Protein AF-0000000077529339 (afdb_homodimer)

Structure (mmCIF, N/CA/C/O backbone):
data_AF-0000000077529339-model_v1
#
loop_
_entity.id
_entity.type
_entity.pdbx_description
1 polymer 'Uncharacterized protein'
#
loop_
_atom_site.group_PDB
_atom_site.id
_atom_site.type_symbol
_atom_site.label_atom_id
_atom_site.label_alt_id
_atom_site.label_comp_id
_atom_site.label_asym_id
_atom_site.label_entity_id
_atom_site.label_seq_id
_atom_site.pdbx_PDB_ins_code
_atom_site.Cartn_x
_atom_site.Cartn_y
_atom_site.Cartn_z
_atom_site.occupancy
_atom_site.B_iso_or_equiv
_atom_site.auth_seq_id
_atom_site.auth_comp_id
_atom_site.auth_asym_id
_atom_site.auth_atom_id
_atom_site.pdbx_PDB_model_num
ATOM 1 N N . MET A 1 1 ? 17.469 31.031 22.109 1 44.06 1 MET A N 1
ATOM 2 C CA . MET A 1 1 ? 16.641 32.188 21.75 1 44.06 1 MET A CA 1
ATOM 3 C C . MET A 1 1 ? 15.188 31.953 22.172 1 44.06 1 MET A C 1
ATOM 5 O O . MET A 1 1 ? 14.648 30.859 21.984 1 44.06 1 MET A O 1
ATOM 9 N N . VAL A 1 2 ? 14.852 32.656 23.125 1 50.84 2 VAL A N 1
ATOM 10 C CA . VAL A 1 2 ? 13.539 32.562 23.75 1 50.84 2 VAL A CA 1
ATOM 11 C C . VAL A 1 2 ? 12.453 32.562 22.688 1 50.84 2 VAL A C 1
ATOM 13 O O . VAL A 1 2 ? 12.445 33.438 21.797 1 50.84 2 VAL A O 1
ATOM 16 N N . ASP A 1 3 ? 11.883 31.562 22.391 1 62.44 3 ASP A N 1
ATOM 17 C CA . ASP A 1 3 ? 10.781 31.438 21.453 1 62.44 3 ASP A CA 1
ATOM 18 C C . ASP A 1 3 ? 9.617 32.344 21.844 1 62.44 3 ASP A C 1
ATOM 20 O O . ASP A 1 3 ? 8.969 32.125 22.859 1 62.44 3 ASP A O 1
ATOM 24 N N . LEU A 1 4 ? 9.766 33.562 21.312 1 71.69 4 LEU A N 1
ATOM 25 C CA . LEU A 1 4 ? 8.664 34.5 21.578 1 71.69 4 LEU A CA 1
ATOM 26 C C . LEU A 1 4 ? 7.43 34.125 20.781 1 71.69 4 LEU A C 1
ATOM 28 O O . LEU A 1 4 ? 7.543 33.656 19.625 1 71.69 4 LEU A O 1
ATOM 32 N N . THR A 1 5 ? 6.344 34.031 21.391 1 71.81 5 THR A N 1
ATOM 33 C CA . THR A 1 5 ? 5.066 33.781 20.734 1 71.81 5 THR A CA 1
ATOM 34 C C . THR A 1 5 ? 4.477 35.094 20.188 1 71.81 5 THR A C 1
ATOM 36 O O . THR A 1 5 ? 4.941 36.188 20.531 1 71.81 5 THR A O 1
ATOM 39 N N . THR A 1 6 ? 3.604 35 19.297 1 73.38 6 THR A N 1
ATOM 40 C CA . THR A 1 6 ? 2.918 36.156 18.75 1 73.38 6 THR A CA 1
ATOM 41 C C . THR A 1 6 ? 2.209 36.938 19.844 1 73.38 6 THR A C 1
ATOM 43 O O . THR A 1 6 ? 2.158 38.156 19.812 1 73.38 6 THR A O 1
ATOM 46 N N . GLY A 1 7 ? 1.685 36.219 20.766 1 72.38 7 GLY A N 1
ATOM 47 C CA . GLY A 1 7 ? 1.039 36.875 21.891 1 72.38 7 GLY A CA 1
ATOM 48 C C . GLY A 1 7 ? 1.997 37.688 22.734 1 72.38 7 GLY A C 1
ATOM 49 O O . GLY A 1 7 ? 1.66 38.812 23.156 1 72.38 7 GLY A O 1
ATOM 50 N N . GLN A 1 8 ? 3.072 37.281 22.828 1 76.62 8 GLN A N 1
ATOM 51 C CA . GLN A 1 8 ? 4.066 38 23.625 1 76.62 8 GLN A CA 1
ATOM 52 C C . GLN A 1 8 ? 4.559 39.219 22.875 1 76.62 8 GLN A C 1
ATOM 54 O O . GLN A 1 8 ? 4.797 40.281 23.5 1 76.62 8 GLN A O 1
ATOM 59 N N . VAL A 1 9 ? 4.664 39.031 21.656 1 78.81 9 VAL A N 1
ATOM 60 C CA . VAL A 1 9 ? 5.086 40.188 20.891 1 78.81 9 VAL A CA 1
ATOM 61 C C . VAL A 1 9 ? 3.977 41.25 20.875 1 78.81 9 VAL A C 1
ATOM 63 O O . VAL A 1 9 ? 4.246 42.438 20.953 1 78.81 9 VAL A O 1
ATOM 66 N N . ALA A 1 10 ? 2.871 40.75 20.844 1 77.56 10 ALA A N 1
ATOM 67 C CA . ALA A 1 10 ? 1.748 41.688 20.938 1 77.56 10 ALA A CA 1
ATOM 68 C C . ALA A 1 10 ? 1.728 42.375 22.281 1 77.56 10 ALA A C 1
ATOM 70 O O . ALA A 1 10 ? 1.393 43.562 22.359 1 77.56 10 ALA A O 1
ATOM 71 N N . ALA A 1 11 ? 2.066 41.688 23.25 1 77 11 ALA A N 1
ATOM 72 C CA . ALA A 1 11 ? 2.143 42.281 24.578 1 77 11 ALA A CA 1
ATOM 73 C C . ALA A 1 11 ? 3.248 43.344 24.641 1 77 11 ALA A C 1
ATOM 75 O O . ALA A 1 11 ? 3.102 44.375 25.312 1 77 11 ALA A O 1
ATOM 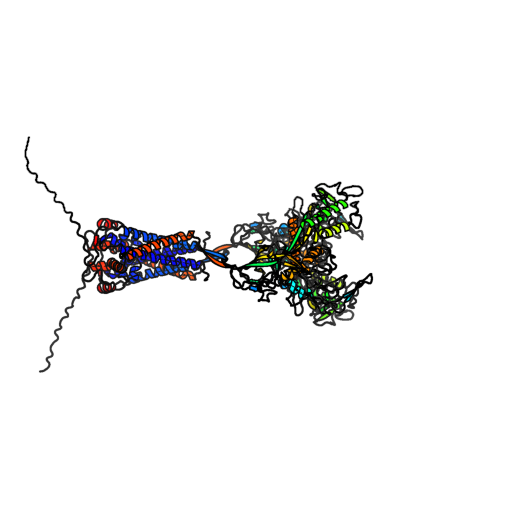76 N N . ILE A 1 12 ? 4.242 43.094 23.969 1 81.56 12 ILE A N 1
ATOM 77 C CA . ILE A 1 12 ? 5.344 44.062 23.953 1 81.56 12 ILE A CA 1
ATOM 78 C C . ILE A 1 12 ? 4.926 45.312 23.203 1 81.56 12 ILE A C 1
ATOM 80 O O . ILE A 1 12 ? 5.262 46.438 23.609 1 81.56 12 ILE A O 1
ATOM 84 N N . ILE A 1 13 ? 4.215 45.094 22.172 1 82.12 13 ILE A N 1
ATOM 85 C CA . ILE A 1 13 ? 3.713 46.25 21.438 1 82.12 13 ILE A CA 1
ATOM 86 C C . ILE A 1 13 ? 2.742 47.031 22.312 1 82.12 13 ILE A C 1
ATOM 88 O O . ILE A 1 13 ? 2.803 48.281 22.359 1 82.12 13 ILE A O 1
ATOM 92 N N . ALA A 1 14 ? 1.919 46.344 22.984 1 81.88 14 ALA A N 1
ATOM 93 C CA . ALA A 1 14 ? 0.965 47 23.875 1 81.88 14 ALA A CA 1
ATOM 94 C C . ALA A 1 14 ? 1.685 47.781 24.969 1 81.88 14 ALA A C 1
ATOM 96 O O . ALA A 1 14 ? 1.257 48.875 25.359 1 81.88 14 ALA A O 1
ATOM 97 N N . PHE A 1 15 ? 2.734 47.344 25.453 1 83.81 15 PHE A N 1
ATOM 98 C CA . PHE A 1 15 ? 3.535 48.031 26.453 1 83.81 15 PHE A CA 1
ATOM 99 C C . PHE A 1 15 ? 4.168 49.281 25.875 1 83.81 15 PHE A C 1
ATOM 101 O O . PHE A 1 15 ? 4.227 50.312 26.531 1 83.81 15 PHE A O 1
ATOM 108 N N . GLY A 1 16 ? 4.633 49.062 24.625 1 85.62 16 GLY A N 1
ATOM 109 C CA . GLY A 1 16 ? 5.164 50.25 23.969 1 85.62 16 GLY A CA 1
ATOM 110 C C . GLY A 1 16 ? 4.145 51.344 23.828 1 85.62 16 GLY A C 1
ATOM 111 O O . GLY A 1 16 ? 4.473 52.531 23.984 1 85.62 16 GLY A O 1
ATOM 112 N N . ILE A 1 17 ? 2.957 50.938 23.641 1 85.5 17 ILE A N 1
ATOM 113 C CA . ILE A 1 17 ? 1.895 51.906 23.469 1 85.5 17 ILE A CA 1
ATOM 114 C C . ILE A 1 17 ? 1.592 52.562 24.828 1 85.5 17 ILE A C 1
ATOM 116 O O . ILE A 1 17 ? 1.324 53.781 24.891 1 85.5 17 ILE A O 1
ATOM 120 N N . VAL A 1 18 ? 1.653 51.875 25.891 1 83.88 18 VAL A N 1
ATOM 121 C CA . VAL A 1 18 ? 1.438 52.438 27.219 1 83.88 18 VAL A CA 1
ATOM 122 C C . VAL A 1 18 ? 2.539 53.438 27.547 1 83.88 18 VAL A C 1
ATOM 124 O O . VAL A 1 18 ? 2.27 54.5 28.109 1 83.88 18 VAL A O 1
ATOM 127 N N . VAL A 1 19 ? 3.676 53.188 27.156 1 85.75 19 VAL A N 1
ATOM 128 C CA . VAL A 1 19 ? 4.797 54.094 27.422 1 85.75 19 VAL A CA 1
ATOM 129 C C . VAL A 1 19 ? 4.633 55.344 26.578 1 85.75 19 VAL A C 1
ATOM 131 O O . VAL A 1 19 ? 4.898 56.469 27.062 1 85.75 19 VAL A O 1
ATOM 134 N N . ALA A 1 20 ? 4.184 55.125 25.391 1 88.75 20 ALA A N 1
ATOM 135 C CA . ALA A 1 20 ? 3.961 56.312 24.547 1 88.75 20 ALA A CA 1
ATOM 136 C C . ALA A 1 20 ? 2.867 57.188 25.109 1 88.75 20 ALA A C 1
ATOM 138 O O . ALA A 1 20 ? 2.953 58.438 25.016 1 88.75 20 ALA A O 1
ATOM 139 N N . ARG A 1 21 ? 1.95 56.656 25.75 1 85.25 21 ARG A N 1
ATOM 140 C CA . ARG A 1 21 ? 0.821 57.406 26.297 1 85.25 21 ARG A CA 1
ATOM 141 C C . ARG A 1 21 ? 1.251 58.25 27.5 1 85.25 21 ARG A C 1
ATOM 143 O O . ARG A 1 21 ? 0.684 59.312 27.75 1 85.25 21 ARG A O 1
ATOM 150 N N . VAL A 1 22 ? 2.262 57.812 28.172 1 83.88 22 VAL A N 1
ATOM 151 C CA . VAL A 1 22 ? 2.756 58.562 29.328 1 83.88 22 VAL A CA 1
ATOM 152 C C . VAL A 1 22 ? 3.832 59.562 28.891 1 83.88 22 VAL A C 1
ATOM 154 O O . VAL A 1 22 ? 3.863 60.688 29.375 1 83.88 22 VAL A O 1
ATOM 157 N N . TRP A 1 23 ? 4.562 59.156 27.953 1 88.31 23 TRP A N 1
ATOM 158 C CA . TRP A 1 23 ? 5.73 59.938 27.547 1 88.31 23 TRP A CA 1
ATOM 159 C C . TRP A 1 23 ? 5.32 61.156 26.734 1 88.31 23 TRP A C 1
ATOM 161 O O . TRP A 1 23 ? 5.852 62.25 26.938 1 88.31 23 TRP A O 1
ATOM 171 N N . CYS A 1 24 ? 4.352 61.125 25.891 1 87.25 24 CYS A N 1
ATOM 172 C CA . CYS A 1 24 ? 4.031 62.188 24.953 1 87.25 24 CYS A CA 1
ATOM 173 C C . CYS A 1 24 ? 3.486 63.406 25.688 1 87.25 24 CYS A C 1
ATOM 175 O O . CYS A 1 24 ? 4 64.5 25.531 1 87.25 24 CYS A O 1
ATOM 177 N N . PRO A 1 25 ? 2.479 63.219 26.594 1 84.56 25 PRO A N 1
ATOM 178 C CA . PRO A 1 25 ? 1.985 64.438 27.281 1 84.56 25 PRO A CA 1
ATOM 179 C C . PRO A 1 25 ? 2.998 65 28.281 1 84.56 25 PRO A C 1
ATOM 181 O O . PRO A 1 25 ? 3.061 66.188 28.484 1 84.56 25 PRO A O 1
ATOM 184 N N . THR A 1 26 ? 3.859 64.25 28.797 1 87.44 26 THR A N 1
ATOM 185 C CA . THR A 1 26 ? 4.832 64.688 29.781 1 87.44 26 THR A CA 1
ATOM 186 C C . THR A 1 26 ? 5.918 65.5 29.109 1 87.44 26 THR A C 1
ATOM 188 O O . THR A 1 26 ? 6.281 66.625 29.594 1 87.44 26 THR A O 1
ATOM 191 N N . VAL A 1 27 ? 6.336 65.125 27.984 1 89.5 27 VAL A N 1
ATOM 192 C CA . VAL A 1 27 ? 7.383 65.875 27.297 1 89.5 27 VAL A CA 1
ATOM 193 C C . VAL A 1 27 ? 6.777 67.062 26.578 1 89.5 27 VAL A C 1
ATOM 195 O O . VAL A 1 27 ? 7.406 68.125 26.5 1 89.5 27 VAL A O 1
ATOM 198 N N . GLY A 1 28 ? 5.543 66.875 26.141 1 86.75 28 GLY A N 1
ATOM 199 C CA . GLY A 1 28 ? 4.871 68 25.531 1 86.75 28 GLY A CA 1
ATOM 200 C C . GLY A 1 28 ? 4.699 69.188 26.469 1 86.75 28 GLY A C 1
ATOM 201 O O . GLY A 1 28 ? 4.895 70.312 26.078 1 86.75 28 GLY A O 1
ATOM 202 N N . THR A 1 29 ? 4.395 68.938 27.734 1 89.44 29 THR A N 1
ATOM 203 C CA . THR A 1 29 ? 4.199 70 28.719 1 89.44 29 THR A CA 1
ATOM 204 C C . THR A 1 29 ? 5.539 70.562 29.156 1 89.44 29 THR A C 1
ATOM 206 O O . THR A 1 29 ? 5.602 71.75 29.578 1 89.44 29 THR A O 1
ATOM 209 N N . PHE A 1 30 ? 6.543 69.875 29.062 1 90.5 30 PHE A N 1
ATOM 210 C CA . PHE A 1 30 ? 7.875 70.375 29.328 1 90.5 30 PHE A CA 1
ATOM 211 C C . PHE A 1 30 ? 8.234 71.438 28.297 1 90.5 30 PHE A C 1
ATOM 213 O O . PHE A 1 30 ? 8.836 72.5 28.641 1 90.5 30 PHE A O 1
ATOM 220 N N . ILE A 1 31 ? 7.832 71.25 27.094 1 90.44 31 ILE A N 1
ATOM 221 C CA . ILE A 1 31 ? 8.062 72.188 26.031 1 90.44 31 ILE A CA 1
ATOM 222 C C . ILE A 1 31 ? 7.215 73.438 26.266 1 90.44 31 ILE A C 1
ATOM 224 O O . ILE A 1 31 ? 7.676 74.562 26.062 1 90.44 31 ILE A O 1
ATOM 228 N N . LEU A 1 32 ? 6.051 73.25 26.734 1 89.94 32 LEU A N 1
ATOM 229 C CA . LEU A 1 32 ? 5.133 74.375 27.031 1 89.94 32 LEU A CA 1
ATOM 230 C C . LEU A 1 32 ? 5.719 75.25 28.078 1 89.94 32 LEU A C 1
ATOM 232 O O . LEU A 1 32 ? 5.57 76.5 27.984 1 89.94 32 LEU A O 1
ATOM 236 N N . THR A 1 33 ? 6.391 74.75 29.094 1 89.75 33 THR A N 1
ATOM 237 C CA . THR A 1 33 ? 6.977 75.562 30.156 1 89.75 33 THR A CA 1
ATOM 238 C C . THR A 1 33 ? 8.109 76.438 29.625 1 89.75 33 THR A C 1
ATOM 240 O O . THR A 1 33 ? 8.359 77.5 30.141 1 89.75 33 THR A O 1
ATOM 243 N N . GLY A 1 34 ? 8.727 76 28.641 1 87.69 34 GLY A N 1
ATOM 244 C CA . GLY A 1 34 ? 9.812 76.75 28.062 1 87.69 34 GLY A CA 1
ATOM 245 C C . GLY A 1 34 ? 9.328 77.938 27.234 1 87.69 34 GLY A C 1
ATOM 246 O O . GLY A 1 34 ? 10.031 78.938 27.125 1 87.69 34 GLY A O 1
ATOM 247 N N . VAL A 1 35 ? 8.148 77.812 26.75 1 88.94 35 VAL A N 1
ATOM 248 C CA . VAL A 1 35 ? 7.625 78.875 25.875 1 88.94 35 VAL A CA 1
ATOM 249 C C . VAL A 1 35 ? 6.84 79.875 26.688 1 88.94 35 VAL A C 1
ATOM 251 O O . VAL A 1 35 ? 6.68 81.062 26.281 1 88.94 35 VAL A O 1
ATOM 254 N N . LEU A 1 36 ? 6.402 79.562 27.891 1 89.69 36 LEU A N 1
ATOM 255 C CA . LEU A 1 36 ? 5.602 80.438 28.734 1 89.69 36 LEU A CA 1
ATOM 256 C C . LEU A 1 36 ? 6.461 81.5 29.359 1 89.69 36 LEU A C 1
ATOM 258 O O . LEU A 1 36 ? 7.617 81.312 29.719 1 89.69 36 LEU A O 1
ATOM 262 N N . GLN A 1 37 ? 5.902 82.75 29.406 1 88 37 GLN A N 1
ATOM 263 C CA . GLN A 1 37 ? 6.562 83.875 30.016 1 88 37 GLN A CA 1
ATOM 264 C C . GLN A 1 37 ? 5.832 84.375 31.281 1 88 37 GLN A C 1
ATOM 266 O O . GLN A 1 37 ? 4.754 83.875 31.594 1 88 37 GLN A O 1
ATOM 271 N N . ASP A 1 38 ? 6.438 85.25 32.062 1 86.62 38 ASP A N 1
ATOM 272 C CA . ASP A 1 38 ? 5.844 85.75 33.312 1 86.62 38 ASP A CA 1
ATOM 273 C C . ASP A 1 38 ? 4.652 86.625 33.031 1 86.62 38 ASP A C 1
ATOM 275 O O . ASP A 1 38 ? 3.707 86.688 33.812 1 86.62 38 ASP A O 1
ATOM 279 N N . ARG A 1 39 ? 4.781 87.312 31.906 1 89.06 39 ARG A N 1
ATOM 280 C CA . ARG A 1 39 ? 3.66 88.188 31.5 1 89.06 39 ARG A CA 1
ATOM 281 C C . ARG A 1 39 ? 2.912 87.562 30.328 1 89.06 39 ARG A C 1
ATOM 283 O O . ARG A 1 39 ? 3.465 87.438 29.234 1 89.06 39 ARG A O 1
ATOM 290 N N . GLU A 1 40 ? 1.804 87.062 30.641 1 92.31 40 GLU A N 1
ATOM 291 C CA . GLU A 1 40 ? 0.979 86.438 29.594 1 92.31 40 GLU A CA 1
ATOM 292 C C . GLU A 1 40 ? -0.472 86.875 29.703 1 92.31 40 GLU A C 1
ATOM 294 O O . GLU A 1 40 ? -0.877 87.438 30.719 1 92.31 40 GLU A O 1
ATOM 299 N N . THR A 1 41 ? -1.232 86.625 28.594 1 91.5 41 THR A N 1
ATOM 300 C CA . THR A 1 41 ? -2.65 87 28.625 1 91.5 41 THR A CA 1
ATOM 301 C C . THR A 1 41 ? -3.414 86.062 29.547 1 91.5 41 THR A C 1
ATOM 303 O O . THR A 1 41 ? -2.939 84.938 29.859 1 91.5 41 THR A O 1
ATOM 306 N N . ALA A 1 42 ? -4.547 86.5 30.094 1 90.69 42 ALA A N 1
ATOM 307 C CA . ALA A 1 42 ? -5.367 85.688 30.969 1 90.69 42 ALA A CA 1
ATOM 308 C C . ALA A 1 42 ? -5.758 84.375 30.281 1 90.69 42 ALA A C 1
ATOM 310 O O . ALA A 1 42 ? -5.793 83.312 30.906 1 90.69 42 ALA A O 1
ATOM 311 N N . ALA A 1 43 ? -6.004 84.5 28.984 1 91.12 43 ALA A N 1
ATOM 312 C CA . ALA A 1 43 ? -6.363 83.312 28.219 1 91.12 43 ALA A CA 1
ATOM 313 C C . ALA A 1 43 ? -5.184 82.312 28.109 1 91.12 43 ALA A C 1
ATOM 315 O O . ALA A 1 43 ? -5.352 81.125 28.203 1 91.12 43 ALA A O 1
ATOM 316 N N . THR A 1 44 ? -4.023 82.75 27.922 1 92 44 THR A N 1
ATOM 317 C CA . THR A 1 44 ? -2.824 81.938 27.828 1 92 44 THR A CA 1
ATOM 318 C C . THR A 1 44 ? -2.543 81.25 29.141 1 92 44 THR A C 1
ATOM 320 O O . THR A 1 44 ? -2.16 80.062 29.156 1 92 44 THR A O 1
ATOM 323 N N . TRP A 1 45 ? -2.766 81.938 30.219 1 90.38 45 TRP A N 1
ATOM 324 C CA . TRP A 1 45 ? -2.572 81.312 31.531 1 90.38 45 TRP A CA 1
ATOM 325 C C . TRP A 1 45 ? -3.576 80.188 31.766 1 90.38 45 TRP A C 1
ATOM 327 O O . TRP A 1 45 ? -3.244 79.188 32.375 1 90.38 45 TRP A O 1
ATOM 337 N N . THR A 1 46 ? -4.727 80.312 31.266 1 89.75 46 THR A N 1
ATOM 338 C CA . THR A 1 46 ? -5.762 79.312 31.438 1 89.75 46 THR A CA 1
ATOM 339 C C . THR A 1 46 ? -5.418 78.062 30.656 1 89.75 46 THR A C 1
ATOM 341 O O . THR A 1 46 ? -5.512 76.938 31.188 1 89.75 46 THR A O 1
ATOM 344 N N . VAL A 1 47 ? -5.043 78.188 29.453 1 89.06 47 VAL A N 1
ATOM 345 C CA . VAL A 1 47 ? -4.715 77.062 28.609 1 89.06 47 VAL A CA 1
ATOM 346 C C . VAL A 1 47 ? -3.439 76.375 29.109 1 89.06 47 VAL A C 1
ATOM 348 O O . VAL A 1 47 ? -3.348 75.188 29.156 1 89.06 47 VAL A O 1
ATOM 351 N N . ALA A 1 48 ? -2.459 77.125 29.516 1 89.25 48 ALA A N 1
ATOM 352 C CA . ALA A 1 48 ? -1.201 76.625 30.016 1 89.25 48 ALA A CA 1
ATOM 353 C C . ALA A 1 48 ? -1.42 75.812 31.328 1 89.25 48 ALA A C 1
ATOM 355 O O . ALA A 1 48 ? -0.827 74.812 31.547 1 89.25 48 ALA A O 1
ATOM 356 N N . ALA A 1 49 ? -2.23 76.375 32.188 1 88.69 49 ALA A N 1
ATOM 357 C CA . ALA A 1 49 ? -2.506 75.75 33.469 1 88.69 49 ALA A CA 1
ATOM 358 C C . ALA A 1 49 ? -3.188 74.375 33.281 1 88.69 49 ALA A C 1
ATOM 360 O O . ALA A 1 49 ? -2.896 73.438 34 1 88.69 49 ALA A O 1
ATOM 361 N N . LYS A 1 50 ? -4.035 74.375 32.375 1 86.88 50 LYS A N 1
ATOM 362 C CA . LYS A 1 50 ? -4.727 73.125 32.094 1 86.88 50 LYS A CA 1
ATOM 363 C C . LYS A 1 50 ? -3.736 72 31.703 1 86.88 50 LYS A C 1
ATOM 365 O O . LYS A 1 50 ? -3.777 70.938 32.25 1 86.88 50 LYS A O 1
ATOM 370 N N . HIS A 1 51 ? -2.932 72.188 30.812 1 87.5 51 HIS A N 1
ATOM 371 C CA . HIS A 1 51 ? -2.01 71.188 30.312 1 87.5 51 HIS A CA 1
ATOM 372 C C . HIS A 1 51 ? -0.913 70.875 31.328 1 87.5 51 HIS A C 1
ATOM 374 O O . HIS A 1 51 ? -0.483 69.75 31.469 1 87.5 51 HIS A O 1
ATOM 380 N N . LEU A 1 52 ? -0.437 71.938 32.062 1 87.12 52 LEU A N 1
ATOM 381 C CA . LEU A 1 52 ? 0.62 71.75 33.062 1 87.12 52 LEU A CA 1
ATOM 382 C C . LEU A 1 52 ? 0.122 70.938 34.219 1 87.12 52 LEU A C 1
ATOM 384 O O . LEU A 1 52 ? 0.82 70 34.688 1 87.12 52 LEU A O 1
ATOM 388 N N . GLN A 1 53 ? -1.043 71.188 34.625 1 84.25 53 GLN A N 1
ATOM 389 C CA . GLN A 1 53 ? -1.572 70.438 35.781 1 84.25 53 GLN A CA 1
ATOM 390 C C . GLN A 1 53 ? -2.074 69.062 35.375 1 84.25 53 GLN A C 1
ATOM 392 O O . GLN A 1 53 ? -2.166 68.188 36.219 1 84.25 53 GLN A O 1
ATOM 397 N N . SER A 1 54 ? -2.359 68.875 34.094 1 79.88 54 SER A N 1
ATOM 398 C CA . SER A 1 54 ? -2.852 67.562 33.625 1 79.88 54 SER A CA 1
ATOM 399 C C . SER A 1 54 ? -1.701 66.625 33.312 1 79.88 54 SER A C 1
ATOM 401 O O . SER A 1 54 ? -1.908 65.375 33.156 1 79.88 54 SER A O 1
ATOM 403 N N . SER A 1 55 ? -0.604 67 33.219 1 82.69 55 SER A N 1
ATOM 404 C CA . SER A 1 55 ? 0.552 66.188 32.938 1 82.69 55 SER A CA 1
ATOM 405 C C . SER A 1 55 ? 0.997 65.375 34.156 1 82.69 55 SER A C 1
ATOM 407 O O . SER A 1 55 ? 0.39 65.5 35.219 1 82.69 55 SER A O 1
ATOM 409 N N . TYR A 1 56 ? 1.997 64.625 34.031 1 83.69 56 TYR A N 1
ATOM 410 C CA . TYR A 1 56 ? 2.479 63.75 35.125 1 83.69 56 TYR A CA 1
ATOM 411 C C . TYR A 1 56 ? 3.562 64.438 35.938 1 83.69 56 TYR A C 1
ATOM 413 O O . TYR A 1 56 ? 4.043 63.906 36.938 1 83.69 56 TYR A O 1
ATOM 421 N N . TRP A 1 57 ? 3.752 65.75 35.719 1 87.25 57 TRP A N 1
ATOM 422 C CA . TRP A 1 57 ? 4.809 66.5 36.406 1 87.25 57 TRP A CA 1
ATOM 423 C C . TRP A 1 57 ? 4.41 66.812 37.844 1 87.25 57 TRP A C 1
ATOM 425 O O . TRP A 1 57 ? 5.242 66.75 38.75 1 87.25 57 TRP A O 1
ATOM 435 N N . PRO A 1 58 ? 3.166 67.188 38.062 1 86.12 58 PRO A N 1
ATOM 436 C CA . PRO A 1 58 ? 2.789 67.438 39.469 1 86.12 58 PRO A CA 1
ATOM 437 C C . PRO A 1 58 ? 3.047 66.25 40.375 1 86.12 58 PRO A C 1
ATOM 439 O O . PRO A 1 58 ? 3.42 66.438 41.531 1 86.12 58 PRO A O 1
ATOM 442 N N . LEU A 1 59 ? 2.947 65.062 39.781 1 81.38 59 LEU A N 1
ATOM 443 C CA . LEU A 1 59 ? 3.201 63.844 40.562 1 81.38 59 LEU A CA 1
ATOM 444 C C . LEU A 1 59 ? 4.699 63.625 40.75 1 81.38 59 LEU A C 1
ATOM 446 O O . LEU A 1 59 ? 5.152 63.25 41.812 1 81.38 59 LEU A O 1
ATOM 450 N N . VAL A 1 60 ? 5.492 63.906 39.75 1 83.75 60 VAL A N 1
ATOM 451 C CA . VAL A 1 60 ? 6.926 63.625 39.781 1 83.75 60 VAL A CA 1
ATOM 452 C C . VAL A 1 60 ? 7.637 64.688 40.656 1 83.75 60 VAL A C 1
ATOM 454 O O . VAL A 1 60 ? 8.562 64.312 41.375 1 83.75 60 VAL A O 1
ATOM 457 N N . LEU A 1 61 ? 7.145 65.938 40.531 1 87.19 61 LEU A N 1
ATOM 458 C CA . LEU A 1 61 ? 7.809 67 41.219 1 87.19 61 LEU A CA 1
ATOM 459 C C . LEU A 1 61 ? 7.109 67.312 42.562 1 87.19 61 LEU A C 1
ATOM 461 O O . LEU A 1 61 ? 7.516 68.25 43.281 1 87.19 61 LEU A O 1
ATOM 465 N N . GLN A 1 62 ? 6.133 66.562 43 1 85.56 62 GLN A N 1
ATOM 466 C CA . GLN A 1 62 ? 5.402 66.688 44.25 1 85.56 62 GLN A CA 1
ATOM 467 C C . GLN A 1 62 ? 4.953 68.125 44.469 1 85.56 62 GLN A C 1
ATOM 469 O O . GLN A 1 62 ? 5.281 68.75 45.5 1 85.56 62 GLN A O 1
ATOM 474 N N . SER A 1 63 ? 4.238 68.562 43.438 1 86.5 63 SER A N 1
ATOM 475 C CA . SER A 1 63 ? 3.742 69.938 43.469 1 86.5 63 SER A CA 1
ATOM 476 C C . SER A 1 63 ? 2.619 70.062 44.5 1 86.5 63 SER A C 1
ATOM 478 O O . SER A 1 63 ? 2.279 69.125 45.188 1 86.5 63 SER A O 1
ATOM 480 N N . ASP A 1 64 ? 2.049 71.312 44.656 1 85.69 64 ASP A N 1
ATOM 481 C CA . ASP A 1 64 ? 1.015 71.625 45.656 1 85.69 64 ASP A CA 1
ATOM 482 C C . ASP A 1 64 ? -0.19 70.688 45.5 1 85.69 64 ASP A C 1
ATOM 484 O O . ASP A 1 64 ? -0.854 70.375 46.5 1 85.69 64 ASP A O 1
ATOM 488 N N . ALA A 1 65 ? -0.366 70.188 44.281 1 80.94 65 ALA A N 1
ATOM 489 C CA . ALA A 1 65 ? -1.562 69.375 43.969 1 80.94 65 ALA A CA 1
ATOM 490 C C . ALA A 1 65 ? -1.44 67.938 44.5 1 80.94 65 ALA A C 1
ATOM 492 O O . ALA A 1 65 ? -2.439 67.25 44.594 1 80.94 65 ALA A O 1
ATOM 493 N N . THR A 1 66 ? -0.313 67.625 44.906 1 81.5 66 THR A N 1
ATOM 494 C CA . THR A 1 66 ? -0.126 66.25 45.344 1 81.5 66 THR A CA 1
ATOM 495 C C . THR A 1 66 ? -0.059 66.125 46.875 1 81.5 66 THR A C 1
ATOM 497 O O . THR A 1 66 ? -0.075 65.062 47.438 1 81.5 66 THR A O 1
ATOM 500 N N . LYS A 1 67 ? 0.007 67.25 47.531 1 81.38 67 LYS A N 1
ATOM 501 C CA . LYS A 1 67 ? 0.08 67.25 48.969 1 81.38 67 LYS A CA 1
ATOM 502 C C . LYS A 1 67 ? -1.308 67.125 49.594 1 81.38 67 LYS A C 1
ATOM 504 O O . LYS A 1 67 ? -2.277 67.688 49.094 1 81.38 67 LYS A O 1
ATOM 509 N N . ASP A 1 68 ? -1.461 66.312 50.562 1 79.94 68 ASP A N 1
ATOM 510 C CA . ASP A 1 68 ? -2.768 65.938 51.094 1 79.94 68 ASP A CA 1
ATOM 511 C C . ASP A 1 68 ? -3.109 66.75 52.344 1 79.94 68 ASP A C 1
ATOM 513 O O . ASP A 1 68 ? -4.234 66.688 52.844 1 79.94 68 ASP A O 1
ATOM 517 N N . ARG A 1 69 ? -2.268 67.625 52.688 1 85.06 69 ARG A N 1
ATOM 518 C CA . ARG A 1 69 ? -2.566 68.375 53.906 1 85.06 69 ARG A CA 1
ATOM 519 C C . ARG A 1 69 ? -3.623 69.438 53.625 1 85.06 69 ARG A C 1
ATOM 521 O O . ARG A 1 69 ? -3.502 70.188 52.688 1 85.06 69 ARG A O 1
ATOM 528 N N . GLY A 1 70 ? -4.656 69.375 54.375 1 86.44 70 GLY A N 1
ATOM 529 C CA . GLY A 1 70 ? -5.691 70.375 54.281 1 86.44 70 GLY A CA 1
ATOM 530 C C . GLY A 1 70 ? -6.746 70.062 53.25 1 86.44 70 GLY A C 1
ATOM 531 O O . GLY A 1 70 ? -7.66 70.875 53 1 86.44 70 GLY A O 1
ATOM 532 N N . VAL A 1 71 ? -6.516 68.875 52.5 1 90.94 71 VAL A N 1
ATOM 533 C CA . VAL A 1 71 ? -7.484 68.562 51.469 1 90.94 71 VAL A CA 1
ATOM 534 C C . VAL A 1 71 ? -8.602 67.688 52.094 1 90.94 71 VAL A C 1
ATOM 536 O O . VAL A 1 71 ? -8.344 66.812 52.938 1 90.94 71 VAL A O 1
ATOM 539 N N . ARG A 1 72 ? -9.82 67.938 51.656 1 91.25 72 ARG A N 1
ATOM 540 C CA . ARG A 1 72 ? -10.961 67.188 52.188 1 91.25 72 ARG A CA 1
ATOM 541 C C . ARG A 1 72 ? -10.852 65.688 51.812 1 91.25 72 ARG A C 1
ATOM 543 O O . ARG A 1 72 ? -10.422 65.312 50.719 1 91.25 72 ARG A O 1
ATOM 550 N N . LYS A 1 73 ? -11.25 64.812 52.625 1 88.94 73 LYS A N 1
ATOM 551 C CA . LYS A 1 73 ? -11.039 63.406 52.531 1 88.94 73 LYS A CA 1
ATOM 552 C C . LYS A 1 73 ? -11.656 62.844 51.281 1 88.94 73 LYS A C 1
ATOM 554 O O . LYS A 1 73 ? -11.023 62.031 50.562 1 88.94 73 LYS A O 1
ATOM 559 N N . PRO A 1 74 ? -12.898 63.156 50.906 1 87.62 74 PRO A N 1
ATOM 560 C CA . PRO A 1 74 ? -13.461 62.562 49.688 1 87.62 74 PRO A CA 1
ATOM 561 C C . PRO A 1 74 ? -12.68 62.969 48.406 1 87.62 74 PRO A C 1
ATOM 563 O O . PRO A 1 74 ? -12.578 62.156 47.469 1 87.62 74 PRO A O 1
ATOM 566 N N . ILE A 1 75 ? -12.18 64.125 48.438 1 87.94 75 ILE A N 1
ATOM 567 C CA . ILE A 1 75 ? -11.406 64.562 47.312 1 87.94 75 ILE A CA 1
ATOM 568 C C . ILE A 1 75 ? -10.062 63.844 47.25 1 87.94 75 ILE A C 1
ATOM 570 O O . ILE A 1 75 ? -9.555 63.531 46.188 1 87.94 75 ILE A O 1
ATOM 574 N N . VAL A 1 76 ? -9.539 63.531 48.406 1 87.88 76 VAL A N 1
ATOM 575 C CA . VAL A 1 76 ? -8.297 62.75 48.438 1 87.88 76 VAL A CA 1
ATOM 576 C C . VAL A 1 76 ? -8.531 61.344 47.875 1 87.88 76 VAL A C 1
ATOM 578 O O . VAL A 1 76 ? -7.703 60.844 47.125 1 87.88 76 VAL A O 1
ATOM 581 N N . VAL A 1 77 ? -9.586 60.781 48.156 1 87.12 77 VAL A N 1
ATOM 582 C CA . VAL A 1 77 ? -9.891 59.406 47.719 1 87.12 77 VAL A CA 1
ATOM 583 C C . VAL A 1 77 ? -10.062 59.375 46.219 1 87.12 77 VAL A C 1
ATOM 585 O O . VAL A 1 77 ? -9.547 58.5 45.531 1 87.12 77 VAL A O 1
ATOM 588 N N . ILE A 1 78 ? -10.688 60.344 45.625 1 84.94 78 ILE A N 1
ATOM 589 C CA . ILE A 1 78 ? -10.898 60.375 44.188 1 84.94 78 ILE A CA 1
ATOM 590 C C . ILE A 1 78 ? -9.57 60.625 43.469 1 84.94 78 ILE A C 1
ATOM 592 O O . ILE A 1 78 ? -9.32 60.062 42.406 1 84.94 78 ILE A O 1
ATOM 596 N N . SER A 1 79 ? -8.773 61.5 44.094 1 82.31 79 SER A N 1
ATOM 597 C CA . SER A 1 79 ? -7.477 61.812 43.531 1 82.31 79 SER A CA 1
ATOM 598 C C . SER A 1 79 ? -6.559 60.594 43.5 1 82.31 79 SER A C 1
ATOM 600 O O . SER A 1 79 ? -5.695 60.469 42.625 1 82.31 79 SER A O 1
ATOM 602 N N . LEU A 1 80 ? -6.691 59.719 44.375 1 84.69 80 LEU A N 1
ATOM 603 C CA . LEU A 1 80 ? -5.883 58.5 44.438 1 84.69 80 LEU A CA 1
ATOM 604 C C . LEU A 1 80 ? -6.484 57.406 43.531 1 84.69 80 LEU A C 1
ATOM 606 O O . LEU A 1 80 ? -5.754 56.562 43 1 84.69 80 LEU A O 1
ATOM 610 N N . LEU A 1 81 ? -7.707 57.344 43.312 1 85.56 81 LEU A N 1
ATOM 611 C CA . LEU A 1 81 ? -8.398 56.281 42.562 1 85.56 81 LEU A CA 1
ATOM 612 C C . LEU A 1 81 ? -8.172 56.469 41.062 1 85.56 81 LEU A C 1
ATOM 614 O O . LEU A 1 81 ? -8.086 55.469 40.344 1 85.56 81 LEU A O 1
ATOM 618 N N . LEU A 1 82 ? -7.977 57.594 40.656 1 83.25 82 LEU A N 1
ATOM 619 C CA . LEU A 1 82 ? -7.863 57.844 39.219 1 83.25 82 LEU A CA 1
ATOM 620 C C . LEU A 1 82 ? -6.551 57.281 38.656 1 83.25 82 LEU A C 1
ATOM 622 O O . LEU A 1 82 ? -6.539 56.562 37.688 1 83.25 82 LEU A O 1
ATOM 626 N N . PRO A 1 83 ? -5.414 57.562 39.312 1 81.56 83 PRO A N 1
ATOM 627 C CA . PRO A 1 83 ? -4.176 56.938 38.812 1 81.56 83 PRO A CA 1
ATOM 628 C C . PRO A 1 83 ? -4.168 55.406 39 1 81.56 83 PRO A C 1
ATOM 630 O O . PRO A 1 83 ? -3.582 54.688 38.188 1 81.56 83 PRO A O 1
ATOM 633 N N . LEU A 1 84 ? -4.742 54.969 40 1 86.88 84 LEU A N 1
ATOM 634 C CA . LEU A 1 84 ? -4.82 53.531 40.188 1 86.88 84 LEU A CA 1
ATOM 635 C C . LEU A 1 84 ? -5.652 52.875 39.094 1 86.88 84 LEU A C 1
ATOM 637 O O . LEU A 1 84 ? -5.328 51.781 38.625 1 86.88 84 LEU A O 1
ATOM 641 N N . LEU A 1 85 ? -6.707 53.5 38.75 1 88.5 85 LEU A N 1
ATOM 642 C CA . LEU A 1 85 ? -7.535 53 37.656 1 88.5 85 LEU A CA 1
ATOM 643 C C . LEU A 1 85 ? -6.777 53.031 36.344 1 88.5 85 LEU A C 1
ATOM 645 O O . LEU A 1 85 ? -6.941 52.156 35.5 1 88.5 85 LEU A O 1
ATOM 649 N N . SER A 1 86 ? -5.977 54.031 36.125 1 85.19 86 SER A N 1
ATOM 650 C CA . SER A 1 86 ? -5.16 54.125 34.938 1 85.19 86 SER A CA 1
ATOM 651 C C . SER A 1 86 ? -4.152 52.969 34.875 1 85.19 86 SER A C 1
ATOM 653 O O . SER A 1 86 ? -3.867 52.469 33.781 1 85.19 86 SER A O 1
ATOM 655 N N . LEU A 1 87 ? -3.645 52.688 35.969 1 87.19 87 LEU A N 1
ATOM 656 C CA . LEU A 1 87 ? -2.729 51.531 36.031 1 87.19 87 LEU A CA 1
ATOM 657 C C . LEU A 1 87 ? -3.457 50.25 35.719 1 87.19 87 LEU A C 1
ATOM 659 O O . LEU A 1 87 ? -2.932 49.375 35 1 87.19 87 LEU A O 1
ATOM 663 N N . LEU A 1 88 ? -4.594 50.031 36.281 1 90.81 88 LEU A N 1
ATOM 664 C CA . LEU A 1 88 ? -5.395 48.844 36 1 90.81 88 LEU A CA 1
ATOM 665 C C . LEU A 1 88 ? -5.766 48.75 34.531 1 90.81 88 LEU A C 1
ATOM 667 O O . LEU A 1 88 ? -5.797 47.656 33.969 1 90.81 88 LEU A O 1
ATOM 671 N N . ILE A 1 89 ? -6.02 49.812 33.875 1 88.81 89 ILE A N 1
ATOM 672 C CA . ILE A 1 89 ? -6.355 49.844 32.469 1 88.81 89 ILE A CA 1
ATOM 673 C C . ILE A 1 89 ? -5.141 49.438 31.641 1 88.81 89 ILE A C 1
ATOM 675 O O . ILE A 1 89 ? -5.273 48.688 30.672 1 88.81 89 ILE A O 1
ATOM 679 N N . ALA A 1 90 ? -4.008 49.906 32.031 1 85.88 90 ALA A N 1
ATOM 680 C CA . ALA A 1 90 ? -2.781 49.531 31.312 1 85.88 90 ALA A CA 1
ATOM 681 C C . ALA A 1 90 ? -2.498 48.031 31.422 1 85.88 90 ALA A C 1
ATOM 683 O O . ALA A 1 90 ? -2.156 47.406 30.438 1 85.88 90 ALA A O 1
ATOM 684 N N . VAL A 1 91 ? -2.676 47.531 32.562 1 87.5 91 VAL A N 1
ATOM 685 C CA . VAL A 1 91 ? -2.418 46.125 32.75 1 87.5 91 VAL A CA 1
ATOM 686 C C . VAL A 1 91 ? -3.449 45.281 32 1 87.5 91 VAL A C 1
ATOM 688 O O . VAL A 1 91 ? -3.104 44.281 31.375 1 87.5 91 VAL A O 1
ATOM 691 N N . ALA A 1 92 ? -4.703 45.656 32.094 1 88.88 92 ALA A N 1
ATOM 692 C CA . ALA A 1 92 ? -5.766 44.938 31.391 1 88.88 92 ALA A CA 1
ATOM 693 C C . ALA A 1 92 ? -5.535 44.969 29.891 1 88.88 92 ALA A C 1
ATOM 695 O O . ALA A 1 92 ? -5.832 43.969 29.188 1 88.88 92 ALA A O 1
ATOM 696 N N . GLY A 1 93 ? -5.02 45.969 29.359 1 83.44 93 GLY A N 1
ATOM 697 C CA . GLY A 1 93 ? -4.766 46.094 27.938 1 83.44 93 GLY A CA 1
ATOM 698 C C . GLY A 1 93 ? -3.656 45.188 27.453 1 83.44 93 GLY A C 1
ATOM 699 O O . GLY A 1 93 ? -3.684 44.719 26.312 1 83.44 93 GLY A O 1
ATOM 700 N N . VAL A 1 94 ? -2.783 44.938 28.281 1 82.5 94 VAL A N 1
ATOM 701 C CA . VAL A 1 94 ? -1.637 44.125 27.891 1 82.5 94 VAL A CA 1
ATOM 702 C C . VAL A 1 94 ? -1.946 42.625 28.141 1 82.5 94 VAL A C 1
ATOM 704 O O . VAL A 1 94 ? -1.604 41.781 27.312 1 82.5 94 VAL A O 1
ATOM 707 N N . VAL A 1 95 ? -2.717 42.219 29.109 1 85.31 95 VAL A N 1
ATOM 708 C CA . VAL A 1 95 ? -2.855 40.844 29.547 1 85.31 95 VAL A CA 1
ATOM 709 C C . VAL A 1 95 ? -4.102 40.219 28.922 1 85.31 95 VAL A C 1
ATOM 711 O O . VAL A 1 95 ? -4.129 39.031 28.641 1 85.31 95 VAL A O 1
ATOM 714 N N . THR A 1 96 ? -5.16 40.844 28.672 1 83.75 96 THR A N 1
ATOM 715 C CA . THR A 1 96 ? -6.449 40.312 28.25 1 83.75 96 THR A CA 1
ATOM 716 C C . THR A 1 96 ? -6.332 39.625 26.891 1 83.75 96 THR A C 1
ATOM 718 O O . THR A 1 96 ? -6.895 38.562 26.688 1 83.75 96 THR A O 1
ATOM 721 N N . PRO A 1 97 ? -5.672 40.188 25.984 1 79.5 97 PRO A N 1
ATOM 722 C CA . PRO A 1 97 ? -5.625 39.5 24.688 1 79.5 97 PRO A CA 1
ATOM 723 C C . PRO A 1 97 ? -4.82 38.219 24.703 1 79.5 97 PRO A C 1
ATOM 725 O O . PRO A 1 97 ? -4.926 37.406 23.797 1 79.5 97 PRO A O 1
ATOM 728 N N . LEU A 1 98 ? -4.094 37.938 25.672 1 81.81 98 LEU A N 1
ATOM 729 C CA . LEU A 1 98 ? -3.275 36.719 25.781 1 81.81 98 LEU A CA 1
ATOM 730 C C . LEU A 1 98 ? -4.148 35.5 25.984 1 81.81 98 LEU A C 1
ATOM 732 O O . LEU A 1 98 ? -3.703 34.375 25.734 1 81.81 98 LEU A O 1
ATOM 736 N N . GLY A 1 99 ? -5.355 35.625 26.328 1 79.56 99 GLY A N 1
ATOM 737 C CA . GLY A 1 99 ? -6.215 34.5 26.625 1 79.56 99 GLY A CA 1
ATOM 738 C C . GLY A 1 99 ? -6.988 34 25.422 1 79.56 99 GLY A C 1
ATOM 739 O O . GLY A 1 99 ? -7.656 32.969 25.469 1 79.56 99 GLY A O 1
ATOM 740 N N . LEU A 1 100 ? -6.957 34.594 24.391 1 78.75 100 LEU A N 1
ATOM 741 C CA . LEU A 1 100 ? -7.75 34.25 23.219 1 78.75 100 LEU A CA 1
ATOM 742 C C . LEU A 1 100 ? -7.133 33.062 22.484 1 78.75 100 LEU A C 1
ATOM 744 O O . LEU A 1 100 ? -5.914 33 22.328 1 78.75 100 LEU A O 1
ATOM 748 N N . TYR A 1 101 ? -7.984 31.984 22.188 1 80.44 101 TYR A N 1
ATOM 749 C CA . TYR A 1 101 ? -7.531 30.875 21.375 1 80.44 101 TYR A CA 1
ATOM 750 C C . TYR A 1 101 ? -8.648 30.375 20.453 1 80.44 101 TYR A C 1
ATOM 752 O O . TYR A 1 101 ? -9.828 30.672 20.688 1 80.44 101 TYR A O 1
ATOM 760 N N . GLU A 1 102 ? -8.305 29.844 19.344 1 76.38 102 GLU A N 1
ATOM 761 C CA . GLU A 1 102 ? -9.242 29.328 18.359 1 76.38 102 GLU A CA 1
ATOM 762 C C . GLU A 1 102 ? -9.438 27.828 18.5 1 76.38 102 GLU A C 1
ATOM 764 O O . GLU A 1 102 ? -8.5 27.109 18.859 1 76.38 102 GLU A O 1
ATOM 769 N N . SER A 1 103 ? -10.766 27.422 18.438 1 81.31 103 SER A N 1
ATOM 770 C CA . SER A 1 103 ? -11.047 25.984 18.438 1 81.31 103 SER A CA 1
ATOM 771 C C . SER A 1 103 ? -12.172 25.641 17.469 1 81.31 103 SER A C 1
ATOM 773 O O . SER A 1 103 ? -13.07 26.453 17.234 1 81.31 103 SER A O 1
ATOM 775 N N . ASN A 1 104 ? -12.117 24.5 16.828 1 82.94 104 ASN A N 1
ATOM 776 C CA . ASN A 1 104 ? -13.188 23.953 15.992 1 82.94 104 ASN A CA 1
ATOM 777 C C . ASN A 1 104 ? -14.039 22.953 16.766 1 82.94 104 ASN A C 1
ATOM 779 O O . ASN A 1 104 ? -13.547 21.906 17.203 1 82.94 104 ASN A O 1
ATOM 783 N N . GLU A 1 105 ? -15.336 23.391 17.031 1 85.31 105 GLU A N 1
ATOM 784 C CA . GLU A 1 105 ? -16.219 22.531 17.812 1 85.31 105 GLU A CA 1
ATOM 785 C C . GLU A 1 105 ? -17.469 22.156 17 1 85.31 105 GLU A C 1
ATOM 787 O O . GLU A 1 105 ? -17.906 22.906 16.141 1 85.31 105 GLU A O 1
ATOM 792 N N . PRO A 1 106 ? -18.047 20.906 17.328 1 89.19 106 PRO A N 1
ATOM 793 C CA . PRO A 1 106 ? -19.281 20.5 16.641 1 89.19 106 PRO A CA 1
ATOM 794 C C . PRO A 1 106 ? -20.484 21.328 17.062 1 89.19 106 PRO A C 1
ATOM 796 O O . PRO A 1 106 ? -20.609 21.703 18.234 1 89.19 106 PRO A O 1
ATOM 799 N N . LYS A 1 107 ? -21.328 21.594 16.109 1 85.94 107 LYS A N 1
ATOM 800 C CA . LYS A 1 107 ? -22.578 22.281 16.406 1 85.94 107 LYS A CA 1
ATOM 801 C C . LYS A 1 107 ? -23.469 21.438 17.328 1 85.94 107 LYS A C 1
ATOM 803 O O . LYS A 1 107 ? -23.375 20.219 17.328 1 85.94 107 LYS A O 1
ATOM 808 N N . SER A 1 108 ? -24.297 22.078 18.062 1 82.56 108 SER A N 1
ATOM 809 C CA . SER A 1 108 ? -25.125 21.391 19.031 1 82.56 108 SER A CA 1
ATOM 810 C C . SER A 1 108 ? -26.312 20.688 18.359 1 82.56 108 SER A C 1
ATOM 812 O O . SER A 1 108 ? -26.797 19.672 18.844 1 82.56 108 SER A O 1
ATOM 814 N N . LYS A 1 109 ? -26.766 21.312 17.281 1 86.88 109 LYS A N 1
ATOM 815 C CA . LYS A 1 109 ? -27.938 20.719 16.641 1 86.88 109 LYS A CA 1
ATOM 816 C C . LYS A 1 109 ? -27.578 20.172 15.258 1 86.88 109 LYS A C 1
ATOM 818 O O . LYS A 1 109 ? -26.812 20.781 14.523 1 86.88 109 LYS A O 1
ATOM 823 N N . ALA A 1 110 ? -28.297 19.047 14.961 1 91.19 110 ALA A N 1
ATOM 824 C CA . ALA A 1 110 ? -28.125 18.453 13.641 1 91.19 110 ALA A CA 1
ATOM 825 C C . ALA A 1 110 ? -28.938 19.203 12.594 1 91.19 110 ALA A C 1
ATOM 827 O O . ALA A 1 110 ? -30.031 19.688 12.883 1 91.19 110 ALA A O 1
ATOM 828 N N . VAL A 1 111 ? -28.391 19.391 11.469 1 91 111 VAL A N 1
ATOM 829 C CA . VAL A 1 111 ? -29.062 20.094 10.383 1 91 111 VAL A CA 1
ATOM 830 C C . VAL A 1 111 ? -29.188 19.172 9.172 1 91 111 VAL A C 1
ATOM 832 O O . VAL A 1 111 ? -28.359 18.281 8.977 1 91 111 VAL A O 1
ATOM 835 N N . ARG A 1 112 ? -30.281 19.453 8.445 1 89.62 112 ARG A N 1
ATOM 836 C CA . ARG A 1 112 ? -30.469 18.703 7.203 1 89.62 112 ARG A CA 1
ATOM 837 C C . ARG A 1 112 ? -29.484 19.188 6.137 1 89.62 112 ARG A C 1
ATOM 839 O O . ARG A 1 112 ? -29.25 20.391 6.004 1 89.62 112 ARG A O 1
ATOM 846 N N . ALA A 1 113 ? -28.859 18.25 5.473 1 89.56 113 ALA A N 1
ATOM 847 C CA . ALA A 1 113 ? -27.859 18.625 4.477 1 89.56 113 ALA A CA 1
ATOM 848 C C . ALA A 1 113 ? -28.172 18 3.123 1 89.56 113 ALA A C 1
ATOM 850 O O . ALA A 1 113 ? -28.859 16.984 3.047 1 89.56 113 ALA A O 1
ATOM 851 N N . ASP A 1 114 ? -27.656 18.703 2.082 1 88.88 114 ASP A N 1
ATOM 852 C CA . ASP A 1 114 ? -27.703 18.141 0.731 1 88.88 114 ASP A CA 1
ATOM 853 C C . ASP A 1 114 ? -26.438 17.344 0.421 1 88.88 114 ASP A C 1
ATOM 855 O O . ASP A 1 114 ? -25.328 17.75 0.795 1 88.88 114 ASP A O 1
ATOM 859 N N . PHE A 1 115 ? -26.766 16.203 -0.217 1 92.12 115 PHE A N 1
ATOM 860 C CA . PHE A 1 115 ? -25.641 15.312 -0.489 1 92.12 115 PHE A CA 1
ATOM 861 C C . PHE A 1 115 ? -25.312 15.297 -1.978 1 92.12 115 PHE A C 1
ATOM 863 O O . PHE A 1 115 ? -26.188 15.547 -2.812 1 92.12 115 PHE A O 1
ATOM 870 N N . GLU A 1 116 ? -24.047 15.086 -2.32 1 91.12 116 GLU A N 1
ATOM 871 C CA . GLU A 1 116 ? -23.578 14.898 -3.688 1 91.12 116 GLU A CA 1
ATOM 872 C C . GLU A 1 116 ? -22.688 13.656 -3.795 1 91.12 116 GLU A C 1
ATOM 874 O O . GLU A 1 116 ? -22.078 13.234 -2.811 1 91.12 116 GLU A O 1
ATOM 879 N N . TYR A 1 117 ? -22.734 13.062 -5.023 1 92.69 117 TYR A N 1
ATOM 880 C CA . TYR A 1 117 ? -21.922 11.867 -5.27 1 92.69 117 TYR A CA 1
ATOM 881 C C . TYR A 1 117 ? -20.438 12.172 -5.125 1 92.69 117 TYR A C 1
ATOM 883 O O . TYR A 1 117 ? -19.969 13.211 -5.602 1 92.69 117 TYR A O 1
ATOM 891 N N . ALA A 1 118 ? -19.719 11.328 -4.375 1 93.44 118 ALA A N 1
ATOM 892 C CA . ALA A 1 118 ? -18.281 11.43 -4.188 1 93.44 118 ALA A CA 1
ATOM 893 C C . ALA A 1 118 ? -17.547 10.336 -4.953 1 93.44 118 ALA A C 1
ATOM 895 O O . ALA A 1 118 ? -17.5 9.18 -4.52 1 93.44 118 ALA A O 1
ATOM 896 N N . ARG A 1 119 ? -16.844 10.695 -5.969 1 91.75 119 ARG A N 1
ATOM 897 C CA . ARG A 1 119 ? -16.125 9.734 -6.805 1 91.75 119 ARG A CA 1
ATOM 898 C C . ARG A 1 119 ? -14.859 9.242 -6.113 1 91.75 119 ARG A C 1
ATOM 900 O O . ARG A 1 119 ? -14.172 10.008 -5.438 1 91.75 119 ARG A O 1
ATOM 907 N N . ASP A 1 120 ? -14.617 7.941 -6.371 1 93.19 120 ASP A N 1
ATOM 908 C CA . ASP A 1 120 ? -13.414 7.328 -5.816 1 93.19 120 ASP A CA 1
ATOM 909 C C . ASP A 1 120 ? -12.203 7.562 -6.723 1 93.19 120 ASP A C 1
ATOM 911 O O . ASP A 1 120 ? -12.344 7.617 -7.945 1 93.19 120 ASP A O 1
ATOM 915 N N . SER A 1 121 ? -11.023 7.777 -6.109 1 87.94 121 SER A N 1
ATOM 916 C CA . SER A 1 121 ? -9.812 7.988 -6.898 1 87.94 121 SER A CA 1
ATOM 917 C C . SER A 1 121 ? -8.953 6.73 -6.941 1 87.94 121 SER A C 1
ATOM 919 O O . SER A 1 121 ? -7.906 6.711 -7.59 1 87.94 121 SER A O 1
ATOM 921 N N . SER A 1 122 ? -9.414 5.703 -6.414 1 88.12 122 SER A N 1
ATOM 922 C CA . SER A 1 122 ? -8.625 4.48 -6.336 1 88.12 122 SER A CA 1
ATOM 923 C C . SER A 1 122 ? -8.93 3.547 -7.504 1 88.12 122 SER A C 1
ATOM 925 O O . SER A 1 122 ? -9.688 3.904 -8.406 1 88.12 122 SER A O 1
ATOM 927 N N . THR A 1 123 ? -8.32 2.357 -7.496 1 88.69 123 THR A N 1
ATOM 928 C CA . THR A 1 123 ? -8.5 1.353 -8.539 1 88.69 123 THR A CA 1
ATOM 929 C C . THR A 1 123 ? -9.914 0.786 -8.508 1 88.69 123 THR A C 1
ATOM 931 O O . THR A 1 123 ? -10.391 0.241 -9.5 1 88.69 123 THR A O 1
ATOM 934 N N . PHE A 1 124 ? -10.547 0.98 -7.453 1 93.62 124 PHE A N 1
ATOM 935 C CA . PHE A 1 124 ? -11.906 0.464 -7.34 1 93.62 124 PHE A CA 1
ATOM 936 C C . PHE A 1 124 ? -12.836 1.184 -8.312 1 93.62 124 PHE A C 1
ATOM 938 O O . PHE A 1 124 ? -13.734 0.568 -8.883 1 93.62 124 PHE A O 1
ATOM 945 N N . TYR A 1 125 ? -12.625 2.42 -8.492 1 92.88 125 TYR A N 1
ATOM 946 C CA . TYR A 1 125 ? -13.453 3.162 -9.438 1 92.88 125 TYR A CA 1
ATOM 947 C C . TYR A 1 125 ? -13.039 2.873 -10.875 1 92.88 125 TYR A C 1
ATOM 949 O O . TYR A 1 125 ? -13.883 2.609 -11.734 1 92.88 125 TYR A O 1
ATOM 957 N N . SER A 1 126 ? -11.758 2.885 -11.102 1 87.94 126 SER A N 1
ATOM 958 C CA . SER A 1 126 ? -11.258 2.73 -12.469 1 87.94 126 SER A CA 1
ATOM 959 C C . SER A 1 126 ? -11.602 1.354 -13.031 1 87.94 126 SER A C 1
ATOM 961 O O . SER A 1 126 ? -11.68 1.179 -14.242 1 87.94 126 SER A O 1
ATOM 963 N N . SER A 1 127 ? -11.844 0.429 -12.117 1 89.44 127 SER A N 1
ATOM 964 C CA . SER A 1 127 ? -12.141 -0.932 -12.555 1 89.44 127 SER A CA 1
ATOM 965 C C . SER A 1 127 ? -13.641 -1.203 -12.555 1 89.44 127 SER A C 1
ATOM 967 O O . SER A 1 127 ? -14.078 -2.324 -12.82 1 89.44 127 SER A O 1
ATOM 969 N N . THR A 1 128 ? -14.375 -0.307 -12.188 1 90.75 128 THR A N 1
ATOM 970 C CA . THR A 1 128 ? -15.82 -0.485 -12.141 1 90.75 128 THR A CA 1
ATOM 971 C C . THR A 1 128 ? -16.453 -0.141 -13.484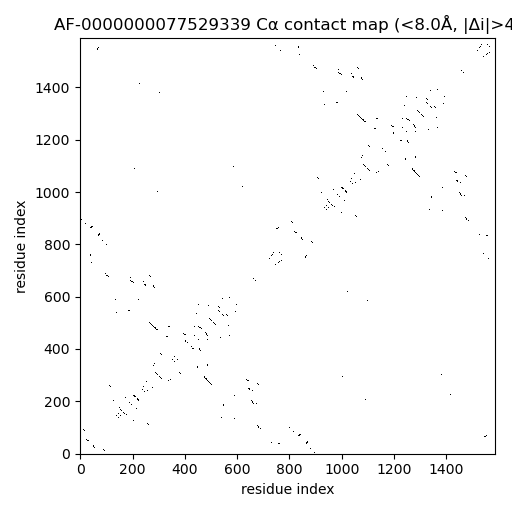 1 90.75 128 THR A C 1
ATOM 973 O O . THR A 1 128 ? -16.188 0.921 -14.047 1 90.75 128 THR A O 1
ATOM 976 N N . SER A 1 129 ? -17.281 -1.026 -13.984 1 89.69 129 SER A N 1
ATOM 977 C CA . SER A 1 129 ? -18 -0.8 -15.234 1 89.69 129 SER A CA 1
ATOM 978 C C . SER A 1 129 ? -19.062 0.293 -15.078 1 89.69 129 SER A C 1
ATOM 980 O O . SER A 1 129 ? -19.562 0.52 -13.977 1 89.69 129 SER A O 1
ATOM 982 N N . THR A 1 130 ? -19.281 0.881 -16.219 1 85.25 130 THR A N 1
ATOM 983 C CA . THR A 1 130 ? -20.375 1.84 -16.203 1 85.25 130 THR A CA 1
ATOM 984 C C . THR A 1 130 ? -21.703 1.133 -15.977 1 85.25 130 THR A C 1
ATOM 986 O O . THR A 1 130 ? -21.938 0.051 -16.516 1 85.25 130 THR A O 1
ATOM 989 N N . ARG A 1 131 ? -22.375 1.741 -15.086 1 82.56 131 ARG A N 1
ATOM 990 C CA . ARG A 1 131 ? -23.625 1.089 -14.719 1 82.56 131 ARG A CA 1
ATOM 991 C C . ARG A 1 131 ? -24.688 1.276 -15.805 1 82.56 131 ARG A C 1
ATOM 993 O O . ARG A 1 131 ? -24.859 2.383 -16.312 1 82.56 131 ARG A O 1
ATOM 1000 N N . ASP A 1 132 ? -24.984 0.087 -16.406 1 74.19 132 ASP A N 1
ATOM 1001 C CA . ASP A 1 132 ? -26.062 0.075 -17.406 1 74.19 132 ASP A CA 1
ATOM 1002 C C . ASP A 1 132 ? -27.281 -0.692 -16.891 1 74.19 132 ASP A C 1
ATOM 1004 O O . ASP A 1 132 ? -27.234 -1.269 -15.797 1 74.19 132 ASP A O 1
ATOM 1008 N N . ASP A 1 133 ? -28.359 -0.493 -17.453 1 76.06 133 ASP A N 1
ATOM 1009 C CA . ASP A 1 133 ? -29.625 -1.081 -17.031 1 76.06 133 ASP A CA 1
ATOM 1010 C C . ASP A 1 133 ? -29.719 -2.543 -17.453 1 76.06 133 ASP A C 1
ATOM 1012 O O . ASP A 1 133 ? -30.781 -3.002 -17.875 1 76.06 133 ASP A O 1
ATOM 1016 N N . LYS A 1 134 ? -28.609 -3.234 -17.156 1 82.69 134 LYS A N 1
ATOM 1017 C CA . LYS A 1 134 ? -28.688 -4.66 -17.453 1 82.69 134 LYS A CA 1
ATOM 1018 C C . LYS A 1 134 ? -29.438 -5.418 -16.359 1 82.69 134 LYS A C 1
ATOM 1020 O O . LYS A 1 134 ? -29.25 -5.141 -15.172 1 82.69 134 LYS A O 1
ATOM 1025 N N . PRO A 1 135 ? -30.234 -6.363 -16.797 1 90.44 135 PRO A N 1
ATOM 1026 C CA . PRO A 1 135 ? -31.031 -7.074 -15.797 1 90.44 135 PRO A CA 1
ATOM 1027 C C . PRO A 1 135 ? -30.234 -8.141 -15.055 1 90.44 135 PRO A C 1
ATOM 1029 O O . PRO A 1 135 ? -29.188 -8.578 -15.539 1 90.44 135 PRO A O 1
ATOM 1032 N N . PHE A 1 136 ? -30.734 -8.477 -13.891 1 95.38 136 PHE A N 1
ATOM 1033 C CA . PHE A 1 136 ? -30.188 -9.617 -13.164 1 95.38 136 PHE A CA 1
ATOM 1034 C C . PHE A 1 136 ? -30.578 -10.93 -13.844 1 95.38 136 PHE A C 1
ATOM 1036 O O . PHE A 1 136 ? -31.688 -11.055 -14.359 1 95.38 136 PHE A O 1
ATOM 1043 N N . THR A 1 137 ? -29.641 -11.828 -13.922 1 94.12 137 THR A N 1
ATOM 1044 C CA . THR A 1 137 ? -29.891 -13.086 -14.609 1 94.12 137 THR A CA 1
ATOM 1045 C C . THR A 1 137 ? -29.562 -14.273 -13.703 1 94.12 137 THR A C 1
ATOM 1047 O O . THR A 1 137 ? -28.719 -14.156 -12.805 1 94.12 137 THR A O 1
ATOM 1050 N N . ARG A 1 138 ? -30.297 -15.352 -13.906 1 91.88 138 ARG A N 1
ATOM 1051 C CA . ARG A 1 138 ? -30.062 -16.609 -13.188 1 91.88 138 ARG A CA 1
ATOM 1052 C C . ARG A 1 138 ? -30.438 -17.797 -14.055 1 91.88 138 ARG A C 1
ATOM 1054 O O . ARG A 1 138 ? -31.328 -17.703 -14.906 1 91.88 138 ARG A O 1
ATOM 1061 N N . VAL A 1 139 ? -29.719 -18.859 -13.852 1 89.44 139 VAL A N 1
ATOM 1062 C CA . VAL A 1 139 ? -30.031 -20.109 -14.539 1 89.44 139 VAL A CA 1
ATOM 1063 C C . VAL A 1 139 ? -30.078 -21.266 -13.531 1 89.44 139 VAL A C 1
ATOM 1065 O O . VAL A 1 139 ? -29.344 -21.234 -12.531 1 89.44 139 VAL A O 1
ATOM 1068 N N . CYS A 1 140 ? -30.938 -22.109 -13.766 1 89.81 140 CYS A N 1
ATOM 1069 C CA . CYS A 1 140 ? -31.062 -23.312 -12.961 1 89.81 140 CYS A CA 1
ATOM 1070 C C . CYS A 1 140 ? -30.656 -24.547 -13.773 1 89.81 140 CYS A C 1
ATOM 1072 O O . CYS A 1 140 ? -30.938 -24.625 -14.969 1 89.81 140 CYS A O 1
ATOM 1074 N N . THR A 1 141 ? -29.875 -25.391 -13.156 1 87.62 141 THR A N 1
ATOM 1075 C CA . THR A 1 141 ? -29.406 -26.547 -13.891 1 87.62 141 THR A CA 1
ATOM 1076 C C . THR A 1 141 ? -29.562 -27.828 -13.055 1 87.62 141 THR A C 1
ATOM 1078 O O . THR A 1 141 ? -29.375 -27.797 -11.844 1 87.62 141 THR A O 1
ATOM 1081 N N . ILE A 1 142 ? -29.984 -28.875 -13.641 1 83.5 142 ILE A N 1
ATOM 1082 C CA . ILE A 1 142 ? -29.984 -30.234 -13.094 1 83.5 142 ILE A CA 1
ATOM 1083 C C . ILE A 1 142 ? -29.203 -31.156 -14.016 1 83.5 142 ILE A C 1
ATOM 1085 O O . ILE A 1 142 ? -29.531 -31.297 -15.195 1 83.5 142 ILE A O 1
ATOM 1089 N N . ASN A 1 143 ? -28.25 -31.812 -13.547 1 77.06 143 ASN A N 1
ATOM 1090 C CA . ASN A 1 143 ? -27.406 -32.719 -14.336 1 77.06 143 ASN A CA 1
ATOM 1091 C C . ASN A 1 143 ? -26.922 -32.031 -15.617 1 77.06 143 ASN A C 1
ATOM 1093 O O . ASN A 1 143 ? -27.062 -32.562 -16.703 1 77.06 143 ASN A O 1
ATOM 1097 N N . LEU A 1 144 ? -26.594 -30.766 -15.602 1 75.5 144 LEU A N 1
ATOM 1098 C CA . LEU A 1 144 ? -25.984 -29.969 -16.656 1 75.5 144 LEU A CA 1
ATOM 1099 C C . LEU A 1 144 ? -27.031 -29.531 -17.672 1 75.5 144 LEU A C 1
ATOM 1101 O O . LEU A 1 144 ? -26.688 -28.969 -18.719 1 75.5 144 LEU A O 1
ATOM 1105 N N . CYS A 1 145 ? -28.266 -29.859 -17.344 1 82.81 145 CYS A N 1
ATOM 1106 C CA . CYS A 1 145 ? -29.375 -29.391 -18.172 1 82.81 145 CYS A CA 1
ATOM 1107 C C . CYS A 1 145 ? -30.016 -28.141 -17.578 1 82.81 145 CYS A C 1
ATOM 1109 O O . CYS A 1 145 ? -30.219 -28.062 -16.375 1 82.81 145 CYS A O 1
ATOM 1111 N N . TYR A 1 146 ? -30.297 -27.219 -18.469 1 88 146 TYR A N 1
ATOM 1112 C CA . TYR A 1 146 ? -31.047 -26.047 -18.016 1 88 146 TYR A CA 1
ATOM 1113 C C . TYR A 1 146 ? -32.5 -26.422 -17.672 1 88 146 TYR A C 1
ATOM 1115 O O . TYR A 1 146 ? -33.156 -27.125 -18.453 1 88 146 TYR A O 1
ATOM 1123 N N . VAL A 1 147 ? -32.938 -26.047 -16.516 1 88.94 147 VAL A N 1
ATOM 1124 C CA . VAL A 1 147 ? -34.312 -26.25 -16.094 1 88.94 147 VAL A CA 1
ATOM 1125 C C . VAL A 1 147 ? -34.938 -24.922 -15.672 1 88.94 147 VAL A C 1
ATOM 1127 O O . VAL A 1 147 ? -34.219 -23.953 -15.422 1 88.94 147 VAL A O 1
ATOM 1130 N N . PRO A 1 148 ? -36.25 -24.859 -15.688 1 89.5 148 PRO A N 1
ATOM 1131 C CA . PRO A 1 148 ? -36.875 -23.609 -15.25 1 89.5 148 PRO A CA 1
ATOM 1132 C C . PRO A 1 148 ? -36.594 -23.281 -13.789 1 89.5 148 PRO A C 1
ATOM 1134 O O . PRO A 1 148 ? -36.688 -24.156 -12.922 1 89.5 148 PRO A O 1
ATOM 1137 N N . CYS A 1 149 ? -36.25 -22.078 -13.578 1 91.5 149 CYS A N 1
ATOM 1138 C CA . CYS A 1 149 ? -36.031 -21.594 -12.219 1 91.5 149 CYS A CA 1
ATOM 1139 C C . CYS A 1 149 ? -37.375 -21.312 -11.547 1 91.5 149 CYS A C 1
ATOM 1141 O O . CYS A 1 149 ? -38.406 -21.188 -12.219 1 91.5 149 CYS A O 1
ATOM 1143 N N . PRO A 1 150 ? -37.344 -21.219 -10.234 1 88.62 150 PRO A N 1
ATOM 1144 C CA . PRO A 1 150 ? -38.594 -20.859 -9.539 1 88.62 150 PRO A CA 1
ATOM 1145 C C . PRO A 1 150 ? -39.188 -19.562 -10.055 1 88.62 150 PRO A C 1
ATOM 1147 O O . PRO A 1 150 ? -38.469 -18.594 -10.312 1 88.62 150 PRO A O 1
ATOM 1150 N N . TYR A 1 151 ? -40.562 -19.5 -10.281 1 88.81 151 TYR A N 1
ATOM 1151 C CA . TYR A 1 151 ? -41.344 -18.344 -10.695 1 88.81 151 TYR A CA 1
ATOM 1152 C C . TYR A 1 151 ? -41.25 -18.125 -12.195 1 88.81 151 TYR A C 1
ATOM 1154 O O . TYR A 1 151 ? -41.5 -17.031 -12.695 1 88.81 151 TYR A O 1
ATOM 1162 N N . THR A 1 152 ? -40.656 -19.078 -12.852 1 88.38 152 THR A N 1
ATOM 1163 C CA . THR A 1 152 ? -40.688 -19.031 -14.312 1 88.38 152 THR A CA 1
ATOM 1164 C C . THR A 1 152 ? -41.562 -20.141 -14.867 1 88.38 152 THR A C 1
ATOM 1166 O O . THR A 1 152 ? -41.875 -21.109 -14.164 1 88.38 152 THR A O 1
ATOM 1169 N N . SER A 1 153 ? -42.062 -20.016 -16.172 1 82.12 153 SER A N 1
ATOM 1170 C CA . SER A 1 153 ? -43 -20.969 -16.734 1 82.12 153 SER A CA 1
ATOM 1171 C C . SER A 1 153 ? -42.375 -21.766 -17.875 1 82.12 153 SER A C 1
ATOM 1173 O O . SER A 1 153 ? -43.062 -22.422 -18.656 1 82.12 153 SER A O 1
ATOM 1175 N N . ASP A 1 154 ? -41.156 -21.719 -17.922 1 84.62 154 ASP A N 1
ATOM 1176 C CA . ASP A 1 154 ? -40.469 -22.453 -18.984 1 84.62 154 ASP A CA 1
ATOM 1177 C C . ASP A 1 154 ? -40.594 -23.969 -18.766 1 84.62 154 ASP A C 1
ATOM 1179 O O . ASP A 1 154 ? -41.062 -24.406 -17.719 1 84.62 154 ASP A O 1
ATOM 1183 N N . VAL A 1 155 ? -40.406 -24.734 -19.906 1 79.5 155 VAL A N 1
ATOM 1184 C CA . VAL A 1 155 ? -40.531 -26.188 -19.797 1 79.5 155 VAL A CA 1
ATOM 1185 C C . VAL A 1 155 ? -39.312 -26.875 -20.406 1 79.5 155 VAL A C 1
ATOM 1187 O O . VAL A 1 155 ? -38.875 -26.531 -21.5 1 79.5 155 VAL A O 1
ATOM 1190 N N . THR A 1 156 ? -38.719 -27.641 -19.594 1 83.56 156 THR A N 1
ATOM 1191 C CA . THR A 1 156 ? -37.625 -28.484 -20.078 1 83.56 156 THR A CA 1
ATOM 1192 C C . THR A 1 156 ? -37.969 -29.969 -19.891 1 83.56 156 THR A C 1
ATOM 1194 O O . THR A 1 156 ? -38.5 -30.359 -18.844 1 83.56 156 THR A O 1
ATOM 1197 N N . VAL A 1 157 ? -37.781 -30.734 -20.984 1 77.81 157 VAL A N 1
ATOM 1198 C CA . VAL A 1 157 ? -38 -32.156 -20.922 1 77.81 157 VAL A CA 1
ATOM 1199 C C . VAL A 1 157 ? -36.656 -32.906 -20.812 1 77.81 157 VAL A C 1
ATOM 1201 O O . VAL A 1 157 ? -35.781 -32.719 -21.641 1 77.81 157 VAL A O 1
ATOM 1204 N N . ILE A 1 158 ? -36.5 -33.594 -19.656 1 79.06 158 ILE A N 1
ATOM 1205 C CA . ILE A 1 158 ? -35.281 -34.344 -19.438 1 79.06 158 ILE A CA 1
ATOM 1206 C C . ILE A 1 158 ? -35.531 -35.844 -19.688 1 79.06 158 ILE A C 1
ATOM 1208 O O . ILE A 1 158 ? -36.406 -36.438 -19.031 1 79.06 158 ILE A O 1
ATOM 1212 N N . GLU A 1 159 ? -34.969 -36.375 -20.75 1 76.44 159 GLU A N 1
ATOM 1213 C CA . GLU A 1 159 ? -35.062 -37.812 -21.031 1 76.44 159 GLU A CA 1
ATOM 1214 C C . GLU A 1 159 ? -33.781 -38.531 -20.656 1 76.44 159 GLU A C 1
ATOM 1216 O O . GLU A 1 159 ? -32.688 -38.094 -20.969 1 76.44 159 GLU A O 1
ATOM 1221 N N . THR A 1 160 ? -33.875 -39.375 -19.641 1 72.75 160 THR A N 1
ATOM 1222 C CA . THR A 1 160 ? -32.688 -40.094 -19.203 1 72.75 160 THR A CA 1
ATOM 1223 C C . THR A 1 160 ? -32.594 -41.438 -19.906 1 72.75 160 THR A C 1
ATOM 1225 O O . THR A 1 160 ? -33.562 -42.219 -19.938 1 72.75 160 THR A O 1
ATOM 1228 N N . ASP A 1 161 ? -31.656 -41.625 -20.812 1 67.44 161 ASP A N 1
ATOM 1229 C CA . ASP A 1 161 ? -31.453 -42.969 -21.391 1 67.44 161 ASP A CA 1
ATOM 1230 C C . ASP A 1 161 ? -30.453 -43.781 -20.562 1 67.44 161 ASP A C 1
ATOM 1232 O O . ASP A 1 161 ? -29.781 -44.656 -21.094 1 67.44 161 ASP A O 1
ATOM 1236 N N . GLY A 1 162 ? -30.516 -43.688 -19.266 1 57.72 162 GLY A N 1
ATOM 1237 C CA . GLY A 1 162 ? -29.656 -44.469 -18.375 1 57.72 162 GLY A CA 1
ATOM 1238 C C . GLY A 1 162 ? -28.281 -43.844 -18.188 1 57.72 162 GLY A C 1
ATOM 1239 O O . GLY A 1 162 ? -27.812 -43.688 -17.062 1 57.72 162 GLY A O 1
ATOM 1240 N N . ALA A 1 163 ? -27.469 -43.688 -19.25 1 62.66 163 ALA A N 1
ATOM 1241 C CA . ALA A 1 163 ? -26.062 -43.281 -19.188 1 62.66 163 ALA A CA 1
ATOM 1242 C C . ALA A 1 163 ? -25.906 -41.781 -19.297 1 62.66 163 ALA A C 1
ATOM 1244 O O . ALA A 1 163 ? -24.984 -41.188 -18.734 1 62.66 163 ALA A O 1
ATOM 1245 N N . SER A 1 164 ? -26.734 -41.125 -20.156 1 66 164 SER A N 1
ATOM 1246 C CA . SER A 1 164 ? -26.609 -39.688 -20.375 1 66 164 SER A CA 1
ATOM 1247 C C . SER A 1 164 ? -27.969 -39 -20.281 1 66 164 SER A C 1
ATOM 1249 O O . SER A 1 164 ? -29.016 -39.625 -20.484 1 66 164 SER A O 1
ATOM 1251 N N . ASN A 1 165 ? -28.062 -37.844 -19.609 1 73.12 165 ASN A N 1
ATOM 1252 C CA . ASN A 1 165 ? -29.266 -37.031 -19.594 1 73.12 165 ASN A CA 1
ATOM 1253 C C . ASN A 1 165 ? -29.359 -36.156 -20.844 1 73.12 165 ASN A C 1
ATOM 1255 O O . ASN A 1 165 ? -28.422 -35.438 -21.172 1 73.12 165 ASN A O 1
ATOM 1259 N N . ASN A 1 166 ? -30.297 -36.562 -21.734 1 76.38 166 ASN A N 1
ATOM 1260 C CA . ASN A 1 166 ? -30.578 -35.688 -22.875 1 76.38 166 ASN A CA 1
ATOM 1261 C C . ASN A 1 166 ? -31.641 -34.656 -22.531 1 76.38 166 ASN A C 1
ATOM 1263 O O . ASN A 1 166 ? -32.75 -35 -22.109 1 76.38 166 ASN A O 1
ATOM 1267 N N . CYS A 1 167 ? -31.219 -33.375 -22.531 1 81.06 167 CYS A N 1
ATOM 1268 C CA . CYS A 1 167 ? -32.125 -32.281 -22.156 1 81.06 167 CYS A CA 1
ATOM 1269 C C . CYS A 1 167 ? -32.594 -31.516 -23.391 1 81.06 167 CYS A C 1
ATOM 1271 O O . CYS A 1 167 ? -31.797 -31.156 -24.25 1 81.06 167 CYS A O 1
ATOM 1273 N N . THR A 1 168 ? -33.938 -31.562 -23.656 1 80.81 168 THR A N 1
ATOM 1274 C CA . THR A 1 168 ? -34.5 -30.766 -24.719 1 80.81 168 THR A CA 1
ATOM 1275 C C . THR A 1 168 ? -35.312 -29.594 -24.156 1 80.81 168 THR A C 1
ATOM 1277 O O . THR A 1 168 ? -36.25 -29.797 -23.391 1 80.81 168 THR A O 1
ATOM 1280 N N . VAL A 1 169 ? -34.844 -28.391 -24.438 1 79.5 169 VAL A N 1
ATOM 1281 C CA . VAL A 1 169 ? -35.562 -27.188 -24.016 1 79.5 169 VAL A CA 1
ATOM 1282 C C . VAL A 1 169 ? -36.625 -26.828 -25.047 1 79.5 169 VAL A C 1
ATOM 1284 O O . VAL A 1 169 ? -36.312 -26.688 -26.25 1 79.5 169 VAL A O 1
ATOM 1287 N N . LEU A 1 170 ? -37.875 -26.906 -24.609 1 79.12 170 LEU A N 1
ATOM 1288 C CA . LEU A 1 170 ? -38.938 -26.469 -25.5 1 79.12 170 LEU A CA 1
ATOM 1289 C C . LEU A 1 170 ? -38.969 -24.938 -25.594 1 79.12 170 LEU A C 1
ATOM 1291 O O . LEU A 1 170 ? -39.406 -24.266 -24.656 1 79.12 170 LEU A O 1
ATOM 1295 N N . GLY A 1 171 ? -38.406 -24.344 -26.688 1 79.75 171 GLY A N 1
ATOM 1296 C CA . GLY A 1 171 ? -38.219 -22.906 -26.844 1 79.75 171 GLY A CA 1
ATOM 1297 C C . GLY A 1 171 ? -36.906 -22.406 -26.297 1 79.75 171 GLY A C 1
ATOM 1298 O O . GLY A 1 171 ? -35.844 -22.922 -26.641 1 79.75 171 GLY A O 1
ATOM 1299 N N . SER A 1 172 ? -37.031 -21.312 -25.422 1 84.94 172 SER A N 1
ATOM 1300 C CA . SER A 1 172 ? -35.812 -20.766 -24.797 1 84.94 172 SER A CA 1
ATOM 1301 C C . SER A 1 172 ? -36.031 -20.562 -23.297 1 84.94 172 SER A C 1
ATOM 1303 O O . SER A 1 172 ? -37.188 -20.422 -22.844 1 84.94 172 SER A O 1
ATOM 1305 N N . ILE A 1 173 ? -35.062 -20.766 -22.625 1 89.75 173 ILE A N 1
ATOM 1306 C CA . ILE A 1 173 ? -35.094 -20.516 -21.188 1 89.75 173 ILE A CA 1
ATOM 1307 C C . ILE A 1 173 ? -34.906 -19.031 -20.891 1 89.75 173 ILE A C 1
ATOM 1309 O O . ILE A 1 173 ? -34 -18.406 -21.422 1 89.75 173 ILE A O 1
ATOM 1313 N N . ASP A 1 174 ? -35.812 -18.516 -20.203 1 89.94 174 ASP A N 1
ATOM 1314 C CA . ASP A 1 174 ? -35.656 -17.141 -19.766 1 89.94 174 ASP A CA 1
ATOM 1315 C C . ASP A 1 174 ? -34.688 -17.016 -18.578 1 89.94 174 ASP A C 1
ATOM 1317 O O . ASP A 1 174 ? -35 -17.453 -17.469 1 89.94 174 ASP A O 1
ATOM 1321 N N . ALA A 1 175 ? -33.594 -16.359 -18.812 1 92.25 175 ALA A N 1
ATOM 1322 C CA . ALA A 1 175 ? -32.562 -16.266 -17.766 1 92.25 175 ALA A CA 1
ATOM 1323 C C . ALA A 1 175 ? -32.812 -15.047 -16.891 1 92.25 175 ALA A C 1
ATOM 1325 O O . ALA A 1 175 ? -32.156 -14.906 -15.836 1 92.25 175 ALA A O 1
ATOM 1326 N N . ASN A 1 176 ? -33.719 -14.172 -17.219 1 93.25 176 ASN A N 1
ATOM 1327 C CA . ASN A 1 176 ? -33.938 -12.961 -16.438 1 93.25 176 ASN A CA 1
ATOM 1328 C C . ASN A 1 176 ? -34.625 -13.273 -15.117 1 93.25 176 ASN A C 1
ATOM 1330 O O . ASN A 1 176 ? -35.531 -14.102 -15.07 1 93.25 176 ASN A O 1
ATOM 1334 N N . VAL A 1 177 ? -34.188 -12.641 -14.109 1 94.94 177 VAL A N 1
ATOM 1335 C CA . VAL A 1 177 ? -34.875 -12.789 -12.828 1 94.94 177 VAL A CA 1
ATOM 1336 C C . VAL A 1 177 ? -36.25 -12.18 -12.914 1 94.94 177 VAL A C 1
ATOM 1338 O O . VAL A 1 177 ? -36.406 -11.023 -13.312 1 94.94 177 VAL A O 1
ATOM 1341 N N . PRO A 1 178 ? -37.219 -12.906 -12.523 1 93.5 178 PRO A N 1
ATOM 1342 C CA . PRO A 1 178 ? -38.594 -12.398 -12.609 1 93.5 178 PRO A CA 1
ATOM 1343 C C . PRO A 1 178 ? -38.844 -11.172 -11.734 1 93.5 178 PRO A C 1
ATOM 1345 O O . PRO A 1 178 ? -38.25 -11.07 -10.648 1 93.5 178 PRO A O 1
ATOM 1348 N N . ASP A 1 179 ? -39.781 -10.352 -12.094 1 93.5 179 ASP A N 1
ATOM 1349 C CA . ASP A 1 179 ? -40.094 -9.102 -11.398 1 93.5 179 ASP A CA 1
ATOM 1350 C C . ASP A 1 179 ? -40.625 -9.375 -10 1 93.5 179 ASP A C 1
ATOM 1352 O O . ASP A 1 179 ? -40.406 -8.594 -9.07 1 93.5 179 ASP A O 1
ATOM 1356 N N . ILE A 1 180 ? -41.312 -10.438 -9.836 1 92.62 180 ILE A N 1
ATOM 1357 C CA . ILE A 1 180 ? -41.906 -10.75 -8.539 1 92.62 180 ILE A CA 1
ATOM 1358 C C . ILE A 1 180 ? -40.812 -10.906 -7.492 1 92.62 180 ILE A C 1
ATOM 1360 O O . ILE A 1 180 ? -40.969 -10.508 -6.34 1 92.62 180 ILE A O 1
ATOM 1364 N N . LEU A 1 181 ? -39.781 -11.562 -7.859 1 94.62 181 LEU A N 1
ATOM 1365 C CA . LEU A 1 181 ? -38.688 -11.719 -6.934 1 94.62 181 LEU A CA 1
ATOM 1366 C C . LEU A 1 181 ? -38.062 -10.367 -6.609 1 94.62 181 LEU A C 1
ATOM 1368 O O . LEU A 1 181 ? -37.656 -10.117 -5.465 1 94.62 181 LEU A O 1
ATOM 1372 N N . ARG A 1 182 ? -37.906 -9.547 -7.602 1 93.56 182 ARG A N 1
ATOM 1373 C CA . ARG A 1 182 ? -37.375 -8.211 -7.375 1 93.56 182 ARG A CA 1
ATOM 1374 C C . ARG A 1 182 ? -38.25 -7.426 -6.406 1 93.56 182 ARG A C 1
ATOM 1376 O O . ARG A 1 182 ? -37.719 -6.762 -5.5 1 93.56 182 ARG A O 1
ATOM 1383 N N . ASP A 1 183 ? -39.5 -7.523 -6.586 1 92.81 183 ASP A N 1
ATOM 1384 C CA . ASP A 1 183 ? -40.438 -6.801 -5.734 1 92.81 183 ASP A CA 1
ATOM 1385 C C . ASP A 1 183 ? -40.344 -7.297 -4.293 1 92.81 183 ASP A C 1
ATOM 1387 O O . ASP A 1 183 ? -40.344 -6.492 -3.355 1 92.81 183 ASP A O 1
ATOM 1391 N N . ILE A 1 184 ? -40.312 -8.555 -4.133 1 94.5 184 ILE A N 1
ATOM 1392 C CA . ILE A 1 184 ? -40.281 -9.148 -2.801 1 94.5 184 ILE A CA 1
ATOM 1393 C C . ILE A 1 184 ? -39 -8.75 -2.066 1 94.5 184 ILE A C 1
ATOM 1395 O O . ILE A 1 184 ? -39.062 -8.219 -0.956 1 94.5 184 ILE A O 1
ATOM 1399 N N . TYR A 1 185 ? -37.938 -8.906 -2.705 1 95.31 185 TYR A N 1
ATOM 1400 C CA . TYR A 1 185 ? -36.656 -8.805 -2.012 1 95.31 185 TYR A CA 1
ATOM 1401 C C . TYR A 1 185 ? -36.094 -7.387 -2.119 1 95.31 185 TYR A C 1
ATOM 1403 O O . TYR A 1 185 ? -34.906 -7.16 -1.835 1 95.31 185 TYR A O 1
ATOM 1411 N N . THR A 1 186 ? -36.844 -6.426 -2.574 1 92.06 186 THR A N 1
ATOM 1412 C CA . THR A 1 186 ? -36.562 -5 -2.449 1 92.06 186 THR A CA 1
ATOM 1413 C C . THR A 1 186 ? -37.594 -4.32 -1.544 1 92.06 186 THR A C 1
ATOM 1415 O O . THR A 1 186 ? -37.406 -3.158 -1.173 1 92.06 186 THR A O 1
ATOM 1418 N N . SER A 1 187 ? -38.531 -5.016 -1.12 1 92 187 SER A N 1
ATOM 1419 C CA . SER A 1 187 ? -39.688 -4.461 -0.439 1 92 187 SER A CA 1
ATOM 1420 C C . SER A 1 187 ? -39.312 -3.93 0.941 1 92 187 SER A C 1
ATOM 1422 O O . SER A 1 187 ? -39.938 -2.984 1.433 1 92 187 SER A O 1
ATOM 1424 N N . GLY A 1 188 ? -38.344 -4.496 1.542 1 91.12 188 GLY A N 1
ATOM 1425 C CA . GLY A 1 188 ? -37.969 -4.102 2.895 1 91.12 188 GLY A CA 1
ATOM 1426 C C . GLY A 1 188 ? -37.344 -2.732 2.965 1 91.12 188 GLY A C 1
ATOM 1427 O O . GLY A 1 188 ? -37.25 -2.129 4.039 1 91.12 188 GLY A O 1
ATOM 1428 N N . THR A 1 189 ? -36.812 -2.197 1.869 1 88.31 189 THR A N 1
ATOM 1429 C CA . THR A 1 189 ? -36.094 -0.932 1.887 1 88.31 189 THR A CA 1
ATOM 1430 C C . THR A 1 189 ? -36.719 0.062 0.911 1 88.31 189 THR A C 1
ATOM 1432 O O . THR A 1 189 ? -36.312 1.218 0.841 1 88.31 189 THR A O 1
ATOM 1435 N N . GLN A 1 190 ? -37.531 -0.269 0.121 1 75.75 190 GLN A N 1
ATOM 1436 C CA . GLN A 1 190 ? -38.094 0.575 -0.933 1 75.75 190 GLN A CA 1
ATOM 1437 C C . GLN A 1 190 ? -38.969 1.687 -0.348 1 75.75 190 GLN A C 1
ATOM 1439 O O . GLN A 1 190 ? -38.938 2.824 -0.822 1 75.75 190 GLN A O 1
ATOM 1444 N N . TYR A 1 191 ? -39.688 1.402 0.696 1 66.38 191 TYR A N 1
ATOM 1445 C CA . TYR A 1 191 ? -40.688 2.365 1.119 1 66.38 191 TYR A CA 1
ATOM 1446 C C . TYR A 1 191 ? -40.188 3.215 2.279 1 66.38 191 TYR A C 1
ATOM 1448 O O . TYR A 1 191 ? -40.844 4.176 2.686 1 66.38 191 TYR A O 1
ATOM 1456 N N . GLU A 1 192 ? -39.031 3.082 2.822 1 69.94 192 GLU A N 1
ATOM 1457 C CA . GLU A 1 192 ? -38.594 3.756 4.039 1 69.94 192 GLU A CA 1
ATOM 1458 C C . GLU A 1 192 ? -37.406 4.691 3.762 1 69.94 192 GLU A C 1
ATOM 1460 O O . GLU A 1 192 ? -36.906 5.363 4.668 1 69.94 192 GLU A O 1
ATOM 1465 N N . ARG A 1 193 ? -37.281 5.332 2.643 1 82.12 193 ARG A N 1
ATOM 1466 C CA . ARG A 1 193 ? -36.188 6.242 2.344 1 82.12 193 ARG A CA 1
ATOM 1467 C C . ARG A 1 193 ? -34.969 5.945 3.223 1 82.12 193 ARG A C 1
ATOM 1469 O O . ARG A 1 193 ? -34.562 6.785 4.023 1 82.12 193 ARG A O 1
ATOM 1476 N N . THR A 1 194 ? -34.406 4.809 3.195 1 89.19 194 THR A N 1
ATOM 1477 C CA . THR A 1 194 ? -33.281 4.367 4.012 1 89.19 194 THR A CA 1
ATOM 1478 C C . THR A 1 194 ? -32 4.246 3.172 1 89.19 194 THR A C 1
ATOM 1480 O O . THR A 1 194 ? -32.062 4.242 1.941 1 89.19 194 THR A O 1
ATOM 1483 N N . THR A 1 195 ? -30.906 4.305 3.832 1 92.56 195 THR A N 1
ATOM 1484 C CA . THR A 1 195 ? -29.625 4.141 3.168 1 92.56 195 THR A CA 1
ATOM 1485 C C . THR A 1 195 ? -29.188 2.674 3.172 1 92.56 195 THR A C 1
ATOM 1487 O O . THR A 1 195 ? -28.156 2.324 2.605 1 92.56 195 THR A O 1
ATOM 1490 N N . ILE A 1 196 ? -30.047 1.814 3.75 1 94.56 196 ILE A N 1
ATOM 1491 C CA . ILE A 1 196 ? -29.75 0.392 3.84 1 94.56 196 ILE A CA 1
ATOM 1492 C C . ILE A 1 196 ? -29.906 -0.259 2.469 1 94.56 196 ILE A C 1
ATOM 1494 O O . ILE A 1 196 ? -30.969 -0.168 1.849 1 94.56 196 ILE A O 1
ATOM 1498 N N . SER A 1 197 ? -28.844 -0.865 2.018 1 95.19 197 SER A N 1
ATOM 1499 C CA . SER A 1 197 ? -28.891 -1.605 0.762 1 95.19 197 SER A CA 1
ATOM 1500 C C . SER A 1 197 ? -29.609 -2.938 0.934 1 95.19 197 SER A C 1
ATOM 1502 O O . SER A 1 197 ? -29.734 -3.443 2.053 1 95.19 197 SER A O 1
ATOM 1504 N N . ASN A 1 198 ? -30.141 -3.408 -0.154 1 96 198 ASN A N 1
ATOM 1505 C CA . ASN A 1 198 ? -30.781 -4.719 -0.203 1 96 198 ASN A CA 1
ATOM 1506 C C . ASN A 1 198 ? -30.172 -5.598 -1.295 1 96 198 ASN A C 1
ATOM 1508 O O . ASN A 1 198 ? -29.156 -5.238 -1.89 1 96 198 ASN A O 1
ATOM 1512 N N . TYR A 1 199 ? -30.734 -6.762 -1.553 1 96.81 199 TYR A N 1
ATOM 1513 C CA . TYR A 1 199 ? -30.172 -7.797 -2.416 1 96.81 199 TYR A CA 1
ATOM 1514 C C . TYR A 1 199 ? -29.844 -7.234 -3.791 1 96.81 199 TYR A C 1
ATOM 1516 O O . TYR A 1 199 ? -28.734 -7.422 -4.289 1 96.81 199 TYR A O 1
ATOM 1524 N N . PHE A 1 200 ? -30.719 -6.504 -4.441 1 95.19 200 PHE A N 1
ATOM 1525 C CA . PHE A 1 200 ? -30.578 -6.109 -5.836 1 95.19 200 PHE A CA 1
ATOM 1526 C C . PHE A 1 200 ? -29.812 -4.793 -5.941 1 95.19 200 PHE A C 1
ATOM 1528 O O . PHE A 1 200 ? -29.562 -4.301 -7.047 1 95.19 200 PHE A O 1
ATOM 1535 N N . ASP A 1 201 ? -29.375 -4.215 -4.773 1 94.44 201 ASP A N 1
ATOM 1536 C CA . ASP A 1 201 ? -28.484 -3.053 -4.766 1 94.44 201 ASP A CA 1
ATOM 1537 C C . ASP A 1 201 ? -27.031 -3.477 -4.855 1 94.44 201 ASP A C 1
ATOM 1539 O O . ASP A 1 201 ? -26.141 -2.633 -4.996 1 94.44 201 ASP A O 1
ATOM 1543 N N . ILE A 1 202 ? -26.812 -4.754 -4.75 1 96.75 202 ILE A N 1
ATOM 1544 C CA . ILE A 1 202 ? -25.469 -5.309 -4.832 1 96.75 202 ILE A CA 1
ATOM 1545 C C . ILE A 1 202 ? -25.203 -5.836 -6.242 1 96.75 202 ILE A C 1
ATOM 1547 O O . ILE A 1 202 ? -25.891 -6.75 -6.703 1 96.75 202 ILE A O 1
ATOM 1551 N N . GLU A 1 203 ? -24.25 -5.273 -6.922 1 96.31 203 GLU A N 1
ATOM 1552 C CA . GLU A 1 203 ? -23.922 -5.648 -8.297 1 96.31 203 GLU A CA 1
ATOM 1553 C C . GLU A 1 203 ? -22.469 -6.059 -8.43 1 96.31 203 GLU A C 1
ATOM 1555 O O . GLU A 1 203 ? -21.656 -5.809 -7.527 1 96.31 203 GLU A O 1
ATOM 1560 N N . TRP A 1 204 ? -22.234 -6.742 -9.555 1 95.69 204 TRP A N 1
ATOM 1561 C CA . TRP A 1 204 ? -20.828 -7 -9.875 1 95.69 204 TRP A CA 1
ATOM 1562 C C . TRP A 1 204 ? -20.094 -5.703 -10.164 1 95.69 204 TRP A C 1
ATOM 1564 O O . TRP A 1 204 ? -20.641 -4.785 -10.773 1 95.69 204 TRP A O 1
ATOM 1574 N N . ARG A 1 205 ? -18.875 -5.609 -9.789 1 94.75 205 ARG A N 1
ATOM 1575 C CA . ARG A 1 205 ? -18.078 -4.438 -10.109 1 94.75 205 ARG A CA 1
ATOM 1576 C C . ARG A 1 205 ? -17.812 -4.348 -11.609 1 94.75 205 ARG A C 1
ATOM 1578 O O . ARG A 1 205 ? -17.906 -3.27 -12.203 1 94.75 205 ARG A O 1
ATOM 1585 N N . GLN A 1 206 ? -17.469 -5.473 -12.172 1 92.12 206 GLN A N 1
ATOM 1586 C CA . GLN A 1 206 ? -17.312 -5.547 -13.617 1 92.12 206 GLN A CA 1
ATOM 1587 C C . GLN A 1 206 ? -18.406 -6.395 -14.258 1 92.12 206 GLN A C 1
ATOM 1589 O O . GLN A 1 206 ? -18.719 -7.48 -13.758 1 92.12 206 GLN A O 1
ATOM 1594 N N . THR A 1 207 ? -18.953 -5.844 -15.297 1 91.56 207 THR A N 1
ATOM 1595 C CA . THR A 1 207 ? -20.047 -6.535 -15.961 1 91.56 207 THR A CA 1
ATOM 1596 C C . THR A 1 207 ? -19.703 -6.801 -17.422 1 91.56 207 THR A C 1
ATOM 1598 O O . THR A 1 207 ? -18.891 -6.098 -18.016 1 91.56 207 THR A O 1
ATOM 1601 N N . THR A 1 208 ? -20.266 -7.859 -17.922 1 89.81 208 THR A N 1
ATOM 1602 C CA . THR A 1 208 ? -20.141 -8.242 -19.328 1 89.81 208 THR A CA 1
ATOM 1603 C C . THR A 1 208 ? -21.391 -8.953 -19.812 1 89.81 208 THR A C 1
ATOM 1605 O O . THR A 1 208 ? -22.453 -8.859 -19.188 1 89.81 208 THR A O 1
ATOM 1608 N N . THR A 1 209 ? -21.359 -9.422 -21.016 1 88.94 209 THR A N 1
ATOM 1609 C CA . THR A 1 209 ? -22.438 -10.227 -21.562 1 88.94 209 THR A CA 1
ATOM 1610 C C . THR A 1 209 ? -21.938 -11.602 -21.984 1 88.94 209 THR A C 1
ATOM 1612 O O . THR A 1 209 ? -20.734 -11.773 -22.25 1 88.94 209 THR A O 1
ATOM 1615 N N . GLN A 1 210 ? -22.812 -12.523 -21.859 1 87 210 GLN A N 1
ATOM 1616 C CA . GLN A 1 210 ? -22.5 -13.891 -22.281 1 87 210 GLN A CA 1
ATOM 1617 C C . GLN A 1 210 ? -23.531 -14.398 -23.297 1 87 210 GLN A C 1
ATOM 1619 O O . GLN A 1 210 ? -24.734 -14.203 -23.125 1 87 210 GLN A O 1
ATOM 1624 N N . TYR A 1 211 ? -22.969 -15.008 -24.359 1 84 211 TYR A N 1
ATOM 1625 C CA . TYR A 1 211 ? -23.844 -15.57 -25.359 1 84 211 TYR A CA 1
ATOM 1626 C C . TYR A 1 211 ? -24.078 -17.062 -25.109 1 84 211 TYR A C 1
ATOM 1628 O O . TYR A 1 211 ? -23.141 -17.797 -24.812 1 84 211 TYR A O 1
ATOM 1636 N N . ASP A 1 212 ? -25.328 -17.438 -25.031 1 83 212 ASP A N 1
ATOM 1637 C CA . ASP A 1 212 ? -25.781 -18.828 -24.969 1 83 212 ASP A CA 1
ATOM 1638 C C . ASP A 1 212 ? -27.016 -19.047 -25.812 1 83 212 ASP A C 1
ATOM 1640 O O . ASP A 1 212 ? -28.062 -18.422 -25.594 1 83 212 ASP A O 1
ATOM 1644 N N . ARG A 1 213 ? -26.938 -19.938 -26.75 1 82.94 213 ARG A N 1
ATOM 1645 C CA . ARG A 1 213 ? -28 -20.156 -27.719 1 82.94 213 ARG A CA 1
ATOM 1646 C C . ARG A 1 213 ? -29.281 -20.594 -27.031 1 82.94 213 ARG A C 1
ATOM 1648 O O . ARG A 1 213 ? -30.391 -20.297 -27.5 1 82.94 213 ARG A O 1
ATOM 1655 N N . GLN A 1 214 ? -29.203 -21.219 -25.922 1 84.56 214 GLN A N 1
ATOM 1656 C CA . GLN A 1 214 ? -30.359 -21.797 -25.25 1 84.56 214 GLN A CA 1
ATOM 1657 C C . GLN A 1 214 ? -31.016 -20.766 -24.328 1 84.56 214 GLN A C 1
ATOM 1659 O O . GLN A 1 214 ? -32.125 -20.984 -23.859 1 84.56 214 GLN A O 1
ATOM 1664 N N . LEU A 1 215 ? -30.328 -19.719 -24.125 1 88.69 215 LEU A N 1
ATOM 1665 C CA . LEU A 1 215 ? -30.844 -18.734 -23.188 1 88.69 215 LEU A CA 1
ATOM 1666 C C . LEU A 1 215 ? -31.375 -17.5 -23.922 1 88.69 215 LEU A C 1
ATOM 1668 O O . LEU A 1 215 ? -30.75 -17 -24.844 1 88.69 215 LEU A O 1
ATOM 1672 N N . ASN A 1 216 ? -32.531 -17.031 -23.531 1 89.56 216 ASN A N 1
ATOM 1673 C CA . ASN A 1 216 ? -33.156 -15.82 -24.047 1 89.56 216 ASN A CA 1
ATOM 1674 C C . ASN A 1 216 ? -33.156 -15.789 -25.578 1 89.56 216 ASN A C 1
ATOM 1676 O O . ASN A 1 216 ? -32.781 -14.789 -26.172 1 89.56 216 ASN A O 1
ATOM 1680 N N . ASN A 1 217 ? -33.406 -16.875 -26.188 1 87.06 217 ASN A N 1
ATOM 1681 C CA . ASN A 1 217 ? -33.5 -17 -27.641 1 87.06 217 ASN A CA 1
ATOM 1682 C C . ASN A 1 217 ? -32.188 -16.578 -28.328 1 87.06 217 ASN A C 1
ATOM 1684 O O . ASN A 1 217 ? -32.219 -15.914 -29.359 1 87.06 217 ASN A O 1
ATOM 1688 N N . GLY A 1 218 ? -31.094 -16.797 -27.594 1 83.38 218 GLY A N 1
ATOM 1689 C CA . GLY A 1 218 ? -29.781 -16.531 -28.188 1 83.38 218 GLY A CA 1
ATOM 1690 C C . GLY A 1 218 ? -29.344 -15.086 -28.047 1 83.38 218 GLY A C 1
ATOM 1691 O O . GLY A 1 218 ? -28.391 -14.656 -28.688 1 83.38 218 GLY A O 1
ATOM 1692 N N . THR A 1 219 ? -30.078 -14.32 -27.312 1 87.81 219 THR A N 1
ATOM 1693 C CA . THR A 1 219 ? -29.641 -12.961 -27.016 1 87.81 219 THR A CA 1
ATOM 1694 C C . THR A 1 219 ? -28.625 -12.953 -25.891 1 87.81 219 THR A C 1
ATOM 1696 O O . THR A 1 219 ? -28.797 -13.656 -24.891 1 87.81 219 THR A O 1
ATOM 1699 N N . PRO A 1 220 ? -27.547 -12.195 -26.062 1 87.62 220 PRO A N 1
ATOM 1700 C CA . PRO A 1 220 ? -26.562 -12.133 -24.984 1 87.62 220 PRO A CA 1
ATOM 1701 C C . PRO A 1 220 ? -27.172 -11.688 -23.656 1 87.62 220 PRO A C 1
ATOM 1703 O O . PRO A 1 220 ? -27.984 -10.773 -23.625 1 87.62 220 PRO A O 1
ATOM 1706 N N . ILE A 1 221 ? -26.766 -12.344 -22.625 1 91.12 221 ILE A N 1
ATOM 1707 C CA . ILE A 1 221 ? -27.328 -12.055 -21.312 1 91.12 221 ILE A CA 1
ATOM 1708 C C . ILE A 1 221 ? -26.266 -11.383 -20.438 1 91.12 221 ILE A C 1
ATOM 1710 O O . ILE A 1 221 ? -25.078 -11.625 -20.594 1 91.12 221 ILE A O 1
ATOM 1714 N N . ALA A 1 222 ? -26.766 -10.617 -19.469 1 91.69 222 ALA A N 1
ATOM 1715 C CA . ALA A 1 222 ? -25.875 -9.922 -18.531 1 91.69 222 ALA A CA 1
ATOM 1716 C C . ALA A 1 222 ? -25.125 -10.906 -17.641 1 91.69 222 ALA A C 1
ATOM 1718 O O . ALA A 1 222 ? -25.703 -11.898 -17.188 1 91.69 222 ALA A O 1
ATOM 1719 N N . ALA A 1 223 ? -23.797 -10.688 -17.469 1 91 223 ALA A N 1
ATOM 1720 C CA . ALA A 1 223 ? -22.938 -11.531 -16.656 1 91 223 ALA A CA 1
ATOM 1721 C C . ALA A 1 223 ? -21.875 -10.703 -15.93 1 91 223 ALA A C 1
ATOM 1723 O O . ALA A 1 223 ? -21.719 -9.508 -16.203 1 91 223 ALA A O 1
ATOM 1724 N N . GLY A 1 224 ? -21.312 -11.305 -14.914 1 90.94 224 GLY A N 1
ATOM 1725 C CA . GLY A 1 224 ? -20.281 -10.633 -14.141 1 90.94 224 GLY A CA 1
ATOM 1726 C C . GLY A 1 224 ? -18.875 -11.117 -14.453 1 90.94 224 GLY A C 1
ATOM 1727 O O . GLY A 1 224 ? -18.688 -12.266 -14.867 1 90.94 224 GLY A O 1
ATOM 1728 N N . LEU A 1 225 ? -17.922 -10.195 -14.344 1 89.38 225 LEU A N 1
ATOM 1729 C CA . LEU A 1 225 ? -16.5 -10.516 -14.414 1 89.38 225 LEU A CA 1
ATOM 1730 C C . LEU A 1 225 ? -15.82 -10.266 -13.078 1 89.38 225 LEU A C 1
ATOM 1732 O O . LEU A 1 225 ? -16.266 -9.43 -12.289 1 89.38 225 LEU A O 1
ATOM 1736 N N . TYR A 1 226 ? -14.781 -11.062 -12.898 1 90.5 226 TYR A N 1
ATOM 1737 C CA . TYR A 1 226 ? -14.023 -10.867 -11.664 1 90.5 226 TYR A CA 1
ATOM 1738 C C . TYR A 1 226 ? -12.555 -10.594 -11.969 1 90.5 226 TYR A C 1
ATOM 1740 O O . TYR A 1 226 ? -11.969 -11.211 -12.859 1 90.5 226 TYR A O 1
ATOM 1748 N N . ARG A 1 227 ? -12.078 -9.633 -11.211 1 89.06 227 ARG A N 1
ATOM 1749 C CA . ARG A 1 227 ? -10.648 -9.344 -11.18 1 89.06 227 ARG A CA 1
ATOM 1750 C C . ARG A 1 227 ? -10.227 -8.844 -9.805 1 89.06 227 ARG A C 1
ATOM 1752 O O . ARG A 1 227 ? -10.867 -7.953 -9.242 1 89.06 227 ARG A O 1
ATOM 1759 N N . ARG A 1 228 ? -9.227 -9.453 -9.32 1 90.44 228 ARG A N 1
ATOM 1760 C CA . ARG A 1 228 ? -8.727 -9 -8.031 1 90.44 228 ARG A CA 1
ATOM 1761 C C . ARG A 1 228 ? -8.07 -7.633 -8.148 1 90.44 228 ARG A C 1
ATOM 1763 O O . ARG A 1 228 ? -7.227 -7.418 -9.016 1 90.44 228 ARG A O 1
ATOM 1770 N N . LEU A 1 229 ? -8.312 -6.676 -7.27 1 89.94 229 LEU A N 1
ATOM 1771 C CA . LEU A 1 229 ? -7.867 -5.297 -7.434 1 89.94 229 LEU A CA 1
ATOM 1772 C C . LEU A 1 229 ? -6.664 -5 -6.543 1 89.94 229 LEU A C 1
ATOM 1774 O O . LEU A 1 229 ? -5.641 -4.504 -7.016 1 89.94 229 LEU A O 1
ATOM 1778 N N . GLU A 1 230 ? -6.789 -5.168 -5.262 1 83.06 230 GLU A N 1
ATOM 1779 C CA . GLU A 1 230 ? -5.746 -4.824 -4.297 1 83.06 230 GLU A CA 1
ATOM 1780 C C . GLU A 1 230 ? -5.684 -5.844 -3.164 1 83.06 230 GLU A C 1
ATOM 1782 O O . GLU A 1 230 ? -6.641 -6.59 -2.939 1 83.06 230 GLU A O 1
ATOM 1787 N N . ASN A 1 231 ? -4.527 -5.844 -2.568 1 82.81 231 ASN A N 1
ATOM 1788 C CA . ASN A 1 231 ? -4.398 -6.594 -1.323 1 82.81 231 ASN A CA 1
ATOM 1789 C C . ASN A 1 231 ? -4.797 -5.75 -0.117 1 82.81 231 ASN A C 1
ATOM 1791 O O . ASN A 1 231 ? -3.947 -5.113 0.508 1 82.81 231 ASN A O 1
ATOM 1795 N N . ILE A 1 232 ? -5.926 -5.871 0.252 1 86.88 232 ILE A N 1
ATOM 1796 C CA . ILE A 1 232 ? -6.504 -5.027 1.291 1 86.88 232 ILE A CA 1
ATOM 1797 C C . ILE A 1 232 ? -6.035 -5.504 2.664 1 86.88 232 ILE A C 1
ATOM 1799 O O . ILE A 1 232 ? -6.039 -4.738 3.631 1 86.88 232 ILE A O 1
ATOM 1803 N N . ALA A 1 233 ? -5.59 -6.738 2.686 1 87.19 233 ALA A N 1
ATOM 1804 C CA . ALA A 1 233 ? -5.207 -7.309 3.975 1 87.19 233 ALA A CA 1
ATOM 1805 C C . ALA A 1 233 ? -4.047 -6.535 4.594 1 87.19 233 ALA A C 1
ATOM 1807 O O . ALA A 1 233 ? -3.857 -6.559 5.812 1 87.19 233 ALA A O 1
ATOM 1808 N N . LEU A 1 234 ? -3.297 -5.879 3.789 1 85.06 234 LEU A N 1
ATOM 1809 C CA . LEU A 1 234 ? -2.127 -5.168 4.293 1 85.06 234 LEU A CA 1
ATOM 1810 C C . LEU A 1 234 ? -2.504 -3.766 4.758 1 85.06 234 LEU A C 1
ATOM 1812 O O . LEU A 1 234 ? -1.71 -3.092 5.414 1 85.06 234 LEU A O 1
ATOM 1816 N N . LEU A 1 235 ? -3.809 -3.582 4.5 1 83.94 235 LEU A N 1
ATOM 1817 C CA . LEU A 1 235 ? -4.281 -2.277 4.953 1 83.94 235 LEU A CA 1
ATOM 1818 C C . LEU A 1 235 ? -4.797 -2.357 6.387 1 83.94 235 LEU A C 1
ATOM 1820 O O . LEU A 1 235 ? -5.371 -3.371 6.789 1 83.94 235 LEU A O 1
ATOM 1824 N N . ASP A 1 236 ? -4.348 -1.632 7.332 1 84 236 ASP A N 1
ATOM 1825 C CA . ASP A 1 236 ? -4.809 -1.604 8.719 1 84 236 ASP A CA 1
ATOM 1826 C C . ASP A 1 236 ? -5.695 -0.389 8.977 1 84 236 ASP A C 1
ATOM 1828 O O . ASP A 1 236 ? -5.48 0.348 9.938 1 84 236 ASP A O 1
ATOM 1832 N N . THR A 1 237 ? -6.664 -0.268 7.98 1 91.62 237 THR A N 1
ATOM 1833 C CA . THR A 1 237 ? -7.57 0.87 8.086 1 91.62 237 THR A CA 1
ATOM 1834 C C . THR A 1 237 ? -8.922 0.544 7.453 1 91.62 237 THR A C 1
ATOM 1836 O O . THR A 1 237 ? -9.078 -0.498 6.816 1 91.62 237 THR A O 1
ATOM 1839 N N . VAL A 1 238 ? -9.914 1.402 7.785 1 96.19 238 VAL A N 1
ATOM 1840 C CA . VAL A 1 238 ? -11.219 1.355 7.129 1 96.19 238 VAL A CA 1
ATOM 1841 C C . VAL A 1 238 ? -11.281 2.406 6.023 1 96.19 238 VAL A C 1
ATOM 1843 O O . VAL A 1 238 ? -10.992 3.582 6.262 1 96.19 238 VAL A O 1
ATOM 1846 N N . ARG A 1 239 ? -11.641 1.985 4.824 1 95.44 239 ARG A N 1
ATOM 1847 C CA . ARG A 1 239 ? -11.648 2.904 3.688 1 95.44 239 ARG A CA 1
ATOM 1848 C C . ARG A 1 239 ? -13.008 2.922 3.004 1 95.44 239 ARG A C 1
ATOM 1850 O O . ARG A 1 239 ? -13.68 1.891 2.912 1 95.44 239 ARG A O 1
ATOM 1857 N N . ALA A 1 240 ? -13.289 4.078 2.561 1 96.62 240 ALA A N 1
ATOM 1858 C CA . ALA A 1 240 ? -14.438 4.227 1.667 1 96.62 240 ALA A CA 1
ATOM 1859 C C . ALA A 1 240 ? -14 4.164 0.205 1 96.62 240 ALA A C 1
ATOM 1861 O O . ALA A 1 240 ? -13.367 5.094 -0.299 1 96.62 240 ALA A O 1
ATOM 1862 N N . VAL A 1 241 ? -14.328 3.109 -0.429 1 95.88 241 VAL A N 1
ATOM 1863 C CA . VAL A 1 241 ? -13.992 2.941 -1.839 1 95.88 241 VAL A CA 1
ATOM 1864 C C . VAL A 1 241 ? -15.266 2.951 -2.68 1 95.88 241 VAL A C 1
ATOM 1866 O O . VAL A 1 241 ? -16.375 3.01 -2.139 1 95.88 241 VAL A O 1
ATOM 1869 N N . GLU A 1 242 ? -15.094 2.881 -3.938 1 95.94 242 GLU A N 1
ATOM 1870 C CA . GLU A 1 242 ? -16.25 3.004 -4.828 1 95.94 242 GLU A CA 1
ATOM 1871 C C . GLU A 1 242 ? -17.312 1.966 -4.5 1 95.94 242 GLU A C 1
ATOM 1873 O O . GLU A 1 242 ? -17.141 0.779 -4.785 1 95.94 242 GLU A O 1
ATOM 1878 N N . GLY A 1 243 ? -18.328 2.379 -3.863 1 96.62 243 GLY A N 1
ATOM 1879 C CA . GLY A 1 243 ? -19.5 1.553 -3.617 1 96.62 243 GLY A CA 1
ATOM 1880 C C . GLY A 1 243 ? -19.391 0.728 -2.348 1 96.62 243 GLY A C 1
ATOM 1881 O O . GLY A 1 243 ? -20.297 -0.046 -2.025 1 96.62 243 GLY A O 1
ATOM 1882 N N . LEU A 1 244 ? -18.266 0.838 -1.644 1 97.81 244 LEU A N 1
ATOM 1883 C CA . LEU A 1 244 ? -18.094 -0.044 -0.494 1 97.81 244 LEU A CA 1
ATOM 1884 C C . LEU A 1 244 ? -17.375 0.677 0.644 1 97.81 244 LEU A C 1
ATOM 1886 O O . LEU A 1 244 ? -16.625 1.624 0.408 1 97.81 244 LEU A O 1
ATOM 1890 N N . ILE A 1 245 ? -17.734 0.328 1.801 1 97.88 245 ILE A N 1
ATOM 1891 C CA . ILE A 1 245 ? -16.891 0.527 2.973 1 97.88 245 ILE A CA 1
ATOM 1892 C C . ILE A 1 245 ? -16.078 -0.743 3.252 1 97.88 245 ILE A C 1
ATOM 1894 O O . ILE A 1 245 ? -16.656 -1.781 3.596 1 97.88 245 ILE A O 1
ATOM 1898 N N . VAL A 1 246 ? -14.844 -0.666 3.066 1 97.25 246 VAL A N 1
ATOM 1899 C CA . VAL A 1 246 ? -13.992 -1.838 3.256 1 97.25 246 VAL A CA 1
ATOM 1900 C C . VAL A 1 246 ? -13.25 -1.728 4.586 1 97.25 246 VAL A C 1
ATOM 1902 O O . VAL A 1 246 ? -12.414 -0.843 4.766 1 97.25 246 VAL A O 1
ATOM 1905 N N . ASP A 1 247 ? -13.57 -2.564 5.492 1 97.12 247 ASP A N 1
ATOM 1906 C CA . ASP A 1 247 ? -12.906 -2.623 6.793 1 97.12 247 ASP A CA 1
ATOM 1907 C C . ASP A 1 247 ? -11.773 -3.646 6.785 1 97.12 247 ASP A C 1
ATOM 1909 O O . ASP A 1 247 ? -12.008 -4.836 7.016 1 97.12 247 ASP A O 1
ATOM 1913 N N . ALA A 1 248 ? -10.602 -3.188 6.641 1 94.19 248 ALA A N 1
ATOM 1914 C CA . ALA A 1 248 ? -9.438 -4.062 6.555 1 94.19 248 ALA A CA 1
ATOM 1915 C C . ALA A 1 248 ? -8.859 -4.352 7.938 1 94.19 248 ALA A C 1
ATOM 1917 O O . ALA A 1 248 ? -7.797 -4.965 8.062 1 94.19 248 ALA A O 1
ATOM 1918 N N . LYS A 1 249 ? -9.453 -3.932 8.969 1 92.88 249 LYS A N 1
ATOM 1919 C CA . LYS A 1 249 ? -9.008 -4.207 10.328 1 92.88 249 LYS A CA 1
ATOM 1920 C C . LYS A 1 249 ? -9.602 -5.512 10.852 1 92.88 249 LYS A C 1
ATOM 1922 O O . LYS A 1 249 ? -8.875 -6.398 11.305 1 92.88 249 LYS A O 1
ATOM 1927 N N . VAL A 1 250 ? -10.898 -5.602 10.703 1 92.88 250 VAL A N 1
ATOM 1928 C CA . VAL A 1 250 ? -11.594 -6.762 11.25 1 92.88 250 VAL A CA 1
ATOM 1929 C C . VAL A 1 250 ? -11.984 -7.711 10.117 1 92.88 250 VAL A C 1
ATOM 1931 O O . VAL A 1 250 ? -12.109 -8.922 10.328 1 92.88 250 VAL A O 1
ATOM 1934 N N . GLY A 1 251 ? -12.156 -7.188 8.969 1 95.44 251 GLY A N 1
ATOM 1935 C CA . GLY A 1 251 ? -12.57 -7.984 7.82 1 95.44 251 GLY A CA 1
ATOM 1936 C C . GLY A 1 251 ? -14.07 -7.98 7.594 1 95.44 251 GLY A C 1
ATOM 1937 O O . GLY A 1 251 ? -14.781 -8.844 8.109 1 95.44 251 GLY A O 1
ATOM 1938 N N . GLN A 1 252 ? -14.586 -7.07 6.926 1 97.69 252 GLN A N 1
ATOM 1939 C CA . GLN A 1 252 ? -15.992 -6.938 6.566 1 97.69 252 GLN A CA 1
ATOM 1940 C C .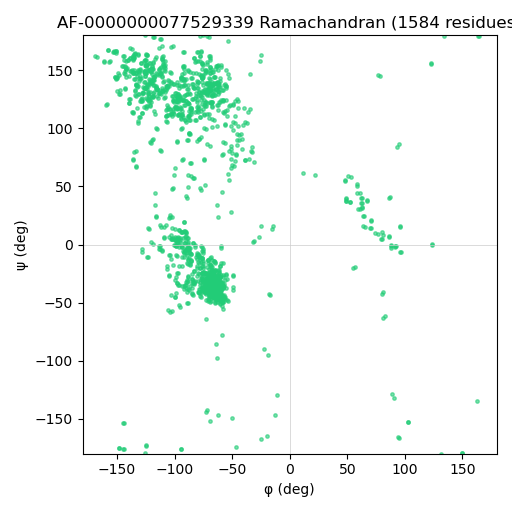 GLN A 1 252 ? -16.188 -5.848 5.52 1 97.69 252 GLN A C 1
ATOM 1942 O O . GLN A 1 252 ? -15.289 -5.047 5.266 1 97.69 252 GLN A O 1
ATOM 1947 N N . ILE A 1 253 ? -17.359 -5.891 4.863 1 98.31 253 ILE A N 1
ATOM 1948 C CA . ILE A 1 253 ? -17.609 -4.879 3.846 1 98.31 253 ILE A CA 1
ATOM 1949 C C . ILE A 1 253 ? -19.016 -4.312 4.031 1 98.31 253 ILE A C 1
ATOM 1951 O O . ILE A 1 253 ? -19.953 -5.043 4.383 1 98.31 253 ILE A O 1
ATOM 1955 N N . GLY A 1 254 ? -19.094 -3.01 3.9 1 98.62 254 GLY A N 1
ATOM 1956 C CA . GLY A 1 254 ? -20.375 -2.312 3.889 1 98.62 254 GLY A CA 1
ATOM 1957 C C . GLY A 1 254 ? -20.734 -1.754 2.525 1 98.62 254 GLY A C 1
ATOM 1958 O O . GLY A 1 254 ? -19.859 -1.255 1.805 1 98.62 254 GLY A O 1
ATOM 1959 N N . PHE A 1 255 ? -22 -1.867 2.207 1 98.19 255 PHE A N 1
ATOM 1960 C CA . PHE A 1 255 ? -22.453 -1.424 0.894 1 98.19 255 PHE A CA 1
ATOM 1961 C C . PHE A 1 255 ? -22.984 0.005 0.956 1 98.19 255 PHE A C 1
ATOM 1963 O O . PHE A 1 255 ? -24 0.271 1.604 1 98.19 255 PHE A O 1
ATOM 1970 N N . ARG A 1 256 ? -22.266 0.829 0.23 1 96.75 256 ARG A N 1
ATOM 1971 C CA . ARG A 1 256 ? -22.672 2.232 0.219 1 96.75 256 ARG A CA 1
ATOM 1972 C C . ARG A 1 256 ? -22.125 2.949 -1.009 1 96.75 256 ARG A C 1
ATOM 1974 O O . ARG A 1 256 ? -20.906 2.986 -1.22 1 96.75 256 ARG A O 1
ATOM 1981 N N . ASN A 1 257 ? -22.984 3.479 -1.79 1 95.06 257 ASN A N 1
ATOM 1982 C CA . ASN A 1 257 ? -22.547 4.406 -2.83 1 95.06 257 ASN A CA 1
ATOM 1983 C C . ASN A 1 257 ? -22.25 5.789 -2.26 1 95.06 257 ASN A C 1
ATOM 1985 O O . ASN A 1 257 ? -23.172 6.539 -1.934 1 95.06 257 ASN A O 1
ATOM 1989 N N . HIS A 1 258 ? -21.078 6.191 -2.203 1 95.06 258 HIS A N 1
ATOM 1990 C CA . HIS A 1 258 ? -20.609 7.277 -1.354 1 95.06 258 HIS A CA 1
ATOM 1991 C C . HIS A 1 258 ? -21.094 8.633 -1.863 1 95.06 258 HIS A C 1
ATOM 1993 O O . HIS A 1 258 ? -21 8.922 -3.057 1 95.06 258 HIS A O 1
ATOM 1999 N N . THR A 1 259 ? -21.562 9.367 -0.897 1 93.69 259 THR A N 1
ATOM 2000 C CA . THR A 1 259 ? -21.984 10.758 -1.084 1 93.69 259 THR A CA 1
ATOM 2001 C C . THR A 1 259 ? -21.484 11.633 0.061 1 93.69 259 THR A C 1
ATOM 2003 O O . THR A 1 259 ? -21.219 11.133 1.156 1 93.69 259 THR A O 1
ATOM 2006 N N . ILE A 1 260 ? -21.25 12.82 -0.201 1 93.44 260 ILE A N 1
ATOM 2007 C CA . ILE A 1 260 ? -20.781 13.75 0.817 1 93.44 260 ILE A CA 1
ATOM 2008 C C . ILE A 1 260 ? -21.703 14.961 0.882 1 93.44 260 ILE A C 1
ATOM 2010 O O . ILE A 1 260 ? -22.281 15.359 -0.127 1 93.44 260 ILE A O 1
ATOM 2014 N N . PRO A 1 261 ? -21.812 15.477 2.109 1 92.44 261 PRO A N 1
ATOM 2015 C CA . PRO A 1 261 ? -22.578 16.719 2.219 1 92.44 261 PRO A CA 1
ATOM 2016 C C . PRO A 1 261 ? -21.859 17.922 1.602 1 92.44 261 PRO A C 1
ATOM 2018 O O . PRO A 1 261 ? -20.656 18.078 1.804 1 92.44 261 PRO A O 1
ATOM 2021 N N . SER A 1 262 ? -22.594 18.688 0.962 1 88.88 262 SER A N 1
ATOM 2022 C CA . SER A 1 262 ? -22.016 19.828 0.273 1 88.88 262 SER A CA 1
ATOM 2023 C C . SER A 1 262 ? -22.078 21.094 1.136 1 88.88 262 SER A C 1
ATOM 2025 O O . SER A 1 262 ? -23.047 21.297 1.875 1 88.88 262 SER A O 1
ATOM 2027 N N . GLY A 1 263 ? -20.969 21.938 1.059 1 86.06 263 GLY A N 1
ATOM 2028 C CA . GLY A 1 263 ? -21.031 23.266 1.643 1 86.06 263 GLY A CA 1
ATOM 2029 C C . GLY A 1 263 ? -20.453 23.328 3.045 1 86.06 263 GLY A C 1
ATOM 2030 O O . GLY A 1 263 ? -20.812 24.219 3.83 1 86.06 263 GLY A O 1
ATOM 2031 N N . TYR A 1 264 ? -19.75 22.359 3.373 1 89.31 264 TYR A N 1
ATOM 2032 C CA . TYR A 1 264 ? -19.172 22.359 4.715 1 89.31 264 TYR A CA 1
ATOM 2033 C C . TYR A 1 264 ? -17.641 22.328 4.66 1 89.31 264 TYR A C 1
ATOM 2035 O O . TYR A 1 264 ? -17.031 21.266 4.773 1 89.31 264 TYR A O 1
ATOM 2043 N N . PRO A 1 265 ? -16.984 23.391 4.625 1 86.19 265 PRO A N 1
ATOM 2044 C CA . PRO A 1 265 ? -15.539 23.453 4.438 1 86.19 265 PRO A CA 1
ATOM 2045 C C . PRO A 1 265 ? -14.758 23.078 5.695 1 86.19 265 PRO A C 1
ATOM 2047 O O . PRO A 1 265 ? -13.594 22.688 5.609 1 86.19 265 PRO A O 1
ATOM 2050 N N . LEU A 1 266 ? -15.344 23.219 6.895 1 86.5 266 LEU A N 1
ATOM 2051 C CA . LEU A 1 266 ? -14.609 22.938 8.125 1 86.5 266 LEU A CA 1
ATOM 2052 C C . LEU A 1 266 ? -14.758 21.469 8.516 1 86.5 266 LEU A C 1
ATOM 2054 O O . LEU A 1 266 ? -14.047 20.984 9.391 1 86.5 266 LEU A O 1
ATOM 2058 N N . GLY A 1 267 ? -15.656 20.875 7.953 1 91.56 267 GLY A N 1
ATOM 2059 C CA . GLY A 1 267 ? -15.875 19.469 8.258 1 91.56 267 GLY A CA 1
ATOM 2060 C C . GLY A 1 267 ? -17.281 19.172 8.766 1 91.56 267 GLY A C 1
ATOM 2061 O O . GLY A 1 267 ? -17.953 20.078 9.266 1 91.56 267 GLY A O 1
ATOM 2062 N N . VAL A 1 268 ? -17.672 18 8.602 1 94 268 VAL A N 1
ATOM 2063 C CA . VAL A 1 268 ? -19.031 17.578 9 1 94 268 VAL A CA 1
ATOM 2064 C C . VAL A 1 268 ? -19.016 16.109 9.383 1 94 268 VAL A C 1
ATOM 2066 O O . VAL A 1 268 ? -18.25 15.312 8.836 1 94 268 VAL A O 1
ATOM 2069 N N . THR A 1 269 ? -19.844 15.773 10.406 1 95.19 269 THR A N 1
ATOM 2070 C CA . THR A 1 269 ? -20.031 14.391 10.844 1 95.19 269 THR A CA 1
ATOM 2071 C C . THR A 1 269 ? -21.484 13.953 10.68 1 95.19 269 THR A C 1
ATOM 2073 O O . THR A 1 269 ? -22.406 14.75 10.875 1 95.19 269 THR A O 1
ATOM 2076 N N . TRP A 1 270 ? -21.734 12.742 10.281 1 95.31 270 TRP A N 1
ATOM 2077 C CA . TRP A 1 270 ? -23.078 12.203 10.195 1 95.31 270 TRP A CA 1
ATOM 2078 C C . TRP A 1 270 ? -23.078 10.688 10.398 1 95.31 270 TRP A C 1
ATOM 2080 O O . TRP A 1 270 ? -22.016 10.062 10.445 1 95.31 270 TRP A O 1
ATOM 2090 N N . THR A 1 271 ? -24.25 10.109 10.625 1 94.81 271 THR A N 1
ATOM 2091 C CA . THR A 1 271 ? -24.406 8.68 10.883 1 94.81 271 THR A CA 1
ATOM 2092 C C . THR A 1 271 ? -25.422 8.07 9.922 1 94.81 271 THR A C 1
ATOM 2094 O O . THR A 1 271 ? -26.391 8.719 9.539 1 94.81 271 THR A O 1
ATOM 2097 N N . GLU A 1 272 ? -25.109 6.91 9.469 1 95.69 272 GLU A N 1
ATOM 2098 C CA . GLU A 1 272 ? -25.984 6.156 8.578 1 95.69 272 GLU A CA 1
ATOM 2099 C C . GLU A 1 272 ? -26.062 4.688 8.992 1 95.69 272 GLU A C 1
ATOM 2101 O O . GLU A 1 272 ? -25.109 4.148 9.555 1 95.69 272 GLU A O 1
ATOM 2106 N N . ASP A 1 273 ? -27.266 4.086 8.734 1 95.38 273 ASP A N 1
ATOM 2107 C CA . ASP A 1 273 ? -27.391 2.635 8.82 1 95.38 273 ASP A CA 1
ATOM 2108 C C . ASP A 1 273 ? -27.062 1.976 7.484 1 95.38 273 ASP A C 1
ATOM 2110 O O . ASP A 1 273 ? -27.609 2.363 6.445 1 95.38 273 ASP A O 1
ATOM 2114 N N . ILE A 1 274 ? -26.203 0.992 7.512 1 97.19 274 ILE A N 1
ATOM 2115 C CA . ILE A 1 274 ? -25.672 0.408 6.285 1 97.19 274 ILE A CA 1
ATOM 2116 C C . ILE A 1 274 ? -25.703 -1.115 6.387 1 97.19 274 ILE A C 1
ATOM 2118 O O . ILE A 1 274 ? -25.453 -1.676 7.457 1 97.19 274 ILE A O 1
ATOM 2122 N N . LEU A 1 275 ? -26 -1.747 5.293 1 98.19 275 LEU A N 1
ATOM 2123 C CA . LEU A 1 275 ? -25.922 -3.201 5.219 1 98.19 275 LEU A CA 1
ATOM 2124 C C . LEU A 1 275 ? -24.469 -3.658 5.113 1 98.19 275 LEU A C 1
ATOM 2126 O O . LEU A 1 275 ? -23.703 -3.135 4.297 1 98.19 275 LEU A O 1
ATOM 2130 N N . PHE A 1 276 ? -24.109 -4.645 5.953 1 98.56 276 PHE A N 1
ATOM 2131 C CA . PHE A 1 276 ? -22.766 -5.207 5.941 1 98.56 276 PHE A CA 1
ATOM 2132 C C . PHE A 1 276 ? -22.812 -6.707 5.668 1 98.56 276 PHE A C 1
ATOM 2134 O O . PHE A 1 276 ? -23.734 -7.398 6.105 1 98.56 276 PHE A O 1
ATOM 2141 N N . TRP A 1 277 ? -21.875 -7.176 4.863 1 98.69 277 TRP A N 1
ATOM 2142 C CA . TRP A 1 277 ? -21.484 -8.586 4.902 1 98.69 277 TRP A CA 1
ATOM 2143 C C . TRP A 1 277 ? -20.328 -8.797 5.867 1 98.69 277 TRP A C 1
ATOM 2145 O O . TRP A 1 277 ? -19.312 -8.094 5.801 1 98.69 277 TRP A O 1
ATOM 2155 N N . GLU A 1 278 ? -20.5 -9.711 6.727 1 97.69 278 GLU A N 1
ATOM 2156 C CA . GLU A 1 278 ? -19.484 -10.023 7.727 1 97.69 278 GLU A CA 1
ATOM 2157 C C . GLU A 1 278 ? -19.156 -11.516 7.746 1 97.69 278 GLU A C 1
ATOM 2159 O O . GLU A 1 278 ? -20.016 -12.336 8.094 1 97.69 278 GLU A O 1
ATOM 2164 N N . PRO A 1 279 ? -17.953 -11.859 7.352 1 98 279 PRO A N 1
ATOM 2165 C CA . PRO A 1 279 ? -17.562 -13.258 7.57 1 98 279 PRO A CA 1
ATOM 2166 C C . PRO A 1 279 ? -17.406 -13.602 9.055 1 98 279 PRO A C 1
ATOM 2168 O O . PRO A 1 279 ? -16.828 -12.836 9.812 1 98 279 PRO A O 1
ATOM 2171 N N . ASP A 1 280 ? -18.031 -14.602 9.422 1 97.31 280 ASP A N 1
ATOM 2172 C CA . ASP A 1 280 ? -17.938 -15.141 10.773 1 97.31 280 ASP A CA 1
ATOM 2173 C C . ASP A 1 280 ? -17.109 -16.422 10.789 1 97.31 280 ASP A C 1
ATOM 2175 O O . ASP A 1 280 ? -17.516 -17.438 10.203 1 97.31 280 ASP A O 1
ATOM 2179 N N . VAL A 1 281 ? -15.961 -16.359 11.375 1 98.06 281 VAL A N 1
ATOM 2180 C CA . VAL A 1 281 ? -15.023 -17.484 11.359 1 98.06 281 VAL A CA 1
ATOM 2181 C C . VAL A 1 281 ? -14.586 -17.812 12.781 1 98.06 281 VAL A C 1
ATOM 2183 O O . VAL A 1 281 ? -14.289 -16.922 13.578 1 98.06 281 VAL A O 1
ATOM 2186 N N . GLU A 1 282 ? -14.656 -19.062 13.133 1 97.44 282 GLU A N 1
ATOM 2187 C CA . GLU A 1 282 ? -14.141 -19.562 14.398 1 97.44 282 GLU A CA 1
ATOM 2188 C C . GLU A 1 282 ? -13.117 -20.672 14.172 1 97.44 282 GLU A C 1
ATOM 2190 O O . GLU A 1 282 ? -13.328 -21.547 13.344 1 97.44 282 GLU A O 1
ATOM 2195 N N . CYS A 1 283 ? -12.008 -20.516 14.82 1 98.38 283 CYS A N 1
ATOM 2196 C CA . CYS A 1 283 ? -10.945 -21.516 14.711 1 98.38 283 CYS A CA 1
ATOM 2197 C C . CYS A 1 283 ? -10.648 -22.141 16.062 1 98.38 283 CYS A C 1
ATOM 2199 O O . CYS A 1 283 ? -10.742 -21.469 17.094 1 98.38 283 CYS A O 1
ATOM 2201 N N . VAL A 1 284 ? -10.336 -23.406 16.031 1 97.5 284 VAL A N 1
ATOM 2202 C CA . VAL A 1 284 ? -9.984 -24.141 17.234 1 97.5 284 VAL A CA 1
ATOM 2203 C C . VAL A 1 284 ? -8.617 -24.797 17.062 1 97.5 284 VAL A C 1
ATOM 2205 O O . VAL A 1 284 ? -8.305 -25.312 15.984 1 97.5 284 VAL A O 1
ATOM 2208 N N . ASP A 1 285 ? -7.82 -24.688 18.062 1 98.12 285 ASP A N 1
ATOM 2209 C CA . ASP A 1 285 ? -6.488 -25.281 18.047 1 98.12 285 ASP A CA 1
ATOM 2210 C C . ASP A 1 285 ? -6.562 -26.797 18.203 1 98.12 285 ASP A C 1
ATOM 2212 O O . ASP A 1 285 ? -7.238 -27.312 19.094 1 98.12 285 ASP A O 1
ATOM 2216 N N . THR A 1 286 ? -5.879 -27.547 17.344 1 97.88 286 THR A N 1
ATOM 2217 C CA . THR A 1 286 ? -5.84 -29 17.453 1 97.88 286 THR A CA 1
ATOM 2218 C C . THR A 1 286 ? -4.871 -29.422 18.562 1 97.88 286 THR A C 1
ATOM 2220 O O . THR A 1 286 ? -4.82 -30.594 18.922 1 97.88 286 THR A O 1
ATOM 2223 N N . ASN A 1 287 ? -4.078 -28.484 19.031 1 97.81 287 ASN A N 1
ATOM 2224 C CA . ASN A 1 287 ? -3.053 -28.719 20.047 1 97.81 287 ASN A CA 1
ATOM 2225 C C . ASN A 1 287 ? -1.982 -29.688 19.547 1 97.81 287 ASN A C 1
ATOM 2227 O O . ASN A 1 287 ? -1.523 -30.547 20.281 1 97.81 287 ASN A O 1
ATOM 2231 N N . THR A 1 288 ? -1.736 -29.656 18.328 1 97.56 288 THR A N 1
ATOM 2232 C CA . THR A 1 288 ? -0.597 -30.281 17.656 1 97.56 288 THR A CA 1
ATOM 2233 C C . THR A 1 288 ? 0.198 -29.234 16.875 1 97.56 288 THR A C 1
ATOM 2235 O O . THR A 1 288 ? -0.339 -28.203 16.484 1 97.56 288 THR A O 1
ATOM 2238 N N . THR A 1 289 ? 1.468 -29.5 16.766 1 96.75 289 THR A N 1
ATOM 2239 C CA . THR A 1 289 ? 2.309 -28.578 16.016 1 96.75 289 THR A CA 1
ATOM 2240 C C . THR A 1 289 ? 3.201 -29.328 15.023 1 96.75 289 THR A C 1
ATOM 2242 O O . THR A 1 289 ? 3.5 -30.5 15.234 1 96.75 289 THR A O 1
ATOM 2245 N N . PHE A 1 290 ? 3.516 -28.672 13.953 1 94.75 290 PHE A N 1
ATOM 2246 C CA . PHE A 1 290 ? 4.555 -29.141 13.039 1 94.75 290 PHE A CA 1
ATOM 2247 C C . PHE A 1 290 ? 5.906 -28.547 13.414 1 94.75 290 PHE A C 1
ATOM 2249 O O . PHE A 1 290 ? 6.074 -27.328 13.43 1 94.75 290 PHE A O 1
ATOM 2256 N N . ASP A 1 291 ? 6.816 -29.391 13.711 1 94.62 291 ASP A N 1
ATOM 2257 C CA . ASP A 1 291 ? 8.156 -28.953 14.086 1 94.62 291 ASP A CA 1
ATOM 2258 C C . ASP A 1 291 ? 9.195 -29.438 13.078 1 94.62 291 ASP A C 1
ATOM 2260 O O . ASP A 1 291 ? 9.125 -30.562 12.586 1 94.62 291 ASP A O 1
ATOM 2264 N N . PHE A 1 292 ? 10.094 -28.516 12.719 1 91.12 292 PHE A N 1
ATOM 2265 C CA . PHE A 1 292 ? 11.109 -28.875 11.742 1 91.12 292 PHE A CA 1
ATOM 2266 C C . PHE A 1 292 ? 12.367 -28.016 11.938 1 91.12 292 PHE A C 1
ATOM 2268 O O . PHE A 1 292 ? 12.367 -27.078 12.734 1 91.12 292 PHE A O 1
ATOM 2275 N N . GLU A 1 293 ? 13.406 -28.453 11.328 1 89.94 293 GLU A N 1
ATOM 2276 C CA . GLU A 1 293 ? 14.68 -27.75 11.312 1 89.94 293 GLU A CA 1
ATOM 2277 C C . GLU A 1 293 ? 15.102 -27.391 9.891 1 89.94 293 GLU A C 1
ATOM 2279 O O . GLU A 1 293 ? 14.867 -28.156 8.961 1 89.94 293 GLU A O 1
ATOM 2284 N N . MET A 1 294 ? 15.641 -26.156 9.781 1 87.75 294 MET A N 1
ATOM 2285 C CA . MET A 1 294 ? 16.109 -25.719 8.469 1 87.75 294 MET A CA 1
ATOM 2286 C C . MET A 1 294 ? 17.531 -26.234 8.211 1 87.75 294 MET A C 1
ATOM 2288 O O . MET A 1 294 ? 18.359 -26.234 9.125 1 87.75 294 MET A O 1
ATOM 2292 N N . THR A 1 295 ? 17.75 -26.734 7.02 1 83 295 THR A N 1
ATOM 2293 C CA . THR A 1 295 ? 19.078 -27.172 6.641 1 83 295 THR A CA 1
ATOM 2294 C C . THR A 1 295 ? 19.469 -26.609 5.273 1 83 295 THR A C 1
ATOM 2296 O O . THR A 1 295 ? 18.625 -26.5 4.379 1 83 295 THR A O 1
ATOM 2299 N N . THR A 1 296 ? 20.625 -26.016 5.238 1 77.19 296 THR A N 1
ATOM 2300 C CA . THR A 1 296 ? 21.141 -25.516 3.967 1 77.19 296 THR A CA 1
ATOM 2301 C C . THR A 1 296 ? 22.188 -26.484 3.391 1 77.19 296 THR A C 1
ATOM 2303 O O . THR A 1 296 ? 23.203 -26.75 4.023 1 77.19 296 THR A O 1
ATOM 2306 N N . SER A 1 297 ? 21.828 -27.828 3.096 1 61.84 297 SER A N 1
ATOM 2307 C CA . SER A 1 297 ? 22.781 -28.859 2.727 1 61.84 297 SER A CA 1
ATOM 2308 C C . SER A 1 297 ? 23.625 -28.438 1.521 1 61.84 297 SER A C 1
ATOM 2310 O O . SER A 1 297 ? 23.234 -27.531 0.78 1 61.84 297 SER A O 1
ATOM 2312 N N . SER A 1 298 ? 24.906 -29 1.529 1 53.91 298 SER A N 1
ATOM 2313 C CA . SER A 1 298 ? 26.078 -28.891 0.662 1 53.91 298 SER A CA 1
ATOM 2314 C C . SER A 1 298 ? 25.703 -29.078 -0.803 1 53.91 298 SER A C 1
ATOM 2316 O O . SER A 1 298 ? 26.453 -28.719 -1.7 1 53.91 298 SER A O 1
ATOM 2318 N N . GLN A 1 299 ? 24.75 -30.062 -0.972 1 46.41 299 GLN A N 1
ATOM 2319 C CA . GLN A 1 299 ? 24.719 -30.406 -2.391 1 46.41 299 GLN A CA 1
ATOM 2320 C C . GLN A 1 299 ? 24.109 -29.266 -3.213 1 46.41 299 GLN A C 1
ATOM 2322 O O . GLN A 1 299 ? 23.141 -28.641 -2.781 1 46.41 299 GLN A O 1
ATOM 2327 N N . THR A 1 300 ? 25 -28.703 -3.992 1 44.66 300 THR A N 1
ATOM 2328 C CA . THR A 1 300 ? 24.828 -27.609 -4.938 1 44.66 300 THR A CA 1
ATOM 2329 C C . THR A 1 300 ? 23.344 -27.406 -5.262 1 44.66 300 THR A C 1
ATOM 2331 O O . THR A 1 300 ? 22.891 -26.266 -5.406 1 44.66 300 THR A O 1
ATOM 2334 N N . ASN A 1 301 ? 22.672 -28.562 -5.469 1 44.59 301 ASN A N 1
ATOM 2335 C CA . ASN A 1 301 ? 21.359 -28.453 -6.105 1 44.59 301 ASN A CA 1
ATOM 2336 C C . ASN A 1 301 ? 20.234 -28.375 -5.07 1 44.59 301 ASN A C 1
ATOM 2338 O O . ASN A 1 301 ? 19.062 -28.328 -5.43 1 44.59 301 ASN A O 1
ATOM 2342 N N . THR A 1 302 ? 20.672 -28.469 -3.746 1 53.59 302 THR A N 1
ATOM 2343 C CA . THR A 1 302 ? 19.5 -28.578 -2.885 1 53.59 302 THR A CA 1
ATOM 2344 C C . THR A 1 302 ? 19.359 -27.328 -2.016 1 53.59 302 THR A C 1
ATOM 2346 O O . THR A 1 302 ? 20.297 -26.938 -1.317 1 53.59 302 THR A O 1
ATOM 2349 N N . GLY A 1 303 ? 18.844 -26.266 -2.443 1 62.75 303 GLY A N 1
ATOM 2350 C CA . GLY A 1 303 ? 18.406 -25 -1.851 1 62.75 303 GLY A CA 1
ATOM 2351 C C . GLY A 1 303 ? 18.047 -25.141 -0.383 1 62.75 303 GLY A C 1
ATOM 2352 O O . GLY A 1 303 ? 18.672 -25.906 0.351 1 62.75 303 GLY A O 1
ATOM 2353 N N . VAL A 1 304 ? 17.453 -24.281 0.234 1 72.81 304 VAL A N 1
ATOM 2354 C CA . VAL A 1 304 ? 16.875 -24.25 1.575 1 72.81 304 VAL A CA 1
ATOM 2355 C C . VAL A 1 304 ? 15.836 -25.359 1.715 1 72.81 304 VAL A C 1
ATOM 2357 O O . VAL A 1 304 ? 14.938 -25.484 0.88 1 72.81 304 VAL A O 1
ATOM 2360 N N . SER A 1 305 ? 16.156 -26.375 2.639 1 78.62 305 SER A N 1
ATOM 2361 C CA . SER A 1 305 ? 15.234 -27.484 2.793 1 78.62 305 SER A CA 1
ATOM 2362 C C . SER A 1 305 ? 14.828 -27.672 4.25 1 78.62 305 SER A C 1
ATOM 2364 O O . SER A 1 305 ? 15.523 -27.203 5.156 1 78.62 305 SER A O 1
ATOM 2366 N N . VAL A 1 306 ? 13.727 -28.312 4.418 1 81.75 306 VAL A N 1
ATOM 2367 C CA . VAL A 1 306 ? 13.188 -28.641 5.734 1 81.75 306 VAL A CA 1
ATOM 2368 C C . VAL A 1 306 ? 13.633 -30.047 6.141 1 81.75 306 VAL A C 1
ATOM 2370 O O . VAL A 1 306 ? 13.531 -30.984 5.348 1 81.75 306 VAL A O 1
ATOM 2373 N N . SER A 1 307 ? 14.273 -30.125 7.316 1 82.81 307 SER A N 1
ATOM 2374 C CA . SER A 1 307 ? 14.695 -31.406 7.855 1 82.81 307 SER A CA 1
ATOM 2375 C C . SER A 1 307 ? 14.023 -31.688 9.195 1 82.81 307 SER A C 1
ATOM 2377 O O . SER A 1 307 ? 13.523 -30.781 9.852 1 82.81 307 SER A O 1
ATOM 2379 N N . LYS A 1 308 ? 13.914 -33.031 9.586 1 86 308 LYS A N 1
ATOM 2380 C CA . LYS A 1 308 ? 13.344 -33.469 10.852 1 86 308 LYS A CA 1
ATOM 2381 C C . LYS A 1 308 ? 11.906 -33 11.008 1 86 308 LYS A C 1
ATOM 2383 O O . LYS A 1 308 ? 11.562 -32.375 12.023 1 86 308 LYS A O 1
ATOM 2388 N N . PHE A 1 309 ? 11.18 -33.25 10.062 1 88.88 309 PHE A N 1
ATOM 2389 C CA . PHE A 1 309 ? 9.781 -32.844 10.023 1 88.88 309 PHE A CA 1
ATOM 2390 C C . PHE A 1 309 ? 8.906 -33.781 10.828 1 88.88 309 PHE A C 1
ATOM 2392 O O . PHE A 1 309 ? 8.828 -34.969 10.523 1 88.88 309 PHE A O 1
ATOM 2399 N N . HIS A 1 310 ? 8.32 -33.25 11.938 1 91.88 310 HIS A N 1
ATOM 2400 C CA . HIS A 1 310 ? 7.543 -34.094 12.844 1 91.88 310 HIS A CA 1
ATOM 2401 C C . HIS A 1 310 ? 6.246 -33.375 13.25 1 91.88 310 HIS A C 1
ATOM 2403 O O . HIS A 1 310 ? 6.188 -32.156 13.305 1 91.88 310 HIS A O 1
ATOM 2409 N N . LEU A 1 311 ? 5.254 -34.188 13.469 1 94.62 311 LEU A N 1
ATOM 2410 C CA . LEU A 1 311 ? 4.059 -33.75 14.18 1 94.62 311 LEU A CA 1
ATOM 2411 C C . LEU A 1 311 ? 4.219 -33.938 15.688 1 94.62 311 LEU A C 1
ATOM 2413 O O . LEU A 1 311 ? 4.484 -35.062 16.156 1 94.62 311 LEU A O 1
ATOM 2417 N N . THR A 1 312 ? 4.105 -32.906 16.422 1 97.25 312 THR A N 1
ATOM 2418 C CA . THR A 1 312 ? 4.344 -32.938 17.859 1 97.25 312 THR A CA 1
ATOM 2419 C C . THR A 1 312 ? 3.035 -32.812 18.641 1 97.25 312 THR A C 1
ATOM 2421 O O . THR A 1 312 ? 2.23 -31.922 18.344 1 97.25 312 THR A O 1
ATOM 2424 N N . ASP A 1 313 ? 2.838 -33.688 19.594 1 98.12 313 ASP A N 1
ATOM 2425 C CA . ASP A 1 313 ? 1.651 -33.625 20.438 1 98.12 313 ASP A CA 1
ATOM 2426 C C . ASP A 1 313 ? 1.806 -32.562 21.531 1 98.12 313 ASP A C 1
ATOM 2428 O O . ASP A 1 313 ? 2.701 -32.656 22.375 1 98.12 313 ASP A O 1
ATOM 2432 N N . ARG A 1 314 ? 1.013 -31.562 21.531 1 97.62 314 ARG A N 1
ATOM 2433 C CA . ARG A 1 314 ? 0.983 -30.516 22.562 1 97.62 314 ARG A CA 1
ATOM 2434 C C . ARG A 1 314 ? -0.259 -30.641 23.438 1 97.62 314 ARG A C 1
ATOM 2436 O O . ARG A 1 314 ? -0.717 -29.656 24.016 1 97.62 314 ARG A O 1
ATOM 2443 N N . GLY A 1 315 ? -0.85 -31.766 23.359 1 97.06 315 GLY A N 1
ATOM 2444 C CA . GLY A 1 315 ? -2.053 -32.031 24.125 1 97.06 315 GLY A CA 1
ATOM 2445 C C . GLY A 1 315 ? -3.232 -32.438 23.266 1 97.06 315 GLY A C 1
ATOM 2446 O O . GLY A 1 315 ? -4.324 -32.688 23.781 1 97.06 315 GLY A O 1
ATOM 2447 N N . GLY A 1 316 ? -3.08 -32.5 22.047 1 97.38 316 GLY A N 1
ATOM 2448 C CA . GLY A 1 316 ? -4.145 -32.875 21.125 1 97.38 316 GLY A CA 1
ATOM 2449 C C . GLY A 1 316 ? -4.477 -34.375 21.172 1 97.38 316 GLY A C 1
ATOM 2450 O O . GLY A 1 316 ? -5.637 -34.75 21.016 1 97.38 316 GLY A O 1
ATOM 2451 N N . PHE A 1 317 ? -3.469 -35.188 21.375 1 97 317 PHE A N 1
ATOM 2452 C CA . PHE A 1 317 ? -3.646 -36.625 21.406 1 97 317 PHE A CA 1
ATOM 2453 C C . PHE A 1 317 ? -3.801 -37.125 22.844 1 97 317 PHE A C 1
ATOM 2455 O O . PHE A 1 317 ? -4.812 -37.719 23.203 1 97 317 PHE A O 1
ATOM 2462 N N . VAL A 1 318 ? -2.85 -36.719 23.656 1 96.38 318 VAL A N 1
ATOM 2463 C CA . VAL A 1 318 ? -2.783 -37.25 25.016 1 96.38 318 VAL A CA 1
ATOM 2464 C C . VAL A 1 318 ? -4.027 -36.812 25.797 1 96.38 318 VAL A C 1
ATOM 2466 O O . VAL A 1 318 ? -4.535 -37.562 26.625 1 96.38 318 VAL A O 1
ATOM 2469 N N . ASN A 1 319 ? -4.477 -35.625 25.562 1 94.75 319 ASN A N 1
ATOM 2470 C CA . ASN A 1 319 ? -5.613 -35.094 26.312 1 94.75 319 ASN A CA 1
ATOM 2471 C C . ASN A 1 319 ? -6.891 -35.125 25.469 1 94.75 319 ASN A C 1
ATOM 2473 O O . ASN A 1 319 ? -7.789 -34.312 25.688 1 94.75 319 ASN A O 1
ATOM 2477 N N . ILE A 1 320 ? -6.953 -35.969 24.5 1 95.19 320 ILE A N 1
ATOM 2478 C CA . ILE A 1 320 ? -8.109 -36 23.609 1 95.19 320 ILE A CA 1
ATOM 2479 C C . ILE A 1 320 ? -9.375 -36.312 24.422 1 95.19 320 ILE A C 1
ATOM 2481 O O . ILE A 1 320 ? -9.336 -37.062 25.375 1 95.19 320 ILE A O 1
ATOM 2485 N N . ASN A 1 321 ? -10.398 -35.594 24.141 1 91.5 321 ASN A N 1
ATOM 2486 C CA . ASN A 1 321 ? -11.711 -35.938 24.688 1 91.5 321 ASN A CA 1
ATOM 2487 C C . ASN A 1 321 ? -12.18 -37.312 24.172 1 91.5 321 ASN A C 1
ATOM 2489 O O . ASN A 1 321 ? -12.406 -37.469 22.969 1 91.5 321 ASN A O 1
ATOM 2493 N N . LYS A 1 322 ? -12.414 -38.25 24.969 1 88.88 322 LYS A N 1
ATOM 2494 C CA . LYS A 1 322 ? -12.688 -39.625 24.578 1 88.88 322 LYS A CA 1
ATOM 2495 C C . LYS A 1 322 ? -14.141 -39.781 24.141 1 88.88 322 LYS A C 1
ATOM 2497 O O . LYS A 1 322 ? -14.516 -40.812 23.578 1 88.88 322 LYS A O 1
ATOM 2502 N N . THR A 1 323 ? -14.914 -38.719 24.375 1 83.06 323 THR A N 1
ATOM 2503 C CA . THR A 1 323 ? -16.312 -38.75 23.938 1 83.06 323 THR A CA 1
ATOM 2504 C C . THR A 1 323 ? -16.5 -37.938 22.672 1 83.06 323 THR A C 1
ATOM 2506 O O . THR A 1 323 ? -16 -36.812 22.594 1 83.06 323 THR A O 1
ATOM 2509 N N . ASP A 1 324 ? -17.109 -38.625 21.734 1 77.5 324 ASP A N 1
ATOM 2510 C CA . ASP A 1 324 ? -17.391 -37.906 20.484 1 77.5 324 ASP A CA 1
ATOM 2511 C C . ASP A 1 324 ? -18.219 -36.656 20.75 1 77.5 324 ASP A C 1
ATOM 2513 O O . ASP A 1 324 ? -19.312 -36.719 21.297 1 77.5 324 ASP A O 1
ATOM 2517 N N . PRO A 1 325 ? -17.531 -35.5 20.5 1 76.56 325 PRO A N 1
ATOM 2518 C CA . PRO A 1 325 ? -18.266 -34.281 20.766 1 76.56 325 PRO A CA 1
ATOM 2519 C C . PRO A 1 325 ? -19.5 -34.094 19.891 1 76.56 325 PRO A C 1
ATOM 2521 O O . PRO A 1 325 ? -20.109 -33.031 19.891 1 76.56 325 PRO A O 1
ATOM 2524 N N . LEU A 1 326 ? -20.219 -35.125 19.5 1 60.78 326 LEU A N 1
ATOM 2525 C CA . LEU A 1 326 ? -21.344 -34.969 18.594 1 60.78 326 LEU A CA 1
ATOM 2526 C C . LEU A 1 326 ? -22.391 -34.031 19.156 1 60.78 326 LEU A C 1
ATOM 2528 O O . LEU A 1 326 ? -22.812 -34.188 20.312 1 60.78 326 LEU A O 1
ATOM 2532 N N . ASP A 1 327 ? -22.109 -32.812 19.078 1 55.28 327 ASP A N 1
ATOM 2533 C CA . ASP A 1 327 ? -23.219 -31.891 19.344 1 55.28 327 ASP A CA 1
ATOM 2534 C C . ASP A 1 327 ? -24.328 -32.094 18.312 1 55.28 327 ASP A C 1
ATOM 2536 O O . ASP A 1 327 ? -24.078 -32.531 17.203 1 55.28 327 ASP A O 1
ATOM 2540 N N . ASP A 1 328 ? -25.5 -32.25 18.75 1 50.59 328 ASP A N 1
ATOM 2541 C CA . ASP A 1 328 ? -26.703 -32.094 17.938 1 50.59 328 ASP A CA 1
ATOM 2542 C C . ASP A 1 328 ? -26.531 -30.984 16.906 1 50.59 328 ASP A C 1
ATOM 2544 O O . ASP A 1 328 ? -26.312 -29.828 17.266 1 50.59 328 ASP A O 1
ATOM 2548 N N . GLN A 1 329 ? -25.828 -31.094 15.898 1 52.69 329 GLN A N 1
ATOM 2549 C CA . GLN A 1 329 ? -25.891 -30.141 14.797 1 52.69 329 GLN A CA 1
ATOM 2550 C C . GLN A 1 329 ? -27.141 -29.281 14.898 1 52.69 329 GLN A C 1
ATOM 2552 O O . GLN A 1 329 ? -28.031 -29.375 14.047 1 52.69 329 GLN A O 1
ATOM 2557 N N . ARG A 1 330 ? -27.922 -29.203 15.992 1 50.47 330 ARG A N 1
ATOM 2558 C CA . ARG A 1 330 ? -29.203 -28.5 16.047 1 50.47 330 ARG A CA 1
ATOM 2559 C C . ARG A 1 330 ? -29.062 -27.062 15.57 1 50.47 330 ARG A C 1
ATOM 2561 O O . ARG A 1 330 ? -28.562 -26.219 16.297 1 50.47 330 ARG A O 1
ATOM 2568 N N . ASN A 1 331 ? -28.688 -27.062 14.453 1 55.44 331 ASN A N 1
ATOM 2569 C CA . ASN A 1 331 ? -28.734 -25.812 13.711 1 55.44 331 ASN A CA 1
ATOM 2570 C C . ASN A 1 331 ? -29.891 -24.922 14.172 1 55.44 331 ASN A C 1
ATOM 2572 O O . ASN A 1 331 ? -31.047 -25.359 14.148 1 55.44 331 ASN A O 1
ATOM 2576 N N . GLY A 1 332 ? -29.781 -24.406 15.305 1 64.94 332 GLY A N 1
ATOM 2577 C CA . GLY A 1 332 ? -30.797 -23.375 15.445 1 64.94 332 GLY A CA 1
ATOM 2578 C C . GLY A 1 332 ? -31.234 -22.797 14.117 1 64.94 332 GLY A C 1
ATOM 2579 O O . GLY A 1 332 ? -30.688 -23.125 13.07 1 64.94 332 GLY A O 1
ATOM 2580 N N . VAL A 1 333 ? -32.375 -22.25 14.164 1 86.38 333 VAL A N 1
ATOM 2581 C CA . VAL A 1 333 ? -32.875 -21.641 12.938 1 86.38 333 VAL A CA 1
ATOM 2582 C C . VAL A 1 333 ? -31.969 -20.484 12.531 1 86.38 333 VAL A C 1
ATOM 2584 O O . VAL A 1 333 ? -31.969 -19.438 13.188 1 86.38 333 VAL A O 1
ATOM 2587 N N . ASN A 1 334 ? -31.125 -20.719 11.57 1 93.06 334 ASN A N 1
ATOM 2588 C CA . ASN A 1 334 ? -30.203 -19.75 10.977 1 93.06 334 ASN A CA 1
ATOM 2589 C C . ASN A 1 334 ? -29.219 -19.234 12 1 93.06 334 ASN A C 1
ATOM 2591 O O . ASN A 1 334 ? -28.922 -18.031 12.039 1 93.06 334 ASN A O 1
ATOM 2595 N N . GLN A 1 335 ? -28.75 -20 12.945 1 89.56 335 GLN A N 1
ATOM 2596 C CA . GLN A 1 335 ? -27.75 -19.656 13.953 1 89.56 335 GLN A CA 1
ATOM 2597 C C . GLN A 1 335 ? -26.734 -20.781 14.125 1 89.56 335 GLN A C 1
ATOM 2599 O O . GLN A 1 335 ? -26.688 -21.422 15.172 1 89.56 335 GLN A O 1
ATOM 2604 N N . PRO A 1 336 ? -25.922 -20.891 13.188 1 91.06 336 PRO A N 1
ATOM 2605 C CA . PRO A 1 336 ? -24.922 -21.953 13.297 1 91.06 336 PRO A CA 1
ATOM 2606 C C . PRO A 1 336 ? -23.906 -21.703 14.422 1 91.06 336 PRO A C 1
ATOM 2608 O O . PRO A 1 336 ? -23.5 -20.562 14.641 1 91.06 336 PRO A O 1
ATOM 2611 N N . ASP A 1 337 ? -23.578 -22.688 15.156 1 91.06 337 ASP A N 1
ATOM 2612 C CA . ASP A 1 337 ? -22.531 -22.609 16.172 1 91.06 337 ASP A CA 1
ATOM 2613 C C . ASP A 1 337 ? -21.172 -22.969 15.562 1 91.06 337 ASP A C 1
ATOM 2615 O O . ASP A 1 337 ? -20.719 -24.109 15.656 1 91.06 337 ASP A O 1
ATOM 2619 N N . LEU A 1 338 ? -20.547 -22.016 15.102 1 94.19 338 LEU A N 1
ATOM 2620 C CA . LEU A 1 338 ? -19.312 -22.219 14.344 1 94.19 338 LEU A CA 1
ATOM 2621 C C . LEU A 1 338 ? -18.203 -22.719 15.25 1 94.19 338 LEU A C 1
ATOM 2623 O O . LEU A 1 338 ? -17.344 -23.484 14.82 1 94.19 338 LEU A O 1
ATOM 2627 N N . LYS A 1 339 ? -18.172 -22.344 16.5 1 93.25 339 LYS A N 1
ATOM 2628 C CA . LYS A 1 339 ? -17.125 -22.797 17.422 1 93.25 339 LYS A CA 1
ATOM 2629 C C . LYS A 1 339 ? -17.203 -24.297 17.656 1 93.25 339 LYS A C 1
ATOM 2631 O O . LYS A 1 339 ? -16.188 -25 17.641 1 93.25 339 LYS A O 1
ATOM 2636 N N . MET A 1 340 ? -18.391 -24.719 17.859 1 92.06 340 MET A N 1
ATOM 2637 C CA . MET A 1 340 ? -18.594 -26.156 18.078 1 92.06 340 MET A CA 1
ATOM 2638 C C . MET A 1 340 ? -18.266 -26.953 16.828 1 92.06 340 MET A C 1
ATOM 2640 O O . MET A 1 340 ? -17.688 -28.047 16.906 1 92.06 340 MET A O 1
ATOM 2644 N N . ARG A 1 341 ? -18.656 -26.469 15.703 1 92.75 341 ARG A N 1
ATOM 2645 C CA . ARG A 1 341 ? -18.344 -27.141 14.445 1 92.75 341 ARG A CA 1
ATOM 2646 C C . ARG A 1 341 ? -16.828 -27.234 14.227 1 92.75 341 ARG A C 1
ATOM 2648 O O . ARG A 1 341 ? -16.312 -28.266 13.805 1 92.75 341 ARG A O 1
ATOM 2655 N N . ALA A 1 342 ? -16.141 -26.156 14.461 1 95.12 342 ALA A N 1
ATOM 2656 C CA . ALA A 1 342 ? -14.688 -26.156 14.359 1 95.12 342 ALA A CA 1
ATOM 2657 C C . ALA A 1 342 ? -14.062 -27.141 15.344 1 95.12 342 ALA A C 1
ATOM 2659 O O . ALA A 1 342 ? -13.086 -27.812 15.023 1 95.12 342 ALA A O 1
ATOM 2660 N N . TYR A 1 343 ? -14.641 -27.203 16.547 1 94.81 343 TYR A N 1
ATOM 2661 C CA . TYR A 1 343 ? -14.148 -28.125 17.562 1 94.81 343 TYR A CA 1
ATOM 2662 C C . TYR A 1 343 ? -14.328 -29.562 17.109 1 94.81 343 TYR A C 1
ATOM 2664 O O . TYR A 1 343 ? -13.438 -30.406 17.312 1 94.81 343 TYR A O 1
ATOM 2672 N N . GLN A 1 344 ? -15.438 -29.844 16.578 1 93.38 344 GLN A N 1
ATOM 2673 C CA . GLN A 1 344 ? -15.688 -31.203 16.078 1 93.38 344 GLN A CA 1
ATOM 2674 C C . GLN A 1 344 ? -14.695 -31.578 15 1 93.38 344 GLN A C 1
ATOM 2676 O O . GLN A 1 344 ? -14.219 -32.719 14.953 1 93.38 344 GLN A O 1
ATOM 2681 N N . ALA A 1 345 ? -14.453 -30.656 14.148 1 94.88 345 ALA A N 1
ATOM 2682 C CA . ALA A 1 345 ? -13.477 -30.922 13.086 1 94.88 345 ALA A CA 1
ATOM 2683 C C . ALA A 1 345 ? -12.086 -31.156 13.672 1 94.88 345 ALA A C 1
ATOM 2685 O O . ALA A 1 345 ? -11.367 -32.062 13.219 1 94.88 345 ALA A O 1
ATOM 2686 N N . ALA A 1 346 ? -11.688 -30.359 14.609 1 96.5 346 ALA A N 1
ATOM 2687 C CA . ALA A 1 346 ? -10.391 -30.516 15.266 1 96.5 346 ALA A CA 1
ATOM 2688 C C . ALA A 1 346 ? -10.297 -31.875 15.961 1 96.5 346 ALA A C 1
ATOM 2690 O O . ALA A 1 346 ? -9.289 -32.562 15.828 1 96.5 346 ALA A O 1
ATOM 2691 N N . TRP A 1 347 ? -11.32 -32.188 16.703 1 95.81 347 TRP A N 1
ATOM 2692 C CA . TRP A 1 347 ? -11.375 -33.469 17.422 1 95.81 347 TRP A CA 1
ATOM 2693 C C . TRP A 1 347 ? -11.258 -34.656 16.453 1 95.81 347 TRP A C 1
ATOM 2695 O O . TRP A 1 347 ? -10.484 -35.562 16.688 1 95.81 347 TRP A O 1
ATOM 2705 N N . ALA A 1 348 ? -12.078 -34.625 15.367 1 94.69 348 ALA A N 1
ATOM 2706 C CA . ALA A 1 348 ? -12.07 -35.719 14.398 1 94.69 348 ALA A CA 1
ATOM 2707 C C . ALA A 1 348 ? -10.719 -35.844 13.703 1 94.69 348 ALA A C 1
ATOM 2709 O O . ALA A 1 348 ? -10.258 -36.938 13.406 1 94.69 348 ALA A O 1
ATOM 2710 N N . THR A 1 349 ? -10.102 -34.719 13.406 1 95.5 349 THR A N 1
ATOM 2711 C CA . THR A 1 349 ? -8.773 -34.719 12.805 1 95.5 349 THR A CA 1
ATOM 2712 C C . THR A 1 349 ? -7.773 -35.438 13.703 1 95.5 349 THR A C 1
ATOM 2714 O O . THR A 1 349 ? -7 -36.25 13.234 1 95.5 349 THR A O 1
ATOM 2717 N N . ASN A 1 350 ? -7.781 -35.062 14.977 1 96.38 350 ASN A N 1
ATOM 2718 C CA . ASN A 1 350 ? -6.902 -35.719 15.938 1 96.38 350 ASN A CA 1
ATOM 2719 C C . ASN A 1 350 ? -7.223 -37.188 16.062 1 96.38 350 ASN A C 1
ATOM 2721 O O . ASN A 1 350 ? -6.316 -38.031 16.062 1 96.38 350 ASN A O 1
ATOM 2725 N N . ALA A 1 351 ? -8.477 -37.531 16.141 1 95.06 351 ALA A N 1
ATOM 2726 C CA . ALA A 1 351 ? -8.906 -38.906 16.328 1 95.06 351 ALA A CA 1
ATOM 2727 C C . ALA A 1 351 ? -8.43 -39.781 15.164 1 95.06 351 ALA A C 1
ATOM 2729 O O . ALA A 1 351 ? -7.824 -40.844 15.383 1 95.06 351 ALA A O 1
ATOM 2730 N N . PHE A 1 352 ? -8.688 -39.375 13.992 1 93.62 352 PHE A N 1
ATOM 2731 C CA . PHE A 1 352 ? -8.32 -40.156 12.828 1 93.62 352 PHE A CA 1
ATOM 2732 C C . PHE A 1 352 ? -6.805 -40.188 12.656 1 93.62 352 PHE A C 1
ATOM 2734 O O . PHE A 1 352 ? -6.25 -41.219 12.203 1 93.62 352 PHE A O 1
ATOM 2741 N N . SER A 1 353 ? -6.133 -39.125 13.031 1 93.62 353 SER A N 1
ATOM 2742 C CA . SER A 1 353 ? -4.672 -39.125 12.992 1 93.62 353 SER A CA 1
ATOM 2743 C C . SER A 1 353 ? -4.098 -40.156 13.953 1 93.62 353 SER A C 1
ATOM 2745 O O . SER A 1 353 ? -3.154 -40.875 13.609 1 93.62 353 SER A O 1
ATOM 2747 N N . MET A 1 354 ? -4.66 -40.188 15.117 1 95.25 354 MET A N 1
ATOM 2748 C CA . MET A 1 354 ? -4.211 -41.156 16.125 1 95.25 354 MET A CA 1
ATOM 2749 C C . MET A 1 354 ? -4.418 -42.594 15.641 1 95.25 354 MET A C 1
ATOM 2751 O O . MET A 1 354 ? -3.551 -43.438 15.828 1 95.25 354 MET A O 1
ATOM 2755 N N . LEU A 1 355 ? -5.531 -42.812 15.023 1 93.5 355 LEU A N 1
ATOM 2756 C CA . LEU A 1 355 ? -5.832 -44.156 14.523 1 93.5 355 LEU A CA 1
ATOM 2757 C C . LEU A 1 355 ? -4.918 -44.5 13.359 1 93.5 355 LEU A C 1
ATOM 2759 O O . LEU A 1 355 ? -4.43 -45.625 13.273 1 93.5 355 LEU A O 1
ATOM 2763 N N . PHE A 1 356 ? -4.668 -43.594 12.562 1 90.12 356 PHE A N 1
ATOM 2764 C CA . PHE A 1 356 ? -3.811 -43.812 11.398 1 90.12 356 PHE A CA 1
ATOM 2765 C C . PHE A 1 356 ? -2.389 -44.125 11.836 1 90.12 356 PHE A C 1
ATOM 2767 O O . PHE A 1 356 ? -1.766 -45.062 11.281 1 90.12 356 PHE A O 1
ATOM 2774 N N . MET A 1 357 ? -1.944 -43.406 12.852 1 91.19 357 MET A N 1
ATOM 2775 C CA . MET A 1 357 ? -0.56 -43.562 13.289 1 91.19 357 MET A CA 1
ATOM 2776 C C . MET A 1 357 ? -0.447 -44.656 14.375 1 91.19 357 MET A C 1
ATOM 2778 O O . MET A 1 357 ? 0.621 -44.812 14.961 1 91.19 357 MET A O 1
ATOM 2782 N N . ASN A 1 358 ? -1.419 -45.25 14.664 1 91.94 358 ASN A N 1
ATOM 2783 C CA . ASN A 1 358 ? -1.47 -46.344 15.648 1 91.94 358 ASN A CA 1
ATOM 2784 C C . ASN A 1 358 ? -1.089 -45.844 17.031 1 91.94 358 ASN A C 1
ATOM 2786 O O . ASN A 1 358 ? -0.329 -46.5 17.75 1 91.94 358 ASN A O 1
ATOM 2790 N N . ILE A 1 359 ? -1.575 -44.688 17.281 1 95 359 ILE A N 1
ATOM 2791 C CA . ILE A 1 359 ? -1.349 -44.094 18.594 1 95 359 ILE A CA 1
ATOM 2792 C C . ILE A 1 359 ? -2.385 -44.625 19.578 1 95 359 ILE A C 1
ATOM 2794 O O . ILE A 1 359 ? -2.117 -44.719 20.781 1 95 359 ILE A O 1
ATOM 2798 N N . SER A 1 360 ? -3.562 -44.875 19.016 1 94.25 360 SER A N 1
ATOM 2799 C CA . SER A 1 360 ? -4.648 -45.406 19.828 1 94.25 360 SER A CA 1
ATOM 2800 C C . SER A 1 360 ? -5.512 -46.375 19.031 1 94.25 360 SER A C 1
ATOM 2802 O O . SER A 1 360 ? -5.16 -46.75 17.906 1 94.25 360 SER A O 1
ATOM 2804 N N . ASN A 1 361 ? -6.621 -46.875 19.688 1 91.75 361 ASN A N 1
ATOM 2805 C CA . ASN A 1 361 ? -7.5 -47.844 19.031 1 91.75 361 ASN A CA 1
ATOM 2806 C C . ASN A 1 361 ? -8.875 -47.25 18.75 1 91.75 361 ASN A C 1
ATOM 2808 O O . ASN A 1 361 ? -9.297 -46.312 19.422 1 91.75 361 ASN A O 1
ATOM 2812 N N . ALA A 1 362 ? -9.68 -47.656 17.703 1 88.44 362 ALA A N 1
ATOM 2813 C CA . ALA A 1 362 ? -10.992 -47.156 17.297 1 88.44 362 ALA A CA 1
ATOM 2814 C C . ALA A 1 362 ? -12.094 -47.75 18.172 1 88.44 362 ALA A C 1
ATOM 2816 O O . ALA A 1 362 ? -13.195 -47.188 18.25 1 88.44 362 ALA A O 1
ATOM 2817 N N . GLY A 1 363 ? -11.922 -48.562 18.922 1 78.94 363 GLY A N 1
ATOM 2818 C CA . GLY A 1 363 ? -12.961 -49.219 19.672 1 78.94 363 GLY A CA 1
ATOM 2819 C C . GLY A 1 363 ? -13.711 -50.281 18.859 1 78.94 363 GLY A C 1
ATOM 2820 O O . GLY A 1 363 ? -13.68 -50.25 17.641 1 78.94 363 GLY A O 1
ATOM 2821 N N . SER A 1 364 ? -14.148 -51.375 19.453 1 78.75 364 SER A N 1
ATOM 2822 C CA . SER A 1 364 ? -14.945 -52.438 18.859 1 78.75 364 SER A CA 1
ATOM 2823 C C . SER A 1 364 ? -16.141 -52.781 19.734 1 78.75 364 SER A C 1
ATOM 2825 O O . SER A 1 364 ? -15.969 -53.219 20.891 1 78.75 364 SER A O 1
ATOM 2827 N N . ALA A 1 365 ? -17.266 -52.406 19.203 1 76.56 365 ALA A N 1
ATOM 2828 C CA . ALA A 1 365 ? -18.453 -52.781 19.969 1 76.56 365 ALA A CA 1
ATOM 2829 C C . ALA A 1 365 ? -18.5 -54.281 20.188 1 76.56 365 ALA A C 1
ATOM 2831 O O . ALA A 1 365 ? -18.938 -54.75 21.25 1 76.56 365 ALA A O 1
ATOM 2832 N N . LYS A 1 366 ? -18.094 -55 19.297 1 81.19 366 LYS A N 1
ATOM 2833 C CA . LYS A 1 366 ? -18.141 -56.469 19.328 1 81.19 366 LYS A CA 1
ATOM 2834 C C . LYS A 1 366 ? -17.25 -57.031 20.453 1 81.19 366 LYS A C 1
ATOM 2836 O O . LYS A 1 366 ? -17.641 -57.938 21.156 1 81.19 366 LYS A O 1
ATOM 2841 N N . ASP A 1 367 ? -16.125 -56.469 20.5 1 80 367 ASP A N 1
ATOM 2842 C CA . ASP A 1 367 ? -15.148 -57 21.453 1 80 367 ASP A CA 1
ATOM 2843 C C . ASP A 1 367 ? -15.172 -56.188 22.75 1 80 367 ASP A C 1
ATOM 2845 O O . ASP A 1 367 ? -14.312 -56.375 23.609 1 80 367 ASP A O 1
ATOM 2849 N N . ASP A 1 368 ? -16.203 -55.344 22.906 1 82.81 368 ASP A N 1
ATOM 2850 C CA . ASP A 1 368 ? -16.391 -54.5 24.094 1 82.81 368 ASP A CA 1
ATOM 2851 C C . ASP A 1 368 ? -15.141 -53.688 24.391 1 82.81 368 ASP A C 1
ATOM 2853 O O . ASP A 1 368 ? -14.664 -53.656 25.531 1 82.81 368 ASP A O 1
ATOM 2857 N N . ILE A 1 369 ? -14.484 -53.25 23.344 1 84.75 369 ILE A N 1
ATOM 2858 C CA . ILE A 1 369 ? -13.312 -52.406 23.5 1 84.75 369 ILE A CA 1
ATOM 2859 C C . ILE A 1 369 ? -13.711 -50.938 23.234 1 84.75 369 ILE A C 1
ATOM 2861 O O . ILE A 1 369 ? -14.297 -50.625 22.188 1 84.75 369 ILE A O 1
ATOM 2865 N N . GLU A 1 370 ? -13.445 -50.125 24.234 1 87.06 370 GLU A N 1
ATOM 2866 C CA . GLU A 1 370 ? -13.766 -48.719 24.109 1 87.06 370 GLU A CA 1
ATOM 2867 C C . GLU A 1 370 ? -12.766 -48 23.203 1 87.06 370 GLU A C 1
ATOM 2869 O O . GLU A 1 370 ? -11.586 -48.344 23.172 1 87.06 370 GLU A O 1
ATOM 2874 N N . PRO A 1 371 ? -13.312 -47.031 22.453 1 89.94 371 PRO A N 1
ATOM 2875 C CA . PRO A 1 371 ? -12.367 -46.25 21.672 1 89.94 371 PRO A CA 1
ATOM 2876 C C . PRO A 1 371 ? -11.375 -45.469 22.531 1 89.94 371 PRO A C 1
ATOM 2878 O O . PRO A 1 371 ? -11.742 -45 23.609 1 89.94 371 PRO A O 1
ATOM 2881 N N . PHE A 1 372 ? -10.125 -45.375 22.203 1 93.12 372 PHE A N 1
ATOM 2882 C CA . PHE A 1 372 ? -9.055 -44.656 22.859 1 93.12 372 PHE A CA 1
ATOM 2883 C C . PHE A 1 372 ? -8.711 -45.25 24.219 1 93.12 372 PHE A C 1
ATOM 2885 O O . PHE A 1 372 ? -8.477 -44.531 25.188 1 93.12 372 PHE A O 1
ATOM 2892 N N . GLU A 1 373 ? -8.734 -46.469 24.297 1 89.94 373 GLU A N 1
ATOM 2893 C CA . GLU A 1 373 ? -8.406 -47.188 25.516 1 89.94 373 GLU A CA 1
ATOM 2894 C C . GLU A 1 373 ? -6.949 -46.969 25.906 1 89.94 373 GLU A C 1
ATOM 2896 O O . GLU A 1 373 ? -6.625 -46.844 27.094 1 89.94 373 GLU A O 1
ATOM 2901 N N . TYR A 1 374 ? -6.102 -47 24.984 1 91.69 374 TYR A N 1
ATOM 2902 C CA . TYR A 1 374 ? -4.711 -46.656 25.219 1 91.69 374 TYR A CA 1
ATOM 2903 C C . TYR A 1 374 ? -4.305 -45.469 24.359 1 91.69 374 TYR A C 1
ATOM 2905 O O . TYR A 1 374 ? -4.848 -45.25 23.281 1 91.69 374 TYR A O 1
ATOM 2913 N N . ILE A 1 375 ? -3.482 -44.688 24.828 1 95.69 375 ILE A N 1
ATOM 2914 C CA . ILE A 1 375 ? -2.922 -43.531 24.109 1 95.69 375 ILE A CA 1
ATOM 2915 C C . ILE A 1 375 ? -1.402 -43.531 24.266 1 95.69 375 ILE A C 1
ATOM 2917 O O . ILE A 1 375 ? -0.88 -43.25 25.344 1 95.69 375 ILE A O 1
ATOM 2921 N N . ASN A 1 376 ? -0.736 -43.906 23.25 1 95.06 376 ASN A N 1
ATOM 2922 C CA . ASN A 1 376 ? 0.723 -43.906 23.25 1 95.06 376 ASN A CA 1
ATOM 2923 C C . ASN A 1 376 ? 1.296 -42.562 22.859 1 95.06 376 ASN A C 1
ATOM 2925 O O . ASN A 1 376 ? 1.976 -42.438 21.844 1 95.06 376 ASN A O 1
ATOM 2929 N N . SER A 1 377 ? 0.968 -41.594 23.594 1 96.75 377 SER A N 1
ATOM 2930 C CA . SER A 1 377 ? 1.464 -40.219 23.359 1 96.75 377 SER A CA 1
ATOM 2931 C C . SER A 1 377 ? 1.673 -39.5 24.688 1 96.75 377 SER A C 1
ATOM 2933 O O . SER A 1 377 ? 1.2 -39.938 25.734 1 96.75 377 SER A O 1
ATOM 2935 N N . LYS A 1 378 ? 2.559 -38.531 24.719 1 96.69 378 LYS A N 1
ATOM 2936 C CA . LYS A 1 378 ? 2.803 -37.562 25.797 1 96.69 378 LYS A CA 1
ATOM 2937 C C . LYS A 1 378 ? 3.057 -36.156 25.266 1 96.69 378 LYS A C 1
ATOM 2939 O O . LYS A 1 378 ? 3.326 -36 24.062 1 96.69 378 LYS A O 1
ATOM 2944 N N . ILE A 1 379 ? 2.889 -35.281 26.109 1 97.25 379 ILE A N 1
ATOM 2945 C CA . ILE A 1 379 ? 3.143 -33.906 25.688 1 97.25 379 ILE A CA 1
ATOM 2946 C C . ILE A 1 379 ? 4.578 -33.781 25.188 1 97.25 379 ILE A C 1
ATOM 2948 O O . ILE A 1 379 ? 5.523 -34.156 25.875 1 97.25 379 ILE A O 1
ATOM 2952 N N . GLY A 1 380 ? 4.723 -33.312 23.984 1 96.56 380 GLY A N 1
ATOM 2953 C CA . GLY A 1 380 ? 6.047 -33.125 23.406 1 96.56 380 GLY A CA 1
ATOM 2954 C C . GLY A 1 380 ? 6.516 -34.281 22.547 1 96.56 380 GLY A C 1
ATOM 2955 O O . GLY A 1 380 ? 7.559 -34.188 21.906 1 96.56 380 GLY A O 1
ATOM 2956 N N . LYS A 1 381 ? 5.746 -35.375 22.531 1 97.44 381 LYS A N 1
ATOM 2957 C CA . LYS A 1 381 ? 6.141 -36.531 21.688 1 97.44 381 LYS A CA 1
ATOM 2958 C C . LYS A 1 381 ? 6.066 -36.156 20.203 1 97.44 381 LYS A C 1
ATOM 2960 O O . LYS A 1 381 ? 5.129 -35.5 19.766 1 97.44 381 LYS A O 1
ATOM 2965 N N . GLU A 1 382 ? 7.078 -36.625 19.469 1 95.44 382 GLU A N 1
ATOM 2966 C CA . GLU A 1 382 ? 7.184 -36.312 18.062 1 95.44 382 GLU A CA 1
ATOM 2967 C C . GLU A 1 382 ? 6.871 -37.531 17.188 1 95.44 382 GLU A C 1
ATOM 2969 O O . GLU A 1 382 ? 7.277 -38.656 17.516 1 95.44 382 GLU A O 1
ATOM 2974 N N . PHE A 1 383 ? 6.113 -37.312 16.25 1 93.31 383 PHE A N 1
ATOM 2975 C CA . PHE A 1 383 ? 5.773 -38.344 15.281 1 93.31 383 PHE A CA 1
ATOM 2976 C C . PHE A 1 383 ? 6.301 -37.969 13.898 1 93.31 383 PHE A C 1
ATOM 2978 O O . PHE A 1 383 ? 5.992 -36.906 13.375 1 93.31 383 PHE A O 1
ATOM 2985 N N . LYS A 1 384 ? 7.008 -38.812 13.289 1 88.75 384 LYS A N 1
ATOM 2986 C CA . LYS A 1 384 ? 7.648 -38.562 12 1 88.75 384 LYS A CA 1
ATOM 2987 C C . LYS A 1 384 ? 6.621 -38.469 10.883 1 88.75 384 LYS A C 1
ATOM 2989 O O . LYS A 1 384 ? 5.668 -39.25 10.844 1 88.75 384 LYS A O 1
ATOM 2994 N N . LEU A 1 385 ? 6.785 -37.5 10.086 1 85.56 385 LEU A N 1
ATOM 2995 C CA . LEU A 1 385 ? 5.953 -37.344 8.898 1 85.56 385 LEU A CA 1
ATOM 2996 C C . LEU A 1 385 ? 6.773 -37.594 7.633 1 85.56 385 LEU A C 1
ATOM 2998 O O . LEU A 1 385 ? 7.988 -37.375 7.625 1 85.56 385 LEU A O 1
ATOM 3002 N N . PRO A 1 386 ? 6.113 -38.219 6.621 1 69.31 386 PRO A N 1
ATOM 3003 C CA . PRO A 1 386 ? 6.875 -38.469 5.398 1 69.31 386 PRO A CA 1
ATOM 3004 C C . PRO A 1 386 ? 7.492 -37.219 4.805 1 69.31 386 PRO A C 1
ATOM 3006 O O . PRO A 1 386 ? 6.91 -36.125 4.906 1 69.31 386 PRO A O 1
ATOM 3009 N N . SER A 1 387 ? 8.852 -37.375 4.664 1 58.66 387 SER A N 1
ATOM 3010 C CA . SER A 1 387 ? 9.688 -36.281 4.191 1 58.66 387 SER A CA 1
ATOM 3011 C C . SER A 1 387 ? 9.117 -35.656 2.92 1 58.66 387 SER A C 1
ATOM 3013 O O . SER A 1 387 ? 8.82 -36.375 1.956 1 58.66 387 SER A O 1
ATOM 3015 N N . LEU A 1 388 ? 8.477 -34.625 3.135 1 55.25 388 LEU A N 1
ATOM 3016 C CA . LEU A 1 388 ? 8.062 -33.938 1.918 1 55.25 388 LEU A CA 1
ATOM 3017 C C . LEU A 1 388 ? 9.227 -33.188 1.299 1 55.25 388 LEU A C 1
ATOM 3019 O O . LEU A 1 388 ? 10 -32.531 2.01 1 55.25 388 LEU A O 1
ATOM 3023 N N . ASP A 1 389 ? 9.961 -33.812 0.372 1 50.69 389 ASP A N 1
ATOM 3024 C CA . ASP A 1 389 ? 11.047 -33.062 -0.243 1 50.69 389 ASP A CA 1
ATOM 3025 C C . ASP A 1 389 ? 10.938 -31.578 0.073 1 50.69 389 ASP A C 1
ATOM 3027 O O . ASP A 1 389 ? 10.023 -31.156 0.786 1 50.69 389 ASP A O 1
ATOM 3031 N N . PHE A 1 390 ? 11.32 -30.578 -0.797 1 49.66 390 PHE A N 1
ATOM 3032 C CA . PHE A 1 390 ? 11.586 -29.141 -0.817 1 49.66 390 PHE A CA 1
ATOM 3033 C C . PHE A 1 390 ? 10.281 -28.359 -0.724 1 49.66 390 PHE A C 1
ATOM 3035 O O . PHE A 1 390 ? 9.93 -27.625 -1.646 1 49.66 390 PHE A O 1
ATOM 3042 N N . ASP A 1 391 ? 9.359 -28.656 0.297 1 60.22 391 ASP A N 1
ATOM 3043 C CA . ASP A 1 391 ? 8.148 -27.938 -0.117 1 60.22 391 ASP A CA 1
ATOM 3044 C C . ASP A 1 391 ? 8.023 -26.609 0.602 1 60.22 391 ASP A C 1
ATOM 3046 O O . ASP A 1 391 ? 7.859 -26.562 1.822 1 60.22 391 ASP A O 1
ATOM 3050 N N . ALA A 1 392 ? 8.625 -25.5 0.009 1 65.12 392 ALA A N 1
ATOM 3051 C CA . ALA A 1 392 ? 8.477 -24.094 0.366 1 65.12 392 ALA A CA 1
ATOM 3052 C C . ALA A 1 392 ? 7.086 -23.812 0.921 1 65.12 392 ALA A C 1
ATOM 3054 O O . ALA A 1 392 ? 6.863 -22.781 1.561 1 65.12 392 ALA A O 1
ATOM 3055 N N . ASN A 1 393 ? 6.316 -24.906 1.019 1 76 393 ASN A N 1
ATOM 3056 C CA . ASN A 1 393 ? 4.941 -24.703 1.453 1 76 393 ASN A CA 1
ATOM 3057 C C . ASN A 1 393 ? 4.836 -24.609 2.973 1 76 393 ASN A C 1
ATOM 3059 O O . ASN A 1 393 ? 3.932 -23.969 3.504 1 76 393 ASN A O 1
ATOM 3063 N N . TYR A 1 394 ? 5.859 -25.188 3.68 1 86.19 394 TYR A N 1
ATOM 3064 C CA . TYR A 1 394 ? 5.77 -25.219 5.137 1 86.19 394 TYR A CA 1
ATOM 3065 C C . TYR A 1 394 ? 6.359 -23.953 5.746 1 86.19 394 TYR A C 1
ATOM 3067 O O . TYR A 1 394 ? 6.238 -23.719 6.953 1 86.19 394 TYR A O 1
ATOM 3075 N N . LEU A 1 395 ? 6.91 -23.156 4.871 1 88.75 395 LEU A N 1
ATOM 3076 C CA . LEU A 1 395 ? 7.516 -21.922 5.355 1 88.75 395 LEU A CA 1
ATOM 3077 C C . LEU A 1 395 ? 6.504 -20.781 5.348 1 88.75 395 LEU A C 1
ATOM 3079 O O . LEU A 1 395 ? 6.793 -19.672 5.832 1 88.75 395 LEU A O 1
ATOM 3083 N N . THR A 1 396 ? 5.406 -21.078 4.848 1 91.75 396 THR A N 1
ATOM 3084 C CA . THR A 1 396 ? 4.355 -20.078 4.742 1 91.75 396 THR A CA 1
ATOM 3085 C C . THR A 1 396 ? 3.068 -20.562 5.402 1 91.75 396 THR A C 1
ATOM 3087 O O . THR A 1 396 ? 3.053 -21.625 6.027 1 91.75 396 THR A O 1
ATOM 3090 N N . LEU A 1 397 ? 2.059 -19.719 5.34 1 95.12 397 LEU A N 1
ATOM 3091 C CA . LEU A 1 397 ? 0.745 -20.109 5.84 1 95.12 397 LEU A CA 1
ATOM 3092 C C . LEU A 1 397 ? 0.202 -21.297 5.051 1 95.12 397 LEU A C 1
ATOM 3094 O O . LEU A 1 397 ? 0.406 -21.391 3.84 1 95.12 397 LEU A O 1
ATOM 3098 N N . GLY A 1 398 ? -0.397 -22.25 5.816 1 93.75 398 GLY A N 1
ATOM 3099 C CA . GLY A 1 398 ? -1.059 -23.359 5.16 1 93.75 398 GLY A CA 1
ATOM 3100 C C . GLY A 1 398 ? -2.572 -23.297 5.258 1 93.75 398 GLY A C 1
ATOM 3101 O O . GLY A 1 398 ? -3.123 -23.156 6.352 1 93.75 398 GLY A O 1
ATOM 3102 N N . LEU A 1 399 ? -3.229 -23.375 4.121 1 95.19 399 LEU A N 1
ATOM 3103 C CA . LEU A 1 399 ? -4.688 -23.406 4.055 1 95.19 399 LEU A CA 1
ATOM 3104 C C . LEU A 1 399 ? -5.16 -24.578 3.188 1 95.19 399 LEU A C 1
ATOM 3106 O O . LEU A 1 399 ? -4.727 -24.719 2.041 1 95.19 399 LEU A O 1
ATOM 3110 N N . THR A 1 400 ? -6.031 -25.406 3.781 1 92.94 400 THR A N 1
ATOM 3111 C CA . THR A 1 400 ? -6.559 -26.516 3 1 92.94 400 THR A CA 1
ATOM 3112 C C . THR A 1 400 ? -7.945 -26.906 3.49 1 92.94 400 THR A C 1
ATOM 3114 O O . THR A 1 400 ? -8.242 -26.812 4.684 1 92.94 400 THR A O 1
ATOM 3117 N N . ASN A 1 401 ? -8.766 -27.297 2.531 1 90.75 401 ASN A N 1
ATOM 3118 C CA . ASN A 1 401 ? -10.078 -27.812 2.904 1 90.75 401 ASN A CA 1
ATOM 3119 C C . ASN A 1 401 ? -10.102 -29.344 2.885 1 90.75 401 ASN A C 1
ATOM 3121 O O . ASN A 1 401 ? -11.148 -29.953 3.078 1 90.75 401 ASN A O 1
ATOM 3125 N N . SER A 1 402 ? -8.938 -29.922 2.625 1 90.44 402 SER A N 1
ATOM 3126 C CA . SER A 1 402 ? -8.766 -31.359 2.748 1 90.44 402 SER A CA 1
ATOM 3127 C C . SER A 1 402 ? -8.094 -31.734 4.066 1 90.44 402 SER A C 1
ATOM 3129 O O . SER A 1 402 ? -6.883 -31.547 4.227 1 90.44 402 SER A O 1
ATOM 3131 N N . PHE A 1 403 ? -8.797 -32.469 4.844 1 92.38 403 PHE A N 1
ATOM 3132 C CA . PHE A 1 403 ? -8.344 -32.719 6.211 1 92.38 403 PHE A CA 1
ATOM 3133 C C . PHE A 1 403 ? -7.266 -33.781 6.234 1 92.38 403 PHE A C 1
ATOM 3135 O O . PHE A 1 403 ? -6.586 -33.969 7.25 1 92.38 403 PHE A O 1
ATOM 3142 N N . SER A 1 404 ? -7.055 -34.406 5.113 1 89.44 404 SER A N 1
ATOM 3143 C CA . SER A 1 404 ? -6.012 -35.406 5.051 1 89.44 404 SER A CA 1
ATOM 3144 C C . SER A 1 404 ? -4.652 -34.812 4.742 1 89.44 404 SER A C 1
ATOM 3146 O O . SER A 1 404 ? -3.613 -35.438 4.961 1 89.44 404 SER A O 1
ATOM 3148 N N . ASP A 1 405 ? -4.617 -33.562 4.281 1 85.19 405 ASP A N 1
ATOM 3149 C CA . ASP A 1 405 ? -3.418 -32.906 3.752 1 85.19 405 ASP A CA 1
ATOM 3150 C C . ASP A 1 405 ? -2.393 -32.688 4.859 1 85.19 405 ASP A C 1
ATOM 3152 O O . ASP A 1 405 ? -1.189 -32.625 4.594 1 85.19 405 ASP A O 1
ATOM 3156 N N . HIS A 1 406 ? -2.801 -32.562 6.074 1 87.06 406 HIS A N 1
ATOM 3157 C CA . HIS A 1 406 ? -1.85 -32.219 7.125 1 87.06 406 HIS A CA 1
ATOM 3158 C C . HIS A 1 406 ? -0.896 -33.375 7.41 1 87.06 406 HIS A C 1
ATOM 3160 O O . HIS A 1 406 ? 0.196 -33.156 7.941 1 87.06 406 HIS A O 1
ATOM 3166 N N . LEU A 1 407 ? -1.19 -34.5 7.148 1 84.44 407 LEU A N 1
ATOM 3167 C CA . LEU A 1 407 ? -0.308 -35.625 7.328 1 84.44 407 LEU A CA 1
ATOM 3168 C C . LEU A 1 407 ? 0.488 -35.906 6.055 1 84.44 407 LEU A C 1
ATOM 3170 O O . LEU A 1 407 ? 1.375 -36.781 6.047 1 84.44 407 LEU A O 1
ATOM 3174 N N . GLY A 1 408 ? 0.594 -34.812 5.07 1 64.31 408 GLY A N 1
ATOM 3175 C CA . GLY A 1 408 ? 1.346 -34.938 3.832 1 64.31 408 GLY A CA 1
ATOM 3176 C C . GLY A 1 408 ? 0.922 -36.125 3.002 1 64.31 408 GLY A C 1
ATOM 3177 O O . GLY A 1 408 ? 1.688 -36.625 2.164 1 64.31 408 GLY A O 1
ATOM 3178 N N . VAL A 1 409 ? 0.328 -37.031 3.557 1 52.84 409 VAL A N 1
ATOM 3179 C CA . VAL A 1 409 ? 0.01 -38.344 2.957 1 52.84 409 VAL A CA 1
ATOM 3180 C C . VAL A 1 409 ? -0.663 -38.125 1.604 1 52.84 409 VAL A C 1
ATOM 3182 O O . VAL A 1 409 ? -1.698 -37.469 1.513 1 52.84 409 VAL A O 1
ATOM 3185 N N . ARG A 1 410 ? -0.054 -37.719 0.451 1 51.84 410 ARG A N 1
ATOM 3186 C CA . ARG A 1 410 ? -0.812 -38.5 -0.534 1 51.84 410 ARG A CA 1
ATOM 3187 C C . ARG A 1 410 ? -1.404 -39.75 0.088 1 51.84 410 ARG A C 1
ATOM 3189 O O . ARG A 1 410 ? -0.78 -40.812 0.064 1 51.84 410 ARG A O 1
ATOM 3196 N N . ALA A 1 411 ? -1.378 -39.656 1.244 1 44.19 411 ALA A N 1
ATOM 3197 C CA . ALA A 1 411 ? -1.575 -40.75 2.189 1 44.19 411 ALA A CA 1
ATOM 3198 C C . ALA A 1 411 ? -2.275 -41.938 1.523 1 44.19 411 ALA A C 1
ATOM 3200 O O . ALA A 1 411 ? -1.849 -43.094 1.671 1 44.19 411 ALA A O 1
ATOM 3201 N N . THR A 1 412 ? -3.74 -41.938 1.718 1 44.03 412 THR A N 1
ATOM 3202 C CA . THR A 1 412 ? -4.617 -43.094 1.855 1 44.03 412 THR A CA 1
ATOM 3203 C C . THR A 1 412 ? -4.539 -44 0.618 1 44.03 412 THR A C 1
ATOM 3205 O O . THR A 1 412 ? -5.188 -45.031 0.555 1 44.03 412 THR A O 1
ATOM 3208 N N . SER A 1 413 ? -4.227 -43.375 -0.34 1 46.47 413 SER A N 1
ATOM 3209 C CA . SER A 1 413 ? -4.457 -44.5 -1.254 1 46.47 413 SER A CA 1
ATOM 3210 C C . SER A 1 413 ? -3.42 -45.594 -1.06 1 46.47 413 SER A C 1
ATOM 3212 O O . SER A 1 413 ? -3.697 -46.75 -1.314 1 46.47 413 SER A O 1
ATOM 3214 N N . GLY A 1 414 ? -1.979 -45.281 -0.848 1 47.31 414 GLY A N 1
ATOM 3215 C CA . GLY A 1 414 ? -1.087 -46.438 -0.751 1 47.31 414 GLY A CA 1
ATOM 3216 C C . GLY A 1 414 ? -0.425 -46.562 0.608 1 47.31 414 GLY A C 1
ATOM 3217 O O . GLY A 1 414 ? -0.423 -45.594 1.395 1 47.31 414 GLY A O 1
ATOM 3218 N N . PRO A 1 415 ? -0.376 -47.719 1.225 1 45.34 415 PRO A N 1
ATOM 3219 C CA . PRO A 1 415 ? 0.272 -48.031 2.498 1 45.34 415 PRO A CA 1
ATOM 3220 C C . PRO A 1 415 ? 1.533 -47.219 2.744 1 45.34 415 PRO A C 1
ATOM 3222 O O . PRO A 1 415 ? 2.475 -47.281 1.949 1 45.34 415 PRO A O 1
ATOM 3225 N N . SER A 1 416 ? 1.489 -46.062 3.166 1 53.53 416 SER A N 1
ATOM 3226 C CA . SER A 1 416 ? 2.748 -45.406 3.531 1 53.53 416 SER A CA 1
ATOM 3227 C C . SER A 1 416 ? 3.584 -46.312 4.434 1 53.53 416 SER A C 1
ATOM 3229 O O . SER A 1 416 ? 3.051 -46.969 5.328 1 53.53 416 SER A O 1
ATOM 3231 N N . ASP A 1 417 ? 4.781 -46.656 4.043 1 63.19 417 ASP A N 1
ATOM 3232 C CA . ASP A 1 417 ? 5.703 -47.562 4.73 1 63.19 417 ASP A CA 1
ATOM 3233 C C . ASP A 1 417 ? 6.043 -47.031 6.125 1 63.19 417 ASP A C 1
ATOM 3235 O O . ASP A 1 417 ? 6.672 -47.719 6.922 1 63.19 417 ASP A O 1
ATOM 3239 N N . LEU A 1 418 ? 5.488 -45.781 6.555 1 75.94 418 LEU A N 1
ATOM 3240 C CA . LEU A 1 418 ? 5.961 -45.281 7.844 1 75.94 418 LEU A CA 1
ATOM 3241 C C . LEU A 1 418 ? 5.094 -45.812 8.977 1 75.94 418 LEU A C 1
ATOM 3243 O O . LEU A 1 418 ? 5.605 -46.156 10.047 1 75.94 418 LEU A O 1
ATOM 3247 N N . TYR A 1 419 ? 3.744 -45.844 8.727 1 83.31 419 TYR A N 1
ATOM 3248 C CA . TYR A 1 419 ? 2.854 -46.344 9.773 1 83.31 419 TYR A CA 1
ATOM 3249 C C . TYR A 1 419 ? 2.055 -47.562 9.297 1 83.31 419 TYR A C 1
ATOM 3251 O O . TYR A 1 419 ? 1.678 -47.625 8.125 1 83.31 419 TYR A O 1
ATOM 3259 N N . LYS A 1 420 ? 1.646 -48.5 10.148 1 81.31 420 LYS A N 1
ATOM 3260 C CA . LYS A 1 420 ? 0.952 -49.75 9.828 1 81.31 420 LYS A CA 1
ATOM 3261 C C . LYS A 1 420 ? -0.522 -49.5 9.523 1 81.31 420 LYS A C 1
ATOM 3263 O O . LYS A 1 420 ? -1.141 -50.219 8.758 1 81.31 420 LYS A O 1
ATOM 3268 N N . ASN A 1 421 ? -1.13 -48.406 10.148 1 87.56 421 ASN A N 1
ATOM 3269 C CA . ASN A 1 421 ? -2.535 -48.031 9.977 1 87.56 421 ASN A CA 1
ATOM 3270 C C . ASN A 1 421 ? -3.447 -49.25 10.219 1 87.56 421 ASN A C 1
ATOM 3272 O O . ASN A 1 421 ? -4.219 -49.625 9.336 1 87.56 421 ASN A O 1
ATOM 3276 N N . PRO A 1 422 ? -3.416 -49.844 11.328 1 86.88 422 PRO A N 1
ATOM 3277 C CA . PRO A 1 422 ? -4.137 -51.094 11.609 1 86.88 422 PRO A CA 1
ATOM 3278 C C . PRO A 1 422 ? -5.648 -50.938 11.453 1 86.88 422 PRO A C 1
ATOM 3280 O O . PRO A 1 422 ? -6.355 -51.938 11.281 1 86.88 422 PRO A O 1
ATOM 3283 N N . TRP A 1 423 ? -6.148 -49.75 11.461 1 89.44 423 TRP A N 1
ATOM 3284 C CA . TRP A 1 423 ? -7.59 -49.531 11.453 1 89.44 423 TRP A CA 1
ATOM 3285 C C . TRP A 1 423 ? -8.062 -49.125 10.062 1 89.44 423 TRP A C 1
ATOM 3287 O O . TRP A 1 423 ? -9.195 -48.625 9.906 1 89.44 423 TRP A O 1
ATOM 3297 N N . ASN A 1 424 ? -7.309 -49.094 9.086 1 87.06 424 ASN A N 1
ATOM 3298 C CA . ASN A 1 424 ? -7.617 -48.844 7.688 1 87.06 424 ASN A CA 1
ATOM 3299 C C . ASN A 1 424 ? -8.227 -47.438 7.5 1 87.06 424 ASN A C 1
ATOM 3301 O O . ASN A 1 424 ? -9.297 -47.312 6.895 1 87.06 424 ASN A O 1
ATOM 3305 N N . ILE A 1 425 ? -7.641 -46.531 8.141 1 90 425 ILE A N 1
ATOM 3306 C CA . ILE A 1 425 ? -8.055 -45.125 7.977 1 90 425 ILE A CA 1
ATOM 3307 C C . ILE A 1 425 ? -7.676 -44.656 6.578 1 90 425 ILE A C 1
ATOM 3309 O O . ILE A 1 425 ? -6.516 -44.75 6.172 1 90 425 ILE A O 1
ATOM 3313 N N . THR A 1 426 ? -8.688 -44.188 5.801 1 87 426 THR A N 1
ATOM 3314 C CA . THR A 1 426 ? -8.477 -43.719 4.438 1 87 426 THR A CA 1
ATOM 3315 C C . THR A 1 426 ? -8.859 -42.25 4.301 1 87 426 THR A C 1
ATOM 3317 O O . THR A 1 426 ? -9.281 -41.625 5.273 1 87 426 THR A O 1
ATOM 3320 N N . THR A 1 427 ? -8.672 -41.719 3.111 1 87.38 427 THR A N 1
ATOM 3321 C CA . THR A 1 427 ? -9.008 -40.344 2.814 1 87.38 427 THR A CA 1
ATOM 3322 C C . THR A 1 427 ? -10.508 -40.094 3.006 1 87.38 427 THR A C 1
ATOM 3324 O O . THR A 1 427 ? -10.914 -38.969 3.361 1 87.38 427 THR A O 1
ATOM 3327 N N . GLU A 1 428 ? -11.273 -41.062 2.865 1 88.38 428 GLU A N 1
ATOM 3328 C CA . GLU A 1 428 ? -12.719 -40.938 3.021 1 88.38 428 GLU A CA 1
ATOM 3329 C C . GLU A 1 428 ? -13.086 -40.562 4.449 1 88.38 428 GLU A C 1
ATOM 3331 O O . GLU A 1 428 ? -14.039 -39.812 4.668 1 88.38 428 GLU A O 1
ATOM 3336 N N . HIS A 1 429 ? -12.344 -41.156 5.375 1 90.25 429 HIS A N 1
ATOM 3337 C CA . HIS A 1 429 ? -12.586 -40.781 6.77 1 90.25 429 HIS A CA 1
ATOM 3338 C C . HIS A 1 429 ? -12.32 -39.312 7.023 1 90.25 429 HIS A C 1
ATOM 3340 O O . HIS A 1 429 ? -13.078 -38.656 7.746 1 90.25 429 HIS A O 1
ATOM 3346 N N . PHE A 1 430 ? -11.312 -38.875 6.387 1 92.06 430 PHE A N 1
ATOM 3347 C CA . PHE A 1 430 ? -10.961 -37.469 6.574 1 92.06 430 PHE A CA 1
ATOM 3348 C C . PHE A 1 430 ? -11.938 -36.562 5.824 1 92.06 430 PHE A C 1
ATOM 3350 O O . PHE A 1 430 ? -12.242 -35.438 6.285 1 92.06 430 PHE A O 1
ATOM 3357 N N . THR A 1 431 ? -12.359 -36.969 4.688 1 89.69 431 THR A N 1
ATOM 3358 C CA . THR A 1 431 ? -13.344 -36.188 3.93 1 89.69 431 THR A CA 1
ATOM 3359 C C . THR A 1 431 ? -14.648 -36.062 4.719 1 89.69 431 THR A C 1
ATOM 3361 O O . THR A 1 431 ? -15.328 -35.031 4.637 1 89.69 431 THR A O 1
ATOM 3364 N N . ALA A 1 432 ? -14.93 -37.062 5.453 1 89.94 432 ALA A N 1
ATOM 3365 C CA . ALA A 1 432 ? -16.141 -37.062 6.258 1 89.94 432 ALA A CA 1
ATOM 3366 C C . ALA A 1 432 ? -16.109 -35.969 7.328 1 89.94 432 ALA A C 1
ATOM 3368 O O . ALA A 1 432 ? -17.156 -35.5 7.781 1 89.94 432 ALA A O 1
ATOM 3369 N N . ILE A 1 433 ? -14.953 -35.594 7.754 1 92 433 ILE A N 1
ATOM 3370 C CA . ILE A 1 433 ? -14.82 -34.531 8.727 1 92 433 ILE A CA 1
ATOM 3371 C C . ILE A 1 433 ? -15.406 -33.25 8.156 1 92 433 ILE A C 1
ATOM 3373 O O . ILE A 1 433 ? -16.141 -32.531 8.852 1 92 433 ILE A O 1
ATOM 3377 N N . GLY A 1 434 ? -15.07 -32.938 6.902 1 89.44 434 GLY A N 1
ATOM 3378 C CA . GLY A 1 434 ? -15.602 -31.766 6.242 1 89.44 434 GLY A CA 1
ATOM 3379 C C . GLY A 1 434 ? -17.125 -31.766 6.141 1 89.44 434 GLY A C 1
ATOM 3380 O O . GLY A 1 434 ? -17.766 -30.75 6.402 1 89.44 434 GLY A O 1
ATOM 3381 N N . ASP A 1 435 ? -17.594 -32.906 5.879 1 86.62 435 ASP A N 1
ATOM 3382 C CA . ASP A 1 435 ? -19.047 -33.062 5.738 1 86.62 435 ASP A CA 1
ATOM 3383 C C . ASP A 1 435 ? -19.75 -32.812 7.074 1 86.62 435 ASP A C 1
ATOM 3385 O O . ASP A 1 435 ? -20.797 -32.156 7.125 1 86.62 435 ASP A O 1
ATOM 3389 N N . LEU A 1 436 ? -19.188 -33.375 8.008 1 85.69 436 LEU A N 1
ATOM 3390 C CA . LEU A 1 436 ? -19.781 -33.219 9.344 1 85.69 436 LEU A CA 1
ATOM 3391 C C . LEU A 1 436 ? -19.703 -31.781 9.812 1 85.69 436 LEU A C 1
ATOM 3393 O O . LEU A 1 436 ? -20.688 -31.266 10.359 1 85.69 436 LEU A O 1
ATOM 3397 N N . CYS A 1 437 ? -18.656 -31.219 9.602 1 90.81 437 CYS A N 1
ATOM 3398 C CA . CYS A 1 437 ? -18.422 -29.844 10.039 1 90.81 437 CYS A CA 1
ATOM 3399 C C . CYS A 1 437 ? -19.297 -28.859 9.25 1 90.81 437 CYS A C 1
ATOM 3401 O O . CYS A 1 437 ? -19.859 -27.922 9.82 1 90.81 437 CYS A O 1
ATOM 3403 N N . GLU A 1 438 ? -19.422 -29.016 8.008 1 91 438 GLU A N 1
ATOM 3404 C CA . GLU A 1 438 ? -20.203 -28.125 7.156 1 91 438 GLU A CA 1
ATOM 3405 C C . GLU A 1 438 ? -21.703 -28.281 7.43 1 91 438 GLU A C 1
ATOM 3407 O O . GLU A 1 438 ? -22.422 -27.281 7.504 1 91 438 GLU A O 1
ATOM 3412 N N . GLY A 1 439 ? -22.141 -29.5 7.562 1 86.62 439 GLY A N 1
ATOM 3413 C CA . GLY A 1 439 ? -23.516 -29.797 7.934 1 86.62 439 GLY A CA 1
ATOM 3414 C C . GLY A 1 439 ? -24.469 -29.703 6.762 1 86.62 439 GLY A C 1
ATOM 3415 O O . GLY A 1 439 ? -25.438 -30.484 6.684 1 86.62 439 GLY A O 1
ATOM 3416 N N . THR A 1 440 ? -24.344 -28.672 5.887 1 89.5 440 THR A N 1
ATOM 3417 C CA . THR A 1 440 ? -25.234 -28.469 4.754 1 89.5 440 THR A CA 1
ATOM 3418 C C . THR A 1 440 ? -24.641 -29.062 3.479 1 89.5 440 THR A C 1
ATOM 3420 O O . THR A 1 440 ? -23.562 -28.672 3.053 1 89.5 440 THR A O 1
ATOM 3423 N N . LYS A 1 441 ? -25.438 -29.953 2.867 1 89 441 LYS A N 1
ATOM 3424 C CA . LYS A 1 441 ? -25 -30.594 1.631 1 89 441 LYS A CA 1
ATOM 3425 C C . LYS A 1 441 ? -25.688 -29.984 0.418 1 89 441 LYS A C 1
ATOM 3427 O O . LYS A 1 441 ? -26.625 -29.203 0.564 1 89 441 LYS A O 1
ATOM 3432 N N . LEU A 1 442 ? -25.25 -30.328 -0.737 1 89.19 442 LEU A N 1
ATOM 3433 C CA . LEU A 1 442 ? -25.734 -29.75 -1.984 1 89.19 442 LEU A CA 1
ATOM 3434 C C . LEU A 1 442 ? -27.141 -30.25 -2.307 1 89.19 442 LEU A C 1
ATOM 3436 O O . LEU A 1 442 ? -27.906 -29.562 -2.982 1 89.19 442 LEU A O 1
ATOM 3440 N N . ASP A 1 443 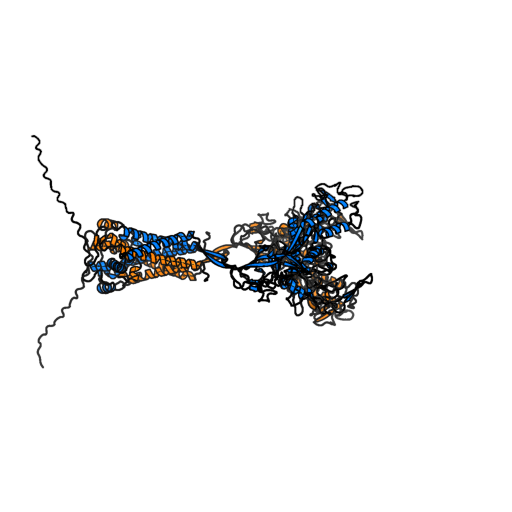? -27.5 -31.438 -1.776 1 89.06 443 ASP A N 1
ATOM 3441 C CA . ASP A 1 443 ? -28.797 -32.031 -2.102 1 89.06 443 ASP A CA 1
ATOM 3442 C C . ASP A 1 443 ? -29.875 -31.594 -1.122 1 89.06 443 ASP A C 1
ATOM 3444 O O . ASP A 1 443 ? -31.016 -32.062 -1.188 1 89.06 443 ASP A O 1
ATOM 3448 N N . MET A 1 444 ? -29.547 -30.672 -0.352 1 90.94 444 MET A N 1
ATOM 3449 C CA . MET A 1 444 ? -30.516 -30.141 0.599 1 90.94 444 MET A CA 1
ATOM 3450 C C . MET A 1 444 ? -31.266 -28.953 0.015 1 90.94 444 MET A C 1
ATOM 3452 O O . MET A 1 444 ? -30.828 -28.375 -0.993 1 90.94 444 MET A O 1
ATOM 3456 N N . PHE A 1 445 ? -32.375 -28.594 0.689 1 92.12 445 PHE A N 1
ATOM 3457 C CA . PHE A 1 445 ? -33.219 -27.5 0.213 1 92.12 445 PHE A CA 1
ATOM 3458 C C . PHE A 1 445 ? -32.812 -26.188 0.843 1 92.12 445 PHE A C 1
ATOM 3460 O O . PHE A 1 445 ? -32.188 -26.156 1.904 1 92.12 445 PHE A O 1
ATOM 3467 N N . PRO A 1 446 ? -33.094 -25.094 0.072 1 93.12 446 PRO A N 1
ATOM 3468 C CA . PRO A 1 446 ? -32.781 -23.781 0.651 1 93.12 446 PRO A CA 1
ATOM 3469 C C . PRO A 1 446 ? -33.75 -23.406 1.787 1 93.12 446 PRO A C 1
ATOM 3471 O O . PRO A 1 446 ? -34.719 -22.656 1.57 1 93.12 446 PRO A O 1
ATOM 3474 N N . LYS A 1 447 ? -33.406 -23.844 2.949 1 91.81 447 LYS A N 1
ATOM 3475 C CA . LYS A 1 447 ? -34.125 -23.531 4.18 1 91.81 447 LYS A CA 1
ATOM 3476 C C . LYS A 1 447 ? -33.25 -22.75 5.148 1 91.81 447 LYS A C 1
ATOM 3478 O O . LYS A 1 447 ? -32 -22.797 5.047 1 91.81 447 LYS A O 1
ATOM 3483 N N . LEU A 1 448 ? -33.875 -22.094 6.055 1 92.56 448 LEU A N 1
ATOM 3484 C CA . LEU A 1 448 ? -33.156 -21.203 6.973 1 92.56 448 LEU A CA 1
ATOM 3485 C C . LEU A 1 448 ? -32.156 -21.984 7.805 1 92.56 448 LEU A C 1
ATOM 3487 O O . LEU A 1 448 ? -31.156 -21.422 8.273 1 92.56 448 LEU A O 1
ATOM 3491 N N . ASN A 1 449 ? -32.344 -23.25 7.938 1 89.38 449 ASN A N 1
ATOM 3492 C CA . ASN A 1 449 ? -31.438 -24.062 8.742 1 89.38 449 ASN A CA 1
ATOM 3493 C C . ASN A 1 449 ? -30.234 -24.547 7.934 1 89.38 449 ASN A C 1
ATOM 3495 O O . ASN A 1 449 ? -29.25 -25.016 8.5 1 89.38 449 ASN A O 1
ATOM 3499 N N . ASN A 1 450 ? -30.281 -24.516 6.656 1 91.75 450 ASN A N 1
ATOM 3500 C CA . ASN A 1 450 ? -29.203 -24.969 5.785 1 91.75 450 ASN A CA 1
ATOM 3501 C C . ASN A 1 450 ? -28.281 -23.812 5.402 1 91.75 450 ASN A C 1
ATOM 3503 O O . ASN A 1 450 ? -28.203 -23.422 4.234 1 91.75 450 ASN A O 1
ATOM 3507 N N . THR A 1 451 ? -27.516 -23.438 6.461 1 92.88 451 THR A N 1
ATOM 3508 C CA . THR A 1 451 ? -26.609 -22.297 6.32 1 92.88 451 THR A CA 1
ATOM 3509 C C . THR A 1 451 ? -25.281 -22.719 5.699 1 92.88 451 THR A C 1
ATOM 3511 O O . THR A 1 451 ? -24.875 -23.875 5.848 1 92.88 451 THR A O 1
ATOM 3514 N N . PHE A 1 452 ? -24.734 -21.812 4.961 1 94.5 452 PHE A N 1
ATOM 3515 C CA . PHE A 1 452 ? -23.422 -22.031 4.391 1 94.5 452 PHE A CA 1
ATOM 3516 C C . PHE A 1 452 ? -22.344 -22.062 5.48 1 94.5 452 PHE A C 1
ATOM 3518 O O . PHE A 1 452 ? -22.203 -21.094 6.234 1 94.5 452 PHE A O 1
ATOM 3525 N N . VAL A 1 453 ? -21.594 -23.141 5.578 1 94.69 453 VAL A N 1
ATOM 3526 C CA . VAL A 1 453 ? -20.438 -23.281 6.449 1 94.69 453 VAL A CA 1
ATOM 3527 C C . VAL A 1 453 ? -19.328 -24.016 5.715 1 94.69 453 VAL A C 1
ATOM 3529 O O . VAL A 1 453 ? -19.562 -25.078 5.125 1 94.69 453 VAL A O 1
ATOM 3532 N N . MET A 1 454 ? -18.219 -23.406 5.684 1 94.69 454 MET A N 1
ATOM 3533 C CA . MET A 1 454 ? -17.047 -24.062 5.109 1 94.69 454 MET A CA 1
ATOM 3534 C C . MET A 1 454 ? -16 -24.359 6.188 1 94.69 454 MET A C 1
ATOM 3536 O O . MET A 1 454 ? -15.711 -23.516 7.027 1 94.69 454 MET A O 1
ATOM 3540 N N . CYS A 1 455 ? -15.555 -25.562 6.191 1 95.62 455 CYS A N 1
ATOM 3541 C CA . CYS A 1 455 ? -14.57 -25.953 7.195 1 95.62 455 CYS A CA 1
ATOM 3542 C C . CYS A 1 455 ? -13.219 -26.25 6.547 1 95.62 455 CYS A C 1
ATOM 3544 O O . CYS A 1 455 ? -13.156 -26.672 5.395 1 95.62 455 CYS A O 1
ATOM 3546 N N . ASN A 1 456 ? -12.172 -25.969 7.289 1 96.56 456 ASN A N 1
ATOM 3547 C CA . ASN A 1 456 ? -10.828 -26.125 6.75 1 96.56 456 ASN A CA 1
ATOM 3548 C C . ASN A 1 456 ? -9.797 -26.281 7.863 1 96.56 456 ASN A C 1
ATOM 3550 O O . ASN A 1 456 ? -10.117 -26.141 9.039 1 96.56 456 ASN A O 1
ATOM 3554 N N . LEU A 1 457 ? -8.602 -26.688 7.449 1 96.69 457 LEU A N 1
ATOM 3555 C CA . LEU A 1 457 ? -7.426 -26.672 8.312 1 96.69 457 LEU A CA 1
ATOM 3556 C C . LEU A 1 457 ? -6.52 -25.484 7.965 1 96.69 457 LEU A C 1
ATOM 3558 O O . LEU A 1 457 ? -6.352 -25.156 6.785 1 96.69 457 LEU A O 1
ATOM 3562 N N . MET A 1 458 ? -6.012 -24.891 9 1 97.5 458 MET A N 1
ATOM 3563 C CA . MET A 1 458 ? -5.051 -23.812 8.836 1 97.5 458 MET A CA 1
ATOM 3564 C C . MET A 1 458 ? -3.773 -24.078 9.625 1 97.5 458 MET A C 1
ATOM 3566 O O . MET A 1 458 ? -3.816 -24.266 10.844 1 97.5 458 MET A O 1
ATOM 3570 N N . ARG A 1 459 ? -2.711 -24.172 8.922 1 96.5 459 ARG A N 1
ATOM 3571 C CA . ARG A 1 459 ? -1.401 -24.234 9.562 1 96.5 459 ARG A CA 1
ATOM 3572 C C . ARG A 1 459 ? -0.788 -22.844 9.688 1 96.5 459 ARG A C 1
ATOM 3574 O O . ARG A 1 459 ? -0.628 -22.125 8.695 1 96.5 459 ARG A O 1
ATOM 3581 N N . GLY A 1 460 ? -0.462 -22.5 10.883 1 97 460 GLY A N 1
ATOM 3582 C CA . GLY A 1 460 ? 0.101 -21.188 11.109 1 97 460 GLY A CA 1
ATOM 3583 C C . GLY A 1 460 ? 1.493 -21.016 10.531 1 97 460 GLY A C 1
ATOM 3584 O O . GLY A 1 460 ? 2.152 -22 10.195 1 97 460 GLY A O 1
ATOM 3585 N N . ILE A 1 461 ? 1.898 -19.766 10.391 1 96.56 461 ILE A N 1
ATOM 3586 C CA . ILE A 1 461 ? 3.273 -19.469 9.992 1 96.56 461 ILE A CA 1
ATOM 3587 C C . ILE A 1 461 ? 4.234 -19.969 11.07 1 96.56 461 ILE A C 1
ATOM 3589 O O . ILE A 1 461 ? 3.973 -19.812 12.266 1 96.56 461 ILE A O 1
ATOM 3593 N N . PRO A 1 462 ? 5.273 -20.531 10.656 1 95.25 462 PRO A N 1
ATOM 3594 C CA . PRO A 1 462 ? 6.211 -21.078 11.641 1 95.25 462 PRO A CA 1
ATOM 3595 C C . PRO A 1 462 ? 6.789 -20 12.562 1 95.25 462 PRO A C 1
ATOM 3597 O O . PRO A 1 462 ? 7.094 -18.891 12.109 1 95.25 462 PRO A O 1
ATOM 3600 N N . GLN A 1 463 ? 6.863 -20.375 13.805 1 95.69 463 GLN A N 1
ATOM 3601 C CA . GLN A 1 463 ? 7.496 -19.547 14.82 1 95.69 463 GLN A CA 1
ATOM 3602 C C . GLN A 1 463 ? 8.867 -20.094 15.211 1 95.69 463 GLN A C 1
ATOM 3604 O O . GLN A 1 463 ? 9.039 -21.297 15.344 1 95.69 463 GLN A O 1
ATOM 3609 N N . ARG A 1 464 ? 9.781 -19.188 15.312 1 94 464 ARG A N 1
ATOM 3610 C CA . ARG A 1 464 ? 11.133 -19.594 15.68 1 94 464 ARG A CA 1
ATOM 3611 C C . ARG A 1 464 ? 11.172 -20.141 17.109 1 94 464 ARG A C 1
ATOM 3613 O O . ARG A 1 464 ? 10.57 -19.562 18.016 1 94 464 ARG A O 1
ATOM 3620 N N . VAL A 1 465 ? 11.789 -21.375 17.125 1 93.75 465 VAL A N 1
ATOM 3621 C CA . VAL A 1 465 ? 12.008 -21.969 18.453 1 93.75 465 VAL A CA 1
ATOM 3622 C C . VAL A 1 465 ? 13.445 -21.703 18.891 1 93.75 465 VAL A C 1
ATOM 3624 O O . VAL A 1 465 ? 14.391 -22.047 18.188 1 93.75 465 VAL A O 1
ATOM 3627 N N . GLY A 1 466 ? 13.633 -21.016 19.984 1 86.94 466 GLY A N 1
ATOM 3628 C CA . GLY A 1 466 ? 14.977 -20.766 20.484 1 86.94 466 GLY A CA 1
ATOM 3629 C C . GLY A 1 466 ? 15.469 -19.359 20.188 1 86.94 466 GLY A C 1
ATOM 3630 O O . GLY A 1 466 ? 14.664 -18.438 20.031 1 86.94 466 GLY A O 1
ATOM 3631 N N . ASP A 1 467 ? 16.844 -19.266 20.094 1 84.81 467 ASP A N 1
ATOM 3632 C CA . ASP A 1 467 ? 17.469 -17.953 19.922 1 84.81 467 ASP A CA 1
ATOM 3633 C C . ASP A 1 467 ? 17.688 -17.641 18.453 1 84.81 467 ASP A C 1
ATOM 3635 O O . ASP A 1 467 ? 17.719 -18.531 17.609 1 84.81 467 ASP A O 1
ATOM 3639 N N . GLY A 1 468 ? 17.594 -16.422 18.047 1 80.75 468 GLY A N 1
ATOM 3640 C CA . GLY A 1 468 ? 17.859 -15.992 16.688 1 80.75 468 GLY A CA 1
ATOM 3641 C C . GLY A 1 468 ? 16.797 -15.055 16.141 1 80.75 468 GLY A C 1
ATOM 3642 O O . GLY A 1 468 ? 15.82 -14.75 16.812 1 80.75 468 GLY A O 1
ATOM 3643 N N . PRO A 1 469 ? 17.125 -14.711 14.922 1 84.56 469 PRO A N 1
ATOM 3644 C CA . PRO A 1 469 ? 16.156 -13.805 14.312 1 84.56 469 PRO A CA 1
ATOM 3645 C C . PRO A 1 469 ? 14.82 -14.484 14.008 1 84.56 469 PRO A C 1
ATOM 3647 O O . PRO A 1 469 ? 14.797 -15.586 13.445 1 84.56 469 PRO A O 1
ATOM 3650 N N . GLU A 1 470 ? 13.766 -13.836 14.289 1 88 470 GLU A N 1
ATOM 3651 C CA . GLU A 1 470 ? 12.43 -14.43 14.227 1 88 470 GLU A CA 1
ATOM 3652 C C . GLU A 1 470 ? 11.945 -14.547 12.789 1 88 470 GLU A C 1
ATOM 3654 O O . GLU A 1 470 ? 11.016 -15.312 12.5 1 88 470 GLU A O 1
ATOM 3659 N N . ASN A 1 471 ? 12.586 -13.867 11.906 1 87.94 471 ASN A N 1
ATOM 3660 C CA . ASN A 1 471 ? 12.008 -13.797 10.57 1 87.94 471 ASN A CA 1
ATOM 3661 C C . ASN A 1 471 ? 12.969 -14.328 9.508 1 87.94 471 ASN A C 1
ATOM 3663 O O . ASN A 1 471 ? 12.75 -14.141 8.312 1 87.94 471 ASN A O 1
ATOM 3667 N N . VAL A 1 472 ? 14 -14.984 9.922 1 87 472 VAL A N 1
ATOM 3668 C CA . VAL A 1 472 ? 15.008 -15.484 8.992 1 87 472 VAL A CA 1
ATOM 3669 C C . VAL A 1 472 ? 15.18 -16.984 9.172 1 87 472 VAL A C 1
ATOM 3671 O O . VAL A 1 472 ? 15.445 -17.453 10.281 1 87 472 VAL A O 1
ATOM 3674 N N . PHE A 1 473 ? 15.031 -17.75 8.102 1 86.75 473 PHE A N 1
ATOM 3675 C CA . PHE A 1 473 ? 15.195 -19.188 8.133 1 86.75 473 PHE A CA 1
ATOM 3676 C C . PHE A 1 473 ? 16.656 -19.578 7.93 1 86.75 473 PHE A C 1
ATOM 3678 O O . PHE A 1 473 ? 17.016 -20.203 6.926 1 86.75 473 PHE A O 1
ATOM 3685 N N . ASP A 1 474 ? 17.438 -19.297 8.891 1 84.94 474 ASP A N 1
ATOM 3686 C CA . ASP A 1 474 ? 18.875 -19.562 8.797 1 84.94 474 ASP A CA 1
ATOM 3687 C C . ASP A 1 474 ? 19.172 -21.031 9.07 1 84.94 474 ASP A C 1
ATOM 3689 O O . ASP A 1 474 ? 18.328 -21.766 9.562 1 84.94 474 ASP A O 1
ATOM 3693 N N . ASP A 1 475 ? 20.344 -21.438 8.734 1 85.94 475 ASP A N 1
ATOM 3694 C CA . ASP A 1 475 ? 20.766 -22.828 8.844 1 85.94 475 ASP A CA 1
ATOM 3695 C C . ASP A 1 475 ? 20.641 -23.328 10.273 1 85.94 475 ASP A C 1
ATOM 3697 O O . ASP A 1 475 ? 20.984 -22.625 11.219 1 85.94 475 ASP A O 1
ATOM 3701 N N . ARG A 1 476 ? 20.047 -24.562 10.539 1 88.12 476 ARG A N 1
ATOM 3702 C CA . ARG A 1 476 ? 19.922 -25.297 11.789 1 88.12 476 ARG A CA 1
ATOM 3703 C C . ARG A 1 476 ? 18.953 -24.609 12.742 1 88.12 476 ARG A C 1
ATOM 3705 O O . ARG A 1 476 ? 18.969 -24.859 13.945 1 88.12 476 ARG A O 1
ATOM 3712 N N . SER A 1 477 ? 18.219 -23.688 12.117 1 89.88 477 SER A N 1
ATOM 3713 C CA . SER A 1 477 ? 17.188 -23.062 12.945 1 89.88 477 SER A CA 1
ATOM 3714 C C . SER A 1 477 ? 15.984 -23.984 13.109 1 89.88 477 SER A C 1
ATOM 3716 O O . SER A 1 477 ? 15.641 -24.734 12.188 1 89.88 477 SER A O 1
ATOM 3718 N N . GLN A 1 478 ? 15.383 -23.922 14.273 1 94.06 478 GLN A N 1
ATOM 3719 C CA . GLN A 1 478 ? 14.211 -24.734 14.578 1 94.06 478 GLN A CA 1
ATOM 3720 C C . GLN A 1 478 ? 12.938 -23.906 14.555 1 94.06 478 GLN A C 1
ATOM 3722 O O . GLN A 1 478 ? 12.922 -22.766 15.016 1 94.06 478 GLN A O 1
ATOM 3727 N N . TRP A 1 479 ? 11.93 -24.547 14.023 1 94.44 479 TRP A N 1
ATOM 3728 C CA . TRP A 1 479 ? 10.68 -23.828 13.82 1 94.44 479 TRP A CA 1
ATOM 3729 C C . TRP A 1 479 ? 9.484 -24.688 14.195 1 94.44 479 TRP A C 1
ATOM 3731 O O . TRP A 1 479 ? 9.562 -25.922 14.156 1 94.44 479 TRP A O 1
ATOM 3741 N N . SER A 1 480 ? 8.422 -24.047 14.648 1 96.31 480 SER A N 1
ATOM 3742 C CA . SER A 1 480 ? 7.191 -24.719 15.047 1 96.31 480 SER A CA 1
ATOM 3743 C C . SER A 1 480 ? 5.961 -24.016 14.484 1 96.31 480 SER A C 1
ATOM 3745 O O . SER A 1 480 ? 5.879 -22.781 14.516 1 96.31 480 SER A O 1
ATOM 3747 N N . SER A 1 481 ? 5.047 -24.781 13.883 1 95.81 481 SER A N 1
ATOM 3748 C CA . SER A 1 481 ? 3.805 -24.25 13.336 1 95.81 481 SER A CA 1
ATOM 3749 C C . SER A 1 481 ? 2.586 -24.906 13.969 1 95.81 481 SER A C 1
ATOM 3751 O O . SER A 1 481 ? 2.508 -26.141 14.039 1 95.81 481 SER A O 1
ATOM 3753 N N . SER A 1 482 ? 1.642 -24.109 14.406 1 97.44 482 SER A N 1
ATOM 3754 C CA . SER A 1 482 ? 0.412 -24.641 14.992 1 97.44 482 SER A CA 1
ATOM 3755 C C . SER A 1 482 ? -0.585 -25.031 13.906 1 97.44 482 SER A C 1
ATOM 3757 O O . SER A 1 482 ? -0.513 -24.547 12.781 1 97.44 482 SER A O 1
ATOM 3759 N N . LEU A 1 483 ? -1.489 -25.922 14.266 1 97.62 483 LEU A N 1
ATOM 3760 C CA . LEU A 1 483 ? -2.547 -26.375 13.367 1 97.62 483 LEU A CA 1
ATOM 3761 C C . LEU A 1 483 ? -3.922 -26.047 13.938 1 97.62 483 LEU A C 1
ATOM 3763 O O . LEU A 1 483 ? -4.219 -26.375 15.086 1 97.62 483 LEU A O 1
ATOM 3767 N N . TYR A 1 484 ? -4.715 -25.406 13.148 1 98.44 484 TYR A N 1
ATOM 3768 C CA . TYR A 1 484 ? -6.051 -24.984 13.57 1 98.44 484 TYR A CA 1
ATOM 3769 C C . TYR A 1 484 ? -7.113 -25.578 12.648 1 98.44 484 TYR A C 1
ATOM 3771 O O . TYR A 1 484 ? -6.887 -25.75 11.445 1 98.44 484 TYR A O 1
ATOM 3779 N N . ALA A 1 485 ? -8.234 -25.969 13.172 1 97.88 485 ALA A N 1
ATOM 3780 C CA . ALA A 1 485 ? -9.445 -26.25 12.414 1 97.88 485 ALA A CA 1
ATOM 3781 C C . ALA A 1 485 ? -10.414 -25.078 12.469 1 97.88 485 ALA A C 1
ATOM 3783 O O . ALA A 1 485 ? -10.68 -24.516 13.539 1 97.88 485 ALA A O 1
ATOM 3784 N N . CYS A 1 486 ? -10.867 -24.688 11.352 1 98 486 CYS A N 1
ATOM 3785 C CA . CYS A 1 486 ? -11.695 -23.484 11.305 1 98 486 CYS A CA 1
ATOM 3786 C C . CYS A 1 486 ? -13.031 -23.781 10.625 1 98 486 CYS A C 1
ATOM 3788 O O . CYS A 1 486 ? -13.133 -24.672 9.789 1 98 486 CYS A O 1
ATOM 3790 N N . ALA A 1 487 ? -14.055 -23.094 11.023 1 96.69 487 ALA A N 1
ATOM 3791 C CA . ALA A 1 487 ? -15.383 -23.047 10.406 1 96.69 487 ALA A CA 1
ATOM 3792 C C . ALA A 1 487 ? -15.766 -21.625 10.023 1 96.69 487 ALA A C 1
ATOM 3794 O O . ALA A 1 487 ? -15.664 -20.703 10.844 1 96.69 487 ALA A O 1
ATOM 3795 N N . SER A 1 488 ? -16.156 -21.469 8.773 1 97.31 488 SER A N 1
ATOM 3796 C CA . SER A 1 488 ? -16.422 -20.125 8.258 1 97.31 488 SER A CA 1
ATOM 3797 C C . SER A 1 488 ? -17.828 -20.016 7.703 1 97.31 488 SER A C 1
ATOM 3799 O O . SER A 1 488 ? -18.328 -20.922 7.047 1 97.31 488 SER A O 1
ATOM 3801 N N . ALA A 1 489 ? -18.5 -18.953 7.977 1 97 489 ALA A N 1
ATOM 3802 C CA . ALA A 1 489 ? -19.797 -18.578 7.457 1 97 489 ALA A CA 1
ATOM 3803 C C . ALA A 1 489 ? -19.844 -17.094 7.121 1 97 489 ALA A C 1
ATOM 3805 O O . ALA A 1 489 ? -18.875 -16.359 7.352 1 97 489 ALA A O 1
ATOM 3806 N N . VAL A 1 490 ? -20.891 -16.656 6.434 1 97.75 490 VAL A N 1
ATOM 3807 C CA . VAL A 1 490 ? -21.062 -15.242 6.121 1 97.75 490 VAL A CA 1
ATOM 3808 C C . VAL A 1 490 ? -22.453 -14.781 6.57 1 97.75 490 VAL A C 1
ATOM 3810 O O . VAL A 1 490 ? -23.438 -15.5 6.387 1 97.75 490 VAL A O 1
ATOM 3813 N N . LYS A 1 491 ? -22.531 -13.695 7.172 1 97.56 491 LYS A N 1
ATOM 3814 C CA . LYS A 1 491 ? -23.828 -13.18 7.566 1 97.56 491 LYS A CA 1
ATOM 3815 C C . LYS A 1 491 ? -24.047 -11.758 7.047 1 97.56 491 LYS A C 1
ATOM 3817 O O . LYS A 1 491 ? -23.078 -11.016 6.855 1 97.56 491 LYS A O 1
ATOM 3822 N N . ALA A 1 492 ? -25.219 -11.406 6.746 1 98.19 492 ALA A N 1
ATOM 3823 C CA . ALA A 1 492 ? -25.656 -10.047 6.422 1 98.19 492 ALA A CA 1
ATOM 3824 C C . ALA A 1 492 ? -26.234 -9.352 7.652 1 98.19 492 ALA A C 1
ATOM 3826 O O . ALA A 1 492 ? -27.031 -9.938 8.383 1 98.19 492 ALA A O 1
ATOM 3827 N N . THR A 1 493 ? -25.734 -8.172 7.93 1 97.75 493 THR A N 1
ATOM 3828 C CA . THR A 1 493 ? -26.156 -7.449 9.125 1 97.75 493 THR A CA 1
ATOM 3829 C C . THR A 1 493 ? -26.234 -5.949 8.844 1 97.75 493 THR A C 1
ATOM 3831 O O . THR A 1 493 ? -25.578 -5.453 7.922 1 97.75 493 THR A O 1
ATOM 3834 N N . VAL A 1 494 ? -27.062 -5.293 9.586 1 97.19 494 VAL A N 1
ATOM 3835 C CA . VAL A 1 494 ? -27.156 -3.84 9.484 1 97.19 494 VAL A CA 1
ATOM 3836 C C . VAL A 1 494 ? -26.328 -3.189 10.586 1 97.19 494 VAL A C 1
ATOM 3838 O O . VAL A 1 494 ? -26.453 -3.539 11.766 1 97.19 494 VAL A O 1
ATOM 3841 N N . LYS A 1 495 ? -25.484 -2.32 10.203 1 97.56 495 LYS A N 1
ATOM 3842 C CA . LYS A 1 495 ? -24.641 -1.618 11.156 1 97.56 495 LYS A CA 1
ATOM 3843 C C . LYS A 1 495 ? -24.797 -0.106 11.023 1 97.56 495 LYS A C 1
ATOM 3845 O O . LYS A 1 495 ? -25.141 0.394 9.953 1 97.56 495 LYS A O 1
ATOM 3850 N N . THR A 1 496 ? -24.516 0.579 12.148 1 97.38 496 THR A N 1
ATOM 3851 C CA . THR A 1 496 ? -24.516 2.037 12.156 1 97.38 496 THR A CA 1
ATOM 3852 C C . THR A 1 496 ? -23.094 2.58 12.016 1 97.38 496 THR A C 1
ATOM 3854 O O . THR A 1 496 ? -22.219 2.252 12.82 1 97.38 496 THR A O 1
ATOM 3857 N N . VAL A 1 497 ? -22.922 3.391 11 1 97.75 497 VAL A N 1
ATOM 3858 C CA . VAL A 1 497 ? -21.594 3.91 10.711 1 97.75 497 VAL A CA 1
ATOM 3859 C C . VAL A 1 497 ? -21.578 5.426 10.883 1 97.75 497 VAL A C 1
ATOM 3861 O O . VAL A 1 497 ? -22.484 6.121 10.422 1 97.75 497 VAL A O 1
ATOM 3864 N N . THR A 1 498 ? -20.516 5.918 11.578 1 97.31 498 THR A N 1
ATOM 3865 C CA . THR A 1 498 ? -20.297 7.355 11.727 1 97.31 498 THR A CA 1
ATOM 3866 C C . THR A 1 498 ? -19.219 7.84 10.766 1 97.31 498 THR A C 1
ATOM 3868 O O . THR A 1 498 ? -18.094 7.328 10.781 1 97.31 498 THR A O 1
ATOM 3871 N N . PHE A 1 499 ? -19.594 8.836 9.961 1 96.94 499 PHE A N 1
ATOM 3872 C CA . PHE A 1 499 ? -18.688 9.375 8.953 1 96.94 499 PHE A CA 1
ATOM 3873 C C . PHE A 1 499 ? -18.219 10.773 9.344 1 96.94 499 PHE A C 1
ATOM 3875 O O . PHE A 1 499 ? -18.906 11.477 10.094 1 96.94 499 PHE A O 1
ATOM 3882 N N . PHE A 1 500 ? -17 11.133 8.859 1 95.88 500 PHE A N 1
ATOM 3883 C CA . PHE A 1 500 ? -16.469 12.484 8.984 1 95.88 500 PHE A CA 1
ATOM 3884 C C . PHE A 1 500 ? -15.867 12.945 7.66 1 95.88 500 PHE A C 1
ATOM 3886 O O . PHE A 1 500 ? -15.125 12.211 7.02 1 95.88 500 PHE A O 1
ATOM 3893 N N . TYR A 1 501 ? -16.25 14.023 7.246 1 94.06 501 TYR A N 1
ATOM 3894 C CA . TYR A 1 501 ? -15.719 14.664 6.051 1 94.06 501 TYR A CA 1
ATOM 3895 C C . TYR A 1 501 ? -15.086 16.016 6.395 1 94.06 501 TYR A C 1
ATOM 3897 O O . TYR A 1 501 ? -15.734 16.875 6.996 1 94.06 501 TYR A O 1
ATOM 3905 N N . ASN A 1 502 ? -13.773 16.219 5.965 1 87.81 502 ASN A N 1
ATOM 3906 C CA . ASN A 1 502 ? -13.016 17.391 6.387 1 87.81 502 ASN A CA 1
ATOM 3907 C C . ASN A 1 502 ? -13.234 18.578 5.449 1 87.81 502 ASN A C 1
ATOM 3909 O O . ASN A 1 502 ? -12.656 19.656 5.645 1 87.81 502 ASN A O 1
ATOM 3913 N N . GLY A 1 503 ? -13.961 18.469 4.434 1 84.62 503 GLY A N 1
ATOM 3914 C CA . GLY A 1 503 ? -14.289 19.609 3.582 1 84.62 503 GLY A CA 1
ATOM 3915 C C . GLY A 1 503 ? -13.312 19.797 2.434 1 84.62 503 GLY A C 1
ATOM 3916 O O . GLY A 1 503 ? -13.461 20.719 1.636 1 84.62 503 GLY A O 1
ATOM 3917 N N . THR A 1 504 ? -12.391 19 2.391 1 82.44 504 THR A N 1
ATOM 3918 C CA . THR A 1 504 ? -11.414 19.109 1.31 1 82.44 504 THR A CA 1
ATOM 3919 C C . THR A 1 504 ? -12.023 18.656 -0.015 1 82.44 504 THR A C 1
ATOM 3921 O O . THR A 1 504 ? -13.227 18.828 -0.242 1 82.44 504 THR A O 1
ATOM 3924 N N . GLU A 1 505 ? -11.289 18.016 -0.877 1 82.81 505 GLU A N 1
ATOM 3925 C CA . GLU A 1 505 ? -11.773 17.578 -2.18 1 82.81 505 GLU A CA 1
ATOM 3926 C C . GLU A 1 505 ? -12.898 16.547 -2.027 1 82.81 505 GLU A C 1
ATOM 3928 O O . GLU A 1 505 ? -12.859 15.703 -1.13 1 82.81 505 GLU A O 1
ATOM 3933 N N . ALA A 1 506 ? -13.875 16.719 -2.875 1 86 506 ALA A N 1
ATOM 3934 C CA . ALA A 1 506 ? -15.039 15.836 -2.84 1 86 506 ALA A CA 1
ATOM 3935 C C . ALA A 1 506 ? -14.703 14.461 -3.41 1 86 506 ALA A C 1
ATOM 3937 O O . ALA A 1 506 ? -15.219 14.078 -4.465 1 86 506 ALA A O 1
ATOM 3938 N N . ARG A 1 507 ? -14.008 13.75 -2.686 1 91 507 ARG A N 1
ATOM 3939 C CA . ARG A 1 507 ? -13.609 12.391 -3.049 1 91 507 ARG A CA 1
ATOM 3940 C C . ARG A 1 507 ? -13.875 11.414 -1.903 1 91 507 ARG A C 1
ATOM 3942 O O . ARG A 1 507 ? -13.812 11.797 -0.733 1 91 507 ARG A O 1
ATOM 3949 N N . SER A 1 508 ? -14.188 10.156 -2.318 1 91.38 508 SER A N 1
ATOM 3950 C CA . SER A 1 508 ? -14.523 9.164 -1.301 1 91.38 508 SER A CA 1
ATOM 3951 C C . SER A 1 508 ? -13.352 8.906 -0.364 1 91.38 508 SER A C 1
ATOM 3953 O O . SER A 1 508 ? -13.547 8.562 0.804 1 91.38 508 SER A O 1
ATOM 3955 N N . GLY A 1 509 ? -12.195 9.117 -0.877 1 88.44 509 GLY A N 1
ATOM 3956 C CA . GLY A 1 509 ? -11.008 8.938 -0.059 1 88.44 509 GLY A CA 1
ATOM 3957 C C . GLY A 1 509 ? -10.914 9.922 1.086 1 88.44 509 GLY A C 1
ATOM 3958 O O . GLY A 1 509 ? -10.18 9.695 2.051 1 88.44 509 GLY A O 1
ATOM 3959 N N . ASN A 1 510 ? -11.656 10.938 1.038 1 89.88 510 ASN A N 1
ATOM 3960 C CA . ASN A 1 510 ? -11.609 11.969 2.074 1 89.88 510 ASN A CA 1
ATOM 3961 C C . ASN A 1 510 ? -12.703 11.766 3.117 1 89.88 510 ASN A C 1
ATOM 3963 O O . ASN A 1 510 ? -12.828 12.555 4.055 1 89.88 510 ASN A O 1
ATOM 3967 N N . ILE A 1 511 ? -13.438 10.719 2.893 1 94.88 511 ILE A N 1
ATOM 3968 C CA . ILE A 1 511 ? -14.414 10.328 3.902 1 94.88 511 ILE A CA 1
ATOM 3969 C C . ILE A 1 511 ? -13.742 9.438 4.949 1 94.88 511 ILE A C 1
ATOM 3971 O O . ILE A 1 511 ? -13.219 8.367 4.621 1 94.88 511 ILE A O 1
ATOM 3975 N N . GLU A 1 512 ? -13.742 9.938 6.109 1 94.75 512 GLU A N 1
ATOM 3976 C CA . GLU A 1 512 ? -13.195 9.133 7.203 1 94.75 512 GLU A CA 1
ATOM 3977 C C . GLU A 1 512 ? -14.297 8.398 7.953 1 94.75 512 GLU A C 1
ATOM 3979 O O . GLU A 1 512 ? -15.289 9 8.367 1 94.75 512 GLU A O 1
ATOM 3984 N N . VAL A 1 513 ? -14.125 7.059 8.07 1 96.5 513 VAL A N 1
ATOM 3985 C CA . VAL A 1 513 ? -15.039 6.258 8.875 1 96.5 513 VAL A CA 1
ATOM 3986 C C . VAL A 1 513 ? -14.57 6.23 10.328 1 96.5 513 VAL A C 1
ATOM 3988 O O . VAL A 1 513 ? -13.578 5.574 10.656 1 96.5 513 VAL A O 1
ATOM 3991 N N . LYS A 1 514 ? -15.297 6.84 11.164 1 94.56 514 LYS A N 1
ATOM 3992 C CA . LYS A 1 514 ? -14.867 7.004 12.547 1 94.56 514 LYS A CA 1
ATOM 3993 C C . LYS A 1 514 ? -15.227 5.777 13.383 1 94.56 514 LYS A C 1
ATOM 3995 O O . LYS A 1 514 ? -14.469 5.383 14.273 1 94.56 514 LYS A O 1
ATOM 4000 N N . GLU A 1 515 ? -16.469 5.348 13.086 1 95.88 515 GLU A N 1
ATOM 4001 C CA . GLU A 1 515 ? -16.922 4.23 13.914 1 95.88 515 GLU A CA 1
ATOM 4002 C C . GLU A 1 515 ? -17.922 3.348 13.156 1 95.88 515 GLU A C 1
ATOM 4004 O O . GLU A 1 515 ? -18.75 3.85 12.391 1 95.88 515 GLU A O 1
ATOM 4009 N N . ILE A 1 516 ? -17.812 2.062 13.383 1 97.25 516 ILE A N 1
ATOM 4010 C CA . ILE A 1 516 ? -18.75 1.057 12.891 1 97.25 516 ILE A CA 1
ATOM 4011 C C . ILE A 1 516 ? -19.297 0.239 14.055 1 97.25 516 ILE A C 1
ATOM 4013 O O . ILE A 1 516 ? -18.531 -0.427 14.766 1 97.25 516 ILE A O 1
ATOM 4017 N N . LYS A 1 517 ? -20.609 0.271 14.266 1 96.12 517 LYS A N 1
ATOM 4018 C CA . LYS A 1 517 ? -21.234 -0.462 15.367 1 96.12 517 LYS A CA 1
ATOM 4019 C C . LYS A 1 517 ? -22.469 -1.229 14.883 1 96.12 517 LYS A C 1
ATOM 4021 O O . LYS A 1 517 ? -23.156 -0.786 13.969 1 96.12 517 LYS A O 1
ATOM 4026 N N . ASP A 1 518 ? -22.656 -2.342 15.539 1 95.69 518 ASP A N 1
ATOM 4027 C CA . ASP A 1 518 ? -23.891 -3.057 15.266 1 95.69 518 ASP A CA 1
ATOM 4028 C C . ASP A 1 518 ? -25.109 -2.221 15.656 1 95.69 518 ASP A C 1
ATOM 4030 O O . ASP A 1 518 ? -25.094 -1.543 16.688 1 95.69 518 ASP A O 1
ATOM 4034 N N . LYS A 1 519 ? -26.047 -2.258 14.812 1 95.31 519 LYS A N 1
ATOM 4035 C CA . LYS A 1 519 ? -27.266 -1.514 15.125 1 95.31 519 LYS A CA 1
ATOM 4036 C C . LYS A 1 519 ? -27.953 -2.088 16.359 1 95.31 519 LYS A C 1
ATOM 4038 O O . LYS A 1 519 ? -28.125 -3.303 16.469 1 95.31 519 LYS A O 1
ATOM 4043 N N . GLU A 1 520 ? -28.359 -1.25 17.25 1 93.62 520 GLU A N 1
ATOM 4044 C CA . GLU A 1 520 ? -29.078 -1.652 18.453 1 93.62 520 GLU A CA 1
ATOM 4045 C C . GLU A 1 520 ? -30.594 -1.461 18.281 1 93.62 520 GLU A C 1
ATOM 4047 O O . GLU A 1 520 ? -31.047 -0.387 17.875 1 93.62 520 GLU A O 1
ATOM 4052 N N . TYR A 1 521 ? -31.188 -2.555 18.484 1 94.19 521 TYR A N 1
ATOM 4053 C CA . TYR A 1 521 ? -32.625 -2.514 18.359 1 94.19 521 TYR A CA 1
ATOM 4054 C C . TYR A 1 521 ? -33.312 -2.459 19.734 1 94.19 521 TYR A C 1
ATOM 4056 O O . TYR A 1 521 ? -32.906 -3.174 20.656 1 94.19 521 TYR A O 1
ATOM 4064 N N . ALA A 1 522 ? -34.344 -1.663 19.953 1 90.31 522 ALA A N 1
ATOM 4065 C CA . ALA A 1 522 ? -35.031 -1.486 21.234 1 90.31 522 ALA A CA 1
ATOM 4066 C C . ALA A 1 522 ? -35.875 -2.709 21.562 1 90.31 522 ALA A C 1
ATOM 4068 O O . ALA A 1 522 ? -36 -3.086 22.734 1 90.31 522 ALA A O 1
ATOM 4069 N N . ALA A 1 523 ? -36.531 -3.223 20.531 1 90.88 523 ALA A N 1
ATOM 4070 C CA . ALA A 1 523 ? -37.406 -4.383 20.719 1 90.88 523 ALA A CA 1
ATOM 4071 C C . ALA A 1 523 ? -37.188 -5.41 19.609 1 90.88 523 ALA A C 1
ATOM 4073 O O . ALA A 1 523 ? -36.594 -5.102 18.562 1 90.88 523 ALA A O 1
ATOM 4074 N N . GLU A 1 524 ? -37.594 -6.586 19.875 1 89.44 524 GLU A N 1
ATOM 4075 C CA . GLU A 1 524 ? -37.469 -7.668 18.891 1 89.44 524 GLU A CA 1
ATOM 4076 C C . GLU A 1 524 ? -38.281 -7.359 17.625 1 89.44 524 GLU A C 1
ATOM 4078 O O . GLU A 1 524 ? -37.875 -7.762 16.531 1 89.44 524 GLU A O 1
ATOM 4083 N N . ASP A 1 525 ? -39.281 -6.641 17.844 1 88.62 525 ASP A N 1
ATOM 4084 C CA . ASP A 1 525 ? -40.156 -6.316 16.719 1 88.62 525 ASP A CA 1
ATOM 4085 C C . ASP A 1 525 ? -39.531 -5.25 15.828 1 88.62 525 ASP A C 1
ATOM 4087 O O . ASP A 1 525 ? -39.938 -5.07 14.68 1 88.62 525 ASP A O 1
ATOM 4091 N N . ASP A 1 526 ? -38.469 -4.664 16.344 1 90.62 526 ASP A N 1
ATOM 4092 C CA . ASP A 1 526 ? -37.812 -3.615 15.586 1 90.62 526 ASP A CA 1
ATOM 4093 C C . ASP A 1 526 ? -36.688 -4.195 14.727 1 90.62 526 ASP A C 1
ATOM 4095 O O . ASP A 1 526 ? -36.156 -3.51 13.852 1 90.62 526 ASP A O 1
ATOM 4099 N N . MET A 1 527 ? -36.5 -5.426 14.938 1 94.44 527 MET A N 1
ATOM 4100 C CA . MET A 1 527 ? -35.469 -6.074 14.141 1 94.44 527 MET A CA 1
ATOM 4101 C C . MET A 1 527 ? -35.938 -6.25 12.695 1 94.44 527 MET A C 1
ATOM 4103 O O . MET A 1 527 ? -37.125 -6.348 12.43 1 94.44 527 MET A O 1
ATOM 4107 N N . PRO A 1 528 ? -34.969 -6.219 11.836 1 94 528 PRO A N 1
ATOM 4108 C CA . PRO A 1 528 ? -35.375 -6.383 10.438 1 94 528 PRO A CA 1
ATOM 4109 C C . PRO A 1 528 ? -35.906 -7.773 10.141 1 94 528 PRO A C 1
ATOM 4111 O O . PRO A 1 528 ? -35.531 -8.75 10.789 1 94 528 PRO A O 1
ATOM 4114 N N . LEU A 1 529 ? -36.844 -7.824 9.195 1 96.25 529 LEU A N 1
ATOM 4115 C CA . LEU A 1 529 ? -37.375 -9.086 8.703 1 96.25 529 LEU A CA 1
ATOM 4116 C C . LEU A 1 529 ? -36.625 -9.562 7.473 1 96.25 529 LEU A C 1
ATOM 4118 O O . LEU A 1 529 ? -36.719 -8.953 6.406 1 96.25 529 LEU A O 1
ATOM 4122 N N . TRP A 1 530 ? -35.906 -10.68 7.672 1 97.19 530 TRP A N 1
ATOM 4123 C CA . TRP A 1 530 ? -35.156 -11.266 6.574 1 97.19 530 TRP A CA 1
ATOM 4124 C C . TRP A 1 530 ? -35.969 -12.328 5.848 1 97.19 530 TRP A C 1
ATOM 4126 O O . TRP A 1 530 ? -36.688 -13.102 6.48 1 97.19 530 TRP A O 1
ATOM 4136 N N . GLY A 1 531 ? -35.906 -12.297 4.551 1 96.88 531 GLY A N 1
ATOM 4137 C CA . GLY A 1 531 ? -36.531 -13.32 3.727 1 96.88 531 GLY A CA 1
ATOM 4138 C C . GLY A 1 531 ? -35.562 -14.07 2.855 1 96.88 531 GLY A C 1
ATOM 4139 O O . GLY A 1 531 ? -34.594 -13.484 2.348 1 96.88 531 GLY A O 1
ATOM 4140 N N . VAL A 1 532 ? -35.781 -15.43 2.707 1 96.38 532 VAL A N 1
ATOM 4141 C CA . VAL A 1 532 ? -35 -16.266 1.816 1 96.38 532 VAL A CA 1
ATOM 4142 C C . VAL A 1 532 ? -35.906 -17.078 0.914 1 96.38 532 VAL A C 1
ATOM 4144 O O . VAL A 1 532 ? -37 -17.484 1.329 1 96.38 532 VAL A O 1
ATOM 4147 N N . GLU A 1 533 ? -35.406 -17.203 -0.298 1 94.94 533 GLU A N 1
ATOM 4148 C CA . GLU A 1 533 ? -36.156 -18.016 -1.239 1 94.94 533 GLU A CA 1
ATOM 4149 C C . GLU A 1 533 ? -36.281 -19.453 -0.763 1 94.94 533 GLU A C 1
ATOM 4151 O O . GLU A 1 533 ? -35.281 -20.078 -0.41 1 94.94 533 GLU A O 1
ATOM 4156 N N . ASP A 1 534 ? -37.5 -19.828 -0.664 1 91.12 534 ASP A N 1
ATOM 4157 C CA . ASP A 1 534 ? -37.844 -21.203 -0.291 1 91.12 534 ASP A CA 1
ATOM 4158 C C . ASP A 1 534 ? -38.344 -21.984 -1.496 1 91.12 534 ASP A C 1
ATOM 4160 O O . ASP A 1 534 ? -39.312 -21.594 -2.133 1 91.12 534 ASP A O 1
ATOM 4164 N N . SER A 1 535 ? -37.625 -23.094 -1.901 1 89.56 535 SER A N 1
ATOM 4165 C CA . SER A 1 535 ? -37.969 -23.859 -3.096 1 89.56 535 SER A CA 1
ATOM 4166 C C . SER A 1 535 ? -37.75 -25.359 -2.865 1 89.56 535 SER A C 1
ATOM 4168 O O . SER A 1 535 ? -36.969 -25.75 -2.018 1 89.56 535 SER A O 1
ATOM 4170 N N . PRO A 1 536 ? -38.531 -26.094 -3.561 1 88.69 536 PRO A N 1
ATOM 4171 C CA . PRO A 1 536 ? -38.312 -27.531 -3.498 1 88.69 536 PRO A CA 1
ATOM 4172 C C . PRO A 1 536 ? -37.094 -27.984 -4.32 1 88.69 536 PRO A C 1
ATOM 4174 O O . PRO A 1 536 ? -36.719 -29.141 -4.254 1 88.69 536 PRO A O 1
ATOM 4177 N N . LEU A 1 537 ? -36.562 -27.062 -4.992 1 90.5 537 LEU A N 1
ATOM 4178 C CA . LEU A 1 537 ? -35.312 -27.359 -5.699 1 90.5 537 LEU A CA 1
ATOM 4179 C C . LEU A 1 537 ? -34.125 -27.328 -4.75 1 90.5 537 LEU A C 1
ATOM 4181 O O . LEU A 1 537 ? -34.062 -26.484 -3.85 1 90.5 537 LEU A O 1
ATOM 4185 N N . GLU A 1 538 ? -33.188 -28.141 -5.02 1 90.94 538 GLU A N 1
ATOM 4186 C CA . GLU A 1 538 ? -32.031 -28.297 -4.152 1 90.94 538 GLU A CA 1
ATOM 4187 C C . GLU A 1 538 ? -31.047 -27.141 -4.332 1 90.94 538 GLU A C 1
ATOM 4189 O O . GLU A 1 538 ? -31.109 -26.422 -5.32 1 90.94 538 GLU A O 1
ATOM 4194 N N . LEU A 1 539 ? -30.125 -27.047 -3.393 1 89.75 539 LEU A N 1
ATOM 4195 C CA . LEU A 1 539 ? -29.141 -25.969 -3.373 1 89.75 539 LEU A CA 1
ATOM 4196 C C . LEU A 1 539 ? -28.188 -26.094 -4.551 1 89.75 539 LEU A C 1
ATOM 4198 O O . LEU A 1 539 ? -27.578 -25.109 -4.973 1 89.75 539 LEU A O 1
ATOM 4202 N N . ASP A 1 540 ? -28.062 -27.25 -5.078 1 88.81 540 ASP A N 1
ATOM 4203 C CA . ASP A 1 540 ? -27.156 -27.484 -6.191 1 88.81 540 ASP A CA 1
ATOM 4204 C C . ASP A 1 540 ? -27.734 -26.953 -7.5 1 88.81 540 ASP A C 1
ATOM 4206 O O . ASP A 1 540 ? -27.016 -26.781 -8.484 1 88.81 540 ASP A O 1
ATOM 4210 N N . VAL A 1 541 ? -28.969 -26.609 -7.516 1 88.31 541 VAL A N 1
ATOM 4211 C CA . VAL A 1 541 ? -29.672 -26.281 -8.75 1 88.31 541 VAL A CA 1
ATOM 4212 C C . VAL A 1 541 ? -29.578 -24.781 -9.016 1 88.31 541 VAL A C 1
ATOM 4214 O O . VAL A 1 541 ? -29.516 -24.359 -10.172 1 88.31 541 VAL A O 1
ATOM 4217 N N . PHE A 1 542 ? -29.609 -24 -8.016 1 87.31 542 PHE A N 1
ATOM 4218 C CA . PHE A 1 542 ? -29.578 -22.547 -8.188 1 87.31 542 PHE A CA 1
ATOM 4219 C C . PHE A 1 542 ? -29.156 -21.859 -6.891 1 87.31 542 PHE A C 1
ATOM 4221 O O . PHE A 1 542 ? -29.344 -22.406 -5.805 1 87.31 542 PHE A O 1
ATOM 4228 N N . PRO A 1 543 ? -28.672 -20.672 -6.949 1 89.06 543 PRO A N 1
ATOM 4229 C CA . PRO A 1 543 ? -28.391 -19.875 -5.75 1 89.06 543 PRO A CA 1
ATOM 4230 C C . PRO A 1 543 ? -29.625 -19.141 -5.234 1 89.06 543 PRO A C 1
ATOM 4232 O O . PRO A 1 543 ? -30.219 -18.344 -5.961 1 89.06 543 PRO A O 1
ATOM 4235 N N . PRO A 1 544 ? -29.938 -19.344 -4.039 1 93.06 544 PRO A N 1
ATOM 4236 C CA . PRO A 1 544 ? -31.156 -18.703 -3.518 1 93.06 544 PRO A CA 1
ATOM 4237 C C . PRO A 1 544 ? -30.984 -17.203 -3.316 1 93.06 544 PRO A C 1
ATOM 4239 O O . PRO A 1 544 ? -29.891 -16.734 -2.973 1 93.06 544 PRO A O 1
ATOM 4242 N N . ILE A 1 545 ? -32.062 -16.453 -3.492 1 96.31 545 ILE A N 1
ATOM 4243 C CA . ILE A 1 545 ? -32.094 -15.016 -3.277 1 96.31 545 ILE A CA 1
ATOM 4244 C C . ILE A 1 545 ? -32.531 -14.719 -1.842 1 96.31 545 ILE A C 1
ATOM 4246 O O . ILE A 1 545 ? -33.344 -15.438 -1.271 1 96.31 545 ILE A O 1
ATOM 4250 N N . TRP A 1 546 ? -31.953 -13.734 -1.255 1 97.31 546 TRP A N 1
ATOM 4251 C CA . TRP A 1 546 ? -32.219 -13.328 0.121 1 97.31 546 TRP A CA 1
ATOM 4252 C C . TRP A 1 546 ? -32.375 -11.812 0.227 1 97.31 546 TRP A C 1
ATOM 4254 O O . TRP A 1 546 ? -32.031 -11.086 -0.717 1 97.31 546 TRP A O 1
ATOM 4264 N N . GLY A 1 547 ? -32.938 -11.297 1.338 1 96.94 547 GLY A N 1
ATOM 4265 C CA . GLY A 1 547 ? -32.969 -9.852 1.537 1 96.94 547 GLY A CA 1
ATOM 4266 C C . GLY A 1 547 ? -33.938 -9.43 2.621 1 96.94 547 GLY A C 1
ATOM 4267 O O . GLY A 1 547 ? -34.5 -10.273 3.332 1 96.94 547 GLY A O 1
ATOM 4268 N N . LEU A 1 548 ? -33.969 -8.18 2.803 1 96.5 548 LEU A N 1
ATOM 4269 C CA . LEU A 1 548 ? -34.969 -7.578 3.701 1 96.5 548 LEU A CA 1
ATOM 4270 C C . LEU A 1 548 ? -36.312 -7.48 3.027 1 96.5 548 LEU A C 1
ATOM 4272 O O . LEU A 1 548 ? -36.438 -7.012 1.892 1 96.5 548 LEU A O 1
ATOM 4276 N N . VAL A 1 549 ? -37.375 -7.945 3.752 1 96.06 549 VAL A N 1
ATOM 4277 C CA . VAL A 1 549 ? -38.688 -7.977 3.139 1 96.06 549 VAL A CA 1
ATOM 4278 C C . VAL A 1 549 ? -39.688 -7.211 4.012 1 96.06 549 VAL A C 1
ATOM 4280 O O . VAL A 1 549 ? -39.469 -7.047 5.215 1 96.06 549 VAL A O 1
ATOM 4283 N N . ASP A 1 550 ? -40.688 -6.746 3.334 1 93.75 550 ASP A N 1
ATOM 4284 C CA . ASP A 1 550 ? -41.781 -6.098 4.031 1 93.75 550 ASP A CA 1
ATOM 4285 C C . ASP A 1 550 ? -42.594 -7.105 4.859 1 93.75 550 ASP A C 1
ATOM 4287 O O . ASP A 1 550 ? -42.75 -8.258 4.457 1 93.75 550 ASP A O 1
ATOM 4291 N N . PRO A 1 551 ? -43.125 -6.676 5.969 1 91.94 551 PRO A N 1
ATOM 4292 C CA . PRO A 1 551 ? -43.906 -7.582 6.82 1 91.94 551 PRO A CA 1
ATOM 4293 C C . PRO A 1 551 ? -45.094 -8.195 6.09 1 91.94 551 PRO A C 1
ATOM 4295 O O . PRO A 1 551 ? -45.594 -9.25 6.492 1 91.94 551 PRO A O 1
ATOM 4298 N N . ALA A 1 552 ? -45.469 -7.656 4.992 1 90.94 552 ALA A N 1
ATOM 4299 C CA . ALA A 1 552 ? -46.562 -8.18 4.199 1 90.94 552 ALA A CA 1
ATOM 4300 C C . ALA A 1 552 ? -46.219 -9.531 3.584 1 90.94 552 ALA A C 1
ATOM 4302 O O . ALA A 1 552 ? -47.094 -10.328 3.266 1 90.94 552 ALA A O 1
ATOM 4303 N N . TYR A 1 553 ? -44.938 -9.805 3.525 1 92.56 553 TYR A N 1
ATOM 4304 C CA . TYR A 1 553 ? -44.5 -11.031 2.869 1 92.56 553 TYR A CA 1
ATOM 4305 C C . TYR A 1 553 ? -44.125 -12.094 3.895 1 92.56 553 TYR A C 1
ATOM 4307 O O . TYR A 1 553 ? -43.562 -13.125 3.545 1 92.56 553 TYR A O 1
ATOM 4315 N N . GLU A 1 554 ? -44.344 -11.953 5.109 1 91.25 554 GLU A N 1
ATOM 4316 C CA . GLU A 1 554 ? -43.938 -12.867 6.18 1 91.25 554 GLU A CA 1
ATOM 4317 C C . GLU A 1 554 ? -44.531 -14.25 5.969 1 91.25 554 GLU A C 1
ATOM 4319 O O . GLU A 1 554 ? -43.906 -15.266 6.246 1 91.25 554 GLU A O 1
ATOM 4324 N N . LYS A 1 555 ? -45.75 -14.352 5.453 1 86.69 555 LYS A N 1
ATOM 4325 C CA . LYS A 1 555 ? -46.406 -15.641 5.27 1 86.69 555 LYS A CA 1
ATOM 4326 C C . LYS A 1 555 ? -46.656 -15.922 3.789 1 86.69 555 LYS A C 1
ATOM 4328 O O . LYS A 1 555 ? -47.562 -16.688 3.443 1 86.69 555 LYS A O 1
ATOM 4333 N N . PHE A 1 556 ? -45.844 -15.273 3.051 1 89.31 556 PHE A N 1
ATOM 4334 C CA . PHE A 1 556 ? -45.969 -15.453 1.612 1 89.31 556 PHE A CA 1
ATOM 4335 C C . PHE A 1 556 ? -45.438 -16.812 1.18 1 89.31 556 PHE A C 1
ATOM 4337 O O . PHE A 1 556 ? -44.531 -17.359 1.806 1 89.31 556 PHE A O 1
ATOM 4344 N N . GLN A 1 557 ? -45.969 -17.406 0.121 1 86.75 557 GLN A N 1
ATOM 4345 C CA . GLN A 1 557 ? -45.594 -18.719 -0.361 1 86.75 557 GLN A CA 1
ATOM 4346 C C . GLN A 1 557 ? -44.156 -18.719 -0.91 1 86.75 557 GLN A C 1
ATOM 4348 O O . GLN A 1 557 ? -43.75 -17.766 -1.585 1 86.75 557 GLN A O 1
ATOM 4353 N N . ASN A 1 558 ? -43.344 -19.75 -0.635 1 88.88 558 ASN A N 1
ATOM 4354 C CA . ASN A 1 558 ? -42.031 -20.016 -1.167 1 88.88 558 ASN A CA 1
ATOM 4355 C C . ASN A 1 558 ? -41 -19.016 -0.62 1 88.88 558 ASN A C 1
ATOM 4357 O O . ASN A 1 558 ? -40.031 -18.688 -1.297 1 88.88 558 ASN A O 1
ATOM 4361 N N . ILE A 1 559 ? -41.312 -18.375 0.527 1 94.06 559 ILE A N 1
ATOM 4362 C CA . ILE A 1 559 ? -40.406 -17.484 1.225 1 94.06 559 ILE A CA 1
ATOM 4363 C C . ILE A 1 559 ? -40.312 -17.891 2.697 1 94.06 559 ILE A C 1
ATOM 4365 O O . ILE A 1 559 ? -41.344 -18.109 3.344 1 94.06 559 ILE A O 1
ATOM 4369 N N . SER A 1 560 ? -39.188 -18.156 3.217 1 94.5 560 SER A N 1
ATOM 4370 C CA . SER A 1 560 ? -38.969 -18.312 4.648 1 94.5 560 SER A CA 1
ATOM 4371 C C . SER A 1 560 ? -38.438 -17.031 5.27 1 94.5 560 SER A C 1
ATOM 4373 O O . SER A 1 560 ? -37.562 -16.375 4.715 1 94.5 560 SER A O 1
ATOM 4375 N N . THR A 1 561 ? -39.062 -16.609 6.332 1 95.31 561 THR A N 1
ATOM 4376 C CA . THR A 1 561 ? -38.688 -15.344 6.934 1 95.31 561 THR A CA 1
ATOM 4377 C C . THR A 1 561 ? -38.219 -15.547 8.375 1 95.31 561 THR A C 1
ATOM 4379 O O . THR A 1 561 ? -38.594 -16.531 9.016 1 95.31 561 THR A O 1
ATOM 4382 N N . ILE A 1 562 ? -37.406 -14.711 8.875 1 94.31 562 ILE A N 1
ATOM 4383 C CA . ILE A 1 562 ? -36.938 -14.703 10.258 1 94.31 562 ILE A CA 1
ATOM 4384 C C . ILE A 1 562 ? -36.625 -13.266 10.695 1 94.31 562 ILE A C 1
ATOM 4386 O O . ILE A 1 562 ? -36.094 -12.469 9.922 1 94.31 562 ILE A O 1
ATOM 4390 N N . ARG A 1 563 ? -37.125 -12.906 11.867 1 94.56 563 ARG A N 1
ATOM 4391 C CA . ARG A 1 563 ? -36.781 -11.633 12.477 1 94.56 563 ARG A CA 1
ATOM 4392 C C . ARG A 1 563 ? -35.531 -11.766 13.336 1 94.56 563 ARG A C 1
ATOM 4394 O O . ARG A 1 563 ? -35.562 -12.422 14.375 1 94.56 563 ARG A O 1
ATOM 4401 N N . ALA A 1 564 ? -34.469 -11.195 12.898 1 94.75 564 ALA A N 1
ATOM 4402 C CA . ALA A 1 564 ? -33.188 -11.297 13.562 1 94.75 564 ALA A CA 1
ATOM 4403 C C . ALA A 1 564 ? -32.281 -10.117 13.203 1 94.75 564 ALA A C 1
ATOM 4405 O O . ALA A 1 564 ? -32.531 -9.422 12.203 1 94.75 564 ALA A O 1
ATOM 4406 N N . PRO A 1 565 ? -31.312 -9.844 14.047 1 95.06 565 PRO A N 1
ATOM 4407 C CA . PRO A 1 565 ? -30.391 -8.75 13.719 1 95.06 565 PRO A CA 1
ATOM 4408 C C . PRO A 1 565 ? -29.531 -9.055 12.5 1 95.06 565 PRO A C 1
ATOM 4410 O O . PRO A 1 565 ? -29.062 -8.133 11.828 1 95.06 565 PRO A O 1
ATOM 4413 N N . SER A 1 566 ? -29.312 -10.367 12.312 1 96.12 566 SER A N 1
ATOM 4414 C CA . SER A 1 566 ? -28.469 -10.766 11.18 1 96.12 566 SER A CA 1
ATOM 4415 C C . SER A 1 566 ? -29.016 -12.023 10.508 1 96.12 566 SER A C 1
ATOM 4417 O O . SER A 1 566 ? -29.812 -12.758 11.094 1 96.12 566 SER A O 1
ATOM 4419 N N . LEU A 1 567 ? -28.625 -12.203 9.273 1 97.44 567 LEU A N 1
ATOM 4420 C CA . LEU A 1 567 ? -28.969 -13.391 8.516 1 97.44 567 LEU A CA 1
ATOM 4421 C C . LEU A 1 567 ? -27.719 -14.125 8.039 1 97.44 567 LEU A C 1
ATOM 4423 O O . LEU A 1 567 ? -26.906 -13.555 7.305 1 97.44 567 LEU A O 1
ATOM 4427 N N . TYR A 1 568 ? -27.609 -15.375 8.492 1 96.75 568 TYR A N 1
ATOM 4428 C CA . TYR A 1 568 ? -26.562 -16.219 7.914 1 96.75 568 TYR A CA 1
ATOM 4429 C C . TYR A 1 568 ? -26.953 -16.719 6.531 1 96.75 568 TYR A C 1
ATOM 4431 O O . TYR A 1 568 ? -28.062 -17.25 6.352 1 96.75 568 TYR A O 1
ATOM 4439 N N . LEU A 1 569 ? -26.094 -16.5 5.578 1 96.56 569 LEU A N 1
ATOM 4440 C CA . LEU A 1 569 ? -26.422 -16.859 4.195 1 96.56 569 LEU A CA 1
ATOM 4441 C C . LEU A 1 569 ? -26.5 -18.375 4.027 1 96.56 569 LEU A C 1
ATOM 4443 O O . LEU A 1 569 ? -25.828 -19.125 4.742 1 96.56 569 LEU A O 1
ATOM 4447 N N . LEU A 1 570 ? -27.312 -18.719 3.092 1 94.38 570 LEU A N 1
ATOM 4448 C CA . LEU A 1 570 ? -27.531 -20.141 2.846 1 94.38 570 LEU A CA 1
ATOM 4449 C C . LEU A 1 570 ? -26.578 -20.672 1.774 1 94.38 570 LEU A C 1
ATOM 4451 O O . LEU A 1 570 ? -26.062 -19.891 0.964 1 94.38 570 LEU A O 1
ATOM 4455 N N . GLY A 1 571 ? -26.312 -22 1.868 1 91.31 571 GLY A N 1
ATOM 4456 C CA . GLY A 1 571 ? -25.469 -22.641 0.87 1 91.31 571 GLY A CA 1
ATOM 4457 C C . GLY A 1 571 ? -24.672 -23.812 1.418 1 91.31 571 GLY A C 1
ATOM 4458 O O . GLY A 1 571 ? -24.797 -24.156 2.594 1 91.31 571 GLY A O 1
ATOM 4459 N N . SER A 1 572 ? -23.938 -24.359 0.545 1 90.81 572 SER A N 1
ATOM 4460 C CA . SER A 1 572 ? -23.109 -25.5 0.915 1 90.81 572 SER A CA 1
ATOM 4461 C C . SER A 1 572 ? -21.625 -25.203 0.732 1 90.81 572 SER A C 1
ATOM 4463 O O . SER A 1 572 ? -21.25 -24.469 -0.188 1 90.81 572 SER A O 1
ATOM 4465 N N . GLY A 1 573 ? -20.922 -25.766 1.633 1 86.56 573 GLY A N 1
ATOM 4466 C CA . GLY A 1 573 ? -19.484 -25.641 1.512 1 86.56 573 GLY A CA 1
ATOM 4467 C C . GLY A 1 573 ? -18.875 -26.672 0.578 1 86.56 573 GLY A C 1
ATOM 4468 O O . GLY A 1 573 ? -17.672 -26.625 0.302 1 86.56 573 GLY A O 1
ATOM 4469 N N . SER A 1 574 ? -19.719 -27.453 0.044 1 81.19 574 SER A N 1
ATOM 4470 C CA . SER A 1 574 ? -19.234 -28.516 -0.836 1 81.19 574 SER A CA 1
ATOM 4471 C C . SER A 1 574 ? -19.125 -28.031 -2.277 1 81.19 574 SER A C 1
ATOM 4473 O O . SER A 1 574 ? -19.828 -27.109 -2.682 1 81.19 574 SER A O 1
ATOM 4475 N N . MET A 1 575 ? -18.188 -28.656 -2.889 1 64.06 575 MET A N 1
ATOM 4476 C CA . MET A 1 575 ? -17.906 -28.25 -4.262 1 64.06 575 MET A CA 1
ATOM 4477 C C . MET A 1 575 ? -19.062 -28.609 -5.184 1 64.06 575 MET A C 1
ATOM 4479 O O . MET A 1 575 ? -19.578 -29.734 -5.133 1 64.06 575 MET A O 1
ATOM 4483 N N . SER A 1 576 ? -19.578 -27.625 -5.73 1 62.91 576 SER A N 1
ATOM 4484 C CA . SER A 1 576 ? -20.641 -27.781 -6.715 1 62.91 576 SER A CA 1
ATOM 4485 C C . SER A 1 576 ? -20.078 -27.797 -8.133 1 62.91 576 SER A C 1
ATOM 4487 O O . SER A 1 576 ? -18.984 -27.266 -8.383 1 62.91 576 SER A O 1
ATOM 4489 N N . PRO A 1 577 ? -20.672 -28.609 -8.961 1 50.81 577 PRO A N 1
ATOM 4490 C CA . PRO A 1 577 ? -20.312 -28.469 -10.375 1 50.81 577 PRO A CA 1
ATOM 4491 C C . PRO A 1 577 ? -20.375 -27.031 -10.859 1 50.81 577 PRO A C 1
ATOM 4493 O O . PRO A 1 577 ? -19.703 -26.672 -11.844 1 50.81 577 PRO A O 1
ATOM 4496 N N . LEU A 1 578 ? -21.203 -26.328 -10.164 1 56.97 578 LEU A N 1
ATOM 4497 C CA . LEU A 1 578 ? -21.25 -24.906 -10.469 1 56.97 578 LEU A CA 1
ATOM 4498 C C . LEU A 1 578 ? -20.031 -24.188 -9.898 1 56.97 578 LEU A C 1
ATOM 4500 O O . LEU A 1 578 ? -19.688 -24.359 -8.727 1 56.97 578 LEU A O 1
ATOM 4504 N N . ARG A 1 579 ? -19.281 -23.672 -10.781 1 62.75 579 ARG A N 1
ATOM 4505 C CA . ARG A 1 579 ? -18.062 -22.969 -10.375 1 62.75 579 ARG A CA 1
ATOM 4506 C C . ARG A 1 579 ? -18.406 -21.703 -9.586 1 62.75 579 ARG A C 1
ATOM 4508 O O . ARG A 1 579 ? -18.984 -20.766 -10.133 1 62.75 579 ARG A O 1
ATOM 4515 N N . TRP A 1 580 ? -18.188 -21.75 -8.328 1 74.25 580 TRP A N 1
ATOM 4516 C CA . TRP A 1 580 ? -18.484 -20.641 -7.43 1 74.25 580 TRP A CA 1
ATOM 4517 C C . TRP A 1 580 ? -17.266 -19.734 -7.258 1 74.25 580 TRP A C 1
ATOM 4519 O O . TRP A 1 580 ? -17.375 -18.594 -6.801 1 74.25 580 TRP A O 1
ATOM 4529 N N . GLU A 1 581 ? -16.172 -20.203 -7.734 1 83.44 581 GLU A N 1
ATOM 4530 C CA . GLU A 1 581 ? -14.922 -19.484 -7.496 1 83.44 581 GLU A CA 1
ATOM 4531 C C . GLU A 1 581 ? -14.883 -18.188 -8.297 1 83.44 581 GLU A C 1
ATOM 4533 O O . GLU A 1 581 ? -15.344 -18.125 -9.438 1 83.44 581 GLU A O 1
ATOM 4538 N N . LEU A 1 582 ? -14.398 -17.234 -7.566 1 89.38 582 LEU A N 1
ATOM 4539 C CA . LEU A 1 582 ? -14.18 -15.953 -8.234 1 89.38 582 LEU A CA 1
ATOM 4540 C C . LEU A 1 582 ? -12.898 -15.984 -9.07 1 89.38 582 LEU A C 1
ATOM 4542 O O . LEU A 1 582 ? -11.805 -15.766 -8.539 1 89.38 582 LEU A O 1
ATOM 4546 N N . ASP A 1 583 ? -13.078 -16.359 -10.281 1 81.25 583 ASP A N 1
ATOM 4547 C CA . ASP A 1 583 ? -11.953 -16.531 -11.195 1 81.25 583 ASP A CA 1
ATOM 4548 C C . ASP A 1 583 ? -12.023 -15.531 -12.352 1 81.25 583 ASP A C 1
ATOM 4550 O O . ASP A 1 583 ? -13.086 -15.336 -12.945 1 81.25 583 ASP A O 1
ATOM 4554 N N . SER A 1 584 ? -10.953 -14.938 -12.633 1 77.12 584 SER A N 1
ATOM 4555 C CA . SER A 1 584 ? -10.914 -13.93 -13.695 1 77.12 584 SER A CA 1
ATOM 4556 C C . SER A 1 584 ? -11.047 -14.578 -15.07 1 77.12 584 SER A C 1
ATOM 4558 O O . SER A 1 584 ? -11.352 -13.898 -16.062 1 77.12 584 SER A O 1
ATOM 4560 N N . GLY A 1 585 ? -10.922 -15.812 -15.18 1 74.75 585 GLY A N 1
ATOM 4561 C CA . GLY A 1 585 ? -10.984 -16.5 -16.453 1 74.75 585 GLY A CA 1
ATOM 4562 C C . GLY A 1 585 ? -12.391 -16.922 -16.828 1 74.75 585 GLY A C 1
ATOM 4563 O O . GLY A 1 585 ? -12.625 -17.375 -17.953 1 74.75 585 GLY A O 1
ATOM 4564 N N . TYR A 1 586 ? -13.352 -16.656 -15.875 1 79.81 586 TYR A N 1
ATOM 4565 C CA . TYR A 1 586 ? -14.711 -17.125 -16.125 1 79.81 586 TYR A CA 1
ATOM 4566 C C . TYR A 1 586 ? -15.727 -16 -15.938 1 79.81 586 TYR A C 1
ATOM 4568 O O . TYR A 1 586 ? -15.43 -15 -15.273 1 79.81 586 TYR A O 1
ATOM 4576 N N . VAL A 1 587 ? -16.828 -16.266 -16.641 1 85.06 587 VAL A N 1
ATOM 4577 C CA . VAL A 1 587 ? -17.953 -15.359 -16.484 1 85.06 587 VAL A CA 1
ATOM 4578 C C . VAL A 1 587 ? -18.906 -15.891 -15.414 1 85.06 587 VAL A C 1
ATOM 4580 O O . VAL A 1 587 ? -19.109 -17.094 -15.305 1 85.06 587 VAL A O 1
ATOM 4583 N N . HIS A 1 588 ? -19.469 -14.961 -14.648 1 88.38 588 HIS A N 1
ATOM 4584 C CA . HIS A 1 588 ? -20.406 -15.32 -13.594 1 88.38 588 HIS A CA 1
ATOM 4585 C C . HIS A 1 588 ? -21.812 -14.828 -13.93 1 88.38 588 HIS A C 1
ATOM 4587 O O . HIS A 1 588 ? -21.984 -13.773 -14.539 1 88.38 588 HIS A O 1
ATOM 4593 N N . ARG A 1 589 ? -22.734 -15.633 -13.477 1 90.19 589 ARG A N 1
ATOM 4594 C CA . ARG A 1 589 ? -24.109 -15.172 -13.617 1 90.19 589 ARG A CA 1
ATOM 4595 C C . ARG A 1 589 ? -24.312 -13.852 -12.883 1 90.19 589 ARG A C 1
ATOM 4597 O O . ARG A 1 589 ? -23.625 -13.555 -11.914 1 90.19 589 ARG A O 1
ATOM 4604 N N . ASN A 1 590 ? -25.266 -13.109 -13.344 1 93.56 590 ASN A N 1
ATOM 4605 C CA . ASN A 1 590 ? -25.438 -11.766 -12.805 1 93.56 590 ASN A CA 1
ATOM 4606 C C . ASN A 1 590 ? -26.266 -11.781 -11.523 1 93.56 590 ASN A C 1
ATOM 4608 O O . ASN A 1 590 ? -27.281 -11.094 -11.422 1 93.56 590 ASN A O 1
ATOM 4612 N N . LEU A 1 591 ? -25.812 -12.523 -10.531 1 95.12 591 LEU A N 1
ATOM 4613 C CA . LEU A 1 591 ? -26.344 -12.594 -9.172 1 95.12 591 LEU A CA 1
ATOM 4614 C C . LEU A 1 591 ? -25.219 -12.516 -8.148 1 95.12 591 LEU A C 1
ATOM 4616 O O . LEU A 1 591 ? -25 -13.453 -7.375 1 95.12 591 LEU A O 1
ATOM 4620 N N . PRO A 1 592 ? -24.625 -11.375 -8.117 1 96.12 592 PRO A N 1
ATOM 4621 C CA . PRO A 1 592 ? -23.422 -11.266 -7.281 1 96.12 592 PRO A CA 1
ATOM 4622 C C . PRO A 1 592 ? -23.719 -11.461 -5.797 1 96.12 592 PRO A C 1
ATOM 4624 O O . PRO A 1 592 ? -22.906 -12.031 -5.07 1 96.12 592 PRO A O 1
ATOM 4627 N N . ALA A 1 593 ? -24.859 -11.062 -5.277 1 97.38 593 ALA A N 1
ATOM 4628 C CA . ALA A 1 593 ? -25.172 -11.109 -3.852 1 97.38 593 ALA A CA 1
ATOM 4629 C C . ALA A 1 593 ? -25.297 -12.555 -3.367 1 97.38 593 ALA A C 1
ATOM 4631 O O . ALA A 1 593 ? -25.172 -12.82 -2.172 1 97.38 593 ALA A O 1
ATOM 4632 N N . SER A 1 594 ? -25.547 -13.461 -4.27 1 95.25 594 SER A N 1
ATOM 4633 C CA . SER A 1 594 ? -25.641 -14.875 -3.906 1 95.25 594 SER A CA 1
ATOM 4634 C C . SER A 1 594 ? -24.328 -15.602 -4.184 1 95.25 594 SER A C 1
ATOM 4636 O O . SER A 1 594 ? -24.016 -16.594 -3.525 1 95.25 594 SER A O 1
ATOM 4638 N N . ILE A 1 595 ? -23.562 -15.117 -5.07 1 94.25 595 ILE A N 1
ATOM 4639 C CA . ILE A 1 595 ? -22.422 -15.867 -5.566 1 94.25 595 ILE A CA 1
ATOM 4640 C C . ILE A 1 595 ? -21.141 -15.383 -4.871 1 94.25 595 ILE A C 1
ATOM 4642 O O . ILE A 1 595 ? -20.375 -16.188 -4.348 1 94.25 595 ILE A O 1
ATOM 4646 N N . ALA A 1 596 ? -20.938 -14.117 -4.75 1 96.5 596 ALA A N 1
ATOM 4647 C CA . ALA A 1 596 ? -19.656 -13.516 -4.352 1 96.5 596 ALA A CA 1
ATOM 4648 C C . ALA A 1 596 ? -19.297 -13.898 -2.918 1 96.5 596 ALA A C 1
ATOM 4650 O O . ALA A 1 596 ? -18.156 -14.281 -2.641 1 96.5 596 ALA A O 1
ATOM 4651 N N . PRO A 1 597 ? -20.25 -13.812 -1.955 1 96.56 597 PRO A N 1
ATOM 4652 C CA . PRO A 1 597 ? -19.859 -14.102 -0.575 1 96.56 597 PRO A CA 1
ATOM 4653 C C . PRO A 1 597 ? -19.422 -15.555 -0.379 1 96.56 597 PRO A C 1
ATOM 4655 O O . PRO A 1 597 ? -18.484 -15.82 0.375 1 96.56 597 PRO A O 1
ATOM 4658 N N . ILE A 1 598 ? -20.062 -16.453 -1.016 1 93.62 598 ILE A N 1
ATOM 4659 C CA . ILE A 1 598 ? -19.734 -17.859 -0.915 1 93.62 598 ILE A CA 1
ATOM 4660 C C . ILE A 1 598 ? -18.516 -18.172 -1.795 1 93.62 598 ILE A C 1
ATOM 4662 O O . ILE A 1 598 ? -17.609 -18.906 -1.38 1 93.62 598 ILE A O 1
ATOM 4666 N N . GLY A 1 599 ? -18.5 -17.594 -2.949 1 93.94 599 GLY A N 1
ATOM 4667 C CA . GLY A 1 599 ? -17.422 -17.812 -3.908 1 93.94 599 GLY A CA 1
ATOM 4668 C C . GLY A 1 599 ? -16.078 -17.375 -3.4 1 93.94 599 GLY A C 1
ATOM 4669 O O . GLY A 1 599 ? -15.047 -17.953 -3.764 1 93.94 599 GLY A O 1
ATOM 4670 N N . ALA A 1 600 ? -16.078 -16.438 -2.553 1 95.75 600 ALA A N 1
ATOM 4671 C CA . ALA A 1 600 ? -14.828 -15.914 -2.016 1 95.75 600 ALA A CA 1
ATOM 4672 C C . ALA A 1 600 ? -14.102 -16.969 -1.193 1 95.75 600 ALA A C 1
ATOM 4674 O O . ALA A 1 600 ? -12.883 -17.125 -1.31 1 95.75 600 ALA A O 1
ATOM 4675 N N . PHE A 1 601 ? -14.797 -17.734 -0.419 1 95.31 601 PHE A N 1
ATOM 4676 C CA . PHE A 1 601 ? -14.156 -18.766 0.375 1 95.31 601 PHE A CA 1
ATOM 4677 C C . PHE A 1 601 ? -13.641 -19.891 -0.52 1 95.31 601 PHE A C 1
ATOM 4679 O O . PHE A 1 601 ? -12.547 -20.406 -0.298 1 95.31 601 PHE A O 1
ATOM 4686 N N . PHE A 1 602 ? -14.414 -20.234 -1.5 1 93.5 602 PHE A N 1
ATOM 4687 C CA . PHE A 1 602 ? -13.938 -21.234 -2.439 1 93.5 602 PHE A CA 1
ATOM 4688 C C . PHE A 1 602 ? -12.664 -20.766 -3.131 1 93.5 602 PHE A C 1
ATOM 4690 O O . PHE A 1 602 ? -11.75 -21.562 -3.361 1 93.5 602 PHE A O 1
ATOM 4697 N N . THR A 1 603 ? -12.648 -19.516 -3.391 1 93.38 603 THR A N 1
ATOM 4698 C CA . THR A 1 603 ? -11.492 -18.953 -4.078 1 93.38 603 THR A CA 1
ATOM 4699 C C . THR A 1 603 ? -10.25 -19.016 -3.191 1 93.38 603 THR A C 1
ATOM 4701 O O . THR A 1 603 ? -9.148 -19.266 -3.678 1 93.38 603 THR A O 1
ATOM 4704 N N . ILE A 1 604 ? -10.359 -18.781 -1.917 1 94.12 604 ILE A N 1
ATOM 4705 C CA . ILE A 1 604 ? -9.234 -18.812 -0.984 1 94.12 604 ILE A CA 1
ATOM 4706 C C . ILE A 1 604 ? -8.562 -20.188 -1.043 1 94.12 604 ILE A C 1
ATOM 4708 O O . ILE A 1 604 ? -7.344 -20.266 -1.213 1 94.12 604 ILE A O 1
ATOM 4712 N N . PHE A 1 605 ? -9.297 -21.188 -1.031 1 91.56 605 PHE A N 1
ATOM 4713 C CA . PHE A 1 605 ? -8.727 -22.531 -0.943 1 91.56 605 PHE A CA 1
ATOM 4714 C C . PHE A 1 605 ? -8.305 -23.016 -2.32 1 91.56 605 PHE A C 1
ATOM 4716 O O . PHE A 1 605 ? -7.312 -23.75 -2.445 1 91.56 605 PHE A O 1
ATOM 4723 N N . SER A 1 606 ? -9.039 -22.578 -3.312 1 88.38 606 SER A N 1
ATOM 4724 C CA . SER A 1 606 ? -8.617 -22.938 -4.66 1 88.38 606 SER A CA 1
ATOM 4725 C C . SER A 1 606 ? -7.305 -22.266 -5.035 1 88.38 606 SER A C 1
ATOM 4727 O O . SER A 1 606 ? -6.527 -22.797 -5.828 1 88.38 606 SER A O 1
ATOM 4729 N N . SER A 1 607 ? -7.059 -21.156 -4.508 1 87.19 607 SER A N 1
ATOM 4730 C CA . SER A 1 607 ? -5.828 -20.422 -4.785 1 87.19 607 SER A CA 1
ATOM 4731 C C . SER A 1 607 ? -4.605 -21.156 -4.258 1 87.19 607 SER A C 1
ATOM 4733 O O . SER A 1 607 ? -3.5 -20.984 -4.773 1 87.19 607 SER A O 1
ATOM 4735 N N . THR A 1 608 ? -4.773 -21.953 -3.318 1 85.94 608 THR A N 1
ATOM 4736 C CA . THR A 1 608 ? -3.656 -22.703 -2.744 1 85.94 608 THR A CA 1
ATOM 4737 C C . THR A 1 608 ? -3.445 -24.016 -3.484 1 85.94 608 THR A C 1
ATOM 4739 O O . THR A 1 608 ? -2.324 -24.531 -3.545 1 85.94 608 THR A O 1
ATOM 4742 N N . THR A 1 609 ? -4.492 -24.531 -4.035 1 79.81 609 THR A N 1
ATOM 4743 C CA . THR A 1 609 ? -4.395 -25.828 -4.695 1 79.81 609 THR A CA 1
ATOM 4744 C C . THR A 1 609 ? -4 -25.672 -6.16 1 79.81 609 THR A C 1
ATOM 4746 O O . THR A 1 609 ? -3.363 -26.547 -6.742 1 79.81 609 THR A O 1
ATOM 4749 N N . ASN A 1 610 ? -4.445 -24.562 -6.66 1 76.12 610 ASN A N 1
ATOM 4750 C CA . ASN A 1 610 ? -4.105 -24.25 -8.047 1 76.12 610 ASN A CA 1
ATOM 4751 C C . ASN A 1 610 ? -2.764 -23.531 -8.148 1 76.12 610 ASN A C 1
ATOM 4753 O O . ASN A 1 610 ? -2.674 -22.344 -7.859 1 76.12 610 ASN A O 1
ATOM 4757 N N . SER A 1 611 ? -1.781 -24.25 -8.633 1 66.88 611 SER A N 1
ATOM 4758 C CA . SER A 1 611 ? -0.43 -23.703 -8.711 1 66.88 611 SER A CA 1
ATOM 4759 C C . SER A 1 611 ? -0.354 -22.562 -9.727 1 66.88 611 SER A C 1
ATOM 4761 O O . SER A 1 611 ? 0.591 -21.766 -9.703 1 66.88 611 SER A O 1
ATOM 4763 N N . LEU A 1 612 ? -1.394 -22.438 -10.555 1 66.25 612 LEU A N 1
ATOM 4764 C CA . LEU A 1 612 ? -1.383 -21.406 -11.586 1 66.25 612 LEU A CA 1
ATOM 4765 C C . LEU A 1 612 ? -2.076 -20.141 -11.094 1 66.25 612 LEU A C 1
ATOM 4767 O O . LEU A 1 612 ? -2.07 -19.109 -11.789 1 66.25 612 LEU A O 1
ATOM 4771 N N . SER A 1 613 ? -2.572 -20.234 -9.898 1 76.12 613 SER A N 1
ATOM 4772 C CA . SER A 1 613 ? -3.25 -19.047 -9.367 1 76.12 613 SER A CA 1
ATOM 4773 C C . SER A 1 613 ? -2.258 -17.938 -9.078 1 76.12 613 SER A C 1
ATOM 4775 O O . SER A 1 613 ? -1.223 -18.156 -8.445 1 76.12 613 SER A O 1
ATOM 4777 N N . PRO A 1 614 ? -2.613 -16.781 -9.547 1 74.44 614 PRO A N 1
ATOM 4778 C CA . PRO A 1 614 ? -1.704 -15.664 -9.297 1 74.44 614 PRO A CA 1
ATOM 4779 C C . PRO A 1 614 ? -1.894 -15.047 -7.914 1 74.44 614 PRO A C 1
ATOM 4781 O O . PRO A 1 614 ? -1.16 -14.133 -7.535 1 74.44 614 PRO A O 1
ATOM 4784 N N . ASN A 1 615 ? -2.834 -15.57 -7.145 1 83.81 615 ASN A N 1
ATOM 4785 C CA . ASN A 1 615 ? -3.152 -14.977 -5.855 1 83.81 615 ASN A CA 1
ATOM 4786 C C . ASN A 1 615 ? -2.254 -15.523 -4.746 1 83.81 615 ASN A C 1
ATOM 4788 O O . ASN A 1 615 ? -2.229 -16.734 -4.504 1 83.81 615 ASN A O 1
ATOM 4792 N N . ASP A 1 616 ? -1.501 -14.68 -4.172 1 85.25 616 ASP A N 1
ATOM 4793 C CA . ASP A 1 616 ? -0.73 -15.07 -2.996 1 85.25 616 ASP A CA 1
ATOM 4794 C C . ASP A 1 616 ? -1.541 -14.875 -1.717 1 85.25 616 ASP A C 1
ATOM 4796 O O . ASP A 1 616 ? -1.556 -13.781 -1.148 1 85.25 616 ASP A O 1
ATOM 4800 N N . VAL A 1 617 ? -2.133 -15.938 -1.311 1 90.94 617 VAL A N 1
ATOM 4801 C CA . VAL A 1 617 ? -2.979 -15.836 -0.126 1 90.94 617 VAL A CA 1
ATOM 4802 C C . VAL A 1 617 ? -2.205 -16.312 1.102 1 90.94 617 VAL A C 1
ATOM 4804 O O . VAL A 1 617 ? -2.639 -16.094 2.236 1 90.94 617 VAL A O 1
ATOM 4807 N N . VAL A 1 618 ? -1.039 -16.891 0.903 1 91.75 618 VAL A N 1
ATOM 4808 C CA . VAL A 1 618 ? -0.358 -17.531 2.027 1 91.75 618 VAL A CA 1
ATOM 4809 C C . VAL A 1 618 ? 0.895 -16.734 2.387 1 91.75 618 VAL A C 1
ATOM 4811 O O . VAL A 1 618 ? 1.593 -17.062 3.35 1 91.75 618 VAL A O 1
ATOM 4814 N N . GLY A 1 619 ? 1.227 -15.75 1.654 1 87.12 619 GLY A N 1
ATOM 4815 C CA . GLY A 1 619 ? 2.365 -14.898 1.965 1 87.12 619 GLY A CA 1
ATOM 4816 C C . GLY A 1 619 ? 3.674 -15.43 1.407 1 87.12 619 GLY A C 1
ATOM 4817 O O . GLY A 1 619 ? 4.719 -15.328 2.057 1 87.12 619 GLY A O 1
ATOM 4818 N N . LYS A 1 620 ? 3.646 -15.93 0.232 1 81.94 620 LYS A N 1
ATOM 4819 C CA . LYS A 1 620 ? 4.84 -16.484 -0.396 1 81.94 620 LYS A CA 1
ATOM 4820 C C . LYS A 1 620 ? 5.727 -15.391 -0.969 1 81.94 620 LYS A C 1
ATOM 4822 O O . LYS A 1 620 ? 6.953 -15.469 -0.882 1 81.94 620 LYS A O 1
ATOM 4827 N N . SER A 1 621 ? 5.094 -14.383 -1.587 1 79.44 621 SER A N 1
ATOM 4828 C CA . SER A 1 621 ? 5.859 -13.375 -2.316 1 79.44 621 SER A CA 1
ATOM 4829 C C . SER A 1 621 ? 5.836 -12.031 -1.599 1 79.44 621 SER A C 1
ATOM 4831 O O . SER A 1 621 ? 6.266 -11.016 -2.152 1 79.44 621 SER A O 1
ATOM 4833 N N . SER A 1 622 ? 5.289 -12.031 -0.446 1 82.62 622 SER A N 1
ATOM 4834 C CA . SER A 1 622 ? 5.195 -10.773 0.293 1 82.62 622 SER A CA 1
ATOM 4835 C C . SER A 1 622 ? 5.543 -10.969 1.765 1 82.62 622 SER A C 1
ATOM 4837 O O . SER A 1 622 ? 4.781 -11.594 2.51 1 82.62 622 SER A O 1
ATOM 4839 N N . MET A 1 623 ? 6.598 -10.391 2.172 1 87.62 623 MET A N 1
ATOM 4840 C CA . MET A 1 623 ? 7.016 -10.5 3.568 1 87.62 623 MET A CA 1
ATOM 4841 C C . MET A 1 623 ? 6.043 -9.758 4.484 1 87.62 623 MET A C 1
ATOM 4843 O O . MET A 1 623 ? 5.828 -10.172 5.625 1 87.62 623 MET A O 1
ATOM 4847 N N . SER A 1 624 ? 5.504 -8.641 3.893 1 85.56 624 SER A N 1
ATOM 4848 C CA . SER A 1 624 ? 4.535 -7.91 4.703 1 85.56 624 SER A CA 1
ATOM 4849 C C . SER A 1 624 ? 3.328 -8.773 5.043 1 85.56 624 SER A C 1
ATOM 4851 O O . SER A 1 624 ? 2.84 -8.758 6.172 1 85.56 624 SER A O 1
ATOM 4853 N N . LEU A 1 625 ? 2.887 -9.453 4.039 1 91 625 LEU A N 1
ATOM 4854 C CA . LEU A 1 625 ? 1.771 -10.359 4.273 1 91 625 LEU A CA 1
ATOM 4855 C C . LEU A 1 625 ? 2.189 -11.508 5.188 1 91 625 LEU A C 1
ATOM 4857 O O . LEU A 1 625 ? 1.437 -11.906 6.082 1 91 625 LEU A O 1
ATOM 4861 N N . TRP A 1 626 ? 3.385 -12.078 5.039 1 92.5 626 TRP A N 1
ATOM 4862 C CA . TRP A 1 626 ? 3.939 -13.156 5.855 1 92.5 626 TRP A CA 1
ATOM 4863 C C . TRP A 1 626 ? 4.004 -12.75 7.324 1 92.5 626 TRP A C 1
ATOM 4865 O O . TRP A 1 626 ? 3.615 -13.516 8.203 1 92.5 626 TRP A O 1
ATOM 4875 N N . LEU A 1 627 ? 4.449 -11.562 7.539 1 92.75 627 LEU A N 1
ATOM 4876 C CA . LEU A 1 627 ? 4.582 -11.07 8.906 1 92.75 627 LEU A CA 1
ATOM 4877 C C . LEU A 1 627 ? 3.215 -10.867 9.547 1 92.75 627 LEU A C 1
ATOM 4879 O O . LEU A 1 627 ? 3.025 -11.172 10.727 1 92.75 627 LEU A O 1
ATOM 4883 N N . LYS A 1 628 ? 2.365 -10.352 8.789 1 93 628 LYS A N 1
ATOM 4884 C CA . LYS A 1 628 ? 1.019 -10.164 9.312 1 93 628 LYS A CA 1
ATOM 4885 C C . LYS A 1 628 ? 0.378 -11.5 9.688 1 93 628 LYS A C 1
ATOM 4887 O O . LYS A 1 628 ? -0.219 -11.633 10.758 1 93 628 LYS A O 1
ATOM 4892 N N . TRP A 1 629 ? 0.483 -12.461 8.773 1 96.38 629 TRP A N 1
ATOM 4893 C CA . TRP A 1 629 ? -0.059 -13.781 9.07 1 96.38 629 TRP A CA 1
ATOM 4894 C C . TRP A 1 629 ? 0.649 -14.414 10.266 1 96.38 629 TRP A C 1
ATOM 4896 O O . TRP A 1 629 ? 0.028 -15.117 11.062 1 96.38 629 TRP A O 1
ATOM 4906 N N . ARG A 1 630 ? 1.917 -14.188 10.367 1 95.56 630 ARG A N 1
ATOM 4907 C CA . ARG A 1 630 ? 2.676 -14.734 11.484 1 95.56 630 ARG A CA 1
ATOM 4908 C C . ARG A 1 630 ? 2.121 -14.234 12.812 1 95.56 630 ARG A C 1
ATOM 4910 O O . ARG A 1 630 ? 1.927 -15.023 13.75 1 95.56 630 ARG A O 1
ATOM 4917 N N . GLU A 1 631 ? 1.833 -13 12.875 1 94.56 631 GLU A N 1
ATOM 4918 C CA . GLU A 1 631 ? 1.3 -12.414 14.102 1 94.56 631 GLU A CA 1
ATOM 4919 C C . GLU A 1 631 ? -0.109 -12.922 14.391 1 94.56 631 GLU A C 1
ATOM 4921 O O . GLU A 1 631 ? -0.442 -13.227 15.539 1 94.56 631 GLU A O 1
ATOM 4926 N N . LEU A 1 632 ? -0.85 -13.07 13.359 1 96.44 632 LEU A N 1
ATOM 4927 C CA . LEU A 1 632 ? -2.248 -13.445 13.539 1 96.44 632 LEU A CA 1
ATOM 4928 C C . LEU A 1 632 ? -2.379 -14.945 13.789 1 96.44 632 LEU A C 1
ATOM 4930 O O . LEU A 1 632 ? -3.354 -15.391 14.398 1 96.44 632 LEU A O 1
ATOM 4934 N N . SER A 1 633 ? -1.459 -15.75 13.359 1 97.38 633 SER A N 1
ATOM 4935 C CA . SER A 1 633 ? -1.593 -17.203 13.484 1 97.38 633 SER A CA 1
ATOM 4936 C C . SER A 1 633 ? -0.969 -17.703 14.789 1 97.38 633 SER A C 1
ATOM 4938 O O . SER A 1 633 ? -0.771 -18.906 14.969 1 97.38 633 SER A O 1
ATOM 4940 N N . LYS A 1 634 ? -0.646 -16.859 15.664 1 95.25 634 LYS A N 1
ATOM 4941 C CA . LYS A 1 634 ? -0.06 -17.25 16.938 1 95.25 634 LYS A CA 1
ATOM 4942 C C . LYS A 1 634 ? -1.097 -17.922 17.844 1 95.25 634 LYS A C 1
ATOM 4944 O O . LYS A 1 634 ? -0.749 -18.734 18.703 1 95.25 634 LYS A O 1
ATOM 4949 N N . SER A 1 635 ? -2.318 -17.484 17.609 1 96 635 SER A N 1
ATOM 4950 C CA . SER A 1 635 ? -3.41 -18.062 18.391 1 96 635 SER A CA 1
ATOM 4951 C C . SER A 1 635 ? -4.617 -18.375 17.516 1 96 635 SER A C 1
ATOM 4953 O O . SER A 1 635 ? -4.762 -17.812 16.422 1 96 635 SER A O 1
ATOM 4955 N N . ALA A 1 636 ? -5.406 -19.25 18.078 1 95.25 636 ALA A N 1
ATOM 4956 C CA . ALA A 1 636 ? -6.59 -19.656 17.328 1 95.25 636 ALA A CA 1
ATOM 4957 C C . ALA A 1 636 ? -7.535 -18.469 17.125 1 95.25 636 ALA A C 1
ATOM 4959 O O . ALA A 1 636 ? -8.141 -18.328 16.062 1 95.25 636 ALA A O 1
ATOM 4960 N N . ASN A 1 637 ? -7.703 -17.688 18.141 1 93.19 637 ASN A N 1
ATOM 4961 C CA . ASN A 1 637 ? -8.617 -16.562 18.047 1 93.19 637 ASN A CA 1
ATOM 4962 C C . ASN A 1 637 ? -8.164 -15.547 17 1 93.19 637 ASN A C 1
ATOM 4964 O O . ASN A 1 637 ? -8.969 -15.07 16.203 1 93.19 637 ASN A O 1
ATOM 4968 N N . SER A 1 638 ? -6.961 -15.219 17.016 1 96 638 SER A N 1
ATOM 4969 C CA . SER A 1 638 ? -6.453 -14.258 16.047 1 96 638 SER A CA 1
ATOM 4970 C C . SER A 1 638 ? -6.34 -14.891 14.664 1 96 638 SER A C 1
ATOM 4972 O O . SER A 1 638 ? -6.402 -14.188 13.648 1 96 638 SER A O 1
ATOM 4974 N N . ALA A 1 639 ? -6.219 -16.156 14.625 1 97.56 639 ALA A N 1
ATOM 4975 C CA . ALA A 1 639 ? -6.09 -16.859 13.352 1 97.56 639 ALA A CA 1
ATOM 4976 C C . ALA A 1 639 ? -7.363 -16.719 12.516 1 97.56 639 ALA A C 1
ATOM 4978 O O . ALA A 1 639 ? -7.312 -16.703 11.289 1 97.56 639 ALA A O 1
ATOM 4979 N N . SER A 1 640 ? -8.5 -16.625 13.164 1 97.69 640 SER A N 1
ATOM 4980 C CA . SER A 1 640 ? -9.766 -16.484 12.453 1 97.69 640 SER A CA 1
ATOM 4981 C C . SER A 1 640 ? -9.789 -15.211 11.609 1 97.69 640 SER A C 1
ATOM 4983 O O . SER A 1 640 ? -10.453 -15.156 10.578 1 97.69 640 SER A O 1
ATOM 4985 N N . THR A 1 641 ? -9.031 -14.203 12.039 1 97.06 641 THR A N 1
ATOM 4986 C CA . THR A 1 641 ? -9 -12.922 11.352 1 97.06 641 THR A CA 1
ATOM 4987 C C . THR A 1 641 ? -8.336 -13.062 9.984 1 97.06 641 THR A C 1
ATOM 4989 O O . THR A 1 641 ? -8.648 -12.305 9.055 1 97.06 641 THR A O 1
ATOM 4992 N N . ILE A 1 642 ? -7.473 -14.047 9.781 1 97.25 642 ILE A N 1
ATOM 4993 C CA . ILE A 1 642 ? -6.793 -14.258 8.516 1 97.25 642 ILE A CA 1
ATOM 4994 C C . ILE A 1 642 ? -7.816 -14.57 7.426 1 97.25 642 ILE A C 1
ATOM 4996 O O . ILE A 1 642 ? -7.82 -13.938 6.367 1 97.25 642 ILE A O 1
ATOM 5000 N N . LEU A 1 643 ? -8.734 -15.461 7.738 1 97.81 643 LEU A N 1
ATOM 5001 C CA . LEU A 1 643 ? -9.75 -15.852 6.762 1 97.81 643 LEU A CA 1
ATOM 5002 C C . LEU A 1 643 ? -10.734 -14.711 6.516 1 97.81 643 LEU A C 1
ATOM 5004 O O . LEU A 1 643 ? -11.211 -14.531 5.391 1 97.81 643 LEU A O 1
ATOM 5008 N N . LYS A 1 644 ? -10.992 -13.969 7.559 1 97.69 644 LYS A N 1
ATOM 5009 C CA . LYS A 1 644 ? -11.883 -12.828 7.395 1 97.69 644 LYS A CA 1
ATOM 5010 C C . LYS A 1 644 ? -11.273 -11.789 6.457 1 97.69 644 LYS A C 1
ATOM 5012 O O . LYS A 1 644 ? -11.961 -11.25 5.586 1 97.69 644 LYS A O 1
ATOM 5017 N N . LEU A 1 645 ? -10.039 -11.555 6.613 1 97.06 645 LEU A N 1
ATOM 5018 C CA . LEU A 1 645 ? -9.352 -10.562 5.797 1 97.06 645 LEU A CA 1
ATOM 5019 C C . LEU A 1 645 ? -9.227 -11.039 4.352 1 97.06 645 LEU A C 1
ATOM 5021 O O . LEU A 1 645 ? -9.414 -10.258 3.418 1 97.06 645 LEU A O 1
ATOM 5025 N N . LEU A 1 646 ? -8.875 -12.273 4.188 1 96.38 646 LEU A N 1
ATOM 5026 C CA . LEU A 1 646 ? -8.773 -12.82 2.838 1 96.38 646 LEU A CA 1
ATOM 5027 C C . LEU A 1 646 ? -10.125 -12.766 2.127 1 96.38 646 LEU A C 1
ATOM 5029 O O . LEU A 1 646 ? -10.195 -12.383 0.958 1 96.38 646 LEU A O 1
ATOM 5033 N N . TRP A 1 647 ? -11.125 -13.156 2.873 1 97.19 647 TRP A N 1
ATOM 5034 C CA . TRP A 1 647 ? -12.477 -13.078 2.332 1 97.19 647 TRP A CA 1
ATOM 5035 C C . TRP A 1 647 ? -12.812 -11.656 1.896 1 97.19 647 TRP A C 1
ATOM 5037 O O . TRP A 1 647 ? -13.344 -11.445 0.803 1 97.19 647 TRP A O 1
ATOM 5047 N N . THR A 1 648 ? -12.516 -10.727 2.711 1 97.25 648 THR A N 1
ATOM 5048 C CA . THR A 1 648 ? -12.805 -9.32 2.447 1 97.25 648 THR A CA 1
ATOM 5049 C C . THR A 1 648 ? -12.07 -8.844 1.197 1 97.25 648 THR A C 1
ATOM 5051 O O . THR A 1 648 ? -12.617 -8.07 0.406 1 97.25 648 THR A O 1
ATOM 5054 N N . ASP A 1 649 ? -10.914 -9.289 1.026 1 94.56 649 ASP A N 1
ATOM 5055 C CA . ASP A 1 649 ? -10.117 -8.938 -0.142 1 94.56 649 ASP A CA 1
ATOM 5056 C C . ASP A 1 649 ? -10.812 -9.359 -1.434 1 94.56 649 ASP A C 1
ATOM 5058 O O . ASP A 1 649 ? -10.938 -8.562 -2.367 1 94.56 649 ASP A O 1
ATOM 5062 N N . PHE A 1 650 ? -11.242 -10.508 -1.476 1 95.69 650 PHE A N 1
ATOM 5063 C CA . PHE A 1 650 ? -11.836 -11.062 -2.689 1 95.69 650 PHE A CA 1
ATOM 5064 C C . PHE A 1 650 ? -13.211 -10.453 -2.945 1 95.69 650 PHE A C 1
ATOM 5066 O O . PHE A 1 650 ? -13.531 -10.086 -4.078 1 95.69 650 PHE A O 1
ATOM 5073 N N . VAL A 1 651 ? -13.977 -10.305 -1.954 1 97.31 651 VAL A N 1
ATOM 5074 C CA . VAL A 1 651 ? -15.344 -9.82 -2.137 1 97.31 651 VAL A CA 1
ATOM 5075 C C . VAL A 1 651 ? -15.32 -8.336 -2.48 1 97.31 651 VAL A C 1
ATOM 5077 O O . VAL A 1 651 ? -16.125 -7.863 -3.281 1 97.31 651 VAL A O 1
ATOM 5080 N N . ALA A 1 652 ? -14.43 -7.617 -1.856 1 96.62 652 ALA A N 1
ATOM 5081 C CA . ALA A 1 652 ? -14.336 -6.188 -2.146 1 96.62 652 ALA A CA 1
ATOM 5082 C C . ALA A 1 652 ? -14.031 -5.945 -3.621 1 96.62 652 ALA A C 1
ATOM 5084 O O . ALA A 1 652 ? -14.508 -4.965 -4.207 1 96.62 652 ALA A O 1
ATOM 5085 N N . SER A 1 653 ? -13.312 -6.801 -4.184 1 95.19 653 SER A N 1
ATOM 5086 C CA . SER A 1 653 ? -12.945 -6.664 -5.59 1 95.19 653 SER A CA 1
ATOM 5087 C C . SER A 1 653 ? -14.086 -7.117 -6.5 1 95.19 653 SER A C 1
ATOM 5089 O O . SER A 1 653 ? -14.102 -6.793 -7.691 1 95.19 653 SER A O 1
ATOM 5091 N N . ALA A 1 654 ? -15.031 -7.793 -5.984 1 96.56 654 ALA A N 1
ATOM 5092 C CA . ALA A 1 654 ? -16.031 -8.453 -6.82 1 96.56 654 ALA A CA 1
ATOM 5093 C C . ALA A 1 654 ? -17.297 -7.598 -6.934 1 96.56 654 ALA A C 1
ATOM 5095 O O . ALA A 1 654 ? -17.922 -7.547 -7.992 1 9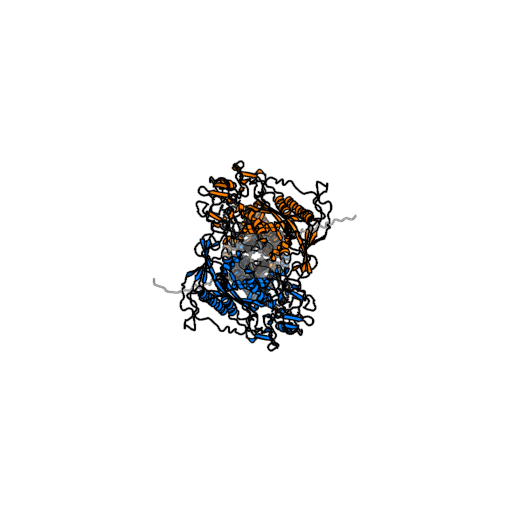6.56 654 ALA A O 1
ATOM 5096 N N . VAL A 1 655 ? -17.594 -6.91 -5.852 1 97.62 655 VAL A N 1
ATOM 5097 C CA . VAL A 1 655 ? -18.953 -6.363 -5.816 1 97.62 655 VAL A CA 1
ATOM 5098 C C . VAL A 1 655 ? -18.891 -4.855 -5.586 1 97.62 655 VAL A C 1
ATOM 5100 O O . VAL A 1 655 ? -17.844 -4.32 -5.211 1 97.62 655 VAL A O 1
ATOM 5103 N N . VAL A 1 656 ? -20.031 -4.207 -5.867 1 96.5 656 VAL A N 1
ATOM 5104 C CA . VAL A 1 656 ? -20.203 -2.773 -5.66 1 96.5 656 VAL A CA 1
ATOM 5105 C C . VAL A 1 656 ? -21.625 -2.49 -5.18 1 96.5 656 VAL A C 1
ATOM 5107 O O . VAL A 1 656 ? -22.578 -3.145 -5.613 1 96.5 656 VAL A O 1
ATOM 5110 N N . GLY A 1 657 ? -21.703 -1.635 -4.148 1 96.38 657 GLY A N 1
ATOM 5111 C CA . GLY A 1 657 ? -23 -1.149 -3.721 1 96.38 657 GLY A CA 1
ATOM 5112 C C . GLY A 1 657 ? -23.484 0.048 -4.516 1 96.38 657 GLY A C 1
ATOM 5113 O O . GLY A 1 657 ? -22.719 0.981 -4.77 1 96.38 657 GLY A O 1
ATOM 5114 N N . THR A 1 658 ? -24.781 0.081 -4.879 1 93.69 658 THR A N 1
ATOM 5115 C CA . THR A 1 658 ? -25.266 1.127 -5.773 1 93.69 658 THR A CA 1
ATOM 5116 C C . THR A 1 658 ? -26.219 2.061 -5.039 1 93.69 658 THR A C 1
ATOM 5118 O O . THR A 1 658 ? -26.688 3.053 -5.605 1 93.69 658 THR A O 1
ATOM 5121 N N . LYS A 1 659 ? -26.422 1.734 -3.838 1 92.44 659 LYS A N 1
ATOM 5122 C CA . LYS A 1 659 ? -27.375 2.551 -3.082 1 92.44 659 LYS A CA 1
ATOM 5123 C C . LYS A 1 659 ? -26.656 3.438 -2.072 1 92.44 659 LYS A C 1
ATOM 5125 O O . LYS A 1 659 ? -25.656 3.02 -1.468 1 92.44 659 LYS A O 1
ATOM 5130 N N . GLY A 1 660 ? -27.062 4.723 -1.961 1 90.5 660 GLY A N 1
ATOM 5131 C CA . GLY A 1 660 ? -26.562 5.684 -0.988 1 90.5 660 GLY A CA 1
ATOM 5132 C C . GLY A 1 660 ? -27.641 6.633 -0.487 1 90.5 660 GLY A C 1
ATOM 5133 O O . GLY A 1 660 ? -28.812 6.277 -0.443 1 90.5 660 GLY A O 1
ATOM 5134 N N . VAL A 1 661 ? -27.188 7.738 -0.1 1 90.5 661 VAL A N 1
ATOM 5135 C CA . VAL A 1 661 ? -28.109 8.727 0.441 1 90.5 661 VAL A CA 1
ATOM 5136 C C . VAL A 1 661 ? -29.047 9.219 -0.663 1 90.5 661 VAL A C 1
ATOM 5138 O O . VAL A 1 661 ? -30.203 9.531 -0.407 1 90.5 661 VAL A O 1
ATOM 5141 N N . LEU A 1 662 ? -28.578 9.188 -1.881 1 88 662 LEU A N 1
ATOM 5142 C CA . LEU A 1 662 ? -29.344 9.703 -3.012 1 88 662 LEU A CA 1
ATOM 5143 C C . LEU A 1 662 ? -30.203 8.594 -3.631 1 88 662 LEU A C 1
ATOM 5145 O O . LEU A 1 662 ? -30.781 8.789 -4.699 1 88 662 LEU A O 1
ATOM 5149 N N . GLY A 1 663 ? -30.203 7.5 -2.977 1 82.38 663 GLY A N 1
ATOM 5150 C CA . GLY A 1 663 ? -30.984 6.387 -3.477 1 82.38 663 GLY A CA 1
ATOM 5151 C C . GLY A 1 663 ? -30.188 5.43 -4.344 1 82.38 663 GLY A C 1
ATOM 5152 O O . GLY A 1 663 ? -28.953 5.434 -4.305 1 82.38 663 GLY A O 1
ATOM 5153 N N . ALA A 1 664 ? -30.984 4.555 -5.074 1 78.06 664 ALA A N 1
ATOM 5154 C CA . ALA A 1 664 ? -30.344 3.529 -5.895 1 78.06 664 ALA A CA 1
ATOM 5155 C C . ALA A 1 664 ? -29.609 4.156 -7.078 1 78.06 664 ALA A C 1
ATOM 5157 O O . ALA A 1 664 ? -30.188 4.945 -7.828 1 78.06 664 ALA A O 1
ATOM 5158 N N . ARG A 1 665 ? -28.344 3.971 -7.238 1 79.19 665 ARG A N 1
ATOM 5159 C CA . ARG A 1 665 ? -27.469 4.426 -8.312 1 79.19 665 ARG A CA 1
ATOM 5160 C C . ARG A 1 665 ? -27.359 5.945 -8.336 1 79.19 665 ARG A C 1
ATOM 5162 O O . ARG A 1 665 ? -27.047 6.539 -9.367 1 79.19 665 ARG A O 1
ATOM 5169 N N . ASN A 1 666 ? -27.797 6.547 -7.238 1 75.56 666 ASN A N 1
ATOM 5170 C CA . ASN A 1 666 ? -27.75 8 -7.078 1 75.56 666 ASN A CA 1
ATOM 5171 C C . ASN A 1 666 ? -28.656 8.703 -8.094 1 75.56 666 ASN A C 1
ATOM 5173 O O . ASN A 1 666 ? -28.344 9.797 -8.555 1 75.56 666 ASN A O 1
ATOM 5177 N N . ALA A 1 667 ? -29.594 8.078 -8.555 1 69.69 667 ALA A N 1
ATOM 5178 C CA . ALA A 1 667 ? -30.391 8.609 -9.656 1 69.69 667 ALA A CA 1
ATOM 5179 C C . ALA A 1 667 ? -31.859 8.742 -9.242 1 69.69 667 ALA A C 1
ATOM 5181 O O . ALA A 1 667 ? -32.719 9.148 -10.047 1 69.69 667 ALA A O 1
ATOM 5182 N N . GLN A 1 668 ? -32.125 8.422 -8.023 1 73.31 668 GLN A N 1
ATOM 5183 C CA . GLN A 1 668 ? -33.531 8.5 -7.602 1 73.31 668 GLN A CA 1
ATOM 5184 C C . GLN A 1 668 ? -33.688 9.453 -6.422 1 73.31 668 GLN A C 1
ATOM 5186 O O . GLN A 1 668 ? -33.781 9.023 -5.273 1 73.31 668 GLN A O 1
ATOM 5191 N N . PRO A 1 669 ? -33.875 10.703 -6.762 1 67.88 669 PRO A N 1
ATOM 5192 C CA . PRO A 1 669 ? -33.969 11.703 -5.691 1 67.88 669 PRO A CA 1
ATOM 5193 C C . PRO A 1 669 ? -35.156 11.492 -4.789 1 67.88 669 PRO A C 1
ATOM 5195 O O . PRO A 1 669 ? -35.156 11.867 -3.613 1 67.88 669 PRO A O 1
ATOM 5198 N N . GLU A 1 670 ? -36.188 10.859 -5.371 1 68.56 670 GLU A N 1
ATOM 5199 C CA . GLU A 1 670 ? -37.375 10.633 -4.586 1 68.56 670 GLU A CA 1
ATOM 5200 C C . GLU A 1 670 ? -37.125 9.664 -3.439 1 68.56 670 GLU A C 1
ATOM 5202 O O . GLU A 1 670 ? -37.812 9.688 -2.424 1 68.56 670 GLU A O 1
ATOM 5207 N N . ASP A 1 671 ? -36.156 8.891 -3.637 1 72.88 671 ASP A N 1
ATOM 5208 C CA . ASP A 1 671 ? -35.812 7.871 -2.641 1 72.88 671 ASP A CA 1
ATOM 5209 C C . ASP A 1 671 ? -34.656 8.312 -1.761 1 72.88 671 ASP A C 1
ATOM 5211 O O . ASP A 1 671 ? -34.094 7.504 -1.006 1 72.88 671 ASP A O 1
ATOM 5215 N N . ALA A 1 672 ? -34.375 9.523 -1.85 1 80.69 672 ALA A N 1
ATOM 5216 C CA . ALA A 1 672 ? -33.219 10.008 -1.086 1 80.69 672 ALA A CA 1
ATOM 5217 C C . ALA A 1 672 ? -33.531 9.984 0.412 1 80.69 672 ALA A C 1
ATOM 5219 O O . ALA A 1 672 ? -34.625 10.32 0.839 1 80.69 672 ALA A O 1
ATOM 5220 N N . ALA A 1 673 ? -32.562 9.445 1.129 1 86.19 673 ALA A N 1
ATOM 5221 C CA . ALA A 1 673 ? -32.688 9.375 2.582 1 86.19 673 ALA A CA 1
ATOM 5222 C C . ALA A 1 673 ? -32.438 10.734 3.223 1 86.19 673 ALA A C 1
ATOM 5224 O O . ALA A 1 673 ? -31.672 11.547 2.695 1 86.19 673 ALA A O 1
ATOM 5225 N N . GLU A 1 674 ? -33.156 11.008 4.289 1 84.62 674 GLU A N 1
ATOM 5226 C CA . GLU A 1 674 ? -32.938 12.234 5.051 1 84.62 674 GLU A CA 1
ATOM 5227 C C . GLU A 1 674 ? -31.906 12.008 6.156 1 84.62 674 GLU A C 1
ATOM 5229 O O . GLU A 1 674 ? -32.188 11.32 7.141 1 84.62 674 GLU A O 1
ATOM 5234 N N . VAL A 1 675 ? -30.781 12.539 5.879 1 91 675 VAL A N 1
ATOM 5235 C CA . VAL A 1 675 ? -29.703 12.367 6.84 1 91 675 VAL A CA 1
ATOM 5236 C C . VAL A 1 675 ? -29.344 13.719 7.465 1 91 675 VAL A C 1
ATOM 5238 O O . VAL A 1 675 ? -29.219 14.719 6.762 1 91 675 VAL A O 1
ATOM 5241 N N . SER A 1 676 ? -29.281 13.719 8.781 1 92.38 676 SER A 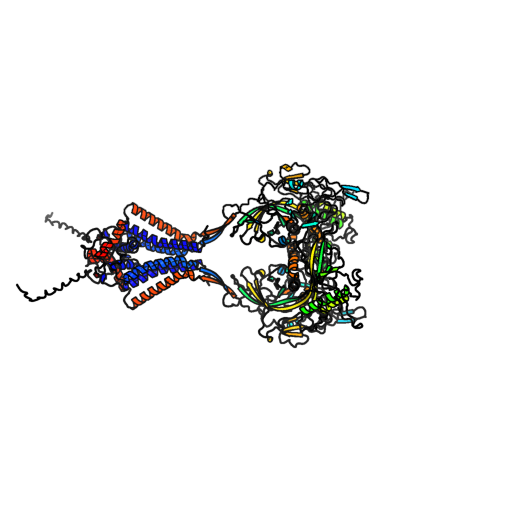N 1
ATOM 5242 C CA . SER A 1 676 ? -28.859 14.922 9.508 1 92.38 676 SER A CA 1
ATOM 5243 C C . SER A 1 676 ? -27.359 14.906 9.773 1 92.38 676 SER A C 1
ATOM 5245 O O . SER A 1 676 ? -26.781 13.852 10.008 1 92.38 676 SER A O 1
ATOM 5247 N N . VAL A 1 677 ? -26.859 16.062 9.664 1 95.06 677 VAL A N 1
ATOM 5248 C CA . VAL A 1 677 ? -25.406 16.172 9.836 1 95.06 677 VAL A CA 1
ATOM 5249 C C . VAL A 1 677 ? -25.094 17.141 10.961 1 95.06 677 VAL A C 1
ATOM 5251 O O . VAL A 1 677 ? -25.922 17.984 11.32 1 95.06 677 VAL A O 1
ATOM 5254 N N . ILE A 1 678 ? -23.906 17.016 11.578 1 94.81 678 ILE A N 1
ATOM 5255 C CA . ILE A 1 678 ? -23.391 17.922 12.602 1 94.81 678 ILE A CA 1
ATOM 5256 C C . ILE A 1 678 ? -22.125 18.625 12.086 1 94.81 678 ILE A C 1
ATOM 5258 O O . ILE A 1 678 ? -21.047 18.062 12.102 1 94.81 678 ILE A O 1
ATOM 5262 N N . PRO A 1 679 ? -22.25 19.812 11.648 1 93.12 679 PRO A N 1
ATOM 5263 C CA . PRO A 1 679 ? -21.094 20.547 11.125 1 93.12 679 PRO A CA 1
ATOM 5264 C C . PRO A 1 679 ? -20.172 21.062 12.234 1 93.12 679 PRO A C 1
ATOM 5266 O O . PRO A 1 679 ? -20.609 21.25 13.375 1 93.12 679 PRO A O 1
ATOM 5269 N N . LEU A 1 680 ? -18.891 21.281 11.859 1 89.94 680 LEU A N 1
ATOM 5270 C CA . LEU A 1 680 ? -17.938 21.938 12.758 1 89.94 680 LEU A CA 1
ATOM 5271 C C . LEU A 1 680 ? -17.984 23.453 12.578 1 89.94 680 LEU A C 1
ATOM 5273 O O . LEU A 1 680 ? -18.109 23.953 11.453 1 89.94 680 LEU A O 1
ATOM 5277 N N . GLU A 1 681 ? -18.031 24.078 13.695 1 85.75 681 GLU A N 1
ATOM 5278 C CA . GLU A 1 681 ? -18.031 25.547 13.672 1 85.75 681 GLU A CA 1
ATOM 5279 C C . GLU A 1 681 ? -16.797 26.109 14.383 1 85.75 681 GLU A C 1
ATOM 5281 O O . GLU A 1 681 ? -16.344 25.547 15.391 1 85.75 681 GLU A O 1
ATOM 5286 N N . HIS A 1 682 ? -16.297 27.109 13.695 1 85.06 682 HIS A N 1
ATOM 5287 C CA . HIS A 1 682 ? -15.18 27.828 14.289 1 85.06 682 HIS A CA 1
ATOM 5288 C C . HIS A 1 682 ? -15.648 28.703 15.445 1 85.06 682 HIS A C 1
ATOM 5290 O O . HIS A 1 682 ? -16.531 29.547 15.273 1 85.06 682 HIS A O 1
ATOM 5296 N N . ARG A 1 683 ? -15.078 28.359 16.625 1 80.25 683 ARG A N 1
ATOM 5297 C CA . ARG A 1 683 ? -15.422 29.172 17.781 1 80.25 683 ARG A CA 1
ATOM 5298 C C . ARG A 1 683 ? -14.172 29.719 18.453 1 80.25 683 ARG A C 1
ATOM 5300 O O . ARG A 1 683 ? -13.148 29.031 18.531 1 80.25 683 ARG A O 1
ATOM 5307 N N . ILE A 1 684 ? -14.188 30.984 18.781 1 78.5 684 ILE A N 1
ATOM 5308 C CA . ILE A 1 684 ? -13.125 31.609 19.562 1 78.5 684 ILE A CA 1
ATOM 5309 C C . ILE A 1 684 ? -13.43 31.469 21.047 1 78.5 684 ILE A C 1
ATOM 5311 O O . ILE A 1 684 ? -14.508 31.844 21.516 1 78.5 684 ILE A O 1
ATOM 5315 N N . ARG A 1 685 ? -12.453 30.828 21.719 1 79.69 685 ARG A N 1
ATOM 5316 C CA . ARG A 1 685 ? -12.594 30.641 23.156 1 79.69 685 ARG A CA 1
ATOM 5317 C C . ARG A 1 685 ? -11.625 31.516 23.922 1 79.69 685 ARG A C 1
ATOM 5319 O O . ARG A 1 685 ? -10.758 32.156 23.328 1 79.69 685 ARG A O 1
ATOM 5326 N N . TYR A 1 686 ? -12.016 31.859 25.203 1 82.44 686 TYR A N 1
ATOM 5327 C CA . TYR A 1 686 ? -11.234 32.75 26.078 1 82.44 686 TYR A CA 1
ATOM 5328 C C . TYR A 1 686 ? -10.875 32.031 27.375 1 82.44 686 TYR A C 1
ATOM 5330 O O . TYR A 1 686 ? -11.734 31.406 28.016 1 82.44 686 TYR A O 1
ATOM 5338 N N . ARG A 1 687 ? -9.539 31.984 27.594 1 85.12 687 ARG A N 1
ATOM 5339 C CA . ARG A 1 687 ? -9.117 31.547 28.922 1 85.12 687 ARG A CA 1
ATOM 5340 C C . ARG A 1 687 ? -9.422 32.625 29.969 1 85.12 687 ARG A C 1
ATOM 5342 O O . ARG A 1 687 ? -8.773 33.656 30.016 1 85.12 687 ARG A O 1
ATOM 5349 N N . TRP A 1 688 ? -10.164 32.344 30.953 1 87.38 688 TRP A N 1
ATOM 5350 C CA . TRP A 1 688 ? -10.758 33.312 31.875 1 87.38 688 TRP A CA 1
ATOM 5351 C C . TRP A 1 688 ? -9.711 33.844 32.844 1 87.38 688 TRP A C 1
ATOM 5353 O O . TRP A 1 688 ? -9.867 34.938 33.375 1 87.38 688 TRP A O 1
ATOM 5363 N N . VAL A 1 689 ? -8.602 33.031 32.906 1 87.56 689 VAL A N 1
ATOM 5364 C CA . VAL A 1 689 ? -7.586 33.5 33.875 1 87.56 689 VAL A CA 1
ATOM 5365 C C . VAL A 1 689 ? -6.977 34.812 33.375 1 87.56 689 VAL A C 1
ATOM 5367 O O . VAL A 1 689 ? -6.684 35.688 34.188 1 87.56 689 VAL A O 1
ATOM 5370 N N . TYR A 1 690 ? -6.906 35.062 32.125 1 86.5 690 TYR A N 1
ATOM 5371 C CA . TYR A 1 690 ? -6.289 36.25 31.578 1 86.5 690 TYR A CA 1
ATOM 5372 C C . TYR A 1 690 ? -7.293 37.406 31.516 1 86.5 690 TYR A C 1
ATOM 5374 O O . TYR A 1 690 ? -6.918 38.562 31.281 1 86.5 690 TYR A O 1
ATOM 5382 N N . GLY A 1 691 ? -8.539 37.125 31.812 1 86.25 691 GLY A N 1
ATOM 5383 C CA . GLY A 1 691 ? -9.578 38.156 31.781 1 86.25 691 GLY A CA 1
ATOM 5384 C C . GLY A 1 691 ? -9.844 38.781 33.156 1 86.25 691 GLY A C 1
ATOM 5385 O O . GLY A 1 691 ? -10.586 39.75 33.25 1 86.25 691 GLY A O 1
ATOM 5386 N N . ILE A 1 692 ? -9.117 38.406 34.125 1 89.69 692 ILE A N 1
ATOM 5387 C CA . ILE A 1 692 ? -9.375 38.875 35.469 1 89.69 692 ILE A CA 1
ATOM 5388 C C . ILE A 1 692 ? -9.172 40.406 35.562 1 89.69 692 ILE A C 1
ATOM 5390 O O . ILE A 1 692 ? -10.031 41.125 36.062 1 89.69 692 ILE A O 1
ATOM 5394 N N . PRO A 1 693 ? -8.055 40.906 35.031 1 90.12 693 PRO A N 1
ATOM 5395 C CA . PRO A 1 693 ? -7.887 42.375 35.094 1 90.12 693 PRO A CA 1
ATOM 5396 C C . PRO A 1 693 ? -8.984 43.125 34.375 1 90.12 693 PRO A C 1
ATOM 5398 O O . PRO A 1 693 ? -9.422 44.188 34.812 1 90.12 693 PRO A O 1
ATOM 5401 N N . ALA A 1 694 ? -9.484 42.562 33.375 1 89.38 694 ALA A N 1
ATOM 5402 C CA . ALA A 1 694 ? -10.547 43.25 32.594 1 89.38 694 ALA A CA 1
ATOM 5403 C C . ALA A 1 694 ? -11.875 43.188 33.375 1 89.38 694 ALA A C 1
ATOM 5405 O O . ALA A 1 694 ? -12.633 44.156 33.344 1 89.38 694 ALA A O 1
ATOM 5406 N N . PHE A 1 695 ? -12.102 42.188 34.094 1 91.81 695 PHE A N 1
ATOM 5407 C CA . PHE A 1 695 ? -13.328 42.094 34.875 1 91.81 695 PHE A CA 1
ATOM 5408 C C . PHE A 1 695 ? -13.289 43 36.094 1 91.81 695 PHE A C 1
ATOM 5410 O O . PHE A 1 695 ? -14.305 43.594 36.438 1 91.81 695 PHE A O 1
ATOM 5417 N N . LEU A 1 696 ? -12.117 43.062 36.594 1 91.94 696 LEU A N 1
ATOM 5418 C CA . LEU A 1 696 ? -11.953 44 37.688 1 91.94 696 LEU A CA 1
ATOM 5419 C C . LEU A 1 696 ? -12.164 45.438 37.219 1 91.94 696 LEU A C 1
ATOM 5421 O O . LEU A 1 696 ? -12.781 46.25 37.906 1 91.94 696 LEU A O 1
ATOM 5425 N N . LEU A 1 697 ? -11.672 45.688 36.094 1 92.19 697 LEU A N 1
ATOM 5426 C CA . LEU A 1 697 ? -11.852 47.031 35.531 1 92.19 697 LEU A CA 1
ATOM 5427 C C . LEU A 1 697 ? -13.328 47.281 35.25 1 92.19 697 LEU A C 1
ATOM 5429 O O . LEU A 1 697 ? -13.828 48.375 35.531 1 92.19 697 LEU A O 1
ATOM 5433 N N . LEU A 1 698 ? -14.016 46.375 34.719 1 92.06 698 LEU A N 1
ATOM 5434 C CA . LEU A 1 698 ? -15.438 46.531 34.438 1 92.06 698 LEU A CA 1
ATOM 5435 C C . LEU A 1 698 ? -16.234 46.719 35.719 1 92.06 698 LEU A C 1
ATOM 5437 O O . LEU A 1 698 ? -17.203 47.5 35.75 1 92.06 698 LEU A O 1
ATOM 5441 N N . ALA A 1 699 ? -15.82 46.062 36.781 1 92.88 699 ALA A N 1
ATOM 5442 C CA . ALA A 1 699 ? -16.469 46.219 38.062 1 92.88 699 ALA A CA 1
ATOM 5443 C C . ALA A 1 699 ? -16.25 47.625 38.625 1 92.88 699 ALA A C 1
ATOM 5445 O O . ALA A 1 699 ? -17.188 48.25 39.125 1 92.88 699 ALA A O 1
ATOM 5446 N N . CYS A 1 700 ? -14.992 48.094 38.469 1 91.5 700 CYS A N 1
ATOM 5447 C CA . CYS A 1 700 ? -14.688 49.438 38.906 1 91.5 700 CYS A CA 1
ATOM 5448 C C . CYS A 1 700 ? -15.453 50.469 38.094 1 91.5 700 CYS A C 1
ATOM 5450 O O . CYS A 1 700 ? -15.984 51.438 38.656 1 91.5 700 CYS A O 1
ATOM 5452 N N . MET A 1 701 ? -15.555 50.219 36.875 1 91.75 701 MET A N 1
ATOM 5453 C CA . MET A 1 701 ? -16.281 51.125 36.031 1 91.75 701 MET A CA 1
ATOM 5454 C C . MET A 1 701 ? -17.766 51.156 36.344 1 91.75 701 MET A C 1
ATOM 5456 O O . MET A 1 701 ? -18.406 52.188 36.375 1 91.75 701 MET A O 1
ATOM 5460 N N . ALA A 1 702 ? -18.312 50.062 36.719 1 92.75 702 ALA A N 1
ATOM 5461 C CA . ALA A 1 702 ? -19.719 49.969 37.062 1 92.75 702 ALA A CA 1
ATOM 5462 C C . ALA A 1 702 ? -19.984 50.656 38.406 1 92.75 702 ALA A C 1
ATOM 5464 O O . ALA A 1 702 ? -21 51.344 38.562 1 92.75 702 ALA A O 1
ATOM 5465 N N . LEU A 1 703 ? -19.047 50.531 39.312 1 91.62 703 LEU A N 1
ATOM 5466 C CA . LEU A 1 703 ? -19.188 51.188 40.594 1 91.62 703 LEU A CA 1
ATOM 5467 C C . LEU A 1 703 ? -19.125 52.688 40.438 1 91.62 703 LEU A C 1
ATOM 5469 O O . LEU A 1 703 ? -19.906 53.406 41.062 1 91.62 703 LEU A O 1
ATOM 5473 N N . ILE A 1 704 ? -18.25 53.156 39.562 1 90.56 704 ILE A N 1
ATOM 5474 C CA . ILE A 1 704 ? -18.094 54.594 39.344 1 90.56 704 ILE A CA 1
ATOM 5475 C C . ILE A 1 704 ? -19.328 55.125 38.594 1 90.56 704 ILE A C 1
ATOM 5477 O O . ILE A 1 704 ? -19.828 56.188 38.938 1 90.56 704 ILE A O 1
ATOM 5481 N N . ALA A 1 705 ? -19.797 54.375 37.688 1 92.19 705 ALA A N 1
ATOM 5482 C CA . ALA A 1 705 ? -21 54.781 36.938 1 92.19 705 ALA A CA 1
ATOM 5483 C C . ALA A 1 705 ? -22.219 54.781 37.875 1 92.19 705 ALA A C 1
ATOM 5485 O O . ALA A 1 705 ? -23.031 55.719 37.812 1 92.19 705 ALA A O 1
ATOM 5486 N N . GLY A 1 706 ? -22.344 53.875 38.781 1 91.81 706 GLY A N 1
ATOM 5487 C CA . GLY A 1 706 ? -23.422 53.844 39.75 1 91.81 706 GLY A CA 1
ATOM 5488 C C . GLY A 1 706 ? -23.406 55 40.688 1 91.81 706 GLY A C 1
ATOM 5489 O O . GLY A 1 706 ? -24.438 55.594 40.969 1 91.81 706 GLY A O 1
ATOM 5490 N N . LEU A 1 707 ? -22.234 55.312 41.156 1 91.31 707 LEU A N 1
ATOM 5491 C CA . LEU A 1 707 ? -22.078 56.469 42.062 1 91.31 707 LEU A CA 1
ATOM 5492 C C . LEU A 1 707 ? -22.406 57.781 41.344 1 91.31 707 LEU A C 1
ATOM 5494 O O . LEU A 1 707 ? -23 58.656 41.938 1 91.31 707 LEU A O 1
ATOM 5498 N N . ALA A 1 708 ? -22.047 57.844 40.094 1 91.12 708 ALA A N 1
ATOM 5499 C CA . ALA A 1 708 ? -22.328 59.031 39.312 1 91.12 708 ALA A CA 1
ATOM 5500 C C . ALA A 1 708 ? -23.828 59.219 39.094 1 91.12 708 ALA A C 1
ATOM 5502 O O . ALA A 1 708 ? -24.359 60.312 39.219 1 91.12 708 ALA A O 1
ATOM 5503 N N . VAL A 1 709 ? -24.438 58.156 38.844 1 92.12 709 VAL A N 1
ATOM 5504 C CA . VAL A 1 709 ? -25.891 58.219 38.625 1 92.12 709 VAL A CA 1
ATOM 5505 C C . VAL A 1 709 ? -26.578 58.562 39.938 1 92.12 709 VAL A C 1
ATOM 5507 O O . VAL A 1 709 ? -27.531 59.344 39.969 1 92.12 709 VAL A O 1
ATOM 5510 N N . PHE A 1 710 ? -26.078 58.062 41.031 1 91.56 710 PHE A N 1
ATOM 5511 C CA . PHE A 1 710 ? -26.641 58.344 42.344 1 91.56 710 PHE A CA 1
ATOM 5512 C C . PHE A 1 710 ? -26.5 59.844 42.688 1 91.56 710 PHE A C 1
ATOM 5514 O O . PHE A 1 710 ? -27.438 60.469 43.188 1 91.56 710 PHE A O 1
ATOM 5521 N N . LEU A 1 711 ? -25.422 60.406 42.375 1 91.31 711 LEU A N 1
ATOM 5522 C CA . LEU A 1 711 ? -25.172 61.812 42.688 1 91.31 711 LEU A CA 1
ATOM 5523 C C . LEU A 1 711 ? -26 62.719 41.781 1 91.31 711 LEU A C 1
ATOM 5525 O O . LEU A 1 711 ? -26.422 63.812 42.188 1 91.31 711 LEU A O 1
ATOM 5529 N N . ARG A 1 712 ? -26.188 62.25 40.594 1 90.62 712 ARG A N 1
ATOM 5530 C CA . ARG A 1 712 ? -27.031 63.031 39.719 1 90.62 712 ARG A CA 1
ATOM 5531 C C . ARG A 1 712 ? -28.484 63 40.156 1 90.62 712 ARG A C 1
ATOM 5533 O O . ARG A 1 712 ? -29.156 64.062 40.156 1 90.62 712 ARG A O 1
ATOM 5540 N N . LEU A 1 713 ? -28.906 61.906 40.656 1 90.81 713 LEU A N 1
ATOM 5541 C CA . LEU A 1 713 ? -30.281 61.812 41.125 1 90.81 713 LEU A CA 1
ATOM 5542 C C . LEU A 1 713 ? -30.469 62.531 42.438 1 90.81 713 LEU A C 1
ATOM 5544 O O . LEU A 1 713 ? -31.547 63.062 42.719 1 90.81 713 LEU A O 1
ATOM 5548 N N . ALA A 1 714 ? -29.453 62.562 43.219 1 89.94 714 ALA A N 1
ATOM 5549 C CA . ALA A 1 714 ? -29.5 63.25 44.5 1 89.94 714 ALA A CA 1
ATOM 5550 C C . ALA A 1 714 ? -29.391 64.75 44.281 1 89.94 714 ALA A C 1
ATOM 5552 O O . ALA A 1 714 ? -29.594 65.562 45.219 1 89.94 714 ALA A O 1
ATOM 5553 N N . GLY A 1 715 ? -29.234 65.25 42.969 1 82.19 715 GLY A N 1
ATOM 5554 C CA . GLY A 1 715 ? -29.156 66.688 42.625 1 82.19 715 GLY A CA 1
ATOM 5555 C C . GLY A 1 715 ? -27.844 67.312 43 1 82.19 715 GLY A C 1
ATOM 5556 O O . GLY A 1 715 ? -27.703 68.562 42.969 1 82.19 715 GLY A O 1
ATOM 5557 N N . ARG A 1 716 ? -26.875 66.562 43.375 1 82.94 716 ARG A N 1
ATOM 5558 C CA . ARG A 1 716 ? -25.609 67.125 43.812 1 82.94 716 ARG A CA 1
ATOM 5559 C C . ARG A 1 716 ? -24.672 67.375 42.625 1 82.94 716 ARG A C 1
ATOM 5561 O O . ARG A 1 716 ? -23.812 68.25 42.688 1 82.94 716 ARG A O 1
ATOM 5568 N N . SER A 1 717 ? -24.734 66.5 41.656 1 83.69 717 SER A N 1
ATOM 5569 C CA . SER A 1 717 ? -23.875 66.688 40.469 1 83.69 717 SER A CA 1
ATOM 5570 C C . SER A 1 717 ? -24.703 66.875 39.219 1 83.69 717 SER A C 1
ATOM 5572 O O . SER A 1 717 ? -25.578 66.062 38.906 1 83.69 717 SER A O 1
ATOM 5574 N N . ASN A 1 718 ? -24.641 68.062 38.594 1 87.56 718 ASN A N 1
ATOM 5575 C CA . ASN A 1 718 ? -25.328 68.375 37.344 1 87.56 718 ASN A CA 1
ATOM 5576 C C . ASN A 1 718 ? -24.422 69.125 36.375 1 87.56 718 ASN A C 1
ATOM 5578 O O . ASN A 1 718 ? -23.328 69.562 36.75 1 87.56 718 ASN A O 1
ATOM 5582 N N . LEU A 1 719 ? -24.828 69.125 35.062 1 87.94 719 LEU A N 1
ATOM 5583 C CA . LEU A 1 719 ? -24.047 69.812 34.031 1 87.94 719 LEU A CA 1
ATOM 5584 C C . LEU A 1 719 ? -23.906 71.312 34.312 1 87.94 719 LEU A C 1
ATOM 5586 O O . LEU A 1 719 ? -22.875 71.875 34 1 87.94 719 LEU A O 1
ATOM 5590 N N . GLY A 1 720 ? -24.938 71.812 34.906 1 85.69 720 GLY A N 1
ATOM 5591 C CA . GLY A 1 720 ? -24.859 73.188 35.281 1 85.69 720 GLY A CA 1
ATOM 5592 C C . GLY A 1 720 ? -23.812 73.5 36.344 1 85.69 720 GLY A C 1
ATOM 5593 O O . GLY A 1 720 ? -23.062 74.438 36.25 1 85.69 720 GLY A O 1
ATOM 5594 N N . LYS A 1 721 ? -23.766 72.562 37.312 1 88.06 721 LYS A N 1
ATOM 5595 C CA . LYS A 1 721 ? -22.766 72.75 38.344 1 88.06 721 LYS A CA 1
ATOM 5596 C C . LYS A 1 721 ? -21.359 72.5 37.812 1 88.06 721 LYS A C 1
ATOM 5598 O O . LYS A 1 721 ? -20.391 73.062 38.281 1 88.06 721 LYS A O 1
ATOM 5603 N N . MET A 1 722 ? -21.312 71.562 36.844 1 89.5 722 MET A N 1
ATOM 5604 C CA . MET A 1 722 ? -20.016 71.312 36.219 1 89.5 722 MET A CA 1
ATOM 5605 C C . MET A 1 722 ? -19.531 72.562 35.469 1 89.5 722 MET A C 1
ATOM 5607 O O . MET A 1 722 ? -18.344 72.875 35.594 1 89.5 722 MET A O 1
ATOM 5611 N N . HIS A 1 723 ? -20.406 73.25 34.75 1 88.88 723 HIS A N 1
ATOM 5612 C CA . HIS A 1 723 ? -20.062 74.5 34.094 1 88.88 723 HIS A CA 1
ATOM 5613 C C . HIS A 1 723 ? -19.594 75.562 35.094 1 88.88 723 HIS A C 1
ATOM 5615 O O . HIS A 1 723 ? -18.594 76.25 34.875 1 88.88 723 HIS A O 1
ATOM 5621 N N . TYR A 1 724 ? -20.297 75.5 36.094 1 88.31 724 TYR A N 1
ATOM 5622 C CA . TYR A 1 724 ? -20 76.5 37.125 1 88.31 724 TYR A CA 1
ATOM 5623 C C . TYR A 1 724 ? -18.656 76.188 37.781 1 88.31 724 TYR A C 1
ATOM 5625 O O . TYR A 1 724 ? -17.844 77.125 38 1 88.31 724 TYR A O 1
ATOM 5633 N N . ARG A 1 725 ? -18.391 75 38.125 1 89.94 725 ARG A N 1
ATOM 5634 C CA . ARG A 1 725 ? -17.141 74.625 38.75 1 89.94 725 ARG A CA 1
ATOM 5635 C C . ARG A 1 725 ? -15.969 74.75 37.812 1 89.94 725 ARG A C 1
ATOM 5637 O O . ARG A 1 725 ? -14.859 75.125 38.25 1 89.94 725 ARG A O 1
ATOM 5644 N N . LEU A 1 726 ? -16.141 74.5 36.531 1 89.75 726 LEU A N 1
ATOM 5645 C CA . LEU A 1 726 ? -15.07 74.688 35.562 1 89.75 726 LEU A CA 1
ATOM 5646 C C . LEU A 1 726 ? -14.711 76.188 35.438 1 89.75 726 LEU A C 1
ATOM 5648 O O . LEU A 1 726 ? -13.547 76.562 35.25 1 89.75 726 LEU A O 1
ATOM 5652 N N . ARG A 1 727 ? -15.641 77.062 35.562 1 87.94 727 ARG A N 1
ATOM 5653 C CA . ARG A 1 727 ? -15.398 78.5 35.5 1 87.94 727 ARG A CA 1
ATOM 5654 C C . ARG A 1 727 ? -14.688 78.938 36.781 1 87.94 727 ARG A C 1
ATOM 5656 O O . ARG A 1 727 ? -13.805 79.812 36.719 1 87.94 727 ARG A O 1
ATOM 5663 N N . GLN A 1 728 ? -15.062 78.312 37.844 1 87.06 728 GLN A N 1
ATOM 5664 C CA . GLN A 1 728 ? -14.461 78.688 39.094 1 87.06 728 GLN A CA 1
ATOM 5665 C C . GLN A 1 728 ? -13 78.25 39.188 1 87.06 728 GLN A C 1
ATOM 5667 O O . GLN A 1 728 ? -12.203 78.812 39.906 1 87.06 728 GLN A O 1
ATOM 5672 N N . THR A 1 729 ? -12.703 77.125 38.438 1 88 729 THR A N 1
ATOM 5673 C CA . THR A 1 729 ? -11.367 76.562 38.531 1 88 729 THR A CA 1
ATOM 5674 C C . THR A 1 729 ? -10.5 77 37.375 1 88 729 THR A C 1
ATOM 5676 O O . THR A 1 729 ? -9.375 76.562 37.188 1 88 729 THR A O 1
ATOM 5679 N N . SER A 1 730 ? -11.016 77.875 36.562 1 89.69 730 SER A N 1
ATOM 5680 C CA . SER A 1 730 ? -10.227 78.438 35.469 1 89.69 730 SER A CA 1
ATOM 5681 C C . SER A 1 730 ? -9.289 79.562 35.969 1 89.69 730 SER A C 1
ATOM 5683 O O . SER A 1 730 ? -9.734 80.5 36.562 1 89.69 730 SER A O 1
ATOM 5685 N N . LEU A 1 731 ? -8.047 79.312 35.781 1 88.56 731 LEU A N 1
ATOM 5686 C CA . LEU A 1 731 ? -7.043 80.188 36.344 1 88.56 731 LEU A CA 1
ATOM 5687 C C . LEU A 1 731 ? -7.203 81.625 35.812 1 88.56 731 LEU A C 1
ATOM 5689 O O . LEU A 1 731 ? -7.168 82.625 36.562 1 88.56 731 LEU A O 1
ATOM 5693 N N . GLY A 1 732 ? -7.395 81.875 34.5 1 87.38 732 GLY A N 1
ATOM 5694 C CA . GLY A 1 732 ? -7.543 83.188 33.938 1 87.38 732 GLY A CA 1
ATOM 5695 C C . GLY A 1 732 ? -8.75 83.938 34.438 1 87.38 732 GLY A C 1
ATOM 5696 O O . GLY A 1 732 ? -8.664 85.125 34.719 1 87.38 732 GLY A O 1
ATOM 5697 N N . ARG A 1 733 ? -9.766 83.25 34.625 1 88.31 733 ARG A N 1
ATOM 5698 C CA . ARG A 1 733 ? -10.984 83.875 35.125 1 88.31 733 ARG A CA 1
ATOM 5699 C C . ARG A 1 733 ? -10.812 84.25 36.594 1 88.31 733 ARG A C 1
ATOM 5701 O O . ARG A 1 733 ? -11.305 85.312 37 1 88.31 733 ARG A O 1
ATOM 5708 N N . VAL A 1 734 ? -10.188 83.438 37.375 1 87.75 734 VAL A N 1
ATOM 5709 C CA . VAL A 1 734 ? -9.945 83.688 38.781 1 87.75 734 VAL A CA 1
ATOM 5710 C C . VAL A 1 734 ? -9.039 84.938 38.875 1 87.75 734 VAL A C 1
ATOM 5712 O O . VAL A 1 734 ? -9.289 85.812 39.719 1 87.75 734 VAL A O 1
ATOM 5715 N N . LEU A 1 735 ? -8.102 85.062 38.031 1 88.19 735 LEU A N 1
ATOM 5716 C CA . LEU A 1 735 ? -7.164 86.188 38.062 1 88.19 735 LEU A CA 1
ATOM 5717 C C . LEU A 1 735 ? -7.855 87.438 37.625 1 88.19 735 LEU A C 1
ATOM 5719 O O . LEU A 1 735 ? -7.676 88.5 38.281 1 88.19 735 LEU A O 1
ATOM 5723 N N . THR A 1 736 ? -8.664 87.375 36.656 1 88.75 736 THR A N 1
ATOM 5724 C CA . THR A 1 736 ? -9.312 88.562 36.156 1 88.75 736 THR A CA 1
ATOM 5725 C C . THR A 1 736 ? -10.422 89 37.094 1 88.75 736 THR A C 1
ATOM 5727 O O . THR A 1 736 ? -10.695 90.25 37.25 1 88.75 736 THR A O 1
ATOM 5730 N N . THR A 1 737 ? -11.039 88.125 37.719 1 87.19 737 THR A N 1
ATOM 5731 C CA . THR A 1 737 ? -12.102 88.438 38.656 1 87.19 737 THR A CA 1
ATOM 5732 C C . THR A 1 737 ? -11.523 89.062 39.938 1 87.19 737 THR A C 1
ATOM 5734 O O . THR A 1 737 ? -12.164 89.938 40.562 1 87.19 737 THR A O 1
ATOM 5737 N N . LEU A 1 738 ? -10.367 88.75 40.344 1 83.75 738 LEU A N 1
ATOM 5738 C CA . LEU A 1 738 ? -9.75 89.25 41.562 1 83.75 738 LEU A CA 1
ATOM 5739 C C . LEU A 1 738 ? -9.086 90.625 41.281 1 83.75 738 LEU A C 1
ATOM 5741 O O . LEU A 1 738 ? -9.055 91.5 42.125 1 83.75 738 LEU A O 1
ATOM 5745 N N . VAL A 1 739 ? -8.578 90.812 40.094 1 80.94 739 VAL A N 1
ATOM 5746 C CA . VAL A 1 739 ? -7.871 92.062 39.75 1 80.94 739 VAL A CA 1
ATOM 5747 C C . VAL A 1 739 ? -8.867 93.062 39.25 1 80.94 739 VAL A C 1
ATOM 5749 O O . VAL A 1 739 ? -8.727 94.25 39.562 1 80.94 739 VAL A O 1
ATOM 5752 N N . ASP A 1 740 ? -9.875 92.625 38.469 1 80.88 740 ASP A N 1
ATOM 5753 C CA . ASP A 1 740 ? -10.883 93.562 37.938 1 80.88 740 ASP A CA 1
ATOM 5754 C C . ASP A 1 740 ? -12.289 93 38.094 1 80.88 740 ASP A C 1
ATOM 5756 O O . ASP A 1 740 ? -12.859 92.438 37.156 1 80.88 740 ASP A O 1
ATOM 5760 N N . PRO A 1 741 ? -12.859 93.125 39.344 1 80.38 741 PRO A N 1
ATOM 5761 C CA . PRO A 1 741 ? -14.141 92.5 39.625 1 80.38 741 PRO A CA 1
ATOM 5762 C C . PRO A 1 741 ? -15.305 93.062 38.844 1 80.38 741 PRO A C 1
ATOM 5764 O O . PRO A 1 741 ? -16.344 92.438 38.719 1 80.38 741 PRO A O 1
ATOM 5767 N N . GLN A 1 742 ? -15.102 94.188 38.25 1 77.81 742 GLN A N 1
ATOM 5768 C CA . GLN A 1 742 ? -16.188 94.875 37.531 1 77.81 742 GLN A CA 1
ATOM 5769 C C . GLN A 1 742 ? -16.375 94.25 36.125 1 77.81 742 GLN A C 1
ATOM 5771 O O . GLN A 1 742 ? -17.484 94.25 35.594 1 77.81 742 GLN A O 1
ATOM 5776 N N . SER A 1 743 ? -15.344 93.688 35.594 1 81.56 743 SER A N 1
ATOM 5777 C CA . SER A 1 743 ? -15.422 93.25 34.219 1 81.56 743 SER A CA 1
ATOM 5778 C C . SER A 1 743 ? -15.516 91.75 34.156 1 81.56 743 SER A C 1
ATOM 5780 O O . SER A 1 743 ? -15.945 91.188 33.125 1 81.56 743 SER A O 1
ATOM 5782 N N . SER A 1 744 ? -15.102 91.062 35.188 1 85.75 744 SER A N 1
ATOM 5783 C CA . SER A 1 744 ? -15.062 89.625 35.156 1 85.75 744 SER A CA 1
ATOM 5784 C C . SER A 1 744 ? -15.789 89 36.344 1 85.75 744 SER A C 1
ATOM 5786 O O . SER A 1 744 ? -15.711 89.5 37.469 1 85.75 744 SER A O 1
ATOM 5788 N N . ASN A 1 745 ? -16.688 88 36.094 1 82.94 745 ASN A N 1
ATOM 5789 C CA . ASN A 1 745 ? -17.391 87.25 37.125 1 82.94 745 ASN A CA 1
ATOM 5790 C C . ASN A 1 745 ? -17.406 85.75 36.844 1 82.94 745 ASN A C 1
ATOM 5792 O O . ASN A 1 745 ? -17.094 85.312 35.75 1 82.94 745 ASN A O 1
ATOM 5796 N N . PHE A 1 746 ? -17.672 85.062 37.906 1 86.94 746 PHE A N 1
ATOM 5797 C CA . PHE A 1 746 ? -17.641 83.562 37.781 1 86.94 746 PHE A CA 1
ATOM 5798 C C . PHE A 1 746 ? -18.875 83.062 37.062 1 86.94 746 PHE A C 1
ATOM 5800 O O . PHE A 1 746 ? -18.906 81.938 36.625 1 86.94 746 PHE A O 1
ATOM 5807 N N . VAL A 1 747 ? -19.875 83.875 36.719 1 83.25 747 VAL A N 1
ATOM 5808 C CA . VAL A 1 747 ? -21.141 83.438 36.125 1 83.25 747 VAL A CA 1
ATOM 5809 C C . VAL A 1 747 ? -21.125 83.75 34.625 1 83.25 747 VAL A C 1
ATOM 5811 O O . VAL A 1 747 ? -21.891 83.125 33.875 1 83.25 747 VAL A O 1
ATOM 5814 N N . MET A 1 748 ? -20.234 84.5 34.188 1 86.81 748 MET A N 1
ATOM 5815 C CA . MET A 1 748 ? -20.141 84.938 32.812 1 86.81 748 MET A CA 1
ATOM 5816 C C . MET A 1 748 ? -19.844 83.75 31.891 1 86.81 748 MET A C 1
ATOM 5818 O O . MET A 1 748 ? -19.062 82.875 32.25 1 86.81 748 MET A O 1
ATOM 5822 N N . SER A 1 749 ? -20.531 83.75 30.766 1 88.12 749 SER A N 1
ATOM 5823 C CA . SER A 1 749 ? -20.297 82.688 29.812 1 88.12 749 SER A CA 1
ATOM 5824 C C . SER A 1 749 ? -18.859 82.688 29.281 1 88.12 749 SER A C 1
ATOM 5826 O O . SER A 1 749 ? -18.219 83.75 29.281 1 88.12 749 SER A O 1
ATOM 5828 N N . ALA A 1 750 ? -18.406 81.5 28.938 1 88.69 750 ALA A N 1
ATOM 5829 C CA . ALA A 1 750 ? -17.031 81.375 28.469 1 88.69 750 ALA A CA 1
ATOM 5830 C C . ALA A 1 750 ? -16.797 82.25 27.234 1 88.69 750 ALA A C 1
ATOM 5832 O O . ALA A 1 750 ? -15.719 82.812 27.062 1 88.69 750 ALA A O 1
ATOM 5833 N N . GLY A 1 751 ? -17.75 82.375 26.344 1 87.06 751 GLY A N 1
ATOM 5834 C CA . GLY A 1 751 ? -17.641 83.25 25.172 1 87.06 751 GLY A CA 1
ATOM 5835 C C . GLY A 1 751 ? -17.547 84.688 25.516 1 87.06 751 GLY A C 1
ATOM 5836 O O . GLY A 1 751 ? -16.719 85.438 24.953 1 87.06 751 GLY A O 1
ATOM 5837 N N . ASP A 1 752 ? -18.344 85.125 26.438 1 87.62 752 ASP A N 1
ATOM 5838 C CA . ASP A 1 752 ? -18.359 86.5 26.859 1 87.62 752 ASP A CA 1
ATOM 5839 C C . ASP A 1 752 ? -17.094 86.875 27.625 1 87.62 752 ASP A C 1
ATOM 5841 O O . ASP A 1 752 ? -16.562 88 27.453 1 87.62 752 ASP A O 1
ATOM 5845 N N . TRP A 1 753 ? -16.703 85.938 28.391 1 90.88 753 TRP A N 1
ATOM 5846 C CA . TRP A 1 753 ? -15.461 86.188 29.125 1 90.88 753 TRP A CA 1
ATOM 5847 C C . TRP A 1 753 ? -14.281 86.312 28.172 1 90.88 753 TRP A C 1
ATOM 5849 O O . TRP A 1 753 ? -13.422 87.188 28.359 1 90.88 753 TRP A O 1
ATOM 5859 N N . SER A 1 754 ? -14.266 85.438 27.172 1 89.38 754 SER A N 1
ATOM 5860 C CA . SER A 1 754 ? -13.164 85.438 26.219 1 89.38 754 SER A CA 1
ATOM 5861 C C . SER A 1 754 ? -13.141 86.75 25.438 1 89.38 754 SER A C 1
ATOM 5863 O O . SER A 1 754 ? -12.07 87.312 25.141 1 89.38 754 SER A O 1
ATOM 5865 N N . LYS A 1 755 ? -14.211 87.375 25.203 1 88.12 755 LYS A N 1
ATOM 5866 C CA . LYS A 1 755 ? -14.297 88.625 24.453 1 88.12 755 LYS A CA 1
ATOM 5867 C C . LYS A 1 755 ? -13.867 89.812 25.312 1 88.12 755 LYS A C 1
ATOM 5869 O O . LYS A 1 755 ? -13.172 90.688 24.844 1 88.12 755 LYS A O 1
ATOM 5874 N N . SER A 1 756 ? -14.164 89.75 26.578 1 88.12 756 SER A N 1
ATOM 5875 C CA . SER A 1 756 ? -13.969 90.938 27.422 1 88.12 756 SER A CA 1
ATOM 5876 C C . SER A 1 756 ? -12.664 90.812 28.188 1 88.12 756 SER A C 1
ATOM 5878 O O . SER A 1 756 ? -12.016 91.875 28.438 1 88.12 756 SER A O 1
ATOM 5880 N N . ASN A 1 757 ? -12.273 89.625 28.5 1 89.69 757 ASN A N 1
ATOM 5881 C CA . ASN A 1 757 ? -11.211 89.562 29.484 1 89.69 757 ASN A CA 1
ATOM 5882 C C . ASN A 1 757 ? -10.047 88.688 29 1 89.69 757 ASN A C 1
ATOM 5884 O O . ASN A 1 757 ? -8.984 88.688 29.625 1 89.69 757 ASN A O 1
ATOM 5888 N N . ALA A 1 758 ? -10.133 88.062 27.891 1 89.25 758 ALA A N 1
ATOM 5889 C CA . ALA A 1 758 ? -9.141 87.062 27.438 1 89.25 758 ALA A CA 1
ATOM 5890 C C . ALA A 1 758 ? -7.828 87.75 27.078 1 89.25 758 ALA A C 1
ATOM 5892 O O . ALA A 1 758 ? -6.75 87.25 27.312 1 89.25 758 ALA A O 1
ATOM 5893 N N . ASN A 1 759 ? -7.832 89 26.688 1 87.38 759 ASN A N 1
ATOM 5894 C CA . ASN A 1 759 ? -6.656 89.688 26.156 1 87.38 759 ASN A CA 1
ATOM 5895 C C . ASN A 1 759 ? -5.98 90.562 27.219 1 87.38 759 ASN A C 1
ATOM 5897 O O . ASN A 1 759 ? -4.988 91.25 26.938 1 87.38 759 ASN A O 1
ATOM 5901 N N . LYS A 1 760 ? -6.484 90.438 28.438 1 88.94 760 LYS A N 1
ATOM 5902 C CA . LYS A 1 760 ? -5.875 91.25 29.5 1 88.94 760 LYS A CA 1
ATOM 5903 C C . LYS A 1 760 ? -4.543 90.625 29.938 1 88.94 760 LYS A C 1
ATOM 5905 O O . LYS A 1 760 ? -4.445 89.438 30.141 1 88.94 760 LYS A O 1
ATOM 5910 N N . ASP A 1 761 ? -3.508 91.438 29.984 1 87.38 761 ASP A N 1
ATOM 5911 C CA . ASP A 1 761 ? -2.17 91 30.344 1 87.38 761 ASP A CA 1
ATOM 5912 C C . ASP A 1 761 ? -2.008 90.875 31.875 1 87.38 761 ASP A C 1
ATOM 5914 O O . ASP A 1 761 ? -2.297 91.875 32.594 1 87.38 761 ASP A O 1
ATOM 5918 N N . ILE A 1 762 ? -1.641 89.688 32.375 1 88.12 762 ILE A N 1
ATOM 5919 C CA . ILE A 1 762 ? -1.457 89.5 33.812 1 88.12 762 ILE A CA 1
ATOM 5920 C C . ILE A 1 762 ? -0.018 89.062 34.094 1 88.12 762 ILE A C 1
ATOM 5922 O O . ILE A 1 762 ? 0.481 88.125 33.5 1 88.12 762 ILE A O 1
ATOM 5926 N N . ASP A 1 763 ? 0.629 89.875 34.938 1 83.88 763 ASP A N 1
ATOM 5927 C CA . ASP A 1 763 ? 2.006 89.562 35.312 1 83.88 763 ASP A CA 1
ATOM 5928 C C . ASP A 1 763 ? 2.057 88.75 36.625 1 83.88 763 ASP A C 1
ATOM 5930 O O . ASP A 1 763 ? 1.649 89.25 37.656 1 83.88 763 ASP A O 1
ATOM 5934 N N . LEU A 1 764 ? 2.449 87.5 36.562 1 80.75 764 LEU A N 1
ATOM 5935 C CA . LEU A 1 764 ? 2.527 86.625 37.75 1 80.75 764 LEU A CA 1
ATOM 5936 C C . LEU A 1 764 ? 3.975 86.5 38.188 1 80.75 764 LEU A C 1
ATOM 5938 O O . LEU A 1 764 ? 4.309 85.5 38.875 1 80.75 764 LEU A O 1
ATOM 5942 N N . GLY A 1 765 ? 4.855 87.375 37.906 1 69.31 765 GLY A N 1
ATOM 5943 C CA . GLY A 1 765 ? 6.246 87.312 38.312 1 69.31 765 GLY A CA 1
ATOM 5944 C C . GLY A 1 765 ? 6.418 87.5 39.812 1 69.31 765 GLY A C 1
ATOM 5945 O O . GLY A 1 765 ? 5.441 87.5 40.562 1 69.31 765 GLY A O 1
ATOM 5946 N N . VAL A 1 766 ? 7.477 88 40.5 1 62.66 766 VAL A N 1
ATOM 5947 C CA . VAL A 1 766 ? 7.934 87.875 41.875 1 62.66 766 VAL A CA 1
ATOM 5948 C C . VAL A 1 766 ? 6.871 88.375 42.844 1 62.66 766 VAL A C 1
ATOM 5950 O O . VAL A 1 766 ? 6.516 87.75 43.812 1 62.66 766 VAL A O 1
ATOM 5953 N N . ASN A 1 767 ? 6.562 89.75 43.156 1 57.25 767 ASN A N 1
ATOM 5954 C CA . ASN A 1 767 ? 5.918 90.125 44.406 1 57.25 767 ASN A CA 1
ATOM 5955 C C . ASN A 1 767 ? 4.43 90.438 44.219 1 57.25 767 ASN A C 1
ATOM 5957 O O . ASN A 1 767 ? 3.668 90.438 45.188 1 57.25 767 ASN A O 1
ATOM 5961 N N . ARG A 1 768 ? 3.707 91.188 43.219 1 57.19 768 ARG A N 1
ATOM 5962 C CA . ARG A 1 768 ? 2.322 91.688 43.219 1 57.19 768 ARG A CA 1
ATOM 5963 C C . ARG A 1 768 ? 1.652 91.438 41.875 1 57.19 768 ARG A C 1
ATOM 5965 O O . ARG A 1 768 ? 2.264 91.625 40.812 1 57.19 768 ARG A O 1
ATOM 5972 N N . ALA A 1 769 ? 0.513 90.5 41.719 1 57.47 769 ALA A N 1
ATOM 5973 C CA . ALA A 1 769 ? -0.323 90.438 40.531 1 57.47 769 ALA A CA 1
ATOM 5974 C C . ALA A 1 769 ? -0.831 91.812 40.125 1 57.47 769 ALA A C 1
ATOM 5976 O O . ALA A 1 769 ? -1.672 92.438 40.781 1 57.47 769 ALA A O 1
ATOM 5977 N N . VAL A 1 770 ? -0.046 92.812 39.406 1 57.91 770 VAL A N 1
ATOM 5978 C CA . VAL A 1 770 ? -0.491 94.188 39.094 1 57.91 770 VAL A CA 1
ATOM 5979 C C . VAL A 1 770 ? -1.079 94.188 37.688 1 57.91 770 VAL A C 1
ATOM 5981 O O . VAL A 1 770 ? -0.479 93.688 36.719 1 57.91 770 VAL A O 1
ATOM 5984 N N . PRO A 1 771 ? -2.314 94.5 37.5 1 56.69 771 PRO A N 1
ATOM 5985 C CA . PRO A 1 771 ? -2.848 94.75 36.156 1 56.69 771 PRO A CA 1
ATOM 5986 C C . PRO A 1 771 ? -2.086 95.812 35.375 1 56.69 771 PRO A C 1
ATOM 5988 O O . PRO A 1 771 ? -1.589 96.75 35.969 1 56.69 771 PRO A O 1
ATOM 5991 N N . SER A 1 772 ? -1.453 95.625 34.344 1 51.78 772 SER A N 1
ATOM 5992 C CA . SER A 1 772 ? -0.844 96.75 33.625 1 51.78 772 SER A CA 1
ATOM 5993 C C . SER A 1 772 ? -1.859 97.812 33.344 1 51.78 772 SER A C 1
ATOM 5995 O O . SER A 1 772 ? -2.977 97.562 32.906 1 51.78 772 SER A O 1
ATOM 5997 N N . PRO A 1 773 ? -1.696 99.125 33.875 1 45.69 773 PRO A N 1
ATOM 5998 C CA . PRO A 1 773 ? -2.615 100.25 33.594 1 45.69 773 PRO A CA 1
ATOM 5999 C C . PRO A 1 773 ? -2.975 100.375 32.094 1 45.69 773 PRO A C 1
ATOM 6001 O O . PRO A 1 773 ? -2.17 100 31.234 1 45.69 773 PRO A O 1
ATOM 6004 N N . GLU A 1 774 ? -4.168 100.375 31.812 1 43.22 774 GLU A N 1
ATOM 6005 C CA . GLU A 1 774 ? -4.598 100.688 30.453 1 43.22 774 GLU A CA 1
ATOM 6006 C C . GLU A 1 774 ? -3.783 101.812 29.859 1 43.22 774 GLU A C 1
ATOM 6008 O O . GLU A 1 774 ? -3.5 102.812 30.547 1 43.22 774 GLU A O 1
ATOM 6013 N N . PRO A 1 775 ? -3.064 101.688 28.859 1 37.84 775 PRO A N 1
ATOM 6014 C CA . PRO A 1 775 ? -2.467 102.938 28.312 1 37.84 775 PRO A CA 1
ATOM 6015 C C . PRO A 1 775 ? -3.473 104.062 28.203 1 37.84 775 PRO A C 1
ATOM 6017 O O . PRO A 1 775 ? -4.586 103.875 27.703 1 37.84 775 PRO A O 1
ATOM 6020 N N . GLN A 1 776 ? -3.578 104.938 29.141 1 33.53 776 GLN A N 1
ATOM 6021 C CA . GLN A 1 776 ? -4.363 106.188 28.938 1 33.53 776 GLN A CA 1
ATOM 6022 C C . GLN A 1 776 ? -4.172 106.75 27.531 1 33.53 776 GLN A C 1
ATOM 6024 O O . GLN A 1 776 ? -3.041 106.938 27.078 1 33.53 776 GLN A O 1
ATOM 6029 N N . ALA A 1 777 ? -5.176 106.562 26.75 1 38.09 777 ALA A N 1
ATOM 6030 C CA . ALA A 1 777 ? -5.223 107.25 25.453 1 38.09 777 ALA A CA 1
ATOM 6031 C C . ALA A 1 777 ? -4.809 108.75 25.609 1 38.09 777 ALA A C 1
ATOM 6033 O O . ALA A 1 777 ? -5.422 109.5 26.375 1 38.09 777 ALA A O 1
ATOM 6034 N N . GLN A 1 778 ? -3.555 109.062 25.484 1 31.09 778 GLN A N 1
ATOM 6035 C CA . GLN A 1 778 ? -3.137 110.438 25.359 1 31.09 778 GLN A CA 1
ATOM 6036 C C . GLN A 1 778 ? -3.99 111.188 24.344 1 31.09 778 GLN A C 1
ATOM 6038 O O . GLN A 1 778 ? -3.988 110.812 23.156 1 31.09 778 GLN A O 1
ATOM 6043 N N . VAL A 1 779 ? -5.188 111.562 24.797 1 29.69 779 VAL A N 1
ATOM 6044 C CA . VAL A 1 779 ? -5.949 112.5 24 1 29.69 779 VAL A CA 1
ATOM 6045 C C . VAL A 1 779 ? -5.043 113.625 23.562 1 29.69 779 VAL A C 1
ATOM 6047 O O . VAL A 1 779 ? -4.492 114.375 24.406 1 29.69 779 VAL A O 1
ATOM 6050 N N . THR A 1 780 ? -4.379 113.438 22.516 1 27.81 780 THR A N 1
ATOM 6051 C CA . THR A 1 780 ? -3.711 114.562 21.859 1 27.81 780 THR A CA 1
ATOM 6052 C C . THR A 1 780 ? -4.652 115.75 21.75 1 27.81 780 THR A C 1
ATOM 6054 O O . THR A 1 780 ? -5.742 115.625 21.188 1 27.81 780 THR A O 1
ATOM 6057 N N . GLN A 1 781 ? -4.559 116.562 22.828 1 24.81 781 GLN A N 1
ATOM 6058 C CA . GLN A 1 781 ? -5.172 117.938 22.781 1 24.81 781 GLN A CA 1
ATOM 6059 C C . GLN A 1 781 ? -4.895 118.562 21.438 1 24.81 781 GLN A C 1
ATOM 6061 O O . GLN A 1 781 ? -3.736 118.812 21.078 1 24.81 781 GLN A O 1
ATOM 6066 N N . GLU A 1 782 ? -5.621 118.25 20.531 1 23.08 782 GLU A N 1
ATOM 6067 C CA . GLU A 1 782 ? -5.605 119 19.266 1 23.08 782 GLU A CA 1
ATOM 6068 C C . GLU A 1 782 ? -5.59 120.5 19.516 1 23.08 782 GLU A C 1
ATOM 6070 O O . GLU A 1 782 ? -6.258 121 20.422 1 23.08 782 GLU A O 1
ATOM 6075 N N . LYS A 1 783 ? -4.473 121 19.031 1 28.36 783 LYS A N 1
ATOM 6076 C CA . LYS A 1 783 ? -4.141 122.375 18.828 1 28.36 783 LYS A CA 1
ATOM 6077 C C . LYS A 1 783 ? -5.352 123.188 18.312 1 28.36 783 LYS A C 1
ATOM 6079 O O . LYS A 1 783 ? -5.816 122.938 17.188 1 28.36 783 LYS A O 1
ATOM 6084 N N . PHE A 1 784 ? -6.352 123.438 19.266 1 23.09 784 PHE A N 1
ATOM 6085 C CA . PHE A 1 784 ? -7.309 124.438 18.812 1 23.09 784 PHE A CA 1
ATOM 6086 C C . PHE A 1 784 ? -6.59 125.688 18.297 1 23.09 784 PHE A C 1
ATOM 6088 O O . PHE A 1 784 ? -5.902 126.375 19.062 1 23.09 784 PHE A O 1
ATOM 6095 N N . GLY A 1 785 ? -5.898 125.562 17.172 1 21.97 785 GLY A N 1
ATOM 6096 C CA . GLY A 1 785 ? -5.387 126.75 16.5 1 21.97 785 GLY A CA 1
ATOM 6097 C C . GLY A 1 785 ? -6.312 127.938 16.625 1 21.97 785 GLY A C 1
ATOM 6098 O O . GLY A 1 785 ? -7.52 127.75 16.812 1 21.97 785 GLY A O 1
ATOM 6099 N N . SER A 1 786 ? -5.762 129 17.312 1 21.95 786 SER A N 1
ATOM 6100 C CA . SER A 1 786 ? -6.164 130.375 17.375 1 21.95 786 SER A CA 1
ATOM 6101 C C . SER A 1 786 ? -6.688 130.875 16.031 1 21.95 786 SER A C 1
ATOM 6103 O O . SER A 1 786 ? -6.074 130.625 14.992 1 21.95 786 SER A O 1
ATOM 6105 N N . SER A 1 787 ? -7.922 131 15.93 1 21.52 787 SER A N 1
ATOM 6106 C CA . SER A 1 787 ? -8.648 131.625 14.852 1 21.52 787 SER A CA 1
ATOM 6107 C C . SER A 1 787 ? -8.195 133.125 14.688 1 21.52 787 SER A C 1
ATOM 6109 O O . SER A 1 787 ? -8.57 134 15.484 1 21.52 787 SER A O 1
ATOM 6111 N N . ALA A 1 788 ? -6.75 133.375 14.727 1 18.72 788 ALA A N 1
ATOM 6112 C CA . ALA A 1 788 ? -6.465 134.75 14.328 1 18.72 788 ALA A CA 1
ATOM 6113 C C . ALA A 1 788 ? -7.445 135.25 13.258 1 18.72 788 ALA A C 1
ATOM 6115 O O . ALA A 1 788 ? -7.953 134.375 12.477 1 18.72 788 ALA A O 1
ATOM 6116 N N . SER A 1 789 ? -7.75 136.625 13.352 1 20.92 789 SER A N 1
ATOM 6117 C CA . SER A 1 789 ? -8.586 137.625 12.852 1 20.92 789 SER A CA 1
ATOM 6118 C C . SER A 1 789 ? -8.461 137.75 11.344 1 20.92 789 SER A C 1
ATOM 6120 O O . SER A 1 789 ? -9.172 138.625 10.727 1 20.92 789 SER A O 1
ATOM 6122 N N . GLU A 1 790 ? -7.219 137.375 10.812 1 20.22 790 GLU A N 1
ATOM 6123 C CA . GLU A 1 790 ? -6.906 138.375 9.781 1 20.22 790 GLU A CA 1
ATOM 6124 C C . GLU A 1 790 ? -8.07 138.5 8.805 1 20.22 790 GLU A C 1
ATOM 6126 O O . GLU A 1 790 ? -8.734 137.625 8.453 1 20.22 790 GLU A O 1
ATOM 6131 N N . THR A 1 791 ? -8.344 139.875 8.289 1 19.69 791 THR A N 1
ATOM 6132 C CA . THR A 1 791 ? -9.062 141 7.562 1 19.69 791 THR A CA 1
ATOM 6133 C C . THR A 1 791 ? -9.062 140.625 6.066 1 19.69 791 THR A C 1
ATOM 6135 O O . THR A 1 791 ? -10.086 140.875 5.398 1 19.69 791 THR A O 1
ATOM 6138 N N . ARG A 1 792 ? -7.969 141.25 5.152 1 17.89 792 ARG A N 1
ATOM 6139 C CA . ARG A 1 792 ? -8.609 141.875 4.004 1 17.89 792 ARG A CA 1
ATOM 6140 C C . ARG A 1 792 ? -9.68 140.875 3.412 1 17.89 792 ARG A C 1
ATOM 6142 O O . ARG A 1 792 ? -9.656 139.75 3.631 1 17.89 792 ARG A O 1
ATOM 6149 N N . GLU A 1 793 ? -10.18 141.375 2.293 1 18.53 793 GLU A N 1
ATOM 6150 C CA . GLU A 1 793 ? -10.547 142.375 1.312 1 18.53 793 GLU A CA 1
ATOM 6151 C C . GLU A 1 793 ? -10.828 141.75 -0.051 1 18.53 793 GLU A C 1
ATOM 6153 O O . GLU A 1 793 ? -11.891 142 -0.639 1 18.53 793 GLU A O 1
ATOM 6158 N N . GLY A 1 794 ? -10.281 142.375 -0.982 1 16.81 794 GLY A N 1
ATOM 6159 C CA . GLY A 1 794 ? -9.289 143 -1.85 1 16.81 794 GLY A CA 1
ATOM 6160 C C . GLY A 1 794 ? -8.219 142 -2.299 1 16.81 794 GLY A C 1
ATOM 6161 O O . GLY A 1 794 ? -7.98 141 -1.642 1 16.81 794 GLY A O 1
ATOM 6162 N N . MET B 1 1 ? -22.156 33.844 9.914 1 44.59 1 MET B N 1
ATOM 6163 C CA . MET B 1 1 ? -21.469 34.375 11.086 1 44.59 1 MET B CA 1
ATOM 6164 C C . MET B 1 1 ? -20.031 34.781 10.75 1 44.59 1 MET B C 1
ATOM 6166 O O . MET B 1 1 ? -19.344 34.062 10.031 1 44.59 1 MET B O 1
ATOM 6170 N N . VAL B 1 2 ? -19.875 36 10.758 1 51.03 2 VAL B N 1
ATOM 6171 C CA . VAL B 1 2 ? -18.609 36.625 10.375 1 51.03 2 VAL B CA 1
ATOM 6172 C C . VAL B 1 2 ? -17.453 35.938 11.109 1 51.03 2 VAL B C 1
ATOM 6174 O O . VAL B 1 2 ? -17.5 35.75 12.328 1 51.03 2 VAL B O 1
ATOM 6177 N N . ASP B 1 3 ? -16.734 35.188 10.5 1 62.53 3 ASP B N 1
ATOM 6178 C CA . ASP B 1 3 ? -15.562 34.5 11.047 1 62.53 3 ASP B CA 1
ATOM 6179 C C . ASP B 1 3 ? -14.555 35.531 11.602 1 62.53 3 ASP B C 1
ATOM 6181 O O . ASP B 1 3 ? -13.969 36.281 10.844 1 62.53 3 ASP B O 1
ATOM 6185 N N . LEU B 1 4 ? -14.82 35.812 12.875 1 71.81 4 LEU B N 1
ATOM 6186 C CA . LEU B 1 4 ? -13.875 36.719 13.516 1 71.81 4 LEU B CA 1
ATOM 6187 C C . LEU B 1 4 ? -12.547 36 13.789 1 71.81 4 LEU B C 1
ATOM 6189 O O . LEU B 1 4 ? -12.531 34.844 14.156 1 71.81 4 LEU B O 1
ATOM 6193 N N . THR B 1 5 ? -11.5 36.594 13.422 1 71.81 5 THR B N 1
ATOM 6194 C CA . THR B 1 5 ? -10.164 36.094 13.711 1 71.81 5 THR B CA 1
ATOM 6195 C C . THR B 1 5 ? -9.711 36.5 15.102 1 71.81 5 THR B C 1
ATOM 6197 O O . THR B 1 5 ? -10.328 37.375 15.727 1 71.81 5 THR B O 1
ATOM 6200 N N . THR B 1 6 ? -8.773 35.844 15.617 1 73.62 6 THR B N 1
ATOM 6201 C CA . THR B 1 6 ? -8.203 36.188 16.922 1 73.62 6 THR B CA 1
ATOM 6202 C C . THR B 1 6 ? -7.676 37.625 16.922 1 73.62 6 THR B C 1
ATOM 6204 O O . THR B 1 6 ? -7.781 38.344 17.922 1 73.62 6 THR B O 1
ATOM 6207 N N . GLY B 1 7 ? -7.117 38 15.805 1 72.56 7 GLY B N 1
ATOM 6208 C CA . GLY B 1 7 ? -6.637 39.375 15.688 1 72.56 7 GLY B CA 1
ATOM 6209 C C . GLY B 1 7 ? -7.746 40.406 15.773 1 72.56 7 GLY B C 1
ATOM 6210 O O . GLY B 1 7 ? -7.586 41.438 16.406 1 72.56 7 GLY B O 1
ATOM 6211 N N . GLN B 1 8 ? -8.773 40.094 15.305 1 76.44 8 GLN B N 1
ATOM 6212 C CA . GLN B 1 8 ? -9.898 41 15.336 1 76.44 8 GLN B CA 1
ATOM 6213 C C . GLN B 1 8 ? -10.5 41.094 16.734 1 76.44 8 GLN B C 1
ATOM 6215 O O . GLN B 1 8 ? -10.906 42.188 17.172 1 76.44 8 GLN B O 1
ATOM 6220 N N . VAL B 1 9 ? -10.492 40 17.312 1 78.75 9 VAL B N 1
ATOM 6221 C CA . VAL B 1 9 ? -11.016 40 18.672 1 78.75 9 VAL B CA 1
ATOM 6222 C C . VAL B 1 9 ? -10.047 40.781 19.578 1 78.75 9 VAL B C 1
ATOM 6224 O O . VAL B 1 9 ? -10.477 41.5 20.469 1 78.75 9 VAL B O 1
ATOM 6227 N N . ALA B 1 10 ? -8.883 40.594 19.281 1 77.81 10 ALA B N 1
ATOM 6228 C CA . ALA B 1 10 ? -7.902 41.344 20.031 1 77.81 10 ALA B CA 1
ATOM 6229 C C . ALA B 1 10 ? -8.062 42.844 19.797 1 77.81 10 ALA B C 1
ATOM 6231 O O . ALA B 1 10 ? -7.887 43.656 20.703 1 77.81 10 ALA B O 1
ATOM 6232 N N . ALA B 1 11 ? -8.367 43.156 18.625 1 77 11 ALA B N 1
ATOM 6233 C CA . ALA B 1 11 ? -8.609 44.562 18.281 1 77 11 ALA B CA 1
ATOM 6234 C C . ALA B 1 11 ? -9.844 45.094 19.016 1 77 11 ALA B C 1
ATOM 6236 O O . ALA B 1 11 ? -9.867 46.25 19.438 1 77 11 ALA B O 1
ATOM 6237 N N . ILE B 1 12 ? -10.75 44.312 19.156 1 81.81 12 ILE B N 1
ATOM 6238 C CA . ILE B 1 12 ? -11.961 44.719 19.859 1 81.81 12 ILE B CA 1
ATOM 6239 C C . ILE B 1 12 ? -11.664 44.938 21.344 1 81.81 12 ILE B C 1
ATOM 6241 O O . ILE B 1 12 ? -12.164 45.875 21.953 1 81.81 12 ILE B O 1
ATOM 6245 N N . ILE B 1 13 ? -10.867 44.062 21.844 1 82.38 13 ILE B N 1
ATOM 6246 C CA . ILE B 1 13 ? -10.469 44.25 23.234 1 82.38 13 ILE B CA 1
ATOM 6247 C C . ILE B 1 13 ? -9.664 45.531 23.391 1 82.38 13 ILE B C 1
ATOM 6249 O O . ILE B 1 13 ? -9.883 46.281 24.328 1 82.38 13 ILE B O 1
ATOM 6253 N N . ALA B 1 14 ? -8.812 45.75 22.484 1 82 14 ALA B N 1
ATOM 6254 C CA . ALA B 1 14 ? -8.008 46.969 22.531 1 82 14 ALA B CA 1
ATOM 6255 C C . ALA B 1 14 ? -8.883 48.219 22.422 1 82 14 ALA B C 1
ATOM 6257 O O . ALA B 1 14 ? -8.625 49.219 23.094 1 82 14 ALA B O 1
ATOM 6258 N N . PHE B 1 15 ? -9.875 48.125 21.672 1 83.69 15 PHE B N 1
ATOM 6259 C CA . PHE B 1 15 ? -10.812 49.25 21.562 1 83.69 15 PHE B CA 1
ATOM 6260 C C . PHE B 1 15 ? -11.562 49.469 22.875 1 83.69 15 PHE B C 1
ATOM 6262 O O . PHE B 1 15 ? -11.797 50.594 23.281 1 83.69 15 PHE B O 1
ATOM 6269 N N . GLY B 1 16 ? -11.922 48.344 23.469 1 85.5 16 GLY B N 1
ATOM 6270 C CA . GLY B 1 16 ? -12.555 48.438 24.766 1 85.5 16 GLY B CA 1
ATOM 6271 C C . GLY B 1 16 ? -11.68 49.125 25.797 1 85.5 16 GLY B C 1
ATOM 6272 O O . GLY B 1 16 ? -12.164 49.906 26.609 1 85.5 16 GLY B O 1
ATOM 6273 N N . ILE B 1 17 ? -10.43 48.875 25.656 1 85.69 17 ILE B N 1
ATOM 6274 C CA . ILE B 1 17 ? -9.484 49.469 26.609 1 85.69 17 ILE B CA 1
ATOM 6275 C C . ILE B 1 17 ? -9.352 50.969 26.328 1 85.69 17 ILE B C 1
ATOM 6277 O O . ILE B 1 17 ? -9.242 51.781 27.25 1 85.69 17 ILE B O 1
ATOM 6281 N N . VAL B 1 18 ? -9.414 51.406 25.125 1 83.88 18 VAL B N 1
ATOM 6282 C CA . VAL B 1 18 ? -9.352 52.812 24.766 1 83.88 18 VAL B CA 1
ATOM 6283 C C . VAL B 1 18 ? -10.578 53.531 25.297 1 83.88 18 VAL B C 1
ATOM 6285 O O . VAL B 1 18 ? -10.477 54.656 25.812 1 83.88 18 VAL B O 1
ATOM 6288 N N . VAL B 1 19 ? -11.648 52.938 25.25 1 85.94 19 VAL B N 1
ATOM 6289 C CA . VAL B 1 19 ? -12.883 53.531 25.75 1 85.94 19 VAL B CA 1
ATOM 6290 C C . VAL B 1 19 ? -12.828 53.656 27.266 1 85.94 19 VAL B C 1
ATOM 6292 O O . VAL B 1 19 ? -13.258 54.688 27.828 1 85.94 19 VAL B O 1
ATOM 6295 N N . ALA B 1 20 ? -12.289 52.625 27.844 1 88.69 20 ALA B N 1
ATOM 6296 C CA . ALA B 1 20 ? -12.164 52.688 29.297 1 88.69 20 ALA B CA 1
ATOM 6297 C C . ALA B 1 20 ? -11.227 53.812 29.734 1 88.69 20 ALA B C 1
ATOM 6299 O O . ALA B 1 20 ? -11.461 54.438 30.766 1 88.69 20 ALA B O 1
ATOM 6300 N N . ARG B 1 21 ? -10.289 54.094 28.969 1 85.25 21 ARG B N 1
ATOM 6301 C CA . ARG B 1 21 ? -9.297 55.125 29.297 1 85.25 21 ARG B CA 1
ATOM 6302 C C . ARG B 1 21 ? -9.898 56.531 29.219 1 85.25 21 ARG B C 1
ATOM 6304 O O . ARG B 1 21 ? -9.484 57.406 29.953 1 85.25 21 ARG B O 1
ATOM 6311 N N . VAL B 1 22 ? -10.891 56.688 28.406 1 83.88 22 VAL B N 1
ATOM 6312 C CA . VAL B 1 22 ? -11.547 58 28.266 1 83.88 22 VAL B CA 1
ATOM 6313 C C . VAL B 1 22 ? -12.703 58.094 29.25 1 83.88 22 VAL B C 1
ATOM 6315 O O . VAL B 1 22 ? -12.914 59.156 29.859 1 83.88 22 VAL B O 1
ATOM 6318 N N . TRP B 1 23 ? -13.32 57.031 29.469 1 88.25 23 TRP B N 1
ATOM 6319 C CA . TRP B 1 23 ? -14.555 57 30.25 1 88.25 23 TRP B CA 1
ATOM 6320 C C . TRP B 1 23 ? -14.25 57.156 31.75 1 88.25 23 TRP B C 1
ATOM 6322 O O . TRP B 1 23 ? -14.93 57.906 32.469 1 88.25 23 TRP B O 1
ATOM 6332 N N . CYS B 1 24 ? -13.227 56.562 32.281 1 87.25 24 CYS B N 1
ATOM 6333 C CA . CYS B 1 24 ? -12.992 56.5 33.719 1 87.25 24 CYS B CA 1
ATOM 6334 C C . CYS B 1 24 ? -12.648 57.875 34.281 1 87.25 24 CYS B C 1
ATOM 6336 O O . CYS B 1 24 ? -13.297 58.312 35.219 1 87.25 24 CYS B O 1
ATOM 6338 N N . PRO B 1 25 ? -11.688 58.594 33.625 1 84.69 25 PRO B N 1
ATOM 6339 C CA . PRO B 1 25 ? -11.398 59.938 34.188 1 84.69 25 PRO B CA 1
ATOM 6340 C C . PRO B 1 25 ? -12.531 60.906 33.969 1 84.69 25 PRO B C 1
ATOM 6342 O O . PRO B 1 25 ? -12.758 61.781 34.812 1 84.69 25 PRO B O 1
ATOM 6345 N N . THR B 1 26 ? -13.32 60.781 33 1 87.44 26 THR B N 1
ATOM 6346 C CA . THR B 1 26 ? -14.406 61.719 32.719 1 87.44 26 THR B CA 1
ATOM 6347 C C . THR B 1 26 ? -15.547 61.531 33.719 1 87.44 26 THR B C 1
ATOM 6349 O O . THR B 1 26 ? -16.062 62.5 34.281 1 87.44 26 THR B O 1
ATOM 6352 N N . VAL B 1 27 ? -15.836 60.344 34.031 1 89.62 27 VAL B N 1
ATOM 6353 C CA . VAL B 1 27 ? -16.922 60.094 35 1 89.62 27 VAL B CA 1
ATOM 6354 C C . VAL B 1 27 ? -16.422 60.312 36.406 1 89.62 27 VAL B C 1
ATOM 6356 O O . VAL B 1 27 ? -17.172 60.781 37.25 1 89.62 27 VAL B O 1
ATOM 6359 N N . GLY B 1 28 ? -15.148 60.031 36.625 1 87 28 GLY B N 1
ATOM 6360 C CA . GLY B 1 28 ? -14.594 60.281 37.938 1 87 28 GLY B CA 1
ATOM 6361 C C . GLY B 1 28 ? -14.625 61.75 38.312 1 87 28 GLY B C 1
ATOM 6362 O O . GLY B 1 28 ? -14.938 62.094 39.438 1 87 28 GLY B O 1
ATOM 6363 N N . THR B 1 29 ? -14.367 62.656 37.344 1 89.38 29 THR B N 1
ATOM 6364 C CA . THR B 1 29 ? -14.375 64.062 37.594 1 89.38 29 THR B CA 1
ATOM 6365 C C . THR B 1 29 ? -15.797 64.625 37.719 1 89.38 29 THR B C 1
ATOM 6367 O O . THR B 1 29 ? -16.031 65.625 38.375 1 89.38 29 THR B O 1
ATOM 6370 N N . PHE B 1 30 ? -16.703 64 37.188 1 90.25 30 PHE B N 1
ATOM 6371 C CA . PHE B 1 30 ? -18.109 64.312 37.375 1 90.25 30 PHE B CA 1
ATOM 6372 C C . PHE B 1 30 ? -18.531 64.125 38.812 1 90.25 30 PHE B C 1
ATOM 6374 O O . PHE B 1 30 ? -19.281 64.875 39.375 1 90.25 30 PHE B O 1
ATOM 6381 N N . ILE B 1 31 ? -18.031 63.062 39.375 1 90.31 31 ILE B N 1
ATOM 6382 C CA . ILE B 1 31 ? -18.312 62.75 40.781 1 90.31 31 ILE B CA 1
ATOM 6383 C C . ILE B 1 31 ? -17.641 63.812 41.688 1 90.31 31 ILE B C 1
ATOM 6385 O O . ILE B 1 31 ? -18.234 64.25 42.656 1 90.31 31 ILE B O 1
ATOM 6389 N N . LEU B 1 32 ? -16.5 64.188 41.312 1 89.94 32 LEU B N 1
ATOM 6390 C CA . LEU B 1 32 ? -15.75 65.188 42.062 1 89.94 32 LEU B CA 1
ATOM 6391 C C . LEU B 1 32 ? -16.516 66.562 42.125 1 89.94 32 LEU B C 1
ATOM 6393 O O . LEU B 1 32 ? -16.516 67.188 43.156 1 89.94 32 LEU B O 1
ATOM 6397 N N . THR B 1 33 ? -17.172 66.938 41.062 1 89.81 33 THR B N 1
ATOM 6398 C CA . THR B 1 33 ? -17.922 68.188 41 1 89.81 33 THR B CA 1
ATOM 6399 C C . THR B 1 33 ? -19.125 68.125 41.969 1 89.81 33 THR B C 1
ATOM 6401 O O . THR B 1 33 ? -19.547 69.188 42.5 1 89.81 33 THR B O 1
ATOM 6404 N N . GLY B 1 34 ? -19.625 67 42.125 1 87.81 34 GLY B N 1
ATOM 6405 C CA . GLY B 1 34 ? -20.766 66.875 43.031 1 87.81 34 GLY B CA 1
ATOM 6406 C C . GLY B 1 34 ? -20.375 66.938 44.5 1 87.81 34 GLY B C 1
ATOM 6407 O O . GLY B 1 34 ? -21.188 67.375 45.312 1 87.81 34 GLY B O 1
ATOM 6408 N N . VAL B 1 35 ? -19.156 66.688 44.812 1 89 35 VAL B N 1
ATOM 6409 C CA . VAL B 1 35 ? -18.719 66.688 46.188 1 89 35 VAL B CA 1
ATOM 6410 C C . VAL B 1 35 ? -18.125 68 46.562 1 89 35 VAL B C 1
ATOM 6412 O O . VAL B 1 35 ? -18.078 68.375 47.719 1 89 35 VAL B O 1
ATOM 6415 N N . LEU B 1 36 ? -17.734 68.812 45.594 1 89.81 36 LEU B N 1
ATOM 6416 C CA . LEU B 1 36 ? -17.094 70.125 45.812 1 89.81 36 LEU B CA 1
ATOM 6417 C C . LEU B 1 36 ? -18.125 71.188 46.25 1 89.81 36 LEU B C 1
ATOM 6419 O O . LEU B 1 36 ? -19.266 71.125 45.781 1 89.81 36 LEU B O 1
ATOM 6423 N N . GLN B 1 37 ? -17.734 72 47.25 1 88.12 37 GLN B N 1
ATOM 6424 C CA . GLN B 1 37 ? -18.578 73.062 47.75 1 88.12 37 GLN B CA 1
ATOM 6425 C C . GLN B 1 37 ? -17.984 74.438 47.375 1 88.12 37 GLN B C 1
ATOM 6427 O O . GLN B 1 37 ? -16.875 74.5 46.875 1 88.12 37 GLN B O 1
ATOM 6432 N N . ASP B 1 38 ? -18.734 75.5 47.594 1 86.5 38 ASP B N 1
ATOM 6433 C CA . ASP B 1 38 ? -18.297 76.875 47.25 1 86.5 38 ASP B CA 1
ATOM 6434 C C . ASP B 1 38 ? -17.219 77.375 48.219 1 86.5 38 ASP B C 1
ATOM 6436 O O . ASP B 1 38 ? -16.344 78.125 47.844 1 86.5 38 ASP B O 1
ATOM 6440 N N . ARG B 1 39 ? -17.359 76.875 49.438 1 88.94 39 ARG B N 1
ATOM 6441 C CA . ARG B 1 39 ? -16.328 77.188 50.406 1 88.94 39 ARG B CA 1
ATOM 6442 C C . ARG B 1 39 ? -15.438 75.938 50.688 1 88.94 39 ARG B C 1
ATOM 6444 O O . ARG B 1 39 ? -15.906 74.938 51.219 1 88.94 39 ARG B O 1
ATOM 6451 N N . GLU B 1 40 ? -14.273 76 50.156 1 92.31 40 GLU B N 1
ATOM 6452 C CA . GLU B 1 40 ? -13.312 74.938 50.344 1 92.31 40 GLU B CA 1
ATOM 6453 C C . GLU B 1 40 ? -11.945 75.5 50.75 1 92.31 40 GLU B C 1
ATOM 6455 O O . GLU B 1 40 ? -11.68 76.688 50.594 1 92.31 40 GLU B O 1
ATOM 6460 N N . THR B 1 41 ? -11.102 74.562 51.281 1 91.56 41 THR B N 1
ATOM 6461 C CA . THR B 1 41 ? -9.742 75 51.625 1 91.56 41 THR B CA 1
ATOM 6462 C C . THR B 1 41 ? -8.93 75.25 50.344 1 91.56 41 THR B C 1
ATOM 6464 O O . THR B 1 41 ? -9.281 74.75 49.25 1 91.56 41 THR B O 1
ATOM 6467 N N . ALA B 1 42 ? -7.902 76.062 50.469 1 90.81 42 ALA B N 1
ATOM 6468 C CA . ALA B 1 42 ? -7.039 76.375 49.312 1 90.81 42 ALA B CA 1
ATOM 6469 C C . ALA B 1 42 ? -6.445 75.125 48.719 1 90.81 42 ALA B C 1
ATOM 6471 O O . ALA B 1 42 ? -6.312 75 47.5 1 90.81 42 ALA B O 1
ATOM 6472 N N . ALA B 1 43 ? -6.137 74.188 49.594 1 91.12 43 ALA B N 1
ATOM 6473 C CA . ALA B 1 43 ? -5.582 72.938 49.125 1 91.12 43 ALA B CA 1
ATOM 6474 C C . ALA B 1 43 ? -6.625 72.125 48.375 1 91.12 43 ALA B C 1
ATOM 6476 O O . ALA B 1 43 ? -6.309 71.5 47.344 1 91.12 43 ALA B O 1
ATOM 6477 N N . THR B 1 44 ? -7.824 72.062 48.781 1 92.06 44 THR B N 1
ATOM 6478 C CA . THR B 1 44 ? -8.898 71.375 48.125 1 92.06 44 THR B CA 1
ATOM 6479 C C . THR B 1 44 ? -9.172 71.938 46.719 1 92.06 44 THR B C 1
ATOM 6481 O O . THR B 1 44 ? -9.406 71.188 45.781 1 92.06 44 THR B O 1
ATOM 6484 N N . TRP B 1 45 ? -9.102 73.25 46.625 1 90.38 45 TRP B N 1
ATOM 6485 C CA . TRP B 1 45 ? -9.297 73.875 45.344 1 90.38 45 TRP B CA 1
ATOM 6486 C C . TRP B 1 45 ? -8.18 73.562 44.375 1 90.38 45 TRP B C 1
ATOM 6488 O O . TRP B 1 45 ? -8.414 73.375 43.188 1 90.38 45 TRP B O 1
ATOM 6498 N N . THR B 1 46 ? -7.023 73.375 44.875 1 89.81 46 THR B N 1
ATOM 6499 C CA . THR B 1 46 ? -5.879 73.062 44.031 1 89.81 46 THR B CA 1
ATOM 6500 C C . THR B 1 46 ? -6.008 71.625 43.469 1 89.81 46 THR B C 1
ATOM 6502 O O . THR B 1 46 ? -5.809 71.375 42.281 1 89.81 46 THR B O 1
ATOM 6505 N N . VAL B 1 47 ? -6.332 70.688 44.281 1 89.06 47 VAL B N 1
ATOM 6506 C CA . VAL B 1 47 ? -6.457 69.312 43.875 1 89.06 47 VAL B CA 1
ATOM 6507 C C . VAL B 1 47 ? -7.668 69.125 42.938 1 89.06 47 VAL B C 1
ATOM 6509 O O . VAL B 1 47 ? -7.605 68.438 41.938 1 89.06 47 VAL B O 1
ATOM 6512 N N . ALA B 1 48 ? -8.75 69.812 43.219 1 89.44 48 ALA B N 1
ATOM 6513 C CA . ALA B 1 48 ? -9.969 69.688 42.406 1 89.44 48 ALA B CA 1
ATOM 6514 C C . ALA B 1 48 ? -9.742 70.312 41.031 1 89.44 48 ALA B C 1
ATOM 6516 O O . ALA B 1 48 ? -10.211 69.812 40.031 1 89.44 48 ALA B O 1
ATOM 6517 N N . ALA B 1 49 ? -9.062 71.438 41 1 88.69 49 ALA B N 1
ATOM 6518 C CA . ALA B 1 49 ? -8.797 72.125 39.719 1 88.69 49 ALA B CA 1
ATOM 6519 C C . ALA B 1 49 ? -7.938 71.25 38.812 1 88.69 49 ALA B C 1
ATOM 6521 O O . ALA B 1 49 ? -8.148 71.188 37.594 1 88.69 49 ALA B O 1
ATOM 6522 N N . LYS B 1 50 ? -7.035 70.625 39.406 1 86.81 50 LYS B N 1
ATOM 6523 C CA . LYS B 1 50 ? -6.176 69.75 38.625 1 86.81 50 LYS B CA 1
ATOM 6524 C C . LYS B 1 50 ? -6.992 68.688 37.906 1 86.81 50 LYS B C 1
ATOM 6526 O O . LYS B 1 50 ? -6.848 68.438 36.688 1 86.81 50 LYS B O 1
ATOM 6531 N N . HIS B 1 51 ? -7.754 67.938 38.531 1 87.5 51 HIS B N 1
ATOM 6532 C CA . HIS B 1 51 ? -8.508 66.812 38 1 87.5 51 HIS B CA 1
ATOM 6533 C C . HIS B 1 51 ? -9.617 67.312 37.062 1 87.5 51 HIS B C 1
ATOM 6535 O O . HIS B 1 51 ? -9.914 66.688 36.062 1 87.5 51 HIS B O 1
ATOM 6541 N N . LEU B 1 52 ? -10.266 68.5 37.438 1 87.31 52 LEU B N 1
ATOM 6542 C CA . LEU B 1 52 ? -11.352 69.062 36.625 1 87.31 52 LEU B CA 1
ATOM 6543 C C . LEU B 1 52 ? -10.82 69.5 35.281 1 87.31 52 LEU B C 1
ATOM 6545 O O . LEU B 1 52 ? -11.43 69.25 34.25 1 87.31 52 LEU B O 1
ATOM 6549 N N . GLN B 1 53 ? -9.719 70.125 35.312 1 84 53 GLN B N 1
ATOM 6550 C CA . GLN B 1 53 ? -9.172 70.688 34.062 1 84 53 GLN B CA 1
ATOM 6551 C C . GLN B 1 53 ? -8.477 69.625 33.25 1 84 53 GLN B C 1
ATOM 6553 O O . GLN B 1 53 ? -8.32 69.75 32.031 1 84 53 GLN B O 1
ATOM 6558 N N . SER B 1 54 ? -8.109 68.5 33.844 1 79.75 54 SER B N 1
ATOM 6559 C CA . SER B 1 54 ? -7.434 67.438 33.156 1 79.75 54 SER B CA 1
ATOM 6560 C C . SER B 1 54 ? -8.438 66.438 32.5 1 79.75 54 SER B C 1
ATOM 6562 O O . SER B 1 54 ? -8.07 65.625 31.656 1 79.75 54 SER B O 1
ATOM 6564 N N . SER B 1 55 ? -9.562 66.5 32.812 1 82.44 55 SER B N 1
ATOM 6565 C CA . SER B 1 55 ? -10.586 65.625 32.25 1 82.44 55 SER B CA 1
ATOM 6566 C C . SER B 1 55 ? -11 66.062 30.859 1 82.44 55 SER B C 1
ATOM 6568 O O . SER B 1 55 ? -10.492 67.062 30.344 1 82.44 55 SER B O 1
ATOM 6570 N N . TYR B 1 56 ? -11.891 65.375 30.219 1 83.62 56 TYR B N 1
ATOM 6571 C CA . TYR B 1 56 ? -12.336 65.688 28.859 1 83.62 56 TYR B CA 1
ATOM 6572 C C . TYR B 1 56 ? -13.547 66.625 28.875 1 83.62 56 TYR B C 1
ATOM 6574 O O . TYR B 1 56 ? -14.023 67.062 27.828 1 83.62 56 TYR B O 1
ATOM 6582 N N . TRP B 1 57 ? -13.875 67.188 30.016 1 87.19 57 TRP B N 1
ATOM 6583 C CA . TRP B 1 57 ? -15.055 68 30.141 1 87.19 57 TRP B CA 1
ATOM 6584 C C . TRP B 1 57 ? -14.797 69.438 29.547 1 87.19 57 TRP B C 1
ATOM 6586 O O . TRP B 1 57 ? -15.664 70 28.891 1 87.19 57 TRP B O 1
ATOM 6596 N N . PRO B 1 58 ? -13.625 70 29.812 1 86.06 58 PRO B N 1
ATOM 6597 C CA . PRO B 1 58 ? -13.375 71.312 29.188 1 86.06 58 PRO B CA 1
ATOM 6598 C C . PRO B 1 58 ? -13.539 71.312 27.672 1 86.06 58 PRO B C 1
ATOM 6600 O O . PRO B 1 58 ? -14 72.25 27.094 1 86.06 58 PRO B O 1
ATOM 6603 N N . LEU B 1 59 ? -13.25 70.125 27.078 1 81.44 59 LEU B N 1
ATOM 6604 C CA . LEU B 1 59 ? -13.398 70 25.641 1 81.44 59 LEU B CA 1
ATOM 6605 C C . LEU B 1 59 ? -14.867 69.812 25.25 1 81.44 59 LEU B C 1
ATOM 6607 O O . LEU B 1 59 ? -15.336 70.375 24.281 1 81.44 59 LEU B O 1
ATOM 6611 N N . VAL B 1 60 ? -15.625 69.062 26.016 1 83.94 60 VAL B N 1
ATOM 6612 C CA . VAL B 1 60 ? -17.016 68.75 25.703 1 83.94 60 VAL B CA 1
ATOM 6613 C C . VAL B 1 60 ? -17.891 69.938 25.969 1 83.94 60 VAL B C 1
ATOM 6615 O O . VAL B 1 60 ? -18.828 70.25 25.203 1 83.94 60 VAL B O 1
ATOM 6618 N N . LEU B 1 61 ? -17.562 70.688 27.078 1 87.19 61 LEU B N 1
ATOM 6619 C CA . LEU B 1 61 ? -18.406 71.812 27.469 1 87.19 61 LEU B CA 1
ATOM 6620 C C . LEU B 1 61 ? -17.828 73.125 26.938 1 87.19 61 LEU B C 1
ATOM 6622 O O . LEU B 1 61 ? -18.391 74.188 27.188 1 87.19 61 LEU B O 1
ATOM 6626 N N . GLN B 1 62 ? -16.781 73.125 26.141 1 85.31 62 GLN B N 1
ATOM 6627 C CA . GLN B 1 62 ? -16.156 74.312 25.547 1 85.31 62 GLN B CA 1
ATOM 6628 C C . GLN B 1 62 ? -15.906 75.438 26.594 1 85.31 62 GLN B C 1
ATOM 6630 O O . GLN B 1 62 ? -16.375 76.562 26.453 1 85.31 62 GLN B O 1
ATOM 6635 N N . SER B 1 63 ? -15.195 74.938 27.594 1 86.56 63 SER B N 1
ATOM 6636 C CA . SER B 1 63 ? -14.867 75.812 28.688 1 86.56 63 SER B CA 1
ATOM 6637 C C . SER B 1 63 ? -13.844 76.875 28.266 1 86.56 63 SER B C 1
ATOM 6639 O O . SER B 1 63 ? -13.43 76.938 27.109 1 86.56 63 SER B O 1
ATOM 6641 N N . ASP B 1 64 ? -13.438 77.812 29.172 1 85.5 64 ASP B N 1
ATOM 6642 C CA . ASP B 1 64 ? -12.516 78.938 28.906 1 85.5 64 ASP B CA 1
ATOM 6643 C C . ASP B 1 64 ? -11.203 78.438 28.328 1 85.5 64 ASP B C 1
ATOM 6645 O O . ASP B 1 64 ? -10.57 79.125 27.516 1 85.5 64 ASP B O 1
ATOM 6649 N N . ALA B 1 65 ? -10.883 77.125 28.656 1 81.12 65 ALA B N 1
ATOM 6650 C CA . ALA B 1 65 ? -9.578 76.562 28.297 1 81.12 65 ALA B CA 1
ATOM 6651 C C . ALA B 1 65 ? -9.555 76.125 26.828 1 81.12 65 ALA B C 1
ATOM 6653 O O . ALA B 1 65 ? -8.484 75.938 26.266 1 81.12 65 ALA B O 1
ATOM 6654 N N . THR B 1 66 ? -10.648 76.062 26.203 1 81.5 66 THR B N 1
ATOM 6655 C CA . THR B 1 66 ? -10.688 75.562 24.828 1 81.5 66 THR B CA 1
ATOM 6656 C C . THR B 1 66 ? -10.844 76.75 23.859 1 81.5 66 THR B C 1
ATOM 6658 O O . THR B 1 66 ? -10.734 76.562 22.641 1 81.5 66 THR B O 1
ATOM 6661 N N . LYS B 1 67 ? -11.102 77.938 24.344 1 81.31 67 LYS B N 1
ATOM 6662 C CA . LYS B 1 67 ? -11.266 79.125 23.484 1 81.31 67 LYS B CA 1
ATOM 6663 C C . LYS B 1 67 ? -9.914 79.688 23.094 1 81.31 67 LYS B C 1
ATOM 6665 O O . LYS B 1 67 ? -9 79.75 23.906 1 81.31 67 LYS B O 1
ATOM 6670 N N . ASP B 1 68 ? -9.703 79.938 21.828 1 80 68 ASP B N 1
ATOM 6671 C CA . ASP B 1 68 ? -8.391 80.312 21.297 1 80 68 ASP B CA 1
ATOM 6672 C C . ASP B 1 68 ? -8.242 81.812 21.203 1 80 68 ASP B C 1
ATOM 6674 O O . ASP B 1 68 ? -7.152 82.312 20.922 1 80 68 ASP B O 1
ATOM 6678 N N . ARG B 1 69 ? -9.219 82.562 21.625 1 85.12 69 ARG B N 1
ATOM 6679 C CA . ARG B 1 69 ? -9.094 84 21.516 1 85.12 69 ARG B CA 1
ATOM 6680 C C . ARG B 1 69 ? -8.164 84.562 22.594 1 85.12 69 ARG B C 1
ATOM 6682 O O . ARG B 1 69 ? -8.32 84.25 23.781 1 85.12 69 ARG B O 1
ATOM 6689 N N . GLY B 1 70 ? -7.168 85.188 22.172 1 86.38 70 GLY B N 1
ATOM 6690 C CA . GLY B 1 70 ? -6.262 85.875 23.094 1 86.38 70 GLY B CA 1
ATOM 6691 C C . GLY B 1 70 ? -5.113 85 23.547 1 86.38 70 GLY B C 1
ATOM 6692 O O . GLY B 1 70 ? -4.293 85.375 24.359 1 86.38 70 GLY B O 1
ATOM 6693 N N . VAL B 1 71 ? -5.137 83.688 23.047 1 91 71 VAL B N 1
ATOM 6694 C CA . VAL B 1 71 ? -4.066 82.75 23.438 1 91 71 VAL B CA 1
ATOM 6695 C C . VAL B 1 71 ? -2.893 82.875 22.469 1 91 71 VAL B C 1
ATOM 6697 O O . VAL B 1 71 ? -3.092 83 21.266 1 91 71 VAL B O 1
ATOM 6700 N N . ARG B 1 72 ? -1.696 82.875 22.984 1 91.31 72 ARG B N 1
ATOM 6701 C CA . ARG B 1 72 ? -0.504 82.938 22.141 1 91.31 72 ARG B CA 1
ATOM 6702 C C . ARG B 1 72 ? -0.399 81.75 21.188 1 91.31 72 ARG B C 1
ATOM 6704 O O . ARG B 1 72 ? -0.714 80.625 21.562 1 91.31 72 ARG B O 1
ATOM 6711 N N . LYS B 1 73 ? 0.047 81.938 20.062 1 89.12 73 LYS B N 1
ATOM 6712 C CA . LYS B 1 73 ? 0.026 81 18.953 1 89.12 73 LYS B CA 1
ATOM 6713 C C . LYS B 1 73 ? 0.79 79.75 19.312 1 89.12 73 LYS B C 1
ATOM 6715 O O . LYS B 1 73 ? 0.31 78.625 19.078 1 89.12 73 LYS B O 1
ATOM 6720 N N . PRO B 1 74 ? 1.998 79.75 19.875 1 87.5 74 PRO B N 1
ATOM 6721 C CA . PRO B 1 74 ? 2.711 78.562 20.188 1 87.5 74 PRO B CA 1
ATOM 6722 C C . PRO B 1 74 ? 1.964 77.688 21.203 1 87.5 74 PRO B C 1
ATOM 6724 O O . PRO B 1 74 ? 2.025 76.438 21.125 1 87.5 74 PRO B O 1
ATOM 6727 N N . ILE B 1 75 ? 1.33 78.312 22.062 1 88 75 ILE B N 1
ATOM 6728 C CA . ILE B 1 75 ? 0.573 77.562 23.062 1 88 75 ILE B CA 1
ATOM 6729 C C . ILE B 1 75 ? -0.661 76.938 22.438 1 88 75 ILE B C 1
ATOM 6731 O O . ILE B 1 75 ? -1.066 75.812 22.812 1 88 75 ILE B O 1
ATOM 6735 N N . VAL B 1 76 ? -1.212 77.562 21.469 1 88.31 76 VAL B N 1
ATOM 6736 C CA . VAL B 1 76 ? -2.346 77 20.734 1 88.31 76 VAL B CA 1
ATOM 6737 C C . VAL B 1 76 ? -1.906 75.75 19.969 1 88.31 76 VAL B C 1
ATOM 6739 O O . VAL B 1 76 ? -2.617 74.75 19.953 1 88.31 76 VAL B O 1
ATOM 6742 N N . VAL B 1 77 ? -0.804 75.75 19.406 1 87.19 77 VAL B N 1
ATOM 6743 C CA . VAL B 1 77 ? -0.303 74.625 18.609 1 87.19 77 VAL B CA 1
ATOM 6744 C C . VAL B 1 77 ? -0.036 73.438 19.531 1 87.19 77 VAL B C 1
ATOM 6746 O O . VAL B 1 77 ? -0.393 72.312 19.188 1 87.19 77 VAL B O 1
ATOM 6749 N N . ILE B 1 78 ? 0.512 73.625 20.641 1 85.06 78 ILE B N 1
ATOM 6750 C CA . ILE B 1 78 ? 0.81 72.562 21.578 1 85.06 78 ILE B CA 1
ATOM 6751 C C . ILE B 1 78 ? -0.491 72 22.125 1 85.06 78 ILE B C 1
ATOM 6753 O O . ILE B 1 78 ? -0.605 70.75 22.297 1 85.06 78 ILE B O 1
ATOM 6757 N N . SER B 1 79 ? -1.429 72.875 22.359 1 82.5 79 SER B N 1
ATOM 6758 C CA . SER B 1 79 ? -2.719 72.438 22.891 1 82.5 79 SER B CA 1
ATOM 6759 C C . SER B 1 79 ? -3.473 71.562 21.875 1 82.5 79 SER B C 1
ATOM 6761 O O . SER B 1 79 ? -4.258 70.688 22.25 1 82.5 79 SER B O 1
ATOM 6763 N N . LEU B 1 80 ? -3.293 71.75 20.656 1 84.81 80 LEU B N 1
ATOM 6764 C CA . LEU B 1 80 ? -3.945 71 19.609 1 84.81 80 LEU B CA 1
ATOM 6765 C C . LEU B 1 80 ? -3.16 69.688 19.312 1 84.81 80 LEU B C 1
ATOM 6767 O O . LEU B 1 80 ? -3.74 68.688 18.938 1 84.81 80 LEU B O 1
ATOM 6771 N N . LEU B 1 81 ? -1.927 69.625 19.484 1 85.69 81 LEU B N 1
ATOM 6772 C CA . LEU B 1 81 ? -1.067 68.5 19.141 1 85.69 81 LEU B CA 1
ATOM 6773 C C . LEU B 1 81 ? -1.223 67.375 20.156 1 85.69 81 LEU B C 1
ATOM 6775 O O . LEU B 1 81 ? -1.132 66.25 19.812 1 85.69 81 LEU B O 1
ATOM 6779 N N . LEU B 1 82 ? -1.543 67.688 21.312 1 83.12 82 LEU B N 1
ATOM 6780 C CA . LEU B 1 82 ? -1.598 66.688 22.359 1 83.12 82 LEU B CA 1
ATOM 6781 C C . LEU B 1 82 ? -2.793 65.812 22.156 1 83.12 82 LEU B C 1
ATOM 6783 O O . LEU B 1 82 ? -2.646 64.562 22.172 1 83.12 82 LEU B O 1
ATOM 6787 N N . PRO B 1 83 ? -3.982 66.312 21.906 1 81.62 83 PRO B N 1
ATOM 6788 C CA . PRO B 1 83 ? -5.098 65.375 21.625 1 81.62 83 PRO B CA 1
ATOM 6789 C C . PRO B 1 83 ? -4.922 64.625 20.312 1 81.62 83 PRO B C 1
ATOM 6791 O O . PRO B 1 83 ? -5.359 63.469 20.203 1 81.62 83 PRO B O 1
ATOM 6794 N N . LEU B 1 84 ? -4.344 65.188 19.391 1 86.94 84 LEU B N 1
ATOM 6795 C CA . LEU B 1 84 ? -4.098 64.5 18.141 1 86.94 84 LEU B CA 1
ATOM 6796 C C . LEU B 1 84 ? -3.121 63.344 18.344 1 86.94 84 LEU B C 1
ATOM 6798 O O . LEU B 1 84 ? -3.273 62.281 17.734 1 86.94 84 LEU B O 1
ATOM 6802 N N . LEU B 1 85 ? -2.141 63.594 19.109 1 88.56 85 LEU B N 1
ATOM 6803 C CA . LEU B 1 85 ? -1.188 62.531 19.438 1 88.56 85 LEU B CA 1
ATOM 6804 C C . LEU B 1 85 ? -1.86 61.406 20.219 1 88.56 85 LEU B C 1
ATOM 6806 O O . LEU B 1 85 ? -1.531 60.219 20.047 1 88.56 85 LEU B O 1
ATOM 6810 N N . SER B 1 86 ? -2.777 61.75 21.062 1 85 86 SER B N 1
ATOM 6811 C CA . SER B 1 86 ? -3.52 60.75 21.812 1 85 86 SER B CA 1
ATOM 6812 C C . SER B 1 86 ? -4.367 59.875 20.891 1 85 86 SER B C 1
ATOM 6814 O O . SER B 1 86 ? -4.516 58.688 21.109 1 85 86 SER B O 1
ATOM 6816 N N . LEU B 1 87 ? -4.895 60.5 19.938 1 87.06 87 LEU B N 1
ATOM 6817 C CA . LEU B 1 87 ? -5.66 59.75 18.953 1 87.06 87 LEU B CA 1
ATOM 6818 C C . LEU B 1 87 ? -4.758 58.812 18.156 1 87.06 87 LEU B C 1
ATOM 6820 O O . LEU B 1 87 ? -5.125 57.688 17.875 1 87.06 87 LEU B O 1
ATOM 6824 N N . LEU B 1 88 ? -3.637 59.312 17.734 1 90.75 88 LEU B N 1
ATOM 6825 C CA . LEU B 1 88 ? -2.678 58.5 17 1 90.75 88 LEU B CA 1
ATOM 6826 C C . LEU B 1 88 ? -2.209 57.312 17.844 1 90.75 88 LEU B C 1
ATOM 6828 O O . LEU B 1 88 ? -2.008 56.219 17.312 1 90.75 88 LEU B O 1
ATOM 6832 N N . ILE B 1 89 ? -2.051 57.469 19.094 1 88.81 89 ILE B N 1
ATOM 6833 C CA . ILE B 1 89 ? -1.633 56.406 20 1 88.81 89 ILE B CA 1
ATOM 6834 C C . ILE B 1 89 ? -2.73 55.344 20.094 1 88.81 89 ILE B C 1
ATOM 6836 O O . ILE B 1 89 ? -2.443 54.125 20.109 1 88.81 89 ILE B O 1
ATOM 6840 N N . ALA B 1 90 ? -3.926 55.781 20.156 1 85.5 90 ALA B N 1
ATOM 6841 C CA . ALA B 1 90 ? -5.047 54.844 20.219 1 85.5 90 ALA B CA 1
ATOM 6842 C C . ALA B 1 90 ? -5.148 54 18.953 1 85.5 90 ALA B C 1
ATOM 6844 O O . ALA B 1 90 ? -5.34 52.781 19.016 1 85.5 90 ALA B O 1
ATOM 6845 N N . VAL B 1 91 ? -4.984 54.625 17.891 1 87.38 91 VAL B N 1
ATOM 6846 C CA . VAL B 1 91 ? -5.07 53.938 16.625 1 87.38 91 VAL B CA 1
ATOM 6847 C C . VAL B 1 91 ? -3.896 52.969 16.484 1 87.38 91 VAL B C 1
ATOM 6849 O O . VAL B 1 91 ? -4.07 51.812 16.047 1 87.38 91 VAL B O 1
ATOM 6852 N N . ALA B 1 92 ? -2.693 53.375 16.781 1 88.69 92 ALA B N 1
ATOM 6853 C CA . ALA B 1 92 ? -1.508 52.531 16.719 1 88.69 92 ALA B CA 1
ATOM 6854 C C . ALA B 1 92 ? -1.646 51.312 17.625 1 88.69 92 ALA B C 1
ATOM 6856 O O . ALA B 1 92 ? -1.188 50.219 17.297 1 88.69 92 ALA B O 1
ATOM 6857 N N . GLY B 1 93 ? -2.264 51.438 18.719 1 83.38 93 GLY B N 1
ATOM 6858 C CA . GLY B 1 93 ? -2.441 50.344 19.656 1 83.38 93 GLY B CA 1
ATOM 6859 C C . GLY B 1 93 ? -3.389 49.281 19.156 1 83.38 93 GLY B C 1
ATOM 6860 O O . GLY B 1 93 ? -3.227 48.094 19.484 1 83.38 93 GLY B O 1
ATOM 6861 N N . VAL B 1 94 ? -4.273 49.688 18.391 1 82.81 94 VAL B N 1
ATOM 6862 C CA . VAL B 1 94 ? -5.281 48.75 17.906 1 82.81 94 VAL B CA 1
ATOM 6863 C C . VAL B 1 94 ? -4.797 48.094 16.609 1 82.81 94 VAL B C 1
ATOM 6865 O O . VAL B 1 94 ? -4.98 46.906 16.422 1 82.81 94 VAL B O 1
ATOM 6868 N N . VAL B 1 95 ? -4.043 48.719 15.75 1 85.25 95 VAL B N 1
ATOM 6869 C CA . VAL B 1 95 ? -3.754 48.25 14.398 1 85.25 95 VAL B CA 1
ATOM 6870 C C . VAL B 1 95 ? -2.404 47.531 14.375 1 85.25 95 VAL B C 1
ATOM 6872 O O . VAL B 1 95 ? -2.205 46.594 13.594 1 85.25 95 VAL B O 1
ATOM 6875 N N . THR B 1 96 ? -1.416 47.844 15.102 1 83.5 96 THR B N 1
ATOM 6876 C CA . THR B 1 96 ? -0.045 47.375 15.008 1 83.5 96 THR B CA 1
ATOM 6877 C C . THR B 1 96 ? 0.012 45.875 15.281 1 83.5 96 THR B C 1
ATOM 6879 O O . THR B 1 96 ? 0.724 45.125 14.594 1 83.5 96 THR B O 1
ATOM 6882 N N . PRO B 1 97 ? -0.677 45.375 16.203 1 79.81 97 PRO B N 1
ATOM 6883 C CA . PRO B 1 97 ? -0.557 43.938 16.469 1 79.81 97 PRO B CA 1
ATOM 6884 C C . PRO B 1 97 ? -1.182 43.094 15.367 1 79.81 97 PRO B C 1
ATOM 6886 O O . PRO B 1 97 ? -0.912 41.875 15.281 1 79.81 97 PRO B O 1
ATOM 6889 N N . LEU B 1 98 ? -1.924 43.594 14.508 1 81.62 98 LEU B N 1
ATOM 6890 C CA . LEU B 1 98 ? -2.584 42.875 13.438 1 81.62 98 LEU B CA 1
ATOM 6891 C C . LEU B 1 98 ? -1.571 42.375 12.406 1 81.62 98 LEU B C 1
ATOM 6893 O O . LEU B 1 98 ? -1.851 41.469 11.633 1 81.62 98 LEU B O 1
ATOM 6897 N N . GLY B 1 99 ? -0.405 42.906 12.383 1 79.44 99 GLY B N 1
ATOM 6898 C CA . GLY B 1 99 ? 0.577 42.594 11.367 1 79.44 99 GLY B CA 1
ATOM 6899 C C . GLY B 1 99 ? 1.481 41.438 11.766 1 79.44 99 GLY B C 1
ATOM 6900 O O . GLY B 1 99 ? 2.273 40.938 10.953 1 79.44 99 GLY B O 1
ATOM 6901 N N . LEU B 1 100 ? 1.433 40.938 12.859 1 78.19 100 LEU B N 1
ATOM 6902 C CA . LEU B 1 100 ? 2.338 39.906 13.344 1 78.19 100 LEU B CA 1
ATOM 6903 C C . LEU B 1 100 ? 1.928 38.531 12.812 1 78.19 100 LEU B C 1
ATOM 6905 O O . LEU B 1 100 ? 0.74 38.219 12.781 1 78.19 100 LEU B O 1
ATOM 6909 N N . TYR B 1 101 ? 2.918 37.781 12.18 1 80.44 101 TYR B N 1
ATOM 6910 C CA . TYR B 1 101 ? 2.668 36.406 11.773 1 80.44 101 TYR B CA 1
ATOM 6911 C C . TYR B 1 101 ? 3.896 35.531 12.008 1 80.44 101 TYR B C 1
ATOM 6913 O O . TYR B 1 101 ? 5.004 36.031 12.18 1 80.44 101 TYR B O 1
ATOM 6921 N N . GLU B 1 102 ? 3.689 34.281 12.234 1 76.44 102 GLU B N 1
ATOM 6922 C CA . GLU B 1 102 ? 4.75 33.312 12.492 1 76.44 102 GLU B CA 1
ATOM 6923 C C . GLU B 1 102 ? 5.137 32.562 11.227 1 76.44 102 GLU B C 1
ATOM 6925 O O . GLU B 1 102 ? 4.285 32.281 10.375 1 76.44 102 GLU B O 1
ATOM 6930 N N . SER B 1 103 ? 6.512 32.406 11.055 1 81.25 103 SER B N 1
ATOM 6931 C CA . SER B 1 103 ? 6.98 31.609 9.938 1 81.25 103 SER B CA 1
ATOM 6932 C C . SER B 1 103 ? 8.203 30.781 10.328 1 81.25 103 SER B C 1
ATOM 6934 O O . SER B 1 103 ? 8.992 31.188 11.172 1 81.25 103 SER B O 1
ATOM 6936 N N . ASN B 1 104 ? 8.344 29.562 9.805 1 83.06 104 ASN B N 1
ATOM 6937 C CA . ASN B 1 104 ? 9.523 28.734 9.945 1 83.06 104 ASN B CA 1
ATOM 6938 C C . ASN B 1 104 ? 10.453 28.844 8.742 1 83.06 104 ASN B C 1
ATOM 6940 O O . ASN B 1 104 ? 10.07 28.5 7.621 1 83.06 104 ASN B O 1
ATOM 6944 N N . GLU B 1 105 ? 11.664 29.484 9.016 1 85.56 105 GLU B N 1
ATOM 6945 C CA . GLU B 1 105 ? 12.609 29.703 7.918 1 85.56 105 GLU B CA 1
ATOM 6946 C C . GLU B 1 105 ? 13.938 29 8.195 1 85.56 105 GLU B C 1
ATOM 6948 O O . GLU B 1 105 ? 14.328 28.828 9.352 1 85.56 105 GLU B O 1
ATOM 6953 N N . PRO B 1 106 ? 14.656 28.578 7.059 1 89.31 106 PRO B N 1
ATOM 6954 C CA . PRO B 1 106 ? 15.977 27.969 7.234 1 89.31 106 PRO B CA 1
ATOM 6955 C C . PRO B 1 106 ? 17.031 28.953 7.715 1 89.31 106 PRO B C 1
ATOM 6957 O O . PRO B 1 106 ? 17.031 30.109 7.305 1 89.31 106 PRO B O 1
ATOM 6960 N N . LYS B 1 107 ? 17.891 28.469 8.562 1 85.88 107 LYS B N 1
ATOM 6961 C CA . LYS B 1 107 ? 19.016 29.281 9.008 1 85.88 107 LYS B CA 1
ATOM 6962 C C . LYS B 1 107 ? 19.953 29.625 7.844 1 85.88 107 LYS B C 1
ATOM 6964 O O . LYS B 1 107 ? 20.031 28.875 6.867 1 85.88 107 LYS B O 1
ATOM 6969 N N . SER B 1 108 ? 20.641 30.703 7.957 1 82.69 108 SER B N 1
ATOM 6970 C CA . SER B 1 108 ? 21.5 31.156 6.867 1 82.69 108 SER B CA 1
ATOM 6971 C C . SER B 1 108 ? 22.797 30.359 6.805 1 82.69 108 SER B C 1
ATOM 6973 O O . SER B 1 108 ? 23.391 30.219 5.734 1 82.69 108 SER B O 1
ATOM 6975 N N . LYS B 1 109 ? 23.219 29.922 7.961 1 86.75 109 LYS B N 1
ATOM 6976 C CA . LYS B 1 109 ? 24.5 29.219 7.949 1 86.75 109 LYS B CA 1
ATOM 6977 C C . LYS B 1 109 ? 24.312 27.75 8.344 1 86.75 109 LYS B C 1
ATOM 6979 O O . LYS B 1 109 ? 23.516 27.438 9.219 1 86.75 109 LYS B O 1
ATOM 6984 N N . ALA B 1 110 ? 25.188 26.953 7.703 1 90.94 110 ALA B N 1
ATOM 6985 C CA . ALA B 1 110 ? 25.188 25.531 8.023 1 90.94 110 ALA B CA 1
ATOM 6986 C C . ALA B 1 110 ? 25.953 25.25 9.312 1 90.94 110 ALA B C 1
ATOM 6988 O O . ALA B 1 110 ? 26.969 25.922 9.594 1 90.94 110 ALA B O 1
ATOM 6989 N N . VAL B 1 111 ? 25.453 24.422 10.109 1 90.69 111 VAL B N 1
ATOM 6990 C CA . VAL B 1 111 ? 26.094 24.062 11.367 1 90.69 111 VAL B CA 1
ATOM 6991 C C . VAL B 1 111 ? 26.422 22.578 11.383 1 90.69 111 VAL B C 1
ATOM 6993 O O . VAL B 1 111 ? 25.734 21.781 10.742 1 90.69 111 VAL B O 1
ATOM 6996 N N . ARG B 1 112 ? 27.516 22.266 12.156 1 88.44 112 ARG B N 1
ATOM 6997 C CA . ARG B 1 112 ? 27.875 20.859 12.336 1 88.44 112 ARG B CA 1
ATOM 6998 C C . ARG B 1 112 ? 26.906 20.172 13.297 1 88.44 112 ARG B C 1
ATOM 7000 O O . ARG B 1 112 ? 26.531 20.75 14.328 1 88.44 112 ARG B O 1
ATOM 7007 N N . ALA B 1 113 ? 26.453 19.031 12.914 1 89.12 113 ALA B N 1
ATOM 7008 C CA . ALA B 1 113 ? 25.469 18.328 13.75 1 89.12 113 ALA B CA 1
ATOM 7009 C C . ALA B 1 113 ? 25.953 16.922 14.102 1 89.12 113 ALA B C 1
ATOM 7011 O O . ALA B 1 113 ? 26.766 16.344 13.391 1 89.12 113 ALA B O 1
ATOM 7012 N N . ASP B 1 114 ? 25.422 16.469 15.266 1 88.69 114 ASP B N 1
ATOM 7013 C CA . ASP B 1 114 ? 25.625 15.07 15.656 1 88.69 114 ASP B CA 1
ATOM 7014 C C . ASP B 1 114 ? 24.5 14.188 15.133 1 88.69 114 ASP B C 1
ATOM 7016 O O . ASP B 1 114 ? 23.344 14.578 15.148 1 88.69 114 ASP B O 1
ATOM 7020 N N . PHE B 1 115 ? 25.031 13.031 14.648 1 92 115 PHE B N 1
ATOM 7021 C CA . PHE B 1 115 ? 24.047 12.141 14.039 1 92 115 PHE B CA 1
ATOM 7022 C C . PHE B 1 115 ? 23.812 10.914 14.906 1 92 115 PHE B C 1
ATOM 7024 O O . PHE B 1 115 ? 24.703 10.516 15.672 1 92 115 PHE B O 1
ATOM 7031 N N . GLU B 1 116 ? 22.625 10.359 14.867 1 91 116 GLU B N 1
ATOM 7032 C CA . GLU B 1 116 ? 22.25 9.102 15.516 1 91 116 GLU B CA 1
ATOM 7033 C C . GLU B 1 116 ? 21.547 8.164 14.547 1 91 116 GLU B C 1
ATOM 7035 O O . GLU B 1 116 ? 20.938 8.609 13.578 1 91 116 GLU B O 1
ATOM 7040 N N . TYR B 1 117 ? 21.75 6.832 14.836 1 92.62 117 TYR B N 1
ATOM 7041 C CA . TYR B 1 117 ? 21.125 5.82 13.992 1 92.62 117 TYR B CA 1
ATOM 7042 C C . TYR B 1 117 ? 19.609 5.922 14.047 1 92.62 117 TYR B C 1
ATOM 7044 O O . TYR B 1 117 ? 19.031 6.105 15.117 1 92.62 117 TYR B O 1
ATOM 7052 N N . ALA B 1 118 ? 18.953 5.906 12.859 1 93.31 118 ALA B N 1
ATOM 7053 C CA . ALA B 1 118 ? 17.5 5.938 12.734 1 93.31 118 ALA B CA 1
ATOM 7054 C C . ALA B 1 118 ? 16.953 4.578 12.289 1 93.31 118 ALA B C 1
ATOM 7056 O O . ALA B 1 118 ? 17.031 4.238 11.109 1 93.31 118 ALA B O 1
ATOM 7057 N N . ARG B 1 119 ? 16.281 3.904 13.148 1 91.5 119 ARG B N 1
ATOM 7058 C CA . ARG B 1 119 ? 15.758 2.578 12.852 1 91.5 119 ARG B CA 1
ATOM 7059 C C . ARG B 1 119 ? 14.523 2.666 11.953 1 91.5 119 ARG B C 1
ATOM 7061 O O . ARG B 1 119 ? 13.703 3.566 12.109 1 91.5 119 ARG B O 1
ATOM 7068 N N . ASP B 1 120 ? 14.477 1.656 11.062 1 93.06 120 ASP B N 1
ATOM 7069 C CA . ASP B 1 120 ? 13.336 1.572 10.164 1 93.06 120 ASP B CA 1
ATOM 7070 C C . ASP B 1 120 ? 12.172 0.835 10.82 1 93.06 120 ASP B C 1
ATOM 7072 O O . ASP B 1 120 ? 12.375 -0.086 11.609 1 93.06 120 ASP B O 1
ATOM 7076 N N . SER B 1 121 ? 10.938 1.293 10.539 1 87.75 121 SER B N 1
ATOM 7077 C CA . SER B 1 121 ? 9.766 0.635 11.102 1 87.75 121 SER B CA 1
ATOM 7078 C C . SER B 1 121 ? 9.086 -0.26 10.078 1 87.75 121 SER B C 1
ATOM 7080 O O . SER B 1 121 ? 8.094 -0.923 10.383 1 87.75 121 SER B O 1
ATOM 7082 N N . SER B 1 122 ? 9.633 -0.392 8.977 1 88.12 122 SER B N 1
ATOM 7083 C CA . SER B 1 122 ? 9 -1.163 7.906 1 88.12 122 SER B CA 1
ATOM 7084 C C . SER B 1 122 ? 9.492 -2.605 7.902 1 88.12 122 SER B C 1
ATOM 7086 O O . SER B 1 122 ? 10.258 -3.01 8.781 1 88.12 122 SER B O 1
ATOM 7088 N N . THR B 1 123 ? 9.062 -3.396 6.922 1 88.69 123 THR B N 1
ATOM 7089 C CA . THR B 1 123 ? 9.43 -4.801 6.777 1 88.69 123 THR B CA 1
ATOM 7090 C C . THR B 1 123 ? 10.906 -4.93 6.398 1 88.69 123 THR B C 1
ATOM 7092 O O . THR B 1 123 ? 11.516 -5.984 6.605 1 88.69 123 THR B O 1
ATOM 7095 N N . PHE B 1 124 ? 11.438 -3.896 5.961 1 93.5 124 PHE B N 1
ATOM 7096 C CA . PHE B 1 124 ? 12.836 -3.941 5.57 1 93.5 124 PHE B CA 1
ATOM 7097 C C . PHE B 1 124 ? 13.727 -4.156 6.789 1 93.5 124 PHE B C 1
ATOM 7099 O O . PHE B 1 124 ? 14.734 -4.863 6.711 1 93.5 124 PHE B O 1
ATOM 7106 N N . TYR B 1 125 ? 13.367 -3.592 7.871 1 92.81 125 TYR B N 1
ATOM 7107 C CA . TYR B 1 125 ? 14.156 -3.785 9.086 1 92.81 125 TYR B CA 1
ATOM 7108 C C . TYR B 1 125 ? 13.867 -5.145 9.711 1 92.81 125 TYR B C 1
ATOM 7110 O O . TYR B 1 125 ? 14.789 -5.875 10.078 1 92.81 125 TYR B O 1
ATOM 7118 N N . SER B 1 126 ? 12.617 -5.484 9.773 1 87.81 126 SER B N 1
ATOM 7119 C CA . SER B 1 126 ? 12.227 -6.719 10.453 1 87.81 126 SER B CA 1
ATOM 7120 C C . SER B 1 126 ? 12.781 -7.941 9.727 1 87.81 126 SER B C 1
ATOM 7122 O O . SER B 1 126 ? 12.969 -9 10.336 1 87.81 126 SER B O 1
ATOM 7124 N N . SER B 1 127 ? 13.078 -7.754 8.461 1 89.44 127 SER B N 1
ATOM 7125 C CA . SER B 1 127 ? 13.57 -8.883 7.672 1 89.44 127 SER B CA 1
ATOM 7126 C C . SER B 1 127 ? 15.094 -8.852 7.555 1 89.44 127 SER B C 1
ATOM 7128 O O . SER B 1 127 ? 15.68 -9.688 6.867 1 89.44 127 SER B O 1
ATOM 7130 N N . THR B 1 128 ? 15.68 -7.926 8.086 1 90.81 128 THR B N 1
ATOM 7131 C CA . THR B 1 128 ? 17.125 -7.812 8.016 1 90.81 128 THR B CA 1
ATOM 7132 C C . THR B 1 128 ? 17.797 -8.594 9.141 1 90.81 128 THR B C 1
ATOM 7134 O O . THR B 1 128 ? 17.422 -8.438 10.312 1 90.81 128 THR B O 1
ATOM 7137 N N . SER B 1 129 ? 18.766 -9.422 8.805 1 89.75 129 SER B N 1
ATOM 7138 C CA . SER B 1 129 ? 19.531 -10.18 9.797 1 89.75 129 SER B CA 1
ATOM 7139 C C . SER B 1 129 ? 20.422 -9.266 10.633 1 89.75 129 SER B C 1
ATOM 7141 O O . SER B 1 129 ? 20.812 -8.188 10.172 1 89.75 129 SER B O 1
ATOM 7143 N N . THR B 1 130 ? 20.625 -9.789 11.797 1 85.19 130 THR B N 1
ATOM 7144 C CA . THR B 1 130 ? 21.594 -9.062 12.625 1 85.19 130 THR B CA 1
ATOM 7145 C C . THR B 1 130 ? 22.984 -9.125 12.008 1 85.19 130 THR B C 1
ATOM 7147 O O . THR B 1 130 ? 23.406 -10.164 11.492 1 85.19 130 THR B O 1
ATOM 7150 N N . ARG B 1 131 ? 23.5 -7.965 11.992 1 82.56 131 ARG B N 1
ATOM 7151 C CA . ARG B 1 131 ? 24.797 -7.891 11.328 1 82.56 131 ARG B CA 1
ATOM 7152 C C . ARG B 1 131 ? 25.891 -8.508 12.203 1 82.56 131 ARG B C 1
ATOM 7154 O O . ARG B 1 131 ? 25.969 -8.227 13.398 1 82.56 131 ARG B O 1
ATOM 7161 N N . ASP B 1 132 ? 26.375 -9.664 11.664 1 74.38 132 ASP B N 1
ATOM 7162 C CA . ASP B 1 132 ? 27.5 -10.312 12.32 1 74.38 132 ASP B CA 1
ATOM 7163 C C . ASP B 1 132 ? 28.766 -10.203 11.477 1 74.38 132 ASP B C 1
ATOM 7165 O O . ASP B 1 132 ? 28.734 -9.68 10.359 1 74.38 132 ASP B O 1
ATOM 7169 N N . ASP B 1 133 ? 29.844 -10.391 12.031 1 76.5 133 ASP B N 1
ATOM 7170 C CA . ASP B 1 133 ? 31.141 -10.242 11.383 1 76.5 133 ASP B CA 1
ATOM 7171 C C . ASP B 1 133 ? 31.469 -11.445 10.5 1 76.5 133 ASP B C 1
ATOM 7173 O O . ASP B 1 133 ? 32.594 -11.93 10.477 1 76.5 133 ASP B O 1
ATOM 7177 N N . LYS B 1 134 ? 30.422 -11.766 9.688 1 82.81 134 LYS B N 1
ATOM 7178 C CA . LYS B 1 134 ? 30.703 -12.852 8.75 1 82.81 134 LYS B CA 1
ATOM 7179 C C . LYS B 1 134 ? 31.484 -12.344 7.539 1 82.81 134 LYS B C 1
ATOM 7181 O O . LYS B 1 134 ? 31.188 -11.266 7.02 1 82.81 134 LYS B O 1
ATOM 7186 N N . PRO B 1 135 ? 32.438 -13.156 7.125 1 90.19 135 PRO B N 1
ATOM 7187 C CA . PRO B 1 135 ? 33.25 -12.695 6.004 1 90.19 135 PRO B CA 1
ATOM 7188 C C . PRO B 1 135 ? 32.562 -12.836 4.656 1 90.19 135 PRO B C 1
ATOM 7190 O O . PRO B 1 135 ? 31.609 -13.625 4.527 1 90.19 135 PRO B O 1
ATOM 7193 N N . PHE B 1 136 ? 33.031 -12.055 3.713 1 95.31 136 PHE B N 1
ATOM 7194 C CA . PHE B 1 136 ? 32.594 -12.234 2.332 1 95.31 136 PHE B CA 1
ATOM 7195 C C . PHE B 1 136 ? 33.188 -13.5 1.735 1 95.31 136 PHE B C 1
ATOM 7197 O O . PHE B 1 136 ? 34.344 -13.852 2.025 1 95.31 136 PHE B O 1
ATOM 7204 N N . THR B 1 137 ? 32.375 -14.219 1.012 1 94.12 137 THR B N 1
ATOM 7205 C CA . THR B 1 137 ? 32.844 -15.492 0.446 1 94.12 137 THR B CA 1
ATOM 7206 C C . THR B 1 137 ? 32.594 -15.516 -1.063 1 94.12 137 THR B C 1
ATOM 7208 O O . THR B 1 137 ? 31.703 -14.844 -1.574 1 94.12 137 THR B O 1
ATOM 7211 N N . ARG B 1 138 ? 33.469 -16.219 -1.738 1 91.81 138 ARG B N 1
ATOM 7212 C CA . ARG B 1 138 ? 33.375 -16.438 -3.18 1 91.81 138 ARG B CA 1
ATOM 7213 C C . ARG B 1 138 ? 33.938 -17.781 -3.58 1 91.81 138 ARG B C 1
ATOM 7215 O O . ARG B 1 138 ? 34.875 -18.281 -2.938 1 91.81 138 ARG B O 1
ATOM 7222 N N . VAL B 1 139 ? 33.344 -18.359 -4.578 1 89.31 139 VAL B N 1
ATOM 7223 C CA . VAL B 1 139 ? 33.844 -19.625 -5.121 1 89.31 139 VAL B CA 1
ATOM 7224 C C . VAL B 1 139 ? 33.969 -19.531 -6.641 1 89.31 139 VAL B C 1
ATOM 7226 O O . VAL B 1 139 ? 33.156 -18.859 -7.285 1 89.31 139 VAL B O 1
ATOM 7229 N N . CYS B 1 140 ? 34.969 -20.078 -7.109 1 89.81 140 CYS B N 1
ATOM 7230 C CA . CYS B 1 140 ? 35.188 -20.156 -8.555 1 89.81 140 CYS B CA 1
ATOM 7231 C C . CYS B 1 140 ? 34.969 -21.578 -9.055 1 89.81 140 CYS B C 1
ATOM 7233 O O . CYS B 1 140 ? 35.344 -22.547 -8.375 1 89.81 140 CYS B O 1
ATOM 7235 N N . THR B 1 141 ? 34.281 -21.703 -10.156 1 87.31 141 THR B N 1
ATOM 7236 C CA . THR B 1 141 ? 34 -23.031 -10.664 1 87.31 141 THR B CA 1
ATOM 7237 C C . THR B 1 141 ? 34.281 -23.125 -12.164 1 87.31 141 THR B C 1
ATOM 7239 O O . THR B 1 141 ? 34.031 -22.172 -12.898 1 87.31 141 THR B O 1
ATOM 7242 N N . ILE B 1 142 ? 34.875 -24.172 -12.602 1 83.38 142 ILE B N 1
ATOM 7243 C CA . ILE B 1 142 ? 35 -24.547 -14 1 83.38 142 ILE B CA 1
ATOM 7244 C C . ILE B 1 142 ? 34.406 -25.922 -14.234 1 83.38 142 ILE B C 1
ATOM 7246 O O . ILE B 1 142 ? 34.812 -26.891 -13.594 1 83.38 142 ILE B O 1
ATOM 7250 N N . ASN B 1 143 ? 33.531 -26.062 -15.109 1 77.06 143 ASN B N 1
ATOM 7251 C CA . ASN B 1 143 ? 32.875 -27.328 -15.391 1 77.06 143 ASN B CA 1
ATOM 7252 C C . ASN B 1 143 ? 32.375 -28 -14.117 1 77.06 143 ASN B C 1
ATOM 7254 O O . ASN B 1 143 ? 32.656 -29.188 -13.883 1 77.06 143 ASN B O 1
ATOM 7258 N N . LEU B 1 144 ? 31.875 -27.266 -13.148 1 75.38 144 LEU B N 1
ATOM 7259 C CA . LEU B 1 144 ? 31.234 -27.703 -11.922 1 75.38 144 LEU B CA 1
ATOM 7260 C C . LEU B 1 144 ? 32.281 -28.125 -10.883 1 75.38 144 LEU B C 1
ATOM 7262 O O . LEU B 1 144 ? 31.922 -28.672 -9.836 1 75.38 144 LEU B O 1
ATOM 7266 N N . CYS B 1 145 ? 33.531 -27.906 -11.273 1 82.75 145 CYS B N 1
ATOM 7267 C CA . CYS B 1 145 ? 34.594 -28.141 -10.312 1 82.75 145 CYS B CA 1
ATOM 7268 C C . CYS B 1 145 ? 35.031 -26.844 -9.648 1 82.75 145 CYS B C 1
ATOM 7270 O O . CYS B 1 145 ? 35.156 -25.812 -10.305 1 82.75 145 CYS B O 1
ATOM 7272 N N . TYR B 1 146 ? 35.281 -26.953 -8.352 1 87.88 146 TYR B N 1
ATOM 7273 C CA . TYR B 1 146 ? 35.844 -25.797 -7.652 1 87.88 146 TYR B CA 1
ATOM 7274 C C . TYR B 1 146 ? 37.281 -25.578 -8.047 1 87.88 146 TYR B C 1
ATOM 7276 O O . TYR B 1 146 ? 38.062 -26.516 -8.102 1 87.88 146 TYR B O 1
ATOM 7284 N N . VAL B 1 147 ? 37.625 -24.375 -8.438 1 89 147 VAL B N 1
ATOM 7285 C CA . VAL B 1 147 ? 39 -24 -8.766 1 89 147 VAL B CA 1
ATOM 7286 C C . VAL B 1 147 ? 39.406 -22.781 -7.934 1 89 147 VAL B C 1
ATOM 7288 O O . VAL B 1 147 ? 38.562 -22.094 -7.359 1 89 147 VAL B O 1
ATOM 7291 N N . PRO B 1 148 ? 40.688 -22.594 -7.789 1 89.38 148 PRO B N 1
ATOM 7292 C CA . PRO B 1 148 ? 41.156 -21.422 -7.031 1 89.38 148 PRO B CA 1
ATOM 7293 C C . PRO B 1 148 ? 40.719 -20.109 -7.68 1 89.38 148 PRO B C 1
ATOM 7295 O O . PRO B 1 148 ? 40.875 -19.938 -8.891 1 89.38 148 PRO B O 1
ATOM 7298 N N . CYS B 1 149 ? 40.188 -19.266 -6.871 1 91.56 149 CYS B N 1
ATOM 7299 C CA . CYS B 1 149 ? 39.844 -17.938 -7.332 1 91.56 149 CYS B CA 1
ATOM 7300 C C . CYS B 1 149 ? 41.094 -17.047 -7.422 1 91.56 149 CYS B C 1
ATOM 7302 O O . CYS B 1 149 ? 42.156 -17.391 -6.852 1 91.56 149 CYS B O 1
ATOM 7304 N N . PRO B 1 150 ? 40.969 -15.953 -8.156 1 88.69 150 PRO B N 1
ATOM 7305 C CA . PRO B 1 150 ? 42.125 -15.039 -8.219 1 88.69 150 PRO B CA 1
ATOM 7306 C C . PRO B 1 150 ? 42.594 -14.586 -6.832 1 88.69 150 PRO B C 1
ATOM 7308 O O . PRO B 1 150 ? 41.75 -14.312 -5.961 1 88.69 150 PRO B O 1
ATOM 7311 N N . TYR B 1 151 ? 43.938 -14.555 -6.555 1 88.81 151 TYR B N 1
ATOM 7312 C CA . TYR B 1 151 ? 44.594 -14.094 -5.336 1 88.81 151 TYR B CA 1
ATOM 7313 C C . TYR B 1 151 ? 44.531 -15.172 -4.254 1 88.81 151 TYR B C 1
ATOM 7315 O O . TYR B 1 151 ? 44.688 -14.867 -3.068 1 88.81 151 TYR B O 1
ATOM 7323 N N . THR B 1 152 ? 44.125 -16.328 -4.648 1 88.31 152 THR B N 1
ATOM 7324 C CA . THR B 1 152 ? 44.25 -17.469 -3.729 1 88.31 152 THR B CA 1
ATOM 7325 C C . THR B 1 152 ? 45.281 -18.453 -4.207 1 88.31 152 THR B C 1
ATOM 7327 O O . THR B 1 152 ? 45.688 -18.422 -5.371 1 88.31 152 THR B O 1
ATOM 7330 N N . SER B 1 153 ? 45.844 -19.344 -3.277 1 82.19 153 SER B N 1
ATOM 7331 C CA . SER B 1 153 ? 46.938 -20.234 -3.619 1 82.19 153 SER B CA 1
ATOM 7332 C C . SER B 1 153 ? 46.469 -21.703 -3.609 1 82.19 153 SER B C 1
ATOM 7334 O O . SER B 1 153 ? 47.312 -22.609 -3.646 1 82.19 153 SER B O 1
ATOM 7336 N N . ASP B 1 154 ? 45.281 -21.875 -3.619 1 84.06 154 ASP B N 1
ATOM 7337 C CA . ASP B 1 154 ? 44.781 -23.25 -3.607 1 84.06 154 ASP B CA 1
ATOM 7338 C C . ASP B 1 154 ? 45.094 -23.953 -4.93 1 84.06 154 ASP B C 1
ATOM 7340 O O . ASP B 1 154 ? 45.531 -23.312 -5.887 1 84.06 154 ASP B O 1
ATOM 7344 N N . VAL B 1 155 ? 45.062 -25.328 -4.871 1 79.12 155 VAL B N 1
ATOM 7345 C CA . VAL B 1 155 ? 45.375 -26.078 -6.086 1 79.12 155 VAL B CA 1
ATOM 7346 C C . VAL B 1 155 ? 44.281 -27.125 -6.344 1 79.12 155 VAL B C 1
ATOM 7348 O O . VAL B 1 155 ? 43.875 -27.844 -5.43 1 79.12 155 VAL B O 1
ATOM 7351 N N . THR B 1 156 ? 43.75 -27.016 -7.477 1 83.38 156 THR B N 1
ATOM 7352 C CA . THR B 1 156 ? 42.812 -28.047 -7.93 1 83.38 156 THR B CA 1
ATOM 7353 C C . THR B 1 156 ? 43.344 -28.734 -9.188 1 83.38 156 THR B C 1
ATOM 7355 O O . THR B 1 156 ? 43.844 -28.078 -10.102 1 83.38 156 THR B O 1
ATOM 7358 N N . VAL B 1 157 ? 43.312 -30.094 -9.133 1 78.12 157 VAL B N 1
ATOM 7359 C CA . VAL B 1 157 ? 43.719 -30.891 -10.289 1 78.12 157 VAL B CA 1
ATOM 7360 C C . VAL B 1 157 ? 42.5 -31.391 -11.031 1 78.12 157 VAL B C 1
ATOM 7362 O O . VAL B 1 157 ? 41.625 -32.062 -10.438 1 78.12 157 VAL B O 1
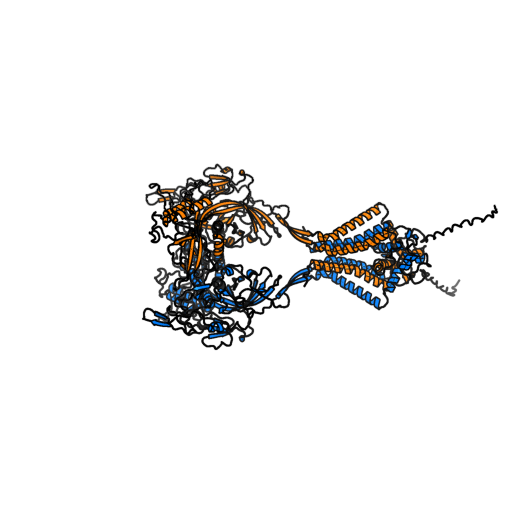ATOM 7365 N N . ILE B 1 158 ? 42.312 -30.922 -12.273 1 79.56 158 ILE B N 1
ATOM 7366 C CA . ILE B 1 158 ? 41.188 -31.359 -13.102 1 79.56 158 ILE B CA 1
ATOM 7367 C C . ILE B 1 158 ? 41.688 -32.406 -14.109 1 79.56 158 ILE B C 1
ATOM 7369 O O . ILE B 1 158 ? 42.562 -32.125 -14.93 1 79.56 158 ILE B O 1
ATOM 7373 N N . GLU B 1 159 ? 41.25 -33.656 -13.945 1 76.81 159 GLU B N 1
ATOM 7374 C CA . GLU B 1 159 ? 41.562 -34.719 -14.898 1 76.81 159 GLU B CA 1
ATOM 7375 C C . GLU B 1 159 ? 40.344 -35 -15.797 1 76.81 159 GLU B C 1
ATOM 7377 O O . GLU B 1 159 ? 39.219 -35.156 -15.312 1 76.81 159 GLU B O 1
ATOM 7382 N N . THR B 1 160 ? 40.469 -34.688 -17.062 1 72.94 160 THR B N 1
ATOM 7383 C CA . THR B 1 160 ? 39.375 -34.906 -17.984 1 72.94 160 THR B CA 1
ATOM 7384 C C . THR B 1 160 ? 39.469 -36.281 -18.625 1 72.94 160 THR B C 1
ATOM 7386 O O . THR B 1 160 ? 40.531 -36.656 -19.172 1 72.94 160 THR B O 1
ATOM 7389 N N . ASP B 1 161 ? 38.625 -37.219 -18.266 1 67.12 161 ASP B N 1
ATOM 7390 C CA . ASP B 1 161 ? 38.625 -38.5 -18.953 1 67.12 161 ASP B CA 1
ATOM 7391 C C . ASP B 1 161 ? 37.656 -38.469 -20.156 1 67.12 161 ASP B C 1
ATOM 7393 O O . ASP B 1 161 ? 37.125 -39.5 -20.547 1 67.12 161 ASP B O 1
ATOM 7397 N N . GLY B 1 162 ? 37.625 -37.406 -20.922 1 57.41 162 GLY B N 1
ATOM 7398 C CA . GLY B 1 162 ? 36.812 -37.281 -22.109 1 57.41 162 GLY B CA 1
ATOM 7399 C C . GLY B 1 162 ? 35.375 -36.906 -21.812 1 57.41 162 GLY B C 1
ATOM 7400 O O . GLY B 1 162 ? 34.844 -35.938 -22.391 1 57.41 162 GLY B O 1
ATOM 7401 N N . ALA B 1 163 ? 34.594 -37.75 -21.094 1 62.91 163 ALA B N 1
ATOM 7402 C CA . ALA B 1 163 ? 33.156 -37.625 -20.922 1 62.91 163 ALA B CA 1
ATOM 7403 C C . ALA B 1 163 ? 32.812 -36.844 -19.641 1 62.91 163 ALA B C 1
ATOM 7405 O O . ALA B 1 163 ? 31.797 -36.156 -19.578 1 62.91 163 ALA B O 1
ATOM 7406 N N . SER B 1 164 ? 33.625 -37.031 -18.562 1 65.94 164 SER B N 1
ATOM 7407 C CA . SER B 1 164 ? 33.344 -36.375 -17.281 1 65.94 164 SER B CA 1
ATOM 7408 C C . SER B 1 164 ? 34.594 -35.719 -16.719 1 65.94 164 SER B C 1
ATOM 7410 O O . SER B 1 164 ? 35.719 -36.125 -17.031 1 65.94 164 SER B O 1
ATOM 7412 N N . ASN B 1 165 ? 34.5 -34.5 -16.219 1 72.94 165 ASN B N 1
ATOM 7413 C CA . ASN B 1 165 ? 35.594 -33.844 -15.508 1 72.94 165 ASN B CA 1
ATOM 7414 C C . ASN B 1 165 ? 35.656 -34.312 -14.055 1 72.94 165 ASN B C 1
ATOM 7416 O O . ASN B 1 165 ? 34.688 -34.25 -13.328 1 72.94 165 ASN B O 1
ATOM 7420 N N . ASN B 1 166 ? 36.688 -35.125 -13.781 1 76.62 166 ASN B N 1
ATOM 7421 C CA . ASN B 1 166 ? 36.969 -35.5 -12.391 1 76.62 166 ASN B CA 1
ATOM 7422 C C . ASN B 1 166 ? 37.844 -34.469 -11.703 1 76.62 166 ASN B C 1
ATOM 7424 O O . ASN B 1 166 ? 38.969 -34.188 -12.172 1 76.62 166 ASN B O 1
ATOM 7428 N N . CYS B 1 167 ? 37.281 -33.75 -10.719 1 81 167 CYS B N 1
ATOM 7429 C CA . CYS B 1 167 ? 38 -32.688 -10.039 1 81 167 CYS B CA 1
ATOM 7430 C C . CYS B 1 167 ? 38.438 -33.156 -8.648 1 81 167 CYS B C 1
ATOM 7432 O O . CYS B 1 167 ? 37.656 -33.75 -7.902 1 81 167 CYS B O 1
ATOM 7434 N N . THR B 1 168 ? 39.781 -33.219 -8.43 1 80.75 168 THR B N 1
ATOM 7435 C CA . THR B 1 168 ? 40.312 -33.5 -7.105 1 80.75 168 THR B CA 1
ATOM 7436 C C . THR B 1 168 ? 40.906 -32.25 -6.48 1 80.75 168 THR B C 1
ATOM 7438 O O . THR B 1 168 ? 41.812 -31.641 -7.047 1 80.75 168 THR B O 1
ATOM 7441 N N . VAL B 1 169 ? 40.312 -31.812 -5.379 1 78.88 169 VAL B N 1
ATOM 7442 C CA . VAL B 1 169 ? 40.844 -30.672 -4.625 1 78.88 169 VAL B CA 1
ATOM 7443 C C . VAL B 1 169 ? 41.906 -31.141 -3.648 1 78.88 169 VAL B C 1
ATOM 7445 O O . VAL B 1 169 ? 41.656 -32.031 -2.838 1 78.88 169 VAL B O 1
ATOM 7448 N N . LEU B 1 170 ? 43.125 -30.703 -3.898 1 78.75 170 LEU B N 1
ATOM 7449 C CA . LEU B 1 170 ? 44.188 -31 -2.93 1 78.75 170 LEU B CA 1
ATOM 7450 C C . LEU B 1 170 ? 44.031 -30.156 -1.668 1 78.75 170 LEU B C 1
ATOM 7452 O O . LEU B 1 170 ? 44.312 -28.969 -1.671 1 78.75 170 LEU B O 1
ATOM 7456 N N . GLY B 1 171 ? 43.438 -30.734 -0.566 1 79 171 GLY B N 1
ATOM 7457 C CA . GLY B 1 171 ? 43.094 -30.016 0.65 1 79 171 GLY B CA 1
ATOM 7458 C C . GLY B 1 171 ? 41.688 -29.453 0.618 1 79 171 GLY B C 1
ATOM 7459 O O . GLY B 1 171 ? 40.719 -30.172 0.331 1 79 171 GLY B O 1
ATOM 7460 N N . SER B 1 172 ? 41.594 -28.109 1.004 1 84.44 172 SER B N 1
ATOM 7461 C CA . SER B 1 172 ? 40.312 -27.422 0.977 1 84.44 172 SER B CA 1
ATOM 7462 C C . SER B 1 172 ? 40.406 -26.094 0.241 1 84.44 172 SER B C 1
ATOM 7464 O O . SER B 1 172 ? 41.5 -25.5 0.157 1 84.44 172 SER B O 1
ATOM 7466 N N . ILE B 1 173 ? 39.438 -25.781 -0.396 1 89.56 173 ILE B N 1
ATOM 7467 C CA . ILE B 1 173 ? 39.375 -24.5 -1.08 1 89.56 173 ILE B CA 1
ATOM 7468 C C . ILE B 1 173 ? 38.969 -23.406 -0.092 1 89.56 173 ILE B C 1
ATOM 7470 O O . ILE B 1 173 ? 38 -23.578 0.665 1 89.56 173 ILE B O 1
ATOM 7474 N N . ASP B 1 174 ? 39.719 -22.422 -0.058 1 89.62 174 ASP B N 1
ATOM 7475 C CA . ASP B 1 174 ? 39.375 -21.281 0.767 1 89.62 174 ASP B CA 1
ATOM 7476 C C . ASP B 1 174 ? 38.344 -20.391 0.069 1 89.62 174 ASP B C 1
ATOM 7478 O O . ASP B 1 174 ? 38.625 -19.734 -0.923 1 89.62 174 ASP B O 1
ATOM 7482 N N . ALA B 1 175 ? 37.156 -20.312 0.649 1 92.19 175 ALA B N 1
ATOM 7483 C CA . ALA B 1 175 ? 36.094 -19.578 0.021 1 92.19 175 ALA B CA 1
ATOM 7484 C C . ALA B 1 175 ? 36.094 -18.109 0.461 1 92.19 175 ALA B C 1
ATOM 7486 O O . ALA B 1 175 ? 35.375 -17.281 -0.106 1 92.19 175 ALA B O 1
ATOM 7487 N N . ASN B 1 176 ? 36.906 -17.734 1.418 1 93.19 176 ASN B N 1
ATOM 7488 C CA . ASN B 1 176 ? 36.938 -16.359 1.913 1 93.19 176 ASN B CA 1
ATOM 7489 C C . ASN B 1 176 ? 37.562 -15.414 0.908 1 93.19 176 ASN B C 1
ATOM 7491 O O . ASN B 1 176 ? 38.562 -15.758 0.284 1 93.19 176 ASN B O 1
ATOM 7495 N N . VAL B 1 177 ? 37 -14.297 0.772 1 94.94 177 VAL B N 1
ATOM 7496 C CA . VAL B 1 177 ? 37.594 -13.281 -0.075 1 94.94 177 VAL B CA 1
ATOM 7497 C C . VAL B 1 177 ? 38.906 -12.805 0.553 1 94.94 177 VAL B C 1
ATOM 7499 O O . VAL B 1 177 ? 38.938 -12.414 1.722 1 94.94 177 VAL B O 1
ATOM 7502 N N . PRO B 1 178 ? 39.938 -12.82 -0.192 1 93.44 178 PRO B N 1
ATOM 7503 C CA . PRO B 1 178 ? 41.25 -12.414 0.354 1 93.44 178 PRO B CA 1
ATOM 7504 C C . PRO B 1 178 ? 41.25 -10.953 0.808 1 93.44 178 PRO B C 1
ATOM 7506 O O . PRO B 1 178 ? 40.594 -10.102 0.192 1 93.44 178 PRO B O 1
ATOM 7509 N N . ASP B 1 179 ? 42.125 -10.617 1.744 1 93.38 179 ASP B N 1
ATOM 7510 C CA . ASP B 1 179 ? 42.219 -9.289 2.334 1 93.38 179 ASP B CA 1
ATOM 7511 C C . ASP B 1 179 ? 42.688 -8.266 1.309 1 93.38 179 ASP B C 1
ATOM 7513 O O . ASP B 1 179 ? 42.312 -7.102 1.349 1 93.38 179 ASP B O 1
ATOM 7517 N N . ILE B 1 180 ? 43.5 -8.688 0.417 1 92.56 180 ILE B N 1
ATOM 7518 C CA . ILE B 1 180 ? 44.031 -7.773 -0.578 1 92.56 180 ILE B CA 1
ATOM 7519 C C . ILE B 1 180 ? 42.906 -7.176 -1.411 1 92.56 180 ILE B C 1
ATOM 7521 O O . ILE B 1 180 ? 42.969 -6 -1.785 1 92.56 180 ILE B O 1
ATOM 7525 N N . LEU B 1 181 ? 42.031 -7.988 -1.774 1 94.5 181 LEU B N 1
ATOM 7526 C CA . LEU B 1 181 ? 40.875 -7.488 -2.537 1 94.5 181 LEU B CA 1
ATOM 7527 C C . LEU B 1 181 ? 40.062 -6.508 -1.708 1 94.5 181 LEU B C 1
ATOM 7529 O O . LEU B 1 181 ? 39.562 -5.5 -2.229 1 94.5 181 LEU B O 1
ATOM 7533 N N . ARG B 1 182 ? 39.875 -6.812 -0.47 1 93.5 182 ARG B N 1
ATOM 7534 C CA . ARG B 1 182 ? 39.156 -5.902 0.417 1 93.5 182 ARG B CA 1
ATOM 7535 C C . ARG B 1 182 ? 39.844 -4.555 0.505 1 93.5 182 ARG B C 1
ATOM 7537 O O . ARG B 1 182 ? 39.219 -3.506 0.453 1 93.5 182 ARG B O 1
ATOM 7544 N N . ASP B 1 183 ? 41.125 -4.59 0.618 1 92.69 183 ASP B N 1
ATOM 7545 C CA . ASP B 1 183 ? 41.906 -3.365 0.736 1 92.69 183 ASP B CA 1
ATOM 7546 C C . ASP B 1 183 ? 41.812 -2.527 -0.537 1 92.69 183 ASP B C 1
ATOM 7548 O O . ASP B 1 183 ? 41.656 -1.307 -0.472 1 92.69 183 ASP B O 1
ATOM 7552 N N . ILE B 1 184 ? 41.906 -3.164 -1.635 1 94.38 184 ILE B N 1
ATOM 7553 C CA . ILE B 1 184 ? 41.875 -2.469 -2.918 1 94.38 184 ILE B CA 1
ATOM 7554 C C . ILE B 1 184 ? 40.531 -1.811 -3.131 1 94.38 184 ILE B C 1
ATOM 7556 O O . ILE B 1 184 ? 40.438 -0.609 -3.395 1 94.38 184 ILE B O 1
ATOM 7560 N N . TYR B 1 185 ? 39.531 -2.553 -2.943 1 95.25 185 TYR B N 1
ATOM 7561 C CA . TYR B 1 185 ? 38.219 -2.105 -3.367 1 95.25 185 TYR B CA 1
ATOM 7562 C C . TYR B 1 185 ? 37.469 -1.412 -2.227 1 95.25 185 TYR B C 1
ATOM 7564 O O . TYR B 1 185 ? 36.25 -1.194 -2.303 1 95.25 185 TYR B O 1
ATOM 7572 N N . THR B 1 186 ? 38.094 -1.102 -1.143 1 91.88 186 THR B N 1
ATOM 7573 C CA . THR B 1 186 ? 37.625 -0.182 -0.114 1 91.88 186 THR B CA 1
ATOM 7574 C C . THR B 1 186 ? 38.5 1.07 -0.064 1 91.88 186 THR B C 1
ATOM 7576 O O . THR B 1 186 ? 38.156 2.039 0.622 1 91.88 186 THR B O 1
ATOM 7579 N N . SER B 1 187 ? 39.5 1.111 -0.821 1 91.69 187 SER B N 1
ATOM 7580 C CA . SER B 1 187 ? 40.562 2.131 -0.722 1 91.69 187 SER B CA 1
ATOM 7581 C C . SER B 1 187 ? 40.031 3.494 -1.166 1 91.69 187 SER B C 1
ATOM 7583 O O . SER B 1 187 ? 40.5 4.527 -0.679 1 91.69 187 SER B O 1
ATOM 7585 N N . GLY B 1 188 ? 39.094 3.51 -2.029 1 91.06 188 GLY B N 1
ATOM 7586 C CA . GLY B 1 188 ? 38.594 4.77 -2.564 1 91.06 188 GLY B CA 1
ATOM 7587 C C . GLY B 1 188 ? 37.781 5.559 -1.567 1 91.06 188 GLY B C 1
ATOM 7588 O O . GLY B 1 188 ? 37.562 6.758 -1.746 1 91.06 188 GLY B O 1
ATOM 7589 N N . THR B 1 189 ? 37.25 4.949 -0.502 1 88.06 189 THR B N 1
ATOM 7590 C CA . THR B 1 189 ? 36.375 5.625 0.439 1 88.06 189 THR B CA 1
ATOM 7591 C C . THR B 1 189 ? 36.906 5.535 1.859 1 88.06 189 THR B C 1
ATOM 7593 O O . THR B 1 189 ? 36.375 6.133 2.785 1 88.06 189 THR B O 1
ATOM 7596 N N . GLN B 1 190 ? 37.812 4.816 2.131 1 75.56 190 GLN B N 1
ATOM 7597 C CA . GLN B 1 190 ? 38.312 4.566 3.479 1 75.56 190 GLN B CA 1
ATOM 7598 C C . GLN B 1 190 ? 39 5.805 4.051 1 75.56 190 GLN B C 1
ATOM 7600 O O . GLN B 1 190 ? 38.844 6.113 5.234 1 75.56 190 GLN B O 1
ATOM 7605 N N . TYR B 1 191 ? 39.656 6.531 3.219 1 66 191 TYR B N 1
ATOM 7606 C CA . TYR B 1 191 ? 40.5 7.578 3.781 1 66 191 TYR B CA 1
ATOM 7607 C C . TYR B 1 191 ? 39.812 8.938 3.699 1 66 191 TYR B C 1
ATOM 7609 O O . TYR B 1 191 ? 40.344 9.922 4.238 1 66 191 TYR B O 1
ATOM 7617 N N . GLU B 1 192 ? 38.656 9.102 3.184 1 70.44 192 GLU B N 1
ATOM 7618 C CA . GLU B 1 192 ? 38.031 10.398 2.947 1 70.44 192 GLU B CA 1
ATOM 7619 C C . GLU B 1 192 ? 36.75 10.555 3.762 1 70.44 192 GLU B C 1
ATOM 7621 O O . GLU B 1 192 ? 36.125 11.617 3.758 1 70.44 192 GLU B O 1
ATOM 7626 N N . ARG B 1 193 ? 36.688 10.211 4.996 1 81.81 193 ARG B N 1
ATOM 7627 C CA . ARG B 1 193 ? 35.5 10.367 5.824 1 81.81 193 ARG B CA 1
ATOM 7628 C C . ARG B 1 193 ? 34.281 10.719 4.973 1 81.81 193 ARG B C 1
ATOM 7630 O O . ARG B 1 193 ? 33.688 11.805 5.117 1 81.81 193 ARG B O 1
ATOM 7637 N N . THR B 1 194 ? 33.844 9.922 4.062 1 88.88 194 THR B N 1
ATOM 7638 C CA . THR B 1 194 ? 32.75 10.148 3.143 1 88.88 194 THR B CA 1
ATOM 7639 C C . THR B 1 194 ? 31.562 9.25 3.486 1 88.88 194 THR B C 1
ATOM 7641 O O . THR B 1 194 ? 31.703 8.289 4.246 1 88.88 194 THR B O 1
ATOM 7644 N N . THR B 1 195 ? 30.422 9.656 3.041 1 92.38 195 THR B N 1
ATOM 7645 C CA . THR B 1 195 ? 29.219 8.867 3.236 1 92.38 195 THR B CA 1
ATOM 7646 C C . THR B 1 195 ? 28.984 7.934 2.049 1 92.38 195 THR B C 1
ATOM 7648 O O . THR B 1 195 ? 28.031 7.145 2.051 1 92.38 195 THR B O 1
ATOM 7651 N N . ILE B 1 196 ? 29.906 7.988 1.078 1 94.38 196 ILE B N 1
ATOM 7652 C CA . ILE B 1 196 ? 29.766 7.164 -0.12 1 94.38 196 ILE B CA 1
ATOM 7653 C C . ILE B 1 196 ? 30.094 5.711 0.215 1 94.38 196 ILE B C 1
ATOM 7655 O O . ILE B 1 196 ? 31.172 5.414 0.736 1 94.38 196 ILE B O 1
ATOM 7659 N N . SER B 1 197 ? 29.172 4.848 -0.07 1 95.06 197 SER B N 1
ATOM 7660 C CA . SER B 1 197 ? 29.391 3.418 0.114 1 95.06 197 SER B CA 1
ATOM 7661 C C . SER B 1 197 ? 30.266 2.848 -0.996 1 95.06 197 SER B C 1
ATOM 7663 O O . SER B 1 197 ? 30.406 3.451 -2.062 1 95.06 197 SER B O 1
ATOM 7665 N N . ASN B 1 198 ? 30.922 1.761 -0.67 1 95.88 198 ASN B N 1
ATOM 7666 C CA . ASN B 1 198 ? 31.719 1.019 -1.637 1 95.88 198 ASN B CA 1
ATOM 7667 C C . ASN B 1 198 ? 31.297 -0.448 -1.703 1 95.88 198 ASN B C 1
ATOM 7669 O O . ASN B 1 198 ? 30.281 -0.836 -1.124 1 95.88 198 ASN B O 1
ATOM 7673 N N . TYR B 1 199 ? 32.031 -1.271 -2.432 1 96.75 199 TYR B N 1
ATOM 7674 C CA . TYR B 1 199 ? 31.672 -2.645 -2.76 1 96.75 199 TYR B CA 1
ATOM 7675 C C . TYR B 1 199 ? 31.359 -3.439 -1.498 1 96.75 199 TYR B C 1
ATOM 7677 O O . TYR B 1 199 ? 30.312 -4.094 -1.412 1 96.75 199 TYR B O 1
ATOM 7685 N N . PHE B 1 200 ? 32.188 -3.4 -0.473 1 95.12 200 PHE B N 1
ATOM 7686 C CA . PHE B 1 200 ? 32.062 -4.285 0.68 1 95.12 200 PHE B CA 1
ATOM 7687 C C . PHE B 1 200 ? 31.156 -3.684 1.738 1 95.12 200 PHE B C 1
ATOM 7689 O O . PHE B 1 200 ? 30.922 -4.289 2.785 1 95.12 200 PHE B O 1
ATOM 7696 N N . ASP B 1 201 ? 30.578 -2.469 1.456 1 94.31 201 ASP B N 1
ATOM 7697 C CA . ASP B 1 201 ? 29.547 -1.88 2.314 1 94.31 201 ASP B CA 1
ATOM 7698 C C . ASP B 1 201 ? 28.156 -2.393 1.943 1 94.31 201 ASP B C 1
ATOM 7700 O O . ASP B 1 201 ? 27.188 -2.111 2.641 1 94.31 201 ASP B O 1
ATOM 7704 N N . ILE B 1 202 ? 28.094 -3.1 0.859 1 96.69 202 ILE B N 1
ATOM 7705 C CA . ILE B 1 202 ? 26.844 -3.664 0.387 1 96.69 202 ILE B CA 1
ATOM 7706 C C . ILE B 1 202 ? 26.734 -5.129 0.808 1 96.69 202 ILE B C 1
ATOM 7708 O O . ILE B 1 202 ? 27.578 -5.949 0.416 1 96.69 202 ILE B O 1
ATOM 7712 N N . GLU B 1 203 ? 25.766 -5.453 1.594 1 96.31 203 GLU B N 1
ATOM 7713 C CA . GLU B 1 203 ? 25.578 -6.809 2.109 1 96.31 203 GLU B CA 1
ATOM 7714 C C . GLU B 1 203 ? 24.203 -7.348 1.771 1 96.31 203 GLU B C 1
ATOM 7716 O O . GLU B 1 203 ? 23.312 -6.59 1.362 1 96.31 203 GLU B O 1
ATOM 7721 N N . TRP B 1 204 ? 24.125 -8.68 1.904 1 95.62 204 TRP B N 1
ATOM 7722 C CA . TRP B 1 204 ? 22.797 -9.266 1.802 1 95.62 204 TRP B CA 1
ATOM 7723 C C . TRP B 1 204 ? 21.906 -8.82 2.959 1 95.62 204 TRP B C 1
ATOM 7725 O O . TRP B 1 204 ? 22.375 -8.68 4.09 1 95.62 204 TRP B O 1
ATOM 7735 N N . ARG B 1 205 ? 20.672 -8.617 2.725 1 94.75 205 ARG B N 1
ATOM 7736 C CA . ARG B 1 205 ? 19.75 -8.273 3.801 1 94.75 205 ARG B CA 1
ATOM 7737 C C . ARG B 1 205 ? 19.578 -9.445 4.766 1 94.75 205 ARG B C 1
ATOM 7739 O O . ARG B 1 205 ? 19.562 -9.258 5.984 1 94.75 205 ARG B O 1
ATOM 7746 N N . GLN B 1 206 ? 19.422 -10.602 4.195 1 92.12 206 GLN B N 1
ATOM 7747 C CA . GLN B 1 206 ? 19.359 -11.812 5.004 1 92.12 206 GLN B CA 1
ATOM 7748 C C . GLN B 1 206 ? 20.594 -12.688 4.797 1 92.12 206 GLN B C 1
ATOM 7750 O O . GLN B 1 206 ? 21.016 -12.906 3.662 1 92.12 206 GLN B O 1
ATOM 7755 N N . THR B 1 207 ? 21.125 -13.094 5.902 1 91.56 207 THR B N 1
ATOM 7756 C CA . THR B 1 207 ? 22.344 -13.891 5.836 1 91.56 207 THR B CA 1
ATOM 7757 C C . THR B 1 207 ? 22.141 -15.25 6.504 1 91.56 207 THR B C 1
ATOM 7759 O O . THR B 1 207 ? 21.281 -15.398 7.371 1 91.56 207 THR B O 1
ATOM 7762 N N . THR B 1 208 ? 22.859 -16.203 6 1 89.81 208 THR B N 1
ATOM 7763 C CA . THR B 1 208 ? 22.859 -17.547 6.547 1 89.81 208 THR B CA 1
ATOM 7764 C C . THR B 1 208 ? 24.234 -18.203 6.359 1 89.81 208 THR B C 1
ATOM 7766 O O . THR B 1 208 ? 25.219 -17.516 6.113 1 89.81 208 THR B O 1
ATOM 7769 N N . THR B 1 209 ? 24.328 -19.438 6.711 1 88.94 209 THR B N 1
ATOM 7770 C CA . THR B 1 209 ? 25.547 -20.219 6.473 1 88.94 209 THR B CA 1
ATOM 7771 C C . THR B 1 209 ? 25.234 -21.438 5.613 1 88.94 209 THR B C 1
ATOM 7773 O O . THR B 1 209 ? 24.094 -21.906 5.559 1 88.94 209 THR B O 1
ATOM 7776 N N . GLN B 1 210 ? 26.219 -21.797 4.875 1 87 210 GLN B N 1
ATOM 7777 C CA . GLN B 1 210 ? 26.125 -22.984 4.035 1 87 210 GLN B CA 1
ATOM 7778 C C . GLN B 1 210 ? 27.266 -23.953 4.309 1 87 210 GLN B C 1
ATOM 7780 O O . GLN B 1 210 ? 28.422 -23.531 4.43 1 87 210 GLN B O 1
ATOM 7785 N N . TYR B 1 211 ? 26.859 -25.219 4.426 1 84.25 211 TYR B N 1
ATOM 7786 C CA . TYR B 1 211 ? 27.875 -26.25 4.648 1 84.25 211 TYR B CA 1
ATOM 7787 C C . TYR B 1 211 ? 28.266 -26.922 3.338 1 84.25 211 TYR B C 1
ATOM 7789 O O . TYR B 1 211 ? 27.406 -27.25 2.521 1 84.25 211 TYR B O 1
ATOM 7797 N N . ASP B 1 212 ? 29.531 -26.938 3.061 1 83.19 212 ASP B N 1
ATOM 7798 C CA . ASP B 1 212 ? 30.141 -27.656 1.951 1 83.19 212 ASP B CA 1
ATOM 7799 C C . ASP B 1 212 ? 31.453 -28.312 2.377 1 83.19 212 ASP B C 1
ATOM 7801 O O . ASP B 1 212 ? 32.406 -27.609 2.795 1 83.19 212 ASP B O 1
ATOM 7805 N N . ARG B 1 213 ? 31.547 -29.578 2.24 1 83 213 ARG B N 1
ATOM 7806 C CA . ARG B 1 213 ? 32.688 -30.344 2.723 1 83 213 ARG B CA 1
ATOM 7807 C C . ARG B 1 213 ? 33.969 -29.891 2.025 1 83 213 ARG B C 1
ATOM 7809 O O . ARG B 1 213 ? 35.062 -29.953 2.611 1 83 213 ARG B O 1
ATOM 7816 N N . GLN B 1 214 ? 33.875 -29.422 0.86 1 84.44 214 GLN B N 1
ATOM 7817 C CA . GLN B 1 214 ? 35.062 -29.078 0.07 1 84.44 214 GLN B CA 1
ATOM 7818 C C . GLN B 1 214 ? 35.531 -27.656 0.351 1 84.44 214 GLN B C 1
ATOM 7820 O O . GLN B 1 214 ? 36.625 -27.266 -0.029 1 84.44 214 GLN B O 1
ATOM 7825 N N . LEU B 1 215 ? 34.688 -26.953 1.027 1 88.5 215 LEU B N 1
ATOM 7826 C CA . LEU B 1 215 ? 35.031 -25.547 1.266 1 88.5 215 LEU B CA 1
ATOM 7827 C C . LEU B 1 215 ? 35.438 -25.328 2.715 1 88.5 215 LEU B C 1
ATOM 7829 O O . LEU B 1 215 ? 34.781 -25.844 3.637 1 88.5 215 LEU B O 1
ATOM 7833 N N . ASN B 1 216 ? 36.5 -24.594 2.932 1 89.44 216 ASN B N 1
ATOM 7834 C CA . ASN B 1 216 ? 37 -24.203 4.242 1 89.44 216 ASN B CA 1
ATOM 7835 C C . ASN B 1 216 ? 37.094 -25.391 5.195 1 89.44 216 ASN B C 1
ATOM 7837 O O . ASN B 1 216 ? 36.625 -25.312 6.328 1 89.44 216 ASN B O 1
ATOM 7841 N N . ASN B 1 217 ? 37.5 -26.5 4.723 1 86.81 217 ASN B N 1
ATOM 7842 C CA . ASN B 1 217 ? 37.719 -27.719 5.508 1 86.81 217 ASN B CA 1
ATOM 7843 C C . ASN B 1 217 ? 36.406 -28.172 6.172 1 86.81 217 ASN B C 1
ATOM 7845 O O . ASN B 1 217 ? 36.406 -28.578 7.332 1 86.81 217 ASN B O 1
ATOM 7849 N N . GLY B 1 218 ? 35.281 -27.859 5.48 1 83.25 218 GLY B N 1
ATOM 7850 C CA . GLY B 1 218 ? 34 -28.328 5.969 1 83.25 218 GLY B CA 1
ATOM 7851 C C . GLY B 1 218 ? 33.375 -27.406 7 1 83.25 218 GLY B C 1
ATOM 7852 O O . GLY B 1 218 ? 32.406 -27.781 7.668 1 83.25 218 GLY B O 1
ATOM 7853 N N . THR B 1 219 ? 33.969 -26.281 7.211 1 87.88 219 THR B N 1
ATOM 7854 C CA . THR B 1 219 ? 33.344 -25.281 8.078 1 87.88 219 THR B CA 1
ATOM 7855 C C . THR B 1 219 ? 32.281 -24.516 7.332 1 87.88 219 THR B C 1
ATOM 7857 O O . THR B 1 219 ? 32.469 -24.109 6.18 1 87.88 219 THR B O 1
ATOM 7860 N N . PRO B 1 220 ? 31.125 -24.328 7.977 1 87.69 220 PRO B N 1
ATOM 7861 C CA . PRO B 1 220 ? 30.062 -23.562 7.305 1 87.69 220 PRO B CA 1
ATOM 7862 C C . PRO B 1 220 ? 30.531 -22.156 6.891 1 87.69 220 PRO B C 1
ATOM 7864 O O . PRO B 1 220 ? 31.219 -21.484 7.656 1 87.69 220 PRO B O 1
ATOM 7867 N N . ILE B 1 221 ? 30.156 -21.797 5.719 1 91.06 221 ILE B N 1
ATOM 7868 C CA . ILE B 1 221 ? 30.594 -20.516 5.191 1 91.06 221 ILE B CA 1
ATOM 7869 C C . ILE B 1 221 ? 29.406 -19.547 5.121 1 91.06 221 ILE B C 1
ATOM 7871 O O . ILE B 1 221 ? 28.266 -19.984 4.953 1 91.06 221 ILE B O 1
ATOM 7875 N N . ALA B 1 222 ? 29.719 -18.25 5.152 1 91.69 222 ALA B N 1
ATOM 7876 C CA . ALA B 1 222 ? 28.688 -17.219 5.082 1 91.69 222 ALA B CA 1
ATOM 7877 C C . ALA B 1 222 ? 28.016 -17.203 3.715 1 91.69 222 ALA B C 1
ATOM 7879 O O . ALA B 1 222 ? 28.688 -17.359 2.688 1 91.69 222 ALA B O 1
ATOM 7880 N N . ALA B 1 223 ? 26.672 -17.094 3.705 1 91 223 ALA B N 1
ATOM 7881 C CA . ALA B 1 223 ? 25.875 -17.062 2.482 1 91 223 ALA B CA 1
ATOM 7882 C C . ALA B 1 223 ? 24.672 -16.141 2.633 1 91 223 ALA B C 1
ATOM 7884 O O . ALA B 1 223 ? 24.391 -15.648 3.73 1 91 223 ALA B O 1
ATOM 7885 N N . GLY B 1 224 ? 24.125 -15.766 1.5 1 90.94 224 GLY B N 1
ATOM 7886 C CA . GLY B 1 224 ? 22.969 -14.883 1.502 1 90.94 224 GLY B CA 1
ATOM 7887 C C . GLY B 1 224 ? 21.672 -15.602 1.206 1 90.94 224 GLY B C 1
ATOM 7888 O O . GLY B 1 224 ? 21.656 -16.625 0.53 1 90.94 224 GLY B O 1
ATOM 7889 N N . LEU B 1 225 ? 20.594 -15.086 1.805 1 89.44 225 LEU B N 1
ATOM 7890 C CA . LEU B 1 225 ? 19.234 -15.516 1.508 1 89.44 225 LEU B CA 1
ATOM 7891 C C . LEU B 1 225 ? 18.438 -14.391 0.841 1 89.44 225 LEU B C 1
ATOM 7893 O O . LEU B 1 225 ? 18.734 -13.211 1.049 1 89.44 225 LEU B O 1
ATOM 7897 N N . TYR B 1 226 ? 17.531 -14.867 0.038 1 90.5 226 TYR B N 1
ATOM 7898 C CA . TYR B 1 226 ? 16.672 -13.875 -0.613 1 90.5 226 TYR B CA 1
ATOM 7899 C C . TYR B 1 226 ? 15.203 -14.133 -0.305 1 90.5 226 TYR B C 1
ATOM 7901 O O . TYR B 1 226 ? 14.758 -15.289 -0.284 1 90.5 226 TYR B O 1
ATOM 7909 N N . ARG B 1 227 ? 14.562 -13.023 -0.048 1 88.88 227 ARG B N 1
ATOM 7910 C CA . ARG B 1 227 ? 13.109 -13 0.07 1 88.88 227 ARG B CA 1
ATOM 7911 C C . ARG B 1 227 ? 12.539 -11.672 -0.399 1 88.88 227 ARG B C 1
ATOM 7913 O O . ARG B 1 227 ? 13.031 -10.609 -0.008 1 88.88 227 ARG B O 1
ATOM 7920 N N . ARG B 1 228 ? 11.586 -11.781 -1.248 1 90.25 228 ARG B N 1
ATOM 7921 C CA . ARG B 1 228 ? 10.953 -10.547 -1.706 1 90.25 228 ARG B CA 1
ATOM 7922 C C . ARG B 1 228 ? 10.133 -9.906 -0.591 1 90.25 228 ARG B C 1
ATOM 7924 O O . ARG B 1 228 ? 9.336 -10.578 0.066 1 90.25 228 ARG B O 1
ATOM 7931 N N . LEU B 1 229 ? 10.219 -8.617 -0.357 1 89.94 229 LEU B N 1
ATOM 7932 C CA . LEU B 1 229 ? 9.609 -7.98 0.807 1 89.94 229 LEU B CA 1
ATOM 7933 C C . LEU B 1 229 ? 8.32 -7.262 0.421 1 89.94 229 LEU B C 1
ATOM 7935 O O . LEU B 1 229 ? 7.281 -7.457 1.054 1 89.94 229 LEU B O 1
ATOM 7939 N N . GLU B 1 230 ? 8.375 -6.344 -0.495 1 83.06 230 GLU B N 1
ATOM 7940 C CA . GLU B 1 230 ? 7.23 -5.52 -0.877 1 83.06 230 GLU B CA 1
ATOM 7941 C C . GLU B 1 230 ? 7.234 -5.23 -2.375 1 83.06 230 GLU B C 1
ATOM 7943 O O . GLU B 1 230 ? 8.266 -5.367 -3.037 1 83.06 230 GLU B O 1
ATOM 7948 N N . ASN B 1 231 ? 6.055 -4.898 -2.809 1 82.88 231 ASN B N 1
ATOM 7949 C CA . ASN B 1 231 ? 5.949 -4.371 -4.168 1 82.88 231 ASN B CA 1
ATOM 7950 C C . ASN B 1 231 ? 6.156 -2.861 -4.199 1 82.88 231 ASN B C 1
ATOM 7952 O O . ASN B 1 231 ? 5.191 -2.096 -4.141 1 82.88 231 ASN B O 1
ATOM 7956 N N . ILE B 1 232 ? 7.27 -2.492 -4.441 1 86.5 232 ILE B N 1
ATOM 7957 C CA . ILE B 1 232 ? 7.664 -1.089 -4.363 1 86.5 232 ILE B CA 1
ATOM 7958 C C . ILE B 1 232 ? 7.176 -0.347 -5.605 1 86.5 232 ILE B C 1
ATOM 7960 O O . ILE B 1 232 ? 7.02 0.876 -5.586 1 86.5 232 ILE B O 1
ATOM 7964 N N . ALA B 1 233 ? 6.91 -1.123 -6.629 1 87.06 233 ALA B N 1
ATOM 7965 C CA . ALA B 1 233 ? 6.516 -0.497 -7.891 1 87.06 233 ALA B CA 1
ATOM 7966 C C . ALA B 1 233 ? 5.227 0.302 -7.727 1 87.06 233 ALA B C 1
ATOM 7968 O O . ALA B 1 233 ? 4.957 1.223 -8.5 1 87.06 233 ALA B O 1
ATOM 7969 N N . LEU B 1 234 ? 4.465 -0.042 -6.766 1 84.94 234 LEU B N 1
ATOM 7970 C CA . LEU B 1 234 ? 3.18 0.624 -6.582 1 84.94 234 LEU B CA 1
ATOM 7971 C C . LEU B 1 234 ? 3.336 1.88 -5.73 1 84.94 234 LEU B C 1
ATOM 7973 O O . LEU B 1 234 ? 2.414 2.695 -5.648 1 84.94 234 LEU B O 1
ATOM 7977 N N . LEU B 1 235 ? 4.629 1.948 -5.359 1 83.19 235 LEU B N 1
ATOM 7978 C CA . LEU B 1 235 ? 4.895 3.15 -4.574 1 83.19 235 LEU B CA 1
ATOM 7979 C C . LEU B 1 235 ? 5.312 4.305 -5.48 1 83.19 235 LEU B C 1
ATOM 7981 O O . LEU B 1 235 ? 5.98 4.098 -6.496 1 83.19 235 LEU B O 1
ATOM 7985 N N . ASP B 1 236 ? 4.699 5.441 -5.512 1 83.81 236 ASP B N 1
ATOM 7986 C CA . ASP B 1 236 ? 5.051 6.617 -6.301 1 83.81 236 ASP B CA 1
ATOM 7987 C C . ASP B 1 236 ? 5.758 7.664 -5.441 1 83.81 236 ASP B C 1
ATOM 7989 O O . ASP B 1 236 ? 5.387 8.844 -5.457 1 83.81 236 ASP B O 1
ATOM 7993 N N . THR B 1 237 ? 6.77 7.07 -4.695 1 91.56 237 THR B N 1
ATOM 7994 C CA . THR B 1 237 ? 7.516 7.949 -3.803 1 91.56 237 THR B CA 1
ATOM 7995 C C . THR B 1 237 ? 8.93 7.426 -3.582 1 91.56 237 THR B C 1
ATOM 7997 O O . THR B 1 237 ? 9.258 6.316 -4.008 1 91.56 237 THR B O 1
ATOM 8000 N N . VAL B 1 238 ? 9.781 8.328 -3.031 1 96.12 238 VAL B N 1
ATOM 8001 C CA . VAL B 1 238 ? 11.117 7.945 -2.586 1 96.12 238 VAL B CA 1
ATOM 8002 C C . VAL B 1 238 ? 11.117 7.707 -1.076 1 96.12 238 VAL B C 1
ATOM 8004 O O . VAL B 1 238 ? 10.664 8.562 -0.31 1 96.12 238 VAL B O 1
ATOM 8007 N N . ARG B 1 239 ? 11.609 6.555 -0.661 1 95.38 239 ARG B N 1
ATOM 8008 C CA . ARG B 1 239 ? 11.57 6.207 0.756 1 95.38 239 ARG B CA 1
ATOM 8009 C C . ARG B 1 239 ? 12.961 5.855 1.276 1 95.38 239 ARG B C 1
ATOM 8011 O O . ARG B 1 239 ? 13.766 5.258 0.56 1 95.38 239 ARG B O 1
ATOM 8018 N N . ALA B 1 240 ? 13.117 6.242 2.486 1 96.56 240 ALA B N 1
ATOM 8019 C CA . ALA B 1 240 ? 14.281 5.773 3.223 1 96.56 240 ALA B CA 1
ATOM 8020 C C . ALA B 1 240 ? 13.953 4.527 4.039 1 96.56 240 ALA B C 1
ATOM 8022 O O . ALA B 1 240 ? 13.234 4.602 5.035 1 96.56 240 ALA B O 1
ATOM 8023 N N . VAL B 1 241 ? 14.445 3.426 3.611 1 95.81 241 VAL B N 1
ATOM 8024 C CA . VAL B 1 241 ? 14.227 2.17 4.32 1 95.81 241 VAL B CA 1
ATOM 8025 C C . VAL B 1 241 ? 15.539 1.677 4.922 1 95.81 241 VAL B C 1
ATOM 8027 O O . VAL B 1 241 ? 16.594 2.287 4.719 1 95.81 241 VAL B O 1
ATOM 8030 N N . GLU B 1 242 ? 15.453 0.62 5.621 1 95.88 242 GLU B N 1
ATOM 8031 C CA . GLU B 1 242 ? 16.625 0.136 6.34 1 95.88 242 GLU B CA 1
ATOM 8032 C C . GLU B 1 242 ? 17.812 -0.084 5.387 1 95.88 242 GLU B C 1
ATOM 8034 O O . GLU B 1 242 ? 17.812 -1.035 4.605 1 95.88 242 GLU B O 1
ATOM 8039 N N . GLY B 1 243 ? 18.703 0.787 5.395 1 96.62 243 GLY B N 1
ATOM 8040 C CA . GLY B 1 243 ? 19.969 0.64 4.672 1 96.62 243 GLY B CA 1
ATOM 8041 C C . GLY B 1 243 ? 19.891 1.137 3.238 1 96.62 243 GLY B C 1
ATOM 8042 O O . GLY B 1 243 ? 20.859 1.041 2.49 1 96.62 243 GLY B O 1
ATOM 8043 N N . LEU B 1 244 ? 18.719 1.617 2.834 1 97.81 244 LEU B N 1
ATOM 8044 C CA . LEU B 1 244 ? 18.594 1.974 1.424 1 97.81 244 LEU B CA 1
ATOM 8045 C C . LEU B 1 244 ? 17.719 3.213 1.253 1 97.81 244 LEU B C 1
ATOM 8047 O O . LEU B 1 244 ? 16.875 3.504 2.102 1 97.81 244 LEU B O 1
ATOM 8051 N N . ILE B 1 245 ? 18.031 3.957 0.287 1 97.88 245 ILE B N 1
ATOM 8052 C CA . ILE B 1 245 ? 17.094 4.891 -0.325 1 97.88 245 ILE B CA 1
ATOM 8053 C C . ILE B 1 245 ? 16.453 4.25 -1.553 1 97.88 245 ILE B C 1
ATOM 8055 O O . ILE B 1 245 ? 17.141 3.973 -2.543 1 97.88 245 ILE B O 1
ATOM 8059 N N . VAL B 1 246 ? 15.227 3.99 -1.461 1 97.19 246 VAL B N 1
ATOM 8060 C CA . VAL B 1 246 ? 14.531 3.332 -2.561 1 97.19 246 VAL B CA 1
ATOM 8061 C C . VAL B 1 246 ? 13.703 4.355 -3.332 1 97.19 246 VAL B C 1
ATOM 8063 O O . VAL B 1 246 ? 12.75 4.926 -2.791 1 97.19 246 VAL B O 1
ATOM 8066 N N . ASP B 1 247 ? 14.07 4.605 -4.535 1 97.06 247 ASP B N 1
ATOM 8067 C CA . ASP B 1 247 ? 13.336 5.512 -5.418 1 97.06 247 ASP B CA 1
ATOM 8068 C C . ASP B 1 247 ? 12.344 4.75 -6.293 1 97.06 247 ASP B C 1
ATOM 8070 O O . ASP B 1 247 ? 12.711 4.238 -7.352 1 97.06 247 ASP B O 1
ATOM 8074 N N . ALA B 1 248 ? 11.133 4.762 -5.91 1 94.12 248 ALA B N 1
ATOM 8075 C CA . ALA B 1 248 ? 10.102 4.02 -6.625 1 94.12 248 ALA B CA 1
ATOM 8076 C C . ALA B 1 248 ? 9.484 4.863 -7.738 1 94.12 248 ALA B C 1
ATOM 8078 O O . ALA B 1 248 ? 8.5 4.457 -8.359 1 94.12 248 ALA B O 1
ATOM 8079 N N . LYS B 1 249 ? 9.953 6.008 -8.008 1 92.75 249 LYS B N 1
ATOM 8080 C CA . LYS B 1 249 ? 9.461 6.855 -9.086 1 92.75 249 LYS B CA 1
ATOM 8081 C C . LYS B 1 249 ? 10.195 6.562 -10.391 1 92.75 249 LYS B C 1
ATOM 8083 O O . LYS B 1 249 ? 9.57 6.297 -11.422 1 92.75 249 LYS B O 1
ATOM 8088 N N . VAL B 1 250 ? 11.492 6.555 -10.281 1 92.88 250 VAL B N 1
ATOM 8089 C CA . VAL B 1 250 ? 12.312 6.383 -11.477 1 92.88 250 VAL B CA 1
ATOM 8090 C C . VAL B 1 250 ? 12.891 4.969 -11.508 1 92.88 250 VAL B C 1
ATOM 8092 O O . VAL B 1 250 ? 13.164 4.43 -12.586 1 92.88 250 VAL B O 1
ATOM 8095 N N . GLY B 1 251 ? 13.039 4.387 -10.383 1 95.5 251 GLY B N 1
ATOM 8096 C CA . GLY B 1 251 ? 13.617 3.053 -10.289 1 95.5 251 GLY B CA 1
ATOM 8097 C C . GLY B 1 251 ? 15.109 3.062 -10.055 1 95.5 251 GLY B C 1
ATOM 8098 O O . GLY B 1 251 ? 15.898 2.998 -11.008 1 95.5 251 GLY B O 1
ATOM 8099 N N . GLN B 1 252 ? 15.555 3.178 -8.898 1 97.75 252 GLN B N 1
ATOM 8100 C CA . GLN B 1 252 ? 16.953 3.15 -8.484 1 97.75 252 GLN B CA 1
ATOM 8101 C C . GLN B 1 252 ? 17.078 3.008 -6.969 1 97.75 252 GLN B C 1
ATOM 8103 O O . GLN B 1 252 ? 16.094 3.174 -6.242 1 97.75 252 GLN B O 1
ATOM 8108 N N . ILE B 1 253 ? 18.266 2.592 -6.527 1 98.31 253 ILE B N 1
ATOM 8109 C CA . ILE B 1 253 ? 18.453 2.43 -5.09 1 98.31 253 ILE B CA 1
ATOM 8110 C C . ILE B 1 253 ? 19.766 3.098 -4.664 1 98.31 253 ILE B C 1
ATOM 8112 O O . ILE B 1 253 ? 20.766 3.055 -5.395 1 98.31 253 ILE B O 1
ATOM 8116 N N . GLY B 1 254 ? 19.688 3.787 -3.545 1 98.62 254 GLY B N 1
ATOM 8117 C CA . GLY B 1 254 ? 20.859 4.359 -2.904 1 98.62 254 GLY B CA 1
ATOM 8118 C C . GLY B 1 254 ? 21.219 3.668 -1.606 1 98.62 254 GLY B C 1
ATOM 8119 O O . GLY B 1 254 ? 20.344 3.289 -0.828 1 98.62 254 GLY B O 1
ATOM 8120 N N . PHE B 1 255 ? 22.516 3.506 -1.421 1 98.12 255 PHE B N 1
ATOM 8121 C CA . PHE B 1 255 ? 22.984 2.795 -0.238 1 98.12 255 PHE B CA 1
ATOM 8122 C C . PHE B 1 255 ? 23.312 3.771 0.884 1 98.12 255 PHE B C 1
ATOM 8124 O O . PHE B 1 255 ? 24.234 4.57 0.763 1 98.12 255 PHE B O 1
ATOM 8131 N N . ARG B 1 256 ? 22.562 3.611 1.934 1 96.69 256 ARG B N 1
ATOM 8132 C CA . ARG B 1 256 ? 22.766 4.496 3.074 1 96.69 256 ARG B CA 1
ATOM 8133 C C . ARG B 1 256 ? 22.203 3.887 4.352 1 96.69 256 ARG B C 1
ATOM 8135 O O . ARG B 1 256 ? 21.016 3.584 4.43 1 96.69 256 ARG B O 1
ATOM 8142 N N . ASN B 1 257 ? 23.047 3.691 5.301 1 94.94 257 ASN B N 1
ATOM 8143 C CA . ASN B 1 257 ? 22.562 3.365 6.637 1 94.94 257 ASN B CA 1
ATOM 8144 C C . ASN B 1 257 ? 22.047 4.602 7.367 1 94.94 257 ASN B C 1
ATOM 8146 O O . ASN B 1 257 ? 22.844 5.43 7.824 1 94.94 257 ASN B O 1
ATOM 8150 N N . HIS B 1 258 ? 20.828 4.738 7.574 1 94.94 258 HIS B N 1
ATOM 8151 C CA . HIS B 1 258 ? 20.156 5.996 7.883 1 94.94 258 HIS B CA 1
ATOM 8152 C C . HIS B 1 258 ? 20.5 6.469 9.289 1 94.94 258 HIS B C 1
ATOM 8154 O O . HIS B 1 258 ? 20.422 5.691 10.242 1 94.94 258 HIS B O 1
ATOM 8160 N N . THR B 1 259 ? 20.828 7.73 9.328 1 93.56 259 THR B N 1
ATOM 8161 C CA . THR B 1 259 ? 21.078 8.469 10.562 1 93.56 259 THR B CA 1
ATOM 8162 C C . THR B 1 259 ? 20.391 9.828 10.523 1 93.56 259 THR B C 1
ATOM 8164 O O . THR B 1 259 ? 20.125 10.367 9.445 1 93.56 259 THR B O 1
ATOM 8167 N N . ILE B 1 260 ? 20.016 10.312 11.609 1 93.38 260 ILE B N 1
ATOM 8168 C CA . ILE B 1 260 ? 19.359 11.609 11.688 1 93.38 260 ILE B CA 1
ATOM 8169 C C . ILE B 1 260 ? 20.109 12.508 12.664 1 93.38 260 ILE B C 1
ATOM 8171 O O . ILE B 1 260 ? 20.703 12.031 13.633 1 93.38 260 ILE B O 1
ATOM 8175 N N . PRO B 1 261 ? 20.062 13.805 12.32 1 92.31 261 PRO B N 1
ATOM 8176 C CA . PRO B 1 261 ? 20.656 14.742 13.281 1 92.31 261 PRO B CA 1
ATOM 8177 C C . PRO B 1 261 ? 19.844 14.883 14.555 1 92.31 261 PRO B C 1
ATOM 8179 O O . PRO B 1 261 ? 18.609 14.977 14.5 1 92.31 261 PRO B O 1
ATOM 8182 N N . SER B 1 262 ? 20.531 14.93 15.617 1 88.69 262 SER B N 1
ATOM 8183 C CA . SER B 1 262 ? 19.844 15.008 16.906 1 88.69 262 SER B CA 1
ATOM 8184 C C . SER B 1 262 ? 19.688 16.453 17.359 1 88.69 262 SER B C 1
ATOM 8186 O O . SER B 1 262 ? 20.578 17.281 17.141 1 88.69 262 SER B O 1
ATOM 8188 N N . GLY B 1 263 ? 18.484 16.75 18.016 1 85.81 263 GLY B N 1
ATOM 8189 C CA . GLY B 1 263 ? 18.344 18.016 18.719 1 85.81 263 GLY B CA 1
ATOM 8190 C C . GLY B 1 263 ? 17.672 19.094 17.875 1 85.81 263 GLY B C 1
ATOM 8191 O O . GLY B 1 263 ? 17.875 20.281 18.109 1 85.81 263 GLY B O 1
ATOM 8192 N N . TYR B 1 264 ? 17.078 18.672 16.844 1 89.06 264 TYR B N 1
ATOM 8193 C CA . TYR B 1 264 ? 16.422 19.656 16 1 89.06 264 TYR B CA 1
ATOM 8194 C C . TYR B 1 264 ? 14.922 19.391 15.914 1 89.06 264 TYR B C 1
ATOM 8196 O O . TYR B 1 264 ? 14.445 18.75 14.969 1 89.06 264 TYR B O 1
ATOM 8204 N N . PRO B 1 265 ? 14.133 19.922 16.734 1 85.88 265 PRO B N 1
ATOM 8205 C CA . PRO B 1 265 ? 12.703 19.625 16.797 1 85.88 265 PRO B CA 1
ATOM 8206 C C . PRO B 1 265 ? 11.898 20.281 15.688 1 85.88 265 PRO B C 1
ATOM 8208 O O . PRO B 1 265 ? 10.797 19.828 15.352 1 85.88 265 PRO B O 1
ATOM 8211 N N . LEU B 1 266 ? 12.367 21.391 15.102 1 86.31 266 LEU B N 1
ATOM 8212 C CA . LEU B 1 266 ? 11.602 22.094 14.078 1 86.31 266 LEU B CA 1
ATOM 8213 C C . LEU B 1 266 ? 11.914 21.531 12.695 1 86.31 266 LEU B C 1
ATOM 8215 O O . LEU B 1 266 ? 11.203 21.828 11.727 1 86.31 266 LEU B O 1
ATOM 8219 N N . GLY B 1 267 ? 12.914 20.859 12.617 1 91.38 267 GLY B N 1
ATOM 8220 C CA . GLY B 1 267 ? 13.297 20.281 11.336 1 91.38 267 GLY B CA 1
ATOM 8221 C C . GLY B 1 267 ? 14.688 20.703 10.891 1 91.38 267 GLY B C 1
ATOM 8222 O O . GLY B 1 267 ? 15.211 21.719 11.336 1 91.38 267 GLY B O 1
ATOM 8223 N N . VAL B 1 268 ? 15.25 19.906 10.094 1 94 268 VAL B N 1
ATOM 8224 C CA . VAL B 1 268 ? 16.609 20.141 9.617 1 94 268 VAL B CA 1
ATOM 8225 C C . VAL B 1 268 ? 16.781 19.562 8.219 1 94 268 VAL B C 1
ATOM 8227 O O . VAL B 1 268 ? 16.156 18.562 7.875 1 94 268 VAL B O 1
ATOM 8230 N N . THR B 1 269 ? 17.562 20.281 7.387 1 95.06 269 THR B N 1
ATOM 8231 C CA . THR B 1 269 ? 17.891 19.828 6.043 1 95.06 269 THR B CA 1
ATOM 8232 C C . THR B 1 269 ? 19.391 19.625 5.891 1 95.06 269 THR B C 1
ATOM 8234 O O . THR B 1 269 ? 20.188 20.391 6.445 1 95.06 269 THR B O 1
ATOM 8237 N N . TRP B 1 270 ? 19.828 18.609 5.188 1 95.25 270 TRP B N 1
ATOM 8238 C CA . TRP B 1 270 ? 21.234 18.391 4.902 1 95.25 270 TRP B CA 1
ATOM 8239 C C . TRP B 1 270 ? 21.422 17.656 3.582 1 95.25 270 TRP B C 1
ATOM 8241 O O . TRP B 1 270 ? 20.453 17.172 2.99 1 95.25 270 TRP B O 1
ATOM 8251 N N . THR B 1 271 ? 22.641 17.641 3.066 1 94.69 271 THR B N 1
ATOM 8252 C CA . THR B 1 271 ? 22.969 17 1.794 1 94.69 271 THR B CA 1
ATOM 8253 C C . THR B 1 271 ? 24.109 16 1.964 1 94.69 271 THR B C 1
ATOM 8255 O O . THR B 1 271 ? 25.016 16.219 2.77 1 94.69 271 THR B O 1
ATOM 8258 N N . GLU B 1 272 ? 23.984 14.906 1.303 1 95.69 272 GLU B N 1
ATOM 8259 C CA . GLU B 1 272 ? 25 13.859 1.308 1 95.69 272 GLU B CA 1
ATOM 8260 C C . GLU B 1 272 ? 25.234 13.312 -0.098 1 95.69 272 GLU B C 1
ATOM 8262 O O . GLU B 1 272 ? 24.328 13.32 -0.93 1 95.69 272 GLU B O 1
ATOM 8267 N N . ASP B 1 273 ? 26.531 12.914 -0.33 1 95.31 273 ASP B N 1
ATOM 8268 C CA . ASP B 1 273 ? 26.828 12.133 -1.524 1 95.31 273 ASP B CA 1
ATOM 8269 C C . ASP B 1 273 ? 26.688 10.633 -1.255 1 95.31 273 ASP B C 1
ATOM 8271 O O . ASP B 1 273 ? 27.234 10.117 -0.282 1 95.31 273 ASP B O 1
ATOM 8275 N N . ILE B 1 274 ? 25.953 9.961 -2.119 1 97.12 274 ILE B N 1
ATOM 8276 C CA . ILE B 1 274 ? 25.594 8.578 -1.868 1 97.12 274 ILE B CA 1
ATOM 8277 C C . ILE B 1 274 ? 25.797 7.746 -3.133 1 97.12 274 ILE B C 1
ATOM 8279 O O . ILE B 1 274 ? 25.562 8.227 -4.242 1 97.12 274 ILE B O 1
ATOM 8283 N N . LEU B 1 275 ? 26.266 6.535 -2.949 1 98.19 275 LEU B N 1
ATOM 8284 C CA . LEU B 1 275 ? 26.375 5.594 -4.059 1 98.19 275 LEU B CA 1
ATOM 8285 C C . LEU B 1 275 ? 25 5.047 -4.449 1 98.19 275 LEU B C 1
ATOM 8287 O O . LEU B 1 275 ? 24.234 4.613 -3.588 1 98.19 275 LEU B O 1
ATOM 8291 N N . PHE B 1 276 ? 24.719 5.078 -5.754 1 98.56 276 PHE B N 1
ATOM 8292 C CA . PHE B 1 276 ? 23.453 4.555 -6.273 1 98.56 276 PHE B CA 1
ATOM 8293 C C . PHE B 1 276 ? 23.719 3.445 -7.285 1 98.56 276 PHE B C 1
ATOM 8295 O O . PHE B 1 276 ? 24.688 3.494 -8.039 1 98.56 276 PHE B O 1
ATOM 8302 N N . TRP B 1 277 ? 22.906 2.406 -7.23 1 98.69 277 TRP B N 1
ATOM 8303 C CA . TRP B 1 277 ? 22.703 1.543 -8.391 1 98.69 277 TRP B CA 1
ATOM 8304 C C . TRP B 1 277 ? 21.516 2.023 -9.227 1 98.69 277 TRP B C 1
ATOM 8306 O O . TRP B 1 277 ? 20.438 2.25 -8.703 1 98.69 277 TRP B O 1
ATOM 8316 N N . GLU B 1 278 ? 21.766 2.18 -10.461 1 97.69 278 GLU B N 1
ATOM 8317 C CA . GLU B 1 278 ? 20.734 2.658 -11.375 1 97.69 278 GLU B CA 1
ATOM 8318 C C . GLU B 1 278 ? 20.609 1.74 -12.594 1 97.69 278 GLU B C 1
ATOM 8320 O O . GLU B 1 278 ? 21.547 1.639 -13.398 1 97.69 278 GLU B O 1
ATOM 8325 N N . PRO B 1 279 ? 19.484 1.062 -12.703 1 98 279 PRO B N 1
ATOM 8326 C CA . PRO B 1 279 ? 19.266 0.354 -13.961 1 98 279 PRO B CA 1
ATOM 8327 C C . PRO B 1 279 ? 19.062 1.301 -15.148 1 98 279 PRO B C 1
ATOM 8329 O O . PRO B 1 279 ? 18.328 2.289 -15.039 1 98 279 PRO B O 1
ATOM 8332 N N . ASP B 1 280 ? 19.781 1.076 -16.125 1 97.31 280 ASP B N 1
ATOM 8333 C CA . ASP B 1 280 ? 19.672 1.811 -17.375 1 97.31 280 ASP B CA 1
ATOM 8334 C C . ASP B 1 280 ? 19.016 0.948 -18.453 1 97.31 280 ASP B C 1
ATOM 8336 O O . ASP B 1 280 ? 19.578 -0.071 -18.859 1 97.31 280 ASP B O 1
ATOM 8340 N N . VAL B 1 281 ? 17.828 1.312 -18.844 1 98.06 281 VAL B N 1
ATOM 8341 C CA . VAL B 1 281 ? 17.047 0.51 -19.781 1 98.06 281 VAL B CA 1
ATOM 8342 C C . VAL B 1 281 ? 16.578 1.382 -20.938 1 98.06 281 VAL B C 1
ATOM 8344 O O . VAL B 1 281 ? 16.109 2.506 -20.734 1 98.06 281 VAL B O 1
ATOM 8347 N N . GLU B 1 282 ? 16.781 0.93 -22.125 1 97.44 282 GLU B N 1
ATOM 8348 C CA . GLU B 1 282 ? 16.25 1.566 -23.328 1 97.44 282 GLU B CA 1
ATOM 8349 C C . GLU B 1 282 ? 15.398 0.595 -24.141 1 97.44 282 GLU B C 1
ATOM 8351 O O . GLU B 1 282 ? 15.773 -0.567 -24.312 1 97.44 282 GLU B O 1
ATOM 8356 N N . CYS B 1 283 ? 14.234 1.055 -24.469 1 98.44 283 CYS B N 1
ATOM 8357 C CA . CYS B 1 283 ? 13.32 0.236 -25.266 1 98.44 283 CYS B CA 1
ATOM 8358 C C . CYS B 1 283 ? 13.023 0.896 -26.609 1 98.44 283 CYS B C 1
ATOM 8360 O O . CYS B 1 283 ? 12.961 2.123 -26.703 1 98.44 283 CYS B O 1
ATOM 8362 N N . VAL B 1 284 ? 12.867 0.075 -27.609 1 97.5 284 VAL B N 1
ATOM 8363 C CA . VAL B 1 284 ? 12.539 0.54 -28.953 1 97.5 284 VAL B CA 1
ATOM 8364 C C . VAL B 1 284 ? 11.281 -0.165 -29.453 1 97.5 284 VAL B C 1
ATOM 8366 O O . VAL B 1 284 ? 11.109 -1.366 -29.234 1 97.5 284 VAL B O 1
ATOM 8369 N N . ASP B 1 285 ? 10.414 0.591 -30.016 1 98.12 285 ASP B N 1
ATOM 8370 C CA . ASP B 1 285 ? 9.172 0.062 -30.578 1 98.12 285 ASP B CA 1
ATOM 8371 C C . ASP B 1 285 ? 9.43 -0.721 -31.859 1 98.12 285 ASP B C 1
ATOM 8373 O O . ASP B 1 285 ? 10.117 -0.235 -32.75 1 98.12 285 ASP B O 1
ATOM 8377 N N . THR B 1 286 ? 8.898 -1.937 -31.969 1 97.88 286 THR B N 1
ATOM 8378 C CA . THR B 1 286 ? 9.039 -2.713 -33.188 1 97.88 286 THR B CA 1
ATOM 8379 C C . THR B 1 286 ? 8.055 -2.223 -34.25 1 97.88 286 THR B C 1
ATOM 8381 O O . THR B 1 286 ? 8.133 -2.633 -35.406 1 97.88 286 THR B O 1
ATOM 8384 N N . ASN B 1 287 ? 7.125 -1.38 -33.844 1 97.81 287 ASN B N 1
ATOM 8385 C CA . ASN B 1 287 ? 6.074 -0.852 -34.719 1 97.81 287 ASN B CA 1
ATOM 8386 C C . ASN B 1 287 ? 5.172 -1.963 -35.25 1 97.81 287 ASN B C 1
ATOM 8388 O O . ASN B 1 287 ? 4.777 -1.948 -36.406 1 97.81 287 ASN B O 1
ATOM 8392 N N . THR B 1 288 ? 5.004 -2.951 -34.5 1 97.62 288 THR B N 1
ATOM 8393 C CA . THR B 1 288 ? 4 -3.996 -34.656 1 97.62 288 THR B CA 1
ATOM 8394 C C . THR B 1 288 ? 3.129 -4.105 -33.406 1 97.62 288 THR B C 1
ATOM 8396 O O . THR B 1 288 ? 3.549 -3.721 -32.312 1 97.62 288 THR B O 1
ATOM 8399 N N . THR B 1 289 ? 1.91 -4.504 -33.625 1 96.75 289 THR B N 1
ATOM 8400 C CA . THR B 1 289 ? 1.007 -4.652 -32.5 1 96.75 289 THR B CA 1
ATOM 8401 C C . THR B 1 289 ? 0.282 -5.996 -32.531 1 96.75 289 THR B C 1
ATOM 8403 O O . THR B 1 289 ? 0.125 -6.578 -33.625 1 96.75 289 THR B O 1
ATOM 8406 N N . PHE B 1 290 ? -0.039 -6.504 -31.406 1 94.81 290 PHE B N 1
ATOM 8407 C CA . PHE B 1 290 ? -0.946 -7.637 -31.281 1 94.81 290 PHE B CA 1
ATOM 8408 C C . PHE B 1 290 ? -2.387 -7.164 -31.125 1 94.81 290 PHE B C 1
ATOM 8410 O O . PHE B 1 290 ? -2.707 -6.438 -30.172 1 94.81 290 PHE B O 1
ATOM 8417 N N . ASP B 1 291 ? -3.191 -7.562 -32.031 1 94.62 291 ASP B N 1
ATOM 8418 C CA . ASP B 1 291 ? -4.598 -7.176 -31.984 1 94.62 291 ASP B CA 1
ATOM 8419 C C . ASP B 1 291 ? -5.5 -8.398 -31.812 1 94.62 291 ASP B C 1
ATOM 8421 O O . ASP B 1 291 ? -5.25 -9.445 -32.406 1 94.62 291 ASP B O 1
ATOM 8425 N N . PHE B 1 292 ? -6.48 -8.242 -30.922 1 91.12 292 PHE B N 1
ATOM 8426 C CA . PHE B 1 292 ? -7.383 -9.359 -30.688 1 91.12 292 PHE B CA 1
ATOM 8427 C C . PHE B 1 292 ? -8.742 -8.859 -30.219 1 91.12 292 PHE B C 1
ATOM 8429 O O . PHE B 1 292 ? -8.922 -7.672 -29.953 1 91.12 292 PHE B O 1
ATOM 8436 N N . GLU B 1 293 ? -9.68 -9.734 -30.25 1 89.81 293 GLU B N 1
ATOM 8437 C CA . GLU B 1 293 ? -11.039 -9.492 -29.766 1 89.81 293 GLU B CA 1
ATOM 8438 C C . GLU B 1 293 ? -11.406 -10.461 -28.656 1 89.81 293 GLU B C 1
ATOM 8440 O O . GLU B 1 293 ? -11.016 -11.633 -28.672 1 89.81 293 GLU B O 1
ATOM 8445 N N . MET B 1 294 ? -12.094 -9.883 -27.625 1 87.69 294 MET B N 1
ATOM 8446 C CA . MET B 1 294 ? -12.539 -10.719 -26.531 1 87.69 294 MET B CA 1
ATOM 8447 C C . MET B 1 294 ? -13.859 -11.406 -26.859 1 87.69 294 MET B C 1
ATOM 8449 O O . MET B 1 294 ? -14.742 -10.789 -27.469 1 87.69 294 MET B O 1
ATOM 8453 N N . THR B 1 295 ? -13.922 -12.672 -26.562 1 83 295 THR B N 1
ATOM 8454 C CA . THR B 1 295 ? -15.172 -13.406 -26.781 1 83 295 THR B CA 1
ATOM 8455 C C . THR B 1 295 ? -15.539 -14.211 -25.531 1 83 295 THR B C 1
ATOM 8457 O O . THR B 1 295 ? -14.664 -14.75 -24.859 1 83 295 THR B O 1
ATOM 8460 N N . THR B 1 296 ? -16.766 -14.047 -25.094 1 77 296 THR B N 1
ATOM 8461 C CA . THR B 1 296 ? -17.266 -14.836 -23.969 1 77 296 THR B CA 1
ATOM 8462 C C . THR B 1 296 ? -18.109 -16.016 -24.469 1 77 296 THR B C 1
ATOM 8464 O O . THR B 1 296 ? -19.047 -15.828 -25.25 1 77 296 THR B O 1
ATOM 8467 N N . SER B 1 297 ? -17.484 -17.047 -25.219 1 62.09 297 SER B N 1
ATOM 8468 C CA . SER B 1 297 ? -18.219 -18.109 -25.891 1 62.09 297 SER B CA 1
ATOM 8469 C C . SER B 1 297 ? -19.156 -18.828 -24.938 1 62.09 297 SER B C 1
ATOM 8471 O O . SER B 1 297 ? -18.969 -18.766 -23.719 1 62.09 297 SER B O 1
ATOM 8473 N N . SER B 1 298 ? -20.328 -19.281 -25.562 1 53.81 298 SER B N 1
ATOM 8474 C CA . SER B 1 298 ? -21.469 -20.031 -25.078 1 53.81 298 SER B CA 1
ATOM 8475 C C . SER B 1 298 ? -21.031 -21.281 -24.312 1 53.81 298 SER B C 1
ATOM 8477 O O . SER B 1 298 ? -21.828 -21.859 -23.578 1 53.81 298 SER B O 1
ATOM 8479 N N . GLN B 1 299 ? -19.922 -21.844 -24.859 1 46.91 299 GLN B N 1
ATOM 8480 C CA . GLN B 1 299 ? -19.766 -23.172 -24.25 1 46.91 299 GLN B CA 1
ATOM 8481 C C . GLN B 1 299 ? -19.312 -23.047 -22.797 1 46.91 299 GLN B C 1
ATOM 8483 O O . GLN B 1 299 ? -18.484 -22.188 -22.469 1 46.91 299 GLN B O 1
ATOM 8488 N N . THR B 1 300 ? -20.25 -23.438 -21.969 1 44.34 300 THR B N 1
ATOM 8489 C CA . THR B 1 300 ? -20.219 -23.469 -20.516 1 44.34 300 THR B CA 1
ATOM 8490 C C . THR B 1 300 ? -18.766 -23.406 -20 1 44.34 300 THR B C 1
ATOM 8492 O O . THR B 1 300 ? -18.484 -22.766 -19 1 44.34 300 THR B O 1
ATOM 8495 N N . ASN B 1 301 ? -17.891 -24.188 -20.688 1 44.72 301 ASN B N 1
ATOM 8496 C CA . ASN B 1 301 ? -16.609 -24.469 -20.047 1 44.72 301 ASN B CA 1
ATOM 8497 C C . ASN B 1 301 ? -15.523 -23.5 -20.531 1 44.72 301 ASN B C 1
ATOM 8499 O O . ASN B 1 301 ? -14.367 -23.594 -20.125 1 44.72 301 ASN B O 1
ATOM 8503 N N . THR B 1 302 ? -15.961 -22.594 -21.516 1 53.53 302 THR B N 1
ATOM 8504 C CA . THR B 1 302 ? -14.805 -21.859 -22.016 1 53.53 302 THR B CA 1
ATOM 8505 C C . THR B 1 302 ? -14.867 -20.391 -21.594 1 53.53 302 THR B C 1
ATOM 8507 O O . THR B 1 302 ? -15.875 -19.719 -21.812 1 53.53 302 THR B O 1
ATOM 8510 N N . GLY B 1 303 ? -14.516 -20 -20.422 1 62.84 303 GLY B N 1
ATOM 8511 C CA . GLY B 1 303 ? -14.273 -18.719 -19.781 1 62.84 303 GLY B CA 1
ATOM 8512 C C . GLY B 1 303 ? -14 -17.594 -20.781 1 62.84 303 GLY B C 1
ATOM 8513 O O . GLY B 1 303 ? -14.578 -17.562 -21.859 1 62.84 303 GLY B O 1
ATOM 8514 N N . VAL B 1 304 ? -13.531 -16.547 -20.469 1 72.81 304 VAL B N 1
ATOM 8515 C CA . VAL B 1 304 ? -13.062 -15.391 -21.234 1 72.81 304 VAL B CA 1
ATOM 8516 C C . VAL B 1 304 ? -11.891 -15.812 -22.125 1 72.81 304 VAL B C 1
ATOM 8518 O O . VAL B 1 304 ? -10.93 -16.422 -21.656 1 72.81 304 VAL B O 1
ATOM 8521 N N . SER B 1 305 ? -12.133 -15.727 -23.516 1 78.69 305 SER B N 1
ATOM 8522 C CA . SER B 1 305 ? -11.078 -16.156 -24.422 1 78.69 305 SER B CA 1
ATOM 8523 C C . SER B 1 305 ? -10.742 -15.062 -25.438 1 78.69 305 SER B C 1
ATOM 8525 O O . SER B 1 305 ? -11.555 -14.164 -25.672 1 78.69 305 SER B O 1
ATOM 8527 N N . VAL B 1 306 ? -9.57 -15.164 -25.969 1 81.88 306 VAL B N 1
ATOM 8528 C CA . VAL B 1 306 ? -9.07 -14.258 -27 1 81.88 306 VAL B CA 1
ATOM 8529 C C . VAL B 1 306 ? -9.359 -14.828 -28.375 1 81.88 306 VAL B C 1
ATOM 8531 O O . VAL B 1 306 ? -9.102 -16.016 -28.641 1 81.88 306 VAL B O 1
ATOM 8534 N N . SER B 1 307 ? -10.062 -14.023 -29.188 1 82.62 307 SER B N 1
ATOM 8535 C CA . SER B 1 307 ? -10.344 -14.414 -30.562 1 82.62 307 SER B CA 1
ATOM 8536 C C . SER B 1 307 ? -9.734 -13.438 -31.562 1 82.62 307 SER B C 1
ATOM 8538 O O . SER B 1 307 ? -9.406 -12.305 -31.203 1 82.62 307 SER B O 1
ATOM 8540 N N . LYS B 1 308 ? -9.477 -13.914 -32.875 1 86.31 308 LYS B N 1
ATOM 8541 C CA . LYS B 1 308 ? -8.938 -13.094 -33.938 1 86.31 308 LYS B CA 1
ATOM 8542 C C . LYS B 1 308 ? -7.586 -12.492 -33.562 1 86.31 308 LYS B C 1
ATOM 8544 O O . LYS B 1 308 ? -7.391 -11.281 -33.656 1 86.31 308 LYS B O 1
ATOM 8549 N N . PHE B 1 309 ? -6.773 -13.328 -33.156 1 89.06 309 PHE B N 1
ATOM 8550 C CA . PHE B 1 309 ? -5.445 -12.922 -32.688 1 89.06 309 PHE B CA 1
ATOM 8551 C C . PHE B 1 309 ? -4.512 -12.734 -33.875 1 89.06 309 PHE B C 1
ATOM 8553 O O . PHE B 1 309 ? -4.262 -13.68 -34.656 1 89.06 309 PHE B O 1
ATOM 8560 N N . HIS B 1 310 ? -4.082 -11.453 -34.094 1 92 310 HIS B N 1
ATOM 8561 C CA . HIS B 1 310 ? -3.266 -11.125 -35.281 1 92 310 HIS B CA 1
ATOM 8562 C C . HIS B 1 310 ? -2.098 -10.219 -34.875 1 92 310 HIS B C 1
ATOM 8564 O O . HIS B 1 310 ? -2.193 -9.453 -33.938 1 92 310 HIS B O 1
ATOM 8570 N N . LEU B 1 311 ? -1.023 -10.422 -35.594 1 94.69 311 LEU B N 1
ATOM 8571 C CA . LEU B 1 311 ? 0.056 -9.438 -35.594 1 94.69 311 LEU B CA 1
ATOM 8572 C C . LEU B 1 311 ? -0.173 -8.383 -36.656 1 94.69 311 LEU B C 1
ATOM 8574 O O . LEU B 1 311 ? -0.322 -8.711 -37.844 1 94.69 311 LEU B O 1
ATOM 8578 N N . THR B 1 312 ? -0.245 -7.148 -36.281 1 97.25 312 THR B N 1
ATOM 8579 C CA . THR B 1 312 ? -0.57 -6.074 -37.219 1 97.25 312 THR B CA 1
ATOM 8580 C C . THR B 1 312 ? 0.656 -5.203 -37.469 1 97.25 312 THR B C 1
ATOM 8582 O O . THR B 1 312 ? 1.357 -4.805 -36.562 1 97.25 312 THR B O 1
ATOM 8585 N N . ASP B 1 313 ? 0.907 -4.941 -38.75 1 98.12 313 ASP B N 1
ATOM 8586 C CA . ASP B 1 313 ? 2.02 -4.082 -39.156 1 98.12 313 ASP B CA 1
ATOM 8587 C C . ASP B 1 313 ? 1.663 -2.607 -38.969 1 98.12 313 ASP B C 1
ATOM 8589 O O . ASP B 1 313 ? 0.732 -2.111 -39.625 1 98.12 313 ASP B O 1
ATOM 8593 N N . ARG B 1 314 ? 2.322 -1.901 -38.156 1 97.62 314 ARG B N 1
ATOM 8594 C CA . ARG B 1 314 ? 2.154 -0.467 -37.938 1 97.62 314 ARG B CA 1
ATOM 8595 C C . ARG B 1 314 ? 3.346 0.31 -38.5 1 97.62 314 ARG B C 1
ATOM 8597 O O . ARG B 1 314 ? 3.641 1.414 -38.031 1 97.62 314 ARG B O 1
ATOM 8604 N N . GLY B 1 315 ? 4.07 -0.325 -39.281 1 97 315 GLY B N 1
ATOM 8605 C CA . GLY B 1 315 ? 5.246 0.277 -39.906 1 97 315 GLY B CA 1
ATOM 8606 C C . GLY B 1 315 ? 6.52 -0.503 -39.625 1 97 315 GLY B C 1
ATOM 8607 O O . GLY B 1 315 ? 7.602 -0.11 -40.094 1 97 315 GLY B O 1
ATOM 8608 N N . GLY B 1 316 ? 6.461 -1.523 -38.938 1 97.38 316 GLY B N 1
ATOM 8609 C CA . GLY B 1 316 ? 7.617 -2.338 -38.594 1 97.38 316 GLY B CA 1
ATOM 8610 C C . GLY B 1 316 ? 8.133 -3.145 -39.781 1 97.38 316 GLY B C 1
ATOM 8611 O O . GLY B 1 316 ? 9.344 -3.352 -39.906 1 97.38 316 GLY B O 1
ATOM 8612 N N . PHE B 1 317 ? 7.227 -3.615 -40.625 1 97.06 317 PHE B N 1
ATOM 8613 C CA . PHE B 1 317 ? 7.586 -4.422 -41.781 1 97.06 317 PHE B CA 1
ATOM 8614 C C . PHE B 1 317 ? 7.711 -3.551 -43.031 1 97.06 317 PHE B C 1
ATOM 8616 O O . PHE B 1 317 ? 8.766 -3.516 -43.656 1 97.06 317 PHE B O 1
ATOM 8623 N N . VAL B 1 318 ? 6.672 -2.814 -43.281 1 96.31 318 VAL B N 1
ATOM 8624 C CA . VAL B 1 318 ? 6.586 -2.055 -44.5 1 96.31 318 VAL B CA 1
ATOM 8625 C C . VAL B 1 318 ? 7.715 -1.028 -44.562 1 96.31 318 VAL B C 1
ATOM 8627 O O . VAL B 1 318 ? 8.25 -0.742 -45.656 1 96.31 318 VAL B O 1
ATOM 8630 N N . ASN B 1 319 ? 8.023 -0.431 -43.469 1 94.69 319 ASN B N 1
ATOM 8631 C CA . ASN B 1 319 ? 9.039 0.62 -43.438 1 94.69 319 ASN B CA 1
ATOM 8632 C C . ASN B 1 319 ? 10.359 0.108 -42.844 1 94.69 319 ASN B C 1
ATOM 8634 O O . ASN B 1 319 ? 11.133 0.88 -42.281 1 94.69 319 ASN B O 1
ATOM 8638 N N . ILE B 1 320 ? 10.578 -1.157 -42.938 1 95.06 320 ILE B N 1
ATOM 8639 C CA . ILE B 1 320 ? 11.789 -1.728 -42.344 1 95.06 320 ILE B CA 1
ATOM 8640 C C . ILE B 1 320 ? 13.023 -1.113 -43 1 95.06 320 ILE B C 1
ATOM 8642 O O . ILE B 1 320 ? 13.016 -0.819 -44.188 1 95.06 320 ILE B O 1
ATOM 8646 N N . ASN B 1 321 ? 13.969 -0.766 -42.188 1 91.44 321 ASN B N 1
ATOM 8647 C CA . ASN B 1 321 ? 15.281 -0.381 -42.719 1 91.44 321 ASN B CA 1
ATOM 8648 C C . ASN B 1 321 ? 15.945 -1.535 -43.469 1 91.44 321 ASN B C 1
ATOM 8650 O O . ASN B 1 321 ? 16.266 -2.562 -42.844 1 91.44 321 ASN B O 1
ATOM 8654 N N . LYS B 1 322 ? 16.25 -1.437 -44.656 1 88.88 322 LYS B N 1
ATOM 8655 C CA . LYS B 1 322 ? 16.719 -2.533 -45.5 1 88.88 322 LYS B CA 1
ATOM 8656 C C . LYS B 1 322 ? 18.203 -2.789 -45.281 1 88.88 322 LYS B C 1
ATOM 8658 O O . LYS B 1 322 ? 18.734 -3.812 -45.719 1 88.88 322 LYS B O 1
ATOM 8663 N N . THR B 1 323 ? 18.828 -1.862 -44.562 1 82.88 323 THR B N 1
ATOM 8664 C CA . THR B 1 323 ? 20.234 -2.055 -44.219 1 82.88 323 THR B CA 1
ATOM 8665 C C . THR B 1 323 ? 20.406 -2.533 -42.781 1 82.88 323 THR B C 1
ATOM 8667 O O . THR B 1 323 ? 19.766 -2.008 -41.875 1 82.88 323 THR B O 1
ATOM 8670 N N . ASP B 1 324 ? 21.156 -3.633 -42.719 1 76.88 324 ASP B N 1
ATOM 8671 C CA . ASP B 1 324 ? 21.438 -4.16 -41.406 1 76.88 324 ASP B CA 1
ATOM 8672 C C . ASP B 1 324 ? 22.062 -3.096 -40.5 1 76.88 324 ASP B C 1
ATOM 8674 O O . ASP B 1 324 ? 23.125 -2.557 -40.812 1 76.88 324 ASP B O 1
ATOM 8678 N N . PRO B 1 325 ? 21.266 -2.691 -39.5 1 76.19 325 PRO B N 1
ATOM 8679 C CA . PRO B 1 325 ? 21.797 -1.643 -38.625 1 76.19 325 PRO B CA 1
ATOM 8680 C C . PRO B 1 325 ? 23.062 -2.084 -37.875 1 76.19 325 PRO B C 1
ATOM 8682 O O . PRO B 1 325 ? 23.516 -1.38 -36.969 1 76.19 325 PRO B O 1
ATOM 8685 N N . LEU B 1 326 ? 23.859 -3.033 -38.281 1 59.84 326 LEU B N 1
ATOM 8686 C CA . LEU B 1 326 ? 24.953 -3.551 -37.469 1 59.84 326 LEU B CA 1
ATOM 8687 C C . LEU B 1 326 ? 25.922 -2.432 -37.094 1 59.84 326 LEU B C 1
ATOM 8689 O O . LEU B 1 326 ? 26.375 -1.678 -37.938 1 59.84 326 LEU B O 1
ATOM 8693 N N . ASP B 1 327 ? 25.469 -1.719 -36.156 1 55.62 327 ASP B N 1
ATOM 8694 C CA . ASP B 1 327 ? 26.469 -0.834 -35.562 1 55.62 327 ASP B CA 1
ATOM 8695 C C . ASP B 1 327 ? 27.641 -1.632 -34.969 1 55.62 327 ASP B C 1
ATOM 8697 O O . ASP B 1 327 ? 27.469 -2.787 -34.562 1 55.62 327 ASP B O 1
ATOM 8701 N N . ASP B 1 328 ? 28.797 -1.352 -35.375 1 51.44 328 ASP B N 1
ATOM 8702 C CA . ASP B 1 328 ? 30.016 -1.778 -34.688 1 51.44 328 ASP B CA 1
ATOM 8703 C C . ASP B 1 328 ? 29.812 -1.842 -33.188 1 51.44 328 ASP B C 1
ATOM 8705 O O . ASP B 1 328 ? 29.375 -0.867 -32.562 1 51.44 328 ASP B O 1
ATOM 8709 N N . GLN B 1 329 ? 29.312 -2.846 -32.625 1 52.31 329 GLN B N 1
ATOM 8710 C CA . GLN B 1 329 ? 29.375 -3.102 -31.188 1 52.31 329 GLN B CA 1
ATOM 8711 C C . GLN B 1 329 ? 30.406 -2.217 -30.5 1 52.31 329 GLN B C 1
ATOM 8713 O O . GLN B 1 329 ? 31.438 -2.709 -30.016 1 52.31 329 GLN B O 1
ATOM 8718 N N . ARG B 1 330 ? 30.938 -1.15 -31.031 1 50.84 330 ARG B N 1
ATOM 8719 C CA . ARG B 1 330 ? 32.031 -0.39 -30.469 1 50.84 330 ARG B CA 1
ATOM 8720 C C . ARG B 1 330 ? 31.75 0.006 -29.031 1 50.84 330 ARG B C 1
ATOM 8722 O O . ARG B 1 330 ? 31.047 0.984 -28.781 1 50.84 330 ARG B O 1
ATOM 8729 N N . ASN B 1 331 ? 31.5 -0.999 -28.391 1 55.47 331 ASN B N 1
ATOM 8730 C CA . ASN B 1 331 ? 31.406 -0.808 -26.938 1 55.47 331 ASN B CA 1
ATOM 8731 C C . ASN B 1 331 ? 32.469 0.176 -26.438 1 55.47 331 ASN B C 1
ATOM 8733 O O . ASN B 1 331 ? 33.656 -0.004 -26.688 1 55.47 331 ASN B O 1
ATOM 8737 N N . GLY B 1 332 ? 32.281 1.385 -26.719 1 64.81 332 GLY B N 1
ATOM 8738 C CA . GLY B 1 332 ? 33.188 2.213 -25.938 1 64.81 332 GLY B CA 1
ATOM 8739 C C . GLY B 1 332 ? 33.625 1.548 -24.656 1 64.81 332 GLY B C 1
ATOM 8740 O O . GLY B 1 332 ? 33.219 0.438 -24.344 1 64.81 332 GLY B O 1
ATOM 8741 N N . VAL B 1 333 ? 34.656 2.086 -24.141 1 86.44 333 VAL B N 1
ATOM 8742 C CA . VAL B 1 333 ? 35.156 1.533 -22.891 1 86.44 333 VAL B CA 1
ATOM 8743 C C . VAL B 1 333 ? 34.156 1.793 -21.766 1 86.44 333 VAL B C 1
ATOM 8745 O O . VAL B 1 333 ? 33.969 2.936 -21.344 1 86.44 333 VAL B O 1
ATOM 8748 N N . ASN B 1 334 ? 33.406 0.781 -21.438 1 93 334 ASN B N 1
ATOM 8749 C CA . ASN B 1 334 ? 32.406 0.768 -20.375 1 93 334 ASN B CA 1
ATOM 8750 C C . ASN B 1 334 ? 31.281 1.77 -20.641 1 93 334 ASN B C 1
ATOM 8752 O O . ASN B 1 334 ? 30.859 2.482 -19.734 1 93 334 ASN B O 1
ATOM 8756 N N . GLN B 1 335 ? 30.859 2.004 -21.844 1 89.5 335 GLN B N 1
ATOM 8757 C CA . GLN B 1 335 ? 29.766 2.883 -22.25 1 89.5 335 GLN B CA 1
ATOM 8758 C C . GLN B 1 335 ? 28.891 2.223 -23.312 1 89.5 335 GLN B C 1
ATOM 8760 O O . GLN B 1 335 ? 28.859 2.666 -24.469 1 89.5 335 GLN B O 1
ATOM 8765 N N . PRO B 1 336 ? 28.156 1.307 -22.891 1 90.94 336 PRO B N 1
ATOM 8766 C CA . PRO B 1 336 ? 27.297 0.64 -23.875 1 90.94 336 PRO B CA 1
ATOM 8767 C C . PRO B 1 336 ? 26.188 1.552 -24.406 1 90.94 336 PRO B C 1
ATOM 8769 O O . PRO B 1 336 ? 25.641 2.355 -23.656 1 90.94 336 PRO B O 1
ATOM 8772 N N . ASP B 1 337 ? 25.938 1.512 -25.641 1 91 337 ASP B N 1
ATOM 8773 C CA . ASP B 1 337 ? 24.828 2.219 -26.266 1 91 337 ASP B CA 1
ATOM 8774 C C . ASP B 1 337 ? 23.562 1.355 -26.266 1 91 337 ASP B C 1
ATOM 8776 O O . ASP B 1 337 ? 23.266 0.69 -27.266 1 91 337 ASP B O 1
ATOM 8780 N N . LEU B 1 338 ? 22.859 1.485 -25.281 1 94.12 338 LEU B N 1
ATOM 8781 C CA . LEU B 1 338 ? 21.719 0.61 -25.047 1 94.12 338 LEU B CA 1
ATOM 8782 C C . LEU B 1 338 ? 20.609 0.884 -26.078 1 94.12 338 LEU B C 1
ATOM 8784 O O . LEU B 1 338 ? 19.891 -0.031 -26.484 1 94.12 338 LEU B O 1
ATOM 8788 N N . LYS B 1 339 ? 20.453 2.082 -26.547 1 93.19 339 LYS B N 1
ATOM 8789 C CA . LYS B 1 339 ? 19.422 2.412 -27.531 1 93.19 339 LYS B CA 1
ATOM 8790 C C . LYS B 1 339 ? 19.688 1.704 -28.859 1 93.19 339 LYS B C 1
ATOM 8792 O O . LYS B 1 339 ? 18.781 1.15 -29.453 1 93.19 339 LYS B O 1
ATOM 8797 N N . MET B 1 340 ? 20.906 1.775 -29.234 1 92 340 MET B N 1
ATOM 8798 C CA . MET B 1 340 ? 21.281 1.121 -30.484 1 92 340 MET B CA 1
ATOM 8799 C C . MET B 1 340 ? 21.125 -0.392 -30.375 1 92 340 MET B C 1
ATOM 8801 O O . MET B 1 340 ? 20.703 -1.049 -31.328 1 92 340 MET B O 1
ATOM 8805 N N . ARG B 1 341 ? 21.516 -0.955 -29.281 1 92.69 341 ARG B N 1
ATOM 8806 C CA . ARG B 1 341 ? 21.375 -2.391 -29.062 1 92.69 341 ARG B CA 1
ATOM 8807 C C . ARG B 1 341 ? 19.906 -2.805 -29.109 1 92.69 341 ARG B C 1
ATOM 8809 O O . ARG B 1 341 ? 19.562 -3.822 -29.703 1 92.69 341 ARG B O 1
ATOM 8816 N N . ALA B 1 342 ? 19.078 -2.072 -28.453 1 95.06 342 ALA B N 1
ATOM 8817 C CA . ALA B 1 342 ? 17.641 -2.336 -28.484 1 95.06 342 ALA B CA 1
ATOM 8818 C C . ALA B 1 342 ? 17.094 -2.221 -29.891 1 95.06 342 ALA B C 1
ATOM 8820 O O . ALA B 1 342 ? 16.219 -3 -30.297 1 95.06 342 ALA B O 1
ATOM 8821 N N . TYR B 1 343 ? 17.594 -1.227 -30.641 1 94.81 343 TYR B N 1
ATOM 8822 C CA . TYR B 1 343 ? 17.156 -1.038 -32.031 1 94.81 343 TYR B CA 1
ATOM 8823 C C . TYR B 1 343 ? 17.562 -2.23 -32.875 1 94.81 343 TYR B C 1
ATOM 8825 O O . TYR B 1 343 ? 16.766 -2.689 -33.719 1 94.81 343 TYR B O 1
ATOM 8833 N N . GLN B 1 344 ? 18.719 -2.68 -32.719 1 93.25 344 GLN B N 1
ATOM 8834 C CA . GLN B 1 344 ? 19.172 -3.844 -33.469 1 93.25 344 GLN B CA 1
ATOM 8835 C C . GLN B 1 344 ? 18.312 -5.062 -33.188 1 93.25 344 GLN B C 1
ATOM 8837 O O . GLN B 1 344 ? 18 -5.84 -34.094 1 93.25 344 GLN B O 1
ATOM 8842 N N . ALA B 1 345 ? 18 -5.215 -31.938 1 94.81 345 ALA B N 1
ATOM 8843 C CA . ALA B 1 345 ? 17.141 -6.332 -31.562 1 94.81 345 ALA B CA 1
ATOM 8844 C C . ALA B 1 345 ? 15.758 -6.191 -32.188 1 94.81 345 ALA B C 1
ATOM 8846 O O . ALA B 1 345 ? 15.188 -7.172 -32.656 1 94.81 345 ALA B O 1
ATOM 8847 N N . ALA B 1 346 ? 15.195 -5.027 -32.156 1 96.5 346 ALA B N 1
ATOM 8848 C CA . ALA B 1 346 ? 13.891 -4.773 -32.75 1 96.5 346 ALA B CA 1
ATOM 8849 C C . ALA B 1 346 ? 13.922 -5.047 -34.25 1 96.5 346 ALA B C 1
ATOM 8851 O O . ALA B 1 346 ? 13.016 -5.688 -34.812 1 96.5 346 ALA B O 1
ATOM 8852 N N . TRP B 1 347 ? 14.93 -4.512 -34.906 1 95.81 347 TRP B N 1
ATOM 8853 C CA . TRP B 1 347 ? 15.094 -4.695 -36.344 1 95.81 347 TRP B CA 1
ATOM 8854 C C . TRP B 1 347 ? 15.195 -6.176 -36.688 1 95.81 347 TRP B C 1
ATOM 8856 O O . TRP B 1 347 ? 14.539 -6.648 -37.625 1 95.81 347 TRP B O 1
ATOM 8866 N N . ALA B 1 348 ? 16.078 -6.918 -35.969 1 94.62 348 ALA B N 1
ATOM 8867 C CA . ALA B 1 348 ? 16.266 -8.336 -36.25 1 94.62 348 ALA B CA 1
ATOM 8868 C C . ALA B 1 348 ? 14.992 -9.133 -36 1 94.62 348 ALA B C 1
ATOM 8870 O O . ALA B 1 348 ? 14.695 -10.086 -36.719 1 94.62 348 ALA B O 1
ATOM 8871 N N . THR B 1 349 ? 14.258 -8.781 -34.969 1 95.5 349 THR B N 1
ATOM 8872 C CA . THR B 1 349 ? 12.984 -9.43 -34.688 1 95.5 349 THR B CA 1
ATOM 8873 C C . THR B 1 349 ? 12.023 -9.281 -35.875 1 95.5 349 THR B C 1
ATOM 8875 O O . THR B 1 349 ? 11.398 -10.25 -36.281 1 95.5 349 THR B O 1
ATOM 8878 N N . ASN B 1 350 ? 11.898 -8.047 -36.344 1 96.38 350 ASN B N 1
ATOM 8879 C CA . ASN B 1 350 ? 11.055 -7.797 -37.5 1 96.38 350 ASN B CA 1
ATOM 8880 C C . ASN B 1 350 ? 11.555 -8.539 -38.75 1 96.38 350 ASN B C 1
ATOM 8882 O O . ASN B 1 350 ? 10.758 -9.141 -39.469 1 96.38 350 ASN B O 1
ATOM 8886 N N . ALA B 1 351 ? 12.828 -8.508 -38.969 1 95.06 351 ALA B N 1
ATOM 8887 C CA . ALA B 1 351 ? 13.422 -9.133 -40.156 1 95.06 351 ALA B CA 1
ATOM 8888 C C . ALA B 1 351 ? 13.141 -10.633 -40.188 1 95.06 351 ALA B C 1
ATOM 8890 O O . ALA B 1 351 ? 12.656 -11.164 -41.188 1 95.06 351 ALA B O 1
ATOM 8891 N N . PHE B 1 352 ? 13.414 -11.281 -39.125 1 93.56 352 PHE B N 1
ATOM 8892 C CA . PHE B 1 352 ? 13.227 -12.727 -39.062 1 93.56 352 PHE B CA 1
ATOM 8893 C C . PHE B 1 352 ? 11.742 -13.078 -39.094 1 93.56 352 PHE B C 1
ATOM 8895 O O . PHE B 1 352 ? 11.352 -14.102 -39.656 1 93.56 352 PHE B O 1
ATOM 8902 N N . SER B 1 353 ? 10.914 -12.227 -38.5 1 93.62 353 SER B N 1
ATOM 8903 C CA . SER B 1 353 ? 9.469 -12.453 -38.562 1 93.62 353 SER B CA 1
ATOM 8904 C C . SER B 1 353 ? 8.969 -12.383 -40 1 93.62 353 SER B C 1
ATOM 8906 O O . SER B 1 353 ? 8.148 -13.195 -40.406 1 93.62 353 SER B O 1
ATOM 8908 N N . MET B 1 354 ? 9.469 -11.406 -40.719 1 95.31 354 MET B N 1
ATOM 8909 C CA . MET B 1 354 ? 9.078 -11.242 -42.094 1 95.31 354 MET B CA 1
ATOM 8910 C C . MET B 1 354 ? 9.492 -12.453 -42.938 1 95.31 354 MET B C 1
ATOM 8912 O O . MET B 1 354 ? 8.727 -12.922 -43.781 1 95.31 354 MET B O 1
ATOM 8916 N N . LEU B 1 355 ? 10.664 -12.93 -42.656 1 93.38 355 LEU B N 1
ATOM 8917 C CA . LEU B 1 355 ? 11.164 -14.086 -43.375 1 93.38 355 LEU B CA 1
ATOM 8918 C C . LEU B 1 355 ? 10.375 -15.336 -43.031 1 93.38 355 LEU B C 1
ATOM 8920 O O . LEU B 1 355 ? 10.039 -16.141 -43.906 1 93.38 355 LEU B O 1
ATOM 8924 N N . PHE B 1 356 ? 10.062 -15.461 -41.844 1 90.19 356 PHE B N 1
ATOM 8925 C CA . PHE B 1 356 ? 9.32 -16.609 -41.344 1 90.19 356 PHE B CA 1
ATOM 8926 C C . PHE B 1 356 ? 7.922 -16.656 -41.969 1 90.19 356 PHE B C 1
ATOM 8928 O O . PHE B 1 356 ? 7.453 -17.703 -42.406 1 90.19 356 PHE B O 1
ATOM 8935 N N . MET B 1 357 ? 7.328 -15.469 -42.062 1 91.19 357 MET B N 1
ATOM 8936 C CA . MET B 1 357 ? 5.945 -15.391 -42.531 1 91.19 357 MET B CA 1
ATOM 8937 C C . MET B 1 357 ? 5.898 -15.18 -44.031 1 91.19 357 MET B C 1
ATOM 8939 O O . MET B 1 357 ? 4.824 -14.969 -44.594 1 91.19 357 MET B O 1
ATOM 8943 N N . ASN B 1 358 ? 6.926 -15.203 -44.625 1 92.06 358 ASN B N 1
ATOM 8944 C CA . ASN B 1 358 ? 7.047 -15.062 -46.094 1 92.06 358 ASN B CA 1
ATOM 8945 C C . ASN B 1 358 ? 6.52 -13.711 -46.562 1 92.06 358 ASN B C 1
ATOM 8947 O O . ASN B 1 358 ? 5.801 -13.633 -47.562 1 92.06 358 ASN B O 1
ATOM 8951 N N . ILE B 1 359 ? 6.84 -12.789 -45.781 1 95.06 359 ILE B N 1
ATOM 8952 C CA . ILE B 1 359 ? 6.457 -11.422 -46.094 1 95.06 359 ILE B CA 1
ATOM 8953 C C . ILE B 1 359 ? 7.488 -10.82 -47.062 1 95.06 359 ILE B C 1
ATOM 8955 O O . ILE B 1 359 ? 7.156 -9.953 -47.875 1 95.06 359 ILE B O 1
ATOM 8959 N N . SER B 1 360 ? 8.711 -11.258 -46.844 1 94.25 360 SER B N 1
ATOM 8960 C CA . SER B 1 360 ? 9.805 -10.789 -47.688 1 94.25 360 SER B CA 1
ATOM 8961 C C . SER B 1 360 ? 10.828 -11.898 -47.938 1 94.25 360 SER B C 1
ATOM 8963 O O . SER B 1 360 ? 10.602 -13.047 -47.562 1 94.25 360 SER B O 1
ATOM 8965 N N . ASN B 1 361 ? 11.945 -11.539 -48.656 1 91.75 361 ASN B N 1
ATOM 8966 C CA . ASN B 1 361 ? 12.977 -12.523 -48.969 1 91.75 361 ASN B CA 1
ATOM 8967 C C . ASN B 1 361 ? 14.281 -12.219 -48.219 1 91.75 361 ASN B C 1
ATOM 8969 O O . ASN B 1 361 ? 14.531 -11.07 -47.844 1 91.75 361 ASN B O 1
ATOM 8973 N N . ALA B 1 362 ? 15.203 -13.195 -47.875 1 88.44 362 ALA B N 1
ATOM 8974 C CA . ALA B 1 362 ? 16.469 -13.055 -47.156 1 88.44 362 ALA B CA 1
ATOM 8975 C C . ALA B 1 362 ? 17.578 -12.586 -48.062 1 88.44 362 ALA B C 1
ATOM 8977 O O . ALA B 1 362 ? 18.609 -12.078 -47.625 1 88.44 362 ALA B O 1
ATOM 8978 N N . GLY B 1 363 ? 17.484 -12.484 -49.156 1 78.62 363 GLY B N 1
ATOM 8979 C CA . GLY B 1 363 ? 18.547 -12.156 -50.094 1 78.62 363 GLY B CA 1
ATOM 8980 C C . GLY B 1 363 ? 19.469 -13.328 -50.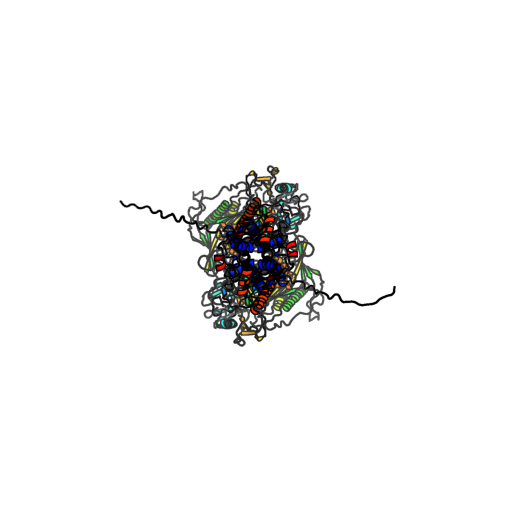375 1 78.62 363 GLY B C 1
ATOM 8981 O O . GLY B 1 363 ? 19.516 -14.289 -49.625 1 78.62 363 GLY B O 1
ATOM 8982 N N . SER B 1 364 ? 20 -13.469 -51.594 1 78.75 364 SER B N 1
ATOM 8983 C CA . SER B 1 364 ? 20.969 -14.477 -52.031 1 78.75 364 SER B CA 1
ATOM 8984 C C . SER B 1 364 ? 22.141 -13.844 -52.75 1 78.75 364 SER B C 1
ATOM 8986 O O . SER B 1 364 ? 21.953 -13.195 -53.781 1 78.75 364 SER B O 1
ATOM 8988 N N . ALA B 1 365 ? 23.25 -13.898 -52.062 1 76.44 365 ALA B N 1
ATOM 8989 C CA . ALA B 1 365 ? 24.422 -13.367 -52.75 1 76.44 365 ALA B CA 1
ATOM 8990 C C . ALA B 1 365 ? 24.656 -14.086 -54.094 1 76.44 365 ALA B C 1
ATOM 8992 O O . ALA B 1 365 ? 25.094 -13.469 -55.062 1 76.44 365 ALA B O 1
ATOM 8993 N N . LYS B 1 366 ? 24.375 -15.266 -54.156 1 81.25 366 LYS B N 1
ATOM 8994 C CA . LYS B 1 366 ? 24.609 -16.094 -55.344 1 81.25 366 LYS B CA 1
ATOM 8995 C C . LYS B 1 366 ? 23.734 -15.641 -56.5 1 81.25 366 LYS B C 1
ATOM 8997 O O . LYS B 1 366 ? 24.203 -15.578 -57.625 1 81.25 366 LYS B O 1
ATOM 9002 N N . ASP B 1 367 ? 22.547 -15.414 -56.188 1 79.75 367 ASP B N 1
ATOM 9003 C CA . ASP B 1 367 ? 21.594 -15.078 -57.25 1 79.75 367 ASP B CA 1
ATOM 9004 C C . ASP B 1 367 ? 21.438 -13.57 -57.375 1 79.75 367 ASP B C 1
ATOM 9006 O O . ASP B 1 367 ? 20.562 -13.094 -58.094 1 79.75 367 ASP B O 1
ATOM 9010 N N . ASP B 1 368 ? 22.344 -12.82 -56.719 1 82.5 368 ASP B N 1
ATOM 9011 C CA . ASP B 1 368 ? 22.359 -11.359 -56.75 1 82.5 368 ASP B CA 1
ATOM 9012 C C . ASP B 1 368 ? 21 -10.789 -56.375 1 82.5 368 ASP B C 1
ATOM 9014 O O . ASP B 1 368 ? 20.453 -9.922 -57.062 1 82.5 368 ASP B O 1
ATOM 9018 N N . ILE B 1 369 ? 20.344 -11.438 -55.438 1 84.31 369 ILE B N 1
ATOM 9019 C CA . ILE B 1 369 ? 19.078 -10.953 -54.906 1 84.31 369 ILE B CA 1
ATOM 9020 C C . ILE B 1 369 ? 19.297 -10.25 -53.562 1 84.31 369 ILE B C 1
ATOM 9022 O O . ILE B 1 369 ? 19.891 -10.812 -52.656 1 84.31 369 ILE B O 1
ATOM 9026 N N . GLU B 1 370 ? 18.875 -9.008 -53.531 1 86.94 370 GLU B N 1
ATOM 9027 C CA . GLU B 1 370 ? 19.016 -8.227 -52.312 1 86.94 370 GLU B CA 1
ATOM 9028 C C . GLU B 1 370 ? 17.984 -8.633 -51.281 1 86.94 370 GLU B C 1
ATOM 9030 O O . GLU B 1 370 ? 16.875 -9.023 -51.594 1 86.94 370 GLU B O 1
ATOM 9035 N N . PRO B 1 371 ? 18.438 -8.602 -50.031 1 89.69 371 PRO B N 1
ATOM 9036 C CA . PRO B 1 371 ? 17.438 -8.867 -48.969 1 89.69 371 PRO B CA 1
ATOM 9037 C C . PRO B 1 371 ? 16.312 -7.844 -48.969 1 89.69 371 PRO B C 1
ATOM 9039 O O . PRO B 1 371 ? 16.547 -6.656 -49.188 1 89.69 371 PRO B O 1
ATOM 9042 N N . PHE B 1 372 ? 15.078 -8.211 -48.75 1 93 372 PHE B N 1
ATOM 9043 C CA . PHE B 1 372 ? 13.883 -7.383 -48.625 1 93 372 PHE B CA 1
ATOM 9044 C C . PHE B 1 372 ? 13.547 -6.715 -49.969 1 93 372 PHE B C 1
ATOM 9046 O O . PHE B 1 372 ? 13.156 -5.547 -50 1 93 372 PHE B O 1
ATOM 9053 N N . GLU B 1 373 ? 13.734 -7.363 -50.969 1 89.81 373 GLU B N 1
ATOM 9054 C CA . GLU B 1 373 ? 13.422 -6.844 -52.312 1 89.81 373 GLU B CA 1
ATOM 9055 C C . GLU B 1 373 ? 11.922 -6.586 -52.438 1 89.81 373 GLU B C 1
ATOM 9057 O O . GLU B 1 373 ? 11.516 -5.609 -53.094 1 89.81 373 GLU B O 1
ATOM 9062 N N . TYR B 1 374 ? 11.148 -7.492 -52 1 91.69 374 TYR B N 1
ATOM 9063 C CA . TYR B 1 374 ? 9.711 -7.262 -51.938 1 91.69 374 TYR B CA 1
ATOM 9064 C C . TYR B 1 374 ? 9.203 -7.277 -50.5 1 91.69 374 TYR B C 1
ATOM 9066 O O . TYR B 1 374 ? 9.781 -7.949 -49.656 1 91.69 374 TYR B O 1
ATOM 9074 N N . ILE B 1 375 ? 8.258 -6.551 -50.219 1 95.69 375 ILE B N 1
ATOM 9075 C CA . ILE B 1 375 ? 7.605 -6.504 -48.938 1 95.69 375 ILE B CA 1
ATOM 9076 C C . ILE B 1 375 ? 6.09 -6.578 -49.125 1 95.69 375 ILE B C 1
ATOM 9078 O O . ILE B 1 375 ? 5.469 -5.625 -49.594 1 95.69 375 ILE B O 1
ATOM 9082 N N . ASN B 1 376 ? 5.543 -7.68 -48.812 1 94.88 376 ASN B N 1
ATOM 9083 C CA . ASN B 1 376 ? 4.102 -7.879 -48.938 1 94.88 376 ASN B CA 1
ATOM 9084 C C . ASN B 1 376 ? 3.383 -7.445 -47.656 1 94.88 376 ASN B C 1
ATOM 9086 O O . ASN B 1 376 ? 2.758 -8.266 -46.969 1 94.88 376 ASN B O 1
ATOM 9090 N N . SER B 1 377 ? 3.525 -6.242 -47.312 1 96.69 377 SER B N 1
ATOM 9091 C CA . SER B 1 377 ? 2.877 -5.672 -46.125 1 96.69 377 SER B CA 1
ATOM 9092 C C . SER B 1 377 ? 2.494 -4.215 -46.375 1 96.69 377 SER B C 1
ATOM 9094 O O . SER B 1 377 ? 2.967 -3.586 -47.312 1 96.69 377 SER B O 1
ATOM 9096 N N . LYS B 1 378 ? 1.476 -3.727 -45.688 1 96.56 378 LYS B N 1
ATOM 9097 C CA . LYS B 1 378 ? 1.044 -2.334 -45.594 1 96.56 378 LYS B CA 1
ATOM 9098 C C . LYS B 1 378 ? 0.651 -1.961 -44.188 1 96.56 378 LYS B C 1
ATOM 9100 O O . LYS B 1 378 ? 0.443 -2.838 -43.344 1 96.56 378 LYS B O 1
ATOM 9105 N N . ILE B 1 379 ? 0.652 -0.729 -43.969 1 97.25 379 ILE B N 1
ATOM 9106 C CA . ILE B 1 379 ? 0.255 -0.284 -42.656 1 97.25 379 ILE B CA 1
ATOM 9107 C C . ILE B 1 379 ? -1.151 -0.787 -42.344 1 97.25 379 ILE B C 1
ATOM 9109 O O . ILE B 1 379 ? -2.08 -0.586 -43.125 1 97.25 379 ILE B O 1
ATOM 9113 N N . GLY B 1 380 ? -1.266 -1.498 -41.25 1 96.5 380 GLY B N 1
ATOM 9114 C CA . GLY B 1 380 ? -2.566 -1.99 -40.812 1 96.5 380 GLY B CA 1
ATOM 9115 C C . GLY B 1 380 ? -2.83 -3.424 -41.25 1 96.5 380 GLY B C 1
ATOM 9116 O O . GLY B 1 380 ? -3.834 -4.02 -40.844 1 96.5 380 GLY B O 1
ATOM 9117 N N . LYS B 1 381 ? -1.936 -4.004 -42.062 1 97.38 381 LYS B N 1
ATOM 9118 C CA . LYS B 1 381 ? -2.127 -5.391 -42.469 1 97.38 381 LYS B CA 1
ATOM 9119 C C . LYS B 1 381 ? -2.006 -6.344 -41.312 1 97.38 381 LYS B C 1
ATOM 9121 O O . LYS B 1 381 ? -1.136 -6.172 -40.438 1 97.38 381 LYS B O 1
ATOM 9126 N N . GLU B 1 382 ? -2.902 -7.336 -41.281 1 95.5 382 GLU B N 1
ATOM 9127 C CA . GLU B 1 382 ? -2.957 -8.281 -40.188 1 95.5 382 GLU B CA 1
ATOM 9128 C C . GLU B 1 382 ? -2.436 -9.656 -40.594 1 95.5 382 GLU B C 1
ATOM 9130 O O . GLU B 1 382 ? -2.715 -10.117 -41.688 1 95.5 382 GLU B O 1
ATOM 9135 N N . PHE B 1 383 ? -1.645 -10.18 -39.812 1 93.44 383 PHE B N 1
ATOM 9136 C CA . PHE B 1 383 ? -1.115 -11.523 -40 1 93.44 383 PHE B CA 1
ATOM 9137 C C . PHE B 1 383 ? -1.595 -12.461 -38.906 1 93.44 383 PHE B C 1
ATOM 9139 O O . PHE B 1 383 ? -1.384 -12.195 -37.719 1 93.44 383 PHE B O 1
ATOM 9146 N N . LYS B 1 384 ? -2.168 -13.531 -39.25 1 88.88 384 LYS B N 1
ATOM 9147 C CA . LYS B 1 384 ? -2.754 -14.469 -38.281 1 88.88 384 LYS B CA 1
ATOM 9148 C C . LYS B 1 384 ? -1.672 -15.172 -37.469 1 88.88 384 LYS B C 1
ATOM 9150 O O . LYS B 1 384 ? -0.63 -15.555 -38 1 88.88 384 LYS B O 1
ATOM 9155 N N . LEU B 1 385 ? -1.907 -15.242 -36.25 1 85.62 385 LEU B N 1
ATOM 9156 C CA . LEU B 1 385 ? -1.025 -15.992 -35.344 1 85.62 385 LEU B CA 1
ATOM 9157 C C . LEU B 1 385 ? -1.725 -17.234 -34.812 1 85.62 385 LEU B C 1
ATOM 9159 O O . LEU B 1 385 ? -2.953 -17.266 -34.719 1 85.62 385 LEU B O 1
ATOM 9163 N N . PRO B 1 386 ? -0.928 -18.328 -34.625 1 69.25 386 PRO B N 1
ATOM 9164 C CA . PRO B 1 386 ? -1.567 -19.547 -34.156 1 69.25 386 PRO B CA 1
ATOM 9165 C C . PRO B 1 386 ? -2.289 -19.328 -32.812 1 69.25 386 PRO B C 1
ATOM 9167 O O . PRO B 1 386 ? -1.841 -18.531 -31.984 1 69.25 386 PRO B O 1
ATOM 9170 N N . SER B 1 387 ? -3.605 -19.703 -32.938 1 58.72 387 SER B N 1
ATOM 9171 C CA . SER B 1 387 ? -4.527 -19.516 -31.812 1 58.72 387 SER B CA 1
ATOM 9172 C C . SER B 1 387 ? -3.961 -20.109 -30.531 1 58.72 387 SER B C 1
ATOM 9174 O O . SER B 1 387 ? -3.52 -21.25 -30.516 1 58.72 387 SER B O 1
ATOM 9176 N N . LEU B 1 388 ? -3.484 -19.234 -29.766 1 55.5 388 LEU B N 1
ATOM 9177 C CA . LEU B 1 388 ? -3.109 -19.781 -28.469 1 55.5 388 LEU B CA 1
ATOM 9178 C C . LEU B 1 388 ? -4.332 -19.922 -27.562 1 55.5 388 LEU B C 1
ATOM 9180 O O . LEU B 1 388 ? -5.156 -19.016 -27.484 1 55.5 388 LEU B O 1
ATOM 9184 N N . ASP B 1 389 ? -5.004 -21.109 -27.641 1 50.12 389 ASP B N 1
ATOM 9185 C CA . ASP B 1 389 ? -6.188 -21.281 -26.797 1 50.12 389 ASP B CA 1
ATOM 9186 C C . ASP B 1 389 ? -6.309 -20.172 -25.766 1 50.12 389 ASP B C 1
ATOM 9188 O O . ASP B 1 389 ? -7.055 -19.219 -25.969 1 50.12 389 ASP B O 1
ATOM 9192 N N . PHE B 1 390 ? -6.496 -20.328 -24.453 1 49.88 390 PHE B N 1
ATOM 9193 C CA . PHE B 1 390 ? -6.941 -19.562 -23.297 1 49.88 390 PHE B CA 1
ATOM 9194 C C . PHE B 1 390 ? -5.77 -18.828 -22.656 1 49.88 390 PHE B C 1
ATOM 9196 O O . PHE B 1 390 ? -5.688 -18.719 -21.438 1 49.88 390 PHE B O 1
ATOM 9203 N N . ASP B 1 391 ? -4.906 -18.062 -23.453 1 60.03 391 ASP B N 1
ATOM 9204 C CA . ASP B 1 391 ? -3.771 -17.797 -22.578 1 60.03 391 ASP B CA 1
ATOM 9205 C C . ASP B 1 391 ? -3.881 -16.422 -21.938 1 60.03 391 ASP B C 1
ATOM 9207 O O . ASP B 1 391 ? -3.803 -15.398 -22.641 1 60.03 391 ASP B O 1
ATOM 9211 N N . ALA B 1 392 ? -4.586 -16.328 -20.734 1 65.31 392 ALA B N 1
ATOM 9212 C CA . ALA B 1 392 ? -4.652 -15.18 -19.828 1 65.31 392 ALA B CA 1
ATOM 9213 C C . ALA B 1 392 ? -3.35 -14.383 -19.859 1 65.31 392 ALA B C 1
ATOM 9215 O O . ALA B 1 392 ? -3.307 -13.234 -19.406 1 65.31 392 ALA B O 1
ATOM 9216 N N . ASN B 1 393 ? -2.453 -14.859 -20.734 1 76 393 ASN B N 1
ATOM 9217 C CA . ASN B 1 393 ? -1.147 -14.203 -20.75 1 76 393 ASN B CA 1
ATOM 9218 C C . ASN B 1 393 ? -1.161 -12.938 -21.594 1 76 393 ASN B C 1
ATOM 9220 O O . ASN B 1 393 ? -0.387 -12.008 -21.344 1 76 393 ASN B O 1
ATOM 9224 N N . TYR B 1 394 ? -2.135 -12.852 -22.547 1 86.19 394 TYR B N 1
ATOM 9225 C CA . TYR B 1 394 ? -2.139 -11.711 -23.453 1 86.19 394 TYR B CA 1
ATOM 9226 C C . TYR B 1 394 ? -2.924 -10.547 -22.844 1 86.19 394 TYR B C 1
ATOM 9228 O O . TYR B 1 394 ? -2.906 -9.438 -23.391 1 86.19 394 TYR B O 1
ATOM 9236 N N . LEU B 1 395 ? -3.523 -10.844 -21.734 1 88.75 395 LEU B N 1
ATOM 9237 C CA . LEU B 1 395 ? -4.309 -9.805 -21.094 1 88.75 395 LEU B CA 1
ATOM 9238 C C . LEU B 1 395 ? -3.449 -9 -20.109 1 88.75 395 LEU B C 1
ATOM 9240 O O . LEU B 1 395 ? -3.904 -7.992 -19.562 1 88.75 395 LEU B O 1
ATOM 9244 N N . THR B 1 396 ? -2.289 -9.43 -19.984 1 91.75 396 THR B N 1
ATOM 9245 C CA . THR B 1 396 ? -1.371 -8.781 -19.047 1 91.75 396 THR B CA 1
ATOM 9246 C C . THR B 1 396 ? -0.078 -8.383 -19.766 1 91.75 396 THR B C 1
ATOM 9248 O O . THR B 1 396 ? 0.034 -8.516 -20.984 1 91.75 396 THR B O 1
ATOM 9251 N N . LEU B 1 397 ? 0.819 -7.781 -18.984 1 95.06 397 LEU B N 1
ATOM 9252 C CA . LEU B 1 397 ? 2.137 -7.453 -19.531 1 95.06 397 LEU B CA 1
ATOM 9253 C C . LEU B 1 397 ? 2.879 -8.719 -19.953 1 95.06 397 LEU B C 1
ATOM 9255 O O . LEU B 1 397 ? 2.77 -9.758 -19.297 1 95.06 397 LEU B O 1
ATOM 9259 N N . GLY B 1 398 ? 3.537 -8.602 -21.125 1 93.62 398 GLY B N 1
ATOM 9260 C CA . GLY B 1 398 ? 4.375 -9.703 -21.562 1 93.62 398 GLY B CA 1
ATOM 9261 C C . GLY B 1 398 ? 5.859 -9.391 -21.484 1 93.62 398 GLY B C 1
ATOM 9262 O O . GLY B 1 398 ? 6.312 -8.367 -22 1 93.62 398 GLY B O 1
ATOM 9263 N N . LEU B 1 399 ? 6.594 -10.242 -20.812 1 95.06 399 LEU B N 1
ATOM 9264 C CA . LEU B 1 399 ? 8.047 -10.133 -20.703 1 95.06 399 LEU B CA 1
ATOM 9265 C C . LEU B 1 399 ? 8.719 -11.453 -21.078 1 95.06 399 LEU B C 1
ATOM 9267 O O . LEU B 1 399 ? 8.367 -12.5 -20.531 1 95.06 399 LEU B O 1
ATOM 9271 N N . THR B 1 400 ? 9.656 -11.367 -22.031 1 92.88 400 THR B N 1
ATOM 9272 C CA . THR B 1 400 ? 10.367 -12.586 -22.406 1 92.88 400 THR B CA 1
ATOM 9273 C C . THR B 1 400 ? 11.766 -12.25 -22.922 1 92.88 400 THR B C 1
ATOM 9275 O O . THR B 1 400 ? 11.961 -11.219 -23.562 1 92.88 400 THR B O 1
ATOM 9278 N N . ASN B 1 401 ? 12.688 -13.141 -22.594 1 90.69 401 ASN B N 1
ATOM 9279 C CA . ASN B 1 401 ? 14.031 -12.992 -23.156 1 90.69 401 ASN B CA 1
ATOM 9280 C C . ASN B 1 401 ? 14.242 -13.914 -24.344 1 90.69 401 ASN B C 1
ATOM 9282 O O . ASN B 1 401 ? 15.344 -13.984 -24.891 1 90.69 401 ASN B O 1
ATOM 9286 N N . SER B 1 402 ? 13.188 -14.609 -24.703 1 90.31 402 SER B N 1
ATOM 9287 C CA . SER B 1 402 ? 13.188 -15.398 -25.938 1 90.31 402 SER B CA 1
ATOM 9288 C C . SER B 1 402 ? 12.484 -14.664 -27.062 1 90.31 402 SER B C 1
ATOM 9290 O O . SER B 1 402 ? 11.25 -14.594 -27.094 1 90.31 402 SER B O 1
ATOM 9292 N N . PHE B 1 403 ? 13.219 -14.391 -28.078 1 92.38 403 PHE B N 1
ATOM 9293 C CA . PHE B 1 403 ? 12.719 -13.508 -29.125 1 92.38 403 PHE B CA 1
ATOM 9294 C C . PHE B 1 403 ? 11.781 -14.266 -30.062 1 92.38 403 PHE B C 1
ATOM 9296 O O . PHE B 1 403 ? 11.062 -13.656 -30.859 1 92.38 403 PHE B O 1
ATOM 9303 N N . SER B 1 404 ? 11.734 -15.555 -29.891 1 89.56 404 SER B N 1
ATOM 9304 C CA . SER B 1 404 ? 10.836 -16.344 -30.719 1 89.56 404 SER B CA 1
ATOM 9305 C C . SER B 1 404 ? 9.43 -16.406 -30.125 1 89.56 404 SER B C 1
ATOM 9307 O O . SER B 1 404 ? 8.469 -16.734 -30.828 1 89.56 404 SER B O 1
ATOM 9309 N N . ASP B 1 405 ? 9.281 -16.031 -28.875 1 85.31 405 ASP B N 1
ATOM 9310 C CA . ASP B 1 405 ? 8.047 -16.219 -28.125 1 85.31 405 ASP B CA 1
ATOM 9311 C C . ASP B 1 405 ? 6.93 -15.336 -28.672 1 85.31 405 ASP B C 1
ATOM 9313 O O . ASP B 1 405 ? 5.75 -15.672 -28.562 1 85.31 405 ASP B O 1
ATOM 9317 N N . HIS B 1 406 ? 7.227 -14.242 -29.281 1 87.19 406 HIS B N 1
ATOM 9318 C CA . HIS B 1 406 ? 6.172 -13.328 -29.719 1 87.19 406 HIS B CA 1
ATOM 9319 C C . HIS B 1 406 ? 5.359 -13.914 -30.859 1 87.19 406 HIS B C 1
ATOM 9321 O O . HIS B 1 406 ? 4.215 -13.516 -31.094 1 87.19 406 HIS B O 1
ATOM 9327 N N . LEU B 1 407 ? 5.836 -14.75 -31.578 1 84.81 407 LEU B N 1
ATOM 9328 C CA . LEU B 1 407 ? 5.102 -15.406 -32.656 1 84.81 407 LEU B CA 1
ATOM 9329 C C . LEU B 1 407 ? 4.441 -16.688 -32.156 1 84.81 407 LEU B C 1
ATOM 9331 O O . LEU B 1 407 ? 3.686 -17.328 -32.875 1 84.81 407 LEU B O 1
ATOM 9335 N N . GLY B 1 408 ? 4.262 -16.828 -30.672 1 63.97 408 GLY B N 1
ATOM 9336 C CA . GLY B 1 408 ? 3.629 -18 -30.094 1 63.97 408 GLY B CA 1
ATOM 9337 C C . GLY B 1 408 ? 4.305 -19.297 -30.469 1 63.97 408 GLY B C 1
ATOM 9338 O O . GLY B 1 408 ? 3.686 -20.359 -30.422 1 63.97 408 GLY B O 1
ATOM 9339 N N . VAL B 1 409 ? 5.023 -19.328 -31.438 1 52.69 409 VAL B N 1
ATOM 9340 C CA . VAL B 1 409 ? 5.59 -20.5 -32.094 1 52.69 409 VAL B CA 1
ATOM 9341 C C . VAL B 1 409 ? 6.227 -21.406 -31.031 1 52.69 409 VAL B C 1
ATOM 9343 O O . VAL B 1 409 ? 7.156 -21 -30.328 1 52.69 409 VAL B O 1
ATOM 9346 N N . ARG B 1 410 ? 5.602 -22.125 -30.047 1 51.72 410 ARG B N 1
ATOM 9347 C CA . ARG B 1 410 ? 6.406 -23.344 -30.062 1 51.72 410 ARG B CA 1
ATOM 9348 C C . ARG B 1 410 ? 7.031 -23.562 -31.438 1 51.72 410 ARG B C 1
ATOM 9350 O O . ARG B 1 410 ? 6.48 -24.281 -32.281 1 51.72 410 ARG B O 1
ATOM 9357 N N . ALA B 1 411 ? 6.824 -22.625 -32.125 1 44.19 411 ALA B N 1
ATOM 9358 C CA . ALA B 1 411 ? 7.016 -22.547 -33.562 1 44.19 411 ALA B CA 1
ATOM 9359 C C . ALA B 1 411 ? 8.023 -23.594 -34.062 1 44.19 411 ALA B C 1
ATOM 9361 O O . ALA B 1 411 ? 7.793 -24.266 -35.062 1 44.19 411 ALA B O 1
ATOM 9362 N N . THR B 1 412 ? 9.414 -23.125 -34.062 1 44.22 412 THR B N 1
ATOM 9363 C CA . THR B 1 412 ? 10.445 -23.547 -35 1 44.22 412 THR B CA 1
ATOM 9364 C C . THR B 1 412 ? 10.633 -25.062 -34.938 1 44.22 412 THR B C 1
ATOM 9366 O O . THR B 1 412 ? 11.445 -25.625 -35.656 1 44.22 412 THR B O 1
ATOM 9369 N N . SER B 1 413 ? 10.32 -25.5 -33.875 1 46.44 413 SER B N 1
ATOM 9370 C CA . SER B 1 413 ? 10.766 -26.859 -34.188 1 46.44 413 SER B CA 1
ATOM 9371 C C . SER B 1 413 ? 9.867 -27.516 -35.219 1 46.44 413 SER B C 1
ATOM 9373 O O . SER B 1 413 ? 10.305 -28.406 -35.938 1 46.44 413 SER B O 1
ATOM 9375 N N . GLY B 1 414 ? 8.414 -27.359 -35.188 1 47.12 414 GLY B N 1
ATOM 9376 C CA . GLY B 1 414 ? 7.664 -28.094 -36.188 1 47.12 414 GLY B CA 1
ATOM 9377 C C . GLY B 1 414 ? 6.949 -27.203 -37.188 1 47.12 414 GLY B C 1
ATOM 9378 O O . GLY B 1 414 ? 6.781 -26 -36.906 1 47.12 414 GLY B O 1
ATOM 9379 N N . PRO B 1 415 ? 7.023 -27.453 -38.469 1 45 415 PRO B N 1
ATOM 9380 C CA . PRO B 1 415 ? 6.352 -26.734 -39.562 1 45 415 PRO B CA 1
ATOM 9381 C C . PRO B 1 415 ? 4.984 -26.188 -39.125 1 45 415 PRO B C 1
ATOM 9383 O O . PRO B 1 415 ? 4.098 -26.969 -38.75 1 45 415 PRO B O 1
ATOM 9386 N N . SER B 1 416 ? 4.852 -25.172 -38.469 1 53.47 416 SER B N 1
ATOM 9387 C CA . SER B 1 416 ? 3.506 -24.641 -38.281 1 53.47 416 SER B CA 1
ATOM 9388 C C . SER B 1 416 ? 2.748 -24.547 -39.594 1 53.47 416 SER B C 1
ATOM 9390 O O . SER B 1 416 ? 3.312 -24.141 -40.625 1 53.47 416 SER B O 1
ATOM 9392 N N . ASP B 1 417 ? 1.653 -25.219 -39.719 1 63.09 417 ASP B N 1
ATOM 9393 C CA . ASP B 1 417 ? 0.831 -25.328 -40.906 1 63.09 417 ASP B CA 1
ATOM 9394 C C . ASP B 1 417 ? 0.327 -23.953 -41.375 1 63.09 417 ASP B C 1
ATOM 9396 O O . ASP B 1 417 ? -0.254 -23.812 -42.438 1 63.09 417 ASP B O 1
ATOM 9400 N N . LEU B 1 418 ? 0.68 -22.812 -40.562 1 75.94 418 LEU B N 1
ATOM 9401 C CA . LEU B 1 418 ? 0.06 -21.562 -41 1 75.94 418 LEU B CA 1
ATOM 9402 C C . LEU B 1 418 ? 0.906 -20.859 -42.062 1 75.94 418 LEU B C 1
ATOM 9404 O O . LEU B 1 418 ? 0.369 -20.297 -43 1 75.94 418 LEU B O 1
ATOM 9408 N N . TYR B 1 419 ? 2.27 -20.922 -41.844 1 83.31 419 TYR B N 1
ATOM 9409 C CA . TYR B 1 419 ? 3.145 -20.25 -42.812 1 83.31 419 TYR B CA 1
ATOM 9410 C C . TYR B 1 419 ? 4.117 -21.25 -43.438 1 83.31 419 TYR B C 1
ATOM 9412 O O . TYR B 1 419 ? 4.574 -22.188 -42.781 1 83.31 419 TYR B O 1
ATOM 9420 N N . LYS B 1 420 ? 4.578 -21.094 -44.688 1 81.31 420 LYS B N 1
ATOM 9421 C CA . LYS B 1 420 ? 5.445 -22 -45.438 1 81.31 420 LYS B CA 1
ATOM 9422 C C . LYS B 1 420 ? 6.891 -21.906 -44.938 1 81.31 420 LYS B C 1
ATOM 9424 O O . LYS B 1 420 ? 7.641 -22.875 -45.031 1 81.31 420 LYS B O 1
ATOM 9429 N N . ASN B 1 421 ? 7.305 -20.672 -44.438 1 87.56 421 ASN B N 1
ATOM 9430 C CA . ASN B 1 421 ? 8.656 -20.422 -43.938 1 87.56 421 ASN B CA 1
ATOM 9431 C C . ASN B 1 421 ? 9.703 -20.828 -45 1 87.56 421 ASN B C 1
ATOM 9433 O O . ASN B 1 421 ? 10.57 -21.656 -44.719 1 87.56 421 ASN B O 1
ATOM 9437 N N . PRO B 1 422 ? 9.695 -20.328 -46.125 1 86.81 422 PRO B N 1
ATOM 9438 C CA . PRO B 1 422 ? 10.547 -20.75 -47.25 1 86.81 422 PRO B CA 1
ATOM 9439 C C . PRO B 1 422 ? 12.039 -20.594 -46.938 1 86.81 422 PRO B C 1
ATOM 9441 O O . PRO B 1 422 ? 12.875 -21.234 -47.562 1 86.81 422 PRO B O 1
ATOM 9444 N N . TRP B 1 423 ? 12.383 -19.828 -45.969 1 89.44 423 TRP B N 1
ATOM 9445 C CA . TRP B 1 423 ? 13.781 -19.516 -45.719 1 89.44 423 TRP B CA 1
ATOM 9446 C C . TRP B 1 423 ? 14.281 -20.297 -44.5 1 89.44 423 TRP B C 1
ATOM 9448 O O . TRP B 1 423 ? 15.344 -20 -43.938 1 89.44 423 TRP B O 1
ATOM 9458 N N . ASN B 1 424 ? 13.594 -21.156 -43.938 1 86.94 424 ASN B N 1
ATOM 9459 C CA . ASN B 1 424 ? 13.945 -22.078 -42.844 1 86.94 424 ASN B CA 1
ATOM 9460 C C . ASN B 1 424 ? 14.391 -21.328 -41.594 1 86.94 424 ASN B C 1
ATOM 9462 O O . ASN B 1 424 ? 15.469 -21.594 -41.062 1 86.94 424 ASN B O 1
ATOM 9466 N N . ILE B 1 425 ? 13.656 -20.328 -41.312 1 89.94 425 ILE B N 1
ATOM 9467 C CA . ILE B 1 425 ? 13.898 -19.578 -40.062 1 89.94 425 ILE B CA 1
ATOM 9468 C C . ILE B 1 425 ? 13.555 -20.453 -38.875 1 89.94 425 ILE B C 1
ATOM 9470 O O . ILE B 1 425 ? 12.445 -20.984 -38.75 1 89.94 425 ILE B O 1
ATOM 9474 N N . THR B 1 426 ? 14.555 -20.672 -37.969 1 87.06 426 THR B N 1
ATOM 9475 C CA . THR B 1 426 ? 14.367 -21.5 -36.781 1 87.06 426 THR B CA 1
ATOM 9476 C C . THR B 1 426 ? 14.57 -20.672 -35.5 1 87.06 426 THR B C 1
ATOM 9478 O O . THR B 1 426 ? 14.844 -19.469 -35.562 1 87.06 426 THR B O 1
ATOM 9481 N N . THR B 1 427 ? 14.398 -21.312 -34.344 1 87.44 427 THR B N 1
ATOM 9482 C CA . THR B 1 427 ? 14.57 -20.672 -33.062 1 87.44 427 THR B CA 1
ATOM 9483 C C . THR B 1 427 ? 16 -20.172 -32.875 1 87.44 427 THR B C 1
ATOM 9485 O O . THR B 1 427 ? 16.25 -19.188 -32.188 1 87.44 427 THR B O 1
ATOM 9488 N N . GLU B 1 428 ? 16.906 -20.781 -33.562 1 88.44 428 GLU B N 1
ATOM 9489 C CA . GLU B 1 428 ? 18.312 -20.391 -33.438 1 88.44 428 GLU B CA 1
ATOM 9490 C C . GLU B 1 428 ? 18.531 -18.984 -34 1 88.44 428 GLU B C 1
ATOM 9492 O O . GLU B 1 428 ? 19.359 -18.234 -33.469 1 88.44 428 GLU B O 1
ATOM 9497 N N . HIS B 1 429 ? 17.812 -18.688 -35.062 1 90.44 429 HIS B N 1
ATOM 9498 C CA . HIS B 1 429 ? 17.906 -17.359 -35.625 1 90.44 429 HIS B CA 1
ATOM 9499 C C . HIS B 1 429 ? 17.438 -16.297 -34.625 1 90.44 429 HIS B C 1
ATOM 9501 O O . HIS B 1 429 ? 18.062 -15.234 -34.5 1 90.44 429 HIS B O 1
ATOM 9507 N N . PHE B 1 430 ? 16.438 -16.656 -33.938 1 92.06 430 PHE B N 1
ATOM 9508 C CA . PHE B 1 430 ? 15.906 -15.719 -32.938 1 92.06 430 PHE B CA 1
ATOM 9509 C C . PHE B 1 430 ? 16.797 -15.648 -31.719 1 92.06 430 PHE B C 1
ATOM 9511 O O . PHE B 1 430 ? 16.938 -14.586 -31.109 1 92.06 430 PHE B O 1
ATOM 9518 N N . THR B 1 431 ? 17.328 -16.75 -31.328 1 89.69 431 THR B N 1
ATOM 9519 C CA . THR B 1 431 ? 18.266 -16.766 -30.203 1 89.69 431 THR B CA 1
ATOM 9520 C C . THR B 1 431 ? 19.484 -15.906 -30.5 1 89.69 431 THR B C 1
ATOM 9522 O O . THR B 1 431 ? 20.031 -15.266 -29.594 1 89.69 431 THR B O 1
ATOM 9525 N N . ALA B 1 432 ? 19.828 -15.859 -31.703 1 89.88 432 ALA B N 1
ATOM 9526 C CA . ALA B 1 432 ? 21 -15.078 -32.125 1 89.88 432 ALA B CA 1
ATOM 9527 C C . ALA B 1 432 ? 20.75 -13.586 -31.906 1 89.88 432 ALA B C 1
ATOM 9529 O O . ALA B 1 432 ? 21.703 -12.812 -31.75 1 89.88 432 ALA B O 1
ATOM 9530 N N . ILE B 1 433 ? 19.531 -13.164 -31.938 1 92 433 ILE B N 1
ATOM 9531 C CA . ILE B 1 433 ? 19.203 -11.766 -31.688 1 92 433 ILE B CA 1
ATOM 9532 C C . ILE B 1 433 ? 19.656 -11.375 -30.281 1 92 433 ILE B C 1
ATOM 9534 O O . ILE B 1 433 ? 20.25 -10.305 -30.094 1 92 433 ILE B O 1
ATOM 9538 N N . GLY B 1 434 ? 19.375 -12.227 -29.312 1 89.38 434 GLY B N 1
ATOM 9539 C CA . GLY B 1 434 ? 19.781 -11.984 -27.938 1 89.38 434 GLY B CA 1
ATOM 9540 C C . GLY B 1 434 ? 21.281 -11.867 -27.781 1 89.38 434 GLY B C 1
ATOM 9541 O O . GLY B 1 434 ? 21.781 -10.977 -27.094 1 89.38 434 GLY B O 1
ATOM 9542 N N . ASP B 1 435 ? 21.938 -12.711 -28.5 1 86.31 435 ASP B N 1
ATOM 9543 C CA . ASP B 1 435 ? 23.391 -12.719 -28.422 1 86.31 435 ASP B CA 1
ATOM 9544 C C . ASP B 1 435 ? 23.969 -11.43 -29 1 86.31 435 ASP B C 1
ATOM 9546 O O . ASP B 1 435 ? 24.922 -10.875 -28.453 1 86.31 435 ASP B O 1
ATOM 9550 N N . LEU B 1 436 ? 23.438 -11.094 -30.062 1 85.56 436 LEU B N 1
ATOM 9551 C CA . LEU B 1 436 ? 23.906 -9.883 -30.719 1 85.56 436 LEU B CA 1
ATOM 9552 C C . LEU B 1 436 ? 23.625 -8.648 -29.859 1 85.56 436 LEU B C 1
ATOM 9554 O O . LEU B 1 436 ? 24.484 -7.777 -29.719 1 85.56 436 LEU B O 1
ATOM 9558 N N . CYS B 1 437 ? 22.516 -8.617 -29.359 1 90.69 437 CYS B N 1
ATOM 9559 C CA . CYS B 1 437 ? 22.094 -7.48 -28.547 1 90.69 437 CYS B CA 1
ATOM 9560 C C . CYS B 1 437 ? 22.875 -7.414 -27.25 1 90.69 437 CYS B C 1
ATOM 9562 O O . CYS B 1 437 ? 23.281 -6.332 -26.812 1 90.69 437 CYS B O 1
ATOM 9564 N N . GLU B 1 438 ? 23.094 -8.461 -26.594 1 91 438 GLU B N 1
ATOM 9565 C CA . GLU B 1 438 ? 23.797 -8.508 -25.328 1 91 438 GLU B CA 1
ATOM 9566 C C . GLU B 1 438 ? 25.281 -8.18 -25.5 1 91 438 GLU B C 1
ATOM 9568 O O . GLU B 1 438 ? 25.859 -7.43 -24.719 1 91 438 GLU B O 1
ATOM 9573 N N . GLY B 1 439 ? 25.875 -8.758 -26.516 1 86.69 439 GLY B N 1
ATOM 9574 C CA . GLY B 1 439 ? 27.25 -8.461 -26.891 1 86.69 439 GLY B CA 1
ATOM 9575 C C . GLY B 1 439 ? 28.266 -9.203 -26.047 1 86.69 439 GLY B C 1
ATOM 9576 O O . GLY B 1 439 ? 29.344 -9.547 -26.531 1 86.69 439 GLY B O 1
ATOM 9577 N N . THR B 1 440 ? 28.047 -9.32 -24.703 1 89.62 440 THR B N 1
ATOM 9578 C CA . THR B 1 440 ? 28.984 -9.977 -23.797 1 89.62 440 THR B CA 1
ATOM 9579 C C . THR B 1 440 ? 28.547 -11.414 -23.531 1 89.62 440 THR B C 1
ATOM 9581 O O . THR B 1 440 ? 27.453 -11.664 -23.031 1 89.62 440 THR B O 1
ATOM 9584 N N . LYS B 1 441 ? 29.484 -12.32 -23.828 1 88.88 441 LYS B N 1
ATOM 9585 C CA . LYS B 1 441 ? 29.219 -13.742 -23.609 1 88.88 441 LYS B CA 1
ATOM 9586 C C . LYS B 1 441 ? 29.891 -14.242 -22.328 1 88.88 441 LYS B C 1
ATOM 9588 O O . LYS B 1 441 ? 30.703 -13.539 -21.734 1 88.88 441 LYS B O 1
ATOM 9593 N N . LEU B 1 442 ? 29.578 -15.43 -21.938 1 89.06 442 LEU B N 1
ATOM 9594 C CA . LEU B 1 442 ? 30.062 -16 -20.688 1 89.06 442 LEU B CA 1
ATOM 9595 C C . LEU B 1 442 ? 31.531 -16.375 -20.797 1 89.06 442 LEU B C 1
ATOM 9597 O O . LEU B 1 442 ? 32.25 -16.406 -19.781 1 89.06 442 LEU B O 1
ATOM 9601 N N . ASP B 1 443 ? 32.031 -16.625 -22.016 1 88.88 443 ASP B N 1
ATOM 9602 C CA . ASP B 1 443 ? 33.406 -17.078 -22.203 1 88.88 443 ASP B CA 1
ATOM 9603 C C . ASP B 1 443 ? 34.344 -15.898 -22.375 1 88.88 443 ASP B C 1
ATOM 9605 O O . ASP B 1 443 ? 35.531 -16.094 -22.625 1 88.88 443 ASP B O 1
ATOM 9609 N N . MET B 1 444 ? 33.875 -14.773 -22.156 1 90.81 444 MET B N 1
ATOM 9610 C CA . MET B 1 444 ? 34.719 -13.586 -22.266 1 90.81 444 MET B CA 1
ATOM 9611 C C . MET B 1 444 ? 35.312 -13.242 -20.906 1 90.81 444 MET B C 1
ATOM 9613 O O . MET B 1 444 ? 34.875 -13.75 -19.875 1 90.81 444 MET B O 1
ATOM 9617 N N . PHE B 1 445 ? 36.344 -12.359 -20.969 1 92.06 445 PHE B N 1
ATOM 9618 C CA . PHE B 1 445 ? 37.062 -11.977 -19.766 1 92.06 445 PHE B CA 1
ATOM 9619 C C . PHE B 1 445 ? 36.469 -10.742 -19.125 1 92.06 445 PHE B C 1
ATOM 9621 O O . PHE B 1 445 ? 35.75 -9.969 -19.797 1 92.06 445 PHE B O 1
ATOM 9628 N N . PRO B 1 446 ? 36.625 -10.672 -17.766 1 93 446 PRO B N 1
ATOM 9629 C CA . PRO B 1 446 ? 36.125 -9.469 -17.109 1 93 446 PRO B CA 1
ATOM 9630 C C . PRO B 1 446 ? 36.938 -8.227 -17.438 1 93 446 PRO B C 1
ATOM 9632 O O . PRO B 1 446 ? 37.812 -7.828 -16.656 1 93 446 PRO B O 1
ATOM 9635 N N . LYS B 1 447 ? 36.625 -7.605 -18.516 1 91.81 447 LYS B N 1
ATOM 9636 C CA . LYS B 1 447 ? 37.219 -6.348 -18.953 1 91.81 447 LYS B CA 1
ATOM 9637 C C . LYS B 1 447 ? 36.156 -5.23 -18.984 1 91.81 447 LYS B C 1
ATOM 9639 O O . LYS B 1 447 ? 34.969 -5.492 -19.031 1 91.81 447 LYS B O 1
ATOM 9644 N N . LEU B 1 448 ? 36.625 -4.035 -18.984 1 92.56 448 LEU B N 1
ATOM 9645 C CA . LEU B 1 448 ? 35.75 -2.875 -18.891 1 92.56 448 LEU B CA 1
ATOM 9646 C C . LEU B 1 448 ? 34.812 -2.811 -20.078 1 92.56 448 LEU B C 1
ATOM 9648 O O . LEU B 1 448 ? 33.719 -2.23 -19.969 1 92.56 448 LEU B O 1
ATOM 9652 N N . ASN B 1 449 ? 35.156 -3.424 -21.141 1 89.38 449 ASN B N 1
ATOM 9653 C CA . ASN B 1 449 ? 34.312 -3.381 -22.328 1 89.38 449 ASN B CA 1
ATOM 9654 C C . ASN B 1 449 ? 33.25 -4.469 -22.297 1 89.38 449 ASN B C 1
ATOM 9656 O O . ASN B 1 449 ? 32.281 -4.434 -23.078 1 89.38 449 ASN B O 1
ATOM 9660 N N . ASN B 1 450 ? 33.375 -5.453 -21.5 1 91.75 450 ASN B N 1
ATOM 9661 C CA . ASN B 1 450 ? 32.406 -6.551 -21.391 1 91.75 450 ASN B CA 1
ATOM 9662 C C . ASN B 1 450 ? 31.375 -6.281 -20.312 1 91.75 450 ASN B C 1
ATOM 9664 O O . ASN B 1 450 ? 31.328 -6.988 -19.297 1 91.75 450 ASN B O 1
ATOM 9668 N N . THR B 1 451 ? 30.484 -5.336 -20.719 1 92.88 451 THR B N 1
ATOM 9669 C CA . THR B 1 451 ? 29.469 -4.879 -19.781 1 92.88 451 THR B CA 1
ATOM 9670 C C . THR B 1 451 ? 28.25 -5.797 -19.828 1 92.88 451 THR B C 1
ATOM 9672 O O . THR B 1 451 ? 27.969 -6.414 -20.844 1 92.88 451 THR B O 1
ATOM 9675 N N . PHE B 1 452 ? 27.625 -5.898 -18.672 1 94.56 452 PHE B N 1
ATOM 9676 C CA . PHE B 1 452 ? 26.375 -6.648 -18.594 1 94.56 452 PHE B CA 1
ATOM 9677 C C . PHE B 1 452 ? 25.266 -5.934 -19.344 1 94.56 452 PHE B C 1
ATOM 9679 O O . PHE B 1 452 ? 24.938 -4.785 -19.047 1 94.56 452 PHE B O 1
ATOM 9686 N N . VAL B 1 453 ? 24.656 -6.594 -20.312 1 94.62 453 VAL B N 1
ATOM 9687 C CA . VAL B 1 453 ? 23.469 -6.133 -21.031 1 94.62 453 VAL B CA 1
ATOM 9688 C C . VAL B 1 453 ? 22.516 -7.301 -21.25 1 94.62 453 VAL B C 1
ATOM 9690 O O . VAL B 1 453 ? 22.922 -8.367 -21.719 1 94.62 453 VAL B O 1
ATOM 9693 N N . MET B 1 454 ? 21.344 -7.113 -20.828 1 94.69 454 MET B N 1
ATOM 9694 C CA . MET B 1 454 ? 20.297 -8.109 -21.062 1 94.69 454 MET B CA 1
ATOM 9695 C C . MET B 1 454 ? 19.234 -7.566 -22.031 1 94.69 454 MET B C 1
ATOM 9697 O O . MET B 1 454 ? 18.781 -6.43 -21.891 1 94.69 454 MET B O 1
ATOM 9701 N N . CYS B 1 455 ? 18.938 -8.328 -23.016 1 95.69 455 CYS B N 1
ATOM 9702 C CA . CYS B 1 455 ? 17.953 -7.902 -24 1 95.69 455 CYS B CA 1
ATOM 9703 C C . CYS B 1 455 ? 16.688 -8.758 -23.922 1 95.69 455 CYS B C 1
ATOM 9705 O O . CYS B 1 455 ? 16.75 -9.93 -23.562 1 95.69 455 CYS B O 1
ATOM 9707 N N . ASN B 1 456 ? 15.578 -8.141 -24.219 1 96.56 456 ASN B N 1
ATOM 9708 C CA . ASN B 1 456 ? 14.305 -8.828 -24.109 1 96.56 456 ASN B CA 1
ATOM 9709 C C . ASN B 1 456 ? 13.227 -8.18 -24.969 1 96.56 456 ASN B C 1
ATOM 9711 O O . ASN B 1 456 ? 13.453 -7.109 -25.547 1 96.56 456 ASN B O 1
ATOM 9715 N N . LEU B 1 457 ? 12.125 -8.898 -25.125 1 96.69 457 LEU B N 1
ATOM 9716 C CA . LEU B 1 457 ? 10.906 -8.352 -25.703 1 96.69 457 LEU B CA 1
ATOM 9717 C C . LEU B 1 457 ? 9.883 -8.047 -24.609 1 96.69 457 LEU B C 1
ATOM 9719 O O . LEU B 1 457 ? 9.75 -8.805 -23.656 1 96.69 457 LEU B O 1
ATOM 9723 N N . MET B 1 458 ? 9.242 -6.926 -24.797 1 97.5 458 MET B N 1
ATOM 9724 C CA . MET B 1 458 ? 8.164 -6.531 -23.906 1 97.5 458 MET B CA 1
ATOM 9725 C C . MET B 1 458 ? 6.883 -6.242 -24.672 1 97.5 458 MET B C 1
ATOM 9727 O O . MET B 1 458 ? 6.871 -5.383 -25.562 1 97.5 458 MET B O 1
ATOM 9731 N N . ARG B 1 459 ? 5.887 -6.996 -24.391 1 96.56 459 ARG B N 1
ATOM 9732 C CA . ARG B 1 459 ? 4.559 -6.699 -24.906 1 96.56 459 ARG B CA 1
ATOM 9733 C C . ARG B 1 459 ? 3.762 -5.844 -23.922 1 96.56 459 ARG B C 1
ATOM 9735 O O . ARG B 1 459 ? 3.584 -6.227 -22.766 1 96.56 459 ARG B O 1
ATOM 9742 N N . GLY B 1 460 ? 3.312 -4.746 -24.406 1 97.06 460 GLY B N 1
ATOM 9743 C CA . GLY B 1 460 ? 2.566 -3.848 -23.531 1 97.06 460 GLY B CA 1
ATOM 9744 C C . GLY B 1 460 ? 1.204 -4.391 -23.141 1 97.06 460 GLY B C 1
ATOM 9745 O O . GLY B 1 460 ? 0.7 -5.324 -23.766 1 97.06 460 GLY B O 1
ATOM 9746 N N . ILE B 1 461 ? 0.66 -3.797 -22.078 1 96.56 461 ILE B N 1
ATOM 9747 C CA . ILE B 1 461 ? -0.71 -4.121 -21.703 1 96.56 461 ILE B CA 1
ATOM 9748 C C . ILE B 1 461 ? -1.67 -3.682 -22.812 1 96.56 461 ILE B C 1
ATOM 9750 O O . ILE B 1 461 ? -1.504 -2.609 -23.391 1 96.56 461 ILE B O 1
ATOM 9754 N N . PRO B 1 462 ? -2.605 -4.48 -23.078 1 95.31 462 PRO B N 1
ATOM 9755 C CA . PRO B 1 462 ? -3.525 -4.145 -24.172 1 95.31 462 PRO B CA 1
ATOM 9756 C C . PRO B 1 462 ? -4.293 -2.85 -23.906 1 95.31 462 PRO B C 1
ATOM 9758 O O . PRO B 1 462 ? -4.707 -2.588 -22.781 1 95.31 462 PRO B O 1
ATOM 9761 N N . GLN B 1 463 ? -4.402 -2.104 -24.969 1 95.75 463 GLN B N 1
ATOM 9762 C CA . GLN B 1 463 ? -5.203 -0.883 -24.953 1 95.75 463 GLN B CA 1
ATOM 9763 C C . GLN B 1 463 ? -6.512 -1.074 -25.719 1 95.75 463 GLN B C 1
ATOM 9765 O O . GLN B 1 463 ? -6.535 -1.713 -26.781 1 95.75 463 GLN B O 1
ATOM 9770 N N . ARG B 1 464 ? -7.551 -0.58 -25.109 1 94.06 464 ARG B N 1
ATOM 9771 C CA . ARG B 1 464 ? -8.859 -0.702 -25.75 1 94.06 464 ARG B CA 1
ATOM 9772 C C . ARG B 1 464 ? -8.914 0.091 -27.047 1 94.06 464 ARG B C 1
ATOM 9774 O O . ARG B 1 464 ? -8.453 1.232 -27.109 1 94.06 464 ARG B O 1
ATOM 9781 N N . VAL B 1 465 ? -9.359 -0.686 -28.078 1 93.81 465 VAL B N 1
ATOM 9782 C CA . VAL B 1 465 ? -9.586 -0.03 -29.359 1 93.81 465 VAL B CA 1
ATOM 9783 C C . VAL B 1 465 ? -11.062 0.288 -29.531 1 93.81 465 VAL B C 1
ATOM 9785 O O . VAL B 1 465 ? -11.914 -0.604 -29.438 1 93.81 465 VAL B O 1
ATOM 9788 N N . GLY B 1 466 ? -11.43 1.525 -29.641 1 86.88 466 GLY B N 1
ATOM 9789 C CA . GLY B 1 466 ? -12.82 1.902 -29.828 1 86.88 466 GLY B CA 1
ATOM 9790 C C . GLY B 1 466 ? -13.477 2.426 -28.562 1 86.88 466 GLY B C 1
ATOM 9791 O O . GLY B 1 466 ? -12.805 2.975 -27.703 1 86.88 466 GLY B O 1
ATOM 9792 N N . ASP B 1 467 ? -14.836 2.221 -28.531 1 84.75 467 ASP B N 1
ATOM 9793 C CA . ASP B 1 467 ? -15.625 2.783 -27.438 1 84.75 467 ASP B CA 1
ATOM 9794 C C . ASP B 1 467 ? -15.766 1.781 -26.281 1 84.75 467 ASP B C 1
ATOM 9796 O O . ASP B 1 467 ? -15.586 0.578 -26.484 1 84.75 467 ASP B O 1
ATOM 9800 N N . GLY B 1 468 ? -15.844 2.209 -25.094 1 80.94 468 GLY B N 1
ATOM 9801 C CA . GLY B 1 468 ? -16.078 1.361 -23.938 1 80.94 468 GLY B CA 1
ATOM 9802 C C . GLY B 1 468 ? -15.109 1.626 -22.797 1 80.94 468 GLY B C 1
ATOM 9803 O O . GLY B 1 468 ? -14.227 2.479 -22.906 1 80.94 468 GLY B O 1
ATOM 9804 N N . PRO B 1 469 ? -15.375 0.829 -21.797 1 84.62 469 PRO B N 1
ATOM 9805 C CA . PRO B 1 469 ? -14.492 1.021 -20.656 1 84.62 469 PRO B CA 1
ATOM 9806 C C . PRO B 1 469 ? -13.062 0.556 -20.922 1 84.62 469 PRO B C 1
ATOM 9808 O O . PRO B 1 469 ? -12.859 -0.541 -21.453 1 84.62 469 PRO B O 1
ATOM 9811 N N . GLU B 1 470 ? -12.117 1.322 -20.516 1 87.94 470 GLU B N 1
ATOM 9812 C CA . GLU B 1 470 ? -10.719 1.099 -20.859 1 87.94 470 GLU B CA 1
ATOM 9813 C C . GLU B 1 470 ? -10.125 -0.056 -20.062 1 87.94 470 GLU B C 1
ATOM 9815 O O . GLU B 1 470 ? -9.086 -0.614 -20.438 1 87.94 470 GLU B O 1
ATOM 9820 N N . ASN B 1 471 ? -10.789 -0.442 -19.016 1 88 471 ASN B N 1
ATOM 9821 C CA . ASN B 1 471 ? -10.125 -1.386 -18.125 1 88 471 ASN B CA 1
ATOM 9822 C C . ASN B 1 471 ? -10.945 -2.662 -17.953 1 88 471 ASN B C 1
ATOM 9824 O O . ASN B 1 471 ? -10.672 -3.465 -17.062 1 88 471 ASN B O 1
ATOM 9828 N N . VAL B 1 472 ? -11.922 -2.871 -18.797 1 87.12 472 VAL B N 1
ATOM 9829 C CA . VAL B 1 472 ? -12.781 -4.043 -18.672 1 87.12 472 VAL B CA 1
ATOM 9830 C C . VAL B 1 472 ? -12.773 -4.82 -20 1 87.12 472 VAL B C 1
ATOM 9832 O O . VAL B 1 472 ? -13.047 -4.258 -21.062 1 87.12 472 VAL B O 1
ATOM 9835 N N . PHE B 1 473 ? -12.453 -6.094 -19.922 1 86.81 473 PHE B N 1
ATOM 9836 C CA . PHE B 1 473 ? -12.438 -6.965 -21.094 1 86.81 473 PHE B CA 1
ATOM 9837 C C . PHE B 1 473 ? -13.82 -7.539 -21.359 1 86.81 473 PHE B C 1
ATOM 9839 O O . PHE B 1 473 ? -14.023 -8.75 -21.266 1 86.81 473 PHE B O 1
ATOM 9846 N N . ASP B 1 474 ? -14.688 -6.707 -21.781 1 85 474 ASP B N 1
ATOM 9847 C CA . ASP B 1 474 ? -16.062 -7.125 -22.016 1 85 474 ASP B CA 1
ATOM 9848 C C . ASP B 1 474 ? -16.203 -7.828 -23.375 1 85 474 ASP B C 1
ATOM 9850 O O . ASP B 1 474 ? -15.297 -7.766 -24.203 1 85 474 ASP B O 1
ATOM 9854 N N . ASP B 1 475 ? -17.281 -8.484 -23.562 1 86.06 475 ASP B N 1
ATOM 9855 C CA . ASP B 1 475 ? -17.531 -9.281 -24.75 1 86.06 475 ASP B CA 1
ATOM 9856 C C . ASP B 1 475 ? -17.453 -8.43 -26.016 1 86.06 475 ASP B C 1
ATOM 9858 O O . ASP B 1 475 ? -17.938 -7.297 -26.047 1 86.06 475 ASP B O 1
ATOM 9862 N N . ARG B 1 476 ? -16.719 -8.883 -27.109 1 88.12 476 ARG B N 1
ATOM 9863 C CA . ARG B 1 476 ? -16.578 -8.328 -28.453 1 88.12 476 ARG B CA 1
ATOM 9864 C C . ARG B 1 476 ? -15.766 -7.039 -28.422 1 88.12 476 ARG B C 1
ATOM 9866 O O . ARG B 1 476 ? -15.82 -6.238 -29.359 1 88.12 476 ARG B O 1
ATOM 9873 N N . SER B 1 477 ? -15.125 -6.879 -27.266 1 89.81 477 SER B N 1
ATOM 9874 C CA . SER B 1 477 ? -14.234 -5.719 -27.219 1 89.81 477 SER B CA 1
ATOM 9875 C C . SER B 1 477 ? -12.938 -5.988 -27.969 1 89.81 477 SER B C 1
ATOM 9877 O O . SER B 1 477 ? -12.445 -7.117 -27.984 1 89.81 477 SER B O 1
ATOM 9879 N N . GLN B 1 478 ? -12.422 -4.949 -28.578 1 94.12 478 GLN B N 1
ATOM 9880 C CA . GLN B 1 478 ? -11.18 -5.051 -29.344 1 94.12 478 GLN B CA 1
ATOM 9881 C C . GLN B 1 478 ? -10.016 -4.402 -28.594 1 94.12 478 GLN B C 1
ATOM 9883 O O . GLN B 1 478 ? -10.188 -3.354 -27.969 1 94.12 478 GLN B O 1
ATOM 9888 N N . TRP B 1 479 ? -8.898 -5.07 -28.719 1 94.5 479 TRP B N 1
ATOM 9889 C CA . TRP B 1 479 ? -7.746 -4.637 -27.938 1 94.5 479 TRP B CA 1
ATOM 9890 C C . TRP B 1 479 ? -6.469 -4.707 -28.766 1 94.5 479 TRP B C 1
ATOM 9892 O O . TRP B 1 479 ? -6.391 -5.48 -29.734 1 94.5 479 TRP B O 1
ATOM 9902 N N . SER B 1 480 ? -5.523 -3.818 -28.469 1 96.38 480 SER B N 1
ATOM 9903 C CA . SER B 1 480 ? -4.242 -3.746 -29.172 1 96.38 480 SER B CA 1
ATOM 9904 C C . SER B 1 480 ? -3.084 -3.613 -28.188 1 96.38 480 SER B C 1
ATOM 9906 O O . SER B 1 480 ? -3.166 -2.852 -27.219 1 96.38 480 SER B O 1
ATOM 9908 N N . SER B 1 481 ? -2.039 -4.43 -28.391 1 95.88 481 SER B N 1
ATOM 9909 C CA . SER B 1 481 ? -0.845 -4.383 -27.547 1 95.88 481 SER B CA 1
ATOM 9910 C C . SER B 1 481 ? 0.406 -4.125 -28.391 1 95.88 481 SER B C 1
ATOM 9912 O O . SER B 1 481 ? 0.638 -4.797 -29.391 1 95.88 481 SER B O 1
ATOM 9914 N N . SER B 1 482 ? 1.212 -3.17 -27.969 1 97.5 482 SER B N 1
ATOM 9915 C CA . SER B 1 482 ? 2.461 -2.873 -28.656 1 97.5 482 SER B CA 1
ATOM 9916 C C . SER B 1 482 ? 3.564 -3.842 -28.25 1 97.5 482 SER B C 1
ATOM 9918 O O . SER B 1 482 ? 3.496 -4.453 -27.172 1 97.5 482 SER B O 1
ATOM 9920 N N . LEU B 1 483 ? 4.555 -3.971 -29.094 1 97.62 483 LEU B N 1
ATOM 9921 C CA . LEU B 1 483 ? 5.715 -4.816 -28.844 1 97.62 483 LEU B CA 1
ATOM 9922 C C . LEU B 1 483 ? 7 -3.99 -28.844 1 97.62 483 LEU B C 1
ATOM 9924 O O . LEU B 1 483 ? 7.266 -3.25 -29.797 1 97.62 483 LEU B O 1
ATOM 9928 N N . TYR B 1 484 ? 7.75 -4.121 -27.797 1 98.44 484 TYR B N 1
ATOM 9929 C CA . TYR B 1 484 ? 8.992 -3.371 -27.641 1 98.44 484 TYR B CA 1
ATOM 9930 C C . TYR B 1 484 ? 10.18 -4.312 -27.484 1 98.44 484 TYR B C 1
ATOM 9932 O O . TYR B 1 484 ? 10.055 -5.387 -26.891 1 98.44 484 TYR B O 1
ATOM 9940 N N . ALA B 1 485 ? 11.305 -3.996 -28.047 1 97.88 485 ALA B N 1
ATOM 9941 C CA . ALA B 1 485 ? 12.594 -4.609 -27.734 1 97.88 485 ALA B CA 1
ATOM 9942 C C . ALA B 1 485 ? 13.391 -3.74 -26.766 1 97.88 485 ALA B C 1
ATOM 9944 O O . ALA B 1 485 ? 13.508 -2.527 -26.969 1 97.88 485 ALA B O 1
ATOM 9945 N N . CYS B 1 486 ? 13.867 -4.328 -25.75 1 98 486 CYS B N 1
ATOM 9946 C CA . CYS B 1 486 ? 14.531 -3.543 -24.719 1 98 486 CYS B CA 1
ATOM 9947 C C . CYS B 1 486 ? 15.93 -4.078 -24.453 1 98 486 CYS B C 1
ATOM 9949 O O . CYS B 1 486 ? 16.203 -5.266 -24.641 1 98 486 CYS B O 1
ATOM 9951 N N . ALA B 1 487 ? 16.844 -3.236 -24.078 1 96.75 487 ALA B N 1
ATOM 9952 C CA . ALA B 1 487 ? 18.188 -3.529 -23.594 1 96.75 487 ALA B CA 1
ATOM 9953 C C . ALA B 1 487 ? 18.406 -2.934 -22.203 1 96.75 487 ALA B C 1
ATOM 9955 O O . ALA B 1 487 ? 18.141 -1.751 -21.984 1 96.75 487 ALA B O 1
ATOM 9956 N N . SER B 1 488 ? 18.844 -3.781 -21.297 1 97.38 488 SER B N 1
ATOM 9957 C CA . SER B 1 488 ? 18.953 -3.357 -19.906 1 97.38 488 SER B CA 1
ATOM 9958 C C . SER B 1 488 ? 20.375 -3.541 -19.375 1 97.38 488 SER B C 1
ATOM 9960 O O . SER B 1 488 ? 21.031 -4.539 -19.688 1 97.38 488 SER B O 1
ATOM 9962 N N . ALA B 1 489 ? 20.891 -2.607 -18.672 1 97 489 ALA B N 1
ATOM 9963 C CA . ALA B 1 489 ? 22.172 -2.621 -17.969 1 97 489 ALA B CA 1
ATOM 9964 C C . ALA B 1 489 ? 22.031 -1.998 -16.578 1 97 489 ALA B C 1
ATOM 9966 O O . ALA B 1 489 ? 20.969 -1.507 -16.219 1 97 489 ALA B O 1
ATOM 9967 N N . VAL B 1 490 ? 23.047 -2.16 -15.75 1 97.75 490 VAL B N 1
ATOM 9968 C CA . VAL B 1 490 ? 23.062 -1.542 -14.43 1 97.75 490 VAL B CA 1
ATOM 9969 C C . VAL B 1 490 ? 24.344 -0.736 -14.25 1 97.75 490 VAL B C 1
ATOM 9971 O O . VAL B 1 490 ? 25.422 -1.183 -14.641 1 97.75 490 VAL B O 1
ATOM 9974 N N . LYS B 1 491 ? 24.25 0.411 -13.758 1 97.56 491 LYS B N 1
ATOM 9975 C CA . LYS B 1 491 ? 25.453 1.2 -13.508 1 97.56 491 LYS B CA 1
ATOM 9976 C C . LYS B 1 491 ? 25.5 1.669 -12.055 1 97.56 491 LYS B C 1
ATOM 9978 O O . LYS B 1 491 ? 24.469 1.834 -11.406 1 97.56 491 LYS B O 1
ATOM 9983 N N . ALA B 1 492 ? 26.641 1.786 -11.508 1 98.19 492 ALA B N 1
ATOM 9984 C CA . ALA B 1 492 ? 26.922 2.398 -10.219 1 98.19 492 ALA B CA 1
ATOM 9985 C C . ALA B 1 492 ? 27.328 3.861 -10.375 1 98.19 492 ALA B C 1
ATOM 9987 O O . ALA B 1 492 ? 28.141 4.195 -11.234 1 98.19 492 ALA B O 1
ATOM 9988 N N . THR B 1 493 ? 26.656 4.734 -9.648 1 97.69 493 THR B N 1
ATOM 9989 C CA . THR B 1 493 ? 26.906 6.164 -9.773 1 97.69 493 THR B CA 1
ATOM 9990 C C . THR B 1 493 ? 26.797 6.855 -8.414 1 97.69 493 THR B C 1
ATOM 9992 O O . THR B 1 493 ? 26.156 6.344 -7.504 1 97.69 493 THR B O 1
ATOM 9995 N N . VAL B 1 494 ? 27.5 7.941 -8.289 1 97.12 494 VAL B N 1
ATOM 9996 C CA . VAL B 1 494 ? 27.406 8.742 -7.074 1 97.12 494 VAL B CA 1
ATOM 9997 C C . VAL B 1 494 ? 26.422 9.898 -7.285 1 97.12 494 VAL B C 1
ATOM 9999 O O . VAL B 1 494 ? 26.531 10.633 -8.273 1 97.12 494 VAL B O 1
ATOM 10002 N N . LYS B 1 495 ? 25.516 10.008 -6.422 1 97.56 495 LYS B N 1
ATOM 10003 C CA . LYS B 1 495 ? 24.516 11.078 -6.504 1 97.56 495 LYS B CA 1
ATOM 10004 C C . LYS B 1 495 ? 24.484 11.891 -5.215 1 97.56 495 LYS B C 1
ATOM 10006 O O . LYS B 1 495 ? 24.828 11.391 -4.148 1 97.56 495 LYS B O 1
ATOM 10011 N N . THR B 1 496 ? 24.062 13.164 -5.375 1 97.38 496 THR B N 1
ATOM 10012 C CA . THR B 1 496 ? 23.859 14.039 -4.227 1 97.38 496 THR B CA 1
ATOM 10013 C C . THR B 1 496 ? 22.391 14.07 -3.805 1 97.38 496 THR B C 1
ATOM 10015 O O . THR B 1 496 ? 21.516 14.391 -4.609 1 97.38 496 THR B O 1
ATOM 10018 N N . VAL B 1 497 ? 22.188 13.719 -2.555 1 97.69 497 VAL B N 1
ATOM 10019 C CA . VAL B 1 497 ? 20.812 13.633 -2.053 1 97.69 497 VAL B CA 1
ATOM 10020 C C . VAL B 1 497 ? 20.594 14.68 -0.966 1 97.69 497 VAL B C 1
ATOM 10022 O O . VAL B 1 497 ? 21.422 14.852 -0.077 1 97.69 497 VAL B O 1
ATOM 10025 N N . THR B 1 498 ? 19.438 15.398 -1.07 1 97.25 498 THR B N 1
ATOM 10026 C CA . THR B 1 498 ? 19.031 16.344 -0.042 1 97.25 498 THR B CA 1
ATOM 10027 C C . THR B 1 498 ? 17.969 15.734 0.859 1 97.25 498 THR B C 1
ATOM 10029 O O . THR B 1 498 ? 16.922 15.297 0.379 1 97.25 498 THR B O 1
ATOM 10032 N N . PHE B 1 499 ? 18.266 15.727 2.156 1 96.94 499 PHE B N 1
ATOM 10033 C CA . PHE B 1 499 ? 17.359 15.141 3.139 1 96.94 499 PHE B CA 1
ATOM 10034 C C . PHE B 1 499 ? 16.688 16.219 3.977 1 96.94 499 PHE B C 1
ATOM 10036 O O . PHE B 1 499 ? 17.234 17.312 4.125 1 96.94 499 PHE B O 1
ATOM 10043 N N . PHE B 1 500 ? 15.477 15.914 4.457 1 95.81 500 PHE B N 1
ATOM 10044 C CA . PHE B 1 500 ? 14.758 16.75 5.414 1 95.81 500 PHE B CA 1
ATOM 10045 C C . PHE B 1 500 ? 14.188 15.914 6.551 1 95.81 500 PHE B C 1
ATOM 10047 O O . PHE B 1 500 ? 13.586 14.867 6.309 1 95.81 500 PHE B O 1
ATOM 10054 N N . TYR B 1 501 ? 14.453 16.281 7.684 1 94 501 TYR B N 1
ATOM 10055 C CA . TYR B 1 501 ? 13.906 15.648 8.891 1 94 501 TYR B CA 1
ATOM 10056 C C . TYR B 1 501 ? 13.094 16.656 9.695 1 94 501 TYR B C 1
ATOM 10058 O O . TYR B 1 501 ? 13.586 17.719 10.055 1 94 501 TYR B O 1
ATOM 10066 N N . ASN B 1 502 ? 11.797 16.266 10.039 1 87.75 502 ASN B N 1
ATOM 10067 C CA . ASN B 1 502 ? 10.867 17.203 10.656 1 87.75 502 ASN B CA 1
ATOM 10068 C C . ASN B 1 502 ? 10.992 17.188 12.18 1 87.75 502 ASN B C 1
ATOM 10070 O O . ASN B 1 502 ? 10.281 17.922 12.867 1 87.75 502 ASN B O 1
ATOM 10074 N N . GLY B 1 503 ? 11.773 16.422 12.75 1 84.62 503 GLY B N 1
ATOM 10075 C CA . GLY B 1 503 ? 12.016 16.484 14.188 1 84.62 503 GLY B CA 1
ATOM 10076 C C . GLY B 1 503 ? 11.102 15.562 14.977 1 84.62 503 GLY B C 1
ATOM 10077 O O . GLY B 1 503 ? 11.18 15.508 16.203 1 84.62 503 GLY B O 1
ATOM 10078 N N . THR B 1 504 ? 10.273 14.922 14.32 1 82.62 504 THR B N 1
ATOM 10079 C CA . THR B 1 504 ? 9.367 14.016 15.016 1 82.62 504 THR B CA 1
ATOM 10080 C C . THR B 1 504 ? 10.109 12.773 15.508 1 82.62 504 THR B C 1
ATOM 10082 O O . THR B 1 504 ? 11.289 12.852 15.852 1 82.62 504 THR B O 1
ATOM 10085 N N . GLU B 1 505 ? 9.508 11.617 15.469 1 82.69 505 GLU B N 1
ATOM 10086 C CA . GLU B 1 505 ? 10.133 10.383 15.945 1 82.69 505 GLU B CA 1
ATOM 10087 C C . GLU B 1 505 ? 11.367 10.031 15.117 1 82.69 505 GLU B C 1
ATOM 10089 O O . GLU B 1 505 ? 11.383 10.234 13.906 1 82.69 505 GLU B O 1
ATOM 10094 N N . ALA B 1 506 ? 12.367 9.594 15.836 1 85.94 506 ALA B N 1
ATOM 10095 C CA . ALA B 1 506 ? 13.633 9.25 15.203 1 85.94 506 ALA B CA 1
ATOM 10096 C C . ALA B 1 506 ? 13.531 7.926 14.445 1 85.94 506 ALA B C 1
ATOM 10098 O O . ALA B 1 506 ? 14.164 6.938 14.812 1 85.94 506 ALA B O 1
ATOM 10099 N N . ARG B 1 507 ? 12.875 7.977 13.391 1 91 507 ARG B N 1
ATOM 10100 C CA . ARG B 1 507 ? 12.695 6.824 12.516 1 91 507 ARG B CA 1
ATOM 10101 C C . ARG B 1 507 ? 13 7.18 11.062 1 91 507 ARG B C 1
ATOM 10103 O O . ARG B 1 507 ? 12.828 8.328 10.656 1 91 507 ARG B O 1
ATOM 10110 N N . SER B 1 508 ? 13.508 6.137 10.336 1 91.25 508 SER B N 1
ATOM 10111 C CA . SER B 1 508 ? 13.906 6.391 8.953 1 91.25 508 SER B CA 1
ATOM 10112 C C . SER B 1 508 ? 12.719 6.828 8.109 1 91.25 508 SER B C 1
ATOM 10114 O O . SER B 1 508 ? 12.875 7.57 7.133 1 91.25 508 SER B O 1
ATOM 10116 N N . GLY B 1 509 ? 11.57 6.391 8.508 1 88.12 509 GLY B N 1
ATOM 10117 C CA . GLY B 1 509 ? 10.367 6.773 7.789 1 88.12 509 GLY B CA 1
ATOM 10118 C C . GLY B 1 509 ? 10.07 8.258 7.863 1 88.12 509 GLY B C 1
ATOM 10119 O O . GLY B 1 509 ? 9.312 8.789 7.051 1 88.12 509 GLY B O 1
ATOM 10120 N N . ASN B 1 510 ? 10.688 8.93 8.742 1 89.69 510 ASN B N 1
ATOM 10121 C CA . ASN B 1 510 ? 10.438 10.352 8.914 1 89.69 510 ASN B CA 1
ATOM 10122 C C . ASN B 1 510 ? 11.484 11.195 8.188 1 89.69 510 ASN B C 1
ATOM 10124 O O . ASN B 1 510 ? 11.453 12.43 8.258 1 89.69 510 ASN B O 1
ATOM 10128 N N . ILE B 1 511 ? 12.359 10.492 7.551 1 94.75 511 ILE B N 1
ATOM 10129 C CA . ILE B 1 511 ? 13.312 11.18 6.691 1 94.75 511 ILE B CA 1
ATOM 10130 C C . ILE B 1 511 ? 12.695 11.391 5.305 1 94.75 511 ILE B C 1
ATOM 10132 O O . ILE B 1 511 ? 12.336 10.422 4.629 1 94.75 511 ILE B O 1
ATOM 10136 N N . GLU B 1 512 ? 12.555 12.594 5 1 94.69 512 GLU B N 1
ATOM 10137 C CA . GLU B 1 512 ? 12.047 12.914 3.668 1 94.69 512 GLU B CA 1
ATOM 10138 C C . GLU B 1 512 ? 13.188 13.195 2.695 1 94.69 512 GLU B C 1
ATOM 10140 O O . GLU B 1 512 ? 14.062 14.023 2.982 1 94.69 512 GLU B O 1
ATOM 10145 N N . VAL B 1 513 ? 13.195 12.469 1.562 1 96.5 513 VAL B N 1
ATOM 10146 C CA . VAL B 1 513 ? 14.156 12.734 0.498 1 96.5 513 VAL B CA 1
ATOM 10147 C C . VAL B 1 513 ? 13.602 13.805 -0.441 1 96.5 513 VAL B C 1
ATOM 10149 O O . VAL B 1 513 ? 12.688 13.531 -1.23 1 96.5 513 VAL B O 1
ATOM 10152 N N . LYS B 1 514 ? 14.164 14.922 -0.424 1 94.5 514 LYS B N 1
ATOM 10153 C CA . LYS B 1 514 ? 13.633 16.062 -1.169 1 94.5 514 LYS B CA 1
ATOM 10154 C C . LYS B 1 514 ? 14.094 16.031 -2.623 1 94.5 514 LYS B C 1
ATOM 10156 O O . LYS B 1 514 ? 13.344 16.391 -3.527 1 94.5 514 LYS B O 1
ATOM 10161 N N . GLU B 1 515 ? 15.406 15.703 -2.689 1 95.81 515 GLU B N 1
ATOM 10162 C CA . GLU B 1 515 ? 15.938 15.742 -4.047 1 95.81 515 GLU B CA 1
ATOM 10163 C C . GLU B 1 515 ? 17.078 14.75 -4.219 1 95.81 515 GLU B C 1
ATOM 10165 O O . GLU B 1 515 ? 17.891 14.555 -3.305 1 95.81 515 GLU B O 1
ATOM 10170 N N . ILE B 1 516 ? 17.141 14.141 -5.383 1 97.25 516 ILE B N 1
ATOM 10171 C CA . ILE B 1 516 ? 18.234 13.273 -5.812 1 97.25 516 ILE B CA 1
ATOM 10172 C C . ILE B 1 516 ? 18.797 13.781 -7.137 1 97.25 516 ILE B C 1
ATOM 10174 O O . ILE B 1 516 ? 18.094 13.836 -8.141 1 97.25 516 ILE B O 1
ATOM 10178 N N . LYS B 1 517 ? 20.094 14.141 -7.152 1 96.25 517 LYS B N 1
ATOM 10179 C CA . LYS B 1 517 ? 20.734 14.656 -8.359 1 96.25 517 LYS B CA 1
ATOM 10180 C C . LYS B 1 517 ? 22.078 13.977 -8.594 1 96.25 517 LYS B C 1
ATOM 10182 O O . LYS B 1 517 ? 22.766 13.609 -7.641 1 96.25 517 LYS B O 1
ATOM 10187 N N . ASP B 1 518 ? 22.375 13.852 -9.867 1 95.69 518 ASP B N 1
ATOM 10188 C CA . ASP B 1 518 ? 23.719 13.367 -10.188 1 95.69 518 ASP B CA 1
ATOM 10189 C C . ASP B 1 518 ? 24.781 14.336 -9.688 1 95.69 518 ASP B C 1
ATOM 10191 O O . ASP B 1 518 ? 24.609 15.555 -9.781 1 95.69 518 ASP B O 1
ATOM 10195 N N . LYS B 1 519 ? 25.766 13.766 -9.133 1 95.31 519 LYS B N 1
ATOM 10196 C CA . LYS B 1 519 ? 26.844 14.617 -8.656 1 95.31 519 LYS B CA 1
ATOM 10197 C C . LYS B 1 519 ? 27.531 15.336 -9.82 1 95.31 519 LYS B C 1
ATOM 10199 O O . LYS B 1 519 ? 27.844 14.719 -10.844 1 95.31 519 LYS B O 1
ATOM 10204 N N . GLU B 1 520 ? 27.766 16.594 -9.68 1 93.5 520 GLU B N 1
ATOM 10205 C CA . GLU B 1 520 ? 28.469 17.391 -10.68 1 93.5 520 GLU B CA 1
ATOM 10206 C C . GLU B 1 520 ? 29.938 17.562 -10.328 1 93.5 520 GLU B C 1
ATOM 10208 O O . GLU B 1 520 ? 30.281 17.938 -9.203 1 93.5 520 GLU B O 1
ATOM 10213 N N . TYR B 1 521 ? 30.672 17.141 -11.273 1 94.19 521 TYR B N 1
ATOM 10214 C CA . TYR B 1 521 ? 32.125 17.25 -11.07 1 94.19 521 TYR B CA 1
ATOM 10215 C C . TYR B 1 521 ? 32.688 18.453 -11.812 1 94.19 521 TYR B C 1
ATOM 10217 O O . TYR B 1 521 ? 32.312 18.703 -12.969 1 94.19 521 TYR B O 1
ATOM 10225 N N . ALA B 1 522 ? 33.594 19.25 -11.266 1 90.06 522 ALA B N 1
ATOM 10226 C CA . ALA B 1 522 ? 34.156 20.453 -11.859 1 90.06 522 ALA B CA 1
ATOM 10227 C C . ALA B 1 522 ? 35.125 20.094 -12.977 1 90.06 522 ALA B C 1
ATOM 10229 O O . ALA B 1 522 ? 35.219 20.812 -13.977 1 90.06 522 ALA B O 1
ATOM 10230 N N . ALA B 1 523 ? 35.906 19.062 -12.711 1 90.62 523 ALA B N 1
ATOM 10231 C CA . ALA B 1 523 ? 36.906 18.641 -13.688 1 90.62 523 ALA B CA 1
ATOM 10232 C C . ALA B 1 523 ? 36.906 17.109 -13.836 1 90.62 523 ALA B C 1
ATOM 10234 O O . ALA B 1 523 ? 36.344 16.406 -13 1 90.62 523 ALA B O 1
ATOM 10235 N N . GLU B 1 524 ? 37.438 16.672 -14.898 1 89.44 524 GLU B N 1
ATOM 10236 C CA . GLU B 1 524 ? 37.531 15.234 -15.164 1 89.44 524 GLU B CA 1
ATOM 10237 C C . GLU B 1 524 ? 38.375 14.531 -14.094 1 89.44 524 GLU B C 1
ATOM 10239 O O . GLU B 1 524 ? 38.094 13.367 -13.758 1 89.44 524 GLU B O 1
ATOM 10244 N N . ASP B 1 525 ? 39.25 15.258 -13.594 1 88.38 525 ASP B N 1
ATOM 10245 C CA . ASP B 1 525 ? 40.156 14.672 -12.586 1 88.38 525 ASP B CA 1
ATOM 10246 C C . ASP B 1 525 ? 39.438 14.523 -11.242 1 88.38 525 ASP B C 1
ATOM 10248 O O . ASP B 1 525 ? 39.875 13.773 -10.375 1 88.38 525 ASP B O 1
ATOM 10252 N N . ASP B 1 526 ? 38.281 15.141 -11.172 1 90.5 526 ASP B N 1
ATOM 10253 C CA . ASP B 1 526 ? 37.531 15.086 -9.93 1 90.5 526 ASP B CA 1
ATOM 10254 C C . ASP B 1 526 ? 36.562 13.906 -9.938 1 90.5 526 ASP B C 1
ATOM 10256 O O . ASP B 1 526 ? 36 13.555 -8.898 1 90.5 526 ASP B O 1
ATOM 10260 N N . MET B 1 527 ? 36.531 13.32 -11.047 1 94.38 527 MET B N 1
ATOM 10261 C CA . MET B 1 527 ? 35.625 12.164 -11.141 1 94.38 527 MET B CA 1
ATOM 10262 C C . MET B 1 527 ? 36.188 10.977 -10.367 1 94.38 527 MET B C 1
ATOM 10264 O O . MET B 1 527 ? 37.406 10.867 -10.203 1 94.38 527 MET B O 1
ATOM 10268 N N . PRO B 1 528 ? 35.281 10.195 -9.875 1 94.06 528 PRO B N 1
ATOM 10269 C CA . PRO B 1 528 ? 35.781 9.047 -9.125 1 94.06 528 PRO B CA 1
ATOM 10270 C C . PRO B 1 528 ? 36.531 8.047 -10.008 1 94.06 528 PRO B C 1
ATOM 10272 O O . PRO B 1 528 ? 36.25 7.93 -11.195 1 94.06 528 PRO B O 1
ATOM 10275 N N . LEU B 1 529 ? 37.531 7.371 -9.406 1 96.25 529 LEU B N 1
ATOM 10276 C CA . LEU B 1 529 ? 38.25 6.297 -10.078 1 96.25 529 LEU B CA 1
ATOM 10277 C C . LEU B 1 529 ? 37.625 4.938 -9.75 1 96.25 529 LEU B C 1
ATOM 10279 O O . LEU B 1 529 ? 37.719 4.477 -8.609 1 96.25 529 LEU B O 1
ATOM 10283 N N . TRP B 1 530 ? 37.094 4.344 -10.805 1 97.25 530 TRP B N 1
ATOM 10284 C CA . TRP B 1 530 ? 36.469 3.027 -10.648 1 97.25 530 TRP B CA 1
ATOM 10285 C C . TRP B 1 530 ? 37.469 1.924 -10.984 1 97.25 530 TRP B C 1
ATOM 10287 O O . TRP B 1 530 ? 38.25 2.051 -11.938 1 97.25 530 TRP B O 1
ATOM 10297 N N . GLY B 1 531 ? 37.5 0.905 -10.18 1 96.88 531 GLY B N 1
ATOM 10298 C CA . GLY B 1 531 ? 38.312 -0.281 -10.438 1 96.88 531 GLY B CA 1
ATOM 10299 C C . GLY B 1 531 ? 37.469 -1.543 -10.57 1 96.88 531 GLY B C 1
ATOM 10300 O O . GLY B 1 531 ? 36.469 -1.715 -9.859 1 96.88 531 GLY B O 1
ATOM 10301 N N . VAL B 1 532 ? 37.875 -2.443 -11.539 1 96.31 532 VAL B N 1
ATOM 10302 C CA . VAL B 1 532 ? 37.25 -3.748 -11.711 1 96.31 532 VAL B CA 1
ATOM 10303 C C . VAL B 1 532 ? 38.312 -4.836 -11.758 1 96.31 532 VAL B C 1
ATOM 10305 O O . VAL B 1 532 ? 39.438 -4.613 -12.266 1 96.31 532 VAL B O 1
ATOM 10308 N N . GLU B 1 533 ? 37.938 -5.934 -11.148 1 94.94 533 GLU B N 1
ATOM 10309 C CA . GLU B 1 533 ? 38.844 -7.062 -11.164 1 94.94 533 GLU B CA 1
ATOM 10310 C C . GLU B 1 533 ? 39.125 -7.531 -12.594 1 94.94 533 GLU B C 1
ATOM 10312 O O . GLU B 1 533 ? 38.188 -7.75 -13.367 1 94.94 533 GLU B O 1
ATOM 10317 N N . ASP B 1 534 ? 40.375 -7.52 -12.867 1 91.19 534 ASP B N 1
ATOM 10318 C CA . ASP B 1 534 ? 40.844 -8.008 -14.156 1 91.19 534 ASP B CA 1
ATOM 10319 C C . ASP B 1 534 ? 41.531 -9.367 -14.008 1 91.19 534 ASP B C 1
ATOM 10321 O O . ASP B 1 534 ? 42.5 -9.508 -13.234 1 91.19 534 ASP B O 1
ATOM 10325 N N . SER B 1 535 ? 41 -10.438 -14.695 1 89.69 535 SER B N 1
ATOM 10326 C CA . SER B 1 535 ? 41.5 -11.805 -14.547 1 89.69 535 SER B CA 1
ATOM 10327 C C . SER B 1 535 ? 41.469 -12.539 -15.883 1 89.69 535 SER B C 1
ATOM 10329 O O . SER B 1 535 ? 40.688 -12.219 -16.766 1 89.69 535 SER B O 1
ATOM 10331 N N . PRO B 1 536 ? 42.406 -13.43 -15.984 1 88.88 536 PRO B N 1
ATOM 10332 C CA . PRO B 1 536 ? 42.375 -14.273 -17.188 1 88.88 536 PRO B CA 1
ATOM 10333 C C . PRO B 1 536 ? 41.281 -15.344 -17.109 1 88.88 536 PRO B C 1
ATOM 10335 O O . PRO B 1 536 ? 41 -16.031 -18.109 1 88.88 536 PRO B O 1
ATOM 10338 N N . LEU B 1 537 ? 40.625 -15.398 -16.016 1 90.5 537 LEU B N 1
ATOM 10339 C CA . LEU B 1 537 ? 39.5 -16.297 -15.906 1 90.5 537 LEU B CA 1
ATOM 10340 C C . LEU B 1 537 ? 38.25 -15.68 -16.531 1 90.5 537 LEU B C 1
ATOM 10342 O O . LEU B 1 537 ? 38.031 -14.469 -16.422 1 90.5 537 LEU B O 1
ATOM 10346 N N . GLU B 1 538 ? 37.438 -16.5 -17.078 1 90.88 538 GLU B N 1
ATOM 10347 C CA . GLU B 1 538 ? 36.25 -16.047 -17.812 1 90.88 538 GLU B CA 1
ATOM 10348 C C . GLU B 1 538 ? 35.156 -15.625 -16.859 1 90.88 538 GLU B C 1
ATOM 10350 O O . GLU B 1 538 ? 35.188 -15.953 -15.664 1 90.88 538 GLU B O 1
ATOM 10355 N N . LEU B 1 539 ? 34.156 -14.945 -17.406 1 89.75 539 LEU B N 1
ATOM 10356 C CA . LEU B 1 539 ? 33.062 -14.414 -16.625 1 89.75 539 LEU B CA 1
ATOM 10357 C C . LEU B 1 539 ? 32.188 -15.539 -16.078 1 89.75 539 LEU B C 1
ATOM 10359 O O . LEU B 1 539 ? 31.5 -15.359 -15.07 1 89.75 539 LEU B O 1
ATOM 10363 N N . ASP B 1 540 ? 32.25 -16.656 -16.672 1 88.62 540 ASP B N 1
ATOM 10364 C CA . ASP B 1 540 ? 31.453 -17.797 -16.234 1 88.62 540 ASP B CA 1
ATOM 10365 C C . ASP B 1 540 ? 32.031 -18.422 -14.977 1 88.62 540 ASP B C 1
ATOM 10367 O O . ASP B 1 540 ? 31.359 -19.203 -14.289 1 88.62 540 ASP B O 1
ATOM 10371 N N . VAL B 1 541 ? 33.219 -18.094 -14.625 1 88.25 541 VAL B N 1
ATOM 10372 C CA . VAL B 1 541 ? 33.969 -18.781 -13.57 1 88.25 541 VAL B CA 1
ATOM 10373 C C . VAL B 1 541 ? 33.688 -18.109 -12.227 1 88.25 541 VAL B C 1
ATOM 10375 O O . VAL B 1 541 ? 33.625 -18.766 -11.188 1 88.25 541 VAL B O 1
ATOM 10378 N N . PHE B 1 542 ? 33.562 -16.844 -12.203 1 87.19 542 PHE B N 1
ATOM 10379 C CA . PHE B 1 542 ? 33.344 -16.109 -10.961 1 87.19 542 PHE B CA 1
ATOM 10380 C C . PHE B 1 542 ? 32.781 -14.727 -11.234 1 87.19 542 PHE B C 1
ATOM 10382 O O . PHE B 1 542 ? 32.969 -14.172 -12.312 1 87.19 542 PHE B O 1
ATOM 10389 N N . PRO B 1 543 ? 32.125 -14.133 -10.297 1 89.06 543 PRO B N 1
ATOM 10390 C CA . PRO B 1 543 ? 31.672 -12.742 -10.414 1 89.06 543 PRO B CA 1
ATOM 10391 C C . PRO B 1 543 ? 32.781 -11.734 -10.062 1 89.06 543 PRO B C 1
ATOM 10393 O O . PRO B 1 543 ? 33.312 -11.758 -8.953 1 89.06 543 PRO B O 1
ATOM 10396 N N . PRO B 1 544 ? 33.031 -10.859 -10.93 1 93.12 544 PRO B N 1
ATOM 10397 C CA . PRO B 1 544 ? 34.125 -9.906 -10.656 1 93.12 544 PRO B CA 1
ATOM 10398 C C . PRO B 1 544 ? 33.75 -8.875 -9.602 1 93.12 544 PRO B C 1
ATOM 10400 O O . PRO B 1 544 ? 32.594 -8.461 -9.523 1 93.12 544 PRO B O 1
ATOM 10403 N N . ILE B 1 545 ? 34.719 -8.438 -8.828 1 96.25 545 ILE B N 1
ATOM 10404 C CA . ILE B 1 545 ? 34.562 -7.402 -7.812 1 96.25 545 ILE B CA 1
ATOM 10405 C C . ILE B 1 545 ? 34.875 -6.035 -8.422 1 96.25 545 ILE B C 1
ATOM 10407 O O . ILE B 1 545 ? 35.719 -5.91 -9.289 1 96.25 545 ILE B O 1
ATOM 10411 N N . TRP B 1 546 ? 34.125 -5.059 -8.047 1 97.31 546 TRP B N 1
ATOM 10412 C CA . TRP B 1 546 ? 34.25 -3.693 -8.539 1 97.31 546 TRP B CA 1
ATOM 10413 C C . TRP B 1 546 ? 34.188 -2.689 -7.395 1 97.31 546 TRP B C 1
ATOM 10415 O O . TRP B 1 546 ? 33.844 -3.045 -6.27 1 97.31 546 TRP B O 1
ATOM 10425 N N . GLY B 1 547 ? 34.594 -1.425 -7.621 1 96.88 547 GLY B N 1
ATOM 10426 C CA . GLY B 1 547 ? 34.438 -0.401 -6.598 1 96.88 547 GLY B CA 1
ATOM 10427 C C . GLY B 1 547 ? 35.281 0.835 -6.859 1 96.88 547 GLY B C 1
ATOM 10428 O O . GLY B 1 547 ? 35.906 0.958 -7.918 1 96.88 547 GLY B O 1
ATOM 10429 N N . LEU B 1 548 ? 35.156 1.74 -5.984 1 96.44 548 LEU B N 1
ATOM 10430 C CA . LEU B 1 548 ? 36 2.934 -5.996 1 96.44 548 LEU B CA 1
ATOM 10431 C C . LEU B 1 548 ? 37.375 2.637 -5.414 1 96.44 548 LEU B C 1
ATOM 10433 O O . LEU B 1 548 ? 37.469 2.035 -4.344 1 96.44 548 LEU B O 1
ATOM 10437 N N . VAL B 1 549 ? 38.406 3.057 -6.145 1 96 549 VAL B N 1
ATOM 10438 C CA . VAL B 1 549 ? 39.781 2.725 -5.703 1 96 549 VAL B CA 1
ATOM 10439 C C . VAL B 1 549 ? 40.594 4 -5.566 1 96 549 VAL B C 1
ATOM 10441 O O . VAL B 1 549 ? 40.281 5.023 -6.18 1 96 549 VAL B O 1
ATOM 10444 N N . ASP B 1 550 ? 41.562 3.869 -4.738 1 93.62 550 ASP B N 1
ATOM 10445 C CA . ASP B 1 550 ? 42.531 4.953 -4.578 1 93.62 550 ASP B CA 1
ATOM 10446 C C . ASP B 1 550 ? 43.406 5.105 -5.828 1 93.62 550 ASP B C 1
ATOM 10448 O O . ASP B 1 550 ? 43.719 4.117 -6.484 1 93.62 550 ASP B O 1
ATOM 10452 N N . PRO B 1 551 ? 43.812 6.316 -6.129 1 91.94 551 PRO B N 1
ATOM 10453 C CA . PRO B 1 551 ? 44.625 6.543 -7.312 1 91.94 551 PRO B CA 1
ATOM 10454 C C . PRO B 1 551 ? 45.938 5.754 -7.277 1 91.94 551 PRO B C 1
ATOM 10456 O O . PRO B 1 551 ? 46.531 5.508 -8.32 1 91.94 551 PRO B O 1
ATOM 10459 N N . ALA B 1 552 ? 46.312 5.266 -6.16 1 91 552 ALA B N 1
ATOM 10460 C CA . ALA B 1 552 ? 47.531 4.473 -6.023 1 91 552 ALA B CA 1
ATOM 10461 C C . ALA B 1 552 ? 47.406 3.131 -6.738 1 91 552 ALA B C 1
ATOM 10463 O O . ALA B 1 552 ? 48.406 2.518 -7.121 1 91 552 ALA B O 1
ATOM 10464 N N . TYR B 1 553 ? 46.188 2.742 -7 1 92.56 553 TYR B N 1
ATOM 10465 C CA . TYR B 1 553 ? 45.938 1.434 -7.594 1 92.56 553 TYR B CA 1
ATOM 10466 C C . TYR B 1 553 ? 45.656 1.56 -9.086 1 92.56 553 TYR B C 1
ATOM 10468 O O . TYR B 1 553 ? 45.25 0.587 -9.727 1 92.56 553 TYR B O 1
ATOM 10476 N N . GLU B 1 554 ? 45.75 2.633 -9.695 1 91.31 554 GLU B N 1
ATOM 10477 C CA . GLU B 1 554 ? 45.406 2.879 -11.094 1 91.31 554 GLU B CA 1
ATOM 10478 C C . GLU B 1 554 ? 46.219 1.963 -12.023 1 91.31 554 GLU B C 1
ATOM 10480 O O . GLU B 1 554 ? 45.688 1.5 -13.039 1 91.31 554 GLU B O 1
ATOM 10485 N N . LYS B 1 555 ? 47.438 1.661 -11.711 1 86.75 555 LYS B N 1
ATOM 10486 C CA . LYS B 1 555 ? 48.281 0.829 -12.578 1 86.75 555 LYS B CA 1
ATOM 10487 C C . LYS B 1 555 ? 48.656 -0.479 -11.891 1 86.75 555 LYS B C 1
ATOM 10489 O O . LYS B 1 555 ? 49.656 -1.099 -12.234 1 86.75 555 LYS B O 1
ATOM 10494 N N . PHE B 1 556 ? 47.781 -0.783 -10.977 1 89.19 556 PHE B N 1
ATOM 10495 C CA . PHE B 1 556 ? 48.062 -2.014 -10.242 1 89.19 556 PHE B CA 1
ATOM 10496 C C . PHE B 1 556 ? 47.719 -3.234 -11.094 1 89.19 556 PHE B C 1
ATOM 10498 O O . PHE B 1 556 ? 46.844 -3.18 -11.953 1 89.19 556 PHE B O 1
ATOM 10505 N N . GLN B 1 557 ? 48.406 -4.355 -10.891 1 86.75 557 GLN B N 1
ATOM 10506 C CA . GLN B 1 557 ? 48.219 -5.574 -11.672 1 86.75 557 GLN B CA 1
ATOM 10507 C C . GLN B 1 557 ? 46.844 -6.191 -11.414 1 86.75 557 GLN B C 1
ATOM 10509 O O . GLN B 1 557 ? 46.375 -6.211 -10.281 1 86.75 557 GLN B O 1
ATOM 10514 N N . ASN B 1 558 ? 46.156 -6.707 -12.445 1 88.81 558 ASN B N 1
ATOM 10515 C CA . ASN B 1 558 ? 44.906 -7.461 -12.406 1 88.81 558 ASN B CA 1
ATOM 10516 C C . ASN B 1 558 ? 43.719 -6.566 -12.023 1 88.81 558 ASN B C 1
ATOM 10518 O O . ASN B 1 558 ? 42.75 -7.035 -11.438 1 88.81 558 ASN B O 1
ATOM 10522 N N . ILE B 1 559 ? 43.875 -5.219 -12.188 1 94.06 559 ILE B N 1
ATOM 10523 C CA . ILE B 1 559 ? 42.812 -4.262 -11.984 1 94.06 559 ILE B CA 1
ATOM 10524 C C . ILE B 1 559 ? 42.688 -3.348 -13.195 1 94.06 559 ILE B C 1
ATOM 10526 O O . ILE B 1 559 ? 43.688 -2.832 -13.695 1 94.06 559 ILE B O 1
ATOM 10530 N N . SER B 1 560 ? 41.562 -3.246 -13.797 1 94.5 560 SER B N 1
ATOM 10531 C CA . SER B 1 560 ? 41.281 -2.24 -14.805 1 94.5 560 SER B CA 1
ATOM 10532 C C . SER B 1 560 ? 40.562 -1.042 -14.203 1 94.5 560 SER B C 1
ATOM 10534 O O . SER B 1 560 ? 39.625 -1.205 -13.406 1 94.5 560 SER B O 1
ATOM 10536 N N . THR B 1 561 ? 41.062 0.128 -14.477 1 95.38 561 THR B N 1
ATOM 10537 C CA . THR B 1 561 ? 40.469 1.316 -13.867 1 95.38 561 THR B CA 1
ATOM 10538 C C . THR B 1 561 ? 39.938 2.273 -14.93 1 95.38 561 THR B C 1
ATOM 10540 O O . THR B 1 561 ? 40.375 2.227 -16.078 1 95.38 561 THR B O 1
ATOM 10543 N N . ILE B 1 562 ? 38.969 3.055 -14.633 1 94.19 562 ILE B N 1
ATOM 10544 C CA . ILE B 1 562 ? 38.438 4.094 -15.5 1 94.19 562 ILE B CA 1
ATOM 10545 C C . ILE B 1 562 ? 37.938 5.266 -14.656 1 94.19 562 ILE B C 1
ATOM 10547 O O . ILE B 1 562 ? 37.375 5.062 -13.586 1 94.19 562 ILE B O 1
ATOM 10551 N N . ARG B 1 563 ? 38.312 6.465 -15.039 1 94.62 563 ARG B N 1
ATOM 10552 C CA . ARG B 1 563 ? 37.75 7.668 -14.422 1 94.62 563 ARG B CA 1
ATOM 10553 C C . ARG B 1 563 ? 36.5 8.109 -15.125 1 94.62 563 ARG B C 1
ATOM 10555 O O . ARG B 1 563 ? 36.531 8.562 -16.281 1 94.62 563 ARG B O 1
ATOM 10562 N N . ALA B 1 564 ? 35.406 7.977 -14.484 1 94.75 564 ALA B N 1
ATOM 10563 C CA . ALA B 1 564 ? 34.094 8.273 -15.047 1 94.75 564 ALA B CA 1
ATOM 10564 C C . ALA B 1 564 ? 33.062 8.57 -13.945 1 94.75 564 ALA B C 1
ATOM 10566 O O . ALA B 1 564 ? 33.281 8.227 -12.781 1 94.75 564 ALA B O 1
ATOM 10567 N N . PRO B 1 565 ? 32.031 9.289 -14.32 1 95.06 565 PRO B N 1
ATOM 10568 C CA . PRO B 1 565 ? 30.984 9.562 -13.312 1 95.06 565 PRO B CA 1
ATOM 10569 C C . PRO B 1 565 ? 30.25 8.305 -12.867 1 95.06 565 PRO B C 1
ATOM 10571 O O . PRO B 1 565 ? 29.703 8.258 -11.758 1 95.06 565 PRO B O 1
ATOM 10574 N N . SER B 1 566 ? 30.203 7.352 -13.805 1 96.19 566 SER B N 1
ATOM 10575 C CA . SER B 1 566 ? 29.5 6.117 -13.484 1 96.19 566 SER B CA 1
ATOM 10576 C C . SER B 1 566 ? 30.234 4.902 -14.039 1 96.19 566 SER B C 1
ATOM 10578 O O . SER B 1 566 ? 31.078 5.031 -14.922 1 96.19 566 SER B O 1
ATOM 10580 N N . LEU B 1 567 ? 29.953 3.76 -13.461 1 97.44 567 LEU B N 1
ATOM 10581 C CA . LEU B 1 567 ? 30.516 2.488 -13.914 1 97.44 567 LEU B CA 1
ATOM 10582 C C . LEU B 1 567 ? 29.391 1.514 -14.289 1 97.44 567 LEU B C 1
ATOM 10584 O O . LEU B 1 567 ? 28.562 1.165 -13.445 1 97.44 567 LEU B O 1
ATOM 10588 N N . TYR B 1 568 ? 29.406 1.106 -15.555 1 96.75 568 TYR B N 1
ATOM 10589 C CA . TYR B 1 568 ? 28.516 0.013 -15.938 1 96.75 568 TYR B CA 1
ATOM 10590 C C . TYR B 1 568 ? 29.078 -1.326 -15.461 1 96.75 568 TYR B C 1
ATOM 10592 O O . TYR B 1 568 ? 30.234 -1.643 -15.695 1 96.75 568 TYR B O 1
ATOM 10600 N N . LEU B 1 569 ? 28.25 -2.064 -14.773 1 96.56 569 LEU B N 1
ATOM 10601 C CA . LEU B 1 569 ? 28.703 -3.328 -14.195 1 96.56 569 LEU B CA 1
ATOM 10602 C C . LEU B 1 569 ? 28.984 -4.355 -15.281 1 96.56 569 LEU B C 1
ATOM 10604 O O . LEU B 1 569 ? 28.375 -4.32 -16.359 1 96.56 569 LEU B O 1
ATOM 10608 N N . LEU B 1 570 ? 29.906 -5.203 -14.953 1 94.44 570 LEU B N 1
ATOM 10609 C CA . LEU B 1 570 ? 30.328 -6.223 -15.914 1 94.44 570 LEU B CA 1
ATOM 10610 C C . LEU B 1 570 ? 29.516 -7.5 -15.734 1 94.44 570 LEU B C 1
ATOM 10612 O O . LEU B 1 570 ? 28.969 -7.746 -14.656 1 94.44 570 LEU B O 1
ATOM 10616 N N . GLY B 1 571 ? 29.406 -8.258 -16.859 1 91.31 571 GLY B N 1
ATOM 10617 C CA . GLY B 1 571 ? 28.719 -9.531 -16.812 1 91.31 571 GLY B CA 1
ATOM 10618 C C . GLY B 1 571 ? 28.047 -9.898 -18.125 1 91.31 571 GLY B C 1
ATOM 10619 O O . GLY B 1 571 ? 28.125 -9.156 -19.109 1 91.31 571 GLY B O 1
ATOM 10620 N N . SER B 1 572 ? 27.438 -11.016 -18.078 1 90.81 572 SER B N 1
ATOM 10621 C CA . SER B 1 572 ? 26.75 -11.508 -19.266 1 90.81 572 SER B CA 1
ATOM 10622 C C . SER B 1 572 ? 25.25 -11.656 -19 1 90.81 572 SER B C 1
ATOM 10624 O O . SER B 1 572 ? 24.844 -12 -17.891 1 90.81 572 SER B O 1
ATOM 10626 N N . GLY B 1 573 ? 24.578 -11.367 -20.031 1 86.5 573 GLY B N 1
ATOM 10627 C CA . GLY B 1 573 ? 23.141 -11.57 -19.953 1 86.5 573 GLY B CA 1
ATOM 10628 C C . GLY B 1 573 ? 22.719 -13 -20.25 1 86.5 573 GLY B C 1
ATOM 10629 O O . GLY B 1 573 ? 21.547 -13.352 -20.125 1 86.5 573 GLY B O 1
ATOM 10630 N N . SER B 1 574 ? 23.688 -13.797 -20.5 1 80.94 574 SER B N 1
ATOM 10631 C CA . SER B 1 574 ? 23.406 -15.18 -20.844 1 80.94 574 SER B CA 1
ATOM 10632 C C . SER B 1 574 ? 23.312 -16.062 -19.609 1 80.94 574 SER B C 1
ATOM 10634 O O . SER B 1 574 ? 23.922 -15.734 -18.578 1 80.94 574 SER B O 1
ATOM 10636 N N . MET B 1 575 ? 22.516 -17.016 -19.781 1 64 575 MET B N 1
ATOM 10637 C CA . MET B 1 575 ? 22.266 -17.906 -18.641 1 64 575 MET B CA 1
ATOM 10638 C C . MET B 1 575 ? 23.516 -18.703 -18.312 1 64 575 MET B C 1
ATOM 10640 O O . MET B 1 575 ? 24.156 -19.266 -19.188 1 64 575 MET B O 1
ATOM 10644 N N . SER B 1 576 ? 23.922 -18.469 -17.172 1 63.09 576 SER B N 1
ATOM 10645 C CA . SER B 1 576 ? 25.062 -19.219 -16.641 1 63.09 576 SER B CA 1
ATOM 10646 C C . SER B 1 576 ? 24.594 -20.422 -15.836 1 63.09 576 SER B C 1
ATOM 10648 O O . SER B 1 576 ? 23.469 -20.453 -15.344 1 63.09 576 SER B O 1
ATOM 10650 N N . PRO B 1 577 ? 25.344 -21.469 -15.945 1 50.91 577 PRO B N 1
ATOM 10651 C CA . PRO B 1 577 ? 25.062 -22.562 -15.016 1 50.91 577 PRO B CA 1
ATOM 10652 C C . PRO B 1 577 ? 24.953 -22.094 -13.562 1 50.91 577 PRO B C 1
ATOM 10654 O O . PRO B 1 577 ? 24.312 -22.75 -12.742 1 50.91 577 PRO B O 1
ATOM 10657 N N . LEU B 1 578 ? 25.641 -21.031 -13.375 1 56.84 578 LEU B N 1
ATOM 10658 C CA . LEU B 1 578 ? 25.516 -20.422 -12.055 1 56.84 578 LEU B CA 1
ATOM 10659 C C . LEU B 1 578 ? 24.172 -19.703 -11.914 1 56.84 578 LEU B C 1
ATOM 10661 O O . LEU B 1 578 ? 23.797 -18.922 -12.789 1 56.84 578 LEU B O 1
ATOM 10665 N N . ARG B 1 579 ? 23.469 -20.156 -10.992 1 63.5 579 ARG B N 1
ATOM 10666 C CA . ARG B 1 579 ? 22.156 -19.562 -10.766 1 63.5 579 ARG B CA 1
ATOM 10667 C C . ARG B 1 579 ? 22.281 -18.156 -10.211 1 63.5 579 ARG B C 1
ATOM 10669 O O . ARG B 1 579 ? 22.766 -17.953 -9.094 1 63.5 579 ARG B O 1
ATOM 10676 N N . TRP B 1 580 ? 21.969 -17.203 -11 1 75.31 580 TRP B N 1
ATOM 10677 C CA . TRP B 1 580 ? 22.062 -15.797 -10.641 1 75.31 580 TRP B CA 1
ATOM 10678 C C . TRP B 1 580 ? 20.734 -15.281 -10.102 1 75.31 580 TRP B C 1
ATOM 10680 O O . TRP B 1 580 ? 20.688 -14.227 -9.461 1 75.31 580 TRP B O 1
ATOM 10690 N N . GLU B 1 581 ? 19.75 -16.078 -10.258 1 84.12 581 GLU B N 1
ATOM 10691 C CA . GLU B 1 581 ? 18.406 -15.609 -9.906 1 84.12 581 GLU B CA 1
ATOM 10692 C C . GLU B 1 581 ? 18.25 -15.469 -8.398 1 84.12 581 GLU B C 1
ATOM 10694 O O . GLU B 1 581 ? 18.781 -16.281 -7.633 1 84.12 581 GLU B O 1
ATOM 10699 N N . LEU B 1 582 ? 17.594 -14.383 -8.117 1 89.38 582 LEU B N 1
ATOM 10700 C CA . LEU B 1 582 ? 17.266 -14.172 -6.711 1 89.38 582 LEU B CA 1
ATOM 10701 C C . LEU B 1 582 ? 16.047 -15.016 -6.312 1 89.38 582 LEU B C 1
ATOM 10703 O O . LEU B 1 582 ? 14.906 -14.602 -6.5 1 89.38 582 LEU B O 1
ATOM 10707 N N . ASP B 1 583 ? 16.359 -16.188 -5.863 1 81.5 583 ASP B N 1
ATOM 10708 C CA . ASP B 1 583 ? 15.328 -17.156 -5.516 1 81.5 583 ASP B CA 1
ATOM 10709 C C . ASP B 1 583 ? 15.344 -17.469 -4.02 1 81.5 583 ASP B C 1
ATOM 10711 O O . ASP B 1 583 ? 16.406 -17.703 -3.436 1 81.5 583 ASP B O 1
ATOM 10715 N N . SER B 1 584 ? 14.219 -17.469 -3.447 1 77.31 584 SER B N 1
ATOM 10716 C CA . SER B 1 584 ? 14.117 -17.703 -2.012 1 77.31 584 SER B CA 1
ATOM 10717 C C . SER B 1 584 ? 14.414 -19.156 -1.673 1 77.31 584 SER B C 1
ATOM 10719 O O . SER B 1 584 ? 14.688 -19.5 -0.518 1 77.31 584 SER B O 1
ATOM 10721 N N . GLY B 1 585 ? 14.445 -20 -2.588 1 75 585 GLY B N 1
ATOM 10722 C CA . GLY B 1 585 ? 14.672 -21.422 -2.352 1 75 585 GLY B CA 1
ATOM 10723 C C . GLY B 1 585 ? 16.141 -21.797 -2.359 1 75 585 GLY B C 1
ATOM 10724 O O . GLY B 1 585 ? 16.5 -22.922 -2.021 1 75 585 GLY B O 1
ATOM 10725 N N . TYR B 1 586 ? 17 -20.75 -2.668 1 79.94 586 TYR B N 1
ATOM 10726 C CA . TYR B 1 586 ? 18.422 -21.062 -2.791 1 79.94 586 TYR B CA 1
ATOM 10727 C C . TYR B 1 586 ? 19.266 -20.109 -1.958 1 79.94 586 TYR B C 1
ATOM 10729 O O . TYR B 1 586 ? 18.812 -19.016 -1.595 1 79.94 586 TYR B O 1
ATOM 10737 N N . VAL B 1 587 ? 20.422 -20.672 -1.669 1 84.94 587 VAL B N 1
ATOM 10738 C CA . VAL B 1 587 ? 21.422 -19.859 -0.969 1 84.94 587 VAL B CA 1
ATOM 10739 C C . VAL B 1 587 ? 22.359 -19.219 -1.978 1 84.94 587 VAL B C 1
ATOM 10741 O O . VAL B 1 587 ? 22.719 -19.828 -2.988 1 84.94 587 VAL B O 1
ATOM 10744 N N . HIS B 1 588 ? 22.75 -17.984 -1.68 1 88.19 588 HIS B N 1
ATOM 10745 C CA . HIS B 1 588 ? 23.672 -17.25 -2.543 1 88.19 588 HIS B CA 1
ATOM 10746 C C . HIS B 1 588 ? 25.031 -17.047 -1.864 1 88.19 588 HIS B C 1
ATOM 10748 O O . HIS B 1 588 ? 25.094 -16.891 -0.644 1 88.19 588 HIS B O 1
ATOM 10754 N N . ARG B 1 589 ? 26 -17.047 -2.707 1 90.06 589 ARG B N 1
ATOM 10755 C CA . ARG B 1 589 ? 27.312 -16.703 -2.17 1 90.06 589 ARG B CA 1
ATOM 10756 C C . ARG B 1 589 ? 27.312 -15.305 -1.56 1 90.06 589 ARG B C 1
ATOM 10758 O O . ARG B 1 589 ? 26.516 -14.453 -1.964 1 90.06 589 ARG B O 1
ATOM 10765 N N . ASN B 1 590 ? 28.172 -15.109 -0.623 1 93.62 590 ASN B N 1
ATOM 10766 C CA . ASN B 1 590 ? 28.141 -13.852 0.119 1 93.62 590 ASN B CA 1
ATOM 10767 C C . ASN B 1 590 ? 28.875 -12.742 -0.624 1 93.62 590 ASN B C 1
ATOM 10769 O O . ASN B 1 590 ? 29.797 -12.125 -0.076 1 93.62 590 ASN B O 1
ATOM 10773 N N . LEU B 1 591 ? 28.469 -12.461 -1.837 1 95.19 591 LEU B N 1
ATOM 10774 C CA . LEU B 1 591 ? 28.922 -11.359 -2.686 1 95.19 591 LEU B CA 1
ATOM 10775 C C . LEU B 1 591 ? 27.734 -10.648 -3.322 1 95.19 591 LEU B C 1
ATOM 10777 O O . LEU B 1 591 ? 27.594 -10.625 -4.547 1 95.19 591 LEU B O 1
ATOM 10781 N N . PRO B 1 592 ? 26.984 -10.016 -2.482 1 96.12 592 PRO B N 1
ATOM 10782 C CA . PRO B 1 592 ? 25.734 -9.445 -2.982 1 96.12 592 PRO B CA 1
ATOM 10783 C C . PRO B 1 592 ? 25.969 -8.344 -4.016 1 96.12 592 PRO B C 1
ATOM 10785 O O . PRO B 1 592 ? 25.188 -8.211 -4.965 1 96.12 592 PRO B O 1
ATOM 10788 N N . ALA B 1 593 ? 27 -7.539 -3.941 1 97.38 593 ALA B N 1
ATOM 10789 C CA . ALA B 1 593 ? 27.234 -6.406 -4.832 1 97.38 593 ALA B CA 1
ATOM 10790 C C . ALA B 1 593 ? 27.5 -6.871 -6.262 1 97.38 593 ALA B C 1
ATOM 10792 O O . ALA B 1 593 ? 27.312 -6.105 -7.211 1 97.38 593 ALA B O 1
ATOM 10793 N N . SER B 1 594 ? 27.938 -8.086 -6.422 1 95.25 594 SER B N 1
ATOM 10794 C CA . SER B 1 594 ? 28.172 -8.633 -7.754 1 95.25 594 SER B CA 1
ATOM 10795 C C . SER B 1 594 ? 26.984 -9.461 -8.242 1 95.25 594 SER B C 1
ATOM 10797 O O . SER B 1 594 ? 26.781 -9.594 -9.445 1 95.25 594 SER B O 1
ATOM 10799 N N . ILE B 1 595 ? 26.219 -9.969 -7.363 1 94.25 595 ILE B N 1
ATOM 10800 C CA . ILE B 1 595 ? 25.219 -10.953 -7.727 1 94.25 595 ILE B CA 1
ATOM 10801 C C . ILE B 1 595 ? 23.844 -10.281 -7.852 1 94.25 595 ILE B C 1
ATOM 10803 O O . ILE B 1 595 ? 23.156 -10.453 -8.852 1 94.25 595 ILE B O 1
ATOM 10807 N N . ALA B 1 596 ? 23.469 -9.453 -6.93 1 96.5 596 ALA B N 1
ATOM 10808 C CA . ALA B 1 596 ? 22.109 -8.938 -6.781 1 96.5 596 ALA B CA 1
ATOM 10809 C C . ALA B 1 596 ? 21.719 -8.086 -7.977 1 96.5 596 ALA B C 1
ATOM 10811 O O . ALA B 1 596 ? 20.609 -8.242 -8.523 1 96.5 596 ALA B O 1
ATOM 10812 N N . PRO B 1 597 ? 22.578 -7.145 -8.43 1 96.62 597 PRO B N 1
ATOM 10813 C CA . PRO B 1 597 ? 22.141 -6.277 -9.523 1 96.62 597 PRO B CA 1
ATOM 10814 C C . PRO B 1 597 ? 21.875 -7.043 -10.82 1 96.62 597 PRO B C 1
ATOM 10816 O O . PRO B 1 597 ? 20.938 -6.727 -11.555 1 96.62 597 PRO B O 1
ATOM 10819 N N . ILE B 1 598 ? 22.672 -8.008 -11.109 1 93.69 598 ILE B N 1
ATOM 10820 C CA . ILE B 1 598 ? 22.531 -8.82 -12.312 1 93.69 598 ILE B CA 1
ATOM 10821 C C . ILE B 1 598 ? 21.422 -9.859 -12.102 1 93.69 598 ILE B C 1
ATOM 10823 O O . ILE B 1 598 ? 20.594 -10.086 -12.992 1 93.69 598 ILE B O 1
ATOM 10827 N N . GLY B 1 599 ? 21.406 -10.422 -10.938 1 94 599 GLY B N 1
ATOM 10828 C CA . GLY B 1 599 ? 20.438 -11.453 -10.602 1 94 599 GLY B CA 1
ATOM 10829 C C . GLY B 1 599 ? 19 -10.961 -10.648 1 94 599 GLY B C 1
ATOM 10830 O O . GLY B 1 599 ? 18.078 -11.727 -10.945 1 94 599 GLY B O 1
ATOM 10831 N N . ALA B 1 600 ? 18.844 -9.734 -10.422 1 95.75 600 ALA B N 1
ATOM 10832 C CA . ALA B 1 600 ? 17.5 -9.156 -10.414 1 95.75 600 ALA B CA 1
ATOM 10833 C C . ALA B 1 600 ? 16.859 -9.234 -11.797 1 95.75 600 ALA B C 1
ATOM 10835 O O . ALA B 1 600 ? 15.68 -9.57 -11.93 1 95.75 600 ALA B O 1
ATOM 10836 N N . PHE B 1 601 ? 17.594 -8.977 -12.828 1 95.38 601 PHE B N 1
ATOM 10837 C CA . PHE B 1 601 ? 17.047 -9.055 -14.18 1 95.38 601 PHE B CA 1
ATOM 10838 C C . PHE B 1 601 ? 16.75 -10.5 -14.555 1 95.38 601 PHE B C 1
ATOM 10840 O O . PHE B 1 601 ? 15.719 -10.781 -15.18 1 95.38 601 PHE B O 1
ATOM 10847 N N . PHE B 1 602 ? 17.625 -11.375 -14.172 1 93.56 602 PHE B N 1
ATOM 10848 C CA . PHE B 1 602 ? 17.344 -12.789 -14.43 1 93.56 602 PHE B CA 1
ATOM 10849 C C . PHE B 1 602 ? 16.062 -13.219 -13.719 1 93.56 602 PHE B C 1
ATOM 10851 O O . PHE B 1 602 ? 15.281 -14 -14.266 1 93.56 602 PHE B O 1
ATOM 10858 N N . THR B 1 603 ? 15.906 -12.688 -12.57 1 93.38 603 THR B N 1
ATOM 10859 C CA . THR B 1 603 ? 14.727 -13.039 -11.781 1 93.38 603 THR B CA 1
ATOM 10860 C C . THR B 1 603 ? 13.453 -12.531 -12.453 1 93.38 603 THR B C 1
ATOM 10862 O O . THR B 1 603 ? 12.43 -13.219 -12.438 1 93.38 603 THR B O 1
ATOM 10865 N N . ILE B 1 604 ? 13.453 -11.367 -13.023 1 94.12 604 ILE B N 1
ATOM 10866 C CA . ILE B 1 604 ? 12.289 -10.797 -13.703 1 94.12 604 ILE B CA 1
ATOM 10867 C C . ILE B 1 604 ? 11.812 -11.742 -14.797 1 94.12 604 ILE B C 1
ATOM 10869 O O . ILE B 1 604 ? 10.625 -12.086 -14.859 1 94.12 604 ILE B O 1
ATOM 10873 N N . PHE B 1 605 ? 12.672 -12.242 -15.547 1 91.62 605 PHE B N 1
ATOM 10874 C CA . PHE B 1 605 ? 12.281 -13.039 -16.703 1 91.62 605 PHE B CA 1
ATOM 10875 C C . PHE B 1 605 ? 12.016 -14.484 -16.297 1 91.62 605 PHE B C 1
ATOM 10877 O O . PHE B 1 605 ? 11.148 -15.148 -16.859 1 91.62 605 PHE B O 1
ATOM 10884 N N . SER B 1 606 ? 12.742 -14.906 -15.281 1 88.19 606 SER B N 1
ATOM 10885 C CA . SER B 1 606 ? 12.453 -16.25 -14.789 1 88.19 606 SER B CA 1
ATOM 10886 C C . SER B 1 606 ? 11.086 -16.312 -14.109 1 88.19 606 SER B C 1
ATOM 10888 O O . SER B 1 606 ? 10.438 -17.359 -14.109 1 88.19 606 SER B O 1
ATOM 10890 N N . SER B 1 607 ? 10.664 -15.266 -13.57 1 87.12 607 SER B N 1
ATOM 10891 C CA . SER B 1 607 ? 9.367 -15.203 -12.898 1 87.12 607 SER B CA 1
ATOM 10892 C C . SER B 1 607 ? 8.219 -15.391 -13.891 1 87.12 607 SER B C 1
ATOM 10894 O O . SER B 1 607 ? 7.137 -15.836 -13.516 1 87.12 607 SER B O 1
ATOM 10896 N N . THR B 1 608 ? 8.438 -15.078 -15.094 1 85.75 608 THR B N 1
ATOM 10897 C CA . THR B 1 608 ? 7.391 -15.211 -16.094 1 85.75 608 THR B CA 1
ATOM 10898 C C . THR B 1 608 ? 7.398 -16.609 -16.703 1 85.75 608 THR B C 1
ATOM 10900 O O . THR B 1 608 ? 6.359 -17.109 -17.156 1 85.75 608 THR B O 1
ATOM 10903 N N . THR B 1 609 ? 8.539 -17.234 -16.703 1 79.56 609 THR B N 1
ATOM 10904 C CA . THR B 1 609 ? 8.656 -18.547 -17.344 1 79.56 609 THR B CA 1
ATOM 10905 C C . THR B 1 609 ? 8.336 -19.656 -16.344 1 79.56 609 THR B C 1
ATOM 10907 O O . THR B 1 609 ? 7.859 -20.719 -16.734 1 79.56 609 THR B O 1
ATOM 10910 N N . ASN B 1 610 ? 8.648 -19.328 -15.141 1 75.69 610 ASN B N 1
ATOM 10911 C CA . ASN B 1 610 ? 8.359 -20.281 -14.078 1 75.69 610 ASN B CA 1
ATOM 10912 C C . ASN B 1 610 ? 6.945 -20.109 -13.531 1 75.69 610 ASN B C 1
ATOM 10914 O O . ASN B 1 610 ? 6.684 -19.188 -12.766 1 75.69 610 ASN B O 1
ATOM 10918 N N . SER B 1 611 ? 6.102 -21.031 -13.875 1 66.81 611 SER B N 1
ATOM 10919 C CA . SER B 1 611 ? 4.695 -20.953 -13.492 1 66.81 611 SER B CA 1
ATOM 10920 C C . SER B 1 611 ? 4.531 -21.078 -11.977 1 66.81 611 SER B C 1
ATOM 10922 O O . SER B 1 611 ? 3.492 -20.703 -11.43 1 66.81 611 SER B O 1
ATOM 10924 N N . LEU B 1 612 ? 5.594 -21.516 -11.305 1 65.75 612 LEU B N 1
ATOM 10925 C CA . LEU B 1 612 ? 5.504 -21.719 -9.867 1 65.75 612 LEU B CA 1
ATOM 10926 C C . LEU B 1 612 ? 5.996 -20.5 -9.109 1 65.75 612 LEU B C 1
ATOM 10928 O O . LEU B 1 612 ? 5.902 -20.438 -7.883 1 65.75 612 LEU B O 1
ATOM 10932 N N . SER B 1 613 ? 6.426 -19.531 -9.875 1 75.94 613 SER B N 1
ATOM 10933 C CA . SER B 1 613 ? 6.914 -18.328 -9.211 1 75.94 613 SER B CA 1
ATOM 10934 C C . SER B 1 613 ? 5.77 -17.562 -8.57 1 75.94 613 SER B C 1
ATOM 10936 O O . SER B 1 613 ? 4.738 -17.328 -9.195 1 75.94 613 SER B O 1
ATOM 10938 N N . PRO B 1 614 ? 6.004 -17.203 -7.359 1 73.88 614 PRO B N 1
ATOM 10939 C CA . PRO B 1 614 ? 4.945 -16.453 -6.68 1 73.88 614 PRO B CA 1
ATOM 10940 C C . PRO B 1 614 ? 4.965 -14.969 -7.02 1 73.88 614 PRO B C 1
ATOM 10942 O O . PRO B 1 614 ? 4.102 -14.211 -6.566 1 73.88 614 PRO B O 1
ATOM 10945 N N . ASN B 1 615 ? 5.918 -14.555 -7.812 1 83.44 615 ASN B N 1
ATOM 10946 C CA . ASN B 1 615 ? 6.074 -13.133 -8.102 1 83.44 615 ASN B CA 1
ATOM 10947 C C . ASN B 1 615 ? 5.188 -12.695 -9.266 1 83.44 615 ASN B C 1
ATOM 10949 O O . ASN B 1 615 ? 5.316 -13.211 -10.375 1 83.44 615 ASN B O 1
ATOM 10953 N N . ASP B 1 616 ? 4.297 -11.836 -9 1 85.19 616 ASP B N 1
ATOM 10954 C CA . ASP B 1 616 ? 3.508 -11.242 -10.078 1 85.19 616 ASP B CA 1
ATOM 10955 C C . ASP B 1 616 ? 4.203 -10.008 -10.648 1 85.19 616 ASP B C 1
ATOM 10957 O O . ASP B 1 616 ? 4.035 -8.906 -10.141 1 85.19 616 ASP B O 1
ATOM 10961 N N . VAL B 1 617 ? 4.898 -10.25 -11.688 1 90.88 617 VAL B N 1
ATOM 10962 C CA . VAL B 1 617 ? 5.648 -9.148 -12.281 1 90.88 617 VAL B CA 1
ATOM 10963 C C . VAL B 1 617 ? 4.863 -8.562 -13.453 1 90.88 617 VAL B C 1
ATOM 10965 O O . VAL B 1 617 ? 5.195 -7.48 -13.953 1 90.88 617 VAL B O 1
ATOM 10968 N N . VAL B 1 618 ? 3.799 -9.219 -13.867 1 91.69 618 VAL B N 1
ATOM 10969 C CA . VAL B 1 618 ? 3.135 -8.805 -15.102 1 91.69 618 VAL B CA 1
ATOM 10970 C C . VAL B 1 618 ? 1.77 -8.203 -14.773 1 91.69 618 VAL B C 1
ATOM 10972 O O . VAL B 1 618 ? 1.061 -7.73 -15.664 1 91.69 618 VAL B O 1
ATOM 10975 N N . GLY B 1 619 ? 1.358 -8.227 -13.562 1 87.12 619 GLY B N 1
ATOM 10976 C CA . GLY B 1 619 ? 0.104 -7.613 -13.148 1 87.12 619 GLY B CA 1
ATOM 10977 C C . GLY B 1 619 ? -1.09 -8.539 -13.312 1 87.12 619 GLY B C 1
ATOM 10978 O O . GLY B 1 619 ? -2.176 -8.094 -13.688 1 87.12 619 GLY B O 1
ATOM 10979 N N . LYS B 1 620 ? -0.926 -9.773 -13 1 82 620 LYS B N 1
ATOM 10980 C CA . LYS B 1 620 ? -1.999 -10.75 -13.133 1 82 620 LYS B CA 1
ATOM 10981 C C . LYS B 1 620 ? -2.982 -10.656 -11.977 1 82 620 LYS B C 1
ATOM 10983 O O . LYS B 1 620 ? -4.195 -10.781 -12.164 1 82 620 LYS B O 1
ATOM 10988 N N . SER B 1 621 ? -2.447 -10.461 -10.758 1 79.38 621 SER B N 1
ATOM 10989 C CA . SER B 1 621 ? -3.289 -10.539 -9.57 1 79.38 621 SER B CA 1
ATOM 10990 C C . SER B 1 621 ? -3.482 -9.156 -8.945 1 79.38 621 SER B C 1
ATOM 10992 O O . SER B 1 621 ? -4.012 -9.047 -7.836 1 79.38 621 SER B O 1
ATOM 10994 N N . SER B 1 622 ? -2.992 -8.18 -9.594 1 82.62 622 SER B N 1
ATOM 10995 C CA . SER B 1 622 ? -3.102 -6.832 -9.047 1 82.62 622 SER B CA 1
ATOM 10996 C C . SER B 1 622 ? -3.514 -5.828 -10.117 1 82.62 622 SER B C 1
ATOM 10998 O O . SER B 1 622 ? -2.727 -5.512 -11.016 1 82.62 622 SER B O 1
ATOM 11000 N N . MET B 1 623 ? -4.668 -5.297 -9.969 1 87.62 623 MET B N 1
ATOM 11001 C CA . MET B 1 623 ? -5.156 -4.312 -10.93 1 87.62 623 MET B CA 1
ATOM 11002 C C . MET B 1 623 ? -4.348 -3.02 -10.844 1 87.62 623 MET B C 1
ATOM 11004 O O . MET B 1 623 ? -4.152 -2.336 -11.852 1 87.62 623 MET B O 1
ATOM 11008 N N . SER B 1 624 ? -3.914 -2.748 -9.578 1 85.62 624 SER B N 1
ATOM 11009 C CA . SER B 1 624 ? -3.104 -1.544 -9.422 1 85.62 624 SER B CA 1
ATOM 11010 C C . SER B 1 624 ? -1.816 -1.641 -10.242 1 85.62 624 SER B C 1
ATOM 11012 O O . SER B 1 624 ? -1.409 -0.671 -10.883 1 85.62 624 SER B O 1
ATOM 11014 N N . LEU B 1 625 ? -1.232 -2.781 -10.133 1 91.06 625 LEU B N 1
ATOM 11015 C CA . LEU B 1 625 ? -0.026 -2.994 -10.93 1 91.06 625 LEU B CA 1
ATOM 11016 C C . LEU B 1 625 ? -0.349 -3.018 -12.414 1 91.06 625 LEU B C 1
ATOM 11018 O O . LEU B 1 625 ? 0.392 -2.453 -13.227 1 91.06 625 LEU B O 1
ATOM 11022 N N . TRP B 1 626 ? -1.45 -3.611 -12.844 1 92.5 626 TRP B N 1
ATOM 11023 C CA . TRP B 1 626 ? -1.913 -3.688 -14.227 1 92.5 626 TRP B CA 1
ATOM 11024 C C . TRP B 1 626 ? -2.123 -2.293 -14.805 1 92.5 626 TRP B C 1
ATOM 11026 O O . TRP B 1 626 ? -1.701 -2.012 -15.93 1 92.5 626 TRP B O 1
ATOM 11036 N N . LEU B 1 627 ? -2.727 -1.479 -14.039 1 92.75 627 LEU B N 1
ATOM 11037 C CA . LEU B 1 627 ? -3.01 -0.121 -14.484 1 92.75 627 LEU B CA 1
ATOM 11038 C C . LEU B 1 627 ? -1.724 0.685 -14.625 1 92.75 627 LEU B C 1
ATOM 11040 O O . LEU B 1 627 ? -1.569 1.456 -15.578 1 92.75 627 LEU B O 1
ATOM 11044 N N . LYS B 1 628 ? -0.907 0.507 -13.695 1 93 628 LYS B N 1
ATOM 11045 C CA . LYS B 1 628 ? 0.369 1.212 -13.773 1 93 628 LYS B CA 1
ATOM 11046 C C . LYS B 1 628 ? 1.152 0.791 -15.016 1 93 628 LYS B C 1
ATOM 11048 O O . LYS B 1 628 ? 1.693 1.637 -15.734 1 93 628 LYS B O 1
ATOM 11053 N N . TRP B 1 629 ? 1.226 -0.525 -15.234 1 96.38 629 TRP B N 1
ATOM 11054 C CA . TRP B 1 629 ? 1.914 -1.019 -16.422 1 96.38 629 TRP B CA 1
ATOM 11055 C C . TRP B 1 629 ? 1.218 -0.541 -17.688 1 96.38 629 TRP B C 1
ATOM 11057 O O . TRP B 1 629 ? 1.874 -0.258 -18.703 1 96.38 629 TRP B O 1
ATOM 11067 N N . ARG B 1 630 ? -0.059 -0.486 -17.672 1 95.56 630 ARG B N 1
ATOM 11068 C CA . ARG B 1 630 ? -0.809 -0.029 -18.828 1 95.56 630 ARG B CA 1
ATOM 11069 C C . ARG B 1 630 ? -0.416 1.395 -19.219 1 95.56 630 ARG B C 1
ATOM 11071 O O . ARG B 1 630 ? -0.186 1.688 -20.391 1 95.56 630 ARG B O 1
ATOM 11078 N N . GLU B 1 631 ? -0.314 2.213 -18.25 1 94.56 631 GLU B N 1
ATOM 11079 C CA . GLU B 1 631 ? 0.056 3.604 -18.5 1 94.56 631 GLU B CA 1
ATOM 11080 C C . GLU B 1 631 ? 1.497 3.711 -19 1 94.56 631 GLU B C 1
ATOM 11082 O O . GLU B 1 631 ? 1.79 4.48 -19.906 1 94.56 631 GLU B O 1
ATOM 11087 N N . LEU B 1 632 ? 2.322 2.912 -18.422 1 96.44 632 LEU B N 1
ATOM 11088 C CA . LEU B 1 632 ? 3.742 3.01 -18.75 1 96.44 632 LEU B CA 1
ATOM 11089 C C . LEU B 1 632 ? 4.043 2.332 -20.078 1 96.44 632 LEU B C 1
ATOM 11091 O O . LEU B 1 632 ? 5.02 2.68 -20.75 1 96.44 632 LEU B O 1
ATOM 11095 N N . SER B 1 633 ? 3.262 1.382 -20.5 1 97.38 633 SER B N 1
ATOM 11096 C CA . SER B 1 633 ? 3.566 0.635 -21.719 1 97.38 633 SER B CA 1
ATOM 11097 C C . SER B 1 633 ? 2.93 1.285 -22.953 1 97.38 633 SER B C 1
ATOM 11099 O O . SER B 1 633 ? 2.877 0.683 -24.016 1 97.38 633 SER B O 1
ATOM 11101 N N . LYS B 1 634 ? 2.451 2.432 -22.844 1 95.19 634 LYS B N 1
ATOM 11102 C CA . LYS B 1 634 ? 1.841 3.135 -23.969 1 95.19 634 LYS B CA 1
ATOM 11103 C C . LYS B 1 634 ? 2.896 3.586 -24.969 1 95.19 634 LYS B C 1
ATOM 11105 O O . LYS B 1 634 ? 2.604 3.74 -26.156 1 95.19 634 LYS B O 1
ATOM 11110 N N . SER B 1 635 ? 4.055 3.816 -24.406 1 96 635 SER B N 1
ATOM 11111 C CA . SER B 1 635 ? 5.16 4.242 -25.266 1 96 635 SER B CA 1
ATOM 11112 C C . SER B 1 635 ? 6.449 3.516 -24.906 1 96 635 SER B C 1
ATOM 11114 O O . SER B 1 635 ? 6.594 3.008 -23.797 1 96 635 SER B O 1
ATOM 11116 N N . ALA B 1 636 ? 7.316 3.52 -25.891 1 95.31 636 ALA B N 1
ATOM 11117 C CA . ALA B 1 636 ? 8.586 2.836 -25.672 1 95.31 636 ALA B CA 1
ATOM 11118 C C . ALA B 1 636 ? 9.391 3.508 -24.562 1 95.31 636 ALA B C 1
ATOM 11120 O O . ALA B 1 636 ? 10.039 2.832 -23.766 1 95.31 636 ALA B O 1
ATOM 11121 N N . ASN B 1 637 ? 9.367 4.816 -24.547 1 93.12 637 ASN B N 1
ATOM 11122 C CA . ASN B 1 637 ? 10.141 5.547 -23.547 1 93.12 637 ASN B CA 1
ATOM 11123 C C . ASN B 1 637 ? 9.633 5.266 -22.141 1 93.12 637 ASN B C 1
ATOM 11125 O O . ASN B 1 637 ? 10.43 5.035 -21.219 1 93.12 637 ASN B O 1
ATOM 11129 N N . SER B 1 638 ? 8.406 5.309 -21.969 1 96 638 SER B N 1
ATOM 11130 C CA . SER B 1 638 ? 7.844 5.047 -20.641 1 96 638 SER B CA 1
ATOM 11131 C C . SER B 1 638 ? 7.898 3.561 -20.297 1 96 638 SER B C 1
ATOM 11133 O O . SER B 1 638 ? 7.934 3.188 -19.125 1 96 638 SER B O 1
ATOM 11135 N N . ALA B 1 639 ? 7.957 2.758 -21.297 1 97.56 639 ALA B N 1
ATOM 11136 C CA . ALA B 1 639 ? 7.996 1.313 -21.078 1 97.56 639 ALA B CA 1
ATOM 11137 C C . ALA B 1 639 ? 9.289 0.897 -20.391 1 97.56 639 ALA B C 1
ATOM 11139 O O . ALA B 1 639 ? 9.312 -0.076 -19.625 1 97.56 639 ALA B O 1
ATOM 11140 N N . SER B 1 640 ? 10.367 1.612 -20.641 1 97.69 640 SER B N 1
ATOM 11141 C CA . SER B 1 640 ? 11.648 1.3 -20 1 97.69 640 SER B CA 1
ATOM 11142 C C . SER B 1 640 ? 11.555 1.396 -18.484 1 97.69 640 SER B C 1
ATOM 11144 O O . SER B 1 640 ? 12.273 0.694 -17.766 1 97.69 640 SER B O 1
ATOM 11146 N N . THR B 1 641 ? 10.656 2.24 -18 1 97 641 THR B N 1
ATOM 11147 C CA . THR B 1 641 ? 10.5 2.455 -16.562 1 97 641 THR B CA 1
ATOM 11148 C C . THR B 1 641 ? 9.945 1.203 -15.891 1 97 641 THR B C 1
ATOM 11150 O O . THR B 1 641 ? 10.211 0.963 -14.711 1 97 641 THR B O 1
ATOM 11153 N N . ILE B 1 642 ? 9.234 0.35 -16.594 1 97.25 642 ILE B N 1
ATOM 11154 C CA . ILE B 1 642 ? 8.672 -0.871 -16.031 1 97.25 642 ILE B CA 1
ATOM 11155 C C . ILE B 1 642 ? 9.789 -1.787 -15.555 1 97.25 642 ILE B C 1
ATOM 11157 O O . ILE B 1 642 ? 9.781 -2.246 -14.414 1 97.25 642 ILE B O 1
ATOM 11161 N N . LEU B 1 643 ? 10.789 -1.959 -16.391 1 97.81 643 LEU B N 1
ATOM 11162 C CA . LEU B 1 643 ? 11.898 -2.836 -16.047 1 97.81 643 LEU B CA 1
ATOM 11163 C C . LEU B 1 643 ? 12.742 -2.227 -14.922 1 97.81 643 LEU B C 1
ATOM 11165 O O . LEU B 1 643 ? 13.266 -2.947 -14.07 1 97.81 643 LEU B O 1
ATOM 11169 N N . LYS B 1 644 ? 12.844 -0.923 -14.961 1 97.69 644 LYS B N 1
ATOM 11170 C CA . LYS B 1 644 ? 13.594 -0.256 -13.898 1 97.69 644 LYS B CA 1
ATOM 11171 C C . LYS B 1 644 ? 12.906 -0.451 -12.547 1 97.69 644 LYS B C 1
ATOM 11173 O O . LYS B 1 644 ? 13.57 -0.727 -11.547 1 97.69 644 LYS B O 1
ATOM 11178 N N . LEU B 1 645 ? 11.648 -0.35 -12.547 1 97 645 LEU B N 1
ATOM 11179 C CA . LEU B 1 645 ? 10.891 -0.488 -11.305 1 97 645 LEU B CA 1
ATOM 11180 C C . LEU B 1 645 ? 10.914 -1.931 -10.812 1 97 645 LEU B C 1
ATOM 11182 O O . LEU B 1 645 ? 11.055 -2.178 -9.617 1 97 645 LEU B O 1
ATOM 11186 N N . LEU B 1 646 ? 10.742 -2.84 -11.711 1 96.38 646 LEU B N 1
ATOM 11187 C CA . LEU B 1 646 ? 10.789 -4.246 -11.328 1 96.38 646 LEU B CA 1
ATOM 11188 C C . LEU B 1 646 ? 12.164 -4.602 -10.758 1 96.38 646 LEU B C 1
ATOM 11190 O O . LEU B 1 646 ? 12.258 -5.289 -9.742 1 96.38 646 LEU B O 1
ATOM 11194 N N . TRP B 1 647 ? 13.164 -4.117 -11.461 1 97.19 647 TRP B N 1
ATOM 11195 C CA . TRP B 1 647 ? 14.531 -4.328 -10.984 1 97.19 647 TRP B CA 1
ATOM 11196 C C . TRP B 1 647 ? 14.703 -3.785 -9.57 1 97.19 647 TRP B C 1
ATOM 11198 O O . TRP B 1 647 ? 15.273 -4.453 -8.703 1 97.19 647 TRP B O 1
ATOM 11208 N N . THR B 1 648 ? 14.234 -2.613 -9.344 1 97.19 648 THR B N 1
ATOM 11209 C CA . THR B 1 648 ? 14.359 -1.947 -8.047 1 97.19 648 THR B CA 1
ATOM 11210 C C . THR B 1 648 ? 13.648 -2.744 -6.961 1 97.19 648 THR B C 1
ATOM 11212 O O . THR B 1 648 ? 14.133 -2.838 -5.832 1 97.19 648 THR B O 1
ATOM 11215 N N . ASP B 1 649 ? 12.57 -3.307 -7.293 1 94.56 649 ASP B N 1
ATOM 11216 C CA . ASP B 1 649 ? 11.812 -4.117 -6.348 1 94.56 649 ASP B CA 1
ATOM 11217 C C . ASP B 1 649 ? 12.633 -5.305 -5.852 1 94.56 649 ASP B C 1
ATOM 11219 O O . ASP B 1 649 ? 12.711 -5.551 -4.645 1 94.56 649 ASP B O 1
ATOM 11223 N N . PHE B 1 650 ? 13.219 -5.965 -6.715 1 95.69 650 PHE B N 1
ATOM 11224 C CA . PHE B 1 650 ? 13.945 -7.18 -6.367 1 95.69 650 PHE B CA 1
ATOM 11225 C C . PHE B 1 650 ? 15.25 -6.84 -5.648 1 95.69 650 PHE B C 1
ATOM 11227 O O . PHE B 1 650 ? 15.594 -7.469 -4.648 1 95.69 650 PHE B O 1
ATOM 11234 N N . VAL B 1 651 ? 15.922 -5.867 -6.09 1 97.25 651 VAL B N 1
ATOM 11235 C CA . VAL B 1 651 ? 17.219 -5.547 -5.512 1 97.25 651 VAL B CA 1
ATOM 11236 C C . VAL B 1 651 ? 17.031 -4.93 -4.129 1 97.25 651 VAL B C 1
ATOM 11238 O O . VAL B 1 651 ? 17.828 -5.18 -3.215 1 97.25 651 VAL B O 1
ATOM 11241 N N . ALA B 1 652 ? 16.031 -4.113 -3.99 1 96.56 652 ALA B N 1
ATOM 11242 C CA . ALA B 1 652 ? 15.773 -3.498 -2.689 1 96.56 652 ALA B CA 1
ATOM 11243 C C . ALA B 1 652 ? 15.539 -4.559 -1.618 1 96.56 652 ALA B C 1
ATOM 11245 O O . ALA B 1 652 ? 15.922 -4.375 -0.459 1 96.56 652 ALA B O 1
ATOM 11246 N N . SER B 1 653 ? 14.969 -5.609 -1.992 1 95.19 653 SER B N 1
ATOM 11247 C CA . SER B 1 653 ? 14.68 -6.688 -1.05 1 95.19 653 SER B CA 1
ATOM 11248 C C . SER B 1 653 ? 15.922 -7.527 -0.773 1 95.19 653 SER B C 1
ATOM 11250 O O . SER B 1 653 ? 15.969 -8.266 0.215 1 95.19 653 SER B O 1
ATOM 11252 N N . ALA B 1 654 ? 16.906 -7.41 -1.567 1 96.5 654 ALA B N 1
ATOM 11253 C CA . ALA B 1 654 ? 18.047 -8.328 -1.509 1 96.5 654 ALA B CA 1
ATOM 11254 C C . ALA B 1 654 ? 19.188 -7.746 -0.685 1 96.5 654 ALA B C 1
ATOM 11256 O O . ALA B 1 654 ? 19.875 -8.469 0.034 1 96.5 654 ALA B O 1
ATOM 11257 N N . VAL B 1 655 ? 19.328 -6.438 -0.785 1 97.62 655 VAL B N 1
ATOM 11258 C CA . VAL B 1 655 ? 20.594 -5.906 -0.288 1 97.62 655 VAL B CA 1
ATOM 11259 C C . VAL B 1 655 ? 20.328 -4.832 0.766 1 97.62 655 VAL B C 1
ATOM 11261 O O . VAL B 1 655 ? 19.188 -4.352 0.896 1 97.62 655 VAL B O 1
ATOM 11264 N N . VAL B 1 656 ? 21.375 -4.535 1.521 1 96.5 656 VAL B N 1
ATOM 11265 C CA . VAL B 1 656 ? 21.344 -3.496 2.545 1 96.5 656 VAL B CA 1
ATOM 11266 C C . VAL B 1 656 ? 22.688 -2.766 2.574 1 96.5 656 VAL B C 1
ATOM 11268 O O . VAL B 1 656 ? 23.734 -3.379 2.391 1 96.5 656 VAL B O 1
ATOM 11271 N N . GLY B 1 657 ? 22.594 -1.425 2.613 1 96.31 657 GLY B N 1
ATOM 11272 C CA . GLY B 1 657 ? 23.781 -0.629 2.822 1 96.31 657 GLY B CA 1
ATOM 11273 C C . GLY B 1 657 ? 24.156 -0.48 4.285 1 96.31 657 GLY B C 1
ATOM 11274 O O . GLY B 1 657 ? 23.297 -0.224 5.129 1 96.31 657 GLY B O 1
ATOM 11275 N N . THR B 1 658 ? 25.453 -0.572 4.621 1 93.56 658 THR B N 1
ATOM 11276 C CA . THR B 1 658 ? 25.844 -0.588 6.023 1 93.56 658 THR B CA 1
ATOM 11277 C C . THR B 1 658 ? 26.641 0.674 6.375 1 93.56 658 THR B C 1
ATOM 11279 O O . THR B 1 658 ? 26.984 0.885 7.539 1 93.56 658 THR B O 1
ATOM 11282 N N . LYS B 1 659 ? 26.828 1.448 5.402 1 92.25 659 LYS B N 1
ATOM 11283 C CA . LYS B 1 659 ? 27.609 2.658 5.648 1 92.25 659 LYS B CA 1
ATOM 11284 C C . LYS B 1 659 ? 26.703 3.893 5.688 1 92.25 659 LYS B C 1
ATOM 11286 O O . LYS B 1 659 ? 25.75 3.988 4.926 1 92.25 659 LYS B O 1
ATOM 11291 N N . GLY B 1 660 ? 26.938 4.805 6.652 1 90.38 660 GLY B N 1
ATOM 11292 C CA . GLY B 1 660 ? 26.25 6.086 6.785 1 90.38 660 GLY B CA 1
ATOM 11293 C C . GLY B 1 660 ? 27.156 7.188 7.297 1 90.38 660 GLY B C 1
ATOM 11294 O O . GLY B 1 660 ? 28.375 7.164 7.066 1 90.38 660 GLY B O 1
ATOM 11295 N N . VAL B 1 661 ? 26.547 8.109 7.906 1 90.44 661 VAL B N 1
ATOM 11296 C CA . VAL B 1 661 ? 27.297 9.25 8.422 1 90.44 661 VAL B CA 1
ATOM 11297 C C . VAL B 1 661 ? 28.219 8.797 9.547 1 90.44 661 VAL B C 1
ATOM 11299 O O . VAL B 1 661 ? 29.328 9.336 9.711 1 90.44 661 VAL B O 1
ATOM 11302 N N . LEU B 1 662 ? 27.844 7.746 10.227 1 87.94 662 LEU B N 1
ATOM 11303 C CA . LEU B 1 662 ? 28.594 7.258 11.367 1 87.94 662 LEU B CA 1
ATOM 11304 C C . LEU B 1 662 ? 29.625 6.223 10.938 1 87.94 662 LEU B C 1
ATOM 11306 O O . LEU B 1 662 ? 30.266 5.582 11.781 1 87.94 662 LEU B O 1
ATOM 11310 N N . GLY B 1 663 ? 29.719 6.082 9.672 1 82.06 663 GLY B N 1
ATOM 11311 C CA . GLY B 1 663 ? 30.688 5.121 9.156 1 82.06 663 GLY B CA 1
ATOM 11312 C C . GLY B 1 663 ? 30.078 3.76 8.883 1 82.06 663 GLY B C 1
ATOM 11313 O O . GLY B 1 663 ? 28.859 3.627 8.781 1 82.06 663 GLY B O 1
ATOM 11314 N N . ALA B 1 664 ? 31.031 2.762 8.688 1 77.69 664 ALA B N 1
ATOM 11315 C CA . ALA B 1 664 ? 30.578 1.415 8.344 1 77.69 664 ALA B CA 1
ATOM 11316 C C . ALA B 1 664 ? 29.844 0.765 9.508 1 77.69 664 ALA B C 1
ATOM 11318 O O . ALA B 1 664 ? 30.359 0.72 10.625 1 77.69 664 ALA B O 1
ATOM 11319 N N . ARG B 1 665 ? 28.609 0.349 9.359 1 78.75 665 ARG B N 1
ATOM 11320 C CA . ARG B 1 665 ? 27.75 -0.335 10.32 1 78.75 665 ARG B CA 1
ATOM 11321 C C . ARG B 1 665 ? 27.469 0.555 11.523 1 78.75 665 ARG B C 1
ATOM 11323 O O . ARG B 1 665 ? 27.156 0.06 12.609 1 78.75 665 ARG B O 1
ATOM 11330 N N . ASN B 1 666 ? 27.75 1.841 11.359 1 75.44 666 ASN B N 1
ATOM 11331 C CA . ASN B 1 666 ? 27.531 2.836 12.406 1 75.44 666 ASN B CA 1
ATOM 11332 C C . ASN B 1 666 ? 28.391 2.572 13.633 1 75.44 666 ASN B C 1
ATOM 11334 O O . ASN B 1 666 ? 27.969 2.826 14.766 1 75.44 666 ASN B O 1
ATOM 11338 N N . ALA B 1 667 ? 29.422 1.935 13.492 1 69.62 667 ALA B N 1
ATOM 11339 C CA . ALA B 1 667 ? 30.219 1.486 14.625 1 69.62 667 ALA B CA 1
ATOM 11340 C C . ALA B 1 667 ? 31.609 2.084 14.586 1 69.62 667 ALA B C 1
ATOM 11342 O O . ALA B 1 667 ? 32.438 1.84 15.477 1 69.62 667 ALA B O 1
ATOM 11343 N N . GLN B 1 668 ? 31.859 2.877 13.594 1 73.31 668 GLN B N 1
ATOM 11344 C CA . GLN B 1 668 ? 33.219 3.43 13.492 1 73.31 668 GLN B CA 1
ATOM 11345 C C . GLN B 1 668 ? 33.188 4.953 13.531 1 73.31 668 GLN B C 1
ATOM 11347 O O . GLN B 1 668 ? 33.25 5.609 12.484 1 73.31 668 GLN B O 1
ATOM 11352 N N . PRO B 1 669 ? 33.219 5.469 14.719 1 67.56 669 PRO B N 1
ATOM 11353 C CA . PRO B 1 669 ? 33.125 6.926 14.859 1 67.56 669 PRO B CA 1
ATOM 11354 C C . PRO B 1 669 ? 34.281 7.66 14.203 1 67.56 669 PRO B C 1
ATOM 11356 O O . PRO B 1 669 ? 34.125 8.812 13.781 1 67.56 669 PRO B O 1
ATOM 11359 N N . GLU B 1 670 ? 35.406 6.949 14.133 1 67.75 670 GLU B N 1
ATOM 11360 C CA . GLU B 1 670 ? 36.594 7.586 13.539 1 67.75 670 GLU B CA 1
ATOM 11361 C C . GLU B 1 670 ? 36.375 7.879 12.055 1 67.75 670 GLU B C 1
ATOM 11363 O O . GLU B 1 670 ? 36.969 8.789 11.5 1 67.75 670 GLU B O 1
ATOM 11368 N N . ASP B 1 671 ? 35.469 7.133 11.523 1 71.94 671 ASP B N 1
ATOM 11369 C CA . ASP B 1 671 ? 35.219 7.266 10.094 1 71.94 671 ASP B CA 1
ATOM 11370 C C . ASP B 1 671 ? 33.938 8.086 9.844 1 71.94 671 ASP B C 1
ATOM 11372 O O . ASP B 1 671 ? 33.469 8.156 8.711 1 71.94 671 ASP B O 1
ATOM 11376 N N . ALA B 1 672 ? 33.531 8.688 10.836 1 80.38 672 ALA B N 1
ATOM 11377 C CA . ALA B 1 672 ? 32.281 9.438 10.688 1 80.38 672 ALA B CA 1
ATOM 11378 C C . ALA B 1 672 ? 32.469 10.656 9.789 1 80.38 672 ALA B C 1
ATOM 11380 O O . ALA B 1 672 ? 33.5 11.336 9.867 1 80.38 672 ALA B O 1
ATOM 11381 N N . ALA B 1 673 ? 31.547 10.789 8.867 1 85.69 673 ALA B N 1
ATOM 11382 C CA . ALA B 1 673 ? 31.594 11.922 7.941 1 85.69 673 ALA B CA 1
ATOM 11383 C C . ALA B 1 673 ? 31.141 13.203 8.617 1 85.69 673 ALA B C 1
ATOM 11385 O O . ALA B 1 673 ? 30.312 13.172 9.539 1 85.69 673 ALA B O 1
ATOM 11386 N N . GLU B 1 674 ? 31.75 14.305 8.219 1 84.25 674 GLU B N 1
ATOM 11387 C CA . GLU B 1 674 ? 31.312 15.609 8.711 1 84.25 674 GLU B CA 1
ATOM 11388 C C . GLU B 1 674 ? 30.266 16.219 7.789 1 84.25 674 GLU B C 1
ATOM 11390 O O . GLU B 1 674 ? 30.562 16.594 6.656 1 84.25 674 GLU B O 1
ATOM 11395 N N . VAL B 1 675 ? 29.078 16.188 8.297 1 90.62 675 VAL B N 1
ATOM 11396 C CA . VAL B 1 675 ? 27.969 16.703 7.5 1 90.62 675 VAL B CA 1
ATOM 11397 C C . VAL B 1 675 ? 27.406 17.953 8.156 1 90.62 675 VAL B C 1
ATOM 11399 O O . VAL B 1 675 ? 27.188 17.984 9.367 1 90.62 675 VAL B O 1
ATOM 11402 N N . SER B 1 676 ? 27.266 18.984 7.34 1 92.12 676 SER B N 1
ATOM 11403 C CA . SER B 1 676 ? 26.641 20.219 7.812 1 92.12 676 SER B CA 1
ATOM 11404 C C . SER B 1 676 ? 25.141 20.234 7.547 1 92.12 676 SER B C 1
ATOM 11406 O O . SER B 1 676 ? 24.688 19.703 6.531 1 92.12 676 SER B O 1
ATOM 11408 N N . VAL B 1 677 ? 24.484 20.766 8.508 1 94.88 677 VAL B N 1
ATOM 11409 C CA . VAL B 1 677 ? 23.031 20.781 8.391 1 94.88 677 VAL B CA 1
ATOM 11410 C C . VAL B 1 677 ? 22.516 22.203 8.453 1 94.88 677 VAL B C 1
ATOM 11412 O O . VAL B 1 677 ? 23.203 23.109 8.953 1 94.88 677 VAL B O 1
ATOM 11415 N N . ILE B 1 678 ? 21.328 22.469 7.895 1 94.69 678 ILE B N 1
ATOM 11416 C CA . ILE B 1 678 ? 20.641 23.75 7.945 1 94.69 678 ILE B CA 1
ATOM 11417 C C . ILE B 1 678 ? 19.344 23.609 8.734 1 94.69 678 ILE B C 1
ATOM 11419 O O . ILE B 1 678 ? 18.328 23.156 8.195 1 94.69 678 ILE B O 1
ATOM 11423 N N . PRO B 1 679 ? 19.328 23.984 9.945 1 93 679 PRO B N 1
ATOM 11424 C CA . PRO B 1 679 ? 18.125 23.859 10.766 1 93 679 PRO B CA 1
ATOM 11425 C C . PRO B 1 679 ? 17.078 24.922 10.438 1 93 679 PRO B C 1
ATOM 11427 O O . PRO B 1 679 ? 17.422 26 9.93 1 93 679 PRO B O 1
ATOM 11430 N N . LEU B 1 680 ? 15.812 24.594 10.758 1 89.81 680 LEU B N 1
ATOM 11431 C CA . LEU B 1 680 ? 14.727 25.578 10.664 1 89.81 680 LEU B CA 1
ATOM 11432 C C . LEU B 1 680 ? 14.578 26.344 11.961 1 89.81 680 LEU B C 1
ATOM 11434 O O . LEU B 1 680 ? 14.703 25.781 13.047 1 89.81 680 LEU B O 1
ATOM 11438 N N . GLU B 1 681 ? 14.461 27.625 11.789 1 85.56 681 GLU B N 1
ATOM 11439 C CA . GLU B 1 681 ? 14.266 28.484 12.953 1 85.56 681 GLU B CA 1
ATOM 11440 C C . GLU B 1 681 ? 12.938 29.219 12.875 1 85.56 681 GLU B C 1
ATOM 11442 O O . GLU B 1 681 ? 12.5 29.625 11.797 1 85.56 681 GLU B O 1
ATOM 11447 N N . HIS B 1 682 ? 12.352 29.203 14.047 1 85.19 682 HIS B N 1
ATOM 11448 C CA . HIS B 1 682 ? 11.109 29.969 14.18 1 85.19 682 HIS B CA 1
ATOM 11449 C C . HIS B 1 682 ? 11.383 31.469 14.203 1 85.19 682 HIS B C 1
ATOM 11451 O O . HIS B 1 682 ? 12.172 31.953 15.023 1 85.19 682 HIS B O 1
ATOM 11457 N N . ARG B 1 683 ? 10.781 32.125 13.18 1 80.25 683 ARG B N 1
ATOM 11458 C CA . ARG B 1 683 ? 10.945 33.562 13.141 1 80.25 683 ARG B CA 1
ATOM 11459 C C . ARG B 1 683 ? 9.586 34.25 13.078 1 80.25 683 ARG B C 1
ATOM 11461 O O . ARG B 1 683 ? 8.664 33.781 12.43 1 80.25 683 ARG B O 1
ATOM 11468 N N . ILE B 1 684 ? 9.422 35.281 13.875 1 78.38 684 ILE B N 1
ATOM 11469 C CA . ILE B 1 684 ? 8.242 36.156 13.828 1 78.38 684 ILE B CA 1
ATOM 11470 C C . ILE B 1 684 ? 8.461 37.281 12.82 1 78.38 684 ILE B C 1
ATOM 11472 O O . ILE B 1 684 ? 9.445 38 12.914 1 78.38 684 ILE B O 1
ATOM 11476 N N . ARG B 1 685 ? 7.531 37.281 11.844 1 79.38 685 ARG B N 1
ATOM 11477 C CA . ARG B 1 685 ? 7.605 38.344 10.828 1 79.38 685 ARG B CA 1
ATOM 11478 C C . ARG B 1 685 ? 6.477 39.344 11.008 1 79.38 685 ARG B C 1
ATOM 11480 O O . ARG B 1 685 ? 5.578 39.156 11.82 1 79.38 685 ARG B O 1
ATOM 11487 N N . TYR B 1 686 ? 6.734 40.625 10.508 1 82.19 686 TYR B N 1
ATOM 11488 C CA . TYR B 1 686 ? 5.797 41.719 10.625 1 82.19 686 TYR B CA 1
ATOM 11489 C C . TYR B 1 686 ? 5.453 42.281 9.258 1 82.19 686 TYR B C 1
ATOM 11491 O O . TYR B 1 686 ? 6.344 42.531 8.43 1 82.19 686 TYR B O 1
ATOM 11499 N N . ARG B 1 687 ? 4.109 42.281 9.016 1 84.88 687 ARG B N 1
ATOM 11500 C CA . ARG B 1 687 ? 3.67 43 7.832 1 84.88 687 ARG B CA 1
ATOM 11501 C C . ARG B 1 687 ? 3.771 44.5 8.062 1 84.88 687 ARG B C 1
ATOM 11503 O O . ARG B 1 687 ? 2.982 45.094 8.812 1 84.88 687 ARG B O 1
ATOM 11510 N N . TRP B 1 688 ? 4.477 45.25 7.301 1 87.5 688 TRP B N 1
ATOM 11511 C CA . TRP B 1 688 ? 4.879 46.625 7.551 1 87.5 688 TRP B CA 1
ATOM 11512 C C . TRP B 1 688 ? 3.713 47.594 7.328 1 87.5 688 TRP B C 1
ATOM 11514 O O . TRP B 1 688 ? 3.691 48.688 7.879 1 87.5 688 TRP B O 1
ATOM 11524 N N . VAL B 1 689 ? 2.717 47.031 6.566 1 87.62 689 VAL B N 1
ATOM 11525 C CA . VAL B 1 689 ? 1.596 47.906 6.281 1 87.62 689 VAL B CA 1
ATOM 11526 C C . VAL B 1 689 ? 0.852 48.219 7.578 1 87.62 689 VAL B C 1
ATOM 11528 O O . VAL B 1 689 ? 0.398 49.344 7.777 1 87.62 689 VAL B O 1
ATOM 11531 N N . TYR B 1 690 ? 0.845 47.344 8.539 1 86.62 690 TYR B N 1
ATOM 11532 C CA . TYR B 1 690 ? 0.116 47.562 9.781 1 86.62 690 TYR B CA 1
ATOM 11533 C C . TYR B 1 690 ? 0.964 48.312 10.797 1 86.62 690 TYR B C 1
ATOM 11535 O O . TYR B 1 690 ? 0.457 48.781 11.82 1 86.62 690 TYR B O 1
ATOM 11543 N N . GLY B 1 691 ? 2.217 48.562 10.461 1 86.19 691 GLY B N 1
ATOM 11544 C CA . GLY B 1 691 ? 3.111 49.281 11.359 1 86.19 691 GLY B CA 1
ATOM 11545 C C . GLY B 1 691 ? 3.213 50.75 11.039 1 86.19 691 GLY B C 1
ATOM 11546 O O . GLY B 1 691 ? 3.82 51.531 11.797 1 86.19 691 GLY B O 1
ATOM 11547 N N . ILE B 1 692 ? 2.475 51.25 10.125 1 89.81 692 ILE B N 1
ATOM 11548 C CA . ILE B 1 692 ? 2.58 52.625 9.688 1 89.81 692 ILE B CA 1
ATOM 11549 C C . ILE B 1 692 ? 2.184 53.562 10.828 1 89.81 692 ILE B C 1
ATOM 11551 O O . ILE B 1 692 ? 2.916 54.5 11.156 1 89.81 692 ILE B O 1
ATOM 11555 N N . PRO B 1 693 ? 1.045 53.344 11.477 1 90.06 693 PRO B N 1
ATOM 11556 C CA . PRO B 1 693 ? 0.691 54.219 12.586 1 90.06 693 PRO B CA 1
ATOM 11557 C C . PRO B 1 693 ? 1.732 54.219 13.703 1 90.06 693 PRO B C 1
ATOM 11559 O O . PRO B 1 693 ? 1.998 55.281 14.305 1 90.06 693 PRO B O 1
ATOM 11562 N N . ALA B 1 694 ? 2.352 53.156 13.898 1 89.12 694 ALA B N 1
ATOM 11563 C CA . ALA B 1 694 ? 3.363 53.094 14.945 1 89.12 694 ALA B CA 1
ATOM 11564 C C . ALA B 1 694 ? 4.633 53.844 14.539 1 89.12 694 ALA B C 1
ATOM 11566 O O . ALA B 1 694 ? 5.27 54.5 15.367 1 89.12 694 ALA B O 1
ATOM 11567 N N . PHE B 1 695 ? 4.938 53.844 13.305 1 91.75 695 PHE B N 1
ATOM 11568 C CA . PHE B 1 695 ? 6.121 54.562 12.836 1 91.75 695 PHE B CA 1
ATOM 11569 C C . PHE B 1 695 ? 5.891 56.062 12.836 1 91.75 695 PHE B C 1
ATOM 11571 O O . PHE B 1 695 ? 6.797 56.844 13.148 1 91.75 695 PHE B O 1
ATOM 11578 N N . LEU B 1 696 ? 4.691 56.344 12.508 1 92.06 696 LEU B N 1
ATOM 11579 C CA . LEU B 1 696 ? 4.34 57.781 12.578 1 92.06 696 LEU B CA 1
ATOM 11580 C C . LEU B 1 696 ? 4.402 58.281 14.016 1 92.06 696 LEU B C 1
ATOM 11582 O O . LEU B 1 696 ? 4.871 59.375 14.266 1 92.06 696 LEU B O 1
ATOM 11586 N N . LEU B 1 697 ? 3.949 57.469 14.852 1 92.19 697 LEU B N 1
ATOM 11587 C CA . LEU B 1 697 ? 3.996 57.844 16.266 1 92.19 697 LEU B CA 1
ATOM 11588 C C . LEU B 1 697 ? 5.438 57.969 16.75 1 92.19 697 LEU B C 1
ATOM 11590 O O . LEU B 1 697 ? 5.773 58.906 17.469 1 92.19 697 LEU B O 1
ATOM 11594 N N . LEU B 1 698 ? 6.27 57.094 16.375 1 92 698 LEU B N 1
ATOM 11595 C CA . LEU B 1 698 ? 7.672 57.156 16.781 1 92 698 LEU B CA 1
ATOM 11596 C C . LEU B 1 698 ? 8.359 58.375 16.203 1 92 698 LEU B C 1
ATOM 11598 O O . LEU B 1 698 ? 9.211 58.969 16.859 1 92 698 LEU B O 1
ATOM 11602 N N . ALA B 1 699 ? 7.973 58.75 15 1 92.81 699 ALA B N 1
ATOM 11603 C CA . ALA B 1 699 ? 8.508 59.969 14.383 1 92.81 699 ALA B CA 1
ATOM 11604 C C . ALA B 1 699 ? 8.086 61.188 15.156 1 92.81 699 ALA B C 1
ATOM 11606 O O . ALA B 1 699 ? 8.898 62.094 15.398 1 92.81 699 ALA B O 1
ATOM 11607 N N . CYS B 1 700 ? 6.77 61.219 15.547 1 91.5 700 CYS B N 1
ATOM 11608 C CA . CYS B 1 700 ? 6.27 62.344 16.328 1 91.5 700 CYS B CA 1
ATOM 11609 C C . CYS B 1 700 ? 6.953 62.406 17.688 1 91.5 700 CYS B C 1
ATOM 11611 O O . CYS B 1 700 ? 7.316 63.469 18.156 1 91.5 700 CYS B O 1
ATOM 11613 N N . MET B 1 701 ? 7.176 61.281 18.234 1 91.62 701 MET B N 1
ATOM 11614 C CA . MET B 1 701 ? 7.836 61.25 19.531 1 91.62 701 MET B CA 1
ATOM 11615 C C . MET B 1 701 ? 9.281 61.688 19.422 1 91.62 701 MET B C 1
ATOM 11617 O O . MET B 1 701 ? 9.781 62.406 20.312 1 91.62 701 MET B O 1
ATOM 11621 N N . ALA B 1 702 ? 9.938 61.406 18.391 1 92.62 702 ALA B N 1
ATOM 11622 C CA . ALA B 1 702 ? 11.32 61.812 18.188 1 92.62 702 ALA B CA 1
ATOM 11623 C C . ALA B 1 702 ? 11.414 63.312 17.969 1 92.62 702 ALA B C 1
ATOM 11625 O O . ALA B 1 702 ? 12.32 63.969 18.484 1 92.62 702 ALA B O 1
ATOM 11626 N N . LEU B 1 703 ? 10.445 63.812 17.25 1 91.62 703 LEU B N 1
ATOM 11627 C CA . LEU B 1 703 ? 10.414 65.25 17 1 91.62 703 LEU B CA 1
ATOM 11628 C C . LEU B 1 703 ? 10.172 66 18.297 1 91.62 703 LEU B C 1
ATOM 11630 O O . LEU B 1 703 ? 10.812 67.062 18.547 1 91.62 703 LEU B O 1
ATOM 11634 N N . ILE B 1 704 ? 9.289 65.5 19.109 1 90.56 704 ILE B N 1
ATOM 11635 C CA . ILE B 1 704 ? 8.977 66.125 20.391 1 90.56 704 ILE B CA 1
ATOM 11636 C C . ILE B 1 704 ? 10.172 66 21.328 1 90.56 704 ILE B C 1
ATOM 11638 O O . ILE B 1 704 ? 10.516 67 22.031 1 90.56 704 ILE B O 1
ATOM 11642 N N . ALA B 1 705 ? 10.805 64.938 21.328 1 92.06 705 ALA B N 1
ATOM 11643 C CA . ALA B 1 705 ? 11.992 64.688 22.156 1 92.06 705 ALA B CA 1
ATOM 11644 C C . ALA B 1 705 ? 13.133 65.625 21.703 1 92.06 705 ALA B C 1
ATOM 11646 O O . ALA B 1 705 ? 13.836 66.188 22.531 1 92.06 705 ALA B O 1
ATOM 11647 N N . GLY B 1 706 ? 13.328 65.812 20.438 1 91.88 706 GLY B N 1
ATOM 11648 C CA . GLY B 1 706 ? 14.352 66.688 19.891 1 91.88 706 GLY B CA 1
ATOM 11649 C C . GLY B 1 706 ? 14.117 68.125 20.25 1 91.88 706 GLY B C 1
ATOM 11650 O O . GLY B 1 706 ? 15.055 68.875 20.625 1 91.88 706 GLY B O 1
ATOM 11651 N N . LEU B 1 707 ? 12.898 68.562 20.141 1 91.38 707 LEU B N 1
ATOM 11652 C CA . LEU B 1 707 ? 12.539 69.938 20.484 1 91.38 707 LEU B CA 1
ATOM 11653 C C . LEU B 1 707 ? 12.734 70.188 21.984 1 91.38 707 LEU B C 1
ATOM 11655 O O . LEU B 1 707 ? 13.18 71.25 22.375 1 91.38 707 LEU B O 1
ATOM 11659 N N . ALA B 1 708 ? 12.445 69.188 22.766 1 91 708 ALA B N 1
ATOM 11660 C CA . ALA B 1 708 ? 12.617 69.312 24.219 1 91 708 ALA B CA 1
ATOM 11661 C C . ALA B 1 708 ? 14.094 69.438 24.578 1 91 708 ALA B C 1
ATOM 11663 O O . ALA B 1 708 ? 14.477 70.25 25.422 1 91 708 ALA B O 1
ATOM 11664 N N . VAL B 1 709 ? 14.852 68.688 23.953 1 92.19 709 VAL B N 1
ATOM 11665 C CA . VAL B 1 709 ? 16.297 68.75 24.203 1 92.19 709 VAL B CA 1
ATOM 11666 C C . VAL B 1 709 ? 16.859 70.062 23.734 1 92.19 709 VAL B C 1
ATOM 11668 O O . VAL B 1 709 ? 17.688 70.688 24.406 1 92.19 709 VAL B O 1
ATOM 11671 N N . PHE B 1 710 ? 16.375 70.562 22.672 1 91.62 710 PHE B N 1
ATOM 11672 C CA . PHE B 1 710 ? 16.812 71.875 22.141 1 91.62 710 PHE B CA 1
ATOM 11673 C C . PHE B 1 710 ? 16.453 73 23.094 1 91.62 710 PHE B C 1
ATOM 11675 O O . PHE B 1 710 ? 17.281 73.875 23.359 1 91.62 710 PHE B O 1
ATOM 11682 N N . LEU B 1 711 ? 15.32 73 23.672 1 91.31 711 LEU B N 1
ATOM 11683 C CA . LEU B 1 711 ? 14.883 74.062 24.594 1 91.31 711 LEU B CA 1
ATOM 11684 C C . LEU B 1 711 ? 15.641 73.938 25.906 1 91.31 711 LEU B C 1
ATOM 11686 O O . LEU B 1 711 ? 15.883 75 26.547 1 91.31 711 LEU B O 1
ATOM 11690 N N . ARG B 1 712 ? 15.961 72.75 26.25 1 90.5 712 ARG B N 1
ATOM 11691 C CA . ARG B 1 712 ? 16.766 72.625 27.469 1 90.5 712 ARG B CA 1
ATOM 11692 C C . ARG B 1 712 ? 18.172 73.125 27.266 1 90.5 712 ARG B C 1
ATOM 11694 O O . ARG B 1 712 ? 18.703 73.812 28.141 1 90.5 712 ARG B O 1
ATOM 11701 N N . LEU B 1 713 ? 18.703 72.938 26.141 1 90.75 713 LEU B N 1
ATOM 11702 C CA . LEU B 1 713 ? 20.047 73.438 25.844 1 90.75 713 LEU B CA 1
ATOM 11703 C C . LEU B 1 713 ? 20.047 74.938 25.656 1 90.75 713 LEU B C 1
ATOM 11705 O O . LEU B 1 713 ? 21.031 75.625 26 1 90.75 713 LEU B O 1
ATOM 11709 N N . ALA B 1 714 ? 19 75.438 25.141 1 89.81 714 ALA B N 1
ATOM 11710 C CA . ALA B 1 714 ? 18.891 76.875 24.953 1 89.81 714 ALA B CA 1
ATOM 11711 C C . ALA B 1 714 ? 18.594 77.562 26.266 1 89.81 714 ALA B C 1
ATOM 11713 O O . ALA B 1 714 ? 18.641 78.812 26.344 1 89.81 714 ALA B O 1
ATOM 11714 N N . GLY B 1 715 ? 18.422 76.812 27.422 1 82.12 715 GLY B N 1
ATOM 11715 C CA . GLY B 1 715 ? 18.188 77.375 28.75 1 82.12 715 GLY B CA 1
ATOM 11716 C C . GLY B 1 715 ? 16.781 77.875 28.953 1 82.12 715 GLY B C 1
ATOM 11717 O O . GLY B 1 715 ? 16.484 78.562 29.938 1 82.12 715 GLY B O 1
ATOM 11718 N N . ARG B 1 716 ? 15.906 77.625 28.078 1 83 716 ARG B N 1
ATOM 11719 C CA . ARG B 1 716 ? 14.547 78.125 28.172 1 83 716 ARG B CA 1
ATOM 11720 C C . ARG B 1 716 ? 13.656 77.25 29 1 83 716 ARG B C 1
ATOM 11722 O O . ARG B 1 716 ? 12.703 77.688 29.641 1 83 716 ARG B O 1
ATOM 11729 N N . SER B 1 717 ? 13.859 75.938 28.891 1 83 717 SER B N 1
ATOM 11730 C CA . SER B 1 717 ? 13.07 75 29.688 1 83 717 SER B CA 1
ATOM 11731 C C . SER B 1 717 ? 13.938 74.188 30.656 1 83 717 SER B C 1
ATOM 11733 O O . SER B 1 717 ? 14.93 73.562 30.25 1 83 717 SER B O 1
ATOM 11735 N N . ASN B 1 718 ? 13.773 74.438 31.953 1 87.44 718 ASN B N 1
ATOM 11736 C CA . ASN B 1 718 ? 14.5 73.75 33 1 87.44 718 ASN B CA 1
ATOM 11737 C C . ASN B 1 718 ? 13.57 73.25 34.125 1 87.44 718 ASN B C 1
ATOM 11739 O O . ASN B 1 718 ? 12.414 73.688 34.188 1 87.44 718 ASN B O 1
ATOM 11743 N N . LEU B 1 719 ? 14.062 72.312 34.969 1 87.75 719 LEU B N 1
ATOM 11744 C CA . LEU B 1 719 ? 13.273 71.75 36.062 1 87.75 719 LEU B CA 1
ATOM 11745 C C . LEU B 1 719 ? 12.938 72.875 37.062 1 87.75 719 LEU B C 1
ATOM 11747 O O . LEU B 1 719 ? 11.867 72.812 37.688 1 87.75 719 LEU B O 1
ATOM 11751 N N . GLY B 1 720 ? 13.844 73.75 37.219 1 85.56 720 GLY B N 1
ATOM 11752 C CA . GLY B 1 720 ? 13.57 74.875 38.094 1 85.56 720 GLY B CA 1
ATOM 11753 C C . GLY B 1 720 ? 12.43 75.75 37.594 1 85.56 720 GLY B C 1
ATOM 11754 O O . GLY B 1 720 ? 11.578 76.188 38.375 1 85.56 720 GLY B O 1
ATOM 11755 N N . LYS B 1 721 ? 12.445 76 36.281 1 88.12 721 LYS B N 1
ATOM 11756 C CA . LYS B 1 721 ? 11.367 76.75 35.688 1 88.12 721 LYS B CA 1
ATOM 11757 C C . LYS B 1 721 ? 10.047 76 35.75 1 88.12 721 LYS B C 1
ATOM 11759 O O . LYS B 1 721 ? 8.984 76.625 35.875 1 88.12 721 LYS B O 1
ATOM 11764 N N . MET B 1 722 ? 10.172 74.688 35.562 1 89.5 722 MET B N 1
ATOM 11765 C CA . MET B 1 722 ? 8.969 73.875 35.688 1 89.5 722 MET B CA 1
ATOM 11766 C C . MET B 1 722 ? 8.367 74 37.062 1 89.5 722 MET B C 1
ATOM 11768 O O . MET B 1 722 ? 7.152 74.125 37.219 1 89.5 722 MET B O 1
ATOM 11772 N N . HIS B 1 723 ? 9.18 73.938 38.125 1 88.81 723 HIS B N 1
ATOM 11773 C CA . HIS B 1 723 ? 8.719 74.125 39.5 1 88.81 723 HIS B CA 1
ATOM 11774 C C . HIS B 1 723 ? 8.055 75.438 39.688 1 88.81 723 HIS B C 1
ATOM 11776 O O . HIS B 1 723 ? 7.004 75.562 40.312 1 88.81 723 HIS B O 1
ATOM 11782 N N . TYR B 1 724 ? 8.711 76.312 39.125 1 88.25 724 TYR B N 1
ATOM 11783 C CA . TYR B 1 724 ? 8.227 77.688 39.25 1 88.25 724 TYR B CA 1
ATOM 11784 C C . TYR B 1 724 ? 6.891 77.875 38.531 1 88.25 724 TYR B C 1
ATOM 11786 O O . TYR B 1 724 ? 5.965 78.5 39.094 1 88.25 724 TYR B O 1
ATOM 11794 N N . ARG B 1 725 ? 6.77 77.375 37.344 1 90 725 ARG B N 1
ATOM 11795 C CA . ARG B 1 725 ? 5.535 77.5 36.562 1 90 725 ARG B CA 1
ATOM 11796 C C . ARG B 1 725 ? 4.406 76.688 37.219 1 90 725 ARG B C 1
ATOM 11798 O O . ARG B 1 725 ? 3.244 77.125 37.156 1 90 725 ARG B O 1
ATOM 11805 N N . LEU B 1 726 ? 4.68 75.562 37.812 1 89.75 726 LEU B N 1
ATOM 11806 C CA . LEU B 1 726 ? 3.668 74.75 38.5 1 89.75 726 LEU B CA 1
ATOM 11807 C C . LEU B 1 726 ? 3.135 75.5 39.719 1 89.75 726 LEU B C 1
ATOM 11809 O O . LEU B 1 726 ? 1.947 75.375 40.031 1 89.75 726 LEU B O 1
ATOM 11813 N N . ARG B 1 727 ? 3.934 76.188 40.344 1 88 727 ARG B N 1
ATOM 11814 C CA . ARG B 1 727 ? 3.521 77 41.5 1 88 727 ARG B CA 1
ATOM 11815 C C . ARG B 1 727 ? 2.674 78.188 41.062 1 88 727 ARG B C 1
ATOM 11817 O O . ARG B 1 727 ? 1.693 78.5 41.75 1 88 727 ARG B O 1
ATOM 11824 N N . GLN B 1 728 ? 3.074 78.688 39.938 1 86.94 728 GLN B N 1
ATOM 11825 C CA . GLN B 1 728 ? 2.348 79.875 39.438 1 86.94 728 GLN B CA 1
ATOM 11826 C C . GLN B 1 728 ? 0.96 79.438 38.938 1 86.94 728 GLN B C 1
ATOM 11828 O O . GLN B 1 728 ? 0.05 80.312 38.906 1 86.94 728 GLN B O 1
ATOM 11833 N N . THR B 1 729 ? 0.834 78.188 38.5 1 88 729 THR B N 1
ATOM 11834 C CA . THR B 1 729 ? -0.422 77.75 37.875 1 88 729 THR B CA 1
ATOM 11835 C C . THR B 1 729 ? -1.266 77 38.906 1 88 729 THR B C 1
ATOM 11837 O O . THR B 1 729 ? -2.311 76.438 38.531 1 88 729 THR B O 1
ATOM 11840 N N . SER B 1 730 ? -0.814 76.938 40.125 1 89.75 730 SER B N 1
ATOM 11841 C CA . SER B 1 730 ? -1.595 76.25 41.188 1 89.75 730 SER B CA 1
ATOM 11842 C C . SER B 1 730 ? -2.693 77.188 41.688 1 89.75 730 SER B C 1
ATOM 11844 O O . SER B 1 730 ? -2.414 78.312 42.125 1 89.75 730 SER B O 1
ATOM 11846 N N . LEU B 1 731 ? -3.885 76.812 41.531 1 88.69 731 LEU B N 1
ATOM 11847 C CA . LEU B 1 731 ? -5.031 77.625 41.844 1 88.69 731 LEU B CA 1
ATOM 11848 C C . LEU B 1 731 ? -5.02 78.062 43.312 1 88.69 731 LEU B C 1
ATOM 11850 O O . LEU B 1 731 ? -5.227 79.25 43.594 1 88.69 731 LEU B O 1
ATOM 11854 N N . GLY B 1 732 ? -4.77 77.188 44.281 1 87.44 732 GLY B N 1
ATOM 11855 C CA . GLY B 1 732 ? -4.754 77.5 45.688 1 87.44 732 GLY B CA 1
ATOM 11856 C C . GLY B 1 732 ? -3.691 78.562 46.062 1 87.44 732 GLY B C 1
ATOM 11857 O O . GLY B 1 732 ? -3.943 79.438 46.844 1 87.44 732 GLY B O 1
ATOM 11858 N N . ARG B 1 733 ? -2.625 78.375 45.469 1 88.44 733 ARG B N 1
ATOM 11859 C CA . ARG B 1 733 ? -1.535 79.312 45.75 1 88.44 733 ARG B CA 1
ATOM 11860 C C . ARG B 1 733 ? -1.839 80.688 45.156 1 88.44 733 ARG B C 1
ATOM 11862 O O . ARG B 1 733 ? -1.521 81.75 45.781 1 88.44 733 ARG B O 1
ATOM 11869 N N . VAL B 1 734 ? -2.383 80.75 43.969 1 87.88 734 VAL B N 1
ATOM 11870 C CA . VAL B 1 734 ? -2.746 82 43.344 1 87.88 734 VAL B CA 1
ATOM 11871 C C . VAL B 1 734 ? -3.805 82.688 44.188 1 87.88 734 VAL B C 1
ATOM 11873 O O . VAL B 1 734 ? -3.723 83.938 44.406 1 87.88 734 VAL B O 1
ATOM 11876 N N . LEU B 1 735 ? -4.703 82 44.719 1 88.19 735 LEU B N 1
ATOM 11877 C CA . LEU B 1 735 ? -5.773 82.562 45.531 1 88.19 735 LEU B CA 1
ATOM 11878 C C . LEU B 1 735 ? -5.23 83.062 46.844 1 88.19 735 LEU B C 1
ATOM 11880 O O . LEU B 1 735 ? -5.574 84.188 47.281 1 88.19 735 LEU B O 1
ATOM 11884 N N . THR B 1 736 ? -4.348 82.312 47.438 1 88.75 736 THR B N 1
ATOM 11885 C CA . THR B 1 736 ? -3.828 82.75 48.75 1 88.75 736 THR B CA 1
ATOM 11886 C C . THR B 1 736 ? -2.84 83.875 48.594 1 88.75 736 THR B C 1
ATOM 11888 O O . THR B 1 736 ? -2.727 84.75 49.5 1 88.75 736 THR B O 1
ATOM 11891 N N . THR B 1 737 ? -2.154 83.938 47.531 1 87.44 737 THR B N 1
ATOM 11892 C CA . THR B 1 737 ? -1.199 85 47.281 1 87.44 737 THR B CA 1
ATOM 11893 C C . THR B 1 737 ? -1.922 86.312 46.969 1 87.44 737 THR B C 1
ATOM 11895 O O . THR B 1 737 ? -1.439 87.375 47.312 1 87.44 737 THR B O 1
ATOM 11898 N N . LEU B 1 738 ? -3.049 86.312 46.406 1 83.44 738 LEU B N 1
ATOM 11899 C CA . LEU B 1 738 ? -3.797 87.5 46.062 1 83.44 738 LEU B CA 1
ATOM 11900 C C . LEU B 1 738 ? -4.617 88 47.25 1 83.44 738 LEU B C 1
ATOM 11902 O O . LEU B 1 738 ? -4.82 89.188 47.406 1 83.44 738 LEU B O 1
ATOM 11906 N N . VAL B 1 739 ? -5.086 87.125 48.062 1 81.06 739 VAL B N 1
ATOM 11907 C CA . VAL B 1 739 ? -5.93 87.438 49.219 1 81.06 739 VAL B CA 1
ATOM 11908 C C . VAL B 1 739 ? -5.051 87.812 50.406 1 81.06 739 VAL B C 1
ATOM 11910 O O . VAL B 1 739 ? -5.359 88.75 51.156 1 81.06 739 VAL B O 1
ATOM 11913 N N . ASP B 1 740 ? -3.945 87.062 50.594 1 80.69 740 ASP B N 1
ATOM 11914 C CA . ASP B 1 740 ? -3.031 87.312 51.719 1 80.69 740 ASP B CA 1
ATOM 11915 C C . ASP B 1 740 ? -1.577 87.312 51.25 1 80.69 740 ASP B C 1
ATOM 11917 O O . ASP B 1 740 ? -0.882 86.312 51.438 1 80.69 740 ASP B O 1
ATOM 11921 N N . PRO B 1 741 ? -1.099 88.438 50.656 1 80.38 741 PRO B N 1
ATOM 11922 C CA . PRO B 1 741 ? 0.23 88.438 50.031 1 80.38 741 PRO B CA 1
ATOM 11923 C C . PRO B 1 741 ? 1.355 88.312 51.062 1 80.38 741 PRO B C 1
ATOM 11925 O O . PRO B 1 741 ? 2.482 87.938 50.688 1 80.38 741 PRO B O 1
ATOM 11928 N N . GLN B 1 742 ? 1.046 88.438 52.312 1 77.75 742 GLN B N 1
ATOM 11929 C CA . GLN B 1 742 ? 2.088 88.438 53.312 1 77.75 742 GLN B CA 1
ATOM 11930 C C . GLN B 1 742 ? 2.432 87 53.688 1 77.75 742 GLN B C 1
ATOM 11932 O O . GLN B 1 742 ? 3.564 86.688 54.094 1 77.75 742 GLN B O 1
ATOM 11937 N N . SER B 1 743 ? 1.534 86.062 53.531 1 81.5 743 SER B N 1
ATOM 11938 C CA . SER B 1 743 ? 1.753 84.75 54 1 81.5 743 SER B CA 1
ATOM 11939 C C . SER B 1 743 ? 2.043 83.75 52.844 1 81.5 743 SER B C 1
ATOM 11941 O O . SER B 1 743 ? 2.596 82.688 53.031 1 81.5 743 SER B O 1
ATOM 11943 N N . SER B 1 744 ? 1.662 84.188 51.688 1 85.81 744 SER B N 1
ATOM 11944 C CA . SER B 1 744 ? 1.803 83.312 50.562 1 85.81 744 SER B CA 1
ATOM 11945 C C . SER B 1 744 ? 2.527 83.938 49.406 1 85.81 744 SER B C 1
ATOM 11947 O O . SER B 1 744 ? 2.303 85.125 49.125 1 85.81 744 SER B O 1
ATOM 11949 N N . ASN B 1 745 ? 3.568 83.25 48.812 1 83.12 745 ASN B N 1
ATOM 11950 C CA . ASN B 1 745 ? 4.281 83.75 47.656 1 83.12 745 ASN B CA 1
ATOM 11951 C C . ASN B 1 745 ? 4.512 82.625 46.625 1 83.12 745 ASN B C 1
ATOM 11953 O O . ASN B 1 745 ? 4.316 81.438 46.938 1 83.12 745 ASN B O 1
ATOM 11957 N N . PHE B 1 746 ? 4.801 83.062 45.438 1 86.81 746 PHE B N 1
ATOM 11958 C CA . PHE B 1 746 ? 4.953 82.125 44.344 1 86.81 746 PHE B CA 1
ATOM 11959 C C . PHE B 1 746 ? 6.293 81.375 44.438 1 86.81 746 PHE B C 1
ATOM 11961 O O . PHE B 1 746 ? 6.5 80.375 43.781 1 86.81 746 PHE B O 1
ATOM 11968 N N . VAL B 1 747 ? 7.195 81.688 45.312 1 83.06 747 VAL B N 1
ATOM 11969 C CA . VAL B 1 747 ? 8.531 81.125 45.406 1 83.06 747 VAL B CA 1
ATOM 11970 C C . VAL B 1 747 ? 8.57 80.062 46.562 1 83.06 747 VAL B C 1
ATOM 11972 O O . VAL B 1 747 ? 9.445 79.25 46.594 1 83.06 747 VAL B O 1
ATOM 11975 N N . MET B 1 748 ? 7.621 80.125 47.406 1 86.62 748 MET B N 1
ATOM 11976 C CA . MET B 1 748 ? 7.57 79.25 48.594 1 86.62 748 MET B CA 1
ATOM 11977 C C . MET B 1 748 ? 7.469 77.812 48.156 1 86.62 748 MET B C 1
ATOM 11979 O O . MET B 1 748 ? 6.777 77.5 47.188 1 86.62 748 MET B O 1
ATOM 11983 N N . SER B 1 749 ? 8.219 77 48.906 1 88.19 749 SER B N 1
ATOM 11984 C CA . SER B 1 749 ? 8.188 75.562 48.594 1 88.19 749 SER B CA 1
ATOM 11985 C C . SER B 1 749 ? 6.797 75 48.844 1 88.19 749 SER B C 1
ATOM 11987 O O . SER B 1 749 ? 6.023 75.5 49.625 1 88.19 749 SER B O 1
ATOM 11989 N N . ALA B 1 750 ? 6.508 73.938 48.031 1 88.75 750 ALA B N 1
ATOM 11990 C CA . ALA B 1 750 ? 5.188 73.312 48.125 1 88.75 750 ALA B CA 1
ATOM 11991 C C . ALA B 1 750 ? 4.922 72.812 49.562 1 88.75 750 ALA B C 1
ATOM 11993 O O . ALA B 1 750 ? 3.787 72.875 50.031 1 88.75 750 ALA B O 1
ATOM 11994 N N . GLY B 1 751 ? 5.902 72.312 50.281 1 87.06 751 GLY B N 1
ATOM 11995 C CA . GLY B 1 751 ? 5.758 71.875 51.688 1 87.06 751 GLY B CA 1
ATOM 11996 C C . GLY B 1 751 ? 5.453 73 52.625 1 87.06 751 GLY B C 1
ATOM 11997 O O . GLY B 1 751 ? 4.578 72.875 53.5 1 87.06 751 GLY B O 1
ATOM 11998 N N . ASP B 1 752 ? 6.141 74.125 52.438 1 87.81 752 ASP B N 1
ATOM 11999 C CA . ASP B 1 752 ? 5.953 75.25 53.312 1 87.81 752 ASP B CA 1
ATOM 12000 C C . ASP B 1 752 ? 4.602 75.938 53.062 1 87.81 752 ASP B C 1
ATOM 12002 O O . ASP B 1 752 ? 3.941 76.375 53.969 1 87.81 752 ASP B O 1
ATOM 12006 N N . TRP B 1 753 ? 4.289 75.938 51.812 1 91.06 753 TRP B N 1
ATOM 12007 C CA . TRP B 1 753 ? 2.99 76.5 51.469 1 91.06 753 TRP B CA 1
ATOM 12008 C C . TRP B 1 753 ? 1.859 75.688 52.094 1 91.06 753 TRP B C 1
ATOM 12010 O O . TRP B 1 753 ? 0.892 76.25 52.625 1 91.06 753 TRP B O 1
ATOM 12020 N N . SER B 1 754 ? 2.02 74.375 51.969 1 89.56 754 SER B N 1
ATOM 12021 C CA . SER B 1 754 ? 0.986 73.5 52.5 1 89.56 754 SER B CA 1
ATOM 12022 C C . SER B 1 754 ? 0.844 73.625 54.031 1 89.56 754 SER B C 1
ATOM 12024 O O . SER B 1 754 ? -0.267 73.625 54.562 1 89.56 754 SER B O 1
ATOM 12026 N N . LYS B 1 755 ? 1.849 73.938 54.719 1 88.12 755 LYS B N 1
ATOM 12027 C CA . LYS B 1 755 ? 1.826 74.125 56.156 1 88.12 755 LYS B CA 1
ATOM 12028 C C . LYS B 1 755 ? 1.198 75.438 56.562 1 88.12 755 LYS B C 1
ATOM 12030 O O . LYS B 1 755 ? 0.427 75.5 57.531 1 88.12 755 LYS B O 1
ATOM 12035 N N . SER B 1 756 ? 1.415 76.438 55.75 1 88.19 756 SER B N 1
ATOM 12036 C CA . SER B 1 756 ? 1.022 77.75 56.156 1 88.19 756 SER B CA 1
ATOM 12037 C C . SER B 1 756 ? -0.314 78.188 55.562 1 88.19 756 SER B C 1
ATOM 12039 O O . SER B 1 756 ? -1.103 78.875 56.188 1 88.19 756 SER B O 1
ATOM 12041 N N . ASN B 1 757 ? -0.566 77.625 54.406 1 89.81 757 ASN B N 1
ATOM 12042 C CA . ASN B 1 757 ? -1.676 78.25 53.656 1 89.81 757 ASN B CA 1
ATOM 12043 C C . ASN B 1 757 ? -2.688 77.188 53.219 1 89.81 757 ASN B C 1
ATOM 12045 O O . ASN B 1 757 ? -3.775 77.562 52.75 1 89.81 757 ASN B O 1
ATOM 12049 N N . ALA B 1 758 ? -2.453 76 53.406 1 89.38 758 ALA B N 1
ATOM 12050 C CA . ALA B 1 758 ? -3.279 74.938 52.844 1 89.38 758 ALA B CA 1
ATOM 12051 C C . ALA B 1 758 ? -4.648 74.875 53.5 1 89.38 758 ALA B C 1
ATOM 12053 O O . ALA B 1 758 ? -5.66 74.625 52.875 1 89.38 758 ALA B O 1
ATOM 12054 N N . ASN B 1 759 ? -4.77 75.25 54.719 1 87.56 759 ASN B N 1
ATOM 12055 C CA . ASN B 1 759 ? -5.988 75.125 55.5 1 87.56 759 ASN B CA 1
ATOM 12056 C C . ASN B 1 759 ? -6.832 76.375 55.5 1 87.56 759 ASN B C 1
ATOM 12058 O O . ASN B 1 759 ? -7.879 76.438 56.156 1 87.56 759 ASN B O 1
ATOM 12062 N N . LYS B 1 760 ? -6.391 77.312 54.719 1 89.31 760 LYS B N 1
ATOM 12063 C CA . LYS B 1 760 ? -7.156 78.562 54.656 1 89.31 760 LYS B CA 1
ATOM 12064 C C . LYS B 1 760 ? -8.422 78.375 53.844 1 89.31 760 LYS B C 1
ATOM 12066 O O . LYS B 1 760 ? -8.383 77.812 52.75 1 89.31 760 LYS B O 1
ATOM 12071 N N . ASP B 1 761 ? -9.555 78.812 54.375 1 87.62 761 ASP B N 1
ATOM 12072 C CA . ASP B 1 761 ? -10.844 78.625 53.688 1 87.62 761 ASP B CA 1
ATOM 12073 C C . ASP B 1 761 ? -11.078 79.75 52.688 1 87.62 761 ASP B C 1
ATOM 12075 O O . ASP B 1 761 ? -10.945 80.938 53.062 1 87.62 761 ASP B O 1
ATOM 12079 N N . ILE B 1 762 ? -11.336 79.438 51.438 1 88.25 762 ILE B N 1
ATOM 12080 C CA . ILE B 1 762 ? -11.578 80.438 50.406 1 88.25 762 ILE B CA 1
ATOM 12081 C C . ILE B 1 762 ? -12.961 80.188 49.812 1 88.25 762 ILE B C 1
ATOM 12083 O O . ILE B 1 762 ? -13.305 79.062 49.375 1 88.25 762 ILE B O 1
ATOM 12087 N N . ASP B 1 763 ? -13.758 81.25 49.875 1 84 763 ASP B N 1
ATOM 12088 C CA . ASP B 1 763 ? -15.102 81.188 49.312 1 84 763 ASP B CA 1
ATOM 12089 C C . ASP B 1 763 ? -15.141 81.75 47.906 1 84 763 ASP B C 1
ATOM 12091 O O . ASP B 1 763 ? -14.852 82.938 47.688 1 84 763 ASP B O 1
ATOM 12095 N N . LEU B 1 764 ? -15.375 80.938 46.906 1 80.81 764 LEU B N 1
ATOM 12096 C CA . LEU B 1 764 ? -15.422 81.375 45.5 1 80.81 764 LEU B CA 1
ATOM 12097 C C . LEU B 1 764 ? -16.859 81.438 45 1 80.81 764 LEU B C 1
ATOM 12099 O O . LEU B 1 764 ? -17.109 81.312 43.812 1 80.81 764 LEU B O 1
ATOM 12103 N N . GLY B 1 765 ? -17.828 81.562 45.844 1 68.75 765 GLY B N 1
ATOM 12104 C CA . GLY B 1 765 ? -19.234 81.688 45.469 1 68.75 765 GLY B CA 1
ATOM 12105 C C . GLY B 1 765 ? -19.516 82.938 44.656 1 68.75 765 GLY B C 1
ATOM 12106 O O . GLY B 1 765 ? -18.609 83.625 44.156 1 68.75 765 GLY B O 1
ATOM 12107 N N . VAL B 1 766 ? -20.672 83.688 44.688 1 63.31 766 VAL B N 1
ATOM 12108 C CA . VAL B 1 766 ? -21.203 84.625 43.688 1 63.31 766 VAL B CA 1
ATOM 12109 C C . VAL B 1 766 ? -20.234 85.812 43.531 1 63.31 766 VAL B C 1
ATOM 12111 O O . VAL B 1 766 ? -19.875 86.125 42.375 1 63.31 766 VAL B O 1
ATOM 12114 N N . ASN B 1 767 ? -20.172 87 44.312 1 57.16 767 ASN B N 1
ATOM 12115 C CA . ASN B 1 767 ? -19.609 88.25 43.812 1 57.16 767 ASN B CA 1
ATOM 12116 C C . ASN B 1 767 ? -18.172 88.438 44.281 1 57.16 767 ASN B C 1
ATOM 12118 O O . ASN B 1 767 ? -17.438 89.25 43.75 1 57.16 767 ASN B O 1
ATOM 12122 N N . ARG B 1 768 ? -17.547 88.188 45.594 1 57.19 768 ARG B N 1
ATOM 12123 C CA . ARG B 1 768 ? -16.25 88.625 46.062 1 57.19 768 ARG B CA 1
ATOM 12124 C C . ARG B 1 768 ? -15.469 87.5 46.719 1 57.19 768 ARG B C 1
ATOM 12126 O O . ARG B 1 768 ? -16.047 86.688 47.469 1 57.19 768 ARG B O 1
ATOM 12133 N N . ALA B 1 769 ? -14.203 87 46.219 1 58.25 769 ALA B N 1
ATOM 12134 C CA . ALA B 1 769 ? -13.281 86.125 46.906 1 58.25 769 ALA B CA 1
ATOM 12135 C C . ALA B 1 769 ? -12.93 86.688 48.281 1 58.25 769 ALA B C 1
ATOM 12137 O O . ALA B 1 769 ? -12.227 87.688 48.406 1 58.25 769 ALA B O 1
ATOM 12138 N N . VAL B 1 770 ? -13.781 86.562 49.469 1 58.19 770 VAL B N 1
ATOM 12139 C CA . VAL B 1 770 ? -13.5 87.188 50.75 1 58.19 770 VAL B CA 1
ATOM 12140 C C . VAL B 1 770 ? -12.844 86.188 51.688 1 58.19 770 VAL B C 1
ATOM 12142 O O . VAL B 1 770 ? -13.305 85 51.781 1 58.19 770 VAL B O 1
ATOM 12145 N N . PRO B 1 771 ? -11.664 86.312 52.156 1 56.72 771 PRO B N 1
ATOM 12146 C CA . PRO B 1 771 ? -11.086 85.438 53.156 1 56.72 771 PRO B CA 1
ATOM 12147 C C . PRO B 1 771 ? -11.938 85.375 54.406 1 56.72 771 PRO B C 1
ATOM 12149 O O . PRO B 1 771 ? -12.594 86.312 54.812 1 56.72 771 PRO B O 1
ATOM 12152 N N . SER B 1 772 ? -12.516 84.375 54.812 1 51.59 772 SER B N 1
ATOM 12153 C CA . SER B 1 772 ? -13.234 84.375 56.094 1 51.59 772 SER B CA 1
ATOM 12154 C C . SER B 1 772 ? -12.367 84.875 57.219 1 51.59 772 SER B C 1
ATOM 12156 O O . SER B 1 772 ? -11.203 84.5 57.344 1 51.59 772 SER B O 1
ATOM 12158 N N . PRO B 1 773 ? -12.758 86 57.938 1 44.94 773 PRO B N 1
ATOM 12159 C CA . PRO B 1 773 ? -11.992 86.562 59.062 1 44.94 773 PRO B CA 1
ATOM 12160 C C . PRO B 1 773 ? -11.578 85.438 60.062 1 44.94 773 PRO B C 1
ATOM 12162 O O . PRO B 1 773 ? -12.273 84.438 60.188 1 44.94 773 PRO B O 1
ATOM 12165 N N . GLU B 1 774 ? -10.406 85.312 60.312 1 42.12 774 GLU B N 1
ATOM 12166 C CA . GLU B 1 774 ? -9.953 84.438 61.406 1 42.12 774 GLU B CA 1
ATOM 12167 C C . GLU B 1 774 ? -10.922 84.5 62.562 1 42.12 774 GLU B C 1
ATOM 12169 O O . GLU B 1 774 ? -11.391 85.562 62.969 1 42.12 774 GLU B O 1
ATOM 12174 N N . PRO B 1 775 ? -11.633 83.5 62.938 1 37.28 775 PRO B N 1
ATOM 12175 C CA . PRO B 1 775 ? -12.391 83.625 64.188 1 37.28 775 PRO B CA 1
ATOM 12176 C C . PRO B 1 775 ? -11.578 84.312 65.312 1 37.28 775 PRO B C 1
ATOM 12178 O O . PRO B 1 775 ? -10.43 83.938 65.5 1 37.28 775 PRO B O 1
ATOM 12181 N N . GLN B 1 776 ? -11.711 85.562 65.5 1 32.44 776 GLN B N 1
ATOM 12182 C CA . GLN B 1 776 ? -11.125 86.188 66.688 1 32.44 776 GLN B CA 1
ATOM 12183 C C . GLN B 1 776 ? -11.336 85.25 67.938 1 32.44 776 GLN B C 1
ATOM 12185 O O . GLN B 1 776 ? -12.453 84.875 68.188 1 32.44 776 GLN B O 1
ATOM 12190 N N . ALA B 1 777 ? -10.312 84.625 68.25 1 36.59 777 ALA B N 1
ATOM 12191 C CA . ALA B 1 777 ? -10.328 83.938 69.562 1 36.59 777 ALA B CA 1
ATOM 12192 C C . ALA B 1 777 ? -10.984 84.812 70.625 1 36.59 777 ALA B C 1
ATOM 12194 O O . ALA B 1 777 ? -10.547 85.938 70.875 1 36.59 777 ALA B O 1
ATOM 12195 N N . GLN B 1 778 ? -12.273 84.688 70.812 1 30.56 778 GLN B N 1
ATOM 12196 C CA . GLN B 1 778 ? -12.898 85.312 71.938 1 30.56 778 GLN B CA 1
ATOM 12197 C C . GLN B 1 778 ? -12.125 84.938 73.25 1 30.56 778 GLN B C 1
ATOM 12199 O O . GLN B 1 778 ? -12.008 83.812 73.625 1 30.56 778 GLN B O 1
ATOM 12204 N N . VAL B 1 779 ? -11.102 85.75 73.438 1 29.41 779 VAL B N 1
ATOM 12205 C CA . VAL B 1 779 ? -10.469 85.688 74.75 1 29.41 779 VAL B CA 1
ATOM 12206 C C . VAL B 1 779 ? -11.539 85.812 75.812 1 29.41 779 VAL B C 1
ATOM 12208 O O . VAL B 1 779 ? -12.258 86.812 75.938 1 29.41 779 VAL B O 1
ATOM 12211 N N . THR B 1 780 ? -12.125 84.75 76.062 1 26.42 780 THR B N 1
ATOM 12212 C CA . THR B 1 780 ? -12.898 84.688 77.312 1 26.42 780 THR B CA 1
ATOM 12213 C C . THR B 1 780 ? -12.125 85.312 78.5 1 26.42 780 THR B C 1
ATOM 12215 O O . THR B 1 780 ? -11 84.875 78.75 1 26.42 780 THR B O 1
ATOM 12218 N N . GLN B 1 781 ? -12.43 86.562 78.688 1 24.59 781 GLN B N 1
ATOM 12219 C CA . GLN B 1 781 ? -12.031 87.25 79.875 1 24.59 781 GLN B CA 1
ATOM 12220 C C . GLN B 1 781 ? -12.359 86.375 81.125 1 24.59 781 GLN B C 1
ATOM 12222 O O . GLN B 1 781 ? -13.531 86.125 81.438 1 24.59 781 GLN B O 1
ATOM 12227 N N . GLU B 1 782 ? -11.672 85.375 81.312 1 22.55 782 GLU B N 1
ATOM 12228 C CA . GLU B 1 782 ? -11.758 84.75 82.625 1 22.55 782 GLU B CA 1
ATOM 12229 C C . GLU B 1 782 ? -11.641 85.75 83.75 1 22.55 782 GLU B C 1
ATOM 12231 O O . GLU B 1 782 ? -10.734 86.625 83.75 1 22.55 782 GLU B O 1
ATOM 12236 N N . LYS B 1 783 ? -12.82 85.875 84.375 1 28.09 783 LYS B N 1
ATOM 12237 C CA . LYS B 1 783 ? -13.102 86.5 85.688 1 28.09 783 LYS B CA 1
ATOM 12238 C C . LYS B 1 783 ? -12.062 86.062 86.75 1 28.09 783 LYS B C 1
ATOM 12240 O O . LYS B 1 783 ? -11.805 84.875 86.875 1 28.09 783 LYS B O 1
ATOM 12245 N N . PHE B 1 784 ? -11.023 87 87.062 1 23.67 784 PHE B N 1
ATOM 12246 C CA . PHE B 1 784 ? -10.156 86.938 88.25 1 23.67 784 PHE B CA 1
ATOM 12247 C C . PHE B 1 784 ? -10.969 86.688 89.5 1 23.67 784 PHE B C 1
ATOM 12249 O O . PHE B 1 784 ? -11.883 87.438 89.812 1 23.67 784 PHE B O 1
ATOM 12256 N N . GLY B 1 785 ? -11.398 85.562 89.75 1 20.66 785 GLY B N 1
ATOM 12257 C CA . GLY B 1 785 ? -12.039 85.25 91 1 20.66 785 GLY B CA 1
ATOM 12258 C C . GLY B 1 785 ? -11.289 85.812 92.188 1 20.66 785 GLY B C 1
ATOM 12259 O O . GLY B 1 785 ? -10.07 86 92.125 1 20.66 785 GLY B O 1
ATOM 12260 N N . SER B 1 786 ? -11.984 86.625 93 1 23.22 786 SER B N 1
ATOM 12261 C CA . SER B 1 786 ? -11.766 87.312 94.312 1 23.22 786 SER B CA 1
ATOM 12262 C C . SER B 1 786 ? -11.281 86.375 95.375 1 23.22 786 SER B C 1
ATOM 12264 O O . SER B 1 786 ? -11.188 86.688 96.562 1 23.22 786 SER B O 1
ATOM 12266 N N . SER B 1 787 ? -10.594 85.312 95.125 1 20 787 SER B N 1
ATOM 12267 C CA . SER B 1 787 ? -10.453 84.562 96.312 1 20 787 SER B CA 1
ATOM 12268 C C . SER B 1 787 ? -9.844 85.375 97.438 1 20 787 SER B C 1
ATOM 12270 O O . SER B 1 787 ? -8.945 86.188 97.188 1 20 787 SER B O 1
ATOM 12272 N N . ALA B 1 788 ? -10.586 85.188 98.75 1 19.69 788 ALA B N 1
ATOM 12273 C CA . ALA B 1 788 ? -10.781 85.562 100.125 1 19.69 788 ALA B CA 1
ATOM 12274 C C . ALA B 1 788 ? -9.445 85.562 100.875 1 19.69 788 ALA B C 1
ATOM 12276 O O . ALA B 1 788 ? -8.453 85 100.375 1 19.69 788 ALA B O 1
ATOM 12277 N N . SER B 1 789 ? -9.531 85.25 102.188 1 20.28 789 SER B N 1
ATOM 12278 C CA . SER B 1 789 ? -9.445 85.812 103.5 1 20.28 789 SER B CA 1
ATOM 12279 C C . SER B 1 789 ? -8.156 85.438 104.188 1 20.28 789 SER B C 1
ATOM 12281 O O . SER B 1 789 ? -7.621 86.125 105.062 1 20.28 789 SER B O 1
ATOM 12283 N N . GLU B 1 790 ? -7.875 84.062 104.312 1 21.47 790 GLU B N 1
ATOM 12284 C CA . GLU B 1 790 ? -7.516 83.625 105.688 1 21.47 790 GLU B CA 1
ATOM 12285 C C . GLU B 1 790 ? -6.16 84.25 106.062 1 21.47 790 GLU B C 1
ATOM 12287 O O . GLU B 1 790 ? -5.176 84.062 105.312 1 21.47 790 GLU B O 1
ATOM 12292 N N . THR B 1 791 ? -6.254 85.25 107 1 20.22 791 THR B N 1
ATOM 12293 C CA . THR B 1 791 ? -5.34 85.812 107.938 1 20.22 791 THR B CA 1
ATOM 12294 C C . THR B 1 791 ? -4.645 84.75 108.812 1 20.22 791 THR B C 1
ATOM 12296 O O . THR B 1 791 ? -5.281 84.062 109.562 1 20.22 791 THR B O 1
ATOM 12299 N N . ARG B 1 792 ? -3.852 83.938 108.25 1 17.62 792 ARG B N 1
ATOM 12300 C CA . ARG B 1 792 ? -2.926 83.5 109.312 1 17.62 792 ARG B CA 1
ATOM 12301 C C . ARG B 1 792 ? -2.291 84.75 110 1 17.62 792 ARG B C 1
ATOM 12303 O O . ARG B 1 792 ? -2.211 85.812 109.375 1 17.62 792 ARG B O 1
ATOM 12310 N N . GLU B 1 793 ? -1.454 84.438 111.125 1 20.45 793 GLU B N 1
ATOM 12311 C CA . GLU B 1 793 ? -0.839 84.75 112.375 1 20.45 793 GLU B CA 1
ATOM 12312 C C . GLU B 1 793 ? 0.299 85.75 112.25 1 20.45 793 GLU B C 1
ATOM 12314 O O . GLU B 1 793 ? 0.429 86.688 113.062 1 20.45 793 GLU B O 1
ATOM 12319 N N . GLY B 1 794 ? 1.52 86.125 111.812 1 20.64 794 GLY B N 1
ATOM 12320 C CA . GLY B 1 794 ? 2.029 87.125 112.75 1 20.64 794 GLY B CA 1
ATOM 12321 C C . GLY B 1 794 ? 1.332 88.438 112.625 1 20.64 794 GLY B C 1
ATOM 12322 O O . GLY B 1 794 ? 0.544 88.688 111.688 1 20.64 794 GLY B O 1
#

Radius of gyration: 51.0 Å; Cα contacts (8 Å, |Δi|>4): 3494; chains: 2; bounding box: 95×200×170 Å

Secondary structure (DSSP, 8-state):
-----HHHHHHHHHHHHHHHHHHHHHHHHHHHHHH--SEEEHHHHHHHHHHHHHSSHHHHTT-GGG--TT--HHHHHHHHHHHHHHHHHHHHHHHGGGGEEEEEEE-SS-EE--EEE-B--SHHHHTSPP---PPPB--EEETTEEEPPTT----EEEEE-SSSEEEEESS-B--BPPHHHHHHTTHHHHTTT-----GGGEEESEEEEE--TTBGGG--EEEEE------GGG--SEEEETTEEEETTTTEEEE---EEESS-TT-EEEEEEEEEEEEEEEEEEEEEEEEEEEEE-SSTT--EEEEEEEEEESSTTTT--SS--------BTTB--HHHHHHHHHHHHHHHHHHHTTSS---BTTTTBPTTS-----TT-EEE----TT-GGGGS-EEES-TTGGGT--TTTS--SS---TT---HHHHHHHHHHHH---TTS---TT-B--EEEEEEPPPEEESSS-TT---TT-EEEEEEEEEEEEEEEEEEEEEEEE-SSSSBGGGEEEEEEEEPPPSSGGGS-EEEEE--SS-TTT-PPPEEE--GGGTT-TTEEEEE-SEEEPB--SSPPSS--S--TTSEEES-HHHHHHHHHHHHHHHHHH-TT-----SSSS-HHHHHHHHHHTTSHHHHHHHHHHHHHHHHHHHEEE-EETTEETT--GGG----EEEEEEEEEEE-GGGGHHHHHHHHHHHHHHHHHHHHHHTTSS-HHHHHHHHHHT-HHHHHHHHH-TTT--SSS-HHHHHHHHTT-EEE-SSS--EE-----------------------/-----HHHHHHHHHHHHHHHHHHHHHHHHHHHHHH--SEEEHHHHHHHHHHHHHSSHHHHTT-GGG--TT--HHHHHHHHHHHHHHHHHHHHHHHGGGGEEEEEEE-SS-EE--EEE-B--SHHHHTSPP---PPPB--EEETTEEEPPTT----EEEEE-SSSEEEEESS-B--BPPHHHHHHTTHHHHTTT-----GGGEEESEEEEE--TTBGGG--EEEEE------GGG--SEEEETTEEEETTTTEEEE---EEESS-TT-EEEEEEEEEEEEEEEEEEEEEEEEEEEEE-SSTT--EEEEEEEEEESSTTTT--SS--------BTTB--HHHHHHHHHHHHHHHHHHHTTSS---BTTTTBPTTS-----TT-EEE----TT-GGGGS-EEES-TTGGGT-STTTS--TT---TT---HHHHHHHHHHHH---TTS---TT-B--EEEEEEPPPEEESSS-TT---TT-EEEEEEEEEEEEEEEEEEEEEEEE-SSSSBGGGEEEEEEEEPPPSSGGGS-EEEEE--SS-TTT-PPPEEE--GGGTT-TTEEEEE-SEEEPB--SSPPSS--S--TTSEEES-HHHHHHHHHHHHHHHHHH-TT-----SSSS-HHHHHHHHHHTTSHHHHHHHHHHHHHHHHHHHEEE-EETTEETT--GGG----EEEEEEEEEEE-GGGGHHHHHHHHHHHHHHHHHHHHHHTTSS-HHHHHHHHHHT-HHHHHHHHH-TTT--SSS-HHHHHHHHTT-EEE-SSS--EE-----------------------

Sequence (1588 aa):
MVDLTTGQVAAIIAFGIVVARVWCPTVGTFILTGVLQDRETAATWTVAAKHLQSSYWPLVLQSDATKDRGVRKPIVVISLLLPLLSLLIAVAGVVTPLGLYESNEPKSKAVRADFEYARDSSTFYSSTSTRDDKPFTRVCTINLCYVPCPYTSDVTVIETDGASNNCTVLGSIDANVPDILRDIYTSGTQYERTTISNYFDIEWRQTTTQYDRQLNNGTPIAAGLYRRLENIALLDTVRAVEGLIVDAKVGQIGFRNHTIPSGYPLGVTWTEDILFWEPDVECVDTNTTFDFEMTTSSQTNTGVSVSKFHLTDRGGFVNINKTDPLDDQRNGVNQPDLKMRAYQAAWATNAFSMLFMNISNAGSAKDDIEPFEYINSKIGKEFKLPSLDFDANYLTLGLTNSFSDHLGVRATSGPSDLYKNPWNITTEHFTAIGDLCEGTKLDMFPKLNNTFVMCNLMRGIPQRVGDGPENVFDDRSQWSSSLYACASAVKATVKTVTFFYNGTEARSGNIEVKEIKDKEYAAEDDMPLWGVEDSPLELDVFPPIWGLVDPAYEKFQNISTIRAPSLYLLGSGSMSPLRWELDSGYVHRNLPASIAPIGAFFTIFSSTTNSLSPNDVVGKSSMSLWLKWRELSKSANSASTILKLLWTDFVASAVVGTKGVLGARNAQPEDAAEVSVIPLEHRIRYRWVYGIPAFLLLACMALIAGLAVFLRLAGRSNLGKMHYRLRQTSLGRVLTTLVDPQSSNFVMSAGDWSKSNANKDIDLGVNRAVPSPEPQAQVTQEKFGSSASETREGMVDLTTGQVAAIIAFGIVVARVWCPTVGTFILTGVLQDRETAATWTVAAKHLQSSYWPLVLQSDATKDRGVRKPIVVISLLLPLLSLLIAVAGVVTPLGLYESNEPKSKAVRADFEYARDSSTFYSSTSTRDDKPFTRVCTINLCYVPCPYTSDVTVIETDGASNNCTVLGSIDANVPDILRDIYTSGTQYERTTISNYFDIEWRQTTTQYDRQLNNGTPIAAGLYRRLENIALLDTVRAVEGLIVDAKVGQIGFRNHTIPSGYPLGVTWTEDILFWEPDVECVDTNTTFDFEMTTSSQTNTGVSVSKFHLTDRGGFVNINKTDPLDDQRNGVNQPDLKMRAYQAAWATNAFSMLFMNISNAGSAKDDIEPFEYINSKIGKEFKLPSLDFDANYLTLGLTNSFSDHLGVRATSGPSDLYKNPWNITTEHFTAIGDLCEGTKLDMFPKLNNTFVMCNLMRGIPQRVGDGPENVFDDRSQWSSSLYACASAVKATVKTVTFFYNGTEARSGNIEVKEIKDKEYAAEDDMPLWGVEDSPLELDVFPPIWGLVDPAYEKFQNISTIRAPSLYLLGSGSMSPLRWELDSGYVHRNLPASIAPIGAFFTIFSSTTNSLSPNDVVGKSSMSLWLKWRELSKSANSASTILKLLWTDFVASAVVGTKGVLGARNAQPEDAAEVSVIPLEHRIRYRWVYGIPAFLLLACMALIAGLAVFLRLAGRSNLGKMHYRLRQTSLGRVLTTLVDPQSSNFVMSAGDWSKSNANKDIDLGVNRAVPSPEPQAQVTQEKFGSSASETREG

Organism: Fusarium solani (NCBI:txid169388)

Solvent-accessible surface area (backbone atoms only — not comparable to full-atom values): 83010 Å² total; per-residue (Å²): 128,83,81,75,48,72,61,54,52,38,31,50,50,41,49,50,44,54,48,49,65,56,47,50,53,42,50,52,40,49,45,50,52,31,71,58,65,54,67,36,24,24,30,32,48,22,39,49,31,31,50,49,50,46,32,60,50,39,69,75,67,55,31,65,58,62,55,66,57,51,37,53,65,72,59,51,53,54,63,54,46,50,61,52,50,51,50,47,48,53,49,23,56,39,43,35,60,64,24,60,45,81,45,80,42,69,45,90,61,69,40,83,62,56,71,42,82,24,56,37,86,50,63,56,36,66,52,36,49,80,87,65,94,66,61,47,24,51,73,22,38,58,92,88,25,73,38,59,42,92,89,54,86,52,54,51,50,76,47,68,75,84,85,53,76,48,66,48,65,66,78,46,41,73,35,60,59,50,65,66,58,54,52,48,30,39,40,44,44,67,81,62,40,44,36,44,48,44,36,86,35,36,34,46,22,25,60,34,45,37,39,32,71,61,33,52,74,44,43,66,37,48,22,22,41,34,57,55,40,61,75,41,61,79,35,83,46,61,42,40,45,49,13,26,35,42,30,34,69,69,18,29,40,29,35,28,26,49,56,41,69,65,91,40,64,72,12,38,34,38,64,47,52,28,28,26,48,35,54,47,52,28,37,26,66,36,36,33,29,43,33,33,29,29,36,35,56,49,56,88,85,49,30,58,32,75,37,77,47,22,44,26,27,65,40,29,65,62,61,47,73,79,59,80,72,76,61,77,80,66,47,39,81,44,49,74,61,39,57,60,31,6,41,47,34,23,51,49,52,43,52,50,49,30,33,32,61,59,32,33,48,81,43,34,82,88,75,72,38,61,48,56,73,49,65,76,58,44,77,69,40,72,39,82,42,74,80,64,70,72,57,75,57,68,73,23,39,36,65,36,67,52,66,48,53,81,62,62,38,86,29,50,83,51,86,52,91,83,49,86,27,86,71,68,64,40,53,64,63,31,50,45,38,42,51,61,39,22,67,26,56,48,84,36,51,46,42,64,55,31,32,28,22,39,39,34,39,36,34,22,30,50,38,61,53,78,86,73,66,72,68,58,91,28,52,72,37,37,34,39,19,45,37,29,15,29,19,35,33,43,28,43,33,51,28,35,35,33,40,37,35,57,40,65,73,77,33,22,74,48,41,40,66,76,44,80,40,76,60,82,64,93,45,76,84,65,32,51,39,37,33,33,43,33,51,92,55,34,46,66,29,40,77,61,56,49,26,38,29,36,79,86,50,56,84,38,86,56,39,48,58,50,70,38,74,55,44,52,42,67,40,43,55,59,90,53,93,62,80,51,49,72,39,63,53,36,73,36,66,31,42,36,69,53,39,40,74,58,7,25,56,50,31,59,42,46,33,64,70,36,67,78,45,65,54,72,85,41,26,77,50,24,42,56,52,31,52,51,45,36,65,28,32,74,39,39,74,46,31,23,42,55,57,21,25,52,36,34,31,48,36,59,36,31,41,28,21,34,20,15,49,38,10,64,70,61,69,31,71,89,37,32,31,87,49,52,30,32,42,44,38,86,40,80,46,70,46,64,80,35,37,48,51,47,50,51,48,51,49,51,49,48,52,52,52,49,52,39,53,49,33,39,72,70,67,49,28,47,72,67,55,43,54,44,51,53,39,61,51,28,53,24,53,49,51,40,28,71,75,39,58,89,82,32,60,60,80,56,49,45,69,59,40,41,73,73,46,10,67,45,55,41,34,68,56,85,90,64,84,50,69,67,75,71,79,72,76,76,72,71,77,69,78,76,68,77,79,73,75,88,68,94,88,125,127,82,80,75,47,73,60,53,51,39,31,51,50,40,49,51,44,54,49,48,65,56,47,52,51,40,50,51,40,47,44,49,52,32,71,57,63,54,67,36,24,23,30,33,48,22,39,50,33,30,52,50,50,47,29,60,51,39,68,75,67,54,31,65,57,62,55,66,56,50,38,52,66,72,59,52,53,54,64,54,48,51,59,52,50,52,50,46,49,54,51,24,56,38,42,37,59,64,24,60,43,81,45,80,43,69,47,91,61,71,40,84,61,54,72,41,82,24,56,38,86,51,63,56,36,67,51,36,50,80,87,66,94,66,61,48,24,51,72,22,37,56,92,88,24,73,41,60,42,92,91,53,86,53,52,51,50,76,48,69,74,87,85,52,76,47,65,48,64,66,78,46,42,72,34,60,60,51,66,66,59,54,52,47,29,38,42,45,46,66,80,59,42,44,37,45,49,44,36,85,34,36,35,47,22,24,61,34,45,36,38,33,70,60,32,50,73,44,42,66,37,45,21,20,42,34,55,55,39,61,75,41,62,79,36,84,45,62,42,39,45,48,12,27,34,41,32,33,70,69,17,29,40,30,34,28,26,48,58,41,69,65,93,40,65,72,11,37,34,37,64,48,52,29,28,27,47,36,54,46,51,27,37,26,65,36,35,33,30,44,33,34,30,30,37,37,55,50,54,88,85,48,30,58,34,70,37,77,48,23,45,27,28,64,41,27,64,61,62,47,73,80,58,82,71,75,61,76,80,67,48,38,82,44,49,73,58,39,57,59,31,6,41,47,34,22,50,49,51,44,51,51,49,31,32,32,60,57,32,33,49,79,43,34,82,86,75,71,38,60,48,56,74,48,66,74,57,44,76,67,40,71,39,82,44,74,81,62,66,68,60,74,55,68,73,23,40,35,63,37,67,51,65,47,53,82,63,62,38,87,25,53,83,49,86,49,91,85,49,87,28,86,71,68,65,40,54,64,63,32,50,47,38,42,50,64,38,22,67,26,56,48,83,36,50,46,43,63,55,31,32,29,22,38,39,34,40,36,33,22,30,52,39,61,53,77,86,73,66,73,68,57,92,29,53,73,36,37,33,39,18,44,38,28,16,29,20,34,34,44,27,42,33,51,28,37,34,32,41,34,34,57,40,66,72,76,31,22,74,48,41,40,66,77,44,80,39,74,58,82,64,93,44,77,85,65,33,51,39,36,33,33,43,32,49,93,54,33,46,68,30,40,77,62,57,49,27,38,29,36,80,86,51,55,83,37,87,56,40,48,58,50,72,38,73,54,44,51,43,68,39,42,54,59,89,51,94,62,79,49,50,72,40,64,53,37,73,36,64,31,42,35,67,57,38,40,74,59,6,24,56,48,30,61,44,45,33,63,70,35,67,76,44,65,55,72,85,40,26,78,50,26,41,58,52,32,50,51,45,36,64,29,32,73,40,38,75,46,33,25,42,54,58,20,25,52,34,34,29,48,34,61,34,30,42,27,20,34,20,14,50,39,10,60,68,62,71,31,70,90,37,31,31,86,49,52,30,30,41,44,37,86,40,81,46,70,45,64,79,36,37,47,50,47,51,52,49,52,51,52,50,49,53,52,51,51,52,38,52,50,35,39,73,70,67,50,28,46,73,68,54,44,54,43,49,52,40,62,52,29,54,25,54,48,52,40,27,70,75,38,58,89,83,30,64,63,80,57,50,47,70,58,40,41,74,74,47,10,69,44,56,42,32,68,55,83,91,64,83,50,70,65,74,71,78,72,75,76,74,72,76,73,77,79,73,72,82,86,73,87,74,75,70,137

pLDDT: mean 85.47, std 14.35, range [16.81, 98.69]

Foldseek 3Di:
DPPDDPLNVQLVVLVVVLVCVQPVLQVVLVVVVVVDDLWDFLQSQLVNVVSNVPHCCCVVVVNPVNDCPPPDDVVVVVVVVVVVLVVLVSQLRSQFVSFWDWDWDWDPDWDFFDKDFFAAPAVLRVQFDDDDPAAFFWFFDDLNETDADPPDDWDWDWDDPPPHTDIDGPAAHEGGDDVVVVCFFCAQQQPALALEDTQVLKFWRAKDWDFDCRHPNRDTHIWHFFDFGDQLLLPCAWAQGAQWTFHNNQFKIWGARDIDTPDFQQKWKFKHKTKMKFKDKFKDFLQKKWKWWWACDPDPPAGIATHPTWIFHQCNQVVQDLDQLPDPCPLDQQDGDFHSLQVNLSSLLNLLVCLQQVQWACADPVVRGRGRPDGNHDHGDIHDAPGPTHDLQLQWKDKALQSVCVSVCCPQPDPDPRGNSVPSRHSVSRVVSQCSSQVADQQAWPGSSQFGKGKIKIKFRWAWDDDDDGQDNDHRTMTMITMMIMIMFMKMAMWMWMWMARNPDSHSRRIHTDDIGGDDDPDLVRAFKKKKFGDPGTNLGIFIGITTGDPVCPPPPRIHIDGDRMGIGHHYNDDHPPQLANDNVDIGRTSCSRRLLSNQLVNLNVCVVDPPRPDDLTQSPHVSNRVVRNVQSPDSVSNRSSSSSSSSSRSSRTMRRQGHQCGGVNPHNVSHHGIIMIGIDMDMDGDCVSCVSVVVSVVVVVVVVVVVVVCVVVVNDDPVVVLLVSLVPRSSLVLCCVQPVVQGDSVDDPVSCCVGRRRFIFRNDDDDRHGDPDPPPPPPPPDPPDPDDDDDDD/DPPDDPLNVQLVVLVVVLVCVQPVLQVVLVVVVVVDDLWDFLQSQLVNCVSNVPHCVCVVVVNPVNDCPPPDDVVNVVVVVVVVLVVLVSQLRNQFVSFWDWDWDWDPDWDFFDKDFFAAPAVLRVQFDDDDPAAFFWFFDDLNETQADPPDDWDWDWDDPPPHTDIDGPAAHEGGDDVVVVCFFCAQQQPALALEDTQVLKFWRAKDWDFDCRHPNRDTHIWHFFDFGDQLLLPCAWAQGAQWTFHNNQFKIWGARDIDTPDFQQKWKFKHKTKMKFKDKFKDFLQKKWKWWWACDPPPPAGIKTHPTWIFHQCNQVVQDLDQLPDPCCLDQQRGDFHSLQVNLSSLLSLLVCLQQVQWACADPVVRGRGRPDGNHDHGDIHDAPGPTHDLQLQWKDKALQSVCVSVCCDLVDPDPRGNSVPSRHSVSRVVSQCSSQVADQQAWPGSSQFGKGKIKIKFRWAWDDDDDGQDNDHRTMTMITMMIMIMFMKMAMWMWMWMARNPDSHSRRIHTDDIGGDDDPDLVRAFKKKKFGDPGTNLGIFIGITTGDPVCPPPPRIHIDGDRMGIGHHYNDDHPDQLANDNVDIGRTSCSRRLLSNQLVNLNVCVVDPPRPDDLTQSPHVSNRVVRNVQRPDSVSNRSSSSSSSSSRSSRTMRRQGHQCGGVNPHNVSHHTIIMIGIDMDMDGDCVSCPSVVVSVVVVVVVVVVVVVCVVVVNDDPVVVLLVSLVPRSSLVLCCVQPVVQGDSNDDPVSCCVGRRRFIWRNDDDDRHGPPDPPPPPPPPDPDPDDDDDDDD